Protein AF-0000000072432381 (afdb_homodimer)

Secondary structure (DSSP, 8-state):
-------GGGSHHHHHHHHHHHHHS-SS-S-----SS-HHHHHHHHIIIIITTSTTHHHHHHHTT-HHHHHHHHHHHHHHS-------S---------------------------------HHHHHHHHHHHHHHHHHHHTTSHHHHHHHHHTT-HHHHHHHHHH---HHHHHHHHHHHHHHTTSHHHHHHHHHTTHHHHHHHHHHH---HHHHHHHHHHHHHT--SHHHHHHHHHTT-HHHHHHHHHT---HHHHHHHHHHHHHHHTT--HHHHHHHHHTT-HHHHHHHTT-SSHHHHHHHHHHHHHHTT-TTTHHHHHHTTHHHHHHHHHHHHHSTTPPPHHHHHHHHHHHHHGGGSHHHHHHHHHTTHHHHHHHHHH-GGGGGGHHHHHHHHHTTTT-HHHHHHHHHTTHHHHHHHHTSS------GGGTT---TT------SS-----THHHHHHHHHHTTSS--TT-S------------------------------------------------------TTHHHHHHHHHHHTSS--HHHHSSHHHHHHHHHHHHH-SSPPPHHHHHHHHHHHH-GGGHHHHHHTTHHHHHIIIIIS---GGGSSS-------HHHHHHHHHHHHHHHHHHTSHHHHHHHHHHHHHS-HHHHHHHHHHHHHH---HHHHIIIIIIT-HHHHHHHHTTSPPSSTTHHHHHHHHHHHHHHHH-TT--------------S----SSHHHHSSS-SSPPSEEEEPTTS-EEEE-HHHHHHH-HHHHHHHHSSSGGGG-SEEE-TT--HHHHHHHHHHHTT--SSSGGGTTSPPTTS-STTSHHHHHHHHHHHTT-HHHHHHHHHHHHHHHSSTT--HHHHHHHHHT--HHHHHHHHHHHHSTT--HHHHHHHHHHHHHHHTT--HHHHHHHHHHHHT------------/-------GGGSHHHHHHHHHHHHHS-SS-S-----SS-HHHHHHHHIIIIITTSTTHHHHHHHTT-HHHHHHHHHHHHHHS-------S---------------------------------HHHHHHHHHHHHHHHHHHHTTSHHHHHHHHHTT-HHHHHHHHHH---HHHHHHHHHHHHHHTTSHHHHHHHHHTTHHHHHHHHHHH---HHHHHHHHHHHHHT--SHHHHHHHHHTT-HHHHHHHHHT---HHHHHHHHHHHHHHHTT--HHHHHHHHHTT-HHHHHHHTT-SSHHHHHHHHHHHHHHTT-TTTHHHHHHTTHHHHHHHHHHHHHSTTPPPHHHHHHHHHHHHHGGGSHHHHHHHHHTTHHHHHHHHHH-GGGGGGHHHHHHHHHTTTT-HHHHHHHHHTTHHHHHHHHSSS------GGGTT---SS------SS-----HHHHHHHHHHHTTSS--TT-S------------------------------------------------------TTHHHHHHHHHHHTSS--HHHHSSHHHHHHHHHHHHH-SSPPPHHHHHHHHHHHH-GGGHHHHHHTTHHHHHIIIIIS---GGGSSS-------HHHHHHHHHHHHHHHHHHTSHHHHHHHHHHHHHS-HHHHHHHHHHHHHH---HHHHIIIIIIT-HHHHHHHHTTSPPSSTTHHHHHHHHHHHHHHHH-TT--------------S----SSHHHHSSS-SSPPSEEEEPTTS-EEEE-HHHHHHH-HHHHHHHHSSSGGGG-SEEE-TT--HHHHHHHHHHHTT--SSSGGGTTSPPTTS--TTSHHHHHHHHHHHTT-HHHHHHHHHHHHHHHSSTT--HHHHHHHHHT--HHHHHHHHHHHHSTT--HHHHHHHHHHHHHHHTT--HHHHHHHHHHHHT------------

Foldseek 3Di:
DPPPDCDLLNPLVSLLVLLQVLLPDQPDDDDPPPDDCPSNNSNLVSLQPPQLPDVCSLPVCVVVPSVLSLLSLLLNLLVPQPDPPPPDDDDDPDDPDPDDDDDDDDPDDDDDDDDPPPPRPPPVVSSVSSLLSSLSSLLSSLLDDVSLVVCVVSPSLLSLLSCLVRDLDLSNLQSSLSNLLSSLLDVVSLVVNVVSVSLLSLLVNLVVPPDLSSNLSSLSSLLSSLPDPVSLVVNLVSLNQQSLLLVLVVPDDPVSNLSSLSSLLSSLVLHFLSNLVSNVNSVNLLSLLVQCPPPDPSSNLSSLSSLLSSLQALVCLVVNVVSVVLLSLLVLLVQQPDPPHDDPVSNVSSLLSNLSSLQDPVSVVVCVVSCVLVVLLVLLVDPVNVVCNLSSLLSVLSCLPPPVSLVVNLVSPVLLSLLQPLPDDPPPDDLQSLQSQRPPFADSDDDDDPDDDPVVSVVRRCCSNSNHVDPPPPDPDPPPPCPPDPDDPDDPDDPDDDPDDDPPPDPPDDPPPPPDPPPPPPPDQPCPSSNSSLSSLLSLLPDLASQVRQLAQSNLLSLLCNCQPPPDHGGVSSLVSLQSLLLRLNNLLSCLLRVVLLQLCCCQQQNHRLVCPPPHPRPPRDPVSNVSSVSSLQSSLVSCPPPSNLVSLVCQCPPNDLSSNLSSLLCCLSRYLDCVRNCCRCPVVPSVVSNLVCLLPPAPDSCSLLSNLVSLLSLLCSQPVPPPLPVVPPPPCCLPPQPDQLQVLQVDPNRVVDAQAWEAEPVRDTGGAHLVLLLVLFVLSVCQQVHPHPNVPDRYHYDYPADPLLVQLVRSSSSPRDSNCSLLRFADAEPDAPVPTSLLVNLVVCVVRVRVRSNVVNLVNNCCRQLHPPHALLSLLRQVLSVDLVSLLSSLCSLSPPPDRSSRSSSNSVSNSVSCNPPSVSNSVSNVCSSNVHDPPPPPPPPPD/DPPPDCDLLNPLVSLLVLLQVLLPDDPDDDDPPPDDCPSNNSSLVSLQPPQLPPPCSLVVCVVSVSVLSLLSLLLVLLVPQDDPPPPDPDDDDDDPPPDDDDDDDDDDDDDDDDDPPPPRPPPVVSSVSSLLSSLSSLLSSLLDDVSLVVCVVSPSLLSLLSCLVRDLDLSNLQSSLSNLLSSLLDVVSLVVNVVNPSLLSLLVNLVVPPDLSSNLSSLSSLLSSLPDPVSLVVNLVSLNQQSLLLVLVVPDDPVSNLSSLSSLLSSLVLHFLSNLVSNVNSVNLLSLLVQCPPPDPSSNLSSLSSLLSSLQALVCLVVNVVSVVLLSLLVLLVQQPDPPHDDPVSNVSSLLSNLSSLQDPVSVVVCVVSCVLVVLLVLLVDPSNVVCNLSSLLSVLSCLPPPVSLVVNLVSPVLLSLLQPL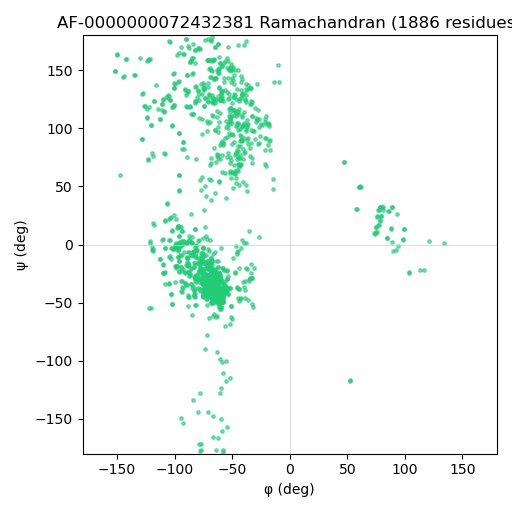PDDPPPDDPPSVQSQPDPGADDDDDDDQDDDPVSSVVNNCCSNSNHVDPPPPDPDPPPPCPPDPDDPPDPDPPDDDPDPDDDPDPPDDPPPPPDPPPPPPPDQPCPSSNSSLSSLLSLLPDLASQVRQLAQSNLLSLLCNCQPPPDHGGVSSLVSLQSLLLRLNNLLSCLLRVVLLQLCCCQQQNHHLVCPPPHPRPPRDPVSNVSSVSSLQSSLVSCPPPSNLVSLQCQCPPNDLSSNLSSLLCCLSRYLDCVRNCCRCPVVPSVVSNLVCLLPDAPDSCSLLSNLVSLLSLLCSQPVPPPLPVVPLPPCCLPPQPDQLQVLQVDPNRVVDAQAWEAEPVRDTGGAHLVLLLVLFVLSVCQQVHDHPNVPDRYHYDYPADPLLVQLVRSSSSPRDSNCSLLRFADAEPDAPVPTSLLVNLVVCVVRVPVRSNVVNLVNNCCRQLHPPHALLSLLRQVLSVDLVSLLSSLCSLSPPPDRSSRSSSNSVSNSVSCNPPSVSNSVSNVCSSNVHDPPPPPPPPPD

Structure (mmCIF, N/CA/C/O backbone):
data_AF-0000000072432381-model_v1
#
loop_
_entity.id
_entity.type
_entity.pdbx_description
1 polymer '(raccoon dog) hypothetical protein'
#
loop_
_atom_site.group_PDB
_atom_site.id
_atom_site.type_symbol
_atom_site.label_atom_id
_atom_site.label_alt_id
_atom_site.label_comp_id
_atom_site.label_asym_id
_atom_site.label_entity_id
_atom_site.label_seq_id
_atom_site.pdbx_PDB_ins_code
_atom_site.Cartn_x
_atom_site.Cartn_y
_atom_site.Cartn_z
_atom_site.occupancy
_atom_site.B_iso_or_equiv
_atom_site.auth_seq_id
_atom_site.auth_comp_id
_atom_site.auth_asym_id
_atom_site.auth_atom_id
_atom_site.pdbx_PDB_model_num
ATOM 1 N N . MET A 1 1 ? 65.313 57.792 13.064 1 22.12 1 MET A N 1
ATOM 2 C CA . MET A 1 1 ? 64.529 56.856 13.865 1 22.12 1 MET A CA 1
ATOM 3 C C . MET A 1 1 ? 64.436 57.325 15.313 1 22.12 1 MET A C 1
ATOM 5 O O . MET A 1 1 ? 65.389 57.177 16.08 1 22.12 1 MET A O 1
ATOM 9 N N . ALA A 1 2 ? 63.941 58.537 15.501 1 34.67 2 ALA A N 1
ATOM 10 C CA . ALA A 1 2 ? 63.893 59.336 16.723 1 34.67 2 ALA A CA 1
ATOM 11 C C . ALA A 1 2 ? 63.323 58.529 17.885 1 34.67 2 ALA A C 1
ATOM 13 O O . ALA A 1 2 ? 62.253 57.928 17.766 1 34.67 2 ALA A O 1
ATOM 14 N N . ALA A 1 3 ? 64.252 58.125 18.748 1 34.78 3 ALA A N 1
ATOM 15 C CA . ALA A 1 3 ? 63.971 57.399 19.983 1 34.78 3 ALA A CA 1
ATOM 16 C C . ALA A 1 3 ? 62.86 58.08 20.779 1 34.78 3 ALA A C 1
ATOM 18 O O . ALA A 1 3 ? 63.044 59.185 21.293 1 34.78 3 ALA A O 1
ATOM 19 N N . ALA A 1 4 ? 61.658 58.044 20.273 1 39.03 4 ALA A N 1
ATOM 20 C CA . ALA A 1 4 ? 60.481 58.547 20.975 1 39.03 4 ALA A CA 1
ATOM 21 C C . ALA A 1 4 ? 60.528 58.183 22.456 1 39.03 4 ALA A C 1
ATOM 23 O O . ALA A 1 4 ? 60.986 57.098 22.821 1 39.03 4 ALA A O 1
ATOM 24 N N . LYS A 1 5 ? 60.856 59.095 23.367 1 42.27 5 LYS A N 1
ATOM 25 C CA . LYS A 1 5 ? 60.81 59.067 24.826 1 42.27 5 LYS A CA 1
ATOM 26 C C . LYS A 1 5 ? 59.78 58.057 25.324 1 42.27 5 LYS A C 1
ATOM 28 O O . LYS A 1 5 ? 58.629 58.065 24.881 1 42.27 5 LYS A O 1
ATOM 33 N N . PRO A 1 6 ? 60.224 56.834 25.809 1 44.76 6 PRO A N 1
ATOM 34 C CA . PRO A 1 6 ? 59.311 55.785 26.271 1 44.76 6 PRO A CA 1
ATOM 35 C C . PRO A 1 6 ? 58.22 56.319 27.197 1 44.76 6 PRO A C 1
ATOM 37 O O . PRO A 1 6 ? 58.517 57.017 28.169 1 44.76 6 PRO A O 1
ATOM 40 N N . THR A 1 7 ? 57.181 56.944 26.703 1 57.57 7 THR A N 1
ATOM 41 C CA . THR A 1 7 ? 56.053 57.367 27.525 1 57.57 7 THR A CA 1
ATOM 42 C C . THR A 1 7 ? 55.672 56.278 28.523 1 57.57 7 THR A C 1
ATOM 44 O O . THR A 1 7 ? 55.991 55.104 28.321 1 57.57 7 THR A O 1
ATOM 47 N N . LEU A 1 8 ? 55.457 56.572 29.868 1 65.09 8 LEU A N 1
ATOM 48 C CA . LEU A 1 8 ? 55.138 55.706 30.997 1 65.09 8 LEU A CA 1
ATOM 49 C C . LEU A 1 8 ? 54.191 54.588 30.575 1 65.09 8 LEU A C 1
ATOM 51 O O . LEU A 1 8 ? 54.243 53.484 31.123 1 65.09 8 LEU A O 1
ATOM 55 N N . THR A 1 9 ? 53.479 54.658 29.552 1 69.35 9 THR A N 1
ATOM 56 C CA . THR A 1 9 ? 52.503 53.673 29.098 1 69.35 9 THR A CA 1
ATOM 57 C C . THR A 1 9 ? 53.176 52.592 28.258 1 69.35 9 THR A C 1
ATOM 59 O O . THR A 1 9 ? 52.537 51.61 27.874 1 69.35 9 THR A O 1
ATOM 62 N N . ASP A 1 10 ? 54.559 52.705 28.112 1 71.1 10 ASP A N 1
ATOM 63 C CA . ASP A 1 10 ? 55.289 51.691 27.357 1 71.1 10 ASP A CA 1
ATOM 64 C C . ASP A 1 10 ? 55.584 50.468 28.223 1 71.1 10 ASP A C 1
ATOM 66 O O . ASP A 1 10 ? 55.903 49.396 27.704 1 71.1 10 ASP A O 1
ATOM 70 N N . SER A 1 11 ? 55.96 50.482 29.645 1 73.21 11 SER A N 1
ATOM 71 C CA . SER A 1 11 ? 56.162 49.387 30.589 1 73.21 11 SER A CA 1
ATOM 72 C C . SER A 1 11 ? 54.844 48.697 30.925 1 73.21 11 SER A C 1
ATOM 74 O O . SER A 1 11 ? 53.911 49.336 31.415 1 73.21 11 SER A O 1
ATOM 76 N N . LEU A 1 12 ? 54.363 47.461 30.509 1 83.06 12 LEU A N 1
ATOM 77 C CA . LEU A 1 12 ? 53.188 46.652 30.817 1 83.06 12 LEU A CA 1
ATOM 78 C C . LEU A 1 12 ? 52.865 46.707 32.306 1 83.06 12 LEU A C 1
ATOM 80 O O . LEU A 1 12 ? 51.694 46.726 32.691 1 83.06 12 LEU A O 1
ATOM 84 N N . SER A 1 13 ? 53.961 46.842 33.097 1 83.59 13 SER A N 1
ATOM 85 C CA . SER A 1 13 ? 53.768 46.863 34.544 1 83.59 13 SER A CA 1
ATOM 86 C C . SER A 1 13 ? 53.052 48.134 34.988 1 83.59 13 SER A C 1
ATOM 88 O O . SER A 1 13 ? 52.221 48.099 35.898 1 83.59 13 SER A O 1
ATOM 90 N N . PHE A 1 14 ? 53.434 49.161 34.315 1 84.84 14 PHE A N 1
ATOM 91 C CA . PHE A 1 14 ? 52.763 50.417 34.631 1 84.84 14 PHE A CA 1
ATOM 92 C C . PHE A 1 14 ? 51.282 50.344 34.276 1 84.84 14 PHE A C 1
ATOM 94 O O . PHE A 1 14 ? 50.429 50.762 35.06 1 84.84 14 PHE A O 1
ATOM 101 N N . CYS A 1 15 ? 51.016 49.84 33.126 1 87.02 15 CYS A N 1
ATOM 102 C CA . CYS A 1 15 ? 49.631 49.743 32.678 1 87.02 15 CYS A CA 1
ATOM 103 C C . CYS A 1 15 ? 48.824 48.83 33.594 1 87.02 15 CYS A C 1
ATOM 105 O O . CYS A 1 15 ? 47.67 49.124 33.911 1 87.02 15 CYS A O 1
ATOM 107 N N . LEU A 1 16 ? 49.451 47.787 34.094 1 88.22 16 LEU A N 1
ATOM 108 C CA . LEU A 1 16 ? 48.771 46.845 34.976 1 88.22 16 LEU A CA 1
ATOM 109 C C . LEU A 1 16 ? 48.521 47.466 36.346 1 88.22 16 LEU A C 1
ATOM 111 O O . LEU A 1 16 ? 47.508 47.178 36.988 1 88.22 16 LEU A O 1
ATOM 115 N N . ALA A 1 17 ? 49.408 48.258 36.73 1 84.9 17 ALA A N 1
ATOM 116 C CA . ALA A 1 17 ? 49.247 48.928 38.018 1 84.9 17 ALA A CA 1
ATOM 117 C C . ALA A 1 17 ? 48.072 49.9 37.988 1 84.9 17 ALA A C 1
ATOM 119 O O . ALA A 1 17 ? 47.314 49.999 38.956 1 84.9 17 ALA A O 1
ATOM 120 N N . GLN A 1 18 ? 48.013 50.512 36.843 1 83.32 18 GLN A N 1
ATOM 121 C CA . GLN A 1 18 ? 46.885 51.426 36.698 1 83.32 18 GLN A CA 1
ATOM 122 C C . GLN A 1 18 ? 45.561 50.667 36.681 1 83.32 18 GLN A C 1
ATOM 124 O O . GLN A 1 18 ? 44.569 51.126 37.25 1 83.32 18 GLN A O 1
ATOM 129 N N . LEU A 1 19 ? 45.612 49.525 36.113 1 84.95 19 LEU A N 1
ATOM 130 C CA . LEU A 1 19 ? 44.421 48.688 36.02 1 84.95 19 LEU A CA 1
ATOM 131 C C . LEU A 1 19 ? 44.038 48.134 37.389 1 84.95 19 LEU A C 1
ATOM 133 O O . LEU A 1 19 ? 42.859 48.117 37.748 1 84.95 19 LEU A O 1
ATOM 137 N N . THR A 1 20 ? 45.061 47.625 38.185 1 83.36 20 THR A N 1
ATOM 138 C CA . THR A 1 20 ? 44.829 47.068 39.513 1 83.36 20 THR A CA 1
ATOM 139 C C . THR A 1 20 ? 44.346 48.148 40.477 1 83.36 20 THR A C 1
ATOM 141 O O . THR A 1 20 ? 43.507 47.887 41.341 1 83.36 20 THR A O 1
ATOM 144 N N . ALA A 1 21 ? 44.791 49.315 40.292 1 79.35 21 ALA A N 1
ATOM 145 C CA . ALA A 1 21 ? 44.392 50.423 41.157 1 79.35 21 ALA A CA 1
ATOM 146 C C . ALA A 1 21 ? 42.945 50.829 40.894 1 79.35 21 ALA A C 1
ATOM 148 O O . ALA A 1 21 ? 42.203 51.146 41.827 1 79.35 21 ALA A O 1
ATOM 149 N N . ALA A 1 22 ? 42.583 50.762 39.67 1 74.26 22 ALA A N 1
ATOM 150 C CA . ALA A 1 22 ? 41.218 51.115 39.291 1 74.26 22 ALA A CA 1
ATOM 151 C C . ALA A 1 22 ? 40.228 50.047 39.747 1 74.26 22 ALA A C 1
ATOM 153 O O . ALA A 1 22 ? 39.069 50.349 40.039 1 74.26 22 ALA A O 1
ATOM 154 N N . ALA A 1 23 ? 40.649 48.672 39.767 1 70.86 23 ALA A N 1
ATOM 155 C CA . ALA A 1 23 ? 39.81 47.57 40.23 1 70.86 23 ALA A CA 1
ATOM 156 C C . ALA A 1 23 ? 39.514 47.696 41.722 1 70.86 23 ALA A C 1
ATOM 158 O O . ALA A 1 23 ? 38.45 47.281 42.187 1 70.86 23 ALA A O 1
ATOM 159 N N . GLY A 1 24 ? 40.301 48.106 42.698 1 62.71 24 GLY A N 1
ATOM 160 C CA . GLY A 1 24 ? 40.123 48.275 44.131 1 62.71 24 GLY A CA 1
ATOM 161 C C . GLY A 1 24 ? 39.401 49.559 44.496 1 62.71 24 GLY A C 1
ATOM 162 O O . GLY A 1 24 ? 38.744 49.634 45.536 1 62.71 24 GLY A O 1
ATOM 163 N N . GLU A 1 25 ? 39.548 50.815 43.841 1 55.46 25 GLU A N 1
ATOM 164 C CA . GLU A 1 25 ? 38.989 52.108 44.22 1 55.46 25 GLU A CA 1
ATOM 165 C C . GLU A 1 25 ? 37.574 52.28 43.675 1 55.46 25 GLU A C 1
ATOM 167 O O . GLU A 1 25 ? 37.249 51.765 42.603 1 55.46 25 GLU A O 1
ATOM 172 N N . GLY A 1 26 ? 36.404 52.329 44.474 1 44.83 26 GLY A N 1
ATOM 173 C CA . GLY A 1 26 ? 35.023 52.653 44.152 1 44.83 26 GLY A CA 1
ATOM 174 C C . GLY A 1 26 ? 34.892 53.629 42.998 1 44.83 26 GLY A C 1
ATOM 175 O O . GLY A 1 26 ? 35.636 54.609 42.919 1 44.83 26 GLY A O 1
ATOM 176 N N . LEU A 1 27 ? 34.436 53.262 41.794 1 42.88 27 LEU A N 1
ATOM 177 C CA . LEU A 1 27 ? 34.218 54.162 40.667 1 42.88 27 LEU A CA 1
ATOM 178 C C . LEU A 1 27 ? 33.731 55.525 41.146 1 42.88 27 LEU A C 1
ATOM 180 O O . LEU A 1 27 ? 33.371 56.381 40.335 1 42.88 27 LEU A O 1
ATOM 184 N N . GLY A 1 28 ? 32.904 55.622 42.459 1 37.08 28 GLY A N 1
ATOM 185 C CA . GLY A 1 28 ? 32.177 56.817 42.854 1 37.08 28 GLY A CA 1
ATOM 186 C C . GLY A 1 28 ? 33.052 58.055 42.913 1 37.08 28 GLY A C 1
ATOM 187 O O . GLY A 1 28 ? 32.684 59.108 42.387 1 37.08 28 GLY A O 1
ATOM 188 N N . GLY A 1 29 ? 33.477 58.426 44.28 1 34.14 29 GLY A N 1
ATOM 189 C CA . GLY A 1 29 ? 33.542 59.738 44.903 1 34.14 29 GLY A CA 1
ATOM 190 C C . GLY A 1 29 ? 34.647 60.611 44.34 1 34.14 29 GLY A C 1
ATOM 191 O O . GLY A 1 29 ? 34.765 61.783 44.704 1 34.14 29 GLY A O 1
ATOM 192 N N . GLY A 1 30 ? 35.892 60.244 44.47 1 32.14 30 GLY A N 1
ATOM 193 C CA . GLY A 1 30 ? 36.689 61.429 44.74 1 32.14 30 GLY A CA 1
ATOM 194 C C . GLY A 1 30 ? 36.736 62.395 43.571 1 32.14 30 GLY A C 1
ATOM 195 O O . GLY A 1 30 ? 36.185 62.114 42.504 1 32.14 30 GLY A O 1
ATOM 196 N N . LYS A 1 31 ? 37.806 63.411 43.723 1 37.11 31 LYS A N 1
ATOM 197 C CA . LYS A 1 31 ? 38.017 64.723 43.117 1 37.11 31 LYS A CA 1
ATOM 198 C C . LYS A 1 31 ? 37.979 64.638 41.594 1 37.11 31 LYS A C 1
ATOM 200 O O . LYS A 1 31 ? 38.385 63.629 41.013 1 37.11 31 LYS A O 1
ATOM 205 N N . ASP A 1 32 ? 37.178 65.582 41.078 1 33.37 32 ASP A N 1
ATOM 206 C CA . ASP A 1 32 ? 36.859 66.193 39.792 1 33.37 32 ASP A CA 1
ATOM 207 C C . ASP A 1 32 ? 38.114 66.366 38.94 1 33.37 32 ASP A C 1
ATOM 209 O O . ASP A 1 32 ? 38.152 67.214 38.045 1 33.37 32 ASP A O 1
ATOM 213 N N . THR A 1 33 ? 39.418 65.958 39.339 1 31.58 33 THR A N 1
ATOM 214 C CA . THR A 1 33 ? 40.331 66.726 38.5 1 31.58 33 THR A CA 1
ATOM 215 C C . THR A 1 33 ? 39.97 66.572 37.026 1 31.58 33 THR A C 1
ATOM 217 O O . THR A 1 33 ? 39.771 65.455 36.543 1 31.58 33 THR A O 1
ATOM 220 N N . ALA A 1 34 ? 39.469 67.584 36.42 1 34.44 34 ALA A N 1
ATOM 221 C CA . ALA A 1 34 ? 39.036 68.049 35.105 1 34.44 34 ALA A CA 1
ATOM 222 C C . ALA A 1 34 ? 39.879 67.424 33.997 1 34.44 34 ALA A C 1
ATOM 224 O O . ALA A 1 34 ? 39.502 67.464 32.823 1 34.44 34 ALA A O 1
ATOM 225 N N . THR A 1 35 ? 41.248 67.624 34.212 1 31.43 35 THR A N 1
ATOM 226 C CA . THR A 1 35 ? 41.929 67.632 32.922 1 31.43 35 THR A CA 1
ATOM 227 C C . THR A 1 35 ? 41.72 66.308 32.192 1 31.43 35 THR A C 1
ATOM 229 O O . THR A 1 35 ? 41.313 66.293 31.028 1 31.43 35 THR A O 1
ATOM 232 N N . ASN A 1 36 ? 42.922 65.671 31.844 1 36.04 36 ASN A N 1
ATOM 233 C CA . ASN A 1 36 ? 43.37 64.797 30.765 1 36.04 36 ASN A CA 1
ATOM 234 C C . ASN A 1 36 ? 42.708 63.424 30.845 1 36.04 36 ASN A C 1
ATOM 236 O O . ASN A 1 36 ? 42.171 63.049 31.889 1 36.04 36 ASN A O 1
ATOM 240 N N . GLU A 1 37 ? 43.072 62.617 29.696 1 49.41 37 GLU A N 1
ATOM 241 C CA . GLU A 1 37 ? 42.85 61.194 29.454 1 49.41 37 GLU A CA 1
ATOM 242 C C . GLU A 1 37 ? 43.132 60.37 30.707 1 49.41 37 GLU A C 1
ATOM 244 O O . GLU A 1 37 ? 44.23 60.436 31.265 1 49.41 37 GLU A O 1
ATOM 249 N N . THR A 1 38 ? 42.294 60.105 31.564 1 62.48 38 THR A N 1
ATOM 250 C CA . THR A 1 38 ? 42.498 59.381 32.813 1 62.48 38 THR A CA 1
ATOM 251 C C . THR A 1 38 ? 43.561 58.299 32.644 1 62.48 38 THR A C 1
ATOM 253 O O . THR A 1 38 ? 43.749 57.773 31.545 1 62.48 38 THR A O 1
ATOM 256 N N . PRO A 1 39 ? 44.608 58.422 33.448 1 72.91 39 PRO A N 1
ATOM 257 C CA . PRO A 1 39 ? 45.677 57.422 33.396 1 72.91 39 PRO A CA 1
ATOM 258 C C . PRO A 1 39 ? 45.163 56.026 33.052 1 72.91 39 PRO A C 1
ATOM 260 O O . PRO A 1 39 ? 45.829 55.28 32.33 1 72.91 39 PRO A O 1
ATOM 263 N N . LEU A 1 40 ? 43.982 55.844 33.431 1 80.64 40 LEU A N 1
ATOM 264 C CA . LEU A 1 40 ? 43.435 54.533 33.098 1 80.64 40 LEU A CA 1
ATOM 265 C C . LEU A 1 40 ? 43.128 54.435 31.608 1 80.64 40 LEU A C 1
ATOM 267 O O . LEU A 1 40 ? 43.402 53.409 30.98 1 80.64 40 LEU A O 1
ATOM 271 N N . GLY A 1 41 ? 42.59 55.528 31.02 1 82.99 41 GLY A N 1
ATOM 272 C CA . GLY A 1 41 ? 42.284 55.526 29.598 1 82.99 41 GLY A CA 1
ATOM 273 C C . GLY A 1 41 ? 43.51 55.337 28.725 1 82.99 41 GLY A C 1
ATOM 274 O O . GLY A 1 41 ? 43.473 54.583 27.75 1 82.99 41 GLY A O 1
ATOM 275 N N . ARG A 1 42 ? 44.534 55.958 29.122 1 83.47 42 ARG A N 1
ATOM 276 C CA . ARG A 1 42 ? 45.779 55.832 28.371 1 83.47 42 ARG A CA 1
ATOM 277 C C . ARG A 1 42 ? 46.378 54.439 28.536 1 83.47 42 ARG A C 1
ATOM 279 O O . ARG A 1 42 ? 46.93 53.879 27.586 1 83.47 42 ARG A O 1
ATOM 286 N N . ALA A 1 43 ? 46.273 53.962 29.731 1 85.97 43 ALA A N 1
ATOM 287 C CA . ALA A 1 43 ? 46.783 52.618 29.991 1 85.97 43 ALA A CA 1
ATOM 288 C C . ALA A 1 43 ? 46.012 51.574 29.187 1 85.97 43 ALA A C 1
ATOM 290 O O . ALA A 1 43 ? 46.61 50.673 28.593 1 85.97 43 ALA A O 1
ATOM 291 N N . LEU A 1 44 ? 44.768 51.753 29.173 1 88.13 44 LEU A N 1
ATOM 292 C CA . LEU A 1 44 ? 43.943 50.802 28.436 1 88.13 44 LEU A CA 1
ATOM 293 C C . LEU A 1 44 ? 44.206 50.901 26.938 1 88.13 44 LEU A C 1
ATOM 295 O O . LEU A 1 44 ? 44.239 49.885 26.24 1 88.13 44 LEU A O 1
ATOM 299 N N . LEU A 1 45 ? 44.407 52.067 26.462 1 88.28 45 LEU A N 1
ATOM 300 C CA . LEU A 1 45 ? 44.709 52.259 25.048 1 88.28 45 LEU A CA 1
ATOM 301 C C . LEU A 1 45 ? 46.044 51.617 24.686 1 88.28 45 LEU A C 1
ATOM 303 O O . LEU A 1 45 ? 46.176 51.006 23.623 1 88.28 45 LEU A O 1
ATOM 307 N N . ALA A 1 46 ? 46.922 51.778 25.539 1 87.58 46 ALA A N 1
ATOM 308 C CA . ALA A 1 46 ? 48.233 51.176 25.31 1 87.58 46 ALA A CA 1
ATOM 309 C C . ALA A 1 46 ? 48.155 49.653 25.365 1 87.58 46 ALA A C 1
ATOM 311 O O . ALA A 1 46 ? 48.836 48.962 24.604 1 87.58 46 ALA A O 1
ATOM 312 N N . LEU A 1 47 ? 47.445 49.185 26.269 1 88.11 47 LEU A N 1
ATOM 313 C CA . LEU A 1 47 ? 47.267 47.741 26.367 1 88.11 47 LEU A CA 1
ATOM 314 C C . LEU A 1 47 ? 46.66 47.18 25.085 1 88.11 47 LEU A C 1
ATOM 316 O O . LEU A 1 47 ? 47.084 46.129 24.6 1 88.11 47 LEU A O 1
ATOM 320 N N . ARG A 1 48 ? 45.737 47.828 24.432 1 87.83 48 ARG A N 1
ATOM 321 C CA . ARG A 1 48 ? 45.006 47.372 23.255 1 87.83 48 ARG A CA 1
ATOM 322 C C . ARG A 1 48 ? 45.876 47.454 22.005 1 87.83 48 ARG A C 1
ATOM 324 O O . ARG A 1 48 ? 45.87 46.541 21.176 1 87.83 48 ARG A O 1
ATOM 331 N N . THR A 1 49 ? 46.57 48.545 21.845 1 86.86 49 THR A N 1
ATOM 332 C CA . THR A 1 49 ? 47.212 48.822 20.565 1 86.86 49 THR A CA 1
ATOM 333 C C . THR A 1 49 ? 48.647 48.304 20.556 1 86.86 49 THR A C 1
ATOM 335 O O . THR A 1 49 ? 49.2 48.01 19.494 1 86.86 49 THR A O 1
ATOM 338 N N . ARG A 1 50 ? 49.224 48.107 21.713 1 85.32 50 ARG A N 1
ATOM 339 C CA . ARG A 1 50 ? 50.646 47.783 21.702 1 85.32 50 ARG A CA 1
ATOM 340 C C . ARG A 1 50 ? 50.91 46.451 22.397 1 85.32 50 ARG A C 1
ATOM 342 O O . ARG A 1 50 ? 51.405 45.509 21.776 1 85.32 50 ARG A O 1
ATOM 349 N N . HIS A 1 51 ? 50.455 46.355 23.616 1 85.49 51 HIS A N 1
ATOM 350 C CA . HIS A 1 51 ? 50.89 45.23 24.436 1 85.49 51 HIS A CA 1
ATOM 351 C C . HIS A 1 51 ? 50.198 43.939 24.011 1 85.49 51 HIS A C 1
ATOM 353 O O . HIS A 1 51 ? 50.851 42.905 23.845 1 85.49 51 HIS A O 1
ATOM 359 N N . VAL A 1 52 ? 48.934 43.973 23.776 1 85.8 52 VAL A N 1
ATOM 360 C CA . VAL A 1 52 ? 48.184 42.765 23.447 1 85.8 52 VAL A CA 1
ATOM 361 C C . VAL A 1 52 ? 48.415 42.396 21.983 1 85.8 52 VAL A C 1
ATOM 363 O O . VAL A 1 52 ? 48.369 41.219 21.619 1 85.8 52 VAL A O 1
ATOM 366 N N . LYS A 1 53 ? 48.805 43.306 21.07 1 84.01 53 LYS A N 1
ATOM 367 C CA . LYS A 1 53 ? 48.985 43.036 19.646 1 84.01 53 LYS A CA 1
ATOM 368 C C . LYS A 1 53 ? 50.401 42.549 19.353 1 84.01 53 LYS A C 1
ATOM 370 O O . LYS A 1 53 ? 50.652 41.947 18.307 1 84.01 53 LYS A O 1
ATOM 375 N N . ALA A 1 54 ? 51.581 42.998 19.819 1 76.14 54 ALA A N 1
ATOM 376 C CA . ALA A 1 54 ? 52.946 42.512 19.635 1 76.14 54 ALA A CA 1
ATOM 377 C C . ALA A 1 54 ? 52.991 40.986 19.649 1 76.14 54 ALA A C 1
ATOM 379 O O . ALA A 1 54 ? 52.147 40.34 20.274 1 76.14 54 ALA A O 1
ATOM 380 N N . ALA A 1 55 ? 53.734 39.725 18.312 1 81.82 55 ALA A N 1
ATOM 381 C CA . ALA A 1 55 ? 53.83 38.269 18.237 1 81.82 55 ALA A CA 1
ATOM 382 C C . ALA A 1 55 ? 54 37.659 19.625 1 81.82 55 ALA A C 1
ATOM 384 O O . ALA A 1 55 ? 54.93 38.009 20.354 1 81.82 55 ALA A O 1
ATOM 385 N N . GLY A 1 56 ? 52.901 37.433 21.19 1 85.73 56 GLY A N 1
ATOM 386 C CA . GLY A 1 56 ? 52.873 36.807 22.502 1 85.73 56 GLY A CA 1
ATOM 387 C C . GLY A 1 56 ? 52.371 37.733 23.594 1 85.73 56 GLY A C 1
ATOM 388 O O . GLY A 1 56 ? 52.501 37.428 24.781 1 85.73 56 GLY A O 1
ATOM 389 N N . GLY A 1 57 ? 52.039 38.861 23.254 1 87.63 57 GLY A N 1
ATOM 390 C CA . GLY A 1 57 ? 51.615 39.88 24.201 1 87.63 57 GLY A CA 1
ATOM 391 C C . GLY A 1 57 ? 50.454 39.439 25.072 1 87.63 57 GLY A C 1
ATOM 392 O O . GLY A 1 57 ? 50.429 39.72 26.272 1 87.63 57 GLY A O 1
ATOM 393 N N . ILE A 1 58 ? 49.569 38.718 24.602 1 89.95 58 ILE A N 1
ATOM 394 C CA . ILE A 1 58 ? 48.384 38.26 25.32 1 89.95 58 ILE A CA 1
ATOM 395 C C . ILE A 1 58 ? 48.794 37.287 26.423 1 89.95 58 ILE A C 1
ATOM 397 O O . ILE A 1 58 ? 48.307 37.379 27.553 1 89.95 58 ILE A O 1
ATOM 401 N N . GLU A 1 59 ? 49.773 36.38 26.103 1 89.99 59 GLU A N 1
ATOM 402 C CA . GLU A 1 59 ? 50.245 35.405 27.081 1 89.99 59 GLU A CA 1
ATOM 403 C C . GLU A 1 59 ? 50.982 36.088 28.23 1 89.99 59 GLU A C 1
ATOM 405 O O . GLU A 1 59 ? 50.836 35.694 29.389 1 89.99 59 GLU A O 1
ATOM 410 N N . ARG A 1 60 ? 52.265 36.872 27.723 1 90.15 60 ARG A N 1
ATOM 411 C CA . ARG A 1 60 ? 53 37.598 28.754 1 90.15 60 ARG A CA 1
ATOM 412 C C . ARG A 1 60 ? 52.048 38.35 29.678 1 90.15 60 ARG A C 1
ATOM 414 O O . ARG A 1 60 ? 52.242 38.37 30.895 1 90.15 60 ARG A O 1
ATOM 421 N N . PHE A 1 61 ? 50.687 39.101 29.191 1 91.2 61 PHE A N 1
ATOM 422 C CA . PHE A 1 61 ? 49.68 39.847 29.937 1 91.2 61 PHE A CA 1
ATOM 423 C C . PHE A 1 61 ? 48.952 38.939 30.921 1 91.2 61 PHE A C 1
ATOM 425 O O . PHE A 1 61 ? 48.762 39.3 32.084 1 91.2 61 PHE A O 1
ATOM 432 N N . ARG A 1 62 ? 48.493 37.784 30.535 1 89.81 62 ARG A N 1
ATOM 433 C CA . ARG A 1 62 ? 47.802 36.809 31.373 1 89.81 62 ARG A CA 1
ATOM 434 C C . ARG A 1 62 ? 48.706 36.313 32.496 1 89.81 62 ARG A C 1
ATOM 436 O O . ARG A 1 62 ? 48.294 36.268 33.657 1 89.81 62 ARG A O 1
ATOM 443 N N . ALA A 1 63 ? 50.049 35.968 32.073 1 87.74 63 ALA A N 1
ATOM 444 C CA . ALA A 1 63 ? 50.99 35.425 33.049 1 87.74 63 ALA A CA 1
ATOM 445 C C . ALA A 1 63 ? 51.259 36.428 34.168 1 87.74 63 ALA A C 1
ATOM 447 O O . ALA A 1 63 ? 51.473 36.04 35.319 1 87.74 63 ALA A O 1
ATOM 448 N N . ARG A 1 64 ? 51.453 37.492 33.655 1 89.53 64 ARG A N 1
ATOM 449 C CA . ARG A 1 64 ? 51.701 38.548 34.631 1 89.53 64 ARG A CA 1
ATOM 450 C C . ARG A 1 64 ? 50.434 38.881 35.412 1 89.53 64 ARG A C 1
ATOM 452 O O . ARG A 1 64 ? 50.414 39.829 36.199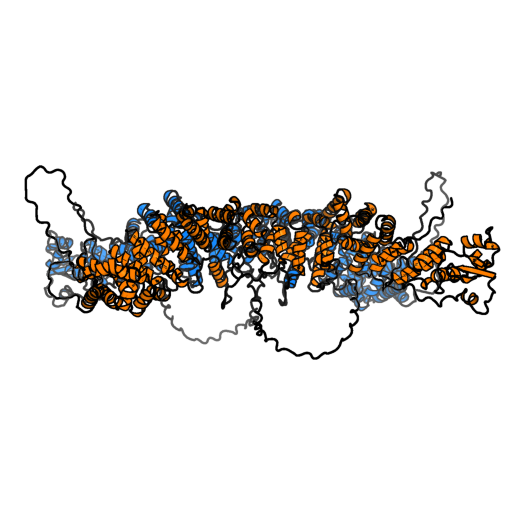 1 89.53 64 ARG A O 1
ATOM 459 N N . GLY A 1 65 ? 48.956 38.364 35.246 1 87.56 65 GLY A N 1
ATOM 460 C CA . GLY A 1 65 ? 47.711 38.483 35.987 1 87.56 65 GLY A CA 1
ATOM 461 C C . GLY A 1 65 ? 46.844 39.636 35.516 1 87.56 65 GLY A C 1
ATOM 462 O O . GLY A 1 65 ? 46.101 40.223 36.305 1 87.56 65 GLY A O 1
ATOM 463 N N . GLY A 1 66 ? 46.942 39.996 34.43 1 87.69 66 GLY A N 1
ATOM 464 C CA . GLY A 1 66 ? 46.232 41.149 33.899 1 87.69 66 GLY A CA 1
ATOM 465 C C . GLY A 1 66 ? 44.743 40.91 33.738 1 87.69 66 GLY A C 1
ATOM 466 O O . GLY A 1 66 ? 43.954 41.857 33.73 1 87.69 66 GLY A O 1
ATOM 467 N N . LEU A 1 67 ? 44.241 39.713 33.69 1 91.52 67 LEU A N 1
ATOM 468 C CA . LEU A 1 67 ? 42.847 39.39 33.406 1 91.52 67 LEU A CA 1
ATOM 469 C C . LEU A 1 67 ? 41.969 39.65 34.626 1 91.52 67 LEU A C 1
ATOM 471 O O . LEU A 1 67 ? 40.816 40.065 34.489 1 91.52 67 LEU A O 1
ATOM 475 N N . ARG A 1 68 ? 42.497 39.501 35.785 1 90.96 68 ARG A N 1
ATOM 476 C CA . ARG A 1 68 ? 41.711 39.652 37.005 1 90.96 68 ARG A CA 1
ATOM 477 C C . ARG A 1 68 ? 41.281 41.102 37.203 1 90.96 68 ARG A C 1
ATOM 479 O O . ARG A 1 68 ? 40.093 41.385 37.375 1 90.96 68 ARG A O 1
ATOM 486 N N . PRO A 1 69 ? 42.248 42.015 37.098 1 89.4 69 PRO A N 1
ATOM 487 C CA . PRO A 1 69 ? 41.81 43.405 37.241 1 89.4 69 PRO A CA 1
ATOM 488 C C . PRO A 1 69 ? 40.922 43.866 36.087 1 89.4 69 PRO A C 1
ATOM 490 O O . PRO A 1 69 ? 40.026 44.691 36.284 1 89.4 69 PRO A O 1
ATOM 493 N N . LEU A 1 70 ? 41.2 43.355 34.977 1 90.12 70 LEU A N 1
ATOM 494 C CA . LEU A 1 70 ? 40.371 43.704 33.828 1 90.12 70 LEU A CA 1
ATOM 495 C C . LEU A 1 70 ? 38.928 43.26 34.045 1 90.12 70 LEU A C 1
ATOM 497 O O . LEU A 1 70 ? 37.994 44.024 33.79 1 90.12 70 LEU A O 1
ATOM 501 N N . LEU A 1 71 ? 38.726 42.084 34.526 1 91.74 71 LEU A N 1
ATOM 502 C CA . LEU A 1 71 ? 37.394 41.545 34.776 1 91.74 71 LEU A CA 1
ATOM 503 C C . LEU A 1 71 ? 36.732 42.256 35.952 1 91.74 71 LEU A C 1
ATOM 505 O O . LEU A 1 71 ? 35.511 42.425 35.972 1 91.74 71 LEU A O 1
ATOM 509 N N . ALA A 1 72 ? 37.54 42.667 36.885 1 88.59 72 ALA A N 1
ATOM 510 C CA . ALA A 1 72 ? 37.007 43.431 38.01 1 88.59 72 ALA A CA 1
ATOM 511 C C . ALA A 1 72 ? 36.471 44.783 37.55 1 88.59 72 ALA A C 1
ATOM 513 O O . ALA A 1 72 ? 35.45 45.257 38.054 1 88.59 72 ALA A O 1
ATOM 514 N N . LEU A 1 73 ? 37.239 45.333 36.664 1 86.87 73 LEU A N 1
ATOM 515 C CA . LEU A 1 73 ? 36.791 46.597 36.091 1 86.87 73 LEU A CA 1
ATOM 516 C C . LEU A 1 73 ? 35.459 46.425 35.37 1 86.87 73 LEU A C 1
ATOM 518 O O . LEU A 1 73 ? 34.568 47.269 35.493 1 86.87 73 LEU A O 1
ATOM 522 N N . LEU A 1 74 ? 35.298 45.331 34.653 1 89.13 74 LEU A N 1
ATOM 523 C CA . LEU A 1 74 ? 34.077 45.06 33.902 1 89.13 74 LEU A CA 1
ATOM 524 C C . LEU A 1 74 ? 32.927 44.714 34.842 1 89.13 74 LEU A C 1
ATOM 526 O O . LEU A 1 74 ? 31.781 45.094 34.593 1 89.13 74 LEU A O 1
ATOM 530 N N . ARG A 1 75 ? 33.186 44.072 35.931 1 87.84 75 ARG A N 1
ATOM 531 C CA . ARG A 1 75 ? 32.167 43.752 36.926 1 87.84 75 ARG A CA 1
ATOM 532 C C . ARG A 1 75 ? 31.609 45.02 37.565 1 87.84 75 ARG A C 1
ATOM 534 O O . ARG A 1 75 ? 30.404 45.12 37.807 1 87.84 75 ARG A O 1
ATOM 541 N N . ARG A 1 76 ? 32.408 45.896 37.698 1 82.63 76 ARG A N 1
ATOM 542 C CA . ARG A 1 76 ? 31.996 47.157 38.305 1 82.63 76 ARG A CA 1
ATOM 543 C C . ARG A 1 76 ? 31.141 47.975 37.342 1 82.63 76 ARG A C 1
ATOM 545 O O . ARG A 1 76 ? 30.167 48.609 37.753 1 82.63 76 ARG A O 1
ATOM 552 N N . ALA A 1 77 ? 31.631 47.953 36.19 1 78.23 77 ALA A N 1
ATOM 553 C CA . ALA A 1 77 ? 30.856 48.664 35.176 1 78.23 77 ALA A CA 1
ATOM 554 C C . ALA A 1 77 ? 29.476 48.036 35 1 78.23 77 ALA A C 1
ATOM 556 O O . ALA A 1 77 ? 28.49 48.742 34.776 1 78.23 77 ALA A O 1
ATOM 557 N N . ALA A 1 78 ? 29.476 46.755 35.198 1 77.79 78 ALA A N 1
ATOM 558 C CA . ALA A 1 78 ? 28.205 46.042 35.1 1 77.79 78 ALA A CA 1
ATOM 559 C C . ALA A 1 78 ? 27.308 46.352 36.294 1 77.79 78 ALA A C 1
ATOM 561 O O . ALA A 1 78 ? 26.084 46.417 36.159 1 77.79 78 ALA A O 1
ATOM 562 N N . ALA A 1 79 ? 27.943 46.55 37.47 1 71.48 79 ALA A N 1
ATOM 563 C CA . ALA A 1 79 ? 27.217 46.858 38.699 1 71.48 79 ALA A CA 1
ATOM 564 C C . ALA A 1 79 ? 26.728 48.304 38.699 1 71.48 79 ALA A C 1
ATOM 566 O O . ALA A 1 79 ? 25.726 48.628 39.341 1 71.48 79 ALA A O 1
ATOM 567 N N . ALA A 1 80 ? 27.467 49.272 38.053 1 60.81 80 ALA A N 1
ATOM 568 C CA . ALA A 1 80 ? 27.116 50.69 38.036 1 60.81 80 ALA A CA 1
ATOM 569 C C . ALA A 1 80 ? 26.026 50.973 37.006 1 60.81 80 ALA A C 1
ATOM 571 O O . ALA A 1 80 ? 25.497 52.085 36.943 1 60.81 80 ALA A O 1
ATOM 572 N N . GLY A 1 81 ? 25.803 50.115 36.145 1 52.63 81 GLY A N 1
ATOM 573 C CA . GLY A 1 81 ? 24.809 50.348 35.11 1 52.63 81 GLY A CA 1
ATOM 574 C C . GLY A 1 81 ? 23.423 50.618 35.664 1 52.63 81 GLY A C 1
ATOM 575 O O . GLY A 1 81 ? 23.105 50.209 36.783 1 52.63 81 GLY A O 1
ATOM 576 N N . PRO A 1 82 ? 22.789 51.813 35.272 1 45.1 82 PRO A N 1
ATOM 577 C CA . PRO A 1 82 ? 21.504 52.225 35.842 1 45.1 82 PRO A CA 1
ATOM 578 C C . PRO A 1 82 ? 20.554 51.052 36.065 1 45.1 82 PRO A C 1
ATOM 580 O O . PRO A 1 82 ? 20.647 50.036 35.37 1 45.1 82 PRO A O 1
ATOM 583 N N . ALA A 1 83 ? 20.078 50.828 37.329 1 39.62 83 ALA A N 1
ATOM 584 C CA . ALA A 1 83 ? 18.979 49.935 37.686 1 39.62 83 ALA A CA 1
ATOM 585 C C . ALA A 1 83 ? 17.931 49.884 36.577 1 39.62 83 ALA A C 1
ATOM 587 O O . ALA A 1 83 ? 17.645 50.9 35.938 1 39.62 83 ALA A O 1
ATOM 588 N N . PRO A 1 84 ? 17.643 48.792 36.062 1 36.36 84 PRO A N 1
ATOM 589 C CA . PRO A 1 84 ? 16.564 48.76 35.072 1 36.36 84 PRO A CA 1
ATOM 590 C C . PRO A 1 84 ? 15.394 49.668 35.445 1 36.36 84 PRO A C 1
ATOM 592 O O . PRO A 1 84 ? 14.947 49.665 36.595 1 36.36 84 PRO A O 1
ATOM 595 N N . SER A 1 85 ? 15.364 50.979 34.994 1 29.12 85 SER A N 1
ATOM 596 C CA . SER A 1 85 ? 14.117 51.716 35.179 1 29.12 85 SER A CA 1
ATOM 597 C C . SER A 1 85 ? 12.906 50.815 34.966 1 29.12 85 SER A C 1
ATOM 599 O O . SER A 1 85 ? 12.84 50.076 33.982 1 29.12 85 SER A O 1
ATOM 601 N N . GLN A 1 86 ? 12.328 50.388 36.068 1 26.42 86 GLN A N 1
ATOM 602 C CA . GLN A 1 86 ? 10.986 49.818 36.023 1 26.42 86 GLN A CA 1
ATOM 603 C C . GLN A 1 86 ? 10.066 50.648 35.133 1 26.42 86 GLN A C 1
ATOM 605 O O . GLN A 1 86 ? 9.746 51.793 35.458 1 26.42 86 GLN A O 1
ATOM 610 N N . ALA A 1 87 ? 10.261 50.671 33.776 1 28.41 87 ALA A N 1
ATOM 611 C CA . ALA A 1 87 ? 9.315 51.237 32.818 1 28.41 87 ALA A CA 1
ATOM 612 C C . ALA A 1 87 ? 7.875 50.981 33.251 1 28.41 87 ALA A C 1
ATOM 614 O O . ALA A 1 87 ? 7.464 49.829 33.413 1 28.41 87 ALA A O 1
ATOM 615 N N . GLY A 1 88 ? 7.368 51.923 34.115 1 22.29 88 GLY A N 1
ATOM 616 C CA . GLY A 1 88 ? 5.928 52.082 34.241 1 22.29 88 GLY A CA 1
ATOM 617 C C . GLY A 1 88 ? 5.223 52.208 32.904 1 22.29 88 GLY A C 1
ATOM 618 O O . GLY A 1 88 ? 5.861 52.468 31.881 1 22.29 88 GLY A O 1
ATOM 619 N N . PRO A 1 89 ? 3.947 51.841 32.712 1 22.18 89 PRO A N 1
ATOM 620 C CA . PRO A 1 89 ? 3.193 51.595 31.481 1 22.18 89 PRO A CA 1
ATOM 621 C C . PRO A 1 89 ? 3.203 52.792 30.533 1 22.18 89 PRO A C 1
ATOM 623 O O . PRO A 1 89 ? 3.478 52.638 29.34 1 22.18 89 PRO A O 1
ATOM 626 N N . GLY A 1 90 ? 2.556 53.964 30.748 1 20.03 90 GLY A N 1
ATOM 627 C CA . GLY A 1 90 ? 1.551 54.516 29.853 1 20.03 90 GLY A CA 1
ATOM 628 C C . GLY A 1 90 ? 2.097 55.593 28.934 1 20.03 90 GLY A C 1
ATOM 629 O O . GLY A 1 90 ? 1.345 56.21 28.177 1 20.03 90 GLY A O 1
ATOM 630 N N . SER A 1 91 ? 3.239 56.28 29.12 1 19.92 91 SER A N 1
ATOM 631 C CA . SER A 1 91 ? 3.123 57.649 28.626 1 19.92 91 SER A CA 1
ATOM 632 C C . SER A 1 91 ? 3.063 57.683 27.102 1 19.92 91 SER A C 1
ATOM 634 O O . SER A 1 91 ? 3.683 56.854 26.432 1 19.92 91 SER A O 1
ATOM 636 N N . ALA A 1 92 ? 1.989 58.37 26.519 1 22.52 92 ALA A N 1
ATOM 637 C CA . ALA A 1 92 ? 1.43 58.764 25.229 1 22.52 92 ALA A CA 1
ATOM 638 C C . ALA A 1 92 ? 2.453 59.537 24.401 1 22.52 92 ALA A C 1
ATOM 640 O O . ALA A 1 92 ? 3.08 60.476 24.896 1 22.52 92 ALA A O 1
ATOM 641 N N . PRO A 1 93 ? 3.054 59.009 23.371 1 20.48 93 PRO A N 1
ATOM 642 C CA . PRO A 1 93 ? 4.062 59.554 22.458 1 20.48 93 PRO A CA 1
ATOM 643 C C . PRO A 1 93 ? 3.65 60.897 21.859 1 20.48 93 PRO A C 1
ATOM 645 O O . PRO A 1 93 ? 2.505 61.061 21.431 1 20.48 93 PRO A O 1
ATOM 648 N N . SER A 1 94 ? 4.087 62.093 22.488 1 18.39 94 SER A N 1
ATOM 649 C CA . SER A 1 94 ? 3.895 63.48 22.079 1 18.39 94 SER A CA 1
ATOM 650 C C . SER A 1 94 ? 4.303 63.689 20.624 1 18.39 94 SER A C 1
ATOM 652 O O . SER A 1 94 ? 5.19 62.999 20.118 1 18.39 94 SER A O 1
ATOM 654 N N . SER A 1 95 ? 3.494 64.511 19.863 1 19.82 95 SER A N 1
ATOM 655 C CA . SER A 1 95 ? 3.281 65.03 18.516 1 19.82 95 SER A CA 1
ATOM 656 C C . SER A 1 95 ? 4.432 65.931 18.083 1 19.82 95 SER A C 1
ATOM 658 O O . SER A 1 95 ? 4.703 66.951 18.721 1 19.82 95 SER A O 1
ATOM 660 N N . VAL A 1 96 ? 5.56 65.38 17.571 1 18.8 96 VAL A N 1
ATOM 661 C CA . VAL A 1 96 ? 6.768 66.045 17.093 1 18.8 96 VAL A CA 1
ATOM 662 C C . VAL A 1 96 ? 6.402 67.074 16.025 1 18.8 96 VAL A C 1
ATOM 664 O O . VAL A 1 96 ? 5.698 66.757 15.064 1 18.8 96 VAL A O 1
ATOM 667 N N . GLU A 1 97 ? 6.349 68.444 16.427 1 18.58 97 GLU A N 1
ATOM 668 C CA . GLU A 1 97 ? 6.214 69.72 15.732 1 18.58 97 GLU A CA 1
ATOM 669 C C . GLU A 1 97 ? 7.267 69.865 14.636 1 18.58 97 GLU A C 1
ATOM 671 O O . GLU A 1 97 ? 8.466 69.772 14.904 1 18.58 97 GLU A O 1
ATOM 676 N N . SER A 1 98 ? 6.939 69.623 13.353 1 18.76 98 SER A N 1
ATOM 677 C CA . SER A 1 98 ? 7.669 69.706 12.092 1 18.76 98 SER A CA 1
ATOM 678 C C . SER A 1 98 ? 8.126 71.133 11.811 1 18.76 98 SER A C 1
ATOM 680 O O . SER A 1 98 ? 7.303 72.016 11.561 1 18.76 98 SER A O 1
ATOM 682 N N . ALA A 1 99 ? 9.183 71.651 12.535 1 19.24 99 ALA A N 1
ATOM 683 C CA . ALA A 1 99 ? 9.734 72.988 12.332 1 19.24 99 ALA A CA 1
ATOM 684 C C . ALA A 1 99 ? 10.091 73.217 10.866 1 19.24 99 ALA A C 1
ATOM 686 O O . ALA A 1 99 ? 10.416 72.271 10.145 1 19.24 99 ALA A O 1
ATOM 687 N N . ALA A 1 100 ? 10.033 74.535 10.451 1 21.44 100 ALA A N 1
ATOM 688 C CA . ALA A 1 100 ? 9.967 75.485 9.343 1 21.44 100 ALA A CA 1
ATOM 689 C C . ALA A 1 100 ? 11.348 75.723 8.742 1 21.44 100 ALA A C 1
ATOM 691 O O . ALA A 1 100 ? 12.214 76.328 9.379 1 21.44 100 ALA A O 1
ATOM 692 N N . SER A 1 101 ? 11.914 74.807 8.009 1 16.13 101 SER A N 1
ATOM 693 C CA . SER A 1 101 ? 13.27 74.826 7.47 1 16.13 101 SER A CA 1
ATOM 694 C C . SER A 1 101 ? 13.543 76.118 6.708 1 16.13 101 SER A C 1
ATOM 696 O O . SER A 1 101 ? 14.602 76.728 6.871 1 16.13 101 SER A O 1
ATOM 698 N N . ALA A 1 102 ? 13.013 76.613 5.465 1 18.13 102 ALA A N 1
ATOM 699 C CA . ALA A 1 102 ? 14.031 76.439 4.431 1 18.13 102 ALA A CA 1
ATOM 700 C C . ALA A 1 102 ? 14.721 77.763 4.113 1 18.13 102 ALA A C 1
ATOM 702 O O . ALA A 1 102 ? 15.753 77.785 3.438 1 18.13 102 ALA A O 1
ATOM 703 N N . GLY A 1 103 ? 14.149 79.018 4.623 1 18.6 103 GLY A N 1
ATOM 704 C CA . GLY A 1 103 ? 14.488 79.912 3.526 1 18.6 103 GLY A CA 1
ATOM 705 C C . GLY A 1 103 ? 15.978 80.17 3.406 1 18.6 103 GLY A C 1
ATOM 706 O O . GLY A 1 103 ? 16.751 79.799 4.291 1 18.6 103 GLY A O 1
ATOM 707 N N . PRO A 1 104 ? 16.441 80.975 2.28 1 20.46 104 PRO A N 1
ATOM 708 C CA . PRO A 1 104 ? 17.662 81.022 1.472 1 20.46 104 PRO A CA 1
ATOM 709 C C . PRO A 1 104 ? 18.75 81.892 2.098 1 20.46 104 PRO A C 1
ATOM 711 O O . PRO A 1 104 ? 19.8 82.108 1.487 1 20.46 104 PRO A O 1
ATOM 714 N N . ALA A 1 105 ? 18.719 82.037 3.389 1 18.84 105 ALA A N 1
ATOM 715 C CA . ALA A 1 105 ? 19.387 83.29 3.732 1 18.84 105 ALA A CA 1
ATOM 716 C C . ALA A 1 105 ? 20.816 83.314 3.199 1 18.84 105 ALA A C 1
ATOM 718 O O . ALA A 1 105 ? 21.406 82.263 2.937 1 18.84 105 ALA A O 1
ATOM 719 N N . PRO A 1 106 ? 21.255 84.621 3.044 1 22.91 106 PRO A N 1
ATOM 720 C CA . PRO A 1 106 ? 22.367 85.313 2.388 1 22.91 106 PRO A CA 1
ATOM 721 C C . PRO A 1 106 ? 23.724 84.954 2.99 1 22.91 106 PRO A C 1
ATOM 723 O O . PRO A 1 106 ? 23.792 84.476 4.125 1 22.91 106 PRO A O 1
ATOM 726 N N . SER A 1 107 ? 24.742 84.852 2.19 1 19.52 107 SER A N 1
ATOM 727 C CA . SER A 1 107 ? 26.095 84.306 2.149 1 19.52 107 SER A CA 1
ATOM 728 C C . SER A 1 107 ? 27.027 85.064 3.087 1 19.52 107 SER A C 1
ATOM 730 O O . SER A 1 107 ? 28.244 85.068 2.892 1 19.52 107 SER A O 1
ATOM 732 N N . PRO A 1 108 ? 26.389 85.433 4.319 1 19.66 108 PRO A N 1
ATOM 733 C CA . PRO A 1 108 ? 27.286 86.378 4.988 1 19.66 108 PRO A CA 1
ATOM 734 C C . PRO A 1 108 ? 28.699 85.827 5.165 1 19.66 108 PRO A C 1
ATOM 736 O O . PRO A 1 108 ? 28.908 84.615 5.075 1 19.66 108 PRO A O 1
ATOM 739 N N . GLY A 1 109 ? 29.625 86.736 5.375 1 23.47 109 GLY A N 1
ATOM 740 C CA . GLY A 1 109 ? 31.066 86.919 5.441 1 23.47 109 GLY A CA 1
ATOM 741 C C . GLY A 1 109 ? 31.722 86.103 6.539 1 23.47 109 GLY A C 1
ATOM 742 O O . GLY A 1 109 ? 31.038 85.561 7.41 1 23.47 109 GLY A O 1
ATOM 743 N N . PRO A 1 110 ? 33.02 85.7 6.273 1 21.85 110 PRO A N 1
ATOM 744 C CA . PRO A 1 110 ? 33.886 84.689 6.883 1 21.85 110 PRO A CA 1
ATOM 745 C C . PRO A 1 110 ? 34.153 84.955 8.363 1 21.85 110 PRO A C 1
ATOM 747 O O . PRO A 1 110 ? 34.698 86.004 8.717 1 21.85 110 PRO A O 1
ATOM 750 N N . ALA A 1 111 ? 33.095 84.717 9.309 1 20.03 111 ALA A N 1
ATOM 751 C CA . ALA A 1 111 ? 33.159 85.057 10.728 1 20.03 111 ALA A CA 1
ATOM 752 C C . ALA A 1 111 ? 34.368 84.405 11.393 1 20.03 111 ALA A C 1
ATOM 754 O O . ALA A 1 111 ? 34.895 83.407 10.897 1 20.03 111 ALA A O 1
ATOM 755 N N . PRO A 1 112 ? 34.776 85.025 12.541 1 24.24 112 PRO A N 1
ATOM 756 C CA . PRO A 1 112 ? 35.988 84.832 13.34 1 24.24 112 PRO A CA 1
ATOM 757 C C . PRO A 1 112 ? 36.084 83.43 13.937 1 24.24 112 PRO A C 1
ATOM 759 O O . PRO A 1 112 ? 35.075 82.726 14.036 1 24.24 112 PRO A O 1
ATOM 762 N N . SER A 1 113 ? 37.327 82.855 14.162 1 21.77 113 SER A N 1
ATOM 763 C CA . SER A 1 113 ? 37.919 81.563 14.493 1 21.77 113 SER A CA 1
ATOM 764 C C . SER A 1 113 ? 37.479 81.09 15.873 1 21.77 113 SER A C 1
ATOM 766 O O . SER A 1 113 ? 37.811 81.712 16.884 1 21.77 113 SER A O 1
ATOM 768 N N . ALA A 1 114 ? 36.2 80.679 16.09 1 22.89 114 ALA A N 1
ATOM 769 C CA . ALA A 1 114 ? 35.671 80.324 17.404 1 22.89 114 ALA A CA 1
ATOM 770 C C . ALA A 1 114 ? 36.48 79.194 18.035 1 22.89 114 ALA A C 1
ATOM 772 O O . ALA A 1 114 ? 36.871 78.246 17.35 1 22.89 114 ALA A O 1
ATOM 773 N N . ALA A 1 115 ? 37.004 79.451 19.236 1 27.14 115 ALA A N 1
ATOM 774 C CA . ALA A 1 115 ? 37.781 78.676 20.2 1 27.14 115 ALA A CA 1
ATOM 775 C C . ALA A 1 115 ? 37.03 77.418 20.625 1 27.14 115 ALA A C 1
ATOM 777 O O . ALA A 1 115 ? 35.876 77.492 21.054 1 27.14 115 ALA A O 1
ATOM 778 N N . SER A 1 116 ? 37.215 76.363 19.857 1 22.32 116 SER A N 1
ATOM 779 C CA . SER A 1 116 ? 36.633 75.036 20.034 1 22.32 116 SER A CA 1
ATOM 780 C C . SER A 1 116 ? 36.772 74.559 21.476 1 22.32 116 SER A C 1
ATOM 782 O O . SER A 1 116 ? 37.886 74.375 21.97 1 22.32 116 SER A O 1
ATOM 784 N N . SER A 1 117 ? 35.91 75.077 22.434 1 24.29 117 SER A N 1
ATOM 785 C CA . SER A 1 117 ? 35.925 74.609 23.816 1 24.29 117 SER A CA 1
ATOM 786 C C . SER A 1 117 ? 35.819 73.089 23.886 1 24.29 117 SER A C 1
ATOM 788 O O . SER A 1 117 ? 34.985 72.488 23.207 1 24.29 117 SER A O 1
ATOM 790 N N . SER A 1 118 ? 36.932 72.418 24.219 1 28.52 118 SER A N 1
ATOM 791 C CA . SER A 1 118 ? 37.132 70.998 24.488 1 28.52 118 SER A CA 1
ATOM 792 C C . SER A 1 118 ? 36.131 70.484 25.518 1 28.52 118 SER A C 1
ATOM 794 O O . SER A 1 118 ? 36.177 70.877 26.686 1 28.52 118 SER A O 1
ATOM 796 N N . SER A 1 119 ? 34.838 70.52 25.294 1 30.29 119 SER A N 1
ATOM 797 C CA . SER A 1 119 ? 33.836 69.981 26.209 1 30.29 119 SER A CA 1
ATOM 798 C C . SER A 1 119 ? 34.221 68.588 26.694 1 30.29 119 SER A C 1
ATOM 800 O O . SER A 1 119 ? 34.593 67.727 25.893 1 30.29 119 SER A O 1
ATOM 802 N N . SER A 1 120 ? 34.742 68.499 27.914 1 35.18 120 SER A N 1
ATOM 803 C CA . SER A 1 120 ? 35.015 67.299 28.698 1 35.18 120 SER A CA 1
ATOM 804 C C . SER A 1 120 ? 33.883 66.285 28.568 1 35.18 120 SER A C 1
ATOM 806 O O . SER A 1 120 ? 32.71 66.633 28.718 1 35.18 120 SER A O 1
ATOM 808 N N . PRO A 1 121 ? 34.135 65.273 27.747 1 39.82 121 PRO A N 1
ATOM 809 C CA . PRO A 1 121 ? 33.044 64.312 27.568 1 39.82 121 PRO A CA 1
ATOM 810 C C . PRO A 1 121 ? 32.37 63.933 28.885 1 39.82 121 PRO A C 1
ATOM 812 O O . PRO A 1 121 ? 33.005 63.974 29.941 1 39.82 121 PRO A O 1
ATOM 815 N N . SER A 1 122 ? 31.124 64.184 29.159 1 45.59 122 SER A N 1
ATOM 816 C CA . SER A 1 122 ? 30.271 63.881 30.303 1 45.59 122 SER A CA 1
ATOM 817 C C . SER A 1 122 ? 30.574 62.497 30.868 1 45.59 122 SER A C 1
ATOM 819 O O . SER A 1 122 ? 31.095 61.633 30.16 1 45.59 122 SER A O 1
ATOM 821 N N . PRO A 1 123 ? 30.617 62.326 32.214 1 48.03 123 PRO A N 1
ATOM 822 C CA . PRO A 1 123 ? 30.951 61.117 32.97 1 48.03 123 PRO A CA 1
ATOM 823 C C . PRO A 1 123 ? 30.389 59.848 32.333 1 48.03 123 PRO A C 1
ATOM 825 O O . PRO A 1 123 ? 31.078 58.826 32.272 1 48.03 123 PRO A O 1
ATOM 828 N N . PRO A 1 124 ? 29.196 59.952 31.833 1 58.48 124 PRO A N 1
ATOM 829 C CA . PRO A 1 124 ? 28.689 58.733 31.198 1 58.48 124 PRO A CA 1
ATOM 830 C C . PRO A 1 124 ? 29.443 58.377 29.918 1 58.48 124 PRO A C 1
ATOM 832 O O . PRO A 1 124 ? 29.593 57.196 29.594 1 58.48 124 PRO A O 1
ATOM 835 N N . ALA A 1 125 ? 30.078 59.33 29.246 1 62.01 125 ALA A N 1
ATOM 836 C CA . ALA A 1 125 ? 30.815 59.077 28.01 1 62.01 125 ALA A CA 1
ATOM 837 C C . ALA A 1 125 ? 32.183 58.468 28.302 1 62.01 125 ALA A C 1
ATOM 839 O O . ALA A 1 125 ? 32.66 57.609 27.555 1 62.01 125 ALA A O 1
ATOM 840 N N . ARG A 1 126 ? 32.713 58.877 29.419 1 64.07 126 ARG A N 1
ATOM 841 C CA . ARG A 1 126 ? 34.019 58.357 29.811 1 64.07 126 ARG A CA 1
ATOM 842 C C . ARG A 1 126 ? 33.928 56.885 30.197 1 64.07 126 ARG A C 1
ATOM 844 O O . ARG A 1 126 ? 34.798 56.089 29.837 1 64.07 126 ARG A O 1
ATOM 851 N N . LEU A 1 127 ? 32.955 56.575 30.877 1 73.48 127 LEU A N 1
ATOM 852 C CA . LEU A 1 127 ? 32.732 55.189 31.275 1 73.48 127 LEU A CA 1
ATOM 853 C C . LEU A 1 127 ? 32.506 54.303 30.055 1 73.48 127 LEU A C 1
ATOM 855 O O . LEU A 1 127 ? 32.982 53.166 30.011 1 73.48 127 LEU A O 1
ATOM 859 N N . ARG A 1 128 ? 31.979 54.982 29.078 1 81.39 128 ARG A N 1
ATOM 860 C CA . ARG A 1 128 ? 31.717 54.229 27.855 1 81.39 128 ARG A CA 1
ATOM 861 C C . ARG A 1 128 ? 33.011 53.942 27.101 1 81.39 128 ARG A C 1
ATOM 863 O O . ARG A 1 128 ? 33.196 52.844 26.57 1 81.39 128 ARG A O 1
ATOM 870 N N . LYS A 1 129 ? 33.941 55.081 27.03 1 84.23 129 LYS A N 1
ATOM 871 C CA . LYS A 1 129 ? 35.213 54.883 26.34 1 84.23 129 LYS A CA 1
ATOM 872 C C . LYS A 1 129 ? 36.08 53.86 27.067 1 84.23 129 LYS A C 1
ATOM 874 O O . LYS A 1 129 ? 36.737 53.032 26.433 1 84.23 129 LYS A O 1
ATOM 879 N N . THR A 1 130 ? 35.926 53.78 28.412 1 84.99 130 THR A N 1
ATOM 880 C CA . THR A 1 130 ? 36.677 52.828 29.222 1 84.99 130 THR A CA 1
ATOM 881 C C . THR A 1 130 ? 36.145 51.411 29.023 1 84.99 130 THR A C 1
ATOM 883 O O . THR A 1 130 ? 36.923 50.465 28.879 1 84.99 130 THR A O 1
ATOM 886 N N . LEU A 1 131 ? 34.887 51.396 29.031 1 87.75 131 LEU A N 1
ATOM 887 C CA . LEU A 1 131 ? 34.271 50.086 28.849 1 87.75 131 LEU A CA 1
ATOM 888 C C . LEU A 1 131 ? 34.56 49.538 27.456 1 87.75 131 LEU A C 1
ATOM 890 O O . LEU A 1 131 ? 34.826 48.345 27.296 1 87.75 131 LEU A O 1
ATOM 894 N N . ASP A 1 132 ? 34.53 50.363 26.517 1 89.91 132 ASP A N 1
ATOM 895 C CA . ASP A 1 132 ? 34.81 49.971 25.14 1 89.91 132 ASP A CA 1
ATOM 896 C C . ASP A 1 132 ? 36.227 49.419 25.003 1 89.91 132 ASP A C 1
ATOM 898 O O . ASP A 1 132 ? 36.439 48.389 24.361 1 89.91 132 ASP A O 1
ATOM 902 N N . LEU A 1 133 ? 37.15 50.125 25.584 1 90.15 133 LEU A N 1
ATOM 903 C CA . LEU A 1 133 ? 38.548 49.717 25.503 1 90.15 133 LEU A CA 1
ATOM 904 C C . LEU A 1 133 ? 38.785 48.43 26.286 1 90.15 133 LEU A C 1
ATOM 906 O O . LEU A 1 133 ? 39.493 47.535 25.817 1 90.15 133 LEU A O 1
ATOM 910 N N . ALA A 1 134 ? 38.201 48.347 27.447 1 90.4 134 ALA A N 1
ATOM 911 C CA . ALA A 1 134 ? 38.366 47.158 28.279 1 90.4 134 ALA A CA 1
ATOM 912 C C . ALA A 1 134 ? 37.801 45.921 27.587 1 90.4 134 ALA A C 1
ATOM 914 O O . ALA A 1 134 ? 38.419 44.854 27.606 1 90.4 134 ALA A O 1
ATOM 915 N N . LEU A 1 135 ? 36.704 46.11 26.991 1 93.2 135 LEU A N 1
ATOM 916 C CA . LEU A 1 135 ? 36.07 44.995 26.295 1 93.2 135 LEU A CA 1
ATOM 917 C C . LEU A 1 135 ? 36.868 44.603 25.056 1 93.2 135 LEU A C 1
ATOM 919 O O . LEU A 1 135 ? 36.956 43.421 24.717 1 93.2 135 LEU A O 1
ATOM 923 N N . SER A 1 136 ? 37.385 45.572 24.371 1 92.37 136 SER A N 1
ATOM 924 C CA . SER A 1 136 ? 38.214 45.286 23.205 1 92.37 136 SER A CA 1
ATOM 925 C C . SER A 1 136 ? 39.449 44.479 23.588 1 92.37 136 SER A C 1
ATOM 927 O O . SER A 1 136 ? 39.869 43.587 22.848 1 92.37 136 SER A O 1
ATOM 929 N N . ILE A 1 137 ? 40.017 44.802 24.669 1 91.87 137 ILE A N 1
ATOM 930 C CA . ILE A 1 137 ? 41.189 44.083 25.156 1 91.87 137 ILE A CA 1
ATOM 931 C C . ILE A 1 137 ? 40.801 42.652 25.522 1 91.87 137 ILE A C 1
ATOM 933 O O . ILE A 1 137 ? 41.502 41.702 25.166 1 91.87 137 ILE A O 1
ATOM 937 N N . LEU A 1 138 ? 39.705 42.542 26.2 1 92.14 138 LEU A N 1
ATOM 938 C CA . LEU A 1 138 ? 39.262 41.213 26.605 1 92.14 138 LEU A CA 1
ATOM 939 C C . LEU A 1 138 ? 38.969 40.343 25.387 1 92.14 138 LEU A C 1
ATOM 941 O O . LEU A 1 138 ? 39.344 39.168 25.353 1 92.14 138 LEU A O 1
ATOM 945 N N . ALA A 1 139 ? 38.24 40.888 24.417 1 93.29 139 ALA A N 1
ATOM 946 C CA . ALA A 1 139 ? 37.9 40.148 23.204 1 93.29 139 ALA A CA 1
ATOM 947 C C . ALA A 1 139 ? 39.156 39.677 22.478 1 93.29 139 ALA A C 1
ATOM 949 O O . ALA A 1 139 ? 39.189 38.571 21.933 1 93.29 139 ALA A O 1
ATOM 950 N N . ASN A 1 140 ? 40.13 40.492 22.47 1 91.29 140 ASN A N 1
ATOM 951 C CA . ASN A 1 140 ? 41.397 40.112 21.854 1 91.29 140 ASN A CA 1
ATOM 952 C C . ASN A 1 140 ? 42.097 39.012 22.646 1 91.29 140 ASN A C 1
ATOM 954 O O . ASN A 1 140 ? 42.69 38.103 22.063 1 91.29 140 ASN A O 1
ATOM 958 N N . CYS A 1 141 ? 42.053 39.123 23.89 1 91.59 141 CYS A N 1
ATOM 959 C CA . CYS A 1 141 ? 42.67 38.114 24.744 1 91.59 141 CYS A CA 1
ATOM 960 C C . CYS A 1 141 ? 41.99 36.762 24.57 1 91.59 141 CYS A C 1
ATOM 962 O O . CYS A 1 141 ? 42.652 35.722 24.586 1 91.59 141 CYS A O 1
ATOM 964 N N . CYS A 1 142 ? 40.727 36.8 24.326 1 92.6 142 CYS A N 1
ATOM 965 C CA . CYS A 1 142 ? 39.954 35.565 24.257 1 92.6 142 CYS A CA 1
ATOM 966 C C . CYS A 1 142 ? 40.138 34.88 22.909 1 92.6 142 CYS A C 1
ATOM 968 O O . CYS A 1 142 ? 39.503 33.86 22.633 1 92.6 142 CYS A O 1
ATOM 970 N N . THR A 1 143 ? 40.894 35.341 22.096 1 91.63 143 THR A N 1
ATOM 971 C CA . THR A 1 143 ? 41.252 34.629 20.874 1 91.63 143 THR A CA 1
ATOM 972 C C . THR A 1 143 ? 42.162 33.444 21.186 1 91.63 143 THR A C 1
ATOM 974 O O . THR A 1 143 ? 42.269 32.511 20.388 1 91.63 143 THR A O 1
ATOM 977 N N . GLU A 1 144 ? 42.74 33.497 22.382 1 91.2 144 GLU A N 1
ATOM 978 C CA . GLU A 1 144 ? 43.62 32.418 22.82 1 91.2 144 GLU A CA 1
ATOM 979 C C . GLU A 1 144 ? 42.898 31.469 23.773 1 91.2 144 GLU A C 1
ATOM 981 O O . GLU A 1 144 ? 42.173 31.911 24.666 1 91.2 144 GLU A O 1
ATOM 986 N N . GLY A 1 145 ? 43.241 30.254 23.745 1 91.2 145 GLY A N 1
ATOM 987 C CA . GLY A 1 145 ? 42.54 29.217 24.486 1 91.2 145 GLY A CA 1
ATOM 988 C C . GLY A 1 145 ? 42.755 29.307 25.986 1 91.2 145 GLY A C 1
ATOM 989 O O . GLY A 1 145 ? 41.812 29.147 26.764 1 91.2 145 GLY A O 1
ATOM 990 N N . ALA A 1 146 ? 43.964 29.604 26.342 1 91.32 146 ALA A N 1
ATOM 991 C CA . ALA A 1 146 ? 44.283 29.658 27.766 1 91.32 146 ALA A CA 1
ATOM 992 C C . ALA A 1 146 ? 43.579 30.831 28.442 1 91.32 146 ALA A C 1
ATOM 994 O O . ALA A 1 146 ? 43.161 30.73 29.598 1 91.32 146 ALA A O 1
ATOM 995 N N . CYS A 1 147 ? 43.505 31.93 27.738 1 92.83 147 CYS A N 1
ATOM 996 C CA . CYS A 1 147 ? 42.819 33.1 28.275 1 92.83 147 CYS A CA 1
ATOM 997 C C . CYS A 1 147 ? 41.327 32.832 28.435 1 92.83 147 CYS A C 1
ATOM 999 O O . CYS A 1 147 ? 40.721 33.24 29.427 1 92.83 147 CYS A O 1
ATOM 1001 N N . ARG A 1 148 ? 40.732 32.103 27.547 1 94.03 148 ARG A N 1
ATOM 1002 C CA . ARG A 1 148 ? 39.315 31.764 27.613 1 94.03 148 ARG A CA 1
ATOM 1003 C C . ARG A 1 148 ? 39.009 30.927 28.851 1 94.03 148 ARG A C 1
ATOM 1005 O O . ARG A 1 148 ? 38.043 31.198 29.567 1 94.03 148 ARG A O 1
ATOM 1012 N N . ALA A 1 149 ? 39.889 30.001 29.059 1 92.8 149 ALA A N 1
ATOM 1013 C CA . ALA A 1 149 ? 39.697 29.132 30.217 1 92.8 149 ALA A CA 1
ATOM 1014 C C . ALA A 1 149 ? 39.796 29.921 31.519 1 92.8 149 ALA A C 1
ATOM 1016 O O . ALA A 1 149 ? 39.04 29.674 32.461 1 92.8 149 ALA A O 1
ATOM 1017 N N . GLU A 1 150 ? 40.692 30.823 31.497 1 92.96 150 GLU A N 1
ATOM 1018 C CA . GLU A 1 150 ? 40.892 31.61 32.711 1 92.96 150 GLU A CA 1
ATOM 1019 C C . GLU A 1 150 ? 39.726 32.565 32.948 1 92.96 150 GLU A C 1
ATOM 1021 O O . GLU A 1 150 ? 39.309 32.773 34.089 1 92.96 150 GLU A O 1
ATOM 1026 N N . VAL A 1 151 ? 39.306 33.168 31.94 1 93.17 151 VAL A N 1
ATOM 1027 C CA . VAL A 1 151 ? 38.17 34.076 32.059 1 93.17 151 VAL A CA 1
ATOM 1028 C C . VAL A 1 151 ? 36.965 33.326 32.624 1 93.17 151 VAL A C 1
ATOM 1030 O O . VAL A 1 151 ? 36.235 33.856 33.464 1 93.17 151 VAL A O 1
ATOM 1033 N N . ARG A 1 152 ? 36.654 32.058 32.235 1 92.2 152 ARG A N 1
ATOM 1034 C CA . ARG A 1 152 ? 35.561 31.238 32.747 1 92.2 152 ARG A CA 1
ATOM 1035 C C . ARG A 1 152 ? 35.755 30.929 34.228 1 92.2 152 ARG A C 1
ATOM 1037 O O . ARG A 1 152 ? 34.822 31.063 35.023 1 92.2 152 ARG A O 1
ATOM 1044 N N . ARG A 1 153 ? 36.682 30.291 34.841 1 86.99 153 ARG A N 1
ATOM 1045 C CA . ARG A 1 153 ? 37.018 29.935 36.216 1 86.99 153 ARG A CA 1
ATOM 1046 C C . ARG A 1 153 ? 36.826 31.124 37.152 1 86.99 153 ARG A C 1
ATOM 1048 O O . ARG A 1 153 ? 36.402 30.958 38.297 1 86.99 153 ARG A O 1
ATOM 1055 N N . LEU A 1 154 ? 37.335 32.549 36.305 1 91.78 154 LEU A N 1
ATOM 1056 C CA . LEU A 1 154 ? 37.213 33.777 37.082 1 91.78 154 LEU A CA 1
ATOM 1057 C C . LEU A 1 154 ? 35.777 34.29 37.066 1 91.78 154 LEU A C 1
ATOM 1059 O O . LEU A 1 154 ? 35.481 35.338 37.645 1 91.78 154 LEU A O 1
ATOM 1063 N N . GLY A 1 155 ? 34.885 33.613 36.287 1 89.89 155 GLY A N 1
ATOM 1064 C CA . GLY A 1 155 ? 33.482 33.994 36.234 1 89.89 155 GLY A CA 1
ATOM 1065 C C . GLY A 1 155 ? 33.225 35.203 35.355 1 89.89 155 GLY A C 1
ATOM 1066 O O . GLY A 1 155 ? 32.4 36.056 35.689 1 89.89 155 GLY A O 1
ATOM 1067 N N . GLY A 1 156 ? 33.916 35.403 34.379 1 91 156 GLY A N 1
ATOM 1068 C CA . GLY A 1 156 ? 33.844 36.574 33.52 1 91 156 GLY A CA 1
ATOM 1069 C C . GLY A 1 156 ? 32.63 36.574 32.611 1 91 156 GLY A C 1
ATOM 1070 O O . GLY A 1 156 ? 32.283 37.604 32.03 1 91 156 GLY A O 1
ATOM 1071 N N . ILE A 1 157 ? 31.824 35.512 32.474 1 93.74 157 ILE A N 1
ATOM 1072 C CA . ILE A 1 157 ? 30.726 35.385 31.522 1 93.74 157 ILE A CA 1
ATOM 1073 C C . ILE A 1 157 ? 29.514 36.167 32.024 1 93.74 157 ILE A C 1
ATOM 1075 O O . ILE A 1 157 ? 28.878 36.896 31.259 1 93.74 157 ILE A O 1
ATOM 1079 N N . LEU A 1 158 ? 29.278 36.138 33.29 1 92 158 LEU A N 1
ATOM 1080 C CA . LEU A 1 158 ? 28.088 36.774 33.846 1 92 158 LEU A CA 1
ATOM 1081 C C . LEU A 1 158 ? 28.168 38.291 33.71 1 92 158 LEU A C 1
ATOM 1083 O O . LEU A 1 158 ? 27.195 38.934 33.309 1 92 158 LEU A O 1
ATOM 1087 N N . PRO A 1 159 ? 29.337 38.935 34.009 1 91.23 159 PRO A N 1
ATOM 1088 C CA . PRO A 1 159 ? 29.44 40.383 33.81 1 91.23 159 PRO A CA 1
ATOM 1089 C C . PRO A 1 159 ? 29.242 40.794 32.353 1 91.23 159 PRO A C 1
ATOM 1091 O O . PRO A 1 159 ? 28.64 41.836 32.079 1 91.23 159 PRO A O 1
ATOM 1094 N N . LEU A 1 160 ? 29.73 40.004 31.486 1 93.31 160 LEU A N 1
ATOM 1095 C CA . LEU A 1 160 ? 29.571 40.309 30.069 1 93.31 160 LEU A CA 1
ATOM 1096 C C . LEU A 1 160 ? 28.1 40.28 29.667 1 93.31 160 LEU A C 1
ATOM 1098 O O . LEU A 1 160 ? 27.64 41.142 28.915 1 93.31 160 LEU A O 1
ATOM 1102 N N . VAL A 1 161 ? 27.355 39.305 30.17 1 93.84 161 VAL A N 1
ATOM 1103 C CA . VAL A 1 161 ? 25.934 39.185 29.862 1 93.84 161 VAL A CA 1
ATOM 1104 C C . VAL A 1 161 ? 25.173 40.363 30.466 1 93.84 161 VAL A C 1
ATOM 1106 O O . VAL A 1 161 ? 24.24 40.887 29.853 1 93.84 161 VAL A O 1
ATOM 1109 N N . THR A 1 162 ? 25.633 40.806 31.56 1 91.25 162 THR A N 1
ATOM 1110 C CA . THR A 1 162 ? 25.001 41.947 32.213 1 91.25 162 THR A CA 1
ATOM 1111 C C . THR A 1 162 ? 25.248 43.228 31.422 1 91.25 162 THR A C 1
ATOM 1113 O O . THR A 1 162 ? 24.356 44.07 31.3 1 91.25 162 THR A O 1
ATOM 1116 N N . ILE A 1 163 ? 26.501 43.448 30.94 1 90.24 163 ILE A N 1
ATOM 1117 C CA . ILE A 1 163 ? 26.823 44.614 30.125 1 90.24 163 ILE A CA 1
ATOM 1118 C C . ILE A 1 163 ? 25.962 44.616 28.864 1 90.24 163 ILE A C 1
ATOM 1120 O O . ILE A 1 163 ? 25.455 45.663 28.452 1 90.24 163 ILE A O 1
ATOM 1124 N N . LEU A 1 164 ? 25.705 43.468 28.303 1 91.16 164 LEU A N 1
ATOM 1125 C CA . LEU A 1 164 ? 24.894 43.323 27.099 1 91.16 164 LEU A CA 1
ATOM 1126 C C . LEU A 1 164 ? 23.446 43.721 27.367 1 91.16 164 LEU A C 1
ATOM 1128 O O . LEU A 1 164 ? 22.774 44.264 26.488 1 91.16 164 LEU A O 1
ATOM 1132 N N . GLN A 1 165 ? 23.002 43.431 28.493 1 88.84 165 GLN A N 1
ATOM 1133 C CA . GLN A 1 165 ? 21.623 43.706 28.884 1 88.84 165 GLN A CA 1
ATOM 1134 C C . GLN A 1 165 ? 21.419 45.191 29.172 1 88.84 165 GLN A C 1
ATOM 1136 O O . GLN A 1 165 ? 20.38 45.758 28.829 1 88.84 165 GLN A O 1
ATOM 1141 N N . CYS A 1 166 ? 22.456 45.875 29.606 1 85.73 166 CYS A N 1
ATOM 1142 C CA . CYS A 1 166 ? 22.272 47.202 30.183 1 85.73 166 CYS A CA 1
ATOM 1143 C C . CYS A 1 166 ? 22.721 48.286 29.211 1 85.73 166 CYS A C 1
ATOM 1145 O O . CYS A 1 166 ? 22.163 49.385 29.199 1 85.73 166 CYS A O 1
ATOM 1147 N N . VAL A 1 167 ? 23.705 48.06 28.433 1 83.8 167 VAL A N 1
ATOM 1148 C CA . VAL A 1 167 ? 24.276 49.104 27.588 1 83.8 167 VAL A CA 1
ATOM 1149 C C . VAL A 1 167 ? 23.939 48.826 26.125 1 83.8 167 VAL A C 1
ATOM 1151 O O . VAL A 1 167 ? 24.427 47.855 25.542 1 83.8 167 VAL A O 1
ATOM 1154 N N . LYS A 1 168 ? 23.155 49.714 25.523 1 84.16 168 LYS A N 1
ATOM 1155 C CA . LYS A 1 168 ? 22.665 49.451 24.174 1 84.16 168 LYS A CA 1
ATOM 1156 C C . LYS A 1 168 ? 23.38 50.326 23.148 1 84.16 168 LYS A C 1
ATOM 1158 O O . LYS A 1 168 ? 22.775 50.763 22.167 1 84.16 168 LYS A O 1
ATOM 1163 N N . THR A 1 169 ? 24.745 50.629 23.355 1 86.66 169 THR A N 1
ATOM 1164 C CA . THR A 1 169 ? 25.562 51.304 22.352 1 86.66 169 THR A CA 1
ATOM 1165 C C . THR A 1 169 ? 26.196 50.292 21.402 1 86.66 169 THR A C 1
ATOM 1167 O O . THR A 1 169 ? 26.684 49.246 21.835 1 86.66 169 THR A O 1
ATOM 1170 N N . ASP A 1 170 ? 26.141 50.477 20.151 1 89.42 170 ASP A N 1
ATOM 1171 C CA . ASP A 1 170 ? 26.574 49.538 19.12 1 89.42 170 ASP A CA 1
ATOM 1172 C C . ASP A 1 170 ? 28.016 49.093 19.353 1 89.42 170 ASP A C 1
ATOM 1174 O O . ASP A 1 170 ? 28.343 47.917 19.185 1 89.42 170 ASP A O 1
ATOM 1178 N N . SER A 1 171 ? 28.829 50.045 19.708 1 89.49 171 SER A N 1
ATOM 1179 C CA . SER A 1 171 ? 30.238 49.707 19.881 1 89.49 171 SER A CA 1
ATOM 1180 C C . SER A 1 171 ? 30.437 48.746 21.047 1 89.49 171 SER A C 1
ATOM 1182 O O . SER A 1 171 ? 31.206 47.787 20.945 1 89.49 171 SER A O 1
ATOM 1184 N N . ILE A 1 172 ? 29.729 49.016 22.104 1 90.76 172 ILE A N 1
ATOM 1185 C CA . ILE A 1 172 ? 29.848 48.171 23.287 1 90.76 172 ILE A CA 1
ATOM 1186 C C . ILE A 1 172 ? 29.221 46.807 23.012 1 90.76 172 ILE A C 1
ATOM 1188 O O . ILE A 1 172 ? 29.776 45.773 23.392 1 90.76 172 ILE A O 1
ATOM 1192 N N . GLN A 1 173 ? 28.131 46.847 22.339 1 92.22 173 GLN A N 1
ATOM 1193 C CA . GLN A 1 173 ? 27.485 45.594 21.963 1 92.22 173 GLN A CA 1
ATOM 1194 C C . GLN A 1 173 ? 28.389 44.757 21.062 1 92.22 173 GLN A C 1
ATOM 1196 O O . GLN A 1 173 ? 28.46 43.535 21.207 1 92.22 173 GLN A O 1
ATOM 1201 N N . ASN A 1 174 ? 29.039 45.396 20.145 1 93.12 174 ASN A N 1
ATOM 1202 C CA . ASN A 1 174 ? 29.957 44.725 19.23 1 93.12 174 ASN A CA 1
ATOM 1203 C C . ASN A 1 174 ? 31.093 44.036 19.981 1 93.12 174 ASN A C 1
ATOM 1205 O O . ASN A 1 174 ? 31.364 42.855 19.757 1 93.12 174 ASN A O 1
ATOM 1209 N N . ARG A 1 175 ? 31.725 44.792 20.9 1 94.07 175 ARG A N 1
ATOM 1210 C CA . ARG A 1 175 ? 32.87 44.258 21.631 1 94.07 175 ARG A CA 1
ATOM 1211 C C . ARG A 1 175 ? 32.438 43.159 22.597 1 94.07 175 ARG A C 1
ATOM 1213 O O . ARG A 1 175 ? 33.16 42.179 22.794 1 94.07 175 ARG A O 1
ATOM 1220 N N . THR A 1 176 ? 31.316 43.345 23.196 1 94.32 176 THR A N 1
ATOM 1221 C CA . THR A 1 176 ? 30.811 42.328 24.112 1 94.32 176 THR A CA 1
ATOM 1222 C C . THR A 1 176 ? 30.465 41.046 23.36 1 94.32 176 THR A C 1
ATOM 1224 O O . THR A 1 176 ? 30.792 39.947 23.812 1 94.32 176 THR A O 1
ATOM 1227 N N . ALA A 1 177 ? 29.778 41.18 22.227 1 95.58 177 ALA A N 1
ATOM 1228 C CA . ALA A 1 177 ? 29.423 40.025 21.408 1 95.58 177 ALA A CA 1
ATOM 1229 C C . ALA A 1 177 ? 30.67 39.306 20.903 1 95.58 177 ALA A C 1
ATOM 1231 O O . ALA A 1 177 ? 30.696 38.075 20.824 1 95.58 177 ALA A O 1
ATOM 1232 N N . ARG A 1 178 ? 31.632 40.081 20.547 1 95.35 178 ARG A N 1
ATOM 1233 C CA . ARG A 1 178 ? 32.884 39.489 20.086 1 95.35 178 ARG A CA 1
ATOM 1234 C C . ARG A 1 178 ? 33.549 38.682 21.195 1 95.35 178 ARG A C 1
ATOM 1236 O O . ARG A 1 178 ? 34.061 37.587 20.952 1 95.35 178 ARG A O 1
ATOM 1243 N N . ALA A 1 179 ? 33.542 39.212 22.351 1 95.11 179 ALA A N 1
ATOM 1244 C CA . ALA A 1 179 ? 34.127 38.506 23.488 1 95.11 179 ALA A CA 1
ATOM 1245 C C . ALA A 1 179 ? 33.375 37.209 23.774 1 95.11 179 ALA A C 1
ATOM 1247 O O . ALA A 1 179 ? 33.99 36.161 23.983 1 95.11 179 ALA A O 1
ATOM 1248 N N . LEU A 1 180 ? 32.059 37.32 23.786 1 95.37 180 LEU A N 1
ATOM 1249 C CA . LEU A 1 180 ? 31.244 36.134 24.026 1 95.37 180 LEU A CA 1
ATOM 1250 C C . LEU A 1 180 ? 31.447 35.103 22.92 1 95.37 180 LEU A C 1
ATOM 1252 O O . LEU A 1 180 ? 31.504 33.901 23.19 1 95.37 180 LEU A O 1
ATOM 1256 N N . GLY A 1 181 ? 31.525 35.545 21.674 1 95.74 181 GLY A N 1
ATOM 1257 C CA . GLY A 1 181 ? 31.772 34.651 20.554 1 95.74 181 GLY A CA 1
ATOM 1258 C C . GLY A 1 181 ? 33.09 33.908 20.664 1 95.74 181 GLY A C 1
ATOM 1259 O O . GLY A 1 181 ? 33.171 32.724 20.33 1 95.74 181 GLY A O 1
ATOM 1260 N N . ASN A 1 182 ? 34.054 34.596 21.088 1 94.92 182 ASN A N 1
ATOM 1261 C CA . ASN A 1 182 ? 35.357 33.965 21.269 1 94.92 182 ASN A CA 1
ATOM 1262 C C . ASN A 1 182 ? 35.338 32.958 22.415 1 94.92 182 ASN A C 1
ATOM 1264 O O . ASN A 1 182 ? 35.961 31.898 22.326 1 94.92 182 ASN A O 1
ATOM 1268 N N . LEU A 1 183 ? 34.687 33.325 23.45 1 94.59 183 LEU A N 1
ATOM 1269 C CA . LEU A 1 183 ? 34.575 32.413 24.582 1 94.59 183 LEU A CA 1
ATOM 1270 C C . LEU A 1 183 ? 33.812 31.151 24.19 1 94.59 183 LEU A C 1
ATOM 1272 O O . LEU A 1 183 ? 34.099 30.065 24.698 1 94.59 183 LEU A O 1
ATOM 1276 N N . ALA A 1 184 ? 32.877 31.28 23.254 1 95.22 184 ALA A N 1
ATOM 1277 C CA . ALA A 1 184 ? 31.99 30.19 22.854 1 95.22 184 ALA A CA 1
ATOM 1278 C C . ALA A 1 184 ? 32.723 29.18 21.978 1 95.22 184 ALA A C 1
ATOM 1280 O O . ALA A 1 184 ? 32.2 28.1 21.693 1 95.22 184 ALA A O 1
ATOM 1281 N N . MET A 1 185 ? 33.921 29.425 21.668 1 94.01 185 MET A N 1
ATOM 1282 C CA . MET A 1 185 ? 34.705 28.476 20.883 1 94.01 185 MET A CA 1
ATOM 1283 C C . MET A 1 185 ? 35.038 27.234 21.704 1 94.01 185 MET A C 1
ATOM 1285 O O . MET A 1 185 ? 35.339 26.178 21.145 1 94.01 185 MET A O 1
ATOM 1289 N N . GLU A 1 186 ? 34.891 27.449 22.988 1 92.26 186 GLU A N 1
ATOM 1290 C CA . GLU A 1 186 ? 35.07 26.311 23.885 1 92.26 186 GLU A CA 1
ATOM 1291 C C . GLU A 1 186 ? 33.726 25.738 24.324 1 92.26 186 GLU A C 1
ATOM 1293 O O . GLU A 1 186 ? 32.849 26.476 24.778 1 92.26 186 GLU A O 1
ATOM 1298 N N . PRO A 1 187 ? 33.577 24.455 24.295 1 92.01 187 PRO A N 1
ATOM 1299 C CA . PRO A 1 187 ? 32.285 23.837 24.606 1 92.01 187 PRO A CA 1
ATOM 1300 C C . PRO A 1 187 ? 31.827 24.115 26.036 1 92.01 187 PRO A C 1
ATOM 1302 O O . PRO A 1 187 ? 30.634 24.314 26.278 1 92.01 187 PRO A O 1
ATOM 1305 N N . GLU A 1 188 ? 32.777 24.187 26.982 1 91.49 188 GLU A N 1
ATOM 1306 C CA . GLU A 1 188 ? 32.399 24.437 28.37 1 91.49 188 GLU A CA 1
ATOM 1307 C C . GLU A 1 188 ? 31.859 25.853 28.548 1 91.49 188 GLU A C 1
ATOM 1309 O O . GLU A 1 188 ? 30.883 26.064 29.272 1 91.49 188 GLU A O 1
ATOM 1314 N N . SER A 1 189 ? 32.557 26.799 27.891 1 92.88 189 SER A N 1
ATOM 1315 C CA . SER A 1 189 ? 32.094 28.181 27.963 1 92.88 189 SER A CA 1
ATOM 1316 C C . SER A 1 189 ? 30.742 28.347 27.276 1 92.88 189 SER A C 1
ATOM 1318 O O . SER A 1 189 ? 29.923 29.167 27.698 1 92.88 189 SER A O 1
ATOM 1320 N N . CYS A 1 190 ? 30.518 27.572 26.243 1 94.02 190 CYS A N 1
ATOM 1321 C CA . CYS A 1 190 ? 29.254 27.628 25.518 1 94.02 190 CYS A CA 1
ATOM 1322 C C . CYS A 1 190 ? 28.086 27.27 26.428 1 94.02 190 CYS A C 1
ATOM 1324 O O . CYS A 1 190 ? 27.057 27.948 26.419 1 94.02 190 CYS A O 1
ATOM 1326 N N . GLY A 1 191 ? 28.259 26.242 27.198 1 92.9 191 GLY A N 1
ATOM 1327 C CA . GLY A 1 191 ? 27.22 25.839 28.132 1 92.9 191 GLY A CA 1
ATOM 1328 C C . GLY A 1 191 ? 26.895 26.907 29.16 1 92.9 191 GLY A C 1
ATOM 1329 O O . GLY A 1 191 ? 25.726 27.135 29.477 1 92.9 191 GLY A O 1
ATOM 1330 N N . ASP A 1 192 ? 27.925 27.589 29.621 1 93.46 192 ASP A N 1
ATOM 1331 C CA . ASP A 1 192 ? 27.75 28.633 30.627 1 93.46 192 ASP A CA 1
ATOM 1332 C C . ASP A 1 192 ? 27.029 29.845 30.04 1 93.46 192 ASP A C 1
ATOM 1334 O O . ASP A 1 192 ? 26.218 30.479 30.718 1 93.46 192 ASP A O 1
ATOM 1338 N N . ILE A 1 193 ? 27.369 30.16 28.861 1 95.17 193 ILE A N 1
ATOM 1339 C CA . ILE A 1 193 ? 26.766 31.316 28.206 1 95.17 193 ILE A CA 1
ATOM 1340 C C . ILE A 1 193 ? 25.275 31.068 27.991 1 95.17 193 ILE A C 1
ATOM 1342 O O . ILE A 1 193 ? 24.453 31.961 28.209 1 95.17 193 ILE A O 1
ATOM 1346 N N . HIS A 1 194 ? 24.871 29.839 27.588 1 94.37 194 HIS A N 1
ATOM 1347 C CA . HIS A 1 194 ? 23.47 29.472 27.423 1 94.37 194 HIS A CA 1
ATOM 1348 C C . HIS A 1 194 ? 22.719 29.552 28.747 1 94.37 194 HIS A C 1
ATOM 1350 O O . HIS A 1 194 ? 21.603 30.074 28.803 1 94.37 194 HIS A O 1
ATOM 1356 N N . SER A 1 195 ? 23.386 29.049 29.802 1 92.09 195 SER A N 1
ATOM 1357 C CA . SER A 1 195 ? 22.752 29.02 31.116 1 92.09 195 SER A CA 1
ATOM 1358 C C . SER A 1 195 ? 22.571 30.427 31.674 1 92.09 195 SER A C 1
ATOM 1360 O O . SER A 1 195 ? 21.647 30.679 32.451 1 92.09 195 SER A O 1
ATOM 1362 N N . ALA A 1 196 ? 23.431 31.44 31.262 1 92.37 196 ALA A N 1
ATOM 1363 C CA . ALA A 1 196 ? 23.364 32.819 31.74 1 92.37 196 ALA A CA 1
ATOM 1364 C C . ALA A 1 196 ? 22.299 33.609 30.985 1 92.37 196 ALA A C 1
ATOM 1366 O O . ALA A 1 196 ? 22.033 34.769 31.308 1 92.37 196 ALA A O 1
ATOM 1367 N N . GLY A 1 197 ? 21.683 33 29.912 1 90.93 197 GLY A N 1
ATOM 1368 C CA . GLY A 1 197 ? 20.595 33.644 29.194 1 90.93 197 GLY A CA 1
ATOM 1369 C C . GLY A 1 197 ? 21.072 34.683 28.197 1 90.93 197 GLY A C 1
ATOM 1370 O O . GLY A 1 197 ? 20.419 35.71 28.003 1 90.93 197 GLY A O 1
ATOM 1371 N N . A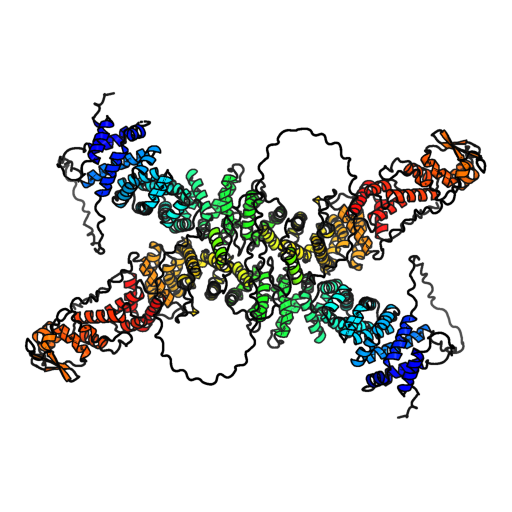LA A 1 198 ? 22.214 34.537 27.585 1 92.72 198 ALA A N 1
ATOM 1372 C CA . ALA A 1 198 ? 22.805 35.499 26.658 1 92.72 198 ALA A CA 1
ATOM 1373 C C . ALA A 1 198 ? 22.107 35.453 25.302 1 92.72 198 ALA A C 1
ATOM 1375 O O . ALA A 1 198 ? 22.116 36.437 24.558 1 92.72 198 ALA A O 1
ATOM 1376 N N . VAL A 1 199 ? 21.471 34.381 24.915 1 93.82 199 VAL A N 1
ATOM 1377 C CA . VAL A 1 199 ? 20.97 34.138 23.566 1 93.82 199 VAL A CA 1
ATOM 1378 C C . VAL A 1 199 ? 19.84 35.115 23.25 1 93.82 199 VAL A C 1
ATOM 1380 O O . VAL A 1 199 ? 19.865 35.789 22.217 1 93.82 199 VAL A O 1
ATOM 1383 N N . PRO A 1 200 ? 18.822 35.23 24.179 1 92.59 200 PRO A N 1
ATOM 1384 C CA . PRO A 1 200 ? 17.752 36.177 23.856 1 92.59 200 PRO A CA 1
ATOM 1385 C C . PRO A 1 200 ? 18.262 37.605 23.679 1 92.59 200 PRO A C 1
ATOM 1387 O O . PRO A 1 200 ? 17.732 38.357 22.857 1 92.59 200 PRO A O 1
ATOM 1390 N N . LEU A 1 201 ? 19.339 37.996 24.386 1 93.45 201 LEU A N 1
ATOM 1391 C CA . LEU A 1 201 ? 19.916 39.332 24.295 1 93.45 201 LEU A CA 1
ATOM 1392 C C . LEU A 1 201 ? 20.637 39.523 22.964 1 93.45 201 LEU A C 1
ATOM 1394 O O . LEU A 1 201 ? 20.558 40.595 22.359 1 93.45 201 LEU A O 1
ATOM 1398 N N . LEU A 1 202 ? 21.284 38.485 22.586 1 94.37 202 LEU A N 1
ATOM 1399 C CA . LEU A 1 202 ? 21.962 38.537 21.295 1 94.37 202 LEU A CA 1
ATOM 1400 C C . LEU A 1 202 ? 20.954 38.644 20.156 1 94.37 202 LEU A C 1
ATOM 1402 O O . LEU A 1 202 ? 21.19 39.357 19.178 1 94.37 202 LEU A O 1
ATOM 1406 N N . VAL A 1 203 ? 19.868 37.952 20.232 1 93.88 203 VAL A N 1
ATOM 1407 C CA . VAL A 1 203 ? 18.82 37.989 19.217 1 93.88 203 VAL A CA 1
ATOM 1408 C C . VAL A 1 203 ? 18.21 39.387 19.155 1 93.88 203 VAL A C 1
ATOM 1410 O O . VAL A 1 203 ? 17.919 39.897 18.071 1 93.88 203 VAL A O 1
ATOM 1413 N N . GLU A 1 204 ? 18.061 39.95 20.289 1 91 204 GLU A N 1
ATOM 1414 C CA . GLU A 1 204 ? 17.548 41.316 20.341 1 91 204 GLU A CA 1
ATOM 1415 C C . GLU A 1 204 ? 18.512 42.293 19.672 1 91 204 GLU A C 1
ATOM 1417 O O . GLU A 1 204 ? 18.083 43.229 18.993 1 91 204 GLU A O 1
ATOM 1422 N N . SER A 1 205 ? 19.791 42.066 19.846 1 91.53 205 SER A N 1
ATOM 1423 C CA . SER A 1 205 ? 20.817 42.916 19.252 1 91.53 205 SER A CA 1
ATOM 1424 C C . SER A 1 205 ? 20.815 42.805 17.731 1 91.53 205 SER A C 1
ATOM 1426 O O . SER A 1 205 ? 21.185 43.752 17.034 1 91.53 205 SER A O 1
ATOM 1428 N N . LEU A 1 206 ? 20.405 41.674 17.195 1 90.67 206 LEU A N 1
ATOM 1429 C CA . LEU A 1 206 ? 20.347 41.463 15.753 1 90.67 206 LEU A CA 1
ATOM 1430 C C . LEU A 1 206 ? 19.296 42.363 15.113 1 90.67 206 LEU A C 1
ATOM 1432 O O . LEU A 1 206 ? 19.478 42.837 13.989 1 90.67 206 LEU A O 1
ATOM 1436 N N . THR A 1 207 ? 18.28 42.57 15.867 1 85.24 207 THR A N 1
ATOM 1437 C CA . THR A 1 207 ? 17.183 43.368 15.329 1 85.24 207 THR A CA 1
ATOM 1438 C C . THR A 1 207 ? 17.428 44.855 15.566 1 85.24 207 THR A C 1
ATOM 1440 O O . THR A 1 207 ? 17.002 45.694 14.77 1 85.24 207 THR A O 1
ATOM 1443 N N . ALA A 1 208 ? 18.197 45.169 16.607 1 85.96 208 ALA A N 1
ATOM 1444 C CA . ALA A 1 208 ? 18.364 46.555 17.036 1 85.96 208 ALA A CA 1
ATOM 1445 C C . ALA A 1 208 ? 19.602 47.181 16.399 1 85.96 208 ALA A C 1
ATOM 1447 O O . ALA A 1 208 ? 19.627 48.384 16.128 1 85.96 208 ALA A O 1
ATOM 1448 N N . CYS A 1 209 ? 20.588 46.377 16.154 1 86.68 209 CYS A N 1
ATOM 1449 C CA . CYS A 1 209 ? 21.866 46.906 15.692 1 86.68 209 CYS A CA 1
ATOM 1450 C C . CYS A 1 209 ? 21.798 47.286 14.218 1 86.68 209 CYS A C 1
ATOM 1452 O O . CYS A 1 209 ? 21.175 46.584 13.419 1 86.68 209 CYS A O 1
ATOM 1454 N N . GLN A 1 210 ? 22.371 48.384 13.872 1 82.11 210 GLN A N 1
ATOM 1455 C CA . GLN A 1 210 ? 22.381 48.853 12.491 1 82.11 210 GLN A CA 1
ATOM 1456 C C . GLN A 1 210 ? 23.78 48.761 11.888 1 82.11 210 GLN A C 1
ATOM 1458 O O . GLN A 1 210 ? 23.934 48.729 10.665 1 82.11 210 GLN A O 1
ATOM 1463 N N . ASP A 1 211 ? 24.78 48.621 12.823 1 88.52 211 ASP A N 1
ATOM 1464 C CA . ASP A 1 211 ? 26.161 48.56 12.356 1 88.52 211 ASP A CA 1
ATOM 1465 C C . ASP A 1 211 ? 26.502 47.169 11.827 1 88.52 211 ASP A C 1
ATOM 1467 O O . ASP A 1 211 ? 26.214 46.164 12.48 1 88.52 211 ASP A O 1
ATOM 1471 N N . SER A 1 212 ? 27.106 47.098 10.651 1 89.81 212 SER A N 1
ATOM 1472 C CA . SER A 1 212 ? 27.417 45.836 9.987 1 89.81 212 SER A CA 1
ATOM 1473 C C . SER A 1 212 ? 28.45 45.037 10.775 1 89.81 212 SER A C 1
ATOM 1475 O O . SER A 1 212 ? 28.376 43.808 10.837 1 89.81 212 SER A O 1
ATOM 1477 N N . GLN A 1 213 ? 29.395 45.748 11.383 1 90.29 213 GLN A N 1
ATOM 1478 C CA . GLN A 1 213 ? 30.424 45.052 12.149 1 90.29 213 GLN A CA 1
ATOM 1479 C C . GLN A 1 213 ? 29.838 44.419 13.408 1 90.29 213 GLN A C 1
ATOM 1481 O O . GLN A 1 213 ? 30.236 43.32 13.8 1 90.29 213 GLN A O 1
ATOM 1486 N N . CYS A 1 214 ? 28.968 45.225 13.99 1 92.46 214 CYS A N 1
ATOM 1487 C CA . CYS A 1 214 ? 28.3 44.691 15.172 1 92.46 214 CYS A CA 1
ATOM 1488 C C . CYS A 1 214 ? 27.478 43.456 14.822 1 92.46 214 CYS A C 1
ATOM 1490 O O . CYS A 1 214 ? 27.517 42.456 15.54 1 92.46 214 CYS A O 1
ATOM 1492 N N . LEU A 1 215 ? 26.831 43.553 13.653 1 94.26 215 LEU A N 1
ATOM 1493 C CA . LEU A 1 215 ? 26.013 42.428 13.214 1 94.26 215 LEU A CA 1
ATOM 1494 C C . LEU A 1 215 ? 26.877 41.202 12.939 1 94.26 215 LEU A C 1
ATOM 1496 O O . LEU A 1 215 ? 26.498 40.08 13.284 1 94.26 215 LEU A O 1
ATOM 1500 N N . GLN A 1 216 ? 27.995 41.348 12.389 1 94.58 216 GLN A N 1
ATOM 1501 C CA . GLN A 1 216 ? 28.89 40.234 12.094 1 94.58 216 GLN A CA 1
ATOM 1502 C C . GLN A 1 216 ? 29.358 39.549 13.375 1 94.58 216 GLN A C 1
ATOM 1504 O O . GLN A 1 216 ? 29.436 38.321 13.436 1 94.58 216 GLN A O 1
ATOM 1509 N N . SER A 1 217 ? 29.662 40.395 14.379 1 94.66 217 SER A N 1
ATOM 1510 C CA . SER A 1 217 ? 30.116 39.83 15.646 1 94.66 217 SER A CA 1
ATOM 1511 C C . SER A 1 217 ? 29.006 39.038 16.328 1 94.66 217 SER A C 1
ATOM 1513 O O . SER A 1 217 ? 29.256 37.977 16.903 1 94.66 217 SER A O 1
ATOM 1515 N N . VAL A 1 218 ? 27.781 39.61 16.266 1 95.61 218 VAL A N 1
ATOM 1516 C CA . VAL A 1 218 ? 26.647 38.924 16.876 1 95.61 218 VAL A CA 1
ATOM 1517 C C . VAL A 1 218 ? 26.383 37.61 16.145 1 95.61 218 VAL A C 1
ATOM 1519 O O . VAL A 1 218 ? 26.142 36.578 16.776 1 95.61 218 VAL A O 1
ATOM 1522 N N . VAL A 1 219 ? 26.455 37.596 14.804 1 96.34 219 VAL A N 1
ATOM 1523 C CA . VAL A 1 219 ? 26.216 36.408 13.991 1 96.34 219 VAL A CA 1
ATOM 1524 C C . VAL A 1 219 ? 27.281 35.355 14.288 1 96.34 219 VAL A C 1
ATOM 1526 O O . VAL A 1 219 ? 26.973 34.165 14.397 1 96.34 219 VAL A O 1
ATOM 1529 N N . ARG A 1 220 ? 28.481 35.78 14.421 1 95.48 220 ARG A N 1
ATOM 1530 C CA . ARG A 1 220 ? 29.56 34.853 14.745 1 95.48 220 ARG A CA 1
ATOM 1531 C C . ARG A 1 220 ? 29.354 34.232 16.122 1 95.48 220 ARG A C 1
ATOM 1533 O O . ARG A 1 220 ? 29.631 33.047 16.323 1 95.48 220 ARG A O 1
ATOM 1540 N N . ALA A 1 221 ? 28.936 35.073 17.035 1 95.97 221 ALA A N 1
ATOM 1541 C CA . ALA A 1 221 ? 28.66 34.551 18.372 1 95.97 221 ALA A CA 1
ATOM 1542 C C . ALA A 1 221 ? 27.582 33.471 18.327 1 95.97 221 ALA A C 1
ATOM 1544 O O . ALA A 1 221 ? 27.719 32.422 18.961 1 95.97 221 ALA A O 1
ATOM 1545 N N . LEU A 1 222 ? 26.547 33.74 17.575 1 96.27 222 LEU A N 1
ATOM 1546 C CA . LEU A 1 222 ? 25.461 32.773 17.458 1 96.27 222 LEU A CA 1
ATOM 1547 C C . LEU A 1 222 ? 25.941 31.495 16.78 1 96.27 222 LEU A C 1
ATOM 1549 O O . LEU A 1 222 ? 25.517 30.396 17.145 1 96.27 222 LEU A O 1
ATOM 1553 N N . ARG A 1 223 ? 26.776 31.61 15.814 1 96.45 223 ARG A N 1
ATOM 1554 C CA . ARG A 1 223 ? 27.335 30.447 15.13 1 96.45 223 ARG A CA 1
ATOM 1555 C C . ARG A 1 223 ? 28.133 29.577 16.094 1 96.45 223 ARG A C 1
ATOM 1557 O O . ARG A 1 223 ? 27.975 28.354 16.112 1 96.45 223 ARG A O 1
ATOM 1564 N N . ASN A 1 224 ? 28.927 30.231 16.899 1 95.43 224 ASN A N 1
ATOM 1565 C CA . ASN A 1 224 ? 29.774 29.498 17.834 1 95.43 224 ASN A CA 1
ATOM 1566 C C . ASN A 1 224 ? 28.955 28.87 18.958 1 95.43 224 ASN A C 1
ATOM 1568 O O . ASN A 1 224 ? 29.356 27.856 19.533 1 95.43 224 ASN A O 1
ATOM 1572 N N . LEU A 1 225 ? 27.837 29.493 19.233 1 95.74 225 LEU A N 1
ATOM 1573 C CA . LEU A 1 225 ? 26.982 28.969 20.293 1 95.74 225 LEU A CA 1
ATOM 1574 C C . LEU A 1 225 ? 26.208 27.746 19.812 1 95.74 225 LEU A C 1
ATOM 1576 O O . LEU A 1 225 ? 25.552 27.069 20.607 1 95.74 225 LEU A O 1
ATOM 1580 N N . ALA A 1 226 ? 26.313 27.435 18.477 1 95.37 226 ALA A N 1
ATOM 1581 C CA . ALA A 1 226 ? 25.635 26.286 17.882 1 95.37 226 ALA A CA 1
ATOM 1582 C C . ALA A 1 226 ? 26.568 25.081 17.801 1 95.37 226 ALA A C 1
ATOM 1584 O O . ALA A 1 226 ? 26.563 24.35 16.808 1 95.37 226 ALA A O 1
ATOM 1585 N N . ASP A 1 227 ? 27.24 24.828 18.861 1 90.62 227 ASP A N 1
ATOM 1586 C CA . ASP A 1 227 ? 28.295 23.819 18.847 1 90.62 227 ASP A CA 1
ATOM 1587 C C . ASP A 1 227 ? 27.715 22.415 19.001 1 90.62 227 ASP A C 1
ATOM 1589 O O . ASP A 1 227 ? 28.298 21.441 18.52 1 90.62 227 ASP A O 1
ATOM 1593 N N . SER A 1 228 ? 26.596 22.268 19.668 1 92.15 228 SER A N 1
ATOM 1594 C CA . SER A 1 228 ? 25.974 20.967 19.888 1 92.15 228 SER A CA 1
ATOM 1595 C C . SER A 1 228 ? 24.542 20.943 19.363 1 92.15 228 SER A C 1
ATOM 1597 O O . SER A 1 228 ? 23.937 21.995 19.147 1 92.15 228 SER A O 1
ATOM 1599 N N . PRO A 1 229 ? 24.047 19.712 19.099 1 90.57 229 PRO A N 1
ATOM 1600 C CA . PRO A 1 229 ? 22.66 19.623 18.636 1 90.57 229 PRO A CA 1
ATOM 1601 C C . PRO A 1 229 ? 21.668 20.235 19.622 1 90.57 229 PRO A C 1
ATOM 1603 O O . PRO A 1 229 ? 20.682 20.851 19.21 1 90.57 229 PRO A O 1
ATOM 1606 N N . GLN A 1 230 ? 21.975 20.124 20.905 1 90.49 230 GLN A N 1
ATOM 1607 C CA . GLN A 1 230 ? 21.095 20.679 21.928 1 90.49 230 GLN A CA 1
ATOM 1608 C C . GLN A 1 230 ? 21.102 22.205 21.891 1 90.49 230 GLN A C 1
ATOM 1610 O O . GLN A 1 230 ? 20.055 22.84 22.035 1 90.49 230 GLN A O 1
ATOM 1615 N N . HIS A 1 231 ? 22.252 22.725 21.696 1 93.53 231 HIS A N 1
ATOM 1616 C CA . HIS A 1 231 ? 22.37 24.178 21.646 1 93.53 231 HIS A CA 1
ATOM 1617 C C . HIS A 1 231 ? 21.741 24.738 20.374 1 93.53 231 HIS A C 1
ATOM 1619 O O . HIS A 1 231 ? 21.152 25.822 20.393 1 93.53 231 HIS A O 1
ATOM 1625 N N . ARG A 1 232 ? 21.865 24.02 19.309 1 94.17 232 ARG A N 1
ATOM 1626 C CA . ARG A 1 232 ? 21.231 24.432 18.061 1 94.17 232 ARG A CA 1
ATOM 1627 C C . ARG A 1 232 ? 19.714 24.473 18.204 1 94.17 232 ARG A C 1
ATOM 1629 O O . ARG A 1 232 ? 19.066 25.415 17.741 1 94.17 232 ARG A O 1
ATOM 1636 N N . LEU A 1 233 ? 19.266 23.462 18.848 1 91.15 233 LEU A N 1
ATOM 1637 C CA . LEU A 1 233 ? 17.827 23.413 19.087 1 91.15 233 LEU A CA 1
ATOM 1638 C C . LEU A 1 233 ? 17.384 24.572 19.973 1 91.15 233 LEU A C 1
ATOM 1640 O O . LEU A 1 233 ? 16.349 25.193 19.718 1 91.15 233 LEU A O 1
ATOM 1644 N N . ALA A 1 234 ? 18.166 24.834 20.974 1 92.12 234 ALA A N 1
ATOM 1645 C CA . ALA A 1 234 ? 17.84 25.925 21.888 1 92.12 234 ALA A CA 1
ATOM 1646 C C . ALA A 1 234 ? 17.834 27.267 21.16 1 92.12 234 ALA A C 1
ATOM 1648 O O . ALA A 1 234 ? 16.967 28.109 21.406 1 92.12 234 ALA A O 1
ATOM 1649 N N . LEU A 1 235 ? 18.779 27.474 20.306 1 94.45 235 LEU A N 1
ATOM 1650 C CA . LEU A 1 235 ? 18.871 28.712 19.541 1 94.45 235 LEU A CA 1
ATOM 1651 C C . LEU A 1 235 ? 17.658 28.881 18.632 1 94.45 235 LEU A C 1
ATOM 1653 O O . LEU A 1 235 ? 17.099 29.976 18.532 1 94.45 235 LEU A O 1
ATOM 1657 N N . ALA A 1 236 ? 17.268 27.782 18.025 1 91.84 236 ALA A N 1
ATOM 1658 C CA . ALA A 1 236 ? 16.117 27.817 17.126 1 91.84 236 ALA A CA 1
ATOM 1659 C C . ALA A 1 236 ? 14.827 28.077 17.897 1 91.84 236 ALA A C 1
ATOM 1661 O O . ALA A 1 236 ? 13.972 28.845 17.449 1 91.84 236 ALA A O 1
ATOM 1662 N N . GLN A 1 237 ? 14.747 27.445 19.043 1 87.76 237 GLN A N 1
ATOM 1663 C CA . GLN A 1 237 ? 13.542 27.587 19.852 1 87.76 237 GLN A CA 1
ATOM 1664 C C . GLN A 1 237 ? 13.418 29.001 20.412 1 87.76 237 GLN A C 1
ATOM 1666 O O . GLN A 1 237 ? 12.309 29.492 20.633 1 87.76 237 GLN A O 1
ATOM 1671 N N . GLN A 1 238 ? 14.564 29.632 20.563 1 90.79 238 GLN A N 1
ATOM 1672 C CA . GLN A 1 238 ? 14.566 30.989 21.098 1 90.79 238 GLN A CA 1
ATOM 1673 C C . GLN A 1 238 ? 14.434 32.021 19.981 1 90.79 238 GLN A C 1
ATOM 1675 O O . GLN A 1 238 ? 14.514 33.226 20.229 1 90.79 238 GLN A O 1
ATOM 1680 N N . GLY A 1 239 ? 14.317 31.565 18.782 1 90.46 239 GLY A N 1
ATOM 1681 C CA . GLY A 1 239 ? 13.991 32.438 17.665 1 90.46 239 GLY A CA 1
ATOM 1682 C C . GLY A 1 239 ? 15.209 33.101 17.051 1 90.46 239 GLY A C 1
ATOM 1683 O O . GLY A 1 239 ? 15.116 34.207 16.514 1 90.46 239 GLY A O 1
ATOM 1684 N N . ALA A 1 240 ? 16.33 32.499 17.11 1 93.66 240 ALA A N 1
ATOM 1685 C CA . ALA A 1 240 ? 17.569 33.095 16.618 1 93.66 240 ALA A CA 1
ATOM 1686 C C . ALA A 1 240 ? 17.65 33.015 15.096 1 93.66 240 ALA A C 1
ATOM 1688 O O . ALA A 1 240 ? 18.323 33.829 14.46 1 93.66 240 ALA A O 1
ATOM 1689 N N . VAL A 1 241 ? 16.915 32.136 14.459 1 95.44 241 VAL A N 1
ATOM 1690 C CA . VAL A 1 241 ? 17.084 31.849 13.038 1 95.44 241 VAL A CA 1
ATOM 1691 C C . VAL A 1 241 ? 16.28 32.849 12.21 1 95.44 241 VAL A C 1
ATOM 1693 O O . VAL A 1 241 ? 16.713 33.261 11.131 1 95.44 241 VAL A O 1
ATOM 1696 N N . ARG A 1 242 ? 15.172 33.258 12.726 1 92.68 242 ARG A N 1
ATOM 1697 C CA . ARG A 1 242 ? 14.28 34.122 11.96 1 92.68 242 ARG A CA 1
ATOM 1698 C C . ARG A 1 242 ? 14.95 35.454 11.638 1 92.68 242 ARG A C 1
ATOM 1700 O O . ARG A 1 242 ? 15.002 35.864 10.476 1 92.68 242 ARG A O 1
ATOM 1707 N N . PRO A 1 243 ? 15.531 36.129 12.631 1 92.86 243 PRO A N 1
ATOM 1708 C CA . PRO A 1 243 ? 16.197 37.394 12.312 1 92.86 243 PRO A CA 1
ATOM 1709 C C . PRO A 1 243 ? 17.368 37.217 11.348 1 92.86 243 PRO A C 1
ATOM 1711 O O . PRO A 1 243 ? 17.642 38.103 10.535 1 92.86 243 PRO A O 1
ATOM 1714 N N . LEU A 1 244 ? 18.055 36.102 11.45 1 95.1 244 LEU A N 1
ATOM 1715 C CA . LEU A 1 244 ? 19.143 35.826 10.518 1 95.1 244 LEU A CA 1
ATOM 1716 C C . LEU A 1 244 ? 18.621 35.72 9.089 1 95.1 244 LEU A C 1
ATOM 1718 O O . LEU A 1 244 ? 19.24 36.239 8.157 1 95.1 244 LEU A O 1
ATOM 1722 N N . ALA A 1 245 ? 17.527 35.064 8.952 1 94.11 245 ALA A N 1
ATOM 1723 C CA . ALA A 1 245 ? 16.903 34.898 7.642 1 94.11 245 ALA A CA 1
ATOM 1724 C C . ALA A 1 245 ? 16.416 36.236 7.093 1 94.11 245 ALA A C 1
ATOM 1726 O O . ALA A 1 245 ? 16.526 36.5 5.893 1 94.11 245 ALA A O 1
ATOM 1727 N N . GLU A 1 246 ? 15.859 37.024 8.002 1 91.73 246 GLU A N 1
ATOM 1728 C CA . GLU A 1 246 ? 15.383 38.337 7.578 1 91.73 246 GLU A CA 1
ATOM 1729 C C . GLU A 1 246 ? 16.537 39.216 7.104 1 91.73 246 GLU A C 1
ATOM 1731 O O . GLU A 1 246 ? 16.403 39.95 6.123 1 91.73 246 GLU A O 1
ATOM 1736 N N . LEU A 1 247 ? 17.65 39.132 7.803 1 93.15 247 LEU A N 1
ATOM 1737 C CA . LEU A 1 247 ? 18.839 39.88 7.409 1 93.15 247 LEU A CA 1
ATOM 1738 C C . LEU A 1 247 ? 19.366 39.395 6.063 1 93.15 247 LEU A C 1
ATOM 1740 O O . LEU A 1 247 ? 19.818 40.197 5.243 1 93.15 247 LEU A O 1
ATOM 1744 N N . LEU A 1 248 ? 19.282 38.114 5.849 1 93.83 248 LEU A N 1
ATOM 1745 C CA . LEU A 1 248 ? 19.736 37.545 4.584 1 93.83 248 LEU A CA 1
ATOM 1746 C C . LEU A 1 248 ? 18.864 38.025 3.429 1 93.83 248 LEU A C 1
ATOM 1748 O O . LEU A 1 248 ? 19.367 38.293 2.335 1 93.83 248 LEU A O 1
ATOM 1752 N N . ALA A 1 249 ? 17.61 38.089 3.684 1 89.79 249 ALA A N 1
ATOM 1753 C CA . ALA A 1 249 ? 16.655 38.511 2.662 1 89.79 249 ALA A CA 1
ATOM 1754 C C . ALA A 1 249 ? 16.849 39.982 2.305 1 89.79 249 ALA A C 1
ATOM 1756 O O . ALA A 1 249 ? 16.555 40.398 1.182 1 89.79 249 ALA A O 1
ATOM 1757 N N . ALA A 1 250 ? 17.395 40.7 3.258 1 87.08 250 ALA A N 1
ATOM 1758 C CA . ALA A 1 250 ? 17.597 42.131 3.041 1 87.08 250 ALA A CA 1
ATOM 1759 C C . ALA A 1 250 ? 18.876 42.39 2.249 1 87.08 250 ALA A C 1
ATOM 1761 O O . ALA A 1 250 ? 19.197 43.539 1.936 1 87.08 250 ALA A O 1
ATOM 1762 N N . ALA A 1 251 ? 19.512 41.449 1.632 1 77.45 251 ALA A N 1
ATOM 1763 C CA . ALA A 1 251 ? 20.677 41.522 0.754 1 77.45 251 ALA A CA 1
ATOM 1764 C C . ALA A 1 251 ? 21.769 42.396 1.363 1 77.45 251 ALA A C 1
ATOM 1766 O O . ALA A 1 251 ? 22.078 43.47 0.84 1 77.45 251 ALA A O 1
ATOM 1767 N N . PRO A 1 252 ? 22.365 41.926 2.342 1 78.11 252 PRO A N 1
ATOM 1768 C CA . PRO A 1 252 ? 23.405 42.713 3.009 1 78.11 252 PRO A CA 1
ATOM 1769 C C . PRO A 1 252 ? 24.725 42.718 2.241 1 78.11 252 PRO A C 1
ATOM 1771 O O . PRO A 1 252 ? 24.819 42.125 1.163 1 78.11 252 PRO A O 1
ATOM 1774 N N . ASP A 1 253 ? 25.586 43.307 2.8 1 89.02 253 ASP A N 1
ATOM 1775 C CA . ASP A 1 253 ? 26.939 43.345 2.255 1 89.02 253 ASP A CA 1
ATOM 1776 C C . ASP A 1 253 ? 27.538 41.942 2.175 1 89.02 253 ASP A C 1
ATOM 1778 O O . ASP A 1 253 ? 27.077 41.025 2.857 1 89.02 253 ASP A O 1
ATOM 1782 N N . PRO A 1 254 ? 28.417 41.736 1.249 1 90.85 254 PRO A N 1
ATOM 1783 C CA . PRO A 1 254 ? 28.971 40.404 0.994 1 90.85 254 PRO A CA 1
ATOM 1784 C C . PRO A 1 254 ? 29.608 39.783 2.235 1 90.85 254 PRO A C 1
ATOM 1786 O O . PRO A 1 254 ? 29.506 38.571 2.445 1 90.85 254 PRO A O 1
ATOM 1789 N N . ALA A 1 255 ? 30.271 40.617 3.014 1 91.66 255 ALA A N 1
ATOM 1790 C CA . ALA A 1 255 ? 30.903 40.076 4.215 1 91.66 255 ALA A CA 1
ATOM 1791 C C . ALA A 1 255 ? 29.858 39.555 5.198 1 91.66 255 ALA A C 1
ATOM 1793 O O . ALA A 1 255 ? 30.045 38.503 5.813 1 91.66 255 ALA A O 1
ATOM 1794 N N . LEU A 1 256 ? 28.866 40.369 5.36 1 93.6 256 LEU A N 1
ATOM 1795 C CA . LEU A 1 256 ? 27.791 39.94 6.248 1 93.6 256 LEU A CA 1
ATOM 1796 C C . LEU A 1 256 ? 27.076 38.717 5.685 1 93.6 256 LEU A C 1
ATOM 1798 O O . LEU A 1 256 ? 26.652 37.838 6.439 1 93.6 256 LEU A O 1
ATOM 1802 N N . THR A 1 257 ? 26.93 38.661 4.334 1 95.23 257 THR A N 1
ATOM 1803 C CA . THR A 1 257 ? 26.293 37.514 3.696 1 95.23 257 THR A CA 1
ATOM 1804 C C . THR A 1 257 ? 27.065 36.232 3.994 1 95.23 257 THR A C 1
ATOM 1806 O O . THR A 1 257 ? 26.467 35.196 4.291 1 95.23 257 THR A O 1
ATOM 1809 N N . LEU A 1 258 ? 28.334 36.304 3.953 1 94.97 258 LEU A N 1
ATOM 1810 C CA . LEU A 1 258 ? 29.162 35.139 4.248 1 94.97 258 LEU A CA 1
ATOM 1811 C C . LEU A 1 258 ? 28.981 34.696 5.696 1 94.97 258 LEU A C 1
ATOM 1813 O O . LEU A 1 258 ? 28.863 33.501 5.974 1 94.97 258 LEU A O 1
ATOM 1817 N N . ALA A 1 259 ? 28.979 35.697 6.608 1 94.52 259 ALA A N 1
ATOM 1818 C CA . ALA A 1 259 ? 28.795 35.379 8.022 1 94.52 259 ALA A CA 1
ATOM 1819 C C . ALA A 1 259 ? 27.433 34.735 8.267 1 94.52 259 ALA A C 1
ATOM 1821 O O . ALA A 1 259 ? 27.319 33.785 9.044 1 94.52 259 ALA A O 1
ATOM 1822 N N . LEU A 1 260 ? 26.423 35.308 7.57 1 96.27 260 LEU A N 1
ATOM 1823 C CA . LEU A 1 260 ? 25.065 34.797 7.726 1 96.27 260 LEU A CA 1
ATOM 1824 C C . LEU A 1 260 ? 24.96 33.366 7.208 1 96.27 260 LEU A C 1
ATOM 1826 O O . LEU A 1 260 ? 24.391 32.5 7.876 1 96.27 260 LEU A O 1
ATOM 1830 N N . VAL A 1 261 ? 25.489 33.068 6.066 1 96.62 261 VAL A N 1
ATOM 1831 C CA . VAL A 1 261 ? 25.406 31.754 5.436 1 96.62 261 VAL A CA 1
ATOM 1832 C C . VAL A 1 261 ? 26.151 30.726 6.285 1 96.62 261 VAL A C 1
ATOM 1834 O O . VAL A 1 261 ? 25.68 29.6 6.462 1 96.62 261 VAL A O 1
ATOM 1837 N N . ARG A 1 262 ? 27.248 31.107 6.853 1 95.96 262 ARG A N 1
ATOM 1838 C CA . ARG A 1 262 ? 28.006 30.194 7.703 1 95.96 262 ARG A CA 1
ATOM 1839 C C . ARG A 1 262 ? 27.24 29.876 8.983 1 95.96 262 ARG A C 1
ATOM 1841 O O . ARG A 1 262 ? 27.251 28.736 9.453 1 95.96 262 ARG A O 1
ATOM 1848 N N . ALA A 1 263 ? 26.658 30.889 9.531 1 96.52 263 ALA A N 1
ATOM 1849 C CA . ALA A 1 263 ? 25.872 30.679 10.744 1 96.52 263 ALA A CA 1
ATOM 1850 C C . ALA A 1 263 ? 24.679 29.767 10.473 1 96.52 263 ALA A C 1
ATOM 1852 O O . ALA A 1 263 ? 24.4 28.852 11.251 1 96.52 263 ALA A O 1
ATOM 1853 N N . LEU A 1 264 ? 24.008 30.041 9.347 1 96.94 264 LEU A N 1
ATOM 1854 C CA . LEU A 1 264 ? 22.838 29.24 9.004 1 96.94 264 LEU A CA 1
ATOM 1855 C C . LEU A 1 264 ? 23.238 27.803 8.684 1 96.94 264 LEU A C 1
ATOM 1857 O O . LEU A 1 264 ? 22.476 26.87 8.946 1 96.94 264 LEU A O 1
ATOM 1861 N N . LEU A 1 265 ? 24.393 27.612 8.093 1 96.81 265 LEU A N 1
ATOM 1862 C CA . LEU A 1 265 ? 24.881 26.266 7.813 1 96.81 265 LEU A CA 1
ATOM 1863 C C . LEU A 1 265 ? 25.068 25.476 9.104 1 96.81 265 LEU A C 1
ATOM 1865 O O . LEU A 1 265 ? 24.663 24.314 9.19 1 96.81 265 LEU A O 1
ATOM 1869 N N . GLU A 1 266 ? 25.6 26.102 10.093 1 95.09 266 GLU A N 1
ATOM 1870 C CA . GLU A 1 266 ? 25.804 25.43 11.373 1 95.09 266 GLU A CA 1
ATOM 1871 C C . GLU A 1 266 ? 24.473 25.148 12.066 1 95.09 266 GLU A C 1
ATOM 1873 O O . GLU A 1 266 ? 24.288 24.082 12.656 1 95.09 266 GLU A O 1
ATOM 1878 N N . LEU A 1 267 ? 23.628 26.115 11.988 1 95.26 267 LEU A N 1
ATOM 1879 C CA . LEU A 1 267 ? 22.346 25.978 12.671 1 95.26 267 LEU A CA 1
ATOM 1880 C C . LEU A 1 267 ? 21.472 24.935 11.982 1 95.26 267 LEU A C 1
ATOM 1882 O O . LEU A 1 267 ? 20.626 24.307 12.623 1 95.26 267 LEU A O 1
ATOM 1886 N N . SER A 1 268 ? 21.686 24.728 10.671 1 95.03 268 SER A N 1
ATOM 1887 C CA . SER A 1 268 ? 20.837 23.821 9.906 1 95.03 268 SER A CA 1
ATOM 1888 C C . SER A 1 268 ? 21.36 22.39 9.967 1 95.03 268 SER A C 1
ATOM 1890 O O . SER A 1 268 ? 20.716 21.466 9.465 1 95.03 268 SER A O 1
ATOM 1892 N N . ARG A 1 269 ? 22.53 22.217 10.574 1 92.11 269 ARG A N 1
ATOM 1893 C CA . ARG A 1 269 ? 23.015 20.852 10.75 1 92.11 269 ARG A CA 1
ATOM 1894 C C . ARG A 1 269 ? 22.047 20.032 11.597 1 92.11 269 ARG A C 1
ATOM 1896 O O . ARG A 1 269 ? 21.739 20.404 12.731 1 92.11 269 ARG A O 1
ATOM 1903 N N . GLY A 1 270 ? 21.612 18.932 11.053 1 86.56 270 GLY A N 1
ATOM 1904 C CA . GLY A 1 270 ? 20.54 18.249 11.76 1 86.56 270 GLY A CA 1
ATOM 1905 C C . GLY A 1 270 ? 19.293 19.099 11.918 1 86.56 270 GLY A C 1
ATOM 1906 O O . GLY A 1 270 ? 18.757 19.224 13.021 1 86.56 270 GLY A O 1
ATOM 1907 N N . CYS A 1 271 ? 18.882 19.637 10.907 1 89.07 271 CYS A N 1
ATOM 1908 C CA . CYS A 1 271 ? 17.851 20.667 10.849 1 89.07 271 CYS A CA 1
ATOM 1909 C C . CYS A 1 271 ? 16.629 20.262 11.666 1 89.07 271 CYS A C 1
ATOM 1911 O O . CYS A 1 271 ? 15.998 19.242 11.383 1 89.07 271 CYS A O 1
ATOM 1913 N N . SER A 1 272 ? 16.407 21.024 12.65 1 86.04 272 SER A N 1
ATOM 1914 C CA . SER A 1 272 ? 15.216 20.836 13.473 1 86.04 272 SER A CA 1
ATOM 1915 C C . SER A 1 272 ? 13.997 21.5 12.84 1 86.04 272 SER A C 1
ATOM 1917 O O . SER A 1 272 ? 14.133 22.317 11.927 1 86.04 272 SER A O 1
ATOM 1919 N N . ARG A 1 273 ? 12.893 21.221 13.3 1 83.83 273 ARG A N 1
ATOM 1920 C CA . ARG A 1 273 ? 11.648 21.8 12.806 1 83.83 273 ARG A CA 1
ATOM 1921 C C . ARG A 1 273 ? 11.603 23.302 13.064 1 83.83 273 ARG A C 1
ATOM 1923 O O . ARG A 1 273 ? 11.184 24.074 12.198 1 83.83 273 ARG A O 1
ATOM 1930 N N . ALA A 1 274 ? 12.005 23.623 14.269 1 87.55 274 ALA A N 1
ATOM 1931 C CA . ALA A 1 274 ? 12.004 25.033 14.652 1 87.55 274 ALA A CA 1
ATOM 1932 C C . ALA A 1 274 ? 12.899 25.853 13.727 1 87.55 274 ALA A C 1
ATOM 1934 O O . ALA A 1 274 ? 12.545 26.969 13.34 1 87.55 274 ALA A O 1
ATOM 1935 N N . CYS A 1 275 ? 13.983 25.281 13.401 1 92.48 275 CYS A N 1
ATOM 1936 C CA . CYS A 1 275 ? 14.915 25.967 12.512 1 92.48 275 CYS A CA 1
ATOM 1937 C C . CYS A 1 275 ? 14.3 26.174 11.133 1 92.48 275 CYS A C 1
ATOM 1939 O O . CYS A 1 275 ? 14.347 27.278 10.587 1 92.48 275 CYS A O 1
ATOM 1941 N N . ALA A 1 276 ? 13.72 25.147 10.581 1 91.72 276 ALA A N 1
ATOM 1942 C CA . ALA A 1 276 ? 13.12 25.211 9.25 1 91.72 276 ALA A CA 1
ATOM 1943 C C . ALA A 1 276 ? 11.952 26.193 9.222 1 91.72 276 ALA A C 1
ATOM 1945 O O . ALA A 1 276 ? 11.8 26.959 8.268 1 91.72 276 ALA A O 1
ATOM 1946 N N . GLU A 1 277 ? 11.21 26.116 10.235 1 88.5 277 GLU A N 1
ATOM 1947 C CA . GLU A 1 277 ? 10.055 27.003 10.332 1 88.5 277 GLU A CA 1
ATOM 1948 C C . GLU A 1 277 ? 10.486 28.466 10.387 1 88.5 277 GLU A C 1
ATOM 1950 O O . GLU A 1 277 ? 9.946 29.305 9.664 1 88.5 277 GLU A O 1
ATOM 1955 N N . GLN A 1 278 ? 11.446 28.768 11.221 1 91.62 278 GLN A N 1
ATOM 1956 C CA . GLN A 1 278 ? 11.918 30.138 11.397 1 91.62 278 GLN A CA 1
ATOM 1957 C C . GLN A 1 278 ? 12.573 30.662 10.122 1 91.62 278 GLN A C 1
ATOM 1959 O O . GLN A 1 278 ? 12.429 31.838 9.782 1 91.62 278 GLN A O 1
ATOM 1964 N N . LEU A 1 279 ? 13.249 29.804 9.496 1 93.88 279 LEU A N 1
ATOM 1965 C CA . LEU A 1 279 ? 13.909 30.203 8.258 1 93.88 279 LEU A CA 1
ATOM 1966 C C . LEU A 1 279 ? 12.885 30.549 7.182 1 93.88 279 LEU A C 1
ATOM 1968 O O . LEU A 1 279 ? 13.079 31.496 6.416 1 93.88 279 LEU A O 1
ATOM 1972 N N . SER A 1 280 ? 11.869 29.773 7.136 1 90.86 280 SER A N 1
ATOM 1973 C CA . SER A 1 280 ? 10.81 30.024 6.165 1 90.86 280 SER A CA 1
ATOM 1974 C C . SER A 1 280 ? 10.04 31.297 6.503 1 90.86 280 SER A C 1
ATOM 1976 O O . SER A 1 280 ? 9.75 32.106 5.62 1 90.86 280 SER A O 1
ATOM 1978 N N . LEU A 1 281 ? 9.72 31.471 7.814 1 87.45 281 LEU A N 1
ATOM 1979 C CA . LEU A 1 281 ? 8.951 32.627 8.263 1 87.45 281 LEU A CA 1
ATOM 1980 C C . LEU A 1 281 ? 9.741 33.916 8.064 1 87.45 281 LEU A C 1
ATOM 1982 O O . LEU A 1 281 ? 9.157 34.977 7.829 1 87.45 281 LEU A O 1
ATOM 1986 N N . GLY A 1 282 ? 11.139 33.796 8.105 1 89.18 282 GLY A N 1
ATOM 1987 C CA . GLY A 1 282 ? 11.993 34.95 7.873 1 89.18 282 GLY A CA 1
ATOM 1988 C C . GLY A 1 282 ? 12.199 35.254 6.402 1 89.18 282 GLY A C 1
ATOM 1989 O O . GLY A 1 282 ? 12.852 36.24 6.051 1 89.18 282 GLY A O 1
ATOM 1990 N N . GLY A 1 283 ? 11.68 34.402 5.536 1 88.75 283 GLY A N 1
ATOM 1991 C CA . GLY A 1 283 ? 11.818 34.601 4.102 1 88.75 283 GLY A CA 1
ATOM 1992 C C . GLY A 1 283 ? 13.19 34.223 3.577 1 88.75 283 GLY A C 1
ATOM 1993 O O . GLY A 1 283 ? 13.679 34.821 2.616 1 88.75 283 GLY A O 1
ATOM 1994 N N . GLY A 1 284 ? 13.762 33.355 4.179 1 92.48 284 GLY A N 1
ATOM 1995 C CA . GLY A 1 284 ? 15.138 33.038 3.831 1 92.48 284 GLY A CA 1
ATOM 1996 C C . GLY A 1 284 ? 15.251 32.039 2.695 1 92.48 284 GLY A C 1
ATOM 1997 O O . GLY A 1 284 ? 16.332 31.851 2.133 1 92.48 284 GLY A O 1
ATOM 1998 N N . LEU A 1 285 ? 14.196 31.363 2.184 1 93.75 285 LEU A N 1
ATOM 1999 C CA . LEU A 1 285 ? 14.274 30.295 1.193 1 93.75 285 LEU A CA 1
ATOM 2000 C C . LEU A 1 285 ? 14.603 30.856 -0.186 1 93.75 285 LEU A C 1
ATOM 2002 O O . LEU A 1 285 ? 15.47 30.327 -0.886 1 93.75 285 LEU A O 1
ATOM 2006 N N . GLY A 1 286 ? 13.975 31.929 -0.558 1 92.99 286 GLY A N 1
ATOM 2007 C CA . GLY A 1 286 ? 14.238 32.552 -1.846 1 92.99 286 GLY A CA 1
ATOM 2008 C C . GLY A 1 286 ? 15.671 33.024 -1.998 1 92.99 286 GLY A C 1
ATOM 2009 O O . GLY A 1 286 ? 16.371 32.61 -2.925 1 92.99 286 GLY A O 1
ATOM 2010 N N . PRO A 1 287 ? 16.078 33.796 -1.047 1 94.87 287 PRO A N 1
ATOM 2011 C CA . PRO A 1 287 ? 17.461 34.276 -1.088 1 94.87 287 PRO A CA 1
ATOM 2012 C C . PRO A 1 287 ? 18.48 33.138 -1.095 1 94.87 287 PRO A C 1
ATOM 2014 O O . PRO A 1 287 ? 19.515 33.236 -1.759 1 94.87 287 PRO A O 1
ATOM 2017 N N . LEU A 1 288 ? 18.203 32.091 -0.323 1 95.96 288 LEU A N 1
ATOM 2018 C CA . LEU A 1 288 ? 19.121 30.957 -0.295 1 95.96 288 LEU A CA 1
ATOM 2019 C C . LEU A 1 288 ? 19.236 30.317 -1.675 1 95.96 288 LEU A C 1
ATOM 2021 O O . LEU A 1 288 ? 20.328 29.93 -2.095 1 95.96 288 LEU A O 1
ATOM 2025 N N . VAL A 1 289 ? 18.169 30.182 -2.425 1 95.9 289 VAL A N 1
ATOM 2026 C CA . VAL A 1 289 ? 18.177 29.596 -3.762 1 95.9 289 VAL A CA 1
ATOM 2027 C C . VAL A 1 289 ? 18.95 30.502 -4.718 1 95.9 289 VAL A C 1
ATOM 2029 O O . VAL A 1 289 ? 19.703 30.019 -5.567 1 95.9 289 VAL A O 1
ATOM 2032 N N . SER A 1 290 ? 18.779 31.753 -4.526 1 94.55 290 SER A N 1
ATOM 2033 C CA . SER A 1 290 ? 19.497 32.703 -5.369 1 94.55 290 SER A CA 1
ATOM 2034 C C . SER A 1 290 ? 20.995 32.669 -5.088 1 94.55 290 SER A C 1
ATOM 2036 O O . SER A 1 290 ? 21.807 32.834 -6.001 1 94.55 290 SER A O 1
ATOM 2038 N N . LEU A 1 291 ? 21.369 32.453 -3.845 1 95.55 291 LEU A N 1
ATOM 2039 C CA . LEU A 1 291 ? 22.769 32.443 -3.435 1 95.55 291 LEU A CA 1
ATOM 2040 C C . LEU A 1 291 ? 23.451 31.147 -3.859 1 95.55 291 LEU A C 1
ATOM 2042 O O . LEU A 1 291 ? 24.679 31.04 -3.807 1 95.55 291 LEU A O 1
ATOM 2046 N N . ALA A 1 292 ? 22.687 30.154 -4.281 1 95.05 292 ALA A N 1
ATOM 2047 C CA . ALA A 1 292 ? 23.247 28.876 -4.712 1 95.05 292 ALA A CA 1
ATOM 2048 C C . ALA A 1 292 ? 24.011 29.026 -6.024 1 95.05 292 ALA A C 1
ATOM 2050 O O . ALA A 1 292 ? 24.808 28.158 -6.389 1 95.05 292 ALA A O 1
ATOM 2051 N N . SER A 1 293 ? 23.788 30.095 -6.69 1 92.35 293 SER A N 1
ATOM 2052 C CA . SER A 1 293 ? 24.528 30.387 -7.913 1 92.35 293 SER A CA 1
ATOM 2053 C C . SER A 1 293 ? 25.525 31.522 -7.698 1 92.35 293 SER A C 1
ATOM 2055 O O . SER A 1 293 ? 25.978 32.147 -8.659 1 92.35 293 SER A O 1
ATOM 2057 N N . HIS A 1 294 ? 25.883 31.773 -6.477 1 92.96 294 HIS A N 1
ATOM 2058 C CA . HIS A 1 294 ? 26.815 32.845 -6.148 1 92.96 294 HIS A CA 1
ATOM 2059 C C . HIS A 1 294 ? 28.203 32.56 -6.711 1 92.96 294 HIS A C 1
ATOM 2061 O O . HIS A 1 294 ? 28.626 31.404 -6.776 1 92.96 294 HIS A O 1
ATOM 2067 N N . PRO A 1 295 ? 28.879 33.487 -7.161 1 91.16 295 PRO A N 1
ATOM 2068 C CA . PRO A 1 295 ? 30.197 33.301 -7.772 1 91.16 295 PRO A CA 1
ATOM 2069 C C . PRO A 1 295 ? 31.242 32.8 -6.777 1 91.16 295 PRO A C 1
ATOM 2071 O O . PRO A 1 295 ? 32.133 32.031 -7.148 1 91.16 295 PRO A O 1
ATOM 2074 N N . LYS A 1 296 ? 31.1 33.249 -5.516 1 93.21 296 LYS A N 1
ATOM 2075 C CA . LYS A 1 296 ? 32.036 32.763 -4.506 1 93.21 296 LYS A CA 1
ATOM 2076 C C . LYS A 1 296 ? 31.728 31.319 -4.121 1 93.21 296 LYS A C 1
ATOM 2078 O O . LYS A 1 296 ? 30.618 31.011 -3.682 1 93.21 296 LYS A O 1
ATOM 2083 N N . LYS A 1 297 ? 32.673 30.451 -4.19 1 92.16 297 LYS A N 1
ATOM 2084 C CA . LYS A 1 297 ? 32.51 29.016 -3.974 1 92.16 297 LYS A CA 1
ATOM 2085 C C . LYS A 1 297 ? 32.083 28.721 -2.539 1 92.16 297 LYS A C 1
ATOM 2087 O O . LYS A 1 297 ? 31.243 27.851 -2.302 1 92.16 297 LYS A O 1
ATOM 2092 N N . ALA A 1 298 ? 32.687 29.412 -1.598 1 92.52 298 ALA A N 1
ATOM 2093 C CA . ALA A 1 298 ? 32.396 29.159 -0.19 1 92.52 298 ALA A CA 1
ATOM 2094 C C . ALA A 1 298 ? 30.924 29.415 0.121 1 92.52 298 ALA A C 1
ATOM 2096 O O . ALA A 1 298 ? 30.306 28.672 0.888 1 92.52 298 ALA A O 1
ATOM 2097 N N . VAL A 1 299 ? 30.395 30.524 -0.492 1 95.11 299 VAL A N 1
ATOM 2098 C CA . VAL A 1 299 ? 28.994 30.872 -0.28 1 95.11 299 VAL A CA 1
ATOM 2099 C C . VAL A 1 299 ? 28.097 29.866 -0.997 1 95.11 299 VAL A C 1
ATOM 2101 O O . VAL A 1 299 ? 27.103 29.399 -0.436 1 95.11 299 VAL A O 1
ATOM 2104 N N . ARG A 1 300 ? 28.481 29.511 -2.143 1 95.23 300 ARG A N 1
ATOM 2105 C CA . ARG A 1 300 ? 27.697 28.59 -2.959 1 95.23 300 ARG A CA 1
ATOM 2106 C C . ARG A 1 300 ? 27.608 27.217 -2.302 1 95.23 300 ARG A C 1
ATOM 2108 O O . ARG A 1 300 ? 26.516 26.664 -2.153 1 95.23 300 ARG A O 1
ATOM 2115 N N . GLU A 1 301 ? 28.709 26.685 -1.83 1 93.62 301 GLU A N 1
ATOM 2116 C CA . GLU A 1 301 ? 28.743 25.356 -1.227 1 93.62 301 GLU A CA 1
ATOM 2117 C C . GLU A 1 301 ? 27.965 25.324 0.085 1 93.62 301 GLU A C 1
ATOM 2119 O O . GLU A 1 301 ? 27.239 24.366 0.359 1 93.62 301 GLU A O 1
ATOM 2124 N N . ALA A 1 302 ? 28.177 26.373 0.804 1 95.39 302 ALA A N 1
ATOM 2125 C CA . ALA A 1 302 ? 27.468 26.435 2.08 1 95.39 302 ALA A CA 1
ATOM 2126 C C . ALA A 1 302 ? 25.96 26.529 1.865 1 95.39 302 ALA A C 1
ATOM 2128 O O . ALA A 1 302 ? 25.184 25.894 2.582 1 95.39 302 ALA A O 1
ATOM 2129 N N . THR A 1 303 ? 25.588 27.343 0.898 1 96.85 303 THR A N 1
ATOM 2130 C CA . THR A 1 303 ? 24.169 27.523 0.612 1 96.85 303 THR A CA 1
ATOM 2131 C C . THR A 1 303 ? 23.545 26.219 0.125 1 96.85 303 THR A C 1
ATOM 2133 O O . THR A 1 303 ? 22.431 25.872 0.522 1 96.85 303 THR A O 1
ATOM 2136 N N . ILE A 1 304 ? 24.236 25.527 -0.702 1 96.51 304 ILE A N 1
ATOM 2137 C CA . ILE A 1 304 ? 23.734 24.262 -1.228 1 96.51 304 ILE A CA 1
ATOM 2138 C C . ILE A 1 304 ? 23.55 23.265 -0.087 1 96.51 304 ILE A C 1
ATOM 2140 O O . ILE A 1 304 ? 22.551 22.543 -0.041 1 96.51 304 ILE A O 1
ATOM 2144 N N . LEU A 1 305 ? 24.465 23.277 0.832 1 96.27 305 LEU A N 1
ATOM 2145 C CA . LEU A 1 305 ? 24.36 22.363 1.964 1 96.27 305 LEU A CA 1
ATOM 2146 C C . LEU A 1 305 ? 23.207 22.762 2.879 1 96.27 305 LEU A C 1
ATOM 2148 O O . LEU A 1 305 ? 22.541 21.9 3.458 1 96.27 305 LEU A O 1
ATOM 2152 N N . ILE A 1 306 ? 22.967 24.062 3 1 97.19 306 ILE A N 1
ATOM 2153 C CA . ILE A 1 306 ? 21.834 24.525 3.795 1 97.19 306 ILE A CA 1
ATOM 2154 C C . ILE A 1 306 ? 20.53 24.039 3.166 1 97.19 306 ILE A C 1
ATOM 2156 O O . ILE A 1 306 ? 19.649 23.531 3.863 1 97.19 306 ILE A O 1
ATOM 2160 N N . LEU A 1 307 ? 20.447 24.209 1.852 1 97.09 307 LEU A N 1
ATOM 2161 C CA . LEU A 1 307 ? 19.251 23.768 1.142 1 97.09 307 LEU A CA 1
ATOM 2162 C C . LEU A 1 307 ? 19.042 22.267 1.31 1 97.09 307 LEU A C 1
ATOM 2164 O O . LEU A 1 307 ? 17.913 21.811 1.507 1 97.09 307 LEU A O 1
ATOM 2168 N N . ALA A 1 308 ? 20.113 21.543 1.229 1 96.22 308 ALA A N 1
ATOM 2169 C CA . ALA A 1 308 ? 20.027 20.096 1.41 1 96.22 308 ALA A CA 1
ATOM 2170 C C . ALA A 1 308 ? 19.571 19.745 2.823 1 96.22 308 ALA A C 1
ATOM 2172 O O . ALA A 1 308 ? 18.775 18.823 3.014 1 96.22 308 ALA A O 1
ATOM 2173 N N . ASN A 1 309 ? 20.035 20.446 3.823 1 94.57 309 ASN A N 1
ATOM 2174 C CA . ASN A 1 309 ? 19.646 20.205 5.208 1 94.57 309 ASN A CA 1
ATOM 2175 C C . ASN A 1 309 ? 18.17 20.518 5.439 1 94.57 309 ASN A C 1
ATOM 2177 O O . ASN A 1 309 ? 17.498 19.832 6.21 1 94.57 309 ASN A O 1
ATOM 2181 N N . LEU A 1 310 ? 17.72 21.539 4.777 1 94.4 310 LEU A N 1
ATOM 2182 C CA . LEU A 1 310 ? 16.335 21.965 4.947 1 94.4 310 LEU A CA 1
ATOM 2183 C C . LEU A 1 310 ? 15.372 20.905 4.424 1 94.4 310 LEU A C 1
ATOM 2185 O O . LEU A 1 310 ? 14.221 20.834 4.862 1 94.4 310 LEU A O 1
ATOM 2189 N N . CYS A 1 311 ? 15.791 20.114 3.507 1 93.14 311 CYS A N 1
ATOM 2190 C CA . CYS A 1 311 ? 14.938 19.092 2.909 1 93.14 311 CYS A CA 1
ATOM 2191 C C . CYS A 1 311 ? 14.61 17.997 3.916 1 93.14 311 CYS A C 1
ATOM 2193 O O . CYS A 1 311 ? 13.692 17.204 3.701 1 93.14 311 CYS A O 1
ATOM 2195 N N . ALA A 1 312 ? 15.312 18.028 5.009 1 88.29 312 ALA A N 1
ATOM 2196 C CA . ALA A 1 312 ? 15.037 17.037 6.046 1 88.29 312 ALA A CA 1
ATOM 2197 C C . ALA A 1 312 ? 13.674 17.28 6.688 1 88.29 312 ALA A C 1
ATOM 2199 O O . ALA A 1 312 ? 13.098 16.375 7.298 1 88.29 312 ALA A O 1
ATOM 2200 N N . GLN A 1 313 ? 13.17 18.46 6.449 1 86.84 313 GLN A N 1
ATOM 2201 C CA . GLN A 1 313 ? 11.891 18.811 7.057 1 86.84 313 GLN A CA 1
ATOM 2202 C C . GLN A 1 313 ? 10.79 18.908 6.005 1 86.84 313 GLN A C 1
ATOM 2204 O O . GLN A 1 313 ? 10.832 19.779 5.133 1 86.84 313 GLN A O 1
ATOM 2209 N N . GLY A 1 314 ? 9.798 18.121 6.179 1 84.32 314 GLY A N 1
ATOM 2210 C CA . GLY A 1 314 ? 8.718 18.033 5.209 1 84.32 314 GLY A CA 1
ATOM 2211 C C . GLY A 1 314 ? 7.867 19.288 5.148 1 84.32 314 GLY A C 1
ATOM 2212 O O . GLY A 1 314 ? 7.28 19.595 4.109 1 84.32 314 GLY A O 1
ATOM 2213 N N . LEU A 1 315 ? 7.844 20.08 6.193 1 84.08 315 LEU A N 1
ATOM 2214 C CA . LEU A 1 315 ? 6.99 21.259 6.289 1 84.08 315 LEU A CA 1
ATOM 2215 C C . LEU A 1 315 ? 7.43 22.331 5.297 1 84.08 315 LEU A C 1
ATOM 2217 O O . LEU A 1 315 ? 6.596 23.054 4.747 1 84.08 315 LEU A O 1
ATOM 2221 N N . VAL A 1 316 ? 8.737 22.366 4.956 1 91.35 316 VAL A N 1
ATOM 2222 C CA . VAL A 1 316 ? 9.247 23.477 4.159 1 91.35 316 VAL A CA 1
ATOM 2223 C C . VAL A 1 316 ? 9.559 22.997 2.744 1 91.35 316 VAL A C 1
ATOM 2225 O O . VAL A 1 316 ? 9.788 23.808 1.843 1 91.35 316 VAL A O 1
ATOM 2228 N N . ARG A 1 317 ? 9.429 21.741 2.402 1 91.98 317 ARG A N 1
ATOM 2229 C CA . ARG A 1 317 ? 9.849 21.181 1.122 1 91.98 317 ARG A CA 1
ATOM 2230 C C . ARG A 1 317 ? 9.016 21.746 -0.023 1 91.98 317 ARG A C 1
ATOM 2232 O O . ARG A 1 317 ? 9.558 22.135 -1.06 1 91.98 317 ARG A O 1
ATOM 2239 N N . PRO A 1 318 ? 7.718 21.789 0.18 1 89.01 318 PRO A N 1
ATOM 2240 C CA . PRO A 1 318 ? 6.938 22.355 -0.923 1 89.01 318 PRO A CA 1
ATOM 2241 C C . PRO A 1 318 ? 7.321 23.799 -1.237 1 89.01 318 PRO A C 1
ATOM 2243 O O . PRO A 1 318 ? 7.416 24.177 -2.407 1 89.01 318 PRO A O 1
ATOM 2246 N N . ALA A 1 319 ? 7.611 24.572 -0.136 1 91.02 319 ALA A N 1
ATOM 2247 C CA . ALA A 1 319 ? 8.016 25.961 -0.332 1 91.02 319 ALA A CA 1
ATOM 2248 C C . ALA A 1 319 ? 9.389 26.044 -0.992 1 91.02 319 ALA A C 1
ATOM 2250 O O . ALA A 1 319 ? 9.639 26.933 -1.81 1 91.02 319 ALA A O 1
ATOM 2251 N N . LEU A 1 320 ? 10.221 25.195 -0.601 1 93.27 320 LEU A N 1
ATOM 2252 C CA . LEU A 1 320 ? 11.554 25.146 -1.193 1 93.27 320 LEU A CA 1
ATOM 2253 C C . LEU A 1 320 ? 11.476 24.825 -2.682 1 93.27 320 LEU A C 1
ATOM 2255 O O . LEU A 1 320 ? 12.197 25.418 -3.487 1 93.27 320 LEU A O 1
ATOM 2259 N N . GLY A 1 321 ? 10.624 23.862 -3.056 1 93 321 GLY A N 1
ATOM 2260 C CA . GLY A 1 321 ? 10.425 23.528 -4.457 1 93 321 GLY A CA 1
ATOM 2261 C C . GLY A 1 321 ? 9.865 24.679 -5.271 1 93 321 GLY A C 1
ATOM 2262 O O . GLY A 1 321 ? 10.272 24.893 -6.415 1 93 321 GLY A O 1
ATOM 2263 N N . ASN A 1 322 ? 8.959 25.387 -4.663 1 90.32 322 ASN A N 1
ATOM 2264 C CA . ASN A 1 322 ? 8.358 26.532 -5.338 1 90.32 322 ASN A CA 1
ATOM 2265 C C . ASN A 1 322 ? 9.385 27.63 -5.601 1 90.32 322 ASN A C 1
ATOM 2267 O O . ASN A 1 322 ? 9.268 28.375 -6.576 1 90.32 322 ASN A O 1
ATOM 2271 N N . ALA A 1 323 ? 10.423 27.713 -4.72 1 92.97 323 ALA A N 1
ATOM 2272 C CA . ALA A 1 323 ? 11.461 28.731 -4.861 1 92.97 323 ALA A CA 1
ATOM 2273 C C . ALA A 1 323 ? 12.524 28.296 -5.866 1 92.97 323 ALA A C 1
ATOM 2275 O O . ALA A 1 323 ? 13.442 29.058 -6.177 1 92.97 323 ALA A O 1
ATOM 2276 N N . GLY A 1 324 ? 12.435 27.029 -6.386 1 94.13 324 GLY A N 1
ATOM 2277 C CA . GLY A 1 324 ? 13.385 26.528 -7.366 1 94.13 324 GLY A CA 1
ATOM 2278 C C . GLY A 1 324 ? 14.471 25.662 -6.757 1 94.13 324 GLY A C 1
ATOM 2279 O O . GLY A 1 324 ? 15.5 25.412 -7.388 1 94.13 324 GLY A O 1
ATOM 2280 N N . GLY A 1 325 ? 14.262 25.29 -5.579 1 95.89 325 GLY A N 1
ATOM 2281 C CA . GLY A 1 325 ? 15.257 24.494 -4.877 1 95.89 325 GLY A CA 1
ATOM 2282 C C . GLY A 1 325 ? 15.508 23.146 -5.525 1 95.89 325 GLY A C 1
ATOM 2283 O O . GLY A 1 325 ? 16.625 22.626 -5.478 1 95.89 325 GLY A O 1
ATOM 2284 N N . VAL A 1 326 ? 14.515 22.515 -6.204 1 96.77 326 VAL A N 1
ATOM 2285 C CA . VAL A 1 326 ? 14.633 21.186 -6.796 1 96.77 326 VAL A CA 1
ATOM 2286 C C . VAL A 1 326 ? 15.615 21.225 -7.964 1 96.77 326 VAL A C 1
ATOM 2288 O O . VAL A 1 326 ? 16.507 20.379 -8.062 1 96.77 326 VAL A O 1
ATOM 2291 N N . GLU A 1 327 ? 15.52 22.232 -8.812 1 96.75 327 GLU A N 1
ATOM 2292 C CA . GLU A 1 327 ? 16.387 22.351 -9.981 1 96.75 327 GLU A CA 1
ATOM 2293 C C . GLU A 1 327 ? 17.836 22.594 -9.571 1 96.75 327 GLU A C 1
ATOM 2295 O O . GLU A 1 327 ? 18.759 22.043 -10.174 1 96.75 327 GLU A O 1
ATOM 2300 N N . VAL A 1 328 ? 17.976 23.35 -8.523 1 96.77 328 VAL A N 1
ATOM 2301 C CA . VAL A 1 328 ? 19.313 23.685 -8.043 1 96.77 328 VAL A CA 1
ATOM 2302 C C . VAL A 1 328 ? 19.999 22.431 -7.507 1 96.77 328 VAL A C 1
ATOM 2304 O O . VAL A 1 328 ? 21.158 22.162 -7.833 1 96.77 328 VAL A O 1
ATOM 2307 N N . LEU A 1 329 ? 19.31 21.71 -6.675 1 96.96 329 LEU A N 1
ATOM 2308 C CA . LEU A 1 329 ? 19.896 20.528 -6.053 1 96.96 329 LEU A CA 1
ATOM 2309 C C . LEU A 1 329 ? 20.172 19.447 -7.092 1 96.96 329 LEU A C 1
ATOM 2311 O O . LEU A 1 329 ? 21.2 18.769 -7.032 1 96.96 329 LEU A O 1
ATOM 2315 N N . LEU A 1 330 ? 19.264 19.249 -8.06 1 96.58 330 LEU A N 1
ATOM 2316 C CA . LEU A 1 330 ? 19.467 18.281 -9.132 1 96.58 330 LEU A CA 1
ATOM 2317 C C . LEU A 1 330 ? 20.659 18.671 -9.999 1 96.58 330 LEU A C 1
ATOM 2319 O O . LEU A 1 330 ? 21.465 17.817 -10.374 1 96.58 330 LEU A O 1
ATOM 2323 N N . GLY A 1 331 ? 20.694 19.994 -10.315 1 94.9 331 GLY A N 1
ATOM 2324 C CA . GLY A 1 331 ? 21.82 20.478 -11.099 1 94.9 331 GLY A CA 1
ATOM 2325 C C . GLY A 1 331 ? 23.158 20.261 -10.417 1 94.9 331 GLY A C 1
ATOM 2326 O O . GLY A 1 331 ? 24.131 19.862 -11.061 1 94.9 331 GLY A O 1
ATOM 2327 N N . GLU A 1 332 ? 23.16 20.493 -9.125 1 94.39 332 GLU A N 1
ATOM 2328 C CA . GLU A 1 332 ? 24.396 20.308 -8.37 1 94.39 332 GLU A CA 1
ATOM 2329 C C . GLU A 1 332 ? 24.786 18.834 -8.302 1 94.39 332 GLU A C 1
ATOM 2331 O O . GLU A 1 332 ? 25.968 18.495 -8.386 1 94.39 332 GLU A O 1
ATOM 2336 N N . LEU A 1 333 ? 23.85 17.968 -8.067 1 94.52 333 LEU A N 1
ATOM 2337 C CA . LEU A 1 333 ? 24.136 16.539 -8.015 1 94.52 333 LEU A CA 1
ATOM 2338 C C . LEU A 1 333 ? 24.677 16.044 -9.353 1 94.52 333 LEU A C 1
ATOM 2340 O O . LEU A 1 333 ? 25.599 15.226 -9.39 1 94.52 333 LEU A O 1
ATOM 2344 N N . ARG A 1 334 ? 24.147 16.521 -10.472 1 93.45 334 ARG A N 1
ATOM 2345 C CA . ARG A 1 334 ? 24.626 16.173 -11.805 1 93.45 334 ARG A CA 1
ATOM 2346 C C . ARG A 1 334 ? 26.069 16.626 -12.004 1 93.45 334 ARG A C 1
ATOM 2348 O O . ARG A 1 334 ? 26.881 15.896 -12.576 1 93.45 334 ARG A O 1
ATOM 2355 N N . ARG A 1 335 ? 26.273 17.788 -11.531 1 91.08 335 ARG A N 1
ATOM 2356 C CA . ARG A 1 335 ? 27.61 18.356 -11.662 1 91.08 335 ARG A CA 1
ATOM 2357 C C . ARG A 1 335 ? 28.63 17.543 -10.871 1 91.08 335 ARG A C 1
ATOM 2359 O O . ARG A 1 335 ? 29.734 17.284 -11.355 1 91.08 335 ARG A O 1
ATOM 2366 N N . ARG A 1 336 ? 28.246 17.128 -9.688 1 91.34 336 ARG A N 1
ATOM 2367 C CA . ARG A 1 336 ? 29.177 16.401 -8.831 1 91.34 336 ARG A CA 1
ATOM 2368 C C . ARG A 1 336 ? 29.381 14.975 -9.332 1 91.34 336 ARG A C 1
ATOM 2370 O O . ARG A 1 336 ? 30.397 14.345 -9.029 1 91.34 336 ARG A O 1
ATOM 2377 N N . ARG A 1 337 ? 28.421 14.366 -10.034 1 89.16 337 ARG A N 1
ATOM 2378 C CA . ARG A 1 337 ? 28.519 13.008 -10.559 1 89.16 337 ARG A CA 1
ATOM 2379 C C . ARG A 1 337 ? 29.272 12.986 -11.885 1 89.16 337 ARG A C 1
ATOM 2381 O O . ARG A 1 337 ? 29.725 11.93 -12.33 1 89.16 337 ARG A O 1
ATOM 2388 N N . GLY A 1 338 ? 29.399 14.088 -12.433 1 82.27 338 GLY A N 1
ATOM 2389 C CA . GLY A 1 338 ? 30.127 14.17 -13.69 1 82.27 338 GLY A CA 1
ATOM 2390 C C . GLY A 1 338 ? 31.593 13.803 -13.556 1 82.27 338 GLY A C 1
ATOM 2391 O O . GLY A 1 338 ? 32.062 13.488 -12.46 1 82.27 338 GLY A O 1
ATOM 2392 N N . PRO A 1 339 ? 32.246 13.654 -14.661 1 75.37 339 PRO A N 1
ATOM 2393 C CA . PRO A 1 339 ? 33.646 13.226 -14.685 1 75.37 339 PRO A CA 1
ATOM 2394 C C . PRO A 1 339 ? 34.549 14.108 -13.825 1 75.37 339 PRO A C 1
ATOM 2396 O O . PRO A 1 339 ? 35.543 13.629 -13.275 1 75.37 339 PRO A O 1
ATOM 2399 N N . ASN A 1 340 ? 34.277 15.377 -13.621 1 68.81 340 ASN A N 1
ATOM 2400 C CA . ASN A 1 340 ? 35.082 16.274 -12.8 1 68.81 340 ASN A CA 1
ATOM 2401 C C . ASN A 1 340 ? 34.51 16.41 -11.392 1 68.81 340 ASN A C 1
ATOM 2403 O O . ASN A 1 340 ? 34.811 17.374 -10.685 1 68.81 340 ASN A O 1
ATOM 2407 N N . GLY A 1 341 ? 33.611 15.445 -11.112 1 68.04 341 GLY A N 1
ATOM 2408 C CA . GLY A 1 341 ? 32.824 15.677 -9.911 1 68.04 341 GLY A CA 1
ATOM 2409 C C . GLY A 1 341 ? 33.52 15.215 -8.644 1 68.04 341 GLY A C 1
ATOM 2410 O O . GLY A 1 341 ? 34.58 14.589 -8.705 1 68.04 341 GLY A O 1
ATOM 2411 N N . ALA A 1 342 ? 33.063 15.753 -7.472 1 71.41 342 ALA A N 1
ATOM 2412 C CA . ALA A 1 342 ? 33.588 15.528 -6.128 1 71.41 342 ALA A CA 1
ATOM 2413 C C . ALA A 1 342 ? 33.339 14.092 -5.675 1 71.41 342 ALA A C 1
ATOM 2415 O O . ALA A 1 342 ? 32.615 13.344 -6.334 1 71.41 342 ALA A O 1
ATOM 2416 N N . GLY A 1 343 ? 34.086 13.568 -4.727 1 70.65 343 GLY A N 1
ATOM 2417 C CA . GLY A 1 343 ? 34.028 12.242 -4.132 1 70.65 343 GLY A CA 1
ATOM 2418 C C . GLY A 1 343 ? 32.635 11.856 -3.673 1 70.65 343 GLY A C 1
ATOM 2419 O O . GLY A 1 343 ? 31.754 12.71 -3.557 1 70.65 343 GLY A O 1
ATOM 2420 N N . PRO A 1 344 ? 32.274 10.623 -3.678 1 77.72 344 PRO A N 1
ATOM 2421 C CA . PRO A 1 344 ? 30.967 10.099 -3.276 1 77.72 344 PRO A CA 1
ATOM 2422 C C . PRO A 1 344 ? 30.491 10.662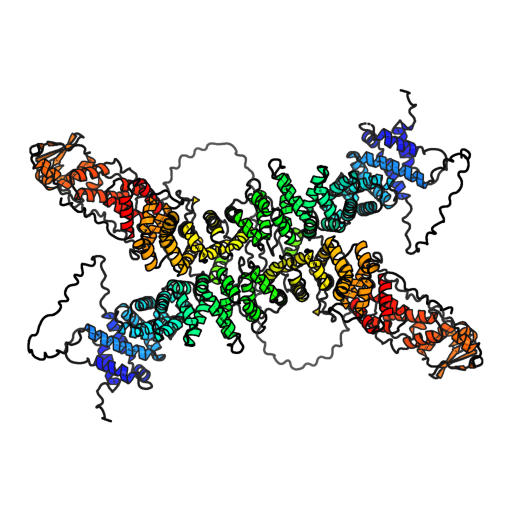 -1.939 1 77.72 344 PRO A C 1
ATOM 2424 O O . PRO A 1 344 ? 29.285 10.796 -1.714 1 77.72 344 PRO A O 1
ATOM 2427 N N . ALA A 1 345 ? 31.363 11.094 -1.114 1 82.14 345 ALA A N 1
ATOM 2428 C CA . ALA A 1 345 ? 30.983 11.615 0.196 1 82.14 345 ALA A CA 1
ATOM 2429 C C . ALA A 1 345 ? 30.302 12.975 0.069 1 82.14 345 ALA A C 1
ATOM 2431 O O . ALA A 1 345 ? 29.414 13.308 0.858 1 82.14 345 ALA A O 1
ATOM 2432 N N . SER A 1 346 ? 30.706 13.688 -0.939 1 87.09 346 SER A N 1
ATOM 2433 C CA . SER A 1 346 ? 30.138 15.017 -1.143 1 87.09 346 SER A CA 1
ATOM 2434 C C . SER A 1 346 ? 28.746 14.935 -1.761 1 87.09 346 SER A C 1
ATOM 2436 O O . SER A 1 346 ? 27.986 15.904 -1.722 1 87.09 346 SER A O 1
ATOM 2438 N N . GLN A 1 347 ? 28.423 13.775 -2.278 1 91.6 347 GLN A N 1
ATOM 2439 C CA . GLN A 1 347 ? 27.141 13.607 -2.955 1 91.6 347 GLN A CA 1
ATOM 2440 C C . GLN A 1 347 ? 26.055 13.172 -1.976 1 91.6 347 GLN A C 1
ATOM 2442 O O . GLN A 1 347 ? 24.863 13.302 -2.264 1 91.6 347 GLN A O 1
ATOM 2447 N N . GLN A 1 348 ? 26.487 12.676 -0.839 1 90.72 348 GLN A N 1
ATOM 2448 C CA . GLN A 1 348 ? 25.571 12.013 0.084 1 90.72 348 GLN A CA 1
ATOM 2449 C C . GLN A 1 348 ? 24.447 12.952 0.512 1 90.72 348 GLN A C 1
ATOM 2451 O O . GLN A 1 348 ? 23.269 12.599 0.423 1 90.72 348 GLN A O 1
ATOM 2456 N N . PRO A 1 349 ? 24.823 14.172 0.911 1 91.89 349 PRO A N 1
ATOM 2457 C CA . PRO A 1 349 ? 23.732 15.051 1.34 1 91.89 349 PRO A CA 1
ATOM 2458 C C . PRO A 1 349 ? 22.799 15.435 0.194 1 91.89 349 PRO A C 1
ATOM 2460 O O . PRO A 1 349 ? 21.6 15.631 0.409 1 91.89 349 PRO A O 1
ATOM 2463 N N . LEU A 1 350 ? 23.311 15.504 -0.966 1 94.93 350 LEU A N 1
ATOM 2464 C CA . LEU A 1 350 ? 22.504 15.878 -2.122 1 94.93 350 LEU A CA 1
ATOM 2465 C C . LEU A 1 350 ? 21.579 14.737 -2.531 1 94.93 350 LEU A C 1
ATOM 2467 O O . LEU A 1 350 ? 20.421 14.967 -2.885 1 94.93 350 LEU A O 1
ATOM 2471 N N . VAL A 1 351 ? 22.1 13.5 -2.459 1 94.77 351 VAL A N 1
ATOM 2472 C CA . VAL A 1 351 ? 21.274 12.343 -2.785 1 94.77 351 VAL A CA 1
ATOM 2473 C C . VAL A 1 351 ? 20.129 12.226 -1.782 1 94.77 351 VAL A C 1
ATOM 2475 O O . VAL A 1 351 ? 18.982 11.984 -2.164 1 94.77 351 VAL A O 1
ATOM 2478 N N . ARG A 1 352 ? 20.494 12.435 -0.584 1 92.5 352 ARG A N 1
ATOM 2479 C CA . ARG A 1 352 ? 19.468 12.385 0.453 1 92.5 352 ARG A CA 1
ATOM 2480 C C . ARG A 1 352 ? 18.404 13.453 0.222 1 92.5 352 ARG A C 1
ATOM 2482 O O . ARG A 1 352 ? 17.207 13.177 0.328 1 92.5 352 ARG A O 1
ATOM 2489 N N . ALA A 1 353 ? 18.772 14.622 -0.086 1 94.75 353 ALA A N 1
ATOM 2490 C CA . ALA A 1 353 ? 17.848 15.732 -0.305 1 94.75 353 ALA A CA 1
ATOM 2491 C C . ALA A 1 353 ? 16.929 15.454 -1.491 1 94.75 353 ALA A C 1
ATOM 2493 O O . ALA A 1 353 ? 15.714 15.649 -1.403 1 94.75 353 ALA A O 1
ATOM 2494 N N . VAL A 1 354 ? 17.489 14.987 -2.577 1 95.61 354 VAL A N 1
ATOM 2495 C CA . VAL A 1 354 ? 16.718 14.717 -3.786 1 95.61 354 VAL A CA 1
ATOM 2496 C C . VAL A 1 354 ? 15.701 13.611 -3.515 1 95.61 354 VAL A C 1
ATOM 2498 O O . VAL A 1 354 ? 14.562 13.677 -3.984 1 95.61 354 VAL A O 1
ATOM 2501 N N . CYS A 1 355 ? 16.105 12.629 -2.758 1 93.1 355 CYS A N 1
ATOM 2502 C CA . CYS A 1 355 ? 15.196 11.538 -2.425 1 93.1 355 CYS A CA 1
ATOM 2503 C C . CYS A 1 355 ? 14.061 12.027 -1.533 1 93.1 355 CYS A C 1
ATOM 2505 O O . CYS A 1 355 ? 12.91 11.623 -1.708 1 93.1 355 CYS A O 1
ATOM 2507 N N . LEU A 1 356 ? 14.377 12.934 -0.652 1 90.94 356 LEU A N 1
ATOM 2508 C CA . LEU A 1 356 ? 13.358 13.447 0.258 1 90.94 356 LEU A CA 1
ATOM 2509 C C . LEU A 1 356 ? 12.378 14.353 -0.48 1 90.94 356 LEU A C 1
ATOM 2511 O O . LEU A 1 356 ? 11.197 14.411 -0.131 1 90.94 356 LEU A O 1
ATOM 2515 N N . LEU A 1 357 ? 12.786 15.016 -1.479 1 93.34 357 LEU A N 1
ATOM 2516 C CA . LEU A 1 357 ? 11.937 15.911 -2.259 1 93.34 357 LEU A CA 1
ATOM 2517 C C . LEU A 1 357 ? 10.883 15.124 -3.03 1 93.34 357 LEU A C 1
ATOM 2519 O O . LEU A 1 357 ? 9.892 15.694 -3.494 1 93.34 357 LEU A O 1
ATOM 2523 N N . CYS A 1 358 ? 11.059 13.823 -3.124 1 90.99 358 CYS A N 1
ATOM 2524 C CA . CYS A 1 358 ? 10.117 12.987 -3.86 1 90.99 358 CYS A CA 1
ATOM 2525 C C . CYS A 1 358 ? 8.893 12.668 -3.01 1 90.99 358 CYS A C 1
ATOM 2527 O O . CYS A 1 358 ? 7.933 12.068 -3.497 1 90.99 358 CYS A O 1
ATOM 2529 N N . ARG A 1 359 ? 8.86 13.118 -1.848 1 85.31 359 ARG A N 1
ATOM 2530 C CA . ARG A 1 359 ? 7.772 12.772 -0.939 1 85.31 359 ARG A CA 1
ATOM 2531 C C . ARG A 1 359 ? 6.537 13.623 -1.215 1 85.31 359 ARG A C 1
ATOM 2533 O O . ARG A 1 359 ? 5.413 13.204 -0.934 1 85.31 359 ARG A O 1
ATOM 2540 N N . GLU A 1 360 ? 6.789 14.782 -1.766 1 86.97 360 GLU A N 1
ATOM 2541 C CA . GLU A 1 360 ? 5.67 15.664 -2.085 1 86.97 360 GLU A CA 1
ATOM 2542 C C . GLU A 1 360 ? 5.303 15.578 -3.564 1 86.97 360 GLU A C 1
ATOM 2544 O O . GLU A 1 360 ? 6.183 15.579 -4.428 1 86.97 360 GLU A O 1
ATOM 2549 N N . ALA A 1 361 ? 3.982 15.553 -3.816 1 87.11 361 ALA A N 1
ATOM 2550 C CA . ALA A 1 361 ? 3.505 15.399 -5.187 1 87.11 361 ALA A CA 1
ATOM 2551 C C . ALA A 1 361 ? 3.985 16.549 -6.068 1 87.11 361 ALA A C 1
ATOM 2553 O O . ALA A 1 361 ? 4.365 16.339 -7.222 1 87.11 361 ALA A O 1
ATOM 2554 N N . ILE A 1 362 ? 3.994 17.718 -5.52 1 89.14 362 ILE A N 1
ATOM 2555 C CA . ILE A 1 362 ? 4.369 18.893 -6.3 1 89.14 362 ILE A CA 1
ATOM 2556 C C . ILE A 1 362 ? 5.855 18.831 -6.645 1 89.14 362 ILE A C 1
ATOM 2558 O O . ILE A 1 362 ? 6.254 19.159 -7.765 1 89.14 362 ILE A O 1
ATOM 2562 N N . ASN A 1 363 ? 6.679 18.428 -5.69 1 92.77 363 ASN A N 1
ATOM 2563 C CA . ASN A 1 363 ? 8.113 18.33 -5.942 1 92.77 363 ASN A CA 1
ATOM 2564 C C . ASN A 1 363 ? 8.443 17.152 -6.854 1 92.77 363 ASN A C 1
ATOM 2566 O O . ASN A 1 363 ? 9.388 17.217 -7.642 1 92.77 363 ASN A O 1
ATOM 2570 N N . ARG A 1 364 ? 7.676 16.103 -6.835 1 93.19 364 ARG A N 1
ATOM 2571 C CA . ARG A 1 364 ? 7.867 14.979 -7.746 1 93.19 364 ARG A CA 1
ATOM 2572 C C . ARG A 1 364 ? 7.667 15.409 -9.196 1 93.19 364 ARG A C 1
ATOM 2574 O O . ARG A 1 364 ? 8.412 14.986 -10.083 1 93.19 364 ARG A O 1
ATOM 2581 N N . ALA A 1 365 ? 6.66 16.179 -9.379 1 92.46 365 ALA A N 1
ATOM 2582 C CA . ALA A 1 365 ? 6.397 16.669 -10.73 1 92.46 365 ALA A CA 1
ATOM 2583 C C . ALA A 1 365 ? 7.553 17.525 -11.238 1 92.46 365 ALA A C 1
ATOM 2585 O O . ALA A 1 365 ? 7.965 17.401 -12.394 1 92.46 365 ALA A O 1
ATOM 2586 N N . ARG A 1 366 ? 8.079 18.359 -10.375 1 94.89 366 ARG A N 1
ATOM 2587 C CA . ARG A 1 366 ? 9.204 19.21 -10.747 1 94.89 366 ARG A CA 1
ATOM 2588 C C . ARG A 1 366 ? 10.45 18.379 -11.032 1 94.89 366 ARG A C 1
ATOM 2590 O O . ARG A 1 366 ? 11.198 18.671 -11.968 1 94.89 366 ARG A O 1
ATOM 2597 N N . LEU A 1 367 ? 10.656 17.402 -10.161 1 95.87 367 LEU A N 1
ATOM 2598 C CA . LEU A 1 367 ? 11.811 16.526 -10.324 1 95.87 367 LEU A CA 1
ATOM 2599 C C . LEU A 1 367 ? 11.738 15.771 -11.647 1 95.87 367 LEU A C 1
ATOM 2601 O O . LEU A 1 367 ? 12.746 15.634 -12.345 1 95.87 367 LEU A O 1
ATOM 2605 N N . ARG A 1 368 ? 10.563 15.199 -12.009 1 94.42 368 ARG A N 1
ATOM 2606 C CA . ARG A 1 368 ? 10.355 14.492 -13.269 1 94.42 368 ARG A CA 1
ATOM 2607 C C . ARG A 1 368 ? 10.642 15.4 -14.46 1 94.42 368 ARG A C 1
ATOM 2609 O O . ARG A 1 368 ? 11.34 15.004 -15.396 1 94.42 368 ARG A O 1
ATOM 2616 N N . ASP A 1 369 ? 10.194 16.636 -14.397 1 94.67 369 ASP A N 1
ATOM 2617 C CA . ASP A 1 369 ? 10.34 17.575 -15.505 1 94.67 369 ASP A CA 1
ATOM 2618 C C . ASP A 1 369 ? 11.789 18.035 -15.648 1 94.67 369 ASP A C 1
ATOM 2620 O O . ASP A 1 369 ? 12.228 18.391 -16.743 1 94.67 369 ASP A O 1
ATOM 2624 N N . ALA A 1 370 ? 12.537 17.984 -14.51 1 96.26 370 ALA A N 1
ATOM 2625 C CA . ALA A 1 370 ? 13.921 18.45 -14.526 1 96.26 370 ALA A CA 1
ATOM 2626 C C . ALA A 1 370 ? 14.885 17.298 -14.797 1 96.26 370 ALA A C 1
ATOM 2628 O O . ALA A 1 370 ? 16.098 17.442 -14.628 1 96.26 370 ALA A O 1
ATOM 2629 N N . GLY A 1 371 ? 14.358 16.12 -15.217 1 95.26 371 GLY A N 1
ATOM 2630 C CA . GLY A 1 371 ? 15.205 14.986 -15.549 1 95.26 371 GLY A CA 1
ATOM 2631 C C . GLY A 1 371 ? 15.707 14.238 -14.328 1 95.26 371 GLY A C 1
ATOM 2632 O O . GLY A 1 371 ? 16.757 13.596 -14.376 1 95.26 371 GLY A O 1
ATOM 2633 N N . GLY A 1 372 ? 15.024 14.426 -13.271 1 96.89 372 GLY A N 1
ATOM 2634 C CA . GLY A 1 372 ? 15.426 13.782 -12.031 1 96.89 372 GLY A CA 1
ATOM 2635 C C . GLY A 1 372 ? 15.332 12.269 -12.086 1 96.89 372 GLY A C 1
ATOM 2636 O O . GLY A 1 372 ? 16.093 11.57 -11.413 1 96.89 372 GLY A O 1
ATOM 2637 N N . LEU A 1 373 ? 14.413 11.678 -12.908 1 97.17 373 LEU A N 1
ATOM 2638 C CA . LEU A 1 373 ? 14.249 10.231 -13.002 1 97.17 373 LEU A CA 1
ATOM 2639 C C . LEU A 1 373 ? 15.482 9.584 -13.623 1 97.17 373 LEU A C 1
ATOM 2641 O O . LEU A 1 373 ? 15.943 8.54 -13.154 1 97.17 373 LEU A O 1
ATOM 2645 N N . GLU A 1 374 ? 16.049 10.229 -14.643 1 97.08 374 GLU A N 1
ATOM 2646 C CA . GLU A 1 374 ? 17.256 9.713 -15.282 1 97.08 374 GLU A CA 1
ATOM 2647 C C . GLU A 1 374 ? 18.437 9.72 -14.316 1 97.08 374 GLU A C 1
ATOM 2649 O O . GLU A 1 374 ? 19.248 8.791 -14.312 1 97.08 374 GLU A O 1
ATOM 2654 N N . LEU A 1 375 ? 18.443 10.728 -13.541 1 96.14 375 LEU A N 1
ATOM 2655 C CA . LEU A 1 375 ? 19.526 10.854 -12.572 1 96.14 375 LEU A CA 1
ATOM 2656 C C . LEU A 1 375 ? 19.435 9.764 -11.509 1 96.14 375 LEU A C 1
ATOM 2658 O O . LEU A 1 375 ? 20.444 9.152 -11.153 1 96.14 375 LEU A O 1
ATOM 2662 N N . LEU A 1 376 ? 18.255 9.59 -10.978 1 96.55 376 LEU A N 1
ATOM 2663 C CA . LEU A 1 376 ? 18.053 8.556 -9.969 1 96.55 376 LEU A CA 1
ATOM 2664 C C . LEU A 1 376 ? 18.358 7.175 -10.539 1 96.55 376 LEU A C 1
ATOM 2666 O O . LEU A 1 376 ? 18.965 6.34 -9.864 1 96.55 376 LEU A O 1
ATOM 2670 N N . MET A 1 377 ? 17.946 6.898 -11.776 1 96.89 377 MET A N 1
ATOM 2671 C CA . MET A 1 377 ? 18.239 5.629 -12.435 1 96.89 377 MET A CA 1
ATOM 2672 C C . MET A 1 377 ? 19.741 5.453 -12.634 1 96.89 377 MET A C 1
ATOM 2674 O O . MET A 1 377 ? 20.262 4.343 -12.513 1 96.89 377 MET A O 1
ATOM 2678 N N . GLY A 1 378 ? 20.398 6.625 -12.961 1 94.9 378 GLY A N 1
ATOM 2679 C CA . GLY A 1 378 ? 21.848 6.582 -13.063 1 94.9 378 GLY A CA 1
ATOM 2680 C C . GLY A 1 378 ? 22.526 6.183 -11.766 1 94.9 378 GLY A C 1
ATOM 2681 O O . GLY A 1 378 ? 23.51 5.44 -11.777 1 94.9 378 GLY A O 1
ATOM 2682 N N . LEU A 1 379 ? 22.003 6.62 -10.641 1 94.32 379 LEU A N 1
ATOM 2683 C CA . LEU A 1 379 ? 22.532 6.264 -9.329 1 94.32 379 LEU A CA 1
ATOM 2684 C C . LEU A 1 379 ? 22.317 4.782 -9.04 1 94.32 379 LEU A C 1
ATOM 2686 O O . LEU A 1 379 ? 23.186 4.126 -8.462 1 94.32 379 LEU A O 1
ATOM 2690 N N . LEU A 1 380 ? 21.192 4.254 -9.458 1 94.1 380 LEU A N 1
ATOM 2691 C CA . LEU A 1 380 ? 20.842 2.863 -9.188 1 94.1 380 LEU A CA 1
ATOM 2692 C C . LEU A 1 380 ? 21.693 1.916 -10.027 1 94.1 380 LEU A C 1
ATOM 2694 O O . LEU A 1 380 ? 21.921 0.769 -9.637 1 94.1 380 LEU A O 1
ATOM 2698 N N . ARG A 1 381 ? 22.141 2.361 -11.164 1 93.94 381 ARG A N 1
ATOM 2699 C CA . ARG A 1 381 ? 22.961 1.542 -12.051 1 93.94 381 ARG A CA 1
ATOM 2700 C C . ARG A 1 381 ? 24.425 1.57 -11.626 1 93.94 381 ARG A C 1
ATOM 2702 O O . ARG A 1 381 ? 25.19 0.662 -11.956 1 93.94 381 ARG A O 1
ATOM 2709 N N . ASP A 1 382 ? 24.767 2.588 -10.845 1 90.67 382 ASP A N 1
ATOM 2710 C CA . ASP A 1 382 ? 26.153 2.792 -10.435 1 90.67 382 ASP A CA 1
ATOM 2711 C C . ASP A 1 382 ? 26.494 1.947 -9.21 1 90.67 382 ASP A C 1
ATOM 2713 O O . ASP A 1 382 ? 25.963 2.18 -8.122 1 90.67 382 ASP A O 1
ATOM 2717 N N . PRO A 1 383 ? 27.35 0.965 -9.338 1 88.6 383 PRO A N 1
ATOM 2718 C CA . PRO A 1 383 ? 27.721 0.125 -8.197 1 88.6 383 PRO A CA 1
ATOM 2719 C C . PRO A 1 383 ? 28.458 0.901 -7.107 1 88.6 383 PRO A C 1
ATOM 2721 O O . PRO A 1 383 ? 28.447 0.497 -5.942 1 88.6 383 PRO A O 1
ATOM 2724 N N . ARG A 1 384 ? 29.138 1.998 -7.475 1 84.89 384 ARG A N 1
ATOM 2725 C CA . ARG A 1 384 ? 29.844 2.811 -6.489 1 84.89 384 ARG A CA 1
ATOM 2726 C C . ARG A 1 384 ? 28.866 3.465 -5.519 1 84.89 384 ARG A C 1
ATOM 2728 O O . ARG A 1 384 ? 29.248 3.854 -4.413 1 84.89 384 ARG A O 1
ATOM 2735 N N . ALA A 1 385 ? 27.566 3.595 -6.005 1 89.12 385 ALA A N 1
ATOM 2736 C CA . ALA A 1 385 ? 26.531 4.23 -5.194 1 89.12 385 ALA A CA 1
ATOM 2737 C C . ALA A 1 385 ? 25.633 3.187 -4.535 1 89.12 385 ALA A C 1
ATOM 2739 O O . ALA A 1 385 ? 24.481 3.472 -4.2 1 89.12 385 ALA A O 1
ATOM 2740 N N . SER A 1 386 ? 26.106 2.019 -4.322 1 87.41 386 SER A N 1
ATOM 2741 C CA . SER A 1 386 ? 25.302 0.914 -3.81 1 87.41 386 SER A CA 1
ATOM 2742 C C . SER A 1 386 ? 24.754 1.227 -2.422 1 87.41 386 SER A C 1
ATOM 2744 O O . SER A 1 386 ? 23.68 0.748 -2.05 1 87.41 386 SER A O 1
ATOM 2746 N N . ALA A 1 387 ? 25.486 2.112 -1.725 1 85.61 387 ALA A N 1
ATOM 2747 C CA . ALA A 1 387 ? 25.061 2.457 -0.37 1 85.61 387 ALA A CA 1
ATOM 2748 C C . ALA A 1 387 ? 23.772 3.272 -0.391 1 85.61 387 ALA A C 1
ATOM 2750 O O . ALA A 1 387 ? 23.015 3.273 0.583 1 85.61 387 ALA A O 1
ATOM 2751 N N . TRP A 1 388 ? 23.479 3.889 -1.54 1 90.58 388 TRP A N 1
ATOM 2752 C CA . TRP A 1 388 ? 22.324 4.775 -1.638 1 90.58 388 TRP A CA 1
ATOM 2753 C C . TRP A 1 388 ? 21.165 4.082 -2.348 1 90.58 388 TRP A C 1
ATOM 2755 O O . TRP A 1 388 ? 20.065 4.633 -2.437 1 90.58 388 TRP A O 1
ATOM 2765 N N . HIS A 1 389 ? 21.307 2.914 -2.812 1 91.06 389 HIS A N 1
ATOM 2766 C CA . HIS A 1 389 ? 20.313 2.242 -3.642 1 91.06 389 HIS A CA 1
ATOM 2767 C C . HIS A 1 389 ? 18.987 2.095 -2.903 1 91.06 389 HIS A C 1
ATOM 2769 O O . HIS A 1 389 ? 17.927 2.399 -3.455 1 91.06 389 HIS A O 1
ATOM 2775 N N . PRO A 1 390 ? 19.104 1.678 -1.601 1 85.36 390 PRO A N 1
ATOM 2776 C CA . PRO A 1 390 ? 17.826 1.535 -0.9 1 85.36 390 PRO A CA 1
ATOM 2777 C C . PRO A 1 390 ? 17.065 2.854 -0.786 1 85.36 390 PRO A C 1
ATOM 2779 O O . PRO A 1 390 ? 15.836 2.873 -0.889 1 85.36 390 PRO A O 1
ATOM 2782 N N . ARG A 1 391 ? 17.786 3.971 -0.652 1 88.58 391 ARG A N 1
ATOM 2783 C CA . ARG A 1 391 ? 17.149 5.28 -0.551 1 88.58 391 ARG A CA 1
ATOM 2784 C C . ARG A 1 391 ? 16.554 5.704 -1.889 1 88.58 391 ARG A C 1
ATOM 2786 O O . ARG A 1 391 ? 15.471 6.292 -1.935 1 88.58 391 ARG A O 1
ATOM 2793 N N . VAL A 1 392 ? 17.243 5.4 -2.854 1 93.55 392 VAL A N 1
ATOM 2794 C CA . VAL A 1 392 ? 16.78 5.752 -4.192 1 93.55 392 VAL A CA 1
ATOM 2795 C C . VAL A 1 392 ? 15.521 4.956 -4.529 1 93.55 392 VAL A C 1
ATOM 2797 O O . VAL A 1 392 ? 14.555 5.507 -5.061 1 93.55 392 VAL A O 1
ATOM 2800 N N . VAL A 1 393 ? 15.497 3.678 -4.193 1 92.32 393 VAL A N 1
ATOM 2801 C CA . VAL A 1 393 ? 14.334 2.842 -4.472 1 92.32 393 VAL A CA 1
ATOM 2802 C C . VAL A 1 393 ? 13.138 3.332 -3.658 1 92.32 393 VAL A C 1
ATOM 2804 O O . VAL A 1 393 ? 12.013 3.375 -4.161 1 92.32 393 VAL A O 1
ATOM 2807 N N . ALA A 1 394 ? 13.43 3.708 -2.474 1 87.26 394 ALA A N 1
ATOM 2808 C CA . ALA A 1 394 ? 12.37 4.253 -1.63 1 87.26 394 ALA A CA 1
ATOM 2809 C C . ALA A 1 394 ? 11.804 5.54 -2.222 1 87.26 394 ALA A C 1
ATOM 2811 O O . ALA A 1 394 ? 10.6 5.794 -2.136 1 87.26 394 ALA A O 1
ATOM 2812 N N . ALA A 1 395 ? 12.642 6.372 -2.751 1 91.92 395 ALA A N 1
ATOM 2813 C CA . ALA A 1 395 ? 12.206 7.616 -3.381 1 91.92 395 ALA A CA 1
ATOM 2814 C C . ALA A 1 395 ? 11.334 7.336 -4.602 1 91.92 395 ALA A C 1
ATOM 2816 O O . ALA A 1 395 ? 10.365 8.054 -4.858 1 91.92 395 ALA A O 1
ATOM 2817 N N . LEU A 1 396 ? 11.664 6.283 -5.308 1 93.41 396 LEU A N 1
ATOM 2818 C CA . LEU A 1 396 ? 10.936 5.955 -6.53 1 93.41 396 LEU A CA 1
ATOM 2819 C C . LEU A 1 396 ? 9.533 5.454 -6.208 1 93.41 396 LEU A C 1
ATOM 2821 O O . LEU A 1 396 ? 8.643 5.496 -7.061 1 93.41 396 LEU A O 1
ATOM 2825 N N . VAL A 1 397 ? 9.328 4.984 -4.975 1 88.66 397 VAL A N 1
ATOM 2826 C CA . VAL A 1 397 ? 8.004 4.549 -4.545 1 88.66 397 VAL A CA 1
ATOM 2827 C C . VAL A 1 397 ? 7.038 5.732 -4.569 1 88.66 397 VAL A C 1
ATOM 2829 O O . VAL A 1 397 ? 5.836 5.556 -4.784 1 88.66 397 VAL A O 1
ATOM 2832 N N . GLY A 1 398 ? 7.603 6.92 -4.421 1 86.76 398 GLY A N 1
ATOM 2833 C CA . GLY A 1 398 ? 6.771 8.112 -4.471 1 86.76 398 GLY A CA 1
ATOM 2834 C C . GLY A 1 398 ? 6.085 8.305 -5.81 1 86.76 398 GLY A C 1
ATOM 2835 O O . GLY A 1 398 ? 5.06 8.985 -5.896 1 86.76 398 GLY A O 1
ATOM 2836 N N . PHE A 1 399 ? 6.56 7.691 -6.854 1 91.22 399 PHE A N 1
ATOM 2837 C CA . PHE A 1 399 ? 6.023 7.854 -8.2 1 91.22 399 PHE A CA 1
ATOM 2838 C C . PHE A 1 399 ? 5.046 6.733 -8.533 1 91.22 399 PHE A C 1
ATOM 2840 O O . PHE A 1 399 ? 4.69 6.538 -9.697 1 91.22 399 PHE A O 1
ATOM 2847 N N . LEU A 1 400 ? 4.571 5.992 -7.532 1 87.14 400 LEU A N 1
ATOM 2848 C CA . LEU A 1 400 ? 3.721 4.817 -7.689 1 87.14 400 LEU A CA 1
ATOM 2849 C C . LEU A 1 400 ? 2.447 5.165 -8.452 1 87.14 400 LEU A C 1
ATOM 2851 O O . LEU A 1 400 ? 1.922 4.339 -9.201 1 87.14 400 LEU A O 1
ATOM 2855 N N . TYR A 1 401 ? 1.931 6.323 -8.292 1 86.31 401 TYR A N 1
ATOM 2856 C CA . TYR A 1 401 ? 0.637 6.672 -8.866 1 86.31 401 TYR A CA 1
ATOM 2857 C C . TYR A 1 401 ? 0.805 7.568 -10.087 1 86.31 401 TYR A C 1
ATOM 2859 O O . TYR A 1 401 ? -0.18 8.042 -10.658 1 86.31 401 TYR A O 1
ATOM 2867 N N . ASP A 1 402 ? 2.032 7.832 -10.486 1 88.33 402 ASP A N 1
ATOM 2868 C CA . ASP A 1 402 ? 2.345 8.603 -11.685 1 88.33 402 ASP A CA 1
ATOM 2869 C C . ASP A 1 402 ? 2.615 7.684 -12.874 1 88.33 402 ASP A C 1
ATOM 2871 O O . ASP A 1 402 ? 3.749 7.248 -13.084 1 88.33 402 ASP A O 1
ATOM 2875 N N . THR A 1 403 ? 1.658 7.423 -13.693 1 88.26 403 THR A N 1
ATOM 2876 C CA . THR A 1 403 ? 1.755 6.477 -14.799 1 88.26 403 THR A CA 1
ATOM 2877 C C . THR A 1 403 ? 2.821 6.919 -15.797 1 88.26 403 THR A C 1
ATOM 2879 O O . THR A 1 403 ? 3.525 6.086 -16.371 1 88.26 403 THR A O 1
ATOM 2882 N N . GLY A 1 404 ? 2.908 8.282 -16.024 1 90.4 404 GLY A N 1
ATOM 2883 C CA . GLY A 1 404 ? 3.93 8.781 -16.93 1 90.4 404 GLY A CA 1
ATOM 2884 C C . GLY A 1 404 ? 5.341 8.516 -16.442 1 90.4 404 GLY A C 1
ATOM 2885 O O . GLY A 1 404 ? 6.203 8.095 -17.216 1 90.4 404 GLY A O 1
ATOM 2886 N N . ALA A 1 405 ? 5.563 8.731 -15.17 1 94.2 405 ALA A N 1
ATOM 2887 C CA . ALA A 1 405 ? 6.885 8.501 -14.593 1 94.2 405 ALA A CA 1
ATOM 2888 C C . ALA A 1 405 ? 7.231 7.015 -14.588 1 94.2 405 ALA A C 1
ATOM 2890 O O . ALA A 1 405 ? 8.376 6.636 -14.846 1 94.2 405 ALA A O 1
ATOM 2891 N N . LEU A 1 406 ? 6.263 6.135 -14.307 1 93.49 406 LEU A N 1
ATOM 2892 C CA . LEU A 1 406 ? 6.504 4.697 -14.252 1 93.49 406 LEU A CA 1
ATOM 2893 C C . LEU A 1 406 ? 6.84 4.149 -15.635 1 93.49 406 LEU A C 1
ATOM 2895 O O . LEU A 1 406 ? 7.669 3.245 -15.764 1 93.49 406 LEU A O 1
ATOM 2899 N N . GLY A 1 407 ? 6.108 4.681 -16.662 1 94.38 407 GLY A N 1
ATOM 2900 C CA . GLY A 1 407 ? 6.447 4.287 -18.021 1 94.38 407 GLY A CA 1
ATOM 2901 C C . GLY A 1 407 ? 7.877 4.625 -18.4 1 94.38 407 GLY A C 1
ATOM 2902 O O . GLY A 1 407 ? 8.562 3.82 -19.035 1 94.38 407 GLY A O 1
ATOM 2903 N N . ARG A 1 408 ? 8.285 5.782 -17.981 1 96.01 408 ARG A N 1
ATOM 2904 C CA . ARG A 1 408 ? 9.65 6.216 -18.263 1 96.01 408 ARG A CA 1
ATOM 2905 C C . ARG A 1 408 ? 10.662 5.374 -17.494 1 96.01 408 ARG A C 1
ATOM 2907 O O . ARG A 1 408 ? 11.712 5.012 -18.03 1 96.01 408 ARG A O 1
ATOM 2914 N N . LEU A 1 409 ? 10.374 5.084 -16.277 1 96.66 409 LEU A N 1
ATOM 2915 C CA . LEU A 1 409 ? 11.265 4.279 -15.447 1 96.66 409 LEU A CA 1
ATOM 2916 C C . LEU A 1 409 ? 11.396 2.865 -16.003 1 96.66 409 LEU A C 1
ATOM 2918 O O . LEU A 1 409 ? 12.483 2.283 -15.979 1 96.66 409 LEU A O 1
ATOM 2922 N N . GLN A 1 410 ? 10.264 2.33 -16.441 1 95.21 410 GLN A N 1
ATOM 2923 C CA . GLN A 1 410 ? 10.294 1.013 -17.067 1 95.21 410 GLN A CA 1
ATOM 2924 C C . GLN A 1 410 ? 11.183 1.013 -18.307 1 95.21 410 GLN A C 1
ATOM 2926 O O . GLN A 1 410 ? 11.96 0.08 -18.52 1 95.21 410 GLN A O 1
ATOM 2931 N N . ALA A 1 411 ? 11.054 2.049 -19.116 1 95.4 411 ALA A N 1
ATOM 2932 C CA . ALA A 1 411 ? 11.855 2.175 -20.33 1 95.4 411 ALA A CA 1
ATOM 2933 C C . ALA A 1 411 ? 13.339 2.298 -19.998 1 95.4 411 ALA A C 1
ATOM 2935 O O . ALA A 1 411 ? 14.194 1.856 -20.77 1 95.4 411 ALA A O 1
ATOM 2936 N N . LEU A 1 412 ? 13.605 2.862 -18.836 1 95.8 412 LEU A N 1
ATOM 2937 C CA . LEU A 1 412 ? 14.991 3.057 -18.424 1 95.8 412 LEU A CA 1
ATOM 2938 C C . LEU A 1 412 ? 15.542 1.8 -17.757 1 95.8 412 LEU A C 1
ATOM 2940 O O . LEU A 1 412 ? 16.698 1.776 -17.329 1 95.8 412 LEU A O 1
ATOM 2944 N N . GLY A 1 413 ? 14.728 0.74 -17.664 1 94.65 413 GLY A N 1
ATOM 2945 C CA . GLY A 1 413 ? 15.205 -0.549 -17.188 1 94.65 413 GLY A CA 1
ATOM 2946 C C . GLY A 1 413 ? 15.106 -0.703 -15.682 1 94.65 413 GLY A C 1
ATOM 2947 O O . GLY A 1 413 ? 15.963 -1.332 -15.059 1 94.65 413 GLY A O 1
ATOM 2948 N N . LEU A 1 414 ? 14.116 -0.103 -15.035 1 96.53 414 LEU A N 1
ATOM 2949 C CA . LEU A 1 414 ? 13.981 -0.167 -13.584 1 96.53 414 LEU A CA 1
ATOM 2950 C C . LEU A 1 414 ? 13.667 -1.588 -13.129 1 96.53 414 LEU A C 1
ATOM 2952 O O . LEU A 1 414 ? 14.203 -2.055 -12.122 1 96.53 414 LEU A O 1
ATOM 2956 N N . VAL A 1 415 ? 12.812 -2.339 -13.846 1 96.09 415 VAL A N 1
ATOM 2957 C CA . VAL A 1 415 ? 12.282 -3.628 -13.413 1 96.09 415 VAL A CA 1
ATOM 2958 C C . VAL A 1 415 ? 13.422 -4.635 -13.271 1 96.09 415 VAL A C 1
ATOM 2960 O O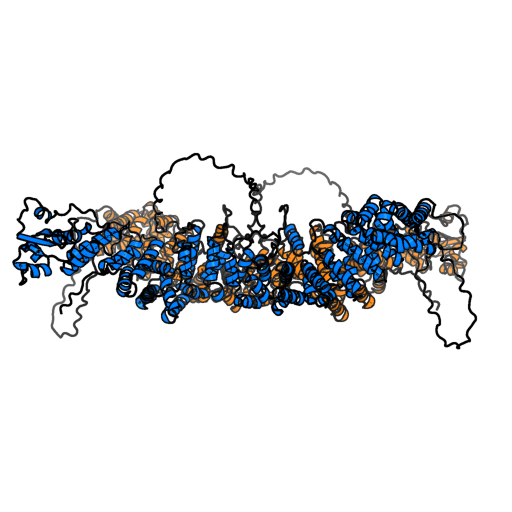 . VAL A 1 415 ? 13.588 -5.249 -12.215 1 96.09 415 VAL A O 1
ATOM 2963 N N . PRO A 1 416 ? 14.338 -4.768 -14.313 1 93.86 416 PRO A N 1
ATOM 2964 C CA . PRO A 1 416 ? 15.444 -5.711 -14.134 1 93.86 416 PRO A CA 1
ATOM 2965 C C . PRO A 1 416 ? 16.395 -5.299 -13.012 1 93.86 416 PRO A C 1
ATOM 2967 O O . PRO A 1 416 ? 16.955 -6.157 -12.325 1 93.86 416 PRO A O 1
ATOM 2970 N N . LEU A 1 417 ? 16.534 -4.034 -12.801 1 93.89 417 LEU A N 1
ATOM 2971 C CA . LEU A 1 417 ? 17.406 -3.557 -11.733 1 93.89 417 LEU A CA 1
ATOM 2972 C C . LEU A 1 417 ? 16.842 -3.926 -10.365 1 93.89 417 LEU A C 1
ATOM 2974 O O . LEU A 1 417 ? 17.583 -4.362 -9.48 1 93.89 417 LEU A O 1
ATOM 2978 N N . LEU A 1 418 ? 15.55 -3.708 -10.223 1 94.39 418 LEU A N 1
ATOM 2979 C CA . LEU A 1 418 ? 14.903 -4.028 -8.956 1 94.39 418 LEU A CA 1
ATOM 2980 C C . LEU A 1 418 ? 14.954 -5.528 -8.684 1 94.39 418 LEU A C 1
ATOM 2982 O O . LEU A 1 418 ? 15.189 -5.95 -7.549 1 94.39 418 LEU A O 1
ATOM 2986 N N . ALA A 1 419 ? 14.654 -6.307 -9.705 1 93.06 419 ALA A N 1
ATOM 2987 C CA . ALA A 1 419 ? 14.677 -7.76 -9.557 1 93.06 419 ALA A CA 1
ATOM 2988 C C . ALA A 1 419 ? 16.064 -8.247 -9.147 1 93.06 419 ALA A C 1
ATOM 2990 O O . ALA A 1 419 ? 16.19 -9.183 -8.354 1 93.06 419 ALA A O 1
ATOM 2991 N N . GLY A 1 420 ? 17.078 -7.633 -9.687 1 88.38 420 GLY A N 1
ATOM 2992 C CA . GLY A 1 420 ? 18.445 -7.993 -9.345 1 88.38 420 GLY A CA 1
ATOM 2993 C C . GLY A 1 420 ? 18.817 -7.638 -7.918 1 88.38 420 GLY A C 1
ATOM 2994 O O . GLY A 1 420 ? 19.667 -8.293 -7.312 1 88.38 420 GLY A O 1
ATOM 2995 N N . GLN A 1 421 ? 18.13 -6.687 -7.375 1 87.33 421 GLN A N 1
ATOM 2996 C CA . GLN A 1 421 ? 18.471 -6.191 -6.046 1 87.33 421 GLN A CA 1
ATOM 2997 C C . GLN A 1 421 ? 17.748 -6.983 -4.96 1 87.33 421 GLN A C 1
ATOM 2999 O O . GLN A 1 421 ? 18.065 -6.856 -3.776 1 87.33 421 GLN A O 1
ATOM 3004 N N . LEU A 1 422 ? 16.785 -7.807 -5.297 1 87.38 422 LEU A N 1
ATOM 3005 C CA . LEU A 1 422 ? 16.026 -8.544 -4.293 1 87.38 422 LEU A CA 1
ATOM 3006 C C . LEU A 1 422 ? 16.928 -9.512 -3.533 1 87.38 422 LEU A C 1
ATOM 3008 O O . LEU A 1 422 ? 16.689 -9.797 -2.358 1 87.38 422 LEU A O 1
ATOM 3012 N N . CYS A 1 423 ? 17.998 -10.195 -4.187 1 71.56 423 CYS A N 1
ATOM 3013 C CA . CYS A 1 423 ? 18.843 -11.196 -3.545 1 71.56 423 CYS A CA 1
ATOM 3014 C C . CYS A 1 423 ? 20.118 -10.565 -2.998 1 71.56 423 CYS A C 1
ATOM 3016 O O . CYS A 1 423 ? 20.903 -11.229 -2.32 1 71.56 423 CYS A O 1
ATOM 3018 N N . GLY A 1 424 ? 20.499 -9.489 -3.412 1 59.13 424 GLY A N 1
ATOM 3019 C CA . GLY A 1 424 ? 21.821 -8.975 -3.087 1 59.13 424 GLY A CA 1
ATOM 3020 C C . GLY A 1 424 ? 22.048 -8.812 -1.596 1 59.13 424 GLY A C 1
ATOM 3021 O O . GLY A 1 424 ? 21.092 -8.721 -0.824 1 59.13 424 GLY A O 1
ATOM 3022 N N . ASP A 1 425 ? 23.276 -9.356 -1.099 1 48.85 425 ASP A N 1
ATOM 3023 C CA . ASP A 1 425 ? 23.877 -9.28 0.23 1 48.85 425 ASP A CA 1
ATOM 3024 C C . ASP A 1 425 ? 23.718 -7.883 0.825 1 48.85 425 ASP A C 1
ATOM 3026 O O . ASP A 1 425 ? 23.981 -6.883 0.154 1 48.85 425 ASP A O 1
ATOM 3030 N N . ALA A 1 426 ? 22.935 -7.831 1.797 1 44.62 426 ALA A N 1
ATOM 3031 C CA . ALA A 1 426 ? 22.749 -6.652 2.639 1 44.62 426 ALA A CA 1
ATOM 3032 C C . ALA A 1 426 ? 24.091 -6.038 3.027 1 44.62 426 ALA A C 1
ATOM 3034 O O . ALA A 1 426 ? 24.858 -6.636 3.785 1 44.62 426 ALA A O 1
ATOM 3035 N N . GLY A 1 427 ? 24.988 -5.496 2.204 1 36.05 427 GLY A N 1
ATOM 3036 C CA . GLY A 1 427 ? 26.013 -4.748 2.915 1 36.05 427 GLY A CA 1
ATOM 3037 C C . GLY A 1 427 ? 25.49 -4.052 4.157 1 36.05 427 GLY A C 1
ATOM 3038 O O . GLY A 1 427 ? 24.288 -3.811 4.281 1 36.05 427 GLY A O 1
ATOM 3039 N N . ASP A 1 428 ? 26.335 -4.211 5.319 1 34.09 428 ASP A N 1
ATOM 3040 C CA . ASP A 1 428 ? 26.154 -3.701 6.675 1 34.09 428 ASP A CA 1
ATOM 3041 C C . ASP A 1 428 ? 25.71 -2.24 6.657 1 34.09 428 ASP A C 1
ATOM 3043 O O . ASP A 1 428 ? 26.11 -1.454 7.519 1 34.09 428 ASP A O 1
ATOM 3047 N N . GLU A 1 429 ? 25.67 -1.619 5.484 1 33.62 429 GLU A N 1
ATOM 3048 C CA . GLU A 1 429 ? 25.687 -0.193 5.794 1 33.62 429 GLU A CA 1
ATOM 3049 C C . GLU A 1 429 ? 24.59 0.169 6.791 1 33.62 429 GLU A C 1
ATOM 3051 O O . GLU A 1 429 ? 23.58 -0.531 6.891 1 33.62 429 GLU A O 1
ATOM 3056 N N . GLU A 1 430 ? 25.044 1.262 7.546 1 31.28 430 GLU A N 1
ATOM 3057 C CA . GLU A 1 430 ? 24.485 2.058 8.635 1 31.28 430 GLU A CA 1
ATOM 3058 C C . GLU A 1 430 ? 23.008 2.36 8.396 1 31.28 430 GLU A C 1
ATOM 3060 O O . GLU A 1 430 ? 22.555 2.399 7.25 1 31.28 430 GLU A O 1
ATOM 3065 N N . GLU A 1 431 ? 22.322 2.319 9.495 1 31.53 431 GLU A N 1
ATOM 3066 C CA . GLU A 1 431 ? 20.957 2.502 9.979 1 31.53 431 GLU A CA 1
ATOM 3067 C C . GLU A 1 431 ? 20.297 3.711 9.324 1 31.53 431 GLU A C 1
ATOM 3069 O O . GLU A 1 431 ? 19.19 4.101 9.702 1 31.53 431 GLU A O 1
ATOM 3074 N N . GLU A 1 432 ? 21.182 4.408 8.452 1 27.85 432 GLU A N 1
ATOM 3075 C CA . GLU A 1 432 ? 20.58 5.728 8.295 1 27.85 432 GLU A CA 1
ATOM 3076 C C . GLU A 1 432 ? 19.347 5.67 7.398 1 27.85 432 GLU A C 1
ATOM 3078 O O . GLU A 1 432 ? 18.532 6.595 7.393 1 27.85 432 GLU A O 1
ATOM 3083 N N . GLY A 1 433 ? 19.493 4.76 6.295 1 27.79 433 GLY A N 1
ATOM 3084 C CA . GLY A 1 433 ? 18.594 4.946 5.167 1 27.79 433 GLY A CA 1
ATOM 3085 C C . GLY A 1 433 ? 17.185 4.455 5.439 1 27.79 433 GLY A C 1
ATOM 3086 O O . GLY A 1 433 ? 16.436 4.155 4.507 1 27.79 433 GLY A O 1
ATOM 3087 N N . ARG A 1 434 ? 16.984 4.063 6.626 1 28.63 434 ARG A N 1
ATOM 3088 C CA . ARG A 1 434 ? 15.772 3.369 7.049 1 28.63 434 ARG A CA 1
ATOM 3089 C C . ARG A 1 434 ? 14.526 4.074 6.525 1 28.63 434 ARG A C 1
ATOM 3091 O O . ARG A 1 434 ? 13.402 3.676 6.839 1 28.63 434 ARG A O 1
ATOM 3098 N N . GLU A 1 435 ? 14.783 5.199 5.804 1 27.02 435 GLU A N 1
ATOM 3099 C CA . GLU A 1 435 ? 13.779 6.259 5.78 1 27.02 435 GLU A CA 1
ATOM 3100 C C . GLU A 1 435 ? 12.762 6.03 4.665 1 27.02 435 GLU A C 1
ATOM 3102 O O . GLU A 1 435 ? 11.793 6.782 4.537 1 27.02 435 GLU A O 1
ATOM 3107 N N . ALA A 1 436 ? 13.12 5.119 3.62 1 27.05 436 ALA A N 1
ATOM 3108 C CA . ALA A 1 436 ? 12.196 5.408 2.527 1 27.05 436 ALA A CA 1
ATOM 3109 C C . ALA A 1 436 ? 10.818 4.811 2.801 1 27.05 436 ALA A C 1
ATOM 3111 O O . ALA A 1 436 ? 10.58 3.632 2.526 1 27.05 436 ALA A O 1
ATOM 3112 N N . ALA A 1 437 ? 10.068 4.832 3.856 1 32.06 437 ALA A N 1
ATOM 3113 C CA . ALA A 1 437 ? 8.739 4.314 4.171 1 32.06 437 ALA A CA 1
ATOM 3114 C C . ALA A 1 437 ? 7.76 4.586 3.033 1 32.06 437 ALA A C 1
ATOM 3116 O O . ALA A 1 437 ? 7.49 5.743 2.702 1 32.06 437 ALA A O 1
ATOM 3117 N N . SER A 1 438 ? 7.891 4.021 1.89 1 29.34 438 SER A N 1
ATOM 3118 C CA . SER A 1 438 ? 6.797 4.325 0.973 1 29.34 438 SER A CA 1
ATOM 3119 C C . SER A 1 438 ? 5.459 4.369 1.703 1 29.34 438 SER A C 1
ATOM 3121 O O . SER A 1 438 ? 5.33 3.833 2.805 1 29.34 438 SER A O 1
ATOM 3123 N N . TRP A 1 439 ? 4.179 4.796 0.917 1 31.72 439 TRP A N 1
ATOM 3124 C CA . TRP A 1 439 ? 2.953 5.574 1.056 1 31.72 439 TRP A CA 1
ATOM 3125 C C . TRP A 1 439 ? 1.969 4.878 1.991 1 31.72 439 TRP A C 1
ATOM 3127 O O . TRP A 1 439 ? 1.909 3.646 2.034 1 31.72 439 TRP A O 1
ATOM 3137 N N . ASP A 1 440 ? 0.763 4.818 2.683 1 33.16 440 ASP A N 1
ATOM 3138 C CA . ASP A 1 440 ? 0.57 5.687 3.839 1 33.16 440 ASP A CA 1
ATOM 3139 C C . ASP A 1 440 ? 1.808 5.697 4.733 1 33.16 440 ASP A C 1
ATOM 3141 O O . ASP A 1 440 ? 1.825 6.36 5.772 1 33.16 440 ASP A O 1
ATOM 3145 N N . PHE A 1 441 ? 3.179 4.92 5.149 1 30.83 441 PHE A N 1
ATOM 3146 C CA . PHE A 1 441 ? 3.774 4.147 6.232 1 30.83 441 PHE A CA 1
ATOM 3147 C C . PHE A 1 441 ? 5.151 4.69 6.593 1 30.83 441 PHE A C 1
ATOM 3149 O O . PHE A 1 441 ? 5.796 5.352 5.778 1 30.83 441 PHE A O 1
ATOM 3156 N N . PRO A 1 442 ? 5.643 4.277 7.969 1 30.72 442 PRO A N 1
ATOM 3157 C CA . PRO A 1 442 ? 6.344 4.819 9.135 1 30.72 442 PRO A CA 1
ATOM 3158 C C . PRO A 1 442 ? 7.863 4.752 8.995 1 30.72 442 PRO A C 1
ATOM 3160 O O . PRO A 1 442 ? 8.553 5.746 9.235 1 30.72 442 PRO A O 1
ATOM 3163 N N . GLU A 1 443 ? 8.919 3.507 8.806 1 31.22 443 GLU A N 1
ATOM 3164 C CA . GLU A 1 443 ? 9.854 3.271 9.902 1 31.22 443 GLU A CA 1
ATOM 3165 C C . GLU A 1 443 ? 11.135 4.08 9.719 1 31.22 443 GLU A C 1
ATOM 3167 O O . GLU A 1 443 ? 11.806 3.965 8.691 1 31.22 443 GLU A O 1
ATOM 3172 N N . GLU A 1 444 ? 11.632 5.2 9.801 1 28.86 444 GLU A N 1
ATOM 3173 C CA . GLU A 1 444 ? 13.086 5.273 9.914 1 28.86 444 GLU A CA 1
ATOM 3174 C C . GLU A 1 444 ? 13.548 4.917 11.324 1 28.86 444 GLU A C 1
ATOM 3176 O O . GLU A 1 444 ? 13.309 5.669 12.27 1 28.86 444 GLU A O 1
ATOM 3181 N N . ARG A 1 445 ? 13.982 3.665 11.796 1 30.57 445 ARG A N 1
ATOM 3182 C CA . ARG A 1 445 ? 14.358 3.264 13.148 1 30.57 445 ARG A CA 1
ATOM 3183 C C . ARG A 1 445 ? 15.671 3.917 13.568 1 30.57 445 ARG A C 1
ATOM 3185 O O . ARG A 1 445 ? 16.729 3.605 13.016 1 30.57 445 ARG A O 1
ATOM 3192 N N . THR A 1 446 ? 16.02 5.118 13.831 1 26.61 446 THR A N 1
ATOM 3193 C CA . THR A 1 446 ? 17.258 4.986 14.592 1 26.61 446 THR A CA 1
ATOM 3194 C C . THR A 1 446 ? 17.028 4.168 15.86 1 26.61 446 THR A C 1
ATOM 3196 O O . THR A 1 446 ? 15.891 4.02 16.312 1 26.61 446 THR A O 1
ATOM 3199 N N . PRO A 1 447 ? 17.904 4.205 16.973 1 27.43 447 PRO A N 1
ATOM 3200 C CA . PRO A 1 447 ? 18.317 3.19 17.945 1 27.43 447 PRO A CA 1
ATOM 3201 C C . PRO A 1 447 ? 17.157 2.683 18.798 1 27.43 447 PRO A C 1
ATOM 3203 O O . PRO A 1 447 ? 16.996 1.472 18.971 1 27.43 447 PRO A O 1
ATOM 3206 N N . GLU A 1 448 ? 16.836 3.345 20.154 1 27.32 448 GLU A N 1
ATOM 3207 C CA . GLU A 1 448 ? 16.578 2.68 21.428 1 27.32 448 GLU A CA 1
ATOM 3208 C C . GLU A 1 448 ? 15.222 1.98 21.421 1 27.32 448 GLU A C 1
ATOM 3210 O O . GLU A 1 448 ? 14.401 2.216 20.532 1 27.32 448 GLU A O 1
ATOM 3215 N N . ARG A 1 449 ? 14.258 1.913 22.781 1 26.68 449 ARG A N 1
ATOM 3216 C CA . ARG A 1 449 ? 13.207 1.048 23.306 1 26.68 449 ARG A CA 1
ATOM 3217 C C . ARG A 1 449 ? 11.912 1.221 22.52 1 26.68 449 ARG A C 1
ATOM 3219 O O . ARG A 1 449 ? 11.312 2.298 22.531 1 26.68 449 ARG A O 1
ATOM 3226 N N . ALA A 1 450 ? 11.453 0.484 21.555 1 31.5 450 ALA A N 1
ATOM 3227 C CA . ALA A 1 450 ? 10.396 -0.122 20.749 1 31.5 450 ALA A CA 1
ATOM 3228 C C . ALA A 1 450 ? 9.113 -0.281 21.558 1 31.5 450 ALA A C 1
ATOM 3230 O O . ALA A 1 450 ? 8.675 -1.403 21.827 1 31.5 450 ALA A O 1
ATOM 3231 N N . GLN A 1 451 ? 8.837 0.14 22.762 1 26.39 451 GLN A N 1
ATOM 3232 C CA . GLN A 1 451 ? 7.644 -0.412 23.394 1 26.39 451 GLN A CA 1
ATOM 3233 C C . GLN A 1 451 ? 6.397 -0.126 22.561 1 26.39 451 GLN A C 1
ATOM 3235 O O . GLN A 1 451 ? 5.617 -1.035 22.271 1 26.39 451 GLN A O 1
ATOM 3240 N N . ALA A 1 452 ? 5.496 0.958 22.952 1 30.28 452 ALA A N 1
ATOM 3241 C CA . ALA A 1 452 ? 4.046 0.911 23.124 1 30.28 452 ALA A CA 1
ATOM 3242 C C . ALA A 1 452 ? 3.329 1.097 21.79 1 30.28 452 ALA A C 1
ATOM 3244 O O . ALA A 1 452 ? 3.959 1.412 20.778 1 30.28 452 ALA A O 1
ATOM 3245 N N . GLY A 1 453 ? 2.057 2.113 21.587 1 32.28 453 GLY A N 1
ATOM 3246 C CA . GLY A 1 453 ? 0.75 2.365 21 1 32.28 453 GLY A CA 1
ATOM 3247 C C . GLY A 1 453 ? 0.822 3.106 19.679 1 32.28 453 GLY A C 1
ATOM 3248 O O . GLY A 1 453 ? 1.89 3.576 19.282 1 32.28 453 GLY A O 1
ATOM 3249 N N . SER A 1 454 ? -0.316 3.362 18.662 1 40.38 454 SER A N 1
ATOM 3250 C CA . SER A 1 454 ? -0.7 4.012 17.414 1 40.38 454 SER A CA 1
ATOM 3251 C C . SER A 1 454 ? -0.072 5.396 17.294 1 40.38 454 SER A C 1
ATOM 3253 O O . SER A 1 454 ? 0.43 5.766 16.231 1 40.38 454 SER A O 1
ATOM 3255 N N . PHE A 1 455 ? -0.085 6.253 18.286 1 42.69 455 PHE A N 1
ATOM 3256 C CA . PHE A 1 455 ? 0.403 7.626 18.345 1 42.69 455 PHE A CA 1
ATOM 3257 C C . PHE A 1 455 ? 1.925 7.663 18.273 1 42.69 455 PHE A C 1
ATOM 3259 O O . PHE A 1 455 ? 2.505 8.643 17.801 1 42.69 455 PHE A O 1
ATOM 3266 N N . ARG A 1 456 ? 2.445 6.634 18.464 1 43.11 456 ARG A N 1
ATOM 3267 C CA . ARG A 1 456 ? 3.903 6.567 18.467 1 43.11 456 ARG A CA 1
ATOM 3268 C C . ARG A 1 456 ? 4.448 6.434 17.049 1 43.11 456 ARG A C 1
ATOM 3270 O O . ARG A 1 456 ? 5.456 7.055 16.706 1 43.11 456 ARG A O 1
ATOM 3277 N N . SER A 1 457 ? 3.682 5.679 16.208 1 48.34 457 SER A N 1
ATOM 3278 C CA . SER A 1 457 ? 4.045 5.579 14.798 1 48.34 457 SER A CA 1
ATOM 3279 C C . SER A 1 457 ? 3.954 6.936 14.107 1 48.34 457 SER A C 1
ATOM 3281 O O . SER A 1 457 ? 4.796 7.27 13.27 1 48.34 457 SER A O 1
ATOM 3283 N N . LEU A 1 458 ? 2.911 7.73 14.527 1 48.81 458 LEU A N 1
ATOM 3284 C CA . LEU A 1 458 ? 2.813 9.1 14.035 1 48.81 458 LEU A CA 1
ATOM 3285 C C . LEU A 1 458 ? 4.002 9.932 14.502 1 48.81 458 LEU A C 1
ATOM 3287 O O . LEU A 1 458 ? 4.585 10.684 13.719 1 48.81 458 LEU A O 1
ATOM 3291 N N . ARG A 1 459 ? 4.303 9.71 15.727 1 46.97 459 ARG A N 1
ATOM 3292 C CA . ARG A 1 459 ? 5.404 10.486 16.289 1 46.97 459 ARG A CA 1
ATOM 3293 C C . ARG A 1 459 ? 6.712 10.181 15.567 1 46.97 459 ARG A C 1
ATOM 3295 O O . ARG A 1 459 ? 7.477 11.094 15.247 1 46.97 459 ARG A O 1
ATOM 3302 N N . SER A 1 460 ? 6.785 8.926 15.198 1 51.1 460 SER A N 1
ATOM 3303 C CA . SER A 1 460 ? 8 8.521 14.497 1 51.1 460 SER A CA 1
ATOM 3304 C C . SER A 1 460 ? 8.037 9.088 13.082 1 51.1 460 SER A C 1
ATOM 3306 O O . SER A 1 460 ? 9.089 9.523 12.61 1 51.1 460 SER A O 1
ATOM 3308 N N . TRP A 1 461 ? 6.889 9.117 12.558 1 51.9 461 TRP A N 1
ATOM 3309 C CA . TRP A 1 461 ? 6.798 9.687 11.218 1 51.9 461 TRP A CA 1
ATOM 3310 C C . TRP A 1 461 ? 7.015 11.196 11.253 1 51.9 461 TRP A C 1
ATOM 3312 O O . TRP A 1 461 ? 7.745 11.744 10.424 1 51.9 461 TRP A O 1
ATOM 3322 N N . LEU A 1 462 ? 6.338 11.744 12.271 1 52.13 462 LEU A N 1
ATOM 3323 C CA . LEU A 1 462 ? 6.488 13.19 12.389 1 52.13 462 LEU A CA 1
ATOM 3324 C C . LEU A 1 462 ? 7.95 13.57 12.598 1 52.13 462 LEU A C 1
ATOM 3326 O O . LEU A 1 462 ? 8.423 14.564 12.042 1 52.13 462 LEU A O 1
ATOM 3330 N N . ILE A 1 463 ? 8.628 12.676 13.219 1 46.76 463 ILE A N 1
ATOM 3331 C CA . ILE A 1 463 ? 10.048 12.905 13.463 1 46.76 463 ILE A CA 1
ATOM 3332 C C . ILE A 1 463 ? 10.835 12.688 12.173 1 46.76 463 ILE A C 1
ATOM 3334 O O . ILE A 1 463 ? 11.688 13.503 11.814 1 46.76 463 ILE A O 1
ATOM 3338 N N . SER A 1 464 ? 10.348 11.597 11.511 1 47.61 464 SER A N 1
ATOM 3339 C CA . SER A 1 464 ? 11.118 11.246 10.322 1 47.61 464 SER A CA 1
ATOM 3340 C C . SER A 1 464 ? 10.943 12.289 9.223 1 47.61 464 SER A C 1
ATOM 3342 O O . SER A 1 464 ? 11.864 12.535 8.441 1 47.61 464 SER A O 1
ATOM 3344 N N . GLU A 1 465 ? 9.664 12.79 9.256 1 46.7 465 GLU A N 1
ATOM 3345 C CA . GLU A 1 465 ? 9.37 13.79 8.234 1 46.7 465 GLU A CA 1
ATOM 3346 C C . GLU A 1 465 ? 9.796 15.184 8.686 1 46.7 465 GLU A C 1
ATOM 3348 O O . GLU A 1 465 ? 9.594 16.164 7.967 1 46.7 465 GLU A O 1
ATOM 3353 N N . GLY A 1 466 ? 10.557 15.21 10.003 1 43.22 466 GLY A N 1
ATOM 3354 C CA . GLY A 1 466 ? 11.058 16.467 10.536 1 43.22 466 GLY A CA 1
ATOM 3355 C C . GLY A 1 466 ? 9.967 17.344 11.119 1 43.22 466 GLY A C 1
ATOM 3356 O O . GLY A 1 466 ? 10.152 18.553 11.276 1 43.22 466 GLY A O 1
ATOM 3357 N N . TYR A 1 467 ? 8.715 16.734 11.227 1 40.62 467 TYR A N 1
ATOM 3358 C CA . TYR A 1 467 ? 7.621 17.526 11.777 1 40.62 467 TYR A CA 1
ATOM 3359 C C . TYR A 1 467 ? 7.712 17.601 13.296 1 40.62 467 TYR A C 1
ATOM 3361 O O . TYR A 1 467 ? 7.163 18.518 13.913 1 40.62 467 TYR A O 1
ATOM 3369 N N . ALA A 1 468 ? 8.24 16.668 14.071 1 41.38 468 ALA A N 1
ATOM 3370 C CA . ALA A 1 468 ? 8.467 16.67 15.514 1 41.38 468 ALA A CA 1
ATOM 3371 C C . ALA A 1 468 ? 9.935 16.408 15.838 1 41.38 468 ALA A C 1
ATOM 3373 O O . ALA A 1 468 ? 10.576 15.565 15.206 1 41.38 468 ALA A O 1
ATOM 3374 N N . ALA A 1 469 ? 10.693 17.505 16.343 1 40.69 469 ALA A N 1
ATOM 3375 C CA . ALA A 1 469 ? 12.137 17.471 16.562 1 40.69 469 ALA A CA 1
ATOM 3376 C C . ALA A 1 469 ? 12.538 16.25 17.385 1 40.69 469 ALA A C 1
ATOM 3378 O O . ALA A 1 469 ? 13.641 15.722 17.227 1 40.69 469 ALA A O 1
ATOM 3379 N N . GLY A 1 470 ? 12.093 16.013 18.717 1 36.64 470 GLY A N 1
ATOM 3380 C CA . GLY A 1 470 ? 12.495 15.021 19.701 1 36.64 470 GLY A CA 1
ATOM 3381 C C . GLY A 1 470 ? 11.336 14.495 20.526 1 36.64 470 GLY A C 1
ATOM 3382 O O . GLY A 1 470 ? 10.219 15.01 20.436 1 36.64 470 GLY A O 1
ATOM 3383 N N . PRO A 1 471 ? 11.386 13.262 21.229 1 34.03 471 PRO A N 1
ATOM 3384 C CA . PRO A 1 471 ? 10.341 12.789 22.139 1 34.03 471 PRO A CA 1
ATOM 3385 C C . PRO A 1 471 ? 9.809 13.892 23.051 1 34.03 471 PRO A C 1
ATOM 3387 O O . PRO A 1 471 ? 8.651 13.843 23.475 1 34.03 471 PRO A O 1
ATOM 3390 N N . GLY A 1 472 ? 10.627 14.695 23.676 1 31.35 472 GLY A N 1
ATOM 3391 C CA . GLY A 1 472 ? 10.38 15.684 24.713 1 31.35 472 GLY A CA 1
ATOM 3392 C C . GLY A 1 472 ? 9.784 16.973 24.179 1 31.35 472 GLY A C 1
ATOM 3393 O O . GLY A 1 472 ? 9.511 17.9 24.944 1 31.35 472 GLY A O 1
ATOM 3394 N N . ASP A 1 473 ? 10.021 17.175 22.993 1 31.95 473 ASP A N 1
ATOM 3395 C CA . ASP A 1 473 ? 9.922 18.591 22.656 1 31.95 473 ASP A CA 1
ATOM 3396 C C . ASP A 1 473 ? 8.463 19.036 22.577 1 31.95 473 ASP A C 1
ATOM 3398 O O . ASP A 1 473 ? 8.147 20.032 21.924 1 31.95 473 ASP A O 1
ATOM 3402 N N . ILE A 1 474 ? 7.586 18.114 22.665 1 31.93 474 ILE A N 1
ATOM 3403 C CA . ILE A 1 474 ? 6.267 18.737 22.666 1 31.93 474 ILE A CA 1
ATOM 3404 C C . ILE A 1 474 ? 6.14 19.674 23.865 1 31.93 474 ILE A C 1
ATOM 3406 O O . ILE A 1 474 ? 6.212 19.233 25.015 1 31.93 474 ILE A O 1
ATOM 3410 N N . SER A 1 475 ? 6.57 20.875 23.738 1 28.01 475 SER A N 1
ATOM 3411 C CA . SER A 1 475 ? 6.572 21.884 24.792 1 28.01 475 SER A CA 1
ATOM 3412 C C . SER A 1 475 ? 5.247 21.896 25.549 1 28.01 475 SER A C 1
ATOM 3414 O O . SER A 1 475 ? 4.178 21.938 24.937 1 28.01 475 SER A O 1
ATOM 3416 N N . PRO A 1 476 ? 5.29 21.513 26.848 1 27.12 476 PRO A N 1
ATOM 3417 C CA . PRO A 1 476 ? 4.241 21.498 27.87 1 27.12 476 PRO A CA 1
ATOM 3418 C C . PRO A 1 476 ? 3.416 22.783 27.888 1 27.12 476 PRO A C 1
ATOM 3420 O O . PRO A 1 476 ? 2.295 22.794 28.404 1 27.12 476 PRO A O 1
ATOM 3423 N N . ASP A 1 477 ? 4.121 23.999 27.832 1 26.97 477 ASP A N 1
ATOM 3424 C CA . ASP A 1 477 ? 3.665 25.016 28.774 1 26.97 477 ASP A CA 1
ATOM 3425 C C . ASP A 1 477 ? 2.427 25.737 28.246 1 26.97 477 ASP A C 1
ATOM 3427 O O . ASP A 1 477 ? 2.101 26.836 28.7 1 26.97 477 ASP A O 1
ATOM 3431 N N . TRP A 1 478 ? 2.008 25.598 27.005 1 28.13 478 TRP A N 1
ATOM 3432 C CA . TRP A 1 478 ? 1.037 26.674 26.837 1 28.13 478 TRP A CA 1
ATOM 3433 C C . TRP A 1 478 ? -0.238 26.384 27.621 1 28.13 478 TRP A C 1
ATOM 3435 O O . TRP A 1 478 ? -0.817 25.302 27.499 1 28.13 478 TRP A O 1
ATOM 3445 N N . SER A 1 479 ? -0.444 27.095 28.759 1 26.77 479 SER A N 1
ATOM 3446 C CA . SER A 1 479 ? -1.521 27.092 29.742 1 26.77 479 SER A CA 1
ATOM 3447 C C . SER A 1 479 ? -2.883 27.241 29.071 1 26.77 479 SER A C 1
ATOM 3449 O O . SER A 1 479 ? -3.191 28.293 28.507 1 26.77 479 SER A O 1
ATOM 3451 N N . PRO A 1 480 ? -3.374 26.253 28.461 1 30.69 480 PRO A N 1
ATOM 3452 C CA . PRO A 1 480 ? -4.76 26.41 28.015 1 30.69 480 PRO A CA 1
ATOM 3453 C C . PRO A 1 480 ? -5.644 27.087 29.06 1 30.69 480 PRO A C 1
ATOM 3455 O O . PRO A 1 480 ? -5.335 27.048 30.254 1 30.69 480 PRO A O 1
ATOM 3458 N N . GLU A 1 481 ? -6.402 28.14 28.677 1 32.33 481 GLU A N 1
ATOM 3459 C CA . GLU A 1 481 ? -7.371 28.844 29.513 1 32.33 481 GLU A CA 1
ATOM 3460 C C . GLU A 1 481 ? -8.205 27.866 30.335 1 32.33 481 GLU A C 1
ATOM 3462 O O . GLU A 1 481 ? -8.744 26.896 29.797 1 32.33 481 GLU A O 1
ATOM 3467 N N . ARG A 1 482 ? -7.834 27.564 31.536 1 30.52 482 ARG A N 1
ATOM 3468 C CA . ARG A 1 482 ? -8.37 26.756 32.627 1 30.52 482 ARG A CA 1
ATOM 3469 C C . ARG A 1 482 ? -9.87 26.98 32.788 1 30.52 482 ARG A C 1
ATOM 3471 O O . ARG A 1 482 ? -10.303 28.067 33.176 1 30.52 482 ARG A O 1
ATOM 3478 N N . CYS A 1 483 ? -10.685 26.577 31.883 1 35.51 483 CYS A N 1
ATOM 3479 C CA . CYS A 1 483 ? -12.081 26.634 32.302 1 35.51 483 CYS A CA 1
ATOM 3480 C C . CYS A 1 483 ? -12.298 25.839 33.584 1 35.51 483 CYS A C 1
ATOM 3482 O O . CYS A 1 483 ? -11.95 24.659 33.654 1 35.51 483 CYS A O 1
ATOM 3484 N N . PRO A 1 484 ? -12.184 26.499 34.745 1 30.65 484 PRO A N 1
ATOM 3485 C CA . PRO A 1 484 ? -12.475 25.724 35.953 1 30.65 484 PRO A CA 1
ATOM 3486 C C . PRO A 1 484 ? -13.729 24.865 35.815 1 30.65 484 PRO A C 1
ATOM 3488 O O . PRO A 1 484 ? -14.64 25.212 35.058 1 30.65 484 PRO A O 1
ATOM 3491 N N . PRO A 1 485 ? -13.738 23.615 36.017 1 32.8 485 PRO A N 1
ATOM 3492 C CA . PRO A 1 485 ? -14.884 22.703 35.968 1 32.8 485 PRO A CA 1
ATOM 3493 C C . PRO A 1 485 ? -16.095 23.236 36.73 1 32.8 485 PRO A C 1
ATOM 3495 O O . PRO A 1 485 ? -15.938 23.961 37.717 1 32.8 485 PRO A O 1
ATOM 3498 N N . PRO A 1 486 ? -17.205 23.573 36.092 1 32.95 486 PRO A N 1
ATOM 3499 C CA . PRO A 1 486 ? -18.375 24.053 36.832 1 32.95 486 PRO A CA 1
ATOM 3500 C C . PRO A 1 486 ? -18.622 23.268 38.119 1 32.95 486 PRO A C 1
ATOM 3502 O O . PRO A 1 486 ? -18.224 22.105 38.223 1 32.95 486 PRO A O 1
ATOM 3505 N N . PRO A 1 487 ? -18.784 23.938 39.277 1 29.07 487 PRO A N 1
ATOM 3506 C CA . PRO A 1 487 ? -19.016 23.276 40.563 1 29.07 487 PRO A CA 1
ATOM 3507 C C . PRO A 1 487 ? -20.111 22.215 40.492 1 29.07 487 PRO A C 1
ATOM 3509 O O . PRO A 1 487 ? -21.003 22.299 39.644 1 29.07 487 PRO A O 1
ATOM 3512 N N . PRO A 1 488 ? -19.927 21.005 40.952 1 31.61 488 PRO A N 1
ATOM 3513 C CA . PRO A 1 488 ? -20.822 19.847 40.91 1 31.61 488 PRO A CA 1
ATOM 3514 C C . PRO A 1 488 ? -22.223 20.165 41.429 1 31.61 488 PRO A C 1
ATOM 3516 O O . PRO A 1 488 ? -22.379 21.01 42.315 1 31.61 488 PRO A O 1
ATOM 3519 N N . PRO A 1 489 ? -23.264 20.222 40.613 1 30.35 489 PRO A N 1
ATOM 3520 C CA . PRO A 1 489 ? -24.622 20.534 41.064 1 30.35 489 PRO A CA 1
ATOM 3521 C C . PRO A 1 489 ? -24.951 19.914 42.42 1 30.35 489 PRO A C 1
ATOM 3523 O O . PRO A 1 489 ? -24.346 18.911 42.807 1 30.35 489 PRO A O 1
ATOM 3526 N N . PRO A 1 490 ? -25.552 20.676 43.363 1 25.51 490 PRO A N 1
ATOM 3527 C CA . PRO A 1 490 ? -25.861 20.274 44.737 1 25.51 490 PRO A CA 1
ATOM 3528 C C . PRO A 1 490 ? -26.576 18.926 44.81 1 25.51 490 PRO A C 1
ATOM 3530 O O . PRO A 1 490 ? -27.231 18.517 43.848 1 25.51 490 PRO A O 1
ATOM 3533 N N . PRO A 1 491 ? -26.243 18.048 45.845 1 25.94 491 PRO A N 1
ATOM 3534 C CA . PRO A 1 491 ? -26.651 16.665 46.101 1 25.94 491 PRO A CA 1
ATOM 3535 C C . PRO A 1 491 ? -28.153 16.528 46.338 1 25.94 491 PRO A C 1
ATOM 3537 O O . PRO A 1 491 ? -28.71 17.209 47.203 1 25.94 491 PRO A O 1
ATOM 3540 N N . GLU A 1 492 ? -29.057 16.579 45.304 1 24.52 492 GLU A N 1
ATOM 3541 C CA . GLU A 1 492 ? -30.488 16.422 45.545 1 24.52 492 GLU A CA 1
ATOM 3542 C C . GLU A 1 492 ? -30.756 15.351 46.598 1 24.52 492 GLU A C 1
ATOM 3544 O O . GLU A 1 492 ? -30.076 14.324 46.634 1 24.52 492 GLU A O 1
ATOM 3549 N N . PRO A 1 493 ? -31.597 15.719 47.61 1 22.13 493 PRO A N 1
ATOM 3550 C CA . PRO A 1 493 ? -31.933 14.985 48.832 1 22.13 493 PRO A CA 1
ATOM 3551 C C . PRO A 1 493 ? -32.359 13.545 48.557 1 22.13 493 PRO A C 1
ATOM 3553 O O . PRO A 1 493 ? -32.809 13.23 47.452 1 22.13 493 PRO A O 1
ATOM 3556 N N . ALA A 1 494 ? -32.095 12.596 49.554 1 22.85 494 ALA A N 1
ATOM 3557 C CA . ALA A 1 494 ? -32.07 11.153 49.777 1 22.85 494 ALA A CA 1
ATOM 3558 C C . ALA A 1 494 ? -33.484 10.584 49.85 1 22.85 494 ALA A C 1
ATOM 3560 O O . ALA A 1 494 ? -34.169 10.734 50.864 1 22.85 494 ALA A O 1
ATOM 3561 N N . GLU A 1 495 ? -34.454 11.004 48.974 1 21.41 495 GLU A N 1
ATOM 3562 C CA . GLU A 1 495 ? -35.75 10.516 49.436 1 21.41 495 GLU A CA 1
ATOM 3563 C C . GLU A 1 495 ? -35.689 9.032 49.785 1 21.41 495 GLU A C 1
ATOM 3565 O O . GLU A 1 495 ? -34.91 8.282 49.195 1 21.41 495 GLU A O 1
ATOM 3570 N N . PRO A 1 496 ? -36.493 8.634 50.832 1 21.7 496 PRO A N 1
ATOM 3571 C CA . PRO A 1 496 ? -36.623 7.472 51.714 1 21.7 496 PRO A CA 1
ATOM 3572 C C . PRO A 1 496 ? -36.758 6.159 50.944 1 21.7 496 PRO A C 1
ATOM 3574 O O . PRO A 1 496 ? -37.071 6.168 49.751 1 21.7 496 PRO A O 1
ATOM 3577 N N . THR A 1 497 ? -36.661 4.893 51.724 1 20.12 497 THR A N 1
ATOM 3578 C CA . THR A 1 497 ? -36.156 3.527 51.818 1 20.12 497 THR A CA 1
ATOM 3579 C C . THR A 1 497 ? -37.174 2.535 51.264 1 20.12 497 THR A C 1
ATOM 3581 O O . THR A 1 497 ? -36.898 1.336 51.178 1 20.12 497 THR A O 1
ATOM 3584 N N . SER A 1 498 ? -38.399 2.892 50.891 1 21.16 498 SER A N 1
ATOM 3585 C CA . SER A 1 498 ? -39.332 1.815 51.21 1 21.16 498 SER A CA 1
ATOM 3586 C C . SER A 1 498 ? -38.919 0.509 50.539 1 21.16 498 SER A C 1
ATOM 3588 O O . SER A 1 498 ? -38.314 0.521 49.465 1 21.16 498 SER A O 1
ATOM 3590 N N . PRO A 1 499 ? -39.144 -0.74 51.335 1 21.49 499 PRO A N 1
ATOM 3591 C CA . PRO A 1 499 ? -38.61 -2.104 51.375 1 21.49 499 PRO A CA 1
ATOM 3592 C C . PRO A 1 499 ? -38.956 -2.911 50.126 1 21.49 499 PRO A C 1
ATOM 3594 O O . PRO A 1 499 ? -38.556 -4.071 50.006 1 21.49 499 PRO A O 1
ATOM 3597 N N . THR A 1 500 ? -39.788 -2.304 49.346 1 20.06 500 THR A N 1
ATOM 3598 C CA . THR A 1 500 ? -40.691 -3.272 48.733 1 20.06 500 THR A CA 1
ATOM 3599 C C . THR A 1 500 ? -39.906 -4.411 48.089 1 20.06 500 THR A C 1
ATOM 3601 O O . THR A 1 500 ? -38.728 -4.253 47.762 1 20.06 500 THR A O 1
ATOM 3604 N N . LEU A 1 501 ? -40.611 -5.615 48.015 1 21.46 501 LEU A N 1
ATOM 3605 C CA . LEU A 1 501 ? -40.575 -7.052 47.767 1 21.46 501 LEU A CA 1
ATOM 3606 C C . LEU A 1 501 ? -39.874 -7.358 46.447 1 21.46 501 LEU A C 1
ATOM 3608 O O . LEU A 1 501 ? -40.17 -6.737 45.424 1 21.46 501 LEU A O 1
ATOM 3612 N N . GLY A 1 502 ? -38.715 -7.947 46.549 1 20.79 502 GLY A N 1
ATOM 3613 C CA . GLY A 1 502 ? -37.462 -8.118 45.831 1 20.79 502 GLY A CA 1
ATOM 3614 C C . GLY A 1 502 ? -37.577 -9.059 44.646 1 20.79 502 GLY A C 1
ATOM 3615 O O . GLY A 1 502 ? -36.567 -9.546 44.133 1 20.79 502 GLY A O 1
ATOM 3616 N N . PRO A 1 503 ? -38.86 -9.052 44.061 1 23.08 503 PRO A N 1
ATOM 3617 C CA . PRO A 1 503 ? -39.049 -10.28 43.284 1 23.08 503 PRO A CA 1
ATOM 3618 C C . PRO A 1 503 ? -37.819 -10.652 42.459 1 23.08 503 PRO A C 1
ATOM 3620 O O . PRO A 1 503 ? -36.994 -9.788 42.151 1 23.08 503 PRO A O 1
ATOM 3623 N N . THR A 1 504 ? -37.531 -12.007 42.424 1 21.26 504 THR A N 1
ATOM 3624 C CA . THR A 1 504 ? -36.403 -12.883 42.125 1 21.26 504 THR A CA 1
ATOM 3625 C C . THR A 1 504 ? -35.955 -12.712 40.676 1 21.26 504 THR A C 1
ATOM 3627 O O . THR A 1 504 ? -36.682 -13.075 39.749 1 21.26 504 THR A O 1
ATOM 3630 N N . PRO A 1 505 ? -35.673 -11.524 40.296 1 21.89 505 PRO A N 1
ATOM 3631 C CA . PRO A 1 505 ? -35.533 -11.41 38.842 1 21.89 505 PRO A CA 1
ATOM 3632 C C . PRO A 1 505 ? -34.545 -12.42 38.264 1 21.89 505 PRO A C 1
ATOM 3634 O O . PRO A 1 505 ? -33.563 -12.775 38.92 1 21.89 505 PRO A O 1
ATOM 3637 N N . LEU A 1 506 ? -35.111 -13.437 37.47 1 21.34 506 LEU A N 1
ATOM 3638 C CA . LEU A 1 506 ? -34.539 -14.542 36.708 1 21.34 506 LEU A CA 1
ATOM 3639 C C . LEU A 1 506 ? -33.215 -14.134 36.07 1 21.34 506 LEU A C 1
ATOM 3641 O O . LEU A 1 506 ? -33.129 -13.087 35.423 1 21.34 506 LEU A O 1
ATOM 3645 N N . ARG A 1 507 ? -32.204 -14.583 36.642 1 20.91 507 ARG A N 1
ATOM 3646 C CA . ARG A 1 507 ? -30.75 -14.456 36.634 1 20.91 507 ARG A CA 1
ATOM 3647 C C . ARG A 1 507 ? -30.192 -14.635 35.226 1 20.91 507 ARG A C 1
ATOM 3649 O O . ARG A 1 507 ? -30.264 -15.727 34.658 1 20.91 507 ARG A O 1
ATOM 3656 N N . SER A 1 508 ? -30.597 -13.704 34.348 1 21.57 508 SER A N 1
ATOM 3657 C CA . SER A 1 508 ? -30.235 -13.905 32.948 1 21.57 508 SER A CA 1
ATOM 3658 C C . SER A 1 508 ? -28.763 -14.279 32.807 1 21.57 508 SER A C 1
ATOM 3660 O O . SER A 1 508 ? -27.903 -13.698 33.472 1 21.57 508 SER A O 1
ATOM 3662 N N . PRO A 1 509 ? -28.523 -15.549 32.424 1 22.08 509 PRO A N 1
ATOM 3663 C CA . PRO A 1 509 ? -27.238 -16.251 32.47 1 22.08 509 PRO A CA 1
ATOM 3664 C C . PRO A 1 509 ? -26.073 -15.379 32.005 1 22.08 509 PRO A C 1
ATOM 3666 O O . PRO A 1 509 ? -26.271 -14.438 31.233 1 22.08 509 PRO A O 1
ATOM 3669 N N . ARG A 1 510 ? -25.071 -15.277 32.845 1 21.36 510 ARG A N 1
ATOM 3670 C CA . ARG A 1 510 ? -23.756 -14.652 32.94 1 21.36 510 ARG A CA 1
ATOM 3671 C C . ARG A 1 510 ? -22.981 -14.805 31.636 1 21.36 510 ARG A C 1
ATOM 3673 O O . ARG A 1 510 ? -22.747 -15.924 31.175 1 21.36 510 ARG A O 1
ATOM 3680 N N . THR A 1 511 ? -23.272 -13.901 30.792 1 21.6 511 THR A N 1
ATOM 3681 C CA . THR A 1 511 ? -22.678 -13.771 29.466 1 21.6 511 THR A CA 1
ATOM 3682 C C . THR A 1 511 ? -21.164 -13.95 29.532 1 21.6 511 THR A C 1
ATOM 3684 O O . THR A 1 511 ? -20.482 -13.241 30.275 1 21.6 511 THR A O 1
ATOM 3687 N N . LEU A 1 512 ? -20.786 -15.245 29.693 1 20.77 512 LEU A N 1
ATOM 3688 C CA . LEU A 1 512 ? -19.402 -15.704 29.742 1 20.77 512 LEU A CA 1
ATOM 3689 C C . LEU A 1 512 ? -18.487 -14.754 28.976 1 20.77 512 LEU A C 1
ATOM 3691 O O . LEU A 1 512 ? -18.74 -14.447 27.809 1 20.77 512 LEU A O 1
ATOM 3695 N N . ARG A 1 513 ? -17.845 -13.959 29.769 1 23.4 513 ARG A N 1
ATOM 3696 C CA . ARG A 1 513 ? -16.755 -13.015 29.546 1 23.4 513 ARG A CA 1
ATOM 3697 C C . ARG A 1 513 ? -15.722 -13.589 28.583 1 23.4 513 ARG A C 1
ATOM 3699 O O . ARG A 1 513 ? -14.99 -14.517 28.931 1 23.4 513 ARG A O 1
ATOM 3706 N N . THR A 1 514 ? -16.275 -13.967 27.486 1 22.2 514 THR A N 1
ATOM 3707 C CA . THR A 1 514 ? -15.369 -14.633 26.557 1 22.2 514 THR A CA 1
ATOM 3708 C C . THR A 1 514 ? -13.989 -13.983 26.587 1 22.2 514 THR A C 1
ATOM 3710 O O . THR A 1 514 ? -13.876 -12.756 26.64 1 22.2 514 THR A O 1
ATOM 3713 N N . PRO A 1 515 ? -13.13 -14.719 27.272 1 24.84 515 PRO A N 1
ATOM 3714 C CA . PRO A 1 515 ? -11.753 -14.268 27.485 1 24.84 515 PRO A CA 1
ATOM 3715 C C . PRO A 1 515 ? -11.253 -13.352 26.37 1 24.84 515 PRO A C 1
ATOM 3717 O O . PRO A 1 515 ? -11.673 -13.49 25.218 1 24.84 515 PRO A O 1
ATOM 3720 N N . GLY A 1 516 ? -11.021 -12.213 26.819 1 23.87 516 GLY A N 1
ATOM 3721 C CA . GLY A 1 516 ? -10.619 -10.985 26.153 1 23.87 516 GLY A CA 1
ATOM 3722 C C . GLY A 1 516 ? -9.539 -11.198 25.11 1 23.87 516 GLY A C 1
ATOM 3723 O O . GLY A 1 516 ? -8.443 -11.665 25.429 1 23.87 516 GLY A O 1
ATOM 3724 N N . ARG A 1 517 ? -10.029 -11.717 23.992 1 26.26 517 ARG A N 1
ATOM 3725 C CA . ARG A 1 517 ? -9.328 -12.05 22.756 1 26.26 517 ARG A CA 1
ATOM 3726 C C . ARG A 1 517 ? -8.201 -11.059 22.481 1 26.26 517 ARG A C 1
ATOM 3728 O O . ARG A 1 517 ? -8.436 -9.852 22.398 1 26.26 517 ARG A O 1
ATOM 3735 N N . SER A 1 518 ? -7.142 -11.485 23.2 1 24.02 518 SER A N 1
ATOM 3736 C CA . SER A 1 518 ? -5.915 -10.727 22.978 1 24.02 518 SER A CA 1
ATOM 3737 C C . SER A 1 518 ? -5.837 -10.209 21.546 1 24.02 518 SER A C 1
ATOM 3739 O O . SER A 1 518 ? -6.092 -10.952 20.596 1 24.02 518 SER A O 1
ATOM 3741 N N . PRO A 1 519 ? -6.193 -9.021 21.352 1 27.42 519 PRO A N 1
ATOM 3742 C CA . PRO A 1 519 ? -6.219 -8.378 20.036 1 27.42 519 PRO A CA 1
ATOM 3743 C C . PRO A 1 519 ? -5.113 -8.883 19.111 1 27.42 519 PRO A C 1
ATOM 3745 O O . PRO A 1 519 ? -3.933 -8.823 19.465 1 27.42 519 PRO A O 1
ATOM 3748 N N . ALA A 1 520 ? -5.331 -10.076 18.64 1 27.48 520 ALA A N 1
ATOM 3749 C CA . ALA A 1 520 ? -4.452 -10.744 17.684 1 27.48 520 ALA A CA 1
ATOM 3750 C C . ALA A 1 520 ? -3.72 -9.728 16.81 1 27.48 520 ALA A C 1
ATOM 3752 O O . ALA A 1 520 ? -4.343 -8.834 16.233 1 27.48 520 ALA A O 1
ATOM 3753 N N . ALA A 1 521 ? -2.519 -9.567 17.042 1 26.79 521 ALA A N 1
ATOM 3754 C CA . ALA A 1 521 ? -1.465 -8.77 16.418 1 26.79 521 ALA A CA 1
ATOM 3755 C C . ALA A 1 521 ? -1.537 -8.862 14.897 1 26.79 521 ALA A C 1
ATOM 3757 O O . ALA A 1 521 ? -1.39 -9.945 14.326 1 26.79 521 ALA A O 1
ATOM 3758 N N . THR A 1 522 ? -2.511 -8.346 14.235 1 29.76 522 THR A N 1
ATOM 3759 C CA . THR A 1 522 ? -2.645 -8.226 12.787 1 29.76 522 THR A CA 1
ATOM 3760 C C . THR A 1 522 ? -1.274 -8.172 12.119 1 29.76 522 THR A C 1
ATOM 3762 O O . THR A 1 522 ? -0.459 -7.302 12.434 1 29.76 522 THR A O 1
ATOM 3765 N N . SER A 1 523 ? -0.674 -9.265 11.789 1 29.71 523 SER A N 1
ATOM 3766 C CA . SER A 1 523 ? 0.668 -9.488 11.261 1 29.71 523 SER A CA 1
ATOM 3767 C C . SER A 1 523 ? 0.952 -8.577 10.072 1 29.71 523 SER A C 1
ATOM 3769 O O . SER A 1 523 ? 0.209 -8.582 9.088 1 29.71 523 SER A O 1
ATOM 3771 N N . GLU A 1 524 ? 1.424 -7.345 10.141 1 33.6 524 GLU A N 1
ATOM 3772 C CA . GLU A 1 524 ? 2.003 -6.342 9.252 1 33.6 524 GLU A CA 1
ATOM 3773 C C . GLU A 1 524 ? 3.012 -6.969 8.294 1 33.6 524 GLU A C 1
ATOM 3775 O O . GLU A 1 524 ? 3.779 -7.852 8.683 1 33.6 524 GLU A O 1
ATOM 3780 N N . GLU A 1 525 ? 2.691 -7.295 7.005 1 41.19 525 GLU A N 1
ATOM 3781 C CA . GLU A 1 525 ? 3.728 -7.755 6.086 1 41.19 525 GLU A CA 1
ATOM 3782 C C . GLU A 1 525 ? 5.066 -7.085 6.382 1 41.19 525 GLU A C 1
ATOM 3784 O O . GLU A 1 525 ? 5.138 -5.861 6.514 1 41.19 525 GLU A O 1
ATOM 3789 N N . PRO A 1 526 ? 5.977 -7.802 6.856 1 43.16 526 PRO A N 1
ATOM 3790 C CA . PRO A 1 526 ? 7.276 -7.222 7.207 1 43.16 526 PRO A CA 1
ATOM 3791 C C . PRO A 1 526 ? 7.864 -6.37 6.085 1 43.16 526 PRO A C 1
ATOM 3793 O O . PRO A 1 526 ? 7.867 -6.788 4.924 1 43.16 526 PRO A O 1
ATOM 3796 N N . TRP A 1 527 ? 7.624 -4.999 6.103 1 53.71 527 TRP A N 1
ATOM 3797 C CA . TRP A 1 527 ? 8.282 -4.096 5.164 1 53.71 527 TRP A CA 1
ATOM 3798 C C . TRP A 1 527 ? 9.798 -4.229 5.252 1 53.71 527 TRP A C 1
ATOM 3800 O O . TRP A 1 527 ? 10.431 -3.625 6.121 1 53.71 527 TRP A O 1
ATOM 3810 N N . GLY A 1 528 ? 10.305 -5.533 4.919 1 58.21 528 GLY A N 1
ATOM 3811 C CA . GLY A 1 528 ? 11.746 -5.726 4.899 1 58.21 528 GLY A CA 1
ATOM 3812 C C . GLY A 1 528 ? 12.46 -4.791 3.942 1 58.21 528 GLY A C 1
ATOM 3813 O O . GLY A 1 528 ? 11.877 -3.812 3.471 1 58.21 528 GLY A O 1
ATOM 3814 N N . ARG A 1 529 ? 13.688 -4.877 3.806 1 69.14 529 ARG A N 1
ATOM 3815 C CA . ARG A 1 529 ? 14.566 -4.121 2.918 1 69.14 529 ARG A CA 1
ATOM 3816 C C . ARG A 1 529 ? 14.09 -4.212 1.472 1 69.14 529 ARG A C 1
ATOM 3818 O O . ARG A 1 529 ? 14.279 -3.276 0.691 1 69.14 529 ARG A O 1
ATOM 3825 N N . GLU A 1 530 ? 13.299 -5.305 1.224 1 82.31 530 GLU A N 1
ATOM 3826 C CA . GLU A 1 530 ? 12.856 -5.53 -0.149 1 82.31 530 GLU A CA 1
ATOM 3827 C C . GLU A 1 530 ? 11.463 -4.951 -0.381 1 82.31 530 GLU A C 1
ATOM 3829 O O . GLU A 1 530 ? 10.94 -5.009 -1.496 1 82.31 530 GLU A O 1
ATOM 3834 N N . GLY A 1 531 ? 10.967 -4.344 0.626 1 82.87 531 GLY A N 1
ATOM 3835 C CA . GLY A 1 531 ? 9.596 -3.859 0.581 1 82.87 531 GLY A CA 1
ATOM 3836 C C . GLY A 1 531 ? 9.349 -2.875 -0.547 1 82.87 531 GLY A C 1
ATOM 3837 O O . GLY A 1 531 ? 8.472 -3.092 -1.386 1 82.87 531 GLY A O 1
ATOM 3838 N N . PRO A 1 532 ? 10.228 -1.856 -0.65 1 84.7 532 PRO A N 1
ATOM 3839 C CA . PRO A 1 532 ? 10.011 -0.859 -1.701 1 84.7 532 PRO A CA 1
ATOM 3840 C C . PRO A 1 532 ? 10.164 -1.439 -3.105 1 84.7 532 PRO A C 1
ATOM 3842 O O . PRO A 1 532 ? 9.385 -1.106 -4.003 1 84.7 532 PRO A O 1
ATOM 3845 N N . ALA A 1 533 ? 11.117 -2.265 -3.251 1 90.79 533 ALA A N 1
ATOM 3846 C CA . ALA A 1 533 ? 11.322 -2.878 -4.561 1 90.79 533 ALA A CA 1
ATOM 3847 C C . ALA A 1 533 ? 10.134 -3.755 -4.947 1 90.79 533 ALA A C 1
ATOM 3849 O O . ALA A 1 533 ? 9.671 -3.715 -6.089 1 90.79 533 ALA A O 1
ATOM 3850 N N . LEU A 1 534 ? 9.647 -4.554 -4.005 1 89.14 534 LEU A N 1
ATOM 3851 C CA . LEU A 1 534 ? 8.528 -5.451 -4.273 1 89.14 534 LEU A CA 1
ATOM 3852 C C . LEU A 1 534 ? 7.248 -4.662 -4.526 1 89.14 534 LEU A C 1
ATOM 3854 O O . LEU A 1 534 ? 6.404 -5.078 -5.323 1 89.14 534 LEU A O 1
ATOM 3858 N N . LEU A 1 535 ? 7.152 -3.552 -3.876 1 88.12 535 LEU A N 1
ATOM 3859 C CA . LEU A 1 535 ? 5.979 -2.714 -4.104 1 88.12 535 LEU A CA 1
ATOM 3860 C C . LEU A 1 535 ? 5.977 -2.157 -5.524 1 88.12 535 LEU A C 1
ATOM 3862 O O . LEU A 1 535 ? 4.935 -2.126 -6.182 1 88.12 535 LEU A O 1
ATOM 3866 N N . LEU A 1 536 ? 7.091 -1.72 -5.935 1 91.3 536 LEU A N 1
ATOM 3867 C CA . LEU A 1 536 ? 7.209 -1.198 -7.292 1 91.3 536 LEU A CA 1
ATOM 3868 C C . LEU A 1 536 ? 6.948 -2.294 -8.32 1 91.3 536 LEU A C 1
ATOM 3870 O O . LEU A 1 536 ? 6.235 -2.074 -9.302 1 91.3 536 LEU A O 1
ATOM 3874 N N . LEU A 1 537 ? 7.5 -3.45 -8.027 1 92.89 537 LEU A N 1
ATOM 3875 C CA . LEU A 1 537 ? 7.283 -4.571 -8.934 1 92.89 537 LEU A CA 1
ATOM 3876 C C . LEU A 1 537 ? 5.812 -4.972 -8.959 1 92.89 537 LEU A C 1
ATOM 3878 O O . LEU A 1 537 ? 5.28 -5.331 -10.012 1 92.89 537 LEU A O 1
ATOM 3882 N N . SER A 1 538 ? 5.195 -4.936 -7.8 1 89.55 538 SER A N 1
ATOM 3883 C CA . SER A 1 538 ? 3.768 -5.233 -7.725 1 89.55 538 SER A CA 1
ATOM 3884 C C . SER A 1 538 ? 2.954 -4.25 -8.561 1 89.55 538 SER A C 1
ATOM 3886 O O . SER A 1 538 ? 1.988 -4.639 -9.22 1 89.55 538 SER A O 1
ATOM 3888 N N . ARG A 1 539 ? 3.356 -3.035 -8.537 1 90.75 539 ARG A N 1
ATOM 3889 C CA . ARG A 1 539 ? 2.664 -2.027 -9.335 1 90.75 539 ARG A CA 1
ATOM 3890 C C . ARG A 1 539 ? 2.773 -2.339 -10.824 1 90.75 539 ARG A C 1
ATOM 3892 O O . ARG A 1 539 ? 1.796 -2.206 -11.564 1 90.75 539 ARG A O 1
ATOM 3899 N N . PHE A 1 540 ? 3.896 -2.736 -11.293 1 93.01 540 PHE A N 1
ATOM 3900 C CA . PHE A 1 540 ? 4.09 -3.072 -12.698 1 93.01 540 PHE A CA 1
ATOM 3901 C C . PHE A 1 540 ? 3.26 -4.291 -13.083 1 93.01 540 PHE A C 1
ATOM 3903 O O . PHE A 1 540 ? 2.803 -4.402 -14.223 1 93.01 540 PHE A O 1
ATOM 3910 N N . SER A 1 541 ? 3.045 -5.211 -12.07 1 91.45 541 SER A N 1
ATOM 3911 C CA . SER A 1 541 ? 2.289 -6.43 -12.337 1 91.45 541 SER A CA 1
ATOM 3912 C C . SER A 1 541 ? 0.796 -6.14 -12.457 1 91.45 541 SER A C 1
ATOM 3914 O O . SER A 1 541 ? 0.037 -6.967 -12.966 1 91.45 541 SER A O 1
ATOM 3916 N N . GLN A 1 542 ? 0.347 -4.996 -12.008 1 86.93 542 GLN A N 1
ATOM 3917 C CA . GLN A 1 542 ? -1.068 -4.642 -12.029 1 86.93 542 GLN A CA 1
ATOM 3918 C C . GLN A 1 542 ? -1.441 -3.94 -13.331 1 86.93 542 GLN A C 1
ATOM 3920 O O . GLN A 1 542 ? -2.605 -3.596 -13.546 1 86.93 542 GLN A O 1
ATOM 3925 N N . ALA A 1 543 ? -0.478 -3.784 -14.227 1 87.17 543 ALA A N 1
ATOM 3926 C CA . ALA A 1 543 ? -0.765 -3.241 -15.552 1 87.17 543 ALA A CA 1
ATOM 3927 C C . ALA A 1 543 ? -1.582 -4.226 -16.383 1 87.17 543 ALA A C 1
ATOM 3929 O O . ALA A 1 543 ? -1.551 -5.434 -16.133 1 87.17 543 ALA A O 1
ATOM 3930 N N . PRO A 1 544 ? -2.389 -3.771 -17.31 1 83.44 544 PRO A N 1
ATOM 3931 C CA . PRO A 1 544 ? -3.144 -4.685 -18.17 1 83.44 544 PRO A CA 1
ATOM 3932 C C . PRO A 1 544 ? -2.249 -5.688 -18.894 1 83.44 544 PRO A C 1
ATOM 3934 O O . PRO A 1 544 ? -2.585 -6.872 -18.98 1 83.44 544 PRO A O 1
ATOM 3937 N N . ASP A 1 545 ? -1.085 -5.229 -19.347 1 90.16 545 ASP A N 1
ATOM 3938 C CA . ASP A 1 545 ? -0.111 -6.119 -19.972 1 90.16 545 ASP A CA 1
ATOM 3939 C C . ASP A 1 545 ? 1.265 -5.967 -19.327 1 90.16 545 ASP A C 1
ATOM 3941 O O . ASP A 1 545 ? 2.094 -5.186 -19.799 1 90.16 545 ASP A O 1
ATOM 3945 N N . PRO A 1 546 ? 1.568 -6.737 -18.32 1 93.28 546 PRO A N 1
ATOM 3946 C CA . PRO A 1 546 ? 2.858 -6.642 -17.632 1 93.28 546 PRO A CA 1
ATOM 3947 C C . PRO A 1 546 ? 3.936 -7.509 -18.278 1 93.28 546 PRO A C 1
ATOM 3949 O O . PRO A 1 546 ? 5.061 -7.58 -17.775 1 93.28 546 PRO A O 1
ATOM 3952 N N . SER A 1 547 ? 3.694 -8.192 -19.402 1 94.69 547 SER A N 1
ATOM 3953 C CA . SER A 1 547 ? 4.549 -9.225 -19.977 1 94.69 547 SER A CA 1
ATOM 3954 C C . SER A 1 547 ? 5.897 -8.653 -20.403 1 94.69 547 SER A C 1
ATOM 3956 O O . SER A 1 547 ? 6.939 -9.273 -20.179 1 94.69 547 SER A O 1
ATOM 3958 N N . GLY A 1 548 ? 5.917 -7.473 -20.946 1 91.88 548 GLY A N 1
ATOM 3959 C CA . GLY A 1 548 ? 7.153 -6.888 -21.443 1 91.88 548 GLY A CA 1
ATOM 3960 C C . GLY A 1 548 ? 8.098 -6.459 -20.337 1 91.88 548 GLY A C 1
ATOM 3961 O O . GLY A 1 548 ? 9.308 -6.362 -20.55 1 91.88 548 GLY A O 1
ATOM 3962 N N . ALA A 1 549 ? 7.534 -6.3 -19.183 1 92.93 549 ALA A N 1
ATOM 3963 C CA . ALA A 1 549 ? 8.349 -5.78 -18.088 1 92.93 549 ALA A CA 1
ATOM 3964 C C . ALA A 1 549 ? 8.752 -6.894 -17.127 1 92.93 549 ALA A C 1
ATOM 3966 O O . ALA A 1 549 ? 9.915 -6.989 -16.729 1 92.93 549 ALA A O 1
ATOM 3967 N N . LEU A 1 550 ? 7.829 -7.777 -16.804 1 95.52 550 LEU A N 1
ATOM 3968 C CA . LEU A 1 550 ? 8.047 -8.655 -15.66 1 95.52 550 LEU A CA 1
ATOM 3969 C C . LEU A 1 550 ? 8.264 -10.095 -16.113 1 95.52 550 LEU A C 1
ATOM 3971 O O . LEU A 1 550 ? 8.759 -10.924 -15.346 1 95.52 550 LEU A O 1
ATOM 3975 N N . VAL A 1 551 ? 7.753 -10.47 -17.306 1 96.89 551 VAL A N 1
ATOM 3976 C CA . VAL A 1 551 ? 7.946 -11.836 -17.783 1 96.89 551 VAL A CA 1
ATOM 3977 C C . VAL A 1 551 ? 9.144 -11.888 -18.729 1 96.89 551 VAL A C 1
ATOM 3979 O O . VAL A 1 551 ? 8.991 -12.179 -19.918 1 96.89 551 VAL A O 1
ATOM 3982 N N . THR A 1 552 ? 10.28 -11.521 -18.223 1 94.1 552 THR A N 1
ATOM 3983 C CA . THR A 1 552 ? 11.574 -11.56 -18.895 1 94.1 552 THR A CA 1
ATOM 3984 C C . THR A 1 552 ? 12.563 -12.421 -18.115 1 94.1 552 THR A C 1
ATOM 3986 O O . THR A 1 552 ? 12.338 -12.725 -16.942 1 94.1 552 THR A O 1
ATOM 3989 N N . GLY A 1 553 ? 13.573 -12.86 -18.806 1 91.49 553 GLY A N 1
ATOM 3990 C CA . GLY A 1 553 ? 14.561 -13.73 -18.189 1 91.49 553 GLY A CA 1
ATOM 3991 C C . GLY A 1 553 ? 15.099 -13.186 -16.879 1 91.49 553 GLY A C 1
ATOM 3992 O O . GLY A 1 553 ? 14.944 -13.815 -15.829 1 91.49 553 GLY A O 1
ATOM 3993 N N . PRO A 1 554 ? 15.555 -12.002 -16.911 1 91.14 554 PRO A N 1
ATOM 3994 C CA . PRO A 1 554 ? 16.163 -11.447 -15.7 1 91.14 554 PRO A CA 1
ATOM 3995 C C . PRO A 1 554 ? 15.142 -11.186 -14.594 1 91.14 554 PRO A C 1
ATOM 3997 O O . PRO A 1 554 ? 15.43 -11.413 -13.417 1 91.14 554 PRO A O 1
ATOM 4000 N N . ALA A 1 555 ? 13.999 -10.732 -14.958 1 94.58 555 ALA A N 1
ATOM 4001 C CA . ALA A 1 555 ? 12.988 -10.422 -13.95 1 94.58 555 ALA A CA 1
ATOM 4002 C C . ALA A 1 555 ? 12.496 -11.691 -13.259 1 94.58 555 ALA A C 1
ATOM 4004 O O . ALA A 1 555 ? 12.376 -11.73 -12.032 1 94.58 555 ALA A O 1
ATOM 4005 N N . LEU A 1 556 ? 12.228 -12.716 -14.028 1 94.88 556 LEU A N 1
ATOM 4006 C CA . LEU A 1 556 ? 11.743 -13.969 -13.46 1 94.88 556 LEU A CA 1
ATOM 4007 C C . LEU A 1 556 ? 12.814 -14.623 -12.592 1 94.88 556 LEU A C 1
ATOM 4009 O O . LEU A 1 556 ? 12.516 -15.129 -11.507 1 94.88 556 LEU A O 1
ATOM 4013 N N . CYS A 1 557 ? 14.068 -14.573 -13.072 1 93.32 557 CYS A N 1
ATOM 4014 C CA . CYS A 1 557 ? 15.158 -15.158 -12.299 1 93.32 557 CYS A CA 1
ATOM 4015 C C . CYS A 1 557 ? 15.333 -14.433 -10.97 1 93.32 557 CYS A C 1
ATOM 4017 O O . CYS A 1 557 ? 15.577 -15.066 -9.941 1 93.32 557 CYS A O 1
ATOM 4019 N N . GLY A 1 558 ? 15.202 -13.112 -11.098 1 92.86 558 GLY A N 1
ATOM 4020 C CA . GLY A 1 558 ? 15.313 -12.346 -9.867 1 92.86 558 GLY A CA 1
ATOM 4021 C C . GLY A 1 558 ? 14.221 -12.668 -8.864 1 92.86 558 GLY A C 1
ATOM 4022 O O . GLY A 1 558 ? 14.495 -12.847 -7.675 1 92.86 558 GLY A O 1
ATOM 4023 N N . LEU A 1 559 ? 12.998 -12.773 -9.311 1 93.24 559 LEU A N 1
ATOM 4024 C CA . LEU A 1 559 ? 11.87 -13.075 -8.437 1 93.24 559 LEU A CA 1
ATOM 4025 C C . LEU A 1 559 ? 11.993 -14.479 -7.854 1 93.24 559 LEU A C 1
ATOM 4027 O O . LEU A 1 559 ? 11.76 -14.683 -6.661 1 93.24 559 LEU A O 1
ATOM 4031 N N . LEU A 1 560 ? 12.379 -15.407 -8.682 1 93.78 560 LEU A N 1
ATOM 4032 C CA . LEU A 1 560 ? 12.488 -16.79 -8.229 1 93.78 560 LEU A CA 1
ATOM 4033 C C . LEU A 1 560 ? 13.66 -16.956 -7.268 1 93.78 560 LEU A C 1
ATOM 4035 O O . LEU A 1 560 ? 13.578 -17.728 -6.31 1 93.78 560 LEU A O 1
ATOM 4039 N N . ALA A 1 561 ? 14.727 -16.255 -7.583 1 91.82 561 ALA A N 1
ATOM 4040 C CA . ALA A 1 561 ? 15.862 -16.291 -6.664 1 91.82 561 ALA A CA 1
ATOM 4041 C C . ALA A 1 561 ? 15.465 -15.778 -5.283 1 91.82 561 ALA A C 1
ATOM 4043 O O . ALA A 1 561 ? 15.903 -16.318 -4.264 1 91.82 561 ALA A O 1
ATOM 4044 N N . TYR A 1 562 ? 14.72 -14.776 -5.296 1 91.47 562 TYR A N 1
ATOM 4045 C CA . TYR A 1 562 ? 14.26 -14.217 -4.03 1 91.47 562 TYR A CA 1
ATOM 4046 C C . TYR A 1 562 ? 13.348 -15.195 -3.3 1 91.47 562 TYR A C 1
ATOM 4048 O O . TYR A 1 562 ? 13.505 -15.422 -2.098 1 91.47 562 TYR A O 1
ATOM 4056 N N . VAL A 1 563 ? 12.386 -15.803 -3.92 1 88.42 563 VAL A N 1
ATOM 4057 C CA . VAL A 1 563 ? 11.394 -16.685 -3.313 1 88.42 563 VAL A CA 1
ATOM 4058 C C . VAL A 1 563 ? 12.083 -17.925 -2.746 1 88.42 563 VAL A C 1
ATOM 4060 O O . VAL A 1 563 ? 11.694 -18.431 -1.691 1 88.42 563 VAL A O 1
ATOM 4063 N N . THR A 1 564 ? 13.099 -18.378 -3.383 1 88.18 564 THR A N 1
ATOM 4064 C CA . THR A 1 564 ? 13.731 -19.624 -2.964 1 88.18 564 THR A CA 1
ATOM 4065 C C . THR A 1 564 ? 14.934 -19.345 -2.068 1 88.18 564 THR A C 1
ATOM 4067 O O . THR A 1 564 ? 15.354 -20.21 -1.296 1 88.18 564 THR A O 1
ATOM 4070 N N . GLY A 1 565 ? 15.521 -18.183 -2.151 1 81.49 565 GLY A N 1
ATOM 4071 C CA . GLY A 1 565 ? 16.775 -17.927 -1.46 1 81.49 565 GLY A CA 1
ATOM 4072 C C . GLY A 1 565 ? 16.61 -17.063 -0.224 1 81.49 565 GLY A C 1
ATOM 4073 O O . GLY A 1 565 ? 17.555 -16.887 0.547 1 81.49 565 GLY A O 1
ATOM 4074 N N . SER A 1 566 ? 15.508 -16.51 -0.036 1 74.82 566 SER A N 1
ATOM 4075 C CA . SER A 1 566 ? 15.335 -15.627 1.114 1 74.82 566 SER A CA 1
ATOM 4076 C C . SER A 1 566 ? 15.471 -16.394 2.425 1 74.82 566 SER A C 1
ATOM 4078 O O . SER A 1 566 ? 15.034 -17.542 2.526 1 74.82 566 SER A O 1
ATOM 4080 N N . PRO A 1 567 ? 16.383 -15.964 3.336 1 65.08 567 PRO A N 1
ATOM 4081 C CA . PRO A 1 567 ? 16.564 -16.653 4.615 1 65.08 567 PRO A CA 1
ATOM 4082 C C . PRO A 1 567 ? 15.252 -16.85 5.371 1 65.08 567 PRO A C 1
ATOM 4084 O O . PRO A 1 567 ? 15.083 -17.851 6.071 1 65.08 567 PRO A O 1
ATOM 4087 N N . GLY A 1 568 ? 14.4 -15.916 5.311 1 65.87 568 GLY A N 1
ATOM 4088 C CA . GLY A 1 568 ? 13.088 -16.036 5.927 1 65.87 568 GLY A CA 1
ATOM 4089 C C . GLY A 1 568 ? 11.979 -16.288 4.923 1 65.87 568 GLY A C 1
ATOM 4090 O O . GLY A 1 568 ? 12.245 -16.584 3.757 1 65.87 568 GLY A O 1
ATOM 4091 N N . PRO A 1 569 ? 10.884 -16.494 5.474 1 71.56 569 PRO A N 1
ATOM 4092 C CA . PRO A 1 569 ? 9.773 -16.633 4.53 1 71.56 569 PRO A CA 1
ATOM 4093 C C . PRO A 1 569 ? 9.677 -15.461 3.556 1 71.56 569 PRO A C 1
ATOM 4095 O O . PRO A 1 569 ? 9.798 -14.303 3.964 1 71.56 569 PRO A O 1
ATOM 4098 N N . PRO A 1 570 ? 9.672 -15.828 2.342 1 79.32 570 PRO A N 1
ATOM 4099 C CA . PRO A 1 570 ? 9.597 -14.748 1.355 1 79.32 570 PRO A CA 1
ATOM 4100 C C . PRO A 1 570 ? 8.345 -13.889 1.514 1 79.32 570 PRO A C 1
ATOM 4102 O O . PRO A 1 570 ? 7.348 -14.344 2.08 1 79.32 570 PRO A O 1
ATOM 4105 N N . SER A 1 571 ? 8.423 -12.626 1.076 1 76.61 571 SER A N 1
ATOM 4106 C CA . SER A 1 571 ? 7.288 -11.709 1.118 1 76.61 571 SER A CA 1
ATOM 4107 C C . SER A 1 571 ? 6.115 -12.244 0.304 1 76.61 571 SER A C 1
ATOM 4109 O O . SER A 1 571 ? 6.298 -12.728 -0.815 1 76.61 571 SER A O 1
ATOM 4111 N N . PRO A 1 572 ? 4.89 -12.307 0.834 1 76.7 572 PRO A N 1
ATOM 4112 C CA . PRO A 1 572 ? 3.717 -12.752 0.077 1 76.7 572 PRO A CA 1
ATOM 4113 C C . PRO A 1 572 ? 3.484 -11.931 -1.189 1 76.7 572 PRO A C 1
ATOM 4115 O O . PRO A 1 572 ? 2.841 -12.406 -2.128 1 76.7 572 PRO A O 1
ATOM 4118 N N . ARG A 1 573 ? 4.003 -10.737 -1.228 1 83.86 573 ARG A N 1
ATOM 4119 C CA . ARG A 1 573 ? 3.841 -9.895 -2.408 1 83.86 573 ARG A CA 1
ATOM 4120 C C . ARG A 1 573 ? 4.539 -10.508 -3.618 1 83.86 573 ARG A C 1
ATOM 4122 O O . ARG A 1 573 ? 4.05 -10.399 -4.744 1 83.86 573 ARG A O 1
ATOM 4129 N N . ALA A 1 574 ? 5.669 -11.071 -3.329 1 87.34 574 ALA A N 1
ATOM 4130 C CA . ALA A 1 574 ? 6.397 -11.717 -4.418 1 87.34 574 ALA A CA 1
ATOM 4131 C C . ALA A 1 574 ? 5.598 -12.882 -4.996 1 87.34 574 ALA A C 1
ATOM 4133 O O . ALA A 1 574 ? 5.581 -13.089 -6.212 1 87.34 574 ALA A O 1
ATOM 4134 N N . LEU A 1 575 ? 4.97 -13.585 -4.123 1 85.23 575 LEU A N 1
ATOM 4135 C CA . LEU A 1 575 ? 4.167 -14.726 -4.551 1 85.23 575 LEU A CA 1
ATOM 4136 C C . LEU A 1 575 ? 2.931 -14.264 -5.317 1 85.23 575 LEU A C 1
ATOM 4138 O O . LEU A 1 575 ? 2.546 -14.88 -6.313 1 85.23 575 LEU A O 1
ATOM 4142 N N . ARG A 1 576 ? 2.354 -13.204 -4.956 1 85.03 576 ARG A N 1
ATOM 4143 C CA . ARG A 1 576 ? 1.188 -12.657 -5.642 1 85.03 576 ARG A CA 1
ATOM 4144 C C . ARG A 1 576 ? 1.56 -12.139 -7.027 1 85.03 576 ARG A C 1
ATOM 4146 O O . ARG A 1 576 ? 0.762 -12.225 -7.962 1 85.03 576 ARG A O 1
ATOM 4153 N N . ILE A 1 577 ? 2.724 -11.552 -7.044 1 90.36 577 ILE A N 1
ATOM 4154 C CA . ILE A 1 577 ? 3.189 -11.069 -8.34 1 90.36 577 ILE A CA 1
ATOM 4155 C C . ILE A 1 577 ? 3.262 -12.23 -9.328 1 90.36 577 ILE A C 1
ATOM 4157 O O . ILE A 1 577 ? 2.741 -12.14 -10.442 1 90.36 577 ILE A O 1
ATOM 4161 N N . LEU A 1 578 ? 3.848 -13.314 -8.84 1 91.77 578 LEU A N 1
ATOM 4162 C CA . LEU A 1 578 ? 4 -14.478 -9.706 1 91.77 578 LEU A CA 1
ATOM 4163 C C . LEU A 1 578 ? 2.641 -15.068 -10.066 1 91.77 578 LEU A C 1
ATOM 4165 O O . LEU A 1 578 ? 2.414 -15.458 -11.214 1 91.77 578 LEU A O 1
ATOM 4169 N N . ALA A 1 579 ? 1.773 -15.104 -9.132 1 87.81 579 ALA A N 1
ATOM 4170 C CA . ALA A 1 579 ? 0.434 -15.634 -9.373 1 87.81 579 ALA A CA 1
ATOM 4171 C C . ALA A 1 579 ? -0.331 -14.762 -10.365 1 87.81 579 ALA A C 1
ATOM 4173 O O . ALA A 1 579 ? -1.016 -15.276 -11.253 1 87.81 579 ALA A O 1
ATOM 4174 N N . ARG A 1 580 ? -0.221 -13.487 -10.25 1 88.45 580 ARG A N 1
ATOM 4175 C CA . ARG A 1 580 ? -0.894 -12.558 -11.151 1 88.45 580 ARG A CA 1
ATOM 4176 C C . ARG A 1 580 ? -0.372 -12.703 -12.577 1 88.45 580 ARG A C 1
ATOM 4178 O O . ARG A 1 580 ? -1.147 -12.656 -13.535 1 88.45 580 ARG A O 1
ATOM 4185 N N . LEU A 1 581 ? 0.879 -12.837 -12.657 1 93.48 581 LEU A N 1
ATOM 4186 C CA . LEU A 1 581 ? 1.488 -12.944 -13.979 1 93.48 581 LEU A CA 1
ATOM 4187 C C . LEU A 1 581 ? 1.053 -14.229 -14.675 1 93.48 581 LEU A C 1
ATOM 4189 O O . LEU A 1 581 ? 0.76 -14.222 -15.873 1 93.48 581 LEU A O 1
ATOM 4193 N N . THR A 1 582 ? 0.979 -15.298 -13.908 1 93.75 582 THR A N 1
ATOM 4194 C CA . THR A 1 582 ? 0.662 -16.588 -14.512 1 93.75 582 THR A CA 1
ATOM 4195 C C . THR A 1 582 ? -0.831 -16.695 -14.807 1 93.75 582 THR A C 1
ATOM 4197 O O . THR A 1 582 ? -1.244 -17.462 -15.679 1 93.75 582 THR A O 1
ATOM 4200 N N . CYS A 1 583 ? -1.652 -15.903 -14.155 1 88.84 583 CYS A N 1
ATOM 4201 C CA . CYS A 1 583 ? -3.093 -15.93 -14.379 1 88.84 583 CYS A CA 1
ATOM 4202 C C . CYS A 1 583 ? -3.489 -14.974 -15.498 1 88.84 583 CYS A C 1
ATOM 4204 O O . CYS A 1 583 ? -4.604 -15.048 -16.018 1 88.84 583 CYS A O 1
ATOM 4206 N N . ASN A 1 584 ? -2.572 -14.156 -15.903 1 90.15 584 ASN A N 1
ATOM 4207 C CA . ASN A 1 584 ? -2.866 -13.148 -16.917 1 90.15 584 ASN A CA 1
ATOM 4208 C C . ASN A 1 584 ? -2.687 -13.703 -18.327 1 90.15 584 ASN A C 1
ATOM 4210 O O . ASN A 1 584 ? -1.574 -14.054 -18.724 1 90.15 584 ASN A O 1
ATOM 4214 N N . PRO A 1 585 ? -3.713 -13.728 -19.117 1 91.03 585 PRO A N 1
ATOM 4215 C CA . PRO A 1 585 ? -3.618 -14.285 -20.468 1 91.03 585 PRO A CA 1
ATOM 4216 C C . PRO A 1 585 ? -2.613 -13.54 -21.344 1 91.03 585 PRO A C 1
ATOM 4218 O O . PRO A 1 585 ? -2.011 -14.135 -22.241 1 91.03 585 PRO A O 1
ATOM 4221 N N . ALA A 1 586 ? -2.38 -12.292 -21.082 1 92.66 586 ALA A N 1
ATOM 4222 C CA . ALA A 1 586 ? -1.457 -11.494 -21.884 1 92.66 586 ALA A CA 1
ATOM 4223 C C . ALA A 1 586 ? -0.011 -11.918 -21.641 1 92.66 586 ALA A C 1
ATOM 4225 O O . ALA A 1 586 ? 0.879 -11.594 -22.432 1 92.66 586 ALA A O 1
ATOM 4226 N N . CYS A 1 587 ? 0.174 -12.683 -20.578 1 95.67 587 CYS A N 1
ATOM 4227 C CA . CYS A 1 587 ? 1.533 -13.061 -20.207 1 95.67 587 CYS A CA 1
ATOM 4228 C C . CYS A 1 587 ? 1.879 -14.446 -20.74 1 95.67 587 CYS A C 1
ATOM 4230 O O . CYS A 1 587 ? 3.042 -14.854 -20.714 1 95.67 587 CYS A O 1
ATOM 4232 N N . LEU A 1 588 ? 0.936 -15.224 -21.248 1 96.37 588 LEU A N 1
ATOM 4233 C CA . LEU A 1 588 ? 1.15 -16.608 -21.656 1 96.37 588 LEU A CA 1
ATOM 4234 C C . LEU A 1 588 ? 2.239 -16.699 -22.719 1 96.37 588 LEU A C 1
ATOM 4236 O O . LEU A 1 588 ? 3.18 -17.485 -22.584 1 96.37 588 LEU A O 1
ATOM 4240 N N . GLU A 1 589 ? 2.165 -15.874 -23.78 1 96.45 589 GLU A N 1
ATOM 4241 C CA . GLU A 1 589 ? 3.147 -15.902 -24.86 1 96.45 589 GLU A CA 1
ATOM 4242 C C . GLU A 1 589 ? 4.542 -15.559 -24.345 1 96.45 589 GLU A C 1
ATOM 4244 O O . GLU A 1 589 ? 5.532 -16.156 -24.774 1 96.45 589 GLU A O 1
ATOM 4249 N N . ALA A 1 590 ? 4.548 -14.567 -23.479 1 97.08 590 ALA A N 1
ATOM 4250 C CA . ALA A 1 590 ? 5.833 -14.152 -22.924 1 97.08 590 ALA A CA 1
ATOM 4251 C C . ALA A 1 590 ? 6.456 -15.268 -22.09 1 97.08 590 ALA A C 1
ATOM 4253 O O . ALA A 1 590 ? 7.675 -15.455 -22.103 1 97.08 590 ALA A O 1
ATOM 4254 N N . PHE A 1 591 ? 5.678 -16.01 -21.343 1 97.73 591 PHE A N 1
ATOM 4255 C CA . PHE A 1 591 ? 6.166 -17.129 -20.546 1 97.73 591 PHE A CA 1
ATOM 4256 C C . PHE A 1 591 ? 6.752 -18.216 -21.439 1 97.73 591 PHE A C 1
ATOM 4258 O O . PHE A 1 591 ? 7.711 -18.89 -21.059 1 97.73 591 PHE A O 1
ATOM 4265 N N . VAL A 1 592 ? 6.116 -18.395 -22.585 1 97.14 592 VAL A N 1
ATOM 4266 C CA . VAL A 1 592 ? 6.583 -19.404 -23.529 1 97.14 592 VAL A CA 1
ATOM 4267 C C . VAL A 1 592 ? 7.887 -18.943 -24.176 1 97.14 592 VAL A C 1
ATOM 4269 O O . VAL A 1 592 ? 8.872 -19.684 -24.2 1 97.14 592 VAL A O 1
ATOM 4272 N N . ARG A 1 593 ? 7.964 -17.744 -24.629 1 95.63 593 ARG A N 1
ATOM 4273 C CA . ARG A 1 593 ? 9.106 -17.205 -25.36 1 95.63 593 ARG A CA 1
ATOM 4274 C C . ARG A 1 593 ? 10.336 -17.114 -24.463 1 95.63 593 ARG A C 1
ATOM 4276 O O . ARG A 1 593 ? 11.463 -17.307 -24.923 1 95.63 593 ARG A O 1
ATOM 4283 N N . SER A 1 594 ? 10.093 -16.863 -23.188 1 95.05 594 SER A N 1
ATOM 4284 C CA . SER A 1 594 ? 11.208 -16.67 -22.267 1 95.05 594 SER A CA 1
ATOM 4285 C C . SER A 1 594 ? 11.549 -17.963 -21.533 1 95.05 594 SER A C 1
ATOM 4287 O O . SER A 1 594 ? 12.392 -17.968 -20.634 1 95.05 594 SER A O 1
ATOM 4289 N N . TYR A 1 595 ? 10.932 -19.08 -21.912 1 96.63 595 TYR A N 1
ATOM 4290 C CA . TYR A 1 595 ? 11.093 -20.358 -21.227 1 96.63 595 TYR A CA 1
ATOM 4291 C C . TYR A 1 595 ? 10.696 -20.244 -19.76 1 96.63 595 TYR A C 1
ATOM 4293 O O . TYR A 1 595 ? 11.312 -20.869 -18.893 1 96.63 595 TYR A O 1
ATOM 4301 N N . GLY A 1 596 ? 9.746 -19.346 -19.534 1 96.59 596 GLY A N 1
ATOM 4302 C CA . GLY A 1 596 ? 9.324 -19.085 -18.167 1 96.59 596 GLY A CA 1
ATOM 4303 C C . GLY A 1 596 ? 8.695 -20.291 -17.496 1 96.59 596 GLY A C 1
ATOM 4304 O O . GLY A 1 596 ? 8.96 -20.564 -16.323 1 96.59 596 GLY A O 1
ATOM 4305 N N . ALA A 1 597 ? 7.811 -21 -18.208 1 97.17 597 ALA A N 1
ATOM 4306 C CA . ALA A 1 597 ? 7.152 -22.176 -17.647 1 97.17 597 ALA A CA 1
ATOM 4307 C C . ALA A 1 597 ? 8.168 -23.261 -17.3 1 97.17 597 ALA A C 1
ATOM 4309 O O . ALA A 1 597 ? 8.058 -23.912 -16.258 1 97.17 597 ALA A O 1
ATOM 4310 N N . ALA A 1 598 ? 9.173 -23.432 -18.211 1 96.83 598 ALA A N 1
ATOM 4311 C CA . ALA A 1 598 ? 10.224 -24.419 -17.974 1 96.83 598 ALA A CA 1
ATOM 4312 C C . ALA A 1 598 ? 11.068 -24.041 -16.76 1 96.83 598 ALA A C 1
ATOM 4314 O O . ALA A 1 598 ? 11.478 -24.91 -15.987 1 96.83 598 ALA A O 1
ATOM 4315 N N . LEU A 1 599 ? 11.284 -22.8 -16.683 1 95.99 599 LEU A N 1
ATOM 4316 C CA . LEU A 1 599 ? 12.066 -22.3 -15.559 1 95.99 599 LEU A CA 1
ATOM 4317 C C . LEU A 1 599 ? 11.339 -22.54 -14.24 1 95.99 599 LEU A C 1
ATOM 4319 O O . LEU A 1 599 ? 11.953 -22.95 -13.253 1 95.99 599 LEU A O 1
ATOM 4323 N N . LEU A 1 600 ? 10.066 -22.267 -14.204 1 96.31 600 LEU A N 1
ATOM 4324 C CA . LEU A 1 600 ? 9.259 -22.501 -13.011 1 96.31 600 LEU A CA 1
ATOM 4325 C C . LEU A 1 600 ? 9.315 -23.967 -12.596 1 96.31 600 LEU A C 1
ATOM 4327 O O . LEU A 1 600 ? 9.495 -24.276 -11.416 1 96.31 600 LEU A O 1
ATOM 4331 N N . ARG A 1 601 ? 9.121 -24.771 -13.512 1 95.42 601 ARG A N 1
ATOM 4332 C CA . ARG A 1 601 ? 9.146 -26.2 -13.22 1 95.42 601 ARG A CA 1
ATOM 4333 C C . ARG A 1 601 ? 10.525 -26.636 -12.736 1 95.42 601 ARG A C 1
ATOM 4335 O O . ARG A 1 601 ? 10.644 -27.317 -11.715 1 95.42 601 ARG A O 1
ATOM 4342 N N . ALA A 1 602 ? 11.587 -26.254 -13.422 1 93.68 602 ALA A N 1
ATOM 4343 C CA . ALA A 1 602 ? 12.947 -26.653 -13.07 1 93.68 602 ALA A CA 1
ATOM 4344 C C . ALA A 1 602 ? 13.327 -26.141 -11.684 1 93.68 602 ALA A C 1
ATOM 4346 O O . ALA A 1 602 ? 13.861 -26.891 -10.863 1 93.68 602 ALA A O 1
ATOM 4347 N N . TRP A 1 603 ? 13.003 -24.924 -11.44 1 92.68 603 TRP A N 1
ATOM 4348 C CA . TRP A 1 603 ? 13.493 -24.243 -10.246 1 92.68 603 TRP A CA 1
ATOM 4349 C C . TRP A 1 603 ? 12.62 -24.568 -9.038 1 92.68 603 TRP A C 1
ATOM 4351 O O . TRP A 1 603 ? 13.133 -24.88 -7.961 1 92.68 603 TRP A O 1
ATOM 4361 N N . LEU A 1 604 ? 11.351 -24.548 -9.197 1 92.25 604 LEU A N 1
ATOM 4362 C CA . LEU A 1 604 ? 10.453 -24.687 -8.056 1 92.25 604 LEU A CA 1
ATOM 4363 C C . LEU A 1 604 ? 10.042 -26.143 -7.863 1 92.25 604 LEU A C 1
ATOM 4365 O O . LEU A 1 604 ? 9.973 -26.628 -6.732 1 92.25 604 LEU A O 1
ATOM 4369 N N . VAL A 1 605 ? 9.773 -26.847 -8.89 1 91.55 605 VAL A N 1
ATOM 4370 C CA . VAL A 1 605 ? 9.247 -28.203 -8.776 1 91.55 605 VAL A CA 1
ATOM 4371 C C . VAL A 1 605 ? 10.401 -29.198 -8.675 1 91.55 605 VAL A C 1
ATOM 4373 O O . VAL A 1 605 ? 10.413 -30.057 -7.79 1 91.55 605 VAL A O 1
ATOM 4376 N N . LEU A 1 606 ? 11.421 -29.006 -9.552 1 90.29 606 LEU A N 1
ATOM 4377 C CA . LEU A 1 606 ? 12.499 -29.988 -9.604 1 90.29 606 LEU A CA 1
ATOM 4378 C C . LEU A 1 606 ? 13.682 -29.54 -8.753 1 90.29 606 LEU A C 1
ATOM 4380 O O . LEU A 1 606 ? 14.61 -30.316 -8.515 1 90.29 606 LEU A O 1
ATOM 4384 N N . GLY A 1 607 ? 13.732 -28.228 -8.317 1 87.51 607 GLY A N 1
ATOM 4385 C CA . GLY A 1 607 ? 14.744 -27.737 -7.395 1 87.51 607 GLY A CA 1
ATOM 4386 C C . GLY A 1 607 ? 16.075 -27.455 -8.065 1 87.51 607 GLY A C 1
ATOM 4387 O O . GLY A 1 607 ? 17.127 -27.538 -7.428 1 87.51 607 GLY A O 1
ATOM 4388 N N . VAL A 1 608 ? 16.031 -27.194 -9.39 1 89.14 608 VAL A N 1
ATOM 4389 C CA . VAL A 1 608 ? 17.266 -26.919 -10.117 1 89.14 608 VAL A CA 1
ATOM 4390 C C . VAL A 1 608 ? 17.277 -25.467 -10.588 1 89.14 608 VAL A C 1
ATOM 4392 O O . VAL A 1 608 ? 16.575 -25.111 -11.538 1 89.14 608 VAL A O 1
ATOM 4395 N N . ALA A 1 609 ? 18.113 -24.689 -9.933 1 88.03 609 ALA A N 1
ATOM 4396 C CA . ALA A 1 609 ? 18.279 -23.294 -10.333 1 88.03 609 ALA A CA 1
ATOM 4397 C C . ALA A 1 609 ? 19.329 -23.158 -11.431 1 88.03 609 ALA A C 1
ATOM 4399 O O . ALA A 1 609 ? 20.165 -24.047 -11.612 1 88.03 609 ALA A O 1
ATOM 4400 N N . PRO A 1 610 ? 19.252 -22.098 -12.176 1 85.78 610 PRO A N 1
ATOM 4401 C CA . PRO A 1 610 ? 20.212 -21.904 -13.266 1 85.78 610 PRO A CA 1
ATOM 4402 C C . PRO A 1 610 ? 21.661 -21.91 -12.784 1 85.78 610 PRO A C 1
ATOM 4404 O O . PRO A 1 610 ? 22.539 -22.448 -13.464 1 85.78 610 PRO A O 1
ATOM 4407 N N . ASP A 1 611 ? 21.908 -21.405 -11.619 1 80.84 611 ASP A N 1
ATOM 4408 C CA . ASP A 1 611 ? 23.271 -21.332 -11.102 1 80.84 611 ASP A CA 1
ATOM 4409 C C . ASP A 1 611 ? 23.742 -22.694 -10.598 1 80.84 611 ASP A C 1
ATOM 4411 O O . ASP A 1 611 ? 24.942 -22.916 -10.423 1 80.84 611 ASP A O 1
ATOM 4415 N N . ASP A 1 612 ? 22.861 -23.61 -10.503 1 81.03 612 ASP A N 1
ATOM 4416 C CA . ASP A 1 612 ? 23.188 -24.934 -9.983 1 81.03 612 ASP A CA 1
ATOM 4417 C C . ASP A 1 612 ? 23.466 -25.916 -11.119 1 81.03 612 ASP A C 1
ATOM 4419 O O . ASP A 1 612 ? 23.898 -27.045 -10.879 1 81.03 612 ASP A O 1
ATOM 4423 N N . TRP A 1 613 ? 23.305 -25.601 -12.311 1 82.67 613 TRP A N 1
ATOM 4424 C CA . TRP A 1 613 ? 23.467 -26.484 -13.461 1 82.67 613 TRP A CA 1
ATOM 4425 C C . TRP A 1 613 ? 24.758 -26.171 -14.211 1 82.67 613 TRP A C 1
ATOM 4427 O O . TRP A 1 613 ? 25.075 -25.004 -14.453 1 82.67 613 TRP A O 1
ATOM 4437 N N . PRO A 1 614 ? 25.547 -27.102 -14.466 1 77.1 614 PRO A N 1
ATOM 4438 C CA . PRO A 1 614 ? 25.316 -28.547 -14.427 1 77.1 614 PRO A CA 1
ATOM 4439 C C . PRO A 1 614 ? 25.856 -29.197 -13.155 1 77.1 614 PRO A C 1
ATOM 4441 O O . PRO A 1 614 ? 25.64 -30.39 -12.927 1 77.1 614 PRO A O 1
ATOM 4444 N N . THR A 1 615 ? 26.523 -28.221 -12.369 1 70.05 615 THR A N 1
ATOM 4445 C CA . THR A 1 615 ? 27.165 -28.756 -11.173 1 70.05 615 THR A CA 1
ATOM 4446 C C . THR A 1 615 ? 26.151 -28.93 -10.046 1 70.05 615 THR A C 1
ATOM 4448 O O . THR A 1 615 ? 25.15 -28.213 -9.989 1 70.05 615 THR A O 1
ATOM 4451 N N . LEU A 1 616 ? 26.124 -30.035 -9.264 1 56.14 616 LEU A N 1
ATOM 4452 C CA . LEU A 1 616 ? 25.166 -30.499 -8.267 1 56.14 616 LEU A CA 1
ATOM 4453 C C . LEU A 1 616 ? 25.185 -29.599 -7.035 1 56.14 616 LEU A C 1
ATOM 4455 O O . LEU A 1 616 ? 26.162 -29.589 -6.283 1 56.14 616 LEU A O 1
ATOM 4459 N N . ARG A 1 617 ? 24.705 -28.271 -6.994 1 54.61 617 ARG A N 1
ATOM 4460 C CA . ARG A 1 617 ? 24.511 -27.763 -5.639 1 54.61 617 ARG A CA 1
ATOM 4461 C C . ARG A 1 617 ? 23.089 -28.025 -5.155 1 54.61 617 ARG A C 1
ATOM 4463 O O . ARG A 1 617 ? 22.126 -27.54 -5.752 1 54.61 617 ARG A O 1
ATOM 4470 N N . ALA A 1 618 ? 22.716 -29.267 -4.622 1 48.99 618 ALA A N 1
ATOM 4471 C CA . ALA A 1 618 ? 21.347 -29.668 -4.31 1 48.99 618 ALA A CA 1
ATOM 4472 C C . ALA A 1 618 ? 20.709 -28.709 -3.31 1 48.99 618 ALA A C 1
ATOM 4474 O O . ALA A 1 618 ? 21.215 -28.533 -2.199 1 48.99 618 ALA A O 1
ATOM 4475 N N . ARG A 1 619 ? 20.093 -27.571 -3.668 1 56.7 619 ARG A N 1
ATOM 4476 C CA . ARG A 1 619 ? 19.286 -26.843 -2.694 1 56.7 619 ARG A CA 1
ATOM 4477 C C . ARG A 1 619 ? 18.046 -27.641 -2.305 1 56.7 619 ARG A C 1
ATOM 4479 O O . ARG A 1 619 ? 17.401 -28.252 -3.159 1 56.7 619 ARG A O 1
ATOM 4486 N N . PRO A 1 620 ? 17.944 -28.154 -1.107 1 51.98 620 PRO A N 1
ATOM 4487 C CA . PRO A 1 620 ? 16.781 -28.965 -0.741 1 51.98 620 PRO A CA 1
ATOM 4488 C C . PRO A 1 620 ? 15.461 -28.337 -1.183 1 51.98 620 PRO A C 1
ATOM 4490 O O . PRO A 1 620 ? 15.246 -27.139 -0.985 1 51.98 620 PRO A O 1
ATOM 4493 N N . ALA A 1 621 ? 14.921 -28.862 -2.185 1 57.69 621 ALA A N 1
ATOM 4494 C CA . ALA A 1 621 ? 13.598 -28.412 -2.609 1 57.69 621 ALA A CA 1
ATOM 4495 C C . ALA A 1 621 ? 12.609 -28.446 -1.447 1 57.69 621 ALA A C 1
ATOM 4497 O O . ALA A 1 621 ? 12.358 -29.506 -0.868 1 57.69 621 ALA A O 1
ATOM 4498 N N . ARG A 1 622 ? 12.291 -27.335 -0.946 1 69.25 622 ARG A N 1
ATOM 4499 C CA . ARG A 1 622 ? 11.288 -27.217 0.107 1 69.25 622 ARG A CA 1
ATOM 4500 C C . ARG A 1 622 ? 9.889 -27.491 -0.437 1 69.25 622 ARG A C 1
ATOM 4502 O O . ARG A 1 622 ? 9.563 -27.091 -1.556 1 69.25 622 ARG A O 1
ATOM 4509 N N . ARG A 1 623 ? 9.251 -28.432 0.151 1 76.03 623 ARG A N 1
ATOM 4510 C CA . ARG A 1 623 ? 7.884 -28.82 -0.182 1 76.03 623 ARG A CA 1
ATOM 4511 C C . ARG A 1 623 ? 7.048 -27.604 -0.566 1 76.03 623 ARG A C 1
ATOM 4513 O O . ARG A 1 623 ? 6.23 -27.673 -1.486 1 76.03 623 ARG A O 1
ATOM 4520 N N . GLN A 1 624 ? 7.393 -26.595 0.019 1 78.93 624 GLN A N 1
ATOM 4521 C CA . GLN A 1 624 ? 6.628 -25.376 -0.218 1 78.93 624 GLN A CA 1
ATOM 4522 C C . GLN A 1 624 ? 6.9 -24.817 -1.611 1 78.93 624 GLN A C 1
ATOM 4524 O O . GLN A 1 624 ? 5.991 -24.306 -2.269 1 78.93 624 GLN A O 1
ATOM 4529 N N . HIS A 1 625 ? 8.114 -24.96 -2.032 1 85.72 625 HIS A N 1
ATOM 4530 C CA . HIS A 1 625 ? 8.462 -24.463 -3.359 1 85.72 625 HIS A CA 1
ATOM 4531 C C . HIS A 1 625 ? 7.811 -25.305 -4.451 1 85.72 625 HIS A C 1
ATOM 4533 O O . HIS A 1 625 ? 7.349 -24.769 -5.461 1 85.72 625 HIS A O 1
ATOM 4539 N N . ARG A 1 626 ? 7.757 -26.517 -4.203 1 87.98 626 ARG A N 1
ATOM 4540 C CA . ARG A 1 626 ? 7.138 -27.419 -5.169 1 87.98 626 ARG A CA 1
ATOM 4541 C C . ARG A 1 626 ? 5.649 -27.123 -5.319 1 87.98 626 ARG A C 1
ATOM 4543 O O . ARG A 1 626 ? 5.126 -27.094 -6.435 1 87.98 626 ARG A O 1
ATOM 4550 N N . GLU A 1 627 ? 5.027 -26.919 -4.227 1 82.35 627 GLU A N 1
ATOM 4551 C CA . GLU A 1 627 ? 3.603 -26.6 -4.251 1 82.35 627 GLU A CA 1
ATOM 4552 C C . GLU A 1 627 ? 3.342 -25.3 -5.007 1 82.35 627 GLU A C 1
ATOM 4554 O O . GLU A 1 627 ? 2.366 -25.195 -5.753 1 82.35 627 GLU A O 1
ATOM 4559 N N . LEU A 1 628 ? 4.197 -24.379 -4.796 1 86.24 628 LEU A N 1
ATOM 4560 C CA . LEU A 1 628 ? 4.074 -23.108 -5.502 1 86.24 628 LEU A CA 1
ATOM 4561 C C . LEU A 1 628 ? 4.267 -23.3 -7.003 1 86.24 628 LEU A C 1
ATOM 4563 O O . LEU A 1 628 ? 3.508 -22.752 -7.806 1 86.24 628 LEU A O 1
ATOM 4567 N N . GLY A 1 629 ? 5.26 -24.073 -7.274 1 91.38 629 GLY A N 1
ATOM 4568 C CA . GLY A 1 629 ? 5.53 -24.324 -8.681 1 91.38 629 GLY A CA 1
ATOM 4569 C C . GLY A 1 629 ? 4.38 -25.008 -9.396 1 91.38 629 GLY A C 1
ATOM 4570 O O . GLY A 1 629 ? 4.023 -24.628 -10.513 1 91.38 629 GLY A O 1
ATOM 4571 N N . GLU A 1 630 ? 3.817 -25.914 -8.782 1 87.68 630 GLU A N 1
ATOM 4572 C CA . GLU A 1 630 ? 2.69 -26.64 -9.362 1 87.68 630 GLU A CA 1
ATOM 4573 C C . GLU A 1 630 ? 1.481 -25.728 -9.545 1 87.68 630 GLU A C 1
ATOM 4575 O O . GLU A 1 630 ? 0.777 -25.818 -10.553 1 87.68 630 GLU A O 1
ATOM 4580 N N . MET A 1 631 ? 1.291 -24.92 -8.606 1 83.97 631 MET A N 1
ATOM 4581 C CA . MET A 1 631 ? 0.174 -23.984 -8.695 1 83.97 631 MET A CA 1
ATOM 4582 C C . MET A 1 631 ? 0.366 -23.016 -9.857 1 83.97 631 MET A C 1
ATOM 4584 O O . MET A 1 631 ? -0.573 -22.75 -10.61 1 83.97 631 MET A O 1
ATOM 4588 N N . LEU A 1 632 ? 1.544 -22.514 -9.947 1 92.18 632 LEU A N 1
ATOM 4589 C CA . LEU A 1 632 ? 1.822 -21.55 -11.006 1 92.18 632 LEU A CA 1
ATOM 4590 C C . LEU A 1 632 ? 1.702 -22.202 -12.379 1 92.18 632 LEU A C 1
ATOM 4592 O O . LEU A 1 632 ? 1.184 -21.592 -13.317 1 92.18 632 LEU A O 1
ATOM 4596 N N . LEU A 1 633 ? 2.148 -23.426 -12.439 1 93.65 633 LEU A N 1
ATOM 4597 C CA . LEU A 1 633 ? 2.047 -24.144 -13.704 1 93.65 633 LEU A CA 1
ATOM 4598 C C . LEU A 1 633 ? 0.593 -24.473 -14.028 1 93.65 633 LEU A C 1
ATOM 4600 O O . LEU A 1 633 ? 0.2 -24.482 -15.196 1 93.65 633 LEU A O 1
ATOM 4604 N N . GLN A 1 634 ? -0.134 -24.728 -12.997 1 88.15 634 GLN A N 1
ATOM 4605 C CA . GLN A 1 634 ? -1.558 -24.971 -13.202 1 88.15 634 GLN A CA 1
ATOM 4606 C C . GLN A 1 634 ? -2.254 -23.73 -13.753 1 88.15 634 GLN A C 1
ATOM 4608 O O . GLN A 1 634 ? -3.161 -23.837 -14.581 1 88.15 634 GLN A O 1
ATOM 4613 N N . ASN A 1 635 ? -1.877 -22.582 -13.264 1 89.83 635 ASN A N 1
ATOM 4614 C CA . ASN A 1 635 ? -2.406 -21.335 -13.805 1 89.83 635 ASN A CA 1
ATOM 4615 C C . ASN A 1 635 ? -2.127 -21.209 -15.3 1 89.83 635 ASN A C 1
ATOM 4617 O O . ASN A 1 635 ? -3.006 -20.817 -16.069 1 89.83 635 ASN A O 1
ATOM 4621 N N . LEU A 1 636 ? -0.944 -21.564 -15.612 1 94.76 636 LEU A N 1
ATOM 4622 C CA . LEU A 1 636 ? -0.551 -21.469 -17.014 1 94.76 636 LEU A CA 1
ATOM 4623 C C . LEU A 1 636 ? -1.302 -22.493 -17.859 1 94.76 636 LEU A C 1
ATOM 4625 O O . LEU A 1 636 ? -1.617 -22.233 -19.022 1 94.76 636 LEU A O 1
ATOM 4629 N N . THR A 1 637 ? -1.607 -23.637 -17.241 1 92.83 637 THR A N 1
ATOM 4630 C CA . THR A 1 637 ? -2.365 -24.663 -17.947 1 92.83 637 THR A CA 1
ATOM 4631 C C . THR A 1 637 ? -3.774 -24.171 -18.267 1 92.83 637 THR A C 1
ATOM 4633 O O . THR A 1 637 ? -4.266 -24.361 -19.381 1 92.83 637 THR A O 1
ATOM 4636 N N . VAL A 1 638 ? -4.375 -23.554 -17.32 1 89.41 638 VAL A N 1
ATOM 4637 C CA . VAL A 1 638 ? -5.72 -23.023 -17.511 1 89.41 638 VAL A CA 1
ATOM 4638 C C . VAL A 1 638 ? -5.708 -21.97 -18.616 1 89.41 638 VAL A C 1
ATOM 4640 O O . VAL A 1 638 ? -6.605 -21.939 -19.463 1 89.41 638 VAL A O 1
ATOM 4643 N N . GLN A 1 639 ? -4.661 -21.15 -18.67 1 91.85 639 GLN A N 1
ATOM 4644 C CA . GLN A 1 639 ? -4.551 -20.117 -19.695 1 91.85 639 GLN A CA 1
ATOM 4645 C C . GLN A 1 639 ? -4.264 -20.728 -21.064 1 91.85 639 GLN A C 1
ATOM 4647 O O . GLN A 1 639 ? -4.818 -20.29 -22.074 1 91.85 639 GLN A O 1
ATOM 4652 N N . ALA A 1 640 ? -3.39 -21.693 -21.085 1 93.88 640 ALA A N 1
ATOM 4653 C CA . ALA A 1 640 ? -2.971 -22.314 -22.339 1 93.88 640 ALA A CA 1
ATOM 4654 C C . ALA A 1 640 ? -4.134 -23.045 -23.004 1 93.88 640 ALA A C 1
ATOM 4656 O O . ALA A 1 640 ? -4.235 -23.074 -24.233 1 93.88 640 ALA A O 1
ATOM 4657 N N . GLU A 1 641 ? -4.98 -23.631 -22.189 1 90.53 641 GLU A N 1
ATOM 4658 C CA . GLU A 1 641 ? -6.05 -24.46 -22.734 1 90.53 641 GLU A CA 1
ATOM 4659 C C . GLU A 1 641 ? -7.332 -23.654 -22.923 1 90.53 641 GLU A C 1
ATOM 4661 O O . GLU A 1 641 ? -8.351 -24.191 -23.36 1 90.53 641 GLU A O 1
ATOM 4666 N N . SER A 1 642 ? -7.269 -22.355 -22.574 1 85.53 642 SER A N 1
ATOM 4667 C CA . SER A 1 642 ? -8.368 -21.456 -22.909 1 85.53 642 SER A CA 1
ATOM 4668 C C . SER A 1 642 ? -8.424 -21.186 -24.409 1 85.53 642 SER A C 1
ATOM 4670 O O . SER A 1 642 ? -7.451 -21.429 -25.126 1 85.53 642 SER A O 1
ATOM 4672 N N . PRO A 1 643 ? -9.577 -20.756 -24.986 1 84.14 643 PRO A N 1
ATOM 4673 C CA . PRO A 1 643 ? -9.651 -20.461 -26.418 1 84.14 643 PRO A CA 1
ATOM 4674 C C . PRO A 1 643 ? -8.596 -19.453 -26.869 1 84.14 643 PRO A C 1
ATOM 4676 O O . PRO A 1 643 ? -7.99 -19.621 -27.93 1 84.14 643 PRO A O 1
ATOM 4679 N N . PHE A 1 644 ? -8.385 -18.511 -26.053 1 87.23 644 PHE A N 1
ATOM 4680 C CA . PHE A 1 644 ? -7.368 -17.519 -26.38 1 87.23 644 PHE A CA 1
ATOM 4681 C C . PHE A 1 644 ? -5.977 -18.141 -26.353 1 87.23 644 PHE A C 1
ATOM 4683 O O . PHE A 1 644 ? -5.149 -17.862 -27.223 1 87.23 644 PHE A O 1
ATOM 4690 N N . GLY A 1 645 ? -5.732 -18.94 -25.322 1 92.32 645 GLY A N 1
ATOM 4691 C CA . GLY A 1 645 ? -4.432 -19.58 -25.2 1 92.32 645 GLY A CA 1
ATOM 4692 C C . GLY A 1 645 ? -4.123 -20.528 -26.343 1 92.32 645 GLY A C 1
ATOM 4693 O O . GLY A 1 645 ? -3.003 -20.546 -26.856 1 92.32 645 GLY A O 1
ATOM 4694 N N . VAL A 1 646 ? -5.123 -21.3 -26.759 1 92.94 646 VAL A N 1
ATOM 4695 C CA . VAL A 1 646 ? -4.954 -22.234 -27.868 1 92.94 646 VAL A CA 1
ATOM 4696 C C . VAL A 1 646 ? -4.6 -21.466 -29.14 1 92.94 646 VAL A C 1
ATOM 4698 O O . VAL A 1 646 ? -3.725 -21.885 -29.902 1 92.94 646 VAL A O 1
ATOM 4701 N N . GLY A 1 647 ? -5.271 -20.337 -29.3 1 93 647 GLY A N 1
ATOM 4702 C CA . GLY A 1 647 ? -4.96 -19.498 -30.446 1 93 647 GLY A CA 1
ATOM 4703 C C . GLY A 1 647 ? -3.552 -18.934 -30.408 1 93 647 GLY A C 1
ATOM 4704 O O . GLY A 1 647 ? -2.858 -18.914 -31.427 1 93 647 GLY A O 1
ATOM 4705 N N . ALA A 1 648 ? -3.138 -18.537 -29.27 1 94.47 648 ALA A N 1
ATOM 4706 C CA . ALA A 1 648 ? -1.817 -17.936 -29.104 1 94.47 648 ALA A CA 1
ATOM 4707 C C . ALA A 1 648 ? -0.714 -18.966 -29.331 1 94.47 648 ALA A C 1
ATOM 4709 O O . ALA A 1 648 ? 0.289 -18.676 -29.988 1 94.47 648 ALA A O 1
ATOM 4710 N N . LEU A 1 649 ? -0.884 -20.153 -28.802 1 96.23 649 LEU A N 1
ATOM 4711 C CA . LEU A 1 649 ? 0.118 -21.205 -28.929 1 96.23 649 LEU A CA 1
ATOM 4712 C C . LEU A 1 649 ? 0.199 -21.708 -30.366 1 96.23 649 LEU A C 1
ATOM 4714 O O . LEU A 1 649 ? 1.291 -21.968 -30.877 1 96.23 649 LEU A O 1
ATOM 4718 N N . THR A 1 650 ? -0.973 -21.822 -30.997 1 96.01 650 THR A N 1
ATOM 4719 C CA . THR A 1 650 ? -0.999 -22.239 -32.395 1 96.01 650 THR A CA 1
ATOM 4720 C C . THR A 1 650 ? -0.301 -21.211 -33.28 1 96.01 650 THR A C 1
ATOM 4722 O O . THR A 1 650 ? 0.479 -21.572 -34.163 1 96.01 650 THR A O 1
ATOM 4725 N N . HIS A 1 651 ? -0.585 -20.016 -32.971 1 95.72 651 HIS A N 1
ATOM 4726 C CA . HIS A 1 651 ? 0.052 -18.942 -33.725 1 95.72 651 HIS A CA 1
ATOM 4727 C C . HIS A 1 651 ? 1.561 -18.937 -33.508 1 95.72 651 HIS A C 1
ATOM 4729 O O . HIS A 1 651 ? 2.328 -18.741 -34.453 1 95.72 651 HIS A O 1
ATOM 4735 N N . LEU A 1 652 ? 2.035 -19.142 -32.308 1 95.46 652 LEU A N 1
ATOM 4736 C CA . LEU A 1 652 ? 3.457 -19.148 -31.981 1 95.46 652 LEU A CA 1
ATOM 4737 C C . LEU A 1 652 ? 4.172 -20.294 -32.689 1 95.46 652 LEU A C 1
ATOM 4739 O O . LEU A 1 652 ? 5.299 -20.13 -33.163 1 95.46 652 LEU A O 1
ATOM 4743 N N . LEU A 1 653 ? 3.535 -21.428 -32.738 1 95.13 653 LEU A N 1
ATOM 4744 C CA . LEU A 1 653 ? 4.168 -22.611 -33.31 1 95.13 653 LEU A CA 1
ATOM 4745 C C . LEU A 1 653 ? 4.203 -22.527 -34.832 1 95.13 653 LEU A C 1
ATOM 4747 O O . LEU A 1 653 ? 5.165 -22.975 -35.461 1 95.13 653 LEU A O 1
ATOM 4751 N N . LEU A 1 654 ? 3.202 -21.931 -35.429 1 93.64 654 LEU A N 1
ATOM 4752 C CA . LEU A 1 654 ? 3.091 -21.94 -36.883 1 93.64 654 LEU A CA 1
ATOM 4753 C C . LEU A 1 654 ? 3.742 -20.699 -37.486 1 93.64 654 LEU A C 1
ATOM 4755 O O . LEU A 1 654 ? 4.346 -20.769 -38.559 1 93.64 654 LEU A O 1
ATOM 4759 N N . SER A 1 655 ? 3.635 -19.536 -36.844 1 91.35 655 SER A N 1
ATOM 4760 C CA . SER A 1 655 ? 4.058 -18.283 -37.461 1 91.35 655 SER A CA 1
ATOM 4761 C C . SER A 1 655 ? 5.129 -17.589 -36.626 1 91.35 655 SER A C 1
ATOM 4763 O O . SER A 1 655 ? 5.589 -16.501 -36.977 1 91.35 655 SER A O 1
ATOM 4765 N N . GLY A 1 656 ? 5.549 -18.171 -35.574 1 90.88 656 GLY A N 1
ATOM 4766 C CA . GLY A 1 656 ? 6.549 -17.529 -34.736 1 90.88 656 GLY A CA 1
ATOM 4767 C C . GLY A 1 656 ? 7.958 -17.661 -35.28 1 90.88 656 GLY A C 1
ATOM 4768 O O . GLY A 1 656 ? 8.184 -18.36 -36.271 1 90.88 656 GLY A O 1
ATOM 4769 N N . SER A 1 657 ? 8.877 -16.93 -34.732 1 93.72 657 SER A N 1
ATOM 4770 C CA . SER A 1 657 ? 10.294 -17.089 -35.045 1 93.72 657 SER A CA 1
ATOM 4771 C C . SER A 1 657 ? 10.783 -18.491 -34.698 1 93.72 657 SER A C 1
ATOM 4773 O O . SER A 1 657 ? 10.145 -19.201 -33.918 1 93.72 657 SER A O 1
ATOM 4775 N N . PRO A 1 658 ? 11.79 -18.958 -35.282 1 92.38 658 PRO A N 1
ATOM 4776 C CA . PRO A 1 658 ? 12.292 -20.302 -34.991 1 92.38 658 PRO A CA 1
ATOM 4777 C C . PRO A 1 658 ? 12.569 -20.52 -33.505 1 92.38 658 PRO A C 1
ATOM 4779 O O . PRO A 1 658 ? 12.306 -21.603 -32.976 1 92.38 658 PRO A O 1
ATOM 4782 N N . GLU A 1 659 ? 13.056 -19.468 -32.916 1 93.73 659 GLU A N 1
ATOM 4783 C CA . GLU A 1 659 ? 13.321 -19.586 -31.485 1 93.73 659 GLU A CA 1
ATOM 4784 C C . GLU A 1 659 ? 12.023 -19.714 -30.693 1 93.73 659 GLU A C 1
ATOM 4786 O O . GLU A 1 659 ? 11.953 -20.478 -29.727 1 93.73 659 GLU A O 1
ATOM 4791 N N . ASP A 1 660 ? 11.035 -18.994 -31.195 1 95.48 660 ASP A N 1
ATOM 4792 C CA . ASP A 1 660 ? 9.744 -19.026 -30.514 1 95.48 660 ASP A CA 1
ATOM 4793 C C . ASP A 1 660 ? 9.055 -20.375 -30.706 1 95.48 660 ASP A C 1
ATOM 4795 O O . ASP A 1 660 ? 8.384 -20.87 -29.799 1 95.48 660 ASP A O 1
ATOM 4799 N N . ARG A 1 661 ? 9.231 -20.907 -31.858 1 96.3 661 ARG A N 1
ATOM 4800 C CA . ARG A 1 661 ? 8.613 -22.195 -32.153 1 96.3 661 ARG A CA 1
ATOM 4801 C C . ARG A 1 661 ? 9.21 -23.3 -31.289 1 96.3 661 ARG A C 1
ATOM 4803 O O . ARG A 1 661 ? 8.485 -24.158 -30.78 1 96.3 661 ARG A O 1
ATOM 4810 N N . VAL A 1 662 ? 10.53 -23.242 -31.159 1 96.35 662 VAL A N 1
ATOM 4811 C CA . VAL A 1 662 ? 11.212 -24.233 -30.333 1 96.35 662 VAL A CA 1
ATOM 4812 C C . VAL A 1 662 ? 10.771 -24.084 -28.878 1 96.35 662 VAL A C 1
ATOM 4814 O O . VAL A 1 662 ? 10.512 -25.078 -28.197 1 96.35 662 VAL A O 1
ATOM 4817 N N . ALA A 1 663 ? 10.696 -22.85 -28.448 1 96.86 663 ALA A N 1
ATOM 4818 C CA . ALA A 1 663 ? 10.269 -22.593 -27.075 1 96.86 663 ALA A CA 1
ATOM 4819 C C . ALA A 1 663 ? 8.85 -23.102 -26.837 1 96.86 663 ALA A C 1
ATOM 4821 O O . ALA A 1 663 ? 8.548 -23.644 -25.771 1 96.86 663 ALA A O 1
ATOM 4822 N N . CYS A 1 664 ? 7.998 -22.879 -27.781 1 97.29 664 CYS A N 1
ATOM 4823 C CA . CYS A 1 664 ? 6.611 -23.319 -27.677 1 97.29 664 CYS A CA 1
ATOM 4824 C C . CYS A 1 664 ? 6.525 -24.839 -27.611 1 97.29 664 CYS A C 1
ATOM 4826 O O . CYS A 1 664 ? 5.832 -25.389 -26.753 1 97.29 664 CYS A O 1
ATOM 4828 N N . ALA A 1 665 ? 7.286 -25.506 -28.485 1 96.8 665 ALA A N 1
ATOM 4829 C CA . ALA A 1 665 ? 7.283 -26.966 -28.514 1 96.8 665 ALA A CA 1
ATOM 4830 C C . ALA A 1 665 ? 7.807 -27.542 -27.202 1 96.8 665 ALA A C 1
ATOM 4832 O O . ALA A 1 665 ? 7.316 -28.569 -26.727 1 96.8 665 ALA A O 1
ATOM 4833 N N . LEU A 1 666 ? 8.812 -26.899 -26.698 1 97.14 666 LEU A N 1
ATOM 4834 C CA . LEU A 1 666 ? 9.438 -27.345 -25.458 1 97.14 666 LEU A CA 1
ATOM 4835 C C . LEU A 1 666 ? 8.491 -27.166 -24.276 1 97.14 666 LEU A C 1
ATOM 4837 O O . LEU A 1 666 ? 8.482 -27.983 -23.352 1 97.14 666 LEU A O 1
ATOM 4841 N N . THR A 1 667 ? 7.654 -26.143 -24.277 1 97.35 667 THR A N 1
ATOM 4842 C CA . THR A 1 667 ? 6.849 -25.743 -23.129 1 97.35 667 THR A CA 1
ATOM 4843 C C . THR A 1 667 ? 5.518 -26.49 -23.114 1 97.35 667 THR A C 1
ATOM 4845 O O . THR A 1 667 ? 4.913 -26.67 -22.055 1 97.35 667 THR A O 1
ATOM 4848 N N . LEU A 1 668 ? 5.042 -26.971 -24.228 1 96.66 668 LEU A N 1
ATOM 4849 C CA . LEU A 1 668 ? 3.695 -27.504 -24.401 1 96.66 668 LEU A CA 1
ATOM 4850 C C . LEU A 1 668 ? 3.444 -28.667 -23.447 1 96.66 668 LEU A C 1
ATOM 4852 O O . LEU A 1 668 ? 2.399 -28.726 -22.795 1 96.66 668 LEU A O 1
ATOM 4856 N N . PRO A 1 669 ? 4.435 -29.591 -23.228 1 95.52 669 PRO A N 1
ATOM 4857 C CA . PRO A 1 669 ? 4.158 -30.718 -22.334 1 95.52 669 PRO A CA 1
ATOM 4858 C C . PRO A 1 669 ? 3.987 -30.288 -20.879 1 95.52 669 PRO A C 1
ATOM 4860 O O . PRO A 1 669 ? 3.429 -31.035 -20.072 1 95.52 669 PRO A O 1
ATOM 4863 N N . PHE A 1 670 ? 4.524 -29.089 -20.556 1 96.17 670 PHE A N 1
ATOM 4864 C CA . PHE A 1 670 ? 4.442 -28.615 -19.18 1 96.17 670 PHE A CA 1
ATOM 4865 C C . PHE A 1 670 ? 3.084 -27.978 -18.906 1 96.17 670 PHE A C 1
ATOM 4867 O O . PHE A 1 670 ? 2.594 -28.012 -17.776 1 96.17 670 PHE A O 1
ATOM 4874 N N . ILE A 1 671 ? 2.46 -27.34 -19.947 1 95.25 671 ILE A N 1
ATOM 4875 C CA . ILE A 1 671 ? 1.322 -26.474 -19.66 1 95.25 671 ILE A CA 1
ATOM 4876 C C . ILE A 1 671 ? 0.08 -27.001 -20.376 1 95.25 671 ILE A C 1
ATOM 4878 O O . ILE A 1 671 ? -1.009 -26.439 -20.238 1 95.25 671 ILE A O 1
ATOM 4882 N N . CYS A 1 672 ? 0.198 -27.992 -21.154 1 92.39 672 CYS A N 1
ATOM 4883 C CA . CYS A 1 672 ? -0.96 -28.535 -21.855 1 92.39 672 CYS A CA 1
ATOM 4884 C C . CYS A 1 672 ? -1.219 -29.98 -21.444 1 92.39 672 CYS A C 1
ATOM 4886 O O . CYS A 1 672 ? -0.353 -30.841 -21.609 1 92.39 672 CYS A O 1
ATOM 4888 N N . ARG A 1 673 ? -2.438 -30.21 -20.969 1 84.2 673 ARG A N 1
ATOM 4889 C CA . ARG A 1 673 ? -2.81 -31.554 -20.541 1 84.2 673 ARG A CA 1
ATOM 4890 C C . ARG A 1 673 ? -3.874 -32.147 -21.458 1 84.2 673 ARG A C 1
ATOM 4892 O O . ARG A 1 673 ? -4.084 -33.361 -21.471 1 84.2 673 ARG A O 1
ATOM 4899 N N . LYS A 1 674 ? -4.451 -31.327 -22.275 1 82.49 674 LYS A N 1
ATOM 4900 C CA . LYS A 1 674 ? -5.461 -31.796 -23.219 1 82.49 674 LYS A CA 1
ATOM 4901 C C . LYS A 1 674 ? -4.821 -32.569 -24.369 1 82.49 674 LYS A C 1
ATOM 4903 O O . LYS A 1 674 ? -4.014 -32.018 -25.121 1 82.49 674 LYS A O 1
ATOM 4908 N N . PRO A 1 675 ? -5.156 -33.799 -24.542 1 85.46 675 PRO A N 1
ATOM 4909 C CA . PRO A 1 675 ? -4.522 -34.603 -25.59 1 85.46 675 PRO A CA 1
ATOM 4910 C C . PRO A 1 675 ? -4.785 -34.058 -26.992 1 85.46 675 PRO A C 1
ATOM 4912 O O . PRO A 1 675 ? -3.896 -34.089 -27.847 1 85.46 675 PRO A O 1
ATOM 4915 N N . SER A 1 676 ? -5.955 -33.544 -27.182 1 87.04 676 SER A N 1
ATOM 4916 C CA . SER A 1 676 ? -6.273 -33.022 -28.507 1 87.04 676 SER A CA 1
ATOM 4917 C C . SER A 1 676 ? -5.35 -31.868 -28.883 1 87.04 676 SER A C 1
ATOM 4919 O O . SER A 1 676 ? -4.929 -31.752 -30.036 1 87.04 676 SER A O 1
ATOM 4921 N N . LEU A 1 677 ? -4.974 -31.161 -27.924 1 90.41 677 LEU A N 1
ATOM 4922 C CA . LEU A 1 677 ? -4.187 -29.962 -28.196 1 90.41 677 LEU A CA 1
ATOM 4923 C C . LEU A 1 677 ? -2.717 -30.312 -28.402 1 90.41 677 LEU A C 1
ATOM 4925 O O . LEU A 1 677 ? -2.104 -29.884 -29.383 1 90.41 677 LEU A O 1
ATOM 4929 N N . TRP A 1 678 ? -2.133 -31.042 -27.462 1 91.19 678 TRP A N 1
ATOM 4930 C CA . TRP A 1 678 ? -0.703 -31.291 -27.607 1 91.19 678 TRP A CA 1
ATOM 4931 C C . TRP A 1 678 ? -0.431 -32.248 -28.763 1 91.19 678 TRP A C 1
ATOM 4933 O O . TRP A 1 678 ? 0.62 -32.174 -29.404 1 91.19 678 TRP A O 1
ATOM 4943 N N . ARG A 1 679 ? -1.372 -33.231 -29.077 1 92.62 679 ARG A N 1
ATOM 4944 C CA . ARG A 1 679 ? -1.2 -34.096 -30.24 1 92.62 679 ARG A CA 1
ATOM 4945 C C . ARG A 1 679 ? -1.209 -33.285 -31.532 1 92.62 679 ARG A C 1
ATOM 4947 O O . ARG A 1 679 ? -0.39 -33.518 -32.423 1 92.62 679 ARG A O 1
ATOM 4954 N N . ARG A 1 680 ? -2.067 -32.418 -31.573 1 94.17 680 ARG A N 1
ATOM 4955 C CA . ARG A 1 680 ? -2.171 -31.573 -32.758 1 94.17 680 ARG A CA 1
ATOM 4956 C C . ARG A 1 680 ? -0.92 -30.72 -32.934 1 94.17 680 ARG A C 1
ATOM 4958 O O . ARG A 1 680 ? -0.352 -30.66 -34.027 1 94.17 680 ARG A O 1
ATOM 4965 N N . LEU A 1 681 ? -0.443 -30.147 -31.915 1 95.34 681 LEU A N 1
ATOM 4966 C CA . LEU A 1 681 ? 0.639 -29.173 -32.012 1 95.34 681 LEU A CA 1
ATOM 4967 C C . LEU A 1 681 ? 1.994 -29.871 -32.069 1 95.34 681 LEU A C 1
ATOM 4969 O O . LEU A 1 681 ? 2.864 -29.483 -32.852 1 95.34 681 LEU A O 1
ATOM 4973 N N . LEU A 1 682 ? 2.205 -30.946 -31.303 1 94.72 682 LEU A N 1
ATOM 4974 C CA . LEU A 1 682 ? 3.517 -31.576 -31.199 1 94.72 682 LEU A CA 1
ATOM 4975 C C . LEU A 1 682 ? 3.675 -32.678 -32.241 1 94.72 682 LEU A C 1
ATOM 4977 O O . LEU A 1 682 ? 4.771 -32.889 -32.766 1 94.72 682 LEU A O 1
ATOM 4981 N N . LEU A 1 683 ? 2.565 -33.349 -32.562 1 91.76 683 LEU A N 1
ATOM 4982 C CA . LEU A 1 683 ? 2.687 -34.489 -33.464 1 91.76 683 LEU A CA 1
ATOM 4983 C C . LEU A 1 683 ? 2.233 -34.119 -34.872 1 91.76 683 LEU A C 1
ATOM 4985 O O . LEU A 1 683 ? 3.01 -34.215 -35.825 1 91.76 683 LEU A O 1
ATOM 4989 N N . ASP A 1 684 ? 1.082 -33.565 -35.005 1 92.27 684 ASP A N 1
ATOM 4990 C CA . ASP A 1 684 ? 0.523 -33.284 -36.324 1 92.27 684 ASP A CA 1
ATOM 4991 C C . ASP A 1 684 ? 1.219 -32.089 -36.971 1 92.27 684 ASP A C 1
ATOM 4993 O O . ASP A 1 684 ? 1.538 -32.12 -38.162 1 92.27 684 ASP A O 1
ATOM 4997 N N . GLN A 1 685 ? 1.488 -31.102 -36.238 1 93.6 685 GLN A N 1
ATOM 4998 C CA . GLN A 1 685 ? 2.047 -29.877 -36.801 1 93.6 685 GLN A CA 1
ATOM 4999 C C . GLN A 1 685 ? 3.568 -29.857 -36.673 1 93.6 685 GLN A C 1
ATOM 5001 O O . GLN A 1 685 ? 4.203 -28.831 -36.926 1 93.6 685 GLN A O 1
ATOM 5006 N N . GLY A 1 686 ? 4.165 -30.92 -36.125 1 91.95 686 GLY A N 1
ATOM 5007 C CA . GLY A 1 686 ? 5.605 -31.113 -36.188 1 91.95 686 GLY A CA 1
ATOM 5008 C C . GLY A 1 686 ? 6.347 -30.444 -35.047 1 91.95 686 GLY A C 1
ATOM 5009 O O . GLY A 1 686 ? 7.547 -30.178 -35.151 1 91.95 686 GLY A O 1
ATOM 5010 N N . GLY A 1 687 ? 5.686 -30.044 -34.058 1 95.04 687 GLY A N 1
ATOM 5011 C CA . GLY A 1 687 ? 6.36 -29.405 -32.939 1 95.04 687 GLY A CA 1
ATOM 5012 C C . GLY A 1 687 ? 7.465 -30.256 -32.343 1 95.04 687 GLY A C 1
ATOM 5013 O O . GLY A 1 687 ? 8.522 -29.741 -31.974 1 95.04 687 GLY A O 1
ATOM 5014 N N . LEU A 1 688 ? 7.26 -31.483 -32.222 1 95.12 688 LEU A N 1
ATOM 5015 C CA . LEU A 1 688 ? 8.237 -32.395 -31.635 1 95.12 688 LEU A CA 1
ATOM 5016 C C . LEU A 1 688 ? 9.487 -32.484 -32.504 1 95.12 688 LEU A C 1
ATOM 5018 O O . LEU A 1 688 ? 10.607 -32.494 -31.988 1 95.12 688 LEU A O 1
ATOM 5022 N N . ARG A 1 689 ? 9.346 -32.566 -33.801 1 94.03 689 ARG A N 1
ATOM 5023 C CA . ARG A 1 689 ? 10.486 -32.617 -34.711 1 94.03 689 ARG A CA 1
ATOM 5024 C C . ARG A 1 689 ? 11.327 -31.349 -34.607 1 94.03 689 ARG A C 1
ATOM 5026 O O . ARG A 1 689 ? 12.556 -31.405 -34.679 1 94.03 689 ARG A O 1
ATOM 5033 N N . LEU A 1 690 ? 10.619 -30.309 -34.485 1 94.34 690 LEU A N 1
ATOM 5034 C CA . LEU A 1 690 ? 11.308 -29.033 -34.324 1 94.34 690 LEU A CA 1
ATOM 5035 C C . LEU A 1 690 ? 12.154 -29.028 -33.055 1 94.34 690 LEU A C 1
ATOM 5037 O O . LEU A 1 690 ? 13.288 -28.543 -33.062 1 94.34 690 LEU A O 1
ATOM 5041 N N . LEU A 1 691 ? 11.596 -29.506 -31.975 1 95.68 691 LEU A N 1
ATOM 5042 C CA . LEU A 1 691 ? 12.305 -29.566 -30.701 1 95.68 691 LEU A CA 1
ATOM 5043 C C . LEU A 1 691 ? 13.527 -30.473 -30.801 1 95.68 691 LEU A C 1
ATOM 5045 O O . LEU A 1 691 ? 14.606 -30.122 -30.318 1 95.68 691 LEU A O 1
ATOM 5049 N N . LEU A 1 692 ? 13.387 -31.579 -31.419 1 94.43 692 LEU A N 1
ATOM 5050 C CA . LEU A 1 692 ? 14.48 -32.537 -31.55 1 94.43 692 LEU A CA 1
ATOM 5051 C C . LEU A 1 692 ? 15.582 -31.985 -32.448 1 94.43 692 LEU A C 1
ATOM 5053 O O . LEU A 1 692 ? 16.767 -32.204 -32.188 1 94.43 692 LEU A O 1
ATOM 5057 N N . SER A 1 693 ? 15.176 -31.274 -33.459 1 92.1 693 SER A N 1
ATOM 5058 C CA . SER A 1 693 ? 16.173 -30.658 -34.329 1 92.1 693 SER A CA 1
ATOM 5059 C C . SER A 1 693 ? 16.95 -29.57 -33.595 1 92.1 693 SER A C 1
ATOM 5061 O O . SER A 1 693 ? 18.11 -29.304 -33.916 1 92.1 693 SER A O 1
ATOM 5063 N N . ALA A 1 694 ? 16.337 -28.958 -32.623 1 93.95 694 ALA A N 1
ATOM 5064 C CA . ALA A 1 694 ? 16.947 -27.851 -31.891 1 93.95 694 ALA A CA 1
ATOM 5065 C C . ALA A 1 694 ? 17.967 -28.36 -30.876 1 93.95 694 ALA A C 1
ATOM 5067 O O . ALA A 1 694 ? 18.804 -27.595 -30.391 1 93.95 694 ALA A O 1
ATOM 5068 N N . LEU A 1 695 ? 17.939 -29.614 -30.531 1 92.55 695 LEU A N 1
ATOM 5069 C CA . LEU A 1 695 ? 18.853 -30.184 -29.548 1 92.55 695 LEU A CA 1
ATOM 5070 C C . LEU A 1 695 ? 20.298 -30.088 -30.029 1 92.55 695 LEU A C 1
ATOM 5072 O O . LEU A 1 695 ? 21.222 -29.999 -29.217 1 92.55 695 LEU A O 1
ATOM 5076 N N . THR A 1 696 ? 20.461 -30.099 -31.321 1 87.76 696 THR A N 1
ATOM 5077 C CA . THR A 1 696 ? 21.812 -30.143 -31.869 1 87.76 696 THR A CA 1
ATOM 5078 C C . THR A 1 696 ? 22.274 -28.749 -32.283 1 87.76 696 THR A C 1
ATOM 5080 O O . THR A 1 696 ? 23.383 -28.583 -32.796 1 87.76 696 THR A O 1
ATOM 5083 N N . ARG A 1 697 ? 21.504 -27.83 -32.101 1 87.05 697 ARG A N 1
ATOM 5084 C CA . ARG A 1 697 ? 21.857 -26.438 -32.36 1 87.05 697 ARG A CA 1
ATOM 5085 C C . ARG A 1 697 ? 22.32 -25.744 -31.083 1 87.05 697 ARG A C 1
ATOM 5087 O O . ARG A 1 697 ? 22.199 -26.3 -29.989 1 87.05 697 ARG A O 1
ATOM 5094 N N . PRO A 1 698 ? 22.929 -24.624 -31.309 1 86.33 698 PRO A N 1
ATOM 5095 C CA . PRO A 1 698 ? 23.341 -23.895 -30.108 1 86.33 698 PRO A CA 1
ATOM 5096 C C . PRO A 1 698 ? 22.168 -23.557 -29.191 1 86.33 698 PRO A C 1
ATOM 5098 O O . PRO A 1 698 ? 21.123 -23.1 -29.661 1 86.33 698 PRO A O 1
ATOM 5101 N N . ALA A 1 699 ? 22.372 -23.837 -27.955 1 86.76 699 ALA A N 1
ATOM 5102 C CA . ALA A 1 699 ? 21.302 -23.709 -26.971 1 86.76 699 ALA A CA 1
ATOM 5103 C C . ALA A 1 699 ? 20.907 -22.247 -26.776 1 86.76 699 ALA A C 1
ATOM 5105 O O . ALA A 1 699 ? 21.76 -21.399 -26.504 1 86.76 699 ALA A O 1
ATOM 5106 N N . PRO A 1 700 ? 19.672 -21.919 -26.999 1 87.42 700 PRO A N 1
ATOM 5107 C CA . PRO A 1 700 ? 19.187 -20.55 -26.809 1 87.42 700 PRO A CA 1
ATOM 5108 C C . PRO A 1 700 ? 19.156 -20.134 -25.341 1 87.42 700 PRO A C 1
ATOM 5110 O O . PRO A 1 700 ? 19.12 -18.939 -25.035 1 87.42 700 PRO A O 1
ATOM 5113 N N . HIS A 1 701 ? 19.141 -21.075 -24.41 1 89.28 701 HIS A N 1
ATOM 5114 C CA . HIS A 1 701 ? 19.103 -20.866 -22.967 1 89.28 701 HIS A CA 1
ATOM 5115 C C . HIS A 1 701 ? 20.097 -21.774 -22.252 1 89.28 701 HIS A C 1
ATOM 5117 O O . HIS A 1 701 ? 20.346 -22.898 -22.693 1 89.28 701 HIS A O 1
ATOM 5123 N N . PRO A 1 702 ? 20.677 -21.299 -21.167 1 86.48 702 PRO A N 1
ATOM 5124 C CA . PRO A 1 702 ? 21.675 -22.113 -20.47 1 86.48 702 PRO A CA 1
ATOM 5125 C C . PRO A 1 702 ? 21.108 -23.438 -19.965 1 86.48 702 PRO A C 1
ATOM 5127 O O . PRO A 1 702 ? 21.842 -24.422 -19.842 1 86.48 702 PRO A O 1
ATOM 5130 N N . LEU A 1 703 ? 19.852 -23.484 -19.693 1 92.25 703 LEU A N 1
ATOM 5131 C CA . LEU A 1 703 ? 19.234 -24.7 -19.175 1 92.25 703 LEU A CA 1
ATOM 5132 C C . LEU A 1 703 ? 18.419 -25.399 -20.258 1 92.25 703 LEU A C 1
ATOM 5134 O O . LEU A 1 703 ? 17.551 -26.221 -19.954 1 92.25 703 LEU A O 1
ATOM 5138 N N . PHE A 1 704 ? 18.71 -25.141 -21.481 1 94.73 704 PHE A N 1
ATOM 5139 C CA . PHE A 1 704 ? 17.882 -25.638 -22.573 1 94.73 704 PHE A CA 1
ATOM 5140 C C . PHE A 1 704 ? 17.851 -27.162 -22.579 1 94.73 704 PHE A C 1
ATOM 5142 O O . PHE A 1 704 ? 16.781 -27.766 -22.681 1 94.73 704 PHE A O 1
ATOM 5149 N N . LEU A 1 705 ? 18.957 -27.775 -22.507 1 93.85 705 LEU A N 1
ATOM 5150 C CA . LEU A 1 705 ? 19.016 -29.23 -22.582 1 93.85 705 LEU A CA 1
ATOM 5151 C C . LEU A 1 705 ? 18.327 -29.865 -21.378 1 93.85 705 LEU A C 1
ATOM 5153 O O . LEU A 1 705 ? 17.727 -30.936 -21.495 1 93.85 705 LEU A O 1
ATOM 5157 N N . PHE A 1 706 ? 18.486 -29.231 -20.259 1 94.38 706 PHE A N 1
ATOM 5158 C CA . PHE A 1 706 ? 17.753 -29.701 -19.089 1 94.38 706 PHE A CA 1
ATOM 5159 C C . PHE A 1 706 ? 16.25 -29.636 -19.33 1 94.38 706 PHE A C 1
ATOM 5161 O O . PHE A 1 706 ? 15.526 -30.586 -19.026 1 94.38 706 PHE A O 1
ATOM 5168 N N . PHE A 1 707 ? 15.813 -28.502 -19.918 1 96.4 707 PHE A N 1
ATOM 5169 C CA . PHE A 1 707 ? 14.397 -28.312 -20.208 1 96.4 707 PHE A CA 1
ATOM 5170 C C . PHE A 1 707 ? 13.901 -29.363 -21.195 1 96.4 707 PHE A C 1
ATOM 5172 O O . PHE A 1 707 ? 12.813 -29.917 -21.025 1 96.4 707 PHE A O 1
ATOM 5179 N N . ALA A 1 708 ? 14.683 -29.527 -22.167 1 96.24 708 ALA A N 1
ATOM 5180 C CA . ALA A 1 708 ? 14.296 -30.439 -23.241 1 96.24 708 ALA A CA 1
ATOM 5181 C C . ALA A 1 708 ? 14.158 -31.868 -22.724 1 96.24 708 ALA A C 1
ATOM 5183 O O . ALA A 1 708 ? 13.217 -32.578 -23.085 1 96.24 708 ALA A O 1
ATOM 5184 N N . ALA A 1 709 ? 15.138 -32.311 -21.902 1 94.87 709 ALA A N 1
ATOM 5185 C CA . ALA A 1 709 ? 15.073 -33.655 -21.334 1 94.87 709 ALA A CA 1
ATOM 5186 C C . ALA A 1 709 ? 13.807 -33.838 -20.502 1 94.87 709 ALA A C 1
ATOM 5188 O O . ALA A 1 709 ? 13.158 -34.885 -20.569 1 94.87 709 ALA A O 1
ATOM 5189 N N . ASP A 1 710 ? 13.555 -32.86 -19.763 1 94.32 710 ASP A N 1
ATOM 5190 C CA . ASP A 1 710 ? 12.364 -32.909 -18.92 1 94.32 710 ASP A CA 1
ATOM 5191 C C . ASP A 1 710 ? 11.092 -32.893 -19.765 1 94.32 710 ASP A C 1
ATOM 5193 O O . ASP A 1 710 ? 10.13 -33.601 -19.462 1 94.32 710 ASP A O 1
ATOM 5197 N N . SER A 1 711 ? 11.034 -32.023 -20.77 1 96 711 SER A N 1
ATOM 5198 C CA . SER A 1 711 ? 9.876 -31.902 -21.648 1 96 711 SER A CA 1
ATOM 5199 C C . SER A 1 711 ? 9.581 -33.218 -22.36 1 96 711 SER A C 1
ATOM 5201 O O . SER A 1 711 ? 8.427 -33.645 -22.435 1 96 711 SER A O 1
ATOM 5203 N N . LEU A 1 712 ? 10.623 -33.862 -22.865 1 94.43 712 LEU A N 1
ATOM 5204 C CA . LEU A 1 712 ? 10.464 -35.127 -23.575 1 94.43 712 LEU A CA 1
ATOM 5205 C C . LEU A 1 712 ? 9.993 -36.226 -22.629 1 94.43 712 LEU A C 1
ATOM 5207 O O . LEU A 1 712 ? 9.175 -37.068 -23.007 1 94.43 712 LEU A O 1
ATOM 5211 N N . SER A 1 713 ? 10.539 -36.206 -21.45 1 92.72 713 SER A N 1
ATOM 5212 C CA . SER A 1 713 ? 10.106 -37.186 -20.46 1 92.72 713 SER A CA 1
ATOM 5213 C C . SER A 1 713 ? 8.637 -36.992 -20.096 1 92.72 713 SER A C 1
ATOM 5215 O O . SER A 1 713 ? 7.902 -37.966 -19.92 1 92.72 713 SER A O 1
ATOM 5217 N N . CYS A 1 714 ? 8.249 -35.764 -19.981 1 92.17 714 CYS A N 1
ATOM 5218 C CA . CYS A 1 714 ? 6.858 -35.455 -19.669 1 92.17 714 CYS A CA 1
ATOM 5219 C C . CYS A 1 714 ? 5.936 -35.886 -20.804 1 92.17 714 CYS A C 1
ATOM 5221 O O . CYS A 1 714 ? 4.84 -36.395 -20.56 1 92.17 714 CYS A O 1
ATOM 5223 N N . LEU A 1 715 ? 6.386 -35.573 -21.997 1 92.17 715 LEU A N 1
ATOM 5224 C CA . LEU A 1 715 ? 5.59 -35.944 -23.162 1 92.17 715 LEU A CA 1
ATOM 5225 C C . LEU A 1 715 ? 5.417 -37.457 -23.242 1 92.17 715 LEU A C 1
ATOM 5227 O O . LEU A 1 715 ? 4.352 -37.945 -23.627 1 92.17 715 LEU A O 1
ATOM 5231 N N . GLN A 1 716 ? 6.482 -38.216 -22.89 1 89.31 716 GLN A N 1
ATOM 5232 C CA . GLN A 1 716 ? 6.408 -39.673 -22.865 1 89.31 716 GLN A CA 1
ATOM 5233 C C . GLN A 1 716 ? 5.35 -40.153 -21.876 1 89.31 716 GLN A C 1
ATOM 5235 O O . GLN A 1 716 ? 4.628 -41.114 -22.149 1 89.31 716 GLN A O 1
ATOM 5240 N N . GLY A 1 717 ? 5.266 -39.49 -20.793 1 84.65 717 GLY A N 1
ATOM 5241 C CA . GLY A 1 717 ? 4.26 -39.821 -19.797 1 84.65 717 GLY A CA 1
ATOM 5242 C C . GLY A 1 717 ? 2.845 -39.517 -20.253 1 84.65 717 GLY A C 1
ATOM 5243 O O . GLY A 1 717 ? 1.896 -40.183 -19.834 1 84.65 717 GLY A O 1
ATOM 5244 N N . LEU A 1 718 ? 2.707 -38.503 -21.072 1 84.04 718 LEU A N 1
ATOM 5245 C CA . LEU A 1 718 ? 1.394 -38.135 -21.591 1 84.04 718 LEU A CA 1
ATOM 5246 C C . LEU A 1 718 ? 0.934 -39.125 -22.656 1 84.04 718 LEU A C 1
ATOM 5248 O O . LEU A 1 718 ? -0.256 -39.435 -22.75 1 84.04 718 LEU A O 1
ATOM 5252 N N . VAL A 1 719 ? 1.791 -39.571 -23.419 1 82.14 719 VAL A N 1
ATOM 5253 C CA . VAL A 1 719 ? 1.482 -40.48 -24.518 1 82.14 719 VAL A CA 1
ATOM 5254 C C . VAL A 1 719 ? 1.211 -41.88 -23.97 1 82.14 719 VAL A C 1
ATOM 5256 O O . VAL A 1 719 ? 0.29 -42.563 -24.423 1 82.14 719 VAL A O 1
ATOM 5259 N N . SER A 1 720 ? 1.964 -42.392 -23.046 1 73.89 720 SER A N 1
ATOM 5260 C CA . SER A 1 720 ? 1.811 -43.724 -22.471 1 73.89 720 SER A CA 1
ATOM 5261 C C . SER A 1 720 ? 1.633 -43.656 -20.958 1 73.89 720 SER A C 1
ATOM 5263 O O . SER A 1 720 ? 2.594 -43.832 -20.206 1 73.89 720 SER A O 1
ATOM 5265 N N . PRO A 1 721 ? 0.354 -43.17 -20.491 1 61.43 721 PRO A N 1
ATOM 5266 C CA . PRO A 1 721 ? 0.183 -42.979 -19.049 1 61.43 721 PRO A CA 1
ATOM 5267 C C . PRO A 1 721 ? 0.434 -44.256 -18.251 1 61.43 721 PRO A C 1
ATOM 5269 O O . PRO A 1 721 ? 0.742 -44.193 -17.058 1 61.43 721 PRO A O 1
ATOM 5272 N N . THR A 1 722 ? -0.026 -45.47 -18.607 1 51.59 722 THR A N 1
ATOM 5273 C CA . THR A 1 722 ? -0.02 -46.72 -17.854 1 51.59 722 THR A CA 1
ATOM 5274 C C . THR A 1 722 ? 1.409 -47.183 -17.588 1 51.59 722 THR A C 1
ATOM 5276 O O . THR A 1 722 ? 1.624 -48.251 -17.01 1 51.59 722 THR A O 1
ATOM 5279 N N . VAL A 1 723 ? 2.3 -46.674 -18.204 1 45.23 723 VAL A N 1
ATOM 5280 C CA . VAL A 1 723 ? 3.495 -47.51 -18.177 1 45.23 723 VAL A CA 1
ATOM 5281 C C . VAL A 1 723 ? 4.094 -47.512 -16.772 1 45.23 723 VAL A C 1
ATOM 5283 O O . VAL A 1 723 ? 4.565 -46.479 -16.291 1 45.23 723 VAL A O 1
ATOM 5286 N N . ILE A 1 724 ? 3.291 -47.912 -15.747 1 41.47 724 ILE A N 1
ATOM 5287 C CA . ILE A 1 724 ? 4.029 -48.327 -14.559 1 41.47 724 ILE A CA 1
ATOM 5288 C C . ILE A 1 724 ? 5.456 -48.708 -14.945 1 41.47 724 ILE A C 1
ATOM 5290 O O . ILE A 1 724 ? 5.666 -49.544 -15.828 1 41.47 724 ILE A O 1
ATOM 5294 N N . PRO A 1 725 ? 6.32 -47.855 -14.55 1 38.5 725 PRO A N 1
ATOM 5295 C CA . PRO A 1 725 ? 7.692 -48.23 -14.9 1 38.5 725 PRO A CA 1
ATOM 5296 C C . PRO A 1 725 ? 7.944 -49.731 -14.778 1 38.5 725 PRO A C 1
ATOM 5298 O O . PRO A 1 725 ? 7.942 -50.273 -13.67 1 38.5 725 PRO A O 1
ATOM 5301 N N . ALA A 1 726 ? 7.133 -50.552 -15.351 1 36.08 726 ALA A N 1
ATOM 5302 C CA . ALA A 1 726 ? 7.666 -51.91 -15.271 1 36.08 726 ALA A CA 1
ATOM 5303 C C . ALA A 1 726 ? 9.177 -51.919 -15.486 1 36.08 726 ALA A C 1
ATOM 5305 O O . ALA A 1 726 ? 9.671 -51.398 -16.49 1 36.08 726 ALA A O 1
ATOM 5306 N N . LEU A 1 727 ? 9.887 -51.545 -14.405 1 35.64 727 LEU A N 1
ATOM 5307 C CA . LEU A 1 727 ? 11.3 -51.869 -14.565 1 35.64 727 LEU A CA 1
ATOM 5308 C C . LEU A 1 727 ? 11.491 -52.969 -15.604 1 35.64 727 LEU A C 1
ATOM 5310 O O . LEU A 1 727 ? 10.747 -53.952 -15.617 1 35.64 727 LEU A O 1
ATOM 5314 N N . PRO A 1 728 ? 11.685 -52.606 -16.793 1 35.35 728 PRO A N 1
ATOM 5315 C CA . PRO A 1 728 ? 11.958 -53.808 -17.585 1 35.35 728 PRO A CA 1
ATOM 5316 C C . PRO A 1 728 ? 12.382 -54.997 -16.727 1 35.35 728 PRO A C 1
ATOM 5318 O O . PRO A 1 728 ? 13.011 -54.815 -15.681 1 35.35 728 PRO A O 1
ATOM 5321 N N . PRO A 1 729 ? 11.529 -55.915 -16.538 1 32.63 729 PRO A N 1
ATOM 5322 C CA . PRO A 1 729 ? 12.052 -57.048 -15.771 1 32.63 729 PRO A CA 1
ATOM 5323 C C . PRO A 1 729 ? 13.575 -57.143 -15.824 1 32.63 729 PRO A C 1
ATOM 5325 O O . PRO A 1 729 ? 14.189 -56.734 -16.813 1 32.63 729 PRO A O 1
ATOM 5328 N N . PRO A 1 730 ? 14.25 -56.784 -14.738 1 33.68 730 PRO A N 1
ATOM 5329 C CA . PRO A 1 730 ? 15.658 -57.168 -14.866 1 33.68 730 PRO A CA 1
ATOM 5330 C C . PRO A 1 730 ? 15.875 -58.281 -15.888 1 33.68 730 PRO A C 1
ATOM 5332 O O . PRO A 1 730 ? 15.102 -59.242 -15.933 1 33.68 730 PRO A O 1
ATOM 5335 N N . MET A 1 731 ? 15.924 -57.921 -17.102 1 33.68 731 MET A N 1
ATOM 5336 C CA . MET A 1 731 ? 16.381 -59.119 -17.801 1 33.68 731 MET A CA 1
ATOM 5337 C C . MET A 1 731 ? 17.023 -60.103 -16.83 1 33.68 731 MET A C 1
ATOM 5339 O O . MET A 1 731 ? 17.869 -59.72 -16.02 1 33.68 731 MET A O 1
ATOM 5343 N N . PRO A 1 732 ? 16.208 -60.981 -16.253 1 32.5 732 PRO A N 1
ATOM 5344 C CA . PRO A 1 732 ? 16.918 -61.973 -15.442 1 32.5 732 PRO A CA 1
ATOM 5345 C C . PRO A 1 732 ? 18.386 -62.116 -15.837 1 32.5 732 PRO A C 1
ATOM 5347 O O . PRO A 1 732 ? 18.692 -62.39 -17.001 1 32.5 732 PRO A O 1
ATOM 5350 N N . LEU A 1 733 ? 19.202 -61.233 -15.623 1 35.7 733 LEU A N 1
ATOM 5351 C CA . LEU A 1 733 ? 20.51 -61.874 -15.544 1 35.7 733 LEU A CA 1
ATOM 5352 C C . LEU A 1 733 ? 20.396 -63.27 -14.941 1 35.7 733 LEU A C 1
ATOM 5354 O O . LEU A 1 733 ? 21.388 -63.832 -14.473 1 35.7 733 LEU A O 1
ATOM 5358 N N . ASP A 1 734 ? 19.165 -63.494 -14.251 1 35.58 734 ASP A N 1
ATOM 5359 C CA . ASP A 1 734 ? 19.341 -64.907 -13.931 1 35.58 734 ASP A CA 1
ATOM 5360 C C . ASP A 1 734 ? 19.83 -65.689 -15.148 1 35.58 734 ASP A C 1
ATOM 5362 O O . ASP A 1 734 ? 19.055 -65.969 -16.065 1 35.58 734 ASP A O 1
ATOM 5366 N N . LEU A 1 735 ? 21.004 -65.261 -15.712 1 36.14 735 LEU A N 1
ATOM 5367 C CA . LEU A 1 735 ? 21.758 -66.333 -16.353 1 36.14 735 LEU A CA 1
ATOM 5368 C C . LEU A 1 735 ? 21.235 -67.699 -15.922 1 36.14 735 LEU A C 1
ATOM 5370 O O . LEU A 1 735 ? 21.419 -68.104 -14.772 1 36.14 735 LEU A O 1
ATOM 5374 N N . ASP A 1 736 ? 19.978 -67.906 -15.952 1 38.27 736 ASP A N 1
ATOM 5375 C CA . ASP A 1 736 ? 19.64 -69.325 -15.9 1 38.27 736 ASP A CA 1
ATOM 5376 C C . ASP A 1 736 ? 20.883 -70.192 -16.084 1 38.27 736 ASP A C 1
ATOM 5378 O O . ASP A 1 736 ? 21.904 -69.724 -16.593 1 38.27 736 ASP A O 1
ATOM 5382 N N . ALA A 1 737 ? 20.848 -71.398 -15.572 1 45.85 737 ALA A N 1
ATOM 5383 C CA . ALA A 1 737 ? 21.948 -72.345 -15.734 1 45.85 737 ALA A CA 1
ATOM 5384 C C . ALA A 1 737 ? 22.595 -72.204 -17.109 1 45.85 737 ALA A C 1
ATOM 5386 O O . ALA A 1 737 ? 21.904 -72.217 -18.131 1 45.85 737 ALA A O 1
ATOM 5387 N N . PRO A 1 738 ? 23.645 -71.359 -17.202 1 49.13 738 PRO A N 1
ATOM 5388 C CA . PRO A 1 738 ? 24.381 -71.316 -18.468 1 49.13 738 PRO A CA 1
ATOM 5389 C C . PRO A 1 738 ? 24.106 -72.53 -19.353 1 49.13 738 PRO A C 1
ATOM 5391 O O . PRO A 1 738 ? 24.023 -73.655 -18.854 1 49.13 738 PRO A O 1
ATOM 5394 N N . SER A 1 739 ? 22.711 -72.339 -20.182 1 58.9 739 SER A N 1
ATOM 5395 C CA . SER A 1 739 ? 22.797 -73.414 -21.165 1 58.9 739 SER A CA 1
ATOM 5396 C C . SER A 1 739 ? 24.204 -73.998 -21.223 1 58.9 739 SER A C 1
ATOM 5398 O O . SER A 1 739 ? 25.186 -73.291 -20.989 1 58.9 739 SER A O 1
ATOM 5400 N N . PRO A 1 740 ? 24.871 -75.061 -21.329 1 72.79 740 PRO A N 1
ATOM 5401 C CA . PRO A 1 740 ? 26.193 -75.69 -21.372 1 72.79 740 PRO A CA 1
ATOM 5402 C C . PRO A 1 740 ? 27.061 -75.161 -22.511 1 72.79 740 PRO A C 1
ATOM 5404 O O . PRO A 1 740 ? 26.544 -74.806 -23.573 1 72.79 740 PRO A O 1
ATOM 5407 N N . CYS A 1 741 ? 28.285 -74.714 -22.201 1 82.05 741 CYS A N 1
ATOM 5408 C CA . CYS A 1 741 ? 29.267 -74.279 -23.188 1 82.05 741 CYS A CA 1
ATOM 5409 C C . CYS A 1 741 ? 29.621 -75.413 -24.142 1 82.05 741 CYS A C 1
ATOM 5411 O O . CYS A 1 741 ? 30.149 -76.444 -23.72 1 82.05 741 CYS A O 1
ATOM 5413 N N . LEU A 1 742 ? 29.259 -75.248 -25.306 1 84.41 742 LEU A N 1
ATOM 5414 C CA . LEU A 1 742 ? 29.492 -76.286 -26.305 1 84.41 742 LEU A CA 1
ATOM 5415 C C . LEU A 1 742 ? 30.915 -76.209 -26.847 1 84.41 742 LEU A C 1
ATOM 5417 O O . LEU A 1 742 ? 31.396 -77.155 -27.475 1 84.41 742 LEU A O 1
ATOM 5421 N N . TYR A 1 743 ? 31.561 -75.116 -26.466 1 88.55 743 TYR A N 1
ATOM 5422 C CA . TYR A 1 743 ? 32.915 -74.937 -26.98 1 88.55 743 TYR A CA 1
ATOM 5423 C C . TYR A 1 743 ? 33.951 -75.378 -25.954 1 88.55 743 TYR A C 1
ATOM 5425 O O . TYR A 1 743 ? 35.086 -75.704 -26.308 1 88.55 743 TYR A O 1
ATOM 5433 N N . GLU A 1 744 ? 33.566 -75.446 -24.74 1 84.86 744 GLU A N 1
ATOM 5434 C CA . GLU A 1 744 ? 34.5 -75.739 -23.657 1 84.86 744 GLU A CA 1
ATOM 5435 C C . GLU A 1 744 ? 35.146 -77.109 -23.841 1 84.86 744 GLU A C 1
ATOM 5437 O O . GLU A 1 744 ? 36.341 -77.277 -23.586 1 84.86 744 GLU A O 1
ATOM 5442 N N . PRO A 1 745 ? 34.354 -78.066 -24.352 1 84.76 745 PRO A N 1
ATOM 5443 C CA . PRO A 1 745 ? 34.954 -79.388 -24.551 1 84.76 745 PRO A CA 1
ATOM 5444 C C . PRO A 1 745 ? 36.066 -79.38 -25.597 1 84.76 745 PRO A C 1
ATOM 5446 O O . PRO A 1 745 ? 36.93 -80.26 -25.591 1 84.76 745 PRO A O 1
ATOM 5449 N N . LEU A 1 746 ? 36.06 -78.436 -26.45 1 88.1 746 LEU A N 1
ATOM 5450 C CA . LEU A 1 746 ? 37.065 -78.357 -27.504 1 88.1 746 LEU A CA 1
ATOM 5451 C C . LEU A 1 746 ? 38.369 -77.775 -26.969 1 88.1 746 LEU A C 1
ATOM 5453 O O . LEU A 1 746 ? 39.425 -77.935 -27.586 1 88.1 746 LEU A O 1
ATOM 5457 N N . LEU A 1 747 ? 38.371 -77.121 -25.77 1 83.19 747 LEU A N 1
ATOM 5458 C CA . LEU A 1 747 ? 39.533 -76.438 -25.211 1 83.19 747 LEU A CA 1
ATOM 5459 C C . LEU A 1 747 ? 40.283 -77.346 -24.242 1 83.19 747 LEU A C 1
ATOM 5461 O O . LEU A 1 747 ? 41.415 -77.046 -23.854 1 83.19 747 LEU A O 1
ATOM 5465 N N . GLY A 1 748 ? 39.829 -78.438 -23.872 1 77.71 748 GLY A N 1
ATOM 5466 C CA . GLY A 1 748 ? 40.435 -79.325 -22.891 1 77.71 748 GLY A CA 1
ATOM 5467 C C . GLY A 1 748 ? 41.574 -80.151 -23.457 1 77.71 748 GLY A C 1
ATOM 5468 O O . GLY A 1 748 ? 41.904 -80.035 -24.639 1 77.71 748 GLY A O 1
ATOM 5469 N N . PRO A 1 749 ? 42.346 -80.837 -22.581 1 78.72 749 PRO A N 1
ATOM 5470 C CA . PRO A 1 749 ? 43.48 -81.663 -23.001 1 78.72 749 PRO A CA 1
ATOM 5471 C C . PRO A 1 749 ? 43.065 -82.817 -23.91 1 78.72 749 PRO A C 1
ATOM 5473 O O . PRO A 1 749 ? 43.846 -83.249 -24.761 1 78.72 749 PRO A O 1
ATOM 5476 N N . ALA A 1 750 ? 41.817 -83.385 -23.734 1 78.08 750 ALA A N 1
ATOM 5477 C CA . ALA A 1 750 ? 41.267 -84.418 -24.608 1 78.08 750 ALA A CA 1
ATOM 5478 C C . ALA A 1 750 ? 39.979 -83.944 -25.275 1 78.08 750 ALA A C 1
ATOM 5480 O O . ALA A 1 750 ? 38.881 -84.296 -24.839 1 78.08 750 ALA A O 1
ATOM 5481 N N . PRO A 1 751 ? 40.069 -83.11 -26.338 1 80.22 751 PRO A N 1
ATOM 5482 C CA . PRO A 1 751 ? 38.893 -82.478 -26.94 1 80.22 751 PRO A CA 1
ATOM 5483 C C . PRO A 1 751 ? 37.963 -83.483 -27.615 1 80.22 751 PRO A C 1
ATOM 5485 O O . PRO A 1 751 ? 38.431 -84.423 -28.263 1 80.22 751 PRO A O 1
ATOM 5488 N N . ILE A 1 752 ? 36.688 -83.595 -27.328 1 79.73 752 ILE A N 1
ATOM 5489 C CA . ILE A 1 752 ? 35.675 -84.431 -27.964 1 79.73 752 ILE A CA 1
ATOM 5490 C C . ILE A 1 752 ? 34.631 -83.549 -28.645 1 79.73 752 ILE A C 1
ATOM 5492 O O . ILE A 1 752 ? 33.904 -82.809 -27.978 1 79.73 752 ILE A O 1
ATOM 5496 N N . PRO A 1 753 ? 34.542 -83.646 -29.846 1 79.51 753 PRO A N 1
ATOM 5497 C CA . PRO A 1 753 ? 35.318 -84.247 -30.934 1 79.51 753 PRO A CA 1
ATOM 5498 C C . PRO A 1 753 ? 36.673 -83.573 -31.134 1 79.51 753 PRO A C 1
ATOM 5500 O O . PRO A 1 753 ? 36.867 -82.43 -30.711 1 79.51 753 PRO A O 1
ATOM 5503 N N . ALA A 1 754 ? 37.576 -84.2 -31.733 1 84.03 754 ALA A N 1
ATOM 5504 C CA . ALA A 1 754 ? 38.909 -83.665 -31.997 1 84.03 754 ALA A CA 1
ATOM 5505 C C . ALA A 1 754 ? 38.848 -82.507 -32.989 1 84.03 754 ALA A C 1
ATOM 5507 O O . ALA A 1 754 ? 38.175 -82.599 -34.019 1 84.03 754 ALA A O 1
ATOM 5508 N N . PRO A 1 755 ? 39.412 -81.389 -32.714 1 91.1 755 PRO A N 1
ATOM 5509 C CA . PRO A 1 755 ? 39.398 -80.237 -33.619 1 91.1 755 PRO A CA 1
ATOM 5510 C C . PRO A 1 755 ? 40.1 -80.521 -34.946 1 91.1 755 PRO A C 1
ATOM 5512 O O . PRO A 1 755 ? 41.156 -81.158 -34.966 1 91.1 755 PRO A O 1
ATOM 5515 N N . ASP A 1 756 ? 39.384 -80.234 -36.093 1 89.43 756 ASP A N 1
ATOM 5516 C CA . ASP A 1 756 ? 39.981 -80.456 -37.407 1 89.43 756 ASP A CA 1
ATOM 5517 C C . ASP A 1 756 ? 40.519 -79.153 -37.993 1 89.43 756 ASP A C 1
ATOM 5519 O O . ASP A 1 756 ? 41.047 -79.139 -39.106 1 89.43 756 ASP A O 1
ATOM 5523 N N . LEU A 1 757 ? 40.335 -78.18 -37.246 1 91.89 757 LEU A N 1
ATOM 5524 C CA . LEU A 1 757 ? 40.76 -76.853 -37.679 1 91.89 757 LEU A CA 1
ATOM 5525 C C . LEU A 1 757 ? 41.261 -76.03 -36.497 1 91.89 757 LEU A C 1
ATOM 5527 O O . LEU A 1 757 ? 40.803 -76.216 -35.367 1 91.89 757 LEU A O 1
ATOM 5531 N N . HIS A 1 758 ? 42.295 -75.177 -36.665 1 93.14 758 HIS A N 1
ATOM 5532 C CA . HIS A 1 758 ? 42.746 -74.215 -35.666 1 93.14 758 HIS A CA 1
ATOM 5533 C C . HIS A 1 758 ? 42.823 -72.809 -36.251 1 93.14 758 HIS A C 1
ATOM 5535 O O . HIS A 1 758 ? 43.321 -72.621 -37.363 1 93.14 758 HIS A O 1
ATOM 5541 N N . PHE A 1 759 ? 42.234 -71.916 -35.537 1 93.29 759 PHE A N 1
ATOM 5542 C CA . PHE A 1 759 ? 42.361 -70.521 -35.942 1 93.29 759 PHE A CA 1
ATOM 5543 C C . PHE A 1 759 ? 43.58 -69.877 -35.293 1 93.29 759 PHE A C 1
ATOM 5545 O O . PHE A 1 759 ? 43.814 -70.047 -34.095 1 93.29 759 PHE A O 1
ATOM 5552 N N . LEU A 1 760 ? 44.348 -69.277 -36.108 1 92.07 760 LEU A N 1
ATOM 5553 C CA . LEU A 1 760 ? 45.549 -68.604 -35.626 1 92.07 760 LEU A CA 1
ATOM 5554 C C . LEU A 1 760 ? 45.328 -67.098 -35.532 1 92.07 760 LEU A C 1
ATOM 5556 O O . LEU A 1 760 ? 45.028 -66.446 -36.535 1 92.07 760 LEU A O 1
ATOM 5560 N N . LEU A 1 761 ? 45.442 -66.546 -34.303 1 92.85 761 LEU A N 1
ATOM 5561 C CA . LEU A 1 761 ? 45.291 -65.112 -34.082 1 92.85 761 LEU A CA 1
ATOM 5562 C C . LEU A 1 761 ? 46.624 -64.392 -34.252 1 92.85 761 LEU A C 1
ATOM 5564 O O . LEU A 1 761 ? 47.672 -65.034 -34.354 1 92.85 761 LEU A O 1
ATOM 5568 N N . ASP A 1 762 ? 46.598 -63.007 -34.257 1 87 762 ASP A N 1
ATOM 5569 C CA . ASP A 1 762 ? 47.815 -62.222 -34.443 1 87 762 ASP A CA 1
ATOM 5570 C C . ASP A 1 762 ? 48.758 -62.38 -33.252 1 87 762 ASP A C 1
ATOM 5572 O O . ASP A 1 762 ? 49.978 -62.293 -33.404 1 87 762 ASP A O 1
ATOM 5576 N N . SER A 1 763 ? 48.149 -62.601 -31.985 1 84.89 763 SER A N 1
ATOM 5577 C CA . SER A 1 763 ? 48.957 -62.794 -30.785 1 84.89 763 SER A CA 1
ATOM 5578 C C . SER A 1 763 ? 49.669 -64.143 -30.808 1 84.89 763 SER A C 1
ATOM 5580 O O . SER A 1 763 ? 50.571 -64.389 -30.005 1 84.89 763 SER A O 1
ATOM 5582 N N . GLY A 1 764 ? 49.43 -65.021 -31.856 1 86.85 764 GLY A N 1
ATOM 5583 C CA . GLY A 1 764 ? 50.04 -66.337 -31.949 1 86.85 764 GLY A CA 1
ATOM 5584 C C . GLY A 1 764 ? 49.228 -67.421 -31.264 1 86.85 764 GLY A C 1
ATOM 5585 O O . GLY A 1 764 ? 49.596 -68.597 -31.302 1 86.85 764 GLY A O 1
ATOM 5586 N N . LEU A 1 765 ? 48.19 -67.062 -30.784 1 91.6 765 LEU A N 1
ATOM 5587 C CA . LEU A 1 765 ? 47.338 -68.015 -30.08 1 91.6 765 LEU A CA 1
ATOM 5588 C C . LEU A 1 765 ? 46.55 -68.871 -31.065 1 91.6 765 LEU A C 1
ATOM 5590 O O . LEU A 1 765 ? 45.974 -68.352 -32.024 1 91.6 765 LEU A O 1
ATOM 5594 N N . ARG A 1 766 ? 46.59 -70.227 -30.884 1 90.7 766 ARG A N 1
ATOM 5595 C CA . ARG A 1 766 ? 45.846 -71.172 -31.71 1 90.7 766 ARG A CA 1
ATOM 5596 C C . ARG A 1 766 ? 44.58 -71.641 -31.002 1 90.7 766 ARG A C 1
ATOM 5598 O O . ARG A 1 766 ? 44.643 -72.16 -29.886 1 90.7 766 ARG A O 1
ATOM 5605 N N . LEU A 1 767 ? 43.477 -71.376 -31.622 1 92.28 767 LEU A N 1
ATOM 5606 C CA . LEU A 1 767 ? 42.201 -71.761 -31.029 1 92.28 767 LEU A CA 1
ATOM 5607 C C . LEU A 1 767 ? 41.561 -72.903 -31.812 1 92.28 767 LEU A C 1
ATOM 5609 O O . LEU A 1 767 ? 41.389 -72.807 -33.03 1 92.28 767 LEU A O 1
ATOM 5613 N N . PRO A 1 768 ? 41.28 -73.957 -31.117 1 92.79 768 PRO A N 1
ATOM 5614 C CA . PRO A 1 768 ? 40.692 -75.111 -31.801 1 92.79 768 PRO A CA 1
ATOM 5615 C C . PRO A 1 768 ? 39.273 -74.843 -32.297 1 92.79 768 PRO A C 1
ATOM 5617 O O . PRO A 1 768 ? 38.528 -74.087 -31.668 1 92.79 768 PRO A O 1
ATOM 5620 N N . ALA A 1 769 ? 38.887 -75.355 -33.405 1 93.49 769 ALA A N 1
ATOM 5621 C CA . ALA A 1 769 ? 37.551 -75.196 -33.974 1 93.49 769 ALA A CA 1
ATOM 5622 C C . ALA A 1 769 ? 37.164 -76.409 -34.815 1 93.49 769 ALA A C 1
ATOM 5624 O O . ALA A 1 769 ? 37.994 -77.284 -35.071 1 93.49 769 ALA A O 1
ATOM 5625 N N . GLN A 1 770 ? 35.926 -76.521 -35.073 1 91.89 770 GLN A N 1
ATOM 5626 C CA . GLN A 1 770 ? 35.385 -77.516 -35.993 1 91.89 770 GLN A CA 1
ATOM 5627 C C . GLN A 1 770 ? 34.99 -76.879 -37.322 1 91.89 770 GLN A C 1
ATOM 5629 O O . GLN A 1 770 ? 34.19 -75.941 -37.354 1 91.89 770 GLN A O 1
ATOM 5634 N N . ARG A 1 771 ? 35.527 -77.389 -38.385 1 90.77 771 ARG A N 1
ATOM 5635 C CA . ARG A 1 771 ? 35.306 -76.811 -39.707 1 90.77 771 ARG A CA 1
ATOM 5636 C C . ARG A 1 771 ? 33.824 -76.816 -40.066 1 90.77 771 ARG A C 1
ATOM 5638 O O . ARG A 1 771 ? 33.29 -75.809 -40.535 1 90.77 771 ARG A O 1
ATOM 5645 N N . ALA A 1 772 ? 33.126 -77.894 -39.688 1 89.71 772 ALA A N 1
ATOM 5646 C CA . ALA A 1 772 ? 31.713 -78.019 -40.036 1 89.71 772 ALA A CA 1
ATOM 5647 C C . ALA A 1 772 ? 30.86 -77.049 -39.223 1 89.71 772 ALA A C 1
ATOM 5649 O O . ALA A 1 772 ? 29.973 -76.387 -39.768 1 89.71 772 ALA A O 1
ATOM 5650 N N . ALA A 1 773 ? 31.24 -76.919 -37.981 1 89.65 773 ALA A N 1
ATOM 5651 C CA . ALA A 1 773 ? 30.475 -76.042 -37.098 1 89.65 773 ALA A CA 1
ATOM 5652 C C . ALA A 1 773 ? 30.716 -74.574 -37.438 1 89.65 773 ALA A C 1
ATOM 5654 O O . ALA A 1 773 ? 29.788 -73.763 -37.41 1 89.65 773 ALA A O 1
ATOM 5655 N N . SER A 1 774 ? 31.94 -74.235 -37.731 1 91.92 774 SER A N 1
ATOM 5656 C CA . SER A 1 774 ? 32.302 -72.859 -38.057 1 91.92 774 SER A CA 1
ATOM 5657 C C . SER A 1 774 ? 31.727 -72.441 -39.406 1 91.92 774 SER A C 1
ATOM 5659 O O . SER A 1 774 ? 31.272 -71.307 -39.568 1 91.92 774 SER A O 1
ATOM 5661 N N . ALA A 1 775 ? 31.634 -73.36 -40.355 1 90.77 775 ALA A N 1
ATOM 5662 C CA . ALA A 1 775 ? 31.143 -73.061 -41.698 1 90.77 775 ALA A CA 1
ATOM 5663 C C . ALA A 1 775 ? 29.627 -72.89 -41.702 1 90.77 775 ALA A C 1
ATOM 5665 O O . ALA A 1 775 ? 29.088 -72.096 -42.476 1 90.77 775 ALA A O 1
ATOM 5666 N N . THR A 1 776 ? 28.984 -73.521 -40.758 1 90.37 776 THR A N 1
ATOM 5667 C CA . THR A 1 776 ? 27.526 -73.48 -40.739 1 90.37 776 THR A CA 1
ATOM 5668 C C . THR A 1 776 ? 27.029 -72.269 -39.955 1 90.37 776 THR A C 1
ATOM 5670 O O . THR A 1 776 ? 25.902 -71.812 -40.157 1 90.37 776 THR A O 1
ATOM 5673 N N . ALA A 1 777 ? 27.89 -71.726 -39.22 1 88.73 777 ALA A N 1
ATOM 5674 C CA . ALA A 1 777 ? 27.46 -70.697 -38.276 1 88.73 777 ALA A CA 1
ATOM 5675 C C . ALA A 1 777 ? 27.337 -69.34 -38.963 1 88.73 777 ALA A C 1
ATOM 5677 O O . ALA A 1 777 ? 26.597 -68.468 -38.501 1 88.73 777 ALA A O 1
ATOM 5678 N N . SER A 1 778 ? 28.142 -69.033 -40.089 1 90.25 778 SER A N 1
ATOM 5679 C CA . SER A 1 778 ? 28.093 -67.746 -40.775 1 90.25 778 SER A CA 1
ATOM 5680 C C . SER A 1 778 ? 28.468 -67.889 -42.246 1 90.25 778 SER A C 1
ATOM 5682 O O . SER A 1 778 ? 29.234 -68.782 -42.613 1 90.25 778 SER A O 1
ATOM 5684 N N . PRO A 1 779 ? 27.902 -67.039 -43.049 1 90.14 779 PRO A N 1
ATOM 5685 C CA . PRO A 1 779 ? 28.259 -67.069 -44.47 1 90.14 779 PRO A CA 1
ATOM 5686 C C . PRO A 1 779 ? 29.734 -66.76 -44.714 1 90.14 779 PRO A C 1
ATOM 5688 O O . PRO A 1 779 ? 30.332 -67.29 -45.654 1 90.14 779 PRO A O 1
ATOM 5691 N N . PHE A 1 780 ? 30.302 -65.921 -43.895 1 92.07 780 PHE A N 1
ATOM 5692 C CA . PHE A 1 780 ? 31.715 -65.586 -44.026 1 92.07 780 PHE A CA 1
ATOM 5693 C C . PHE A 1 780 ? 32.584 -66.824 -43.845 1 92.07 780 PHE A C 1
ATOM 5695 O O . PHE A 1 780 ? 33.451 -67.107 -44.675 1 92.07 780 PHE A O 1
ATOM 5702 N N . PHE A 1 781 ? 32.301 -67.602 -42.85 1 91.56 781 PHE A N 1
ATOM 5703 C CA . PHE A 1 781 ? 33.109 -68.779 -42.553 1 91.56 781 PHE A CA 1
ATOM 5704 C C . PHE A 1 781 ? 32.763 -69.925 -43.497 1 91.56 781 PHE A C 1
ATOM 5706 O O . PHE A 1 781 ? 33.608 -70.774 -43.787 1 91.56 781 PHE A O 1
ATOM 5713 N N . ARG A 1 782 ? 31.565 -69.893 -43.909 1 91.89 782 ARG A N 1
ATOM 5714 C CA . ARG A 1 782 ? 31.203 -70.867 -44.934 1 91.89 782 ARG A CA 1
ATOM 5715 C C . ARG A 1 782 ? 32.019 -70.654 -46.204 1 91.89 782 ARG A C 1
ATOM 5717 O O . ARG A 1 782 ? 32.525 -71.613 -46.791 1 91.89 782 ARG A O 1
ATOM 5724 N N . ALA A 1 783 ? 32.145 -69.386 -46.483 1 91.29 783 ALA A N 1
ATOM 5725 C CA . ALA A 1 783 ? 32.935 -69.059 -47.667 1 91.29 783 ALA A CA 1
ATOM 5726 C C . ALA A 1 783 ? 34.419 -69.322 -47.426 1 91.29 783 ALA A C 1
ATOM 5728 O O . ALA A 1 783 ? 35.124 -69.797 -48.319 1 91.29 783 ALA A O 1
ATOM 5729 N N . LEU A 1 784 ? 34.859 -69.046 -46.312 1 91.16 784 LEU A N 1
ATOM 5730 C CA . LEU A 1 784 ? 36.275 -69.148 -45.975 1 91.16 784 LEU A CA 1
ATOM 5731 C C . LEU A 1 784 ? 36.697 -70.608 -45.841 1 91.16 784 LEU A C 1
ATOM 5733 O O . LEU A 1 784 ? 37.762 -70.997 -46.324 1 91.16 784 LEU A O 1
ATOM 5737 N N . LEU A 1 785 ? 35.821 -71.566 -45.264 1 91.63 785 LEU A N 1
ATOM 5738 C CA . LEU A 1 785 ? 36.241 -72.902 -44.856 1 91.63 785 LEU A CA 1
ATOM 5739 C C . LEU A 1 785 ? 35.677 -73.96 -45.798 1 91.63 785 LEU A C 1
ATOM 5741 O O . LEU A 1 785 ? 36.152 -75.098 -45.815 1 91.63 785 LEU A O 1
ATOM 5745 N N . ALA A 1 786 ? 34.59 -73.653 -46.471 1 84.48 786 ALA A N 1
ATOM 5746 C CA . ALA A 1 786 ? 33.99 -74.632 -47.373 1 84.48 786 ALA A CA 1
ATOM 5747 C C . ALA A 1 786 ? 33.966 -74.113 -48.808 1 84.48 786 ALA A C 1
ATOM 5749 O O . ALA A 1 786 ? 33.562 -74.83 -49.727 1 84.48 786 ALA A O 1
ATOM 5750 N N . GLY A 1 787 ? 34.39 -72.895 -48.969 1 79.03 787 GLY A N 1
ATOM 5751 C CA . GLY A 1 787 ? 34.346 -72.319 -50.304 1 79.03 787 GLY A CA 1
ATOM 5752 C C . GLY A 1 787 ? 35.636 -72.51 -51.079 1 79.03 787 GLY A C 1
ATOM 5753 O O . GLY A 1 787 ? 36.333 -73.51 -50.897 1 79.03 787 GLY A O 1
ATOM 5754 N N . SER A 1 788 ? 35.97 -71.664 -52.035 1 78.79 788 SER A N 1
ATOM 5755 C CA . SER A 1 788 ? 37.081 -71.798 -52.971 1 78.79 788 SER A CA 1
ATOM 5756 C C . SER A 1 788 ? 38.321 -71.067 -52.466 1 78.79 788 SER A C 1
ATOM 5758 O O . SER A 1 788 ? 39.265 -70.839 -53.224 1 78.79 788 SER A O 1
ATOM 5760 N N . PHE A 1 789 ? 38.251 -70.736 -51.164 1 83.25 789 PHE A N 1
ATOM 5761 C CA . PHE A 1 789 ? 39.423 -70.05 -50.631 1 83.25 789 PHE A CA 1
ATOM 5762 C C . PHE A 1 789 ? 40.481 -71.052 -50.186 1 83.25 789 PHE A C 1
ATOM 5764 O O . PHE A 1 789 ? 40.172 -72.219 -49.935 1 83.25 789 PHE A O 1
ATOM 5771 N N . ALA A 1 790 ? 41.704 -70.612 -50.105 1 84.7 790 ALA A N 1
ATOM 5772 C CA . ALA A 1 790 ? 42.821 -71.476 -49.732 1 84.7 790 ALA A CA 1
ATOM 5773 C C . ALA A 1 790 ? 42.647 -72.016 -48.315 1 84.7 790 ALA A C 1
ATOM 5775 O O . ALA A 1 790 ? 43.099 -73.121 -48.005 1 84.7 790 ALA A O 1
ATOM 5776 N N . GLU A 1 791 ? 41.877 -71.249 -47.631 1 85.04 791 GLU A N 1
ATOM 5777 C CA . GLU A 1 791 ? 41.703 -71.571 -46.218 1 85.04 791 GLU A CA 1
ATOM 5778 C C . GLU A 1 791 ? 40.815 -72.799 -46.037 1 85.04 791 GLU A C 1
ATOM 5780 O O . GLU A 1 791 ? 40.846 -73.445 -44.988 1 85.04 791 GLU A O 1
ATOM 5785 N N . ALA A 1 792 ? 40.061 -73.244 -47.045 1 87.59 792 ALA A N 1
ATOM 5786 C CA . ALA A 1 792 ? 39.16 -74.392 -46.973 1 87.59 792 ALA A CA 1
ATOM 5787 C C . ALA A 1 792 ? 39.939 -75.689 -46.777 1 87.59 792 ALA A C 1
ATOM 5789 O O . ALA A 1 792 ? 39.42 -76.652 -46.207 1 87.59 792 ALA A O 1
ATOM 5790 N N . GLN A 1 793 ? 41.27 -75.61 -47.187 1 86.92 793 GLN A N 1
ATOM 5791 C CA . GLN A 1 793 ? 42.059 -76.835 -47.118 1 86.92 793 GLN A CA 1
ATOM 5792 C C . GLN A 1 793 ? 43.126 -76.742 -46.03 1 86.92 793 GLN A C 1
ATOM 5794 O O . GLN A 1 793 ? 43.874 -77.695 -45.804 1 86.92 793 GLN A O 1
ATOM 5799 N N . MET A 1 794 ? 43.07 -75.693 -45.367 1 89.55 794 MET A N 1
ATOM 5800 C CA . MET A 1 794 ? 44.087 -75.474 -44.342 1 89.55 794 MET A CA 1
ATOM 5801 C C . MET A 1 794 ? 43.58 -75.91 -42.971 1 89.55 794 MET A C 1
ATOM 5803 O O . MET A 1 794 ? 42.385 -75.808 -42.685 1 89.55 794 MET A O 1
ATOM 5807 N N . ASN A 1 795 ? 44.447 -76.523 -42.201 1 89.65 795 ASN A N 1
ATOM 5808 C CA . ASN A 1 795 ? 44.102 -76.889 -40.831 1 89.65 795 ASN A CA 1
ATOM 5809 C C . ASN A 1 795 ? 44.412 -75.758 -39.854 1 89.65 795 ASN A C 1
ATOM 5811 O O . ASN A 1 795 ? 43.975 -75.79 -38.703 1 89.65 795 ASN A O 1
ATOM 5815 N N . LEU A 1 796 ? 45.222 -74.874 -40.282 1 91.24 796 LEU A N 1
ATOM 5816 C CA . LEU A 1 796 ? 45.536 -73.664 -39.53 1 91.24 796 LEU A CA 1
ATOM 5817 C C . LEU A 1 796 ? 45.166 -72.417 -40.327 1 91.24 796 LEU A C 1
ATOM 5819 O O . LEU A 1 796 ? 45.86 -72.057 -41.28 1 91.24 796 LEU A O 1
ATOM 5823 N N . VAL A 1 797 ? 44.055 -71.822 -39.951 1 92.55 797 VAL A N 1
ATOM 5824 C CA . VAL A 1 797 ? 43.52 -70.687 -40.697 1 92.55 797 VAL A CA 1
ATOM 5825 C C . VAL A 1 797 ? 43.767 -69.396 -39.921 1 92.55 797 VAL A C 1
ATOM 5827 O O . VAL A 1 797 ? 43.372 -69.277 -38.758 1 92.55 797 VAL A O 1
ATOM 5830 N N . PRO A 1 798 ? 44.377 -68.385 -40.461 1 89.45 798 PRO A N 1
ATOM 5831 C CA . PRO A 1 798 ? 44.645 -67.121 -39.771 1 89.45 798 PRO A CA 1
ATOM 5832 C C . PRO A 1 798 ? 43.419 -66.213 -39.705 1 89.45 798 PRO A C 1
ATOM 5834 O O . PRO A 1 798 ? 42.706 -66.061 -40.699 1 89.45 798 PRO A O 1
ATOM 5837 N N . LEU A 1 799 ? 43.032 -65.817 -38.542 1 88.01 799 LEU A N 1
ATOM 5838 C CA . LEU A 1 799 ? 42.043 -64.764 -38.336 1 88.01 799 LEU A CA 1
ATOM 5839 C C . LEU A 1 799 ? 42.717 -63.456 -37.937 1 88.01 799 LEU A C 1
ATOM 5841 O O . LEU A 1 799 ? 43.044 -63.253 -36.766 1 88.01 799 LEU A O 1
ATOM 5845 N N . ARG A 1 800 ? 42.835 -62.606 -38.806 1 83.96 800 ARG A N 1
ATOM 5846 C CA . ARG A 1 800 ? 43.619 -61.391 -38.608 1 83.96 800 ARG A CA 1
ATOM 5847 C C . ARG A 1 800 ? 42.794 -60.315 -37.91 1 83.96 800 ARG A C 1
ATOM 5849 O O . ARG A 1 800 ? 41.573 -60.256 -38.076 1 83.96 800 ARG A O 1
ATOM 5856 N N . GLY A 1 801 ? 43.489 -59.504 -37.101 1 82 801 GLY A N 1
ATOM 5857 C CA . GLY A 1 801 ? 42.908 -58.312 -36.504 1 82 801 GLY A CA 1
ATOM 5858 C C . GLY A 1 801 ? 41.973 -58.618 -35.349 1 82 801 GLY A C 1
ATOM 5859 O O . GLY A 1 801 ? 40.98 -57.917 -35.145 1 82 801 GLY A O 1
ATOM 5860 N N . LEU A 1 802 ? 42.155 -59.676 -34.757 1 88.84 802 LEU A N 1
ATOM 5861 C CA . LEU A 1 802 ? 41.265 -60.077 -33.673 1 88.84 802 LEU A CA 1
ATOM 5862 C C . LEU A 1 802 ? 42.058 -60.406 -32.412 1 88.84 802 LEU A C 1
ATOM 5864 O O . LEU A 1 802 ? 42.956 -61.251 -32.442 1 88.84 802 LEU A O 1
ATOM 5868 N N . SER A 1 803 ? 41.842 -59.707 -31.33 1 90 803 SER A N 1
ATOM 5869 C CA . SER A 1 803 ? 42.45 -60.01 -30.039 1 90 803 SER A CA 1
ATOM 5870 C C . SER A 1 803 ? 41.853 -61.273 -29.429 1 90 803 SER A C 1
ATOM 5872 O O . SER A 1 803 ? 40.755 -61.691 -29.804 1 90 803 SER A O 1
ATOM 5874 N N . PRO A 1 804 ? 42.616 -61.88 -28.493 1 89.06 804 PRO A N 1
ATOM 5875 C CA . PRO A 1 804 ? 42.113 -63.11 -27.877 1 89.06 804 PRO A CA 1
ATOM 5876 C C . PRO A 1 804 ? 40.78 -62.909 -27.16 1 89.06 804 PRO A C 1
ATOM 5878 O O . PRO A 1 804 ? 39.894 -63.763 -27.245 1 89.06 804 PRO A O 1
ATOM 5881 N N . SER A 1 805 ? 40.622 -61.741 -26.517 1 88.78 805 SER A N 1
ATOM 5882 C CA . SER A 1 805 ? 39.399 -61.471 -25.768 1 88.78 805 SER A CA 1
ATOM 5883 C C . SER A 1 805 ? 38.21 -61.279 -26.703 1 88.78 805 SER A C 1
ATOM 5885 O O . SER A 1 805 ? 37.079 -61.626 -26.356 1 88.78 805 SER A O 1
ATOM 5887 N N . ALA A 1 806 ? 38.422 -60.79 -27.874 1 91.39 806 ALA A N 1
ATOM 5888 C CA . ALA A 1 806 ? 37.363 -60.568 -28.855 1 91.39 806 ALA A CA 1
ATOM 5889 C C . ALA A 1 806 ? 37.036 -61.854 -29.61 1 91.39 806 ALA A C 1
ATOM 5891 O O . ALA A 1 806 ? 35.919 -62.024 -30.104 1 91.39 806 ALA A O 1
ATOM 5892 N N . ALA A 1 807 ? 38.015 -62.753 -29.722 1 91.45 807 ALA A N 1
ATOM 5893 C CA . ALA A 1 807 ? 37.837 -64.006 -30.451 1 91.45 807 ALA A CA 1
ATOM 5894 C C . ALA A 1 807 ? 37.006 -64.998 -29.643 1 91.45 807 ALA A C 1
ATOM 5896 O O . ALA A 1 807 ? 36.321 -65.852 -30.211 1 91.45 807 ALA A O 1
ATOM 5897 N N . TRP A 1 808 ? 37.098 -64.743 -28.371 1 89.84 808 TRP A N 1
ATOM 5898 C CA . TRP A 1 808 ? 36.464 -65.684 -27.455 1 89.84 808 TRP A CA 1
ATOM 5899 C C . TRP A 1 808 ? 34.967 -65.789 -27.731 1 89.84 808 TRP A C 1
ATOM 5901 O O . TRP A 1 808 ? 34.45 -66.881 -27.976 1 89.84 808 TRP A O 1
ATOM 5911 N N . PRO A 1 809 ? 34.261 -64.65 -27.752 1 92.3 809 PRO A N 1
ATOM 5912 C CA . PRO A 1 809 ? 32.824 -64.746 -28.019 1 92.3 809 PRO A CA 1
ATOM 5913 C C . PRO A 1 809 ? 32.518 -65.216 -29.44 1 92.3 809 PRO A C 1
ATOM 5915 O O . PRO A 1 809 ? 31.503 -65.879 -29.669 1 92.3 809 PRO A O 1
ATOM 5918 N N . ILE A 1 810 ? 33.351 -65.022 -30.403 1 91.61 810 ILE A N 1
ATOM 5919 C CA . ILE A 1 810 ? 33.142 -65.405 -31.795 1 91.61 810 ILE A CA 1
ATOM 5920 C C . ILE A 1 810 ? 33.197 -66.925 -31.926 1 91.61 810 ILE A C 1
ATOM 5922 O O . ILE A 1 810 ? 32.325 -67.533 -32.551 1 91.61 810 ILE A O 1
ATOM 5926 N N . LEU A 1 811 ? 34.211 -67.572 -31.253 1 92.02 811 LEU A N 1
ATOM 5927 C CA . LEU A 1 811 ? 34.394 -69.017 -31.338 1 92.02 811 LEU A CA 1
ATOM 5928 C C . LEU A 1 811 ? 33.275 -69.75 -30.605 1 92.02 811 LEU A C 1
ATOM 5930 O O . LEU A 1 811 ? 32.806 -70.793 -31.065 1 92.02 811 LEU A O 1
ATOM 5934 N N . HIS A 1 812 ? 32.914 -69.202 -29.504 1 91.86 812 HIS A N 1
ATOM 5935 C CA . HIS A 1 812 ? 31.794 -69.786 -28.775 1 91.86 812 HIS A CA 1
ATOM 5936 C C . HIS A 1 812 ? 30.513 -69.738 -29.601 1 91.86 812 HIS A C 1
ATOM 5938 O O . HIS A 1 812 ? 29.763 -70.715 -29.651 1 91.86 812 HIS A O 1
ATOM 5944 N N . HIS A 1 813 ? 30.329 -68.62 -30.319 1 91.45 813 HIS A N 1
ATOM 5945 C CA . HIS A 1 813 ? 29.135 -68.464 -31.143 1 91.45 813 HIS A CA 1
ATOM 5946 C C . HIS A 1 813 ? 29.178 -69.387 -32.356 1 91.45 813 HIS A C 1
ATOM 5948 O O . HIS A 1 813 ? 28.159 -69.969 -32.734 1 91.45 813 HIS A O 1
ATOM 5954 N N . LEU A 1 814 ? 30.357 -69.597 -32.961 1 90.6 814 LEU A N 1
ATOM 5955 C CA . LEU A 1 814 ? 30.519 -70.459 -34.128 1 90.6 814 LEU A CA 1
ATOM 5956 C C . LEU A 1 814 ? 30.193 -71.908 -33.782 1 90.6 814 LEU A C 1
ATOM 5958 O O . LEU A 1 814 ? 29.733 -72.666 -34.639 1 90.6 814 LEU A O 1
ATOM 5962 N N . HIS A 1 815 ? 30.409 -72.212 -32.485 1 90.88 815 HIS A N 1
ATOM 5963 C CA . HIS A 1 815 ? 30.217 -73.597 -32.071 1 90.88 815 HIS A CA 1
ATOM 5964 C C . HIS A 1 815 ? 28.892 -73.774 -31.337 1 90.88 815 HIS A C 1
ATOM 5966 O O . HIS A 1 815 ? 28.736 -74.707 -30.546 1 90.88 815 HIS A O 1
ATOM 5972 N N . GLY A 1 816 ? 28.036 -72.719 -31.429 1 86.33 816 GLY A N 1
ATOM 5973 C CA . GLY A 1 816 ? 26.648 -72.895 -31.035 1 86.33 816 GLY A CA 1
ATOM 5974 C C . GLY A 1 816 ? 26.361 -72.41 -29.626 1 86.33 816 GLY A C 1
ATOM 5975 O O . GLY A 1 816 ? 25.251 -72.58 -29.119 1 86.33 816 GLY A O 1
ATOM 5976 N N . CYS A 1 817 ? 27.364 -71.808 -28.971 1 86.33 817 CYS A N 1
ATOM 5977 C CA . CYS A 1 817 ? 27.11 -71.269 -27.64 1 86.33 817 CYS A CA 1
ATOM 5978 C C . CYS A 1 817 ? 26.144 -70.092 -27.703 1 86.33 817 CYS A C 1
ATOM 5980 O O . CYS A 1 817 ? 26.276 -69.22 -28.563 1 86.33 817 CYS A O 1
ATOM 5982 N N . ARG A 1 818 ? 25.148 -70.314 -26.997 1 79.79 818 ARG A N 1
ATOM 5983 C CA . ARG A 1 818 ? 24.239 -69.18 -26.859 1 79.79 818 ARG A CA 1
ATOM 5984 C C . ARG A 1 818 ? 24.044 -68.809 -25.393 1 79.79 818 ARG A C 1
ATOM 5986 O O . ARG A 1 818 ? 23.663 -69.654 -24.579 1 79.79 818 ARG A O 1
ATOM 5993 N N . GLY A 1 819 ? 24.437 -67.574 -25.009 1 75.25 819 GLY A N 1
ATOM 5994 C CA . GLY A 1 819 ? 24.21 -67.1 -23.653 1 75.25 819 GLY A CA 1
ATOM 5995 C C . GLY A 1 819 ? 25.156 -67.715 -22.64 1 75.25 819 GLY A C 1
ATOM 5996 O O . GLY A 1 819 ? 24.834 -67.798 -21.453 1 75.25 819 GLY A O 1
ATOM 5997 N N . CYS A 1 820 ? 26.21 -68.427 -23.08 1 78.84 820 CYS A N 1
ATOM 5998 C CA . CYS A 1 820 ? 27.1 -69.111 -22.149 1 78.84 820 CYS A CA 1
ATOM 5999 C C . CYS A 1 820 ? 27.979 -68.114 -21.403 1 78.84 820 CYS A C 1
ATOM 6001 O O . CYS A 1 820 ? 28.848 -68.508 -20.623 1 78.84 820 CYS A O 1
ATOM 6003 N N . GLY A 1 821 ? 27.809 -66.841 -21.509 1 80.52 821 GLY A N 1
ATOM 6004 C CA . GLY A 1 821 ? 28.558 -65.815 -20.8 1 80.52 821 GLY A CA 1
ATOM 6005 C C . GLY A 1 821 ? 29.8 -65.362 -21.545 1 80.52 821 GLY A C 1
ATOM 6006 O O . GLY A 1 821 ? 30.489 -64.438 -21.108 1 80.52 821 GLY A O 1
ATOM 6007 N N . ALA A 1 822 ? 30.164 -65.971 -22.669 1 85.6 822 ALA A N 1
ATOM 6008 C CA . ALA A 1 822 ? 31.359 -65.648 -23.445 1 85.6 822 ALA A CA 1
ATOM 6009 C C . ALA A 1 822 ? 31.318 -64.205 -23.94 1 85.6 822 ALA A C 1
ATOM 6011 O O . ALA A 1 822 ? 32.362 -63.569 -24.103 1 85.6 822 ALA A O 1
ATOM 6012 N N . ALA A 1 823 ? 30.1 -63.719 -24.103 1 84.72 823 ALA A N 1
ATOM 6013 C CA . ALA A 1 823 ? 29.928 -62.369 -24.634 1 84.72 823 ALA A CA 1
ATOM 6014 C C . ALA A 1 823 ? 30.269 -61.318 -23.581 1 84.72 823 ALA A C 1
ATOM 6016 O O . ALA A 1 823 ? 30.501 -60.153 -23.911 1 84.72 823 ALA A O 1
ATOM 6017 N N . LEU A 1 824 ? 30.394 -61.598 -22.271 1 86.03 824 LEU A N 1
ATOM 6018 C CA . LEU A 1 824 ? 30.64 -60.653 -21.187 1 86.03 824 LEU A CA 1
ATOM 6019 C C . LEU A 1 824 ? 32.134 -60.391 -21.023 1 86.03 824 LEU A C 1
ATOM 6021 O O . LEU A 1 824 ? 32.53 -59.365 -20.465 1 86.03 824 LEU A O 1
ATOM 6025 N N . GLY A 1 825 ? 32.919 -61.265 -21.501 1 83.78 825 GLY A N 1
ATOM 6026 C CA . GLY A 1 825 ? 34.355 -61.245 -21.269 1 83.78 825 GLY A CA 1
ATOM 6027 C C . GLY A 1 825 ? 35.03 -60.001 -21.814 1 83.78 825 GLY A C 1
ATOM 6028 O O . GLY A 1 825 ? 35.74 -59.304 -21.087 1 83.78 825 GLY A O 1
ATOM 6029 N N . PRO A 1 826 ? 34.66 -59.653 -23.027 1 88.93 826 PRO A N 1
ATOM 6030 C CA . PRO A 1 826 ? 35.351 -58.506 -23.622 1 88.93 826 PRO A CA 1
ATOM 6031 C C . PRO A 1 826 ? 34.847 -57.169 -23.084 1 88.93 826 PRO A C 1
ATOM 6033 O O . PRO A 1 826 ? 35.487 -56.135 -23.292 1 88.93 826 PRO A O 1
ATOM 6036 N N . ILE A 1 827 ? 33.77 -57.074 -22.43 1 90.11 827 ILE A N 1
ATOM 6037 C CA . ILE A 1 827 ? 33.147 -55.819 -22.022 1 90.11 827 ILE A CA 1
ATOM 6038 C C . ILE A 1 827 ? 33.811 -55.303 -20.748 1 90.11 827 ILE A C 1
ATOM 6040 O O . ILE A 1 827 ? 33.797 -55.978 -19.716 1 90.11 827 ILE A O 1
ATOM 6044 N N . PRO A 1 828 ? 34.342 -54.126 -20.812 1 89.05 828 PRO A N 1
ATOM 6045 C CA . PRO A 1 828 ? 34.982 -53.557 -19.623 1 89.05 828 PRO A CA 1
ATOM 6046 C C . PRO A 1 828 ? 33.985 -53.241 -18.511 1 89.05 828 PRO A C 1
ATOM 6048 O O . PRO A 1 828 ? 32.803 -53.016 -18.782 1 89.05 828 PRO A O 1
ATOM 6051 N N . PRO A 1 829 ? 34.47 -53.344 -17.317 1 84.75 829 PRO A N 1
ATOM 6052 C CA . PRO A 1 829 ? 33.59 -52.944 -16.216 1 84.75 829 PRO A CA 1
ATOM 6053 C C . PRO A 1 829 ? 33.192 -51.471 -16.283 1 84.75 829 PRO A C 1
ATOM 6055 O O . PRO A 1 829 ? 33.746 -50.715 -17.085 1 84.75 829 PRO A O 1
ATOM 6058 N N . LEU A 1 830 ? 32.327 -51.156 -15.447 1 82.58 830 LEU A N 1
ATOM 6059 C CA . LEU A 1 830 ? 31.8 -49.796 -15.403 1 82.58 830 LEU A CA 1
ATOM 6060 C C . LEU A 1 830 ? 32.908 -48.793 -15.105 1 82.58 830 LEU A C 1
ATOM 6062 O O . LEU A 1 830 ? 33.756 -49.036 -14.243 1 82.58 830 LEU A O 1
ATOM 6066 N N . GLY A 1 831 ? 32.982 -47.755 -15.751 1 79.35 831 GLY A N 1
ATOM 6067 C CA . GLY A 1 831 ? 33.981 -46.726 -15.512 1 79.35 831 GLY A CA 1
ATOM 6068 C C . GLY A 1 831 ? 35.097 -46.726 -16.54 1 79.35 831 GLY A C 1
ATOM 6069 O O . GLY A 1 831 ? 35.805 -45.729 -16.696 1 79.35 831 GLY A O 1
ATOM 6070 N N . GLN A 1 832 ? 35.311 -47.9 -17.166 1 84.1 832 GLN A N 1
ATOM 6071 C CA . GLN A 1 832 ? 36.333 -47.978 -18.204 1 84.1 832 GLN A CA 1
ATOM 6072 C C . GLN A 1 832 ? 35.753 -47.639 -19.574 1 84.1 832 GLN A C 1
ATOM 6074 O O . GLN A 1 832 ? 34.577 -47.898 -19.837 1 84.1 832 GLN A O 1
ATOM 6079 N N . PRO A 1 833 ? 36.566 -47.042 -20.31 1 86.62 833 PRO A N 1
ATOM 6080 C CA . PRO A 1 833 ? 36.073 -46.598 -21.616 1 86.62 833 PRO A CA 1
ATOM 6081 C C . PRO A 1 833 ? 35.681 -47.761 -22.525 1 86.62 833 PRO A C 1
ATOM 6083 O O . PRO A 1 833 ? 36.347 -48.799 -22.527 1 86.62 833 PRO A O 1
ATOM 6086 N N . LEU A 1 834 ? 34.694 -47.593 -23.243 1 88.37 834 LEU A N 1
ATOM 6087 C CA . LEU A 1 834 ? 34.181 -48.592 -24.174 1 88.37 834 LEU A CA 1
ATOM 6088 C C . LEU A 1 834 ? 34.844 -48.452 -25.54 1 88.37 834 LEU A C 1
ATOM 6090 O O . LEU A 1 834 ? 35.052 -49.447 -26.239 1 88.37 834 LEU A O 1
ATOM 6094 N N . LEU A 1 835 ? 35.111 -47.191 -25.872 1 85.1 835 LEU A N 1
ATOM 6095 C CA . LEU A 1 835 ? 35.771 -46.969 -27.154 1 85.1 835 LEU A CA 1
ATOM 6096 C C . LEU A 1 835 ? 37.215 -47.46 -27.115 1 85.1 835 LEU A C 1
ATOM 6098 O O . LEU A 1 835 ? 37.966 -47.12 -26.198 1 85.1 835 LEU A O 1
ATOM 6102 N N . GLY A 1 836 ? 37.499 -48.159 -28.005 1 82.47 836 GLY A N 1
ATOM 6103 C CA . GLY A 1 836 ? 38.847 -48.7 -28.055 1 82.47 836 GLY A CA 1
ATOM 6104 C C . GLY A 1 836 ? 39.018 -49.956 -27.222 1 82.47 836 GLY A C 1
ATOM 6105 O O . GLY A 1 836 ? 40.114 -50.515 -27.149 1 82.47 836 GLY A O 1
ATOM 6106 N N . SER A 1 837 ? 37.944 -50.4 -26.711 1 88.23 837 SER A N 1
ATOM 6107 C CA . SER A 1 837 ? 37.999 -51.602 -25.885 1 88.23 837 SER A CA 1
ATOM 6108 C C . SER A 1 837 ? 37.808 -52.86 -26.725 1 88.23 837 SER A C 1
ATOM 6110 O O . SER A 1 837 ? 37.571 -52.777 -27.932 1 88.23 837 SER A O 1
ATOM 6112 N N . GLU A 1 838 ? 37.917 -54.02 -26.036 1 89.58 838 GLU A N 1
ATOM 6113 C CA . GLU A 1 838 ? 37.742 -55.312 -26.693 1 89.58 838 GLU A CA 1
ATOM 6114 C C . GLU A 1 838 ? 36.282 -55.548 -27.066 1 89.58 838 GLU A C 1
ATOM 6116 O O . GLU A 1 838 ? 35.985 -56.339 -27.964 1 89.58 838 GLU A O 1
ATOM 6121 N N . ALA A 1 839 ? 35.48 -54.75 -26.345 1 89.56 839 ALA A N 1
ATOM 6122 C CA . ALA A 1 839 ? 34.063 -54.857 -26.683 1 89.56 839 ALA A CA 1
ATOM 6123 C C . ALA A 1 839 ? 33.785 -54.281 -28.068 1 89.56 839 ALA A C 1
ATOM 6125 O O . ALA A 1 839 ? 33.019 -54.857 -28.844 1 89.56 839 ALA A O 1
ATOM 6126 N N . GLU A 1 840 ? 34.319 -53.185 -28.316 1 91.5 840 GLU A N 1
ATOM 6127 C CA . GLU A 1 840 ? 34.162 -52.568 -29.629 1 91.5 840 GLU A CA 1
ATOM 6128 C C . GLU A 1 840 ? 34.735 -53.456 -30.729 1 91.5 840 GLU A C 1
ATOM 6130 O O . GLU A 1 840 ? 34.144 -53.583 -31.803 1 91.5 840 GLU A O 1
ATOM 6135 N N . GLU A 1 841 ? 35.87 -54.06 -30.423 1 91.29 841 GLU A N 1
ATOM 6136 C CA . GLU A 1 841 ? 36.513 -54.964 -31.372 1 91.29 841 GLU A CA 1
ATOM 6137 C C . GLU A 1 841 ? 35.634 -56.178 -31.66 1 91.29 841 GLU A C 1
ATOM 6139 O O . GLU A 1 841 ? 35.524 -56.613 -32.808 1 91.29 841 GLU A O 1
ATOM 6144 N N . ALA A 1 842 ? 35.126 -56.647 -30.614 1 92.18 842 ALA A N 1
ATOM 6145 C CA . ALA A 1 842 ? 34.254 -57.809 -30.765 1 92.18 842 ALA A CA 1
ATOM 6146 C C . ALA A 1 842 ? 33.022 -57.467 -31.598 1 92.18 842 ALA A C 1
ATOM 6148 O O . ALA A 1 842 ? 32.576 -58.272 -32.419 1 92.18 842 ALA A O 1
ATOM 6149 N N . LEU A 1 843 ? 32.479 -56.302 -31.35 1 91.91 843 LEU A N 1
ATOM 6150 C CA . LEU A 1 843 ? 31.305 -55.856 -32.092 1 91.91 843 LEU A CA 1
ATOM 6151 C C . LEU A 1 843 ? 31.638 -55.65 -33.566 1 91.91 843 LEU A C 1
ATOM 6153 O O . LEU A 1 843 ? 30.853 -56.019 -34.442 1 91.91 843 LEU A O 1
ATOM 6157 N N . GLU A 1 844 ? 32.746 -55.136 -33.837 1 90.23 844 GLU A N 1
ATOM 6158 C CA . GLU A 1 844 ? 33.184 -54.942 -35.216 1 90.23 844 GLU A CA 1
ATOM 6159 C C . GLU A 1 844 ? 33.423 -56.278 -35.913 1 90.23 844 GLU A C 1
ATOM 6161 O O . GLU A 1 844 ? 33.1 -56.437 -37.092 1 90.23 844 GLU A O 1
ATOM 6166 N N . ALA A 1 845 ? 34.018 -57.183 -35.17 1 91.83 845 ALA A N 1
ATOM 6167 C CA . ALA A 1 845 ? 34.292 -58.513 -35.708 1 91.83 845 ALA A CA 1
ATOM 6168 C C . ALA A 1 845 ? 32.996 -59.263 -36 1 91.83 845 ALA A C 1
ATOM 6170 O O . ALA A 1 845 ? 32.901 -59.988 -36.994 1 91.83 845 ALA A O 1
ATOM 6171 N N . ALA A 1 846 ? 32.087 -59.137 -35.063 1 91.57 846 ALA A N 1
ATOM 6172 C CA . ALA A 1 846 ? 30.793 -59.777 -35.284 1 91.57 846 ALA A CA 1
ATOM 6173 C C . ALA A 1 846 ? 30.14 -59.266 -36.564 1 91.57 846 ALA A C 1
ATOM 6175 O O . ALA A 1 846 ? 29.492 -60.029 -37.285 1 91.57 846 ALA A O 1
ATOM 6176 N N . GLY A 1 847 ? 30.291 -58.001 -36.805 1 89.24 847 GLY A N 1
ATOM 6177 C CA . GLY A 1 847 ? 29.797 -57.432 -38.049 1 89.24 847 GLY A CA 1
ATOM 6178 C C . GLY A 1 847 ? 30.584 -57.883 -39.265 1 89.24 847 GLY A C 1
ATOM 6179 O O . GLY A 1 847 ? 30.002 -58.233 -40.293 1 89.24 847 GLY A O 1
ATOM 6180 N N . ARG A 1 848 ? 31.84 -57.933 -39.14 1 89.9 848 ARG A N 1
ATOM 6181 C CA . ARG A 1 848 ? 32.734 -58.321 -40.226 1 89.9 848 ARG A CA 1
ATOM 6182 C C . ARG A 1 848 ? 32.498 -59.771 -40.637 1 89.9 848 ARG A C 1
ATOM 6184 O O . ARG A 1 848 ? 32.528 -60.097 -41.826 1 89.9 848 ARG A O 1
ATOM 6191 N N . PHE A 1 849 ? 32.261 -60.63 -39.633 1 92.21 849 PHE A N 1
ATOM 6192 C CA . PHE A 1 849 ? 32.103 -62.057 -39.885 1 92.21 849 PHE A CA 1
ATOM 6193 C C . PHE A 1 849 ? 30.635 -62.411 -40.096 1 92.21 849 PHE A C 1
ATOM 6195 O O . PHE A 1 849 ? 30.278 -63.589 -40.155 1 92.21 849 PHE A O 1
ATOM 6202 N N . LEU A 1 850 ? 29.715 -61.349 -40.084 1 91.25 850 LEU A N 1
ATOM 6203 C CA . LEU A 1 850 ? 28.293 -61.485 -40.38 1 91.25 850 LEU A CA 1
ATOM 6204 C C . LEU A 1 850 ? 27.618 -62.418 -39.38 1 91.25 850 LEU A C 1
ATOM 6206 O O . LEU A 1 850 ? 26.966 -63.388 -39.773 1 91.25 850 LEU A O 1
ATOM 6210 N N . LEU A 1 851 ? 27.863 -62.166 -38.199 1 91.65 851 LEU A N 1
ATOM 6211 C CA . LEU A 1 851 ? 27.228 -62.896 -37.106 1 91.65 851 LEU A CA 1
ATOM 6212 C C . LEU A 1 851 ? 26.208 -62.019 -36.387 1 91.65 851 LEU A C 1
ATOM 6214 O O . LEU A 1 851 ? 26.465 -61.542 -35.28 1 91.65 851 LEU A O 1
ATOM 6218 N N . PRO A 1 852 ? 25.06 -61.839 -36.923 1 89 852 PRO A N 1
ATOM 6219 C CA . PRO A 1 852 ? 24.065 -60.936 -36.341 1 89 852 PRO A CA 1
ATOM 6220 C C . PRO A 1 852 ? 23.614 -61.371 -34.949 1 89 852 PRO A C 1
ATOM 6222 O O . PRO A 1 852 ? 23.348 -60.527 -34.09 1 89 852 PRO A O 1
ATOM 6225 N N . GLY A 1 853 ? 23.511 -62.592 -34.727 1 86.73 853 GLY A N 1
ATOM 6226 C CA . GLY A 1 853 ? 23.138 -63.081 -33.409 1 86.73 853 GLY A CA 1
ATOM 6227 C C . GLY A 1 853 ? 24.132 -62.701 -32.328 1 86.73 853 GLY A C 1
ATOM 6228 O O . GLY A 1 853 ? 23.741 -62.374 -31.205 1 86.73 853 GLY A O 1
ATOM 6229 N N . LEU A 1 854 ? 25.419 -62.908 -32.778 1 90.07 854 LEU A N 1
ATOM 6230 C CA . LEU A 1 854 ? 26.447 -62.533 -31.814 1 90.07 854 LEU A CA 1
ATOM 6231 C C . LEU A 1 854 ? 26.437 -61.028 -31.567 1 90.07 854 LEU A C 1
ATOM 6233 O O . LEU A 1 854 ? 26.664 -60.578 -30.442 1 90.07 854 LEU A O 1
ATOM 6237 N N . GLU A 1 855 ? 26.183 -60.255 -32.627 1 89.78 855 GLU A N 1
ATOM 6238 C CA . GLU A 1 855 ? 26.091 -58.805 -32.484 1 89.78 855 GLU A CA 1
ATOM 6239 C C . GLU A 1 855 ? 25.007 -58.418 -31.482 1 89.78 855 GLU A C 1
ATOM 6241 O O . GLU A 1 855 ? 25.22 -57.548 -30.635 1 89.78 855 GLU A O 1
ATOM 6246 N N . GLU A 1 856 ? 23.907 -59.001 -31.557 1 88.87 856 GLU A N 1
ATOM 6247 C CA . GLU A 1 856 ? 22.791 -58.727 -30.657 1 88.87 856 GLU A CA 1
ATOM 6248 C C . GLU A 1 856 ? 23.14 -59.095 -29.218 1 88.87 856 GLU A C 1
ATOM 6250 O O . GLU A 1 856 ? 22.805 -58.362 -28.285 1 88.87 856 GLU A O 1
ATOM 6255 N N . GLU A 1 857 ? 23.779 -60.211 -29.137 1 87.77 857 GLU A N 1
ATOM 6256 C CA . GLU A 1 857 ? 24.165 -60.664 -27.804 1 87.77 857 GLU A CA 1
ATOM 6257 C C . GLU A 1 857 ? 25.167 -59.706 -27.165 1 87.77 857 GLU A C 1
ATOM 6259 O O . GLU A 1 857 ? 25.089 -59.428 -25.967 1 87.77 857 GLU A O 1
ATOM 6264 N N . LEU A 1 858 ? 26.096 -59.311 -27.961 1 90.13 858 LEU A N 1
ATOM 6265 C CA . LEU A 1 858 ? 27.109 -58.388 -27.459 1 90.13 858 LEU A CA 1
ATOM 6266 C C . LEU A 1 858 ? 26.489 -57.041 -27.105 1 90.13 858 LEU A C 1
ATOM 6268 O O . LEU A 1 858 ? 26.852 -56.431 -26.097 1 90.13 858 LEU A O 1
ATOM 6272 N N . GLU A 1 859 ? 25.597 -56.556 -27.938 1 89.87 859 GLU A N 1
ATOM 6273 C CA . GLU A 1 859 ? 24.921 -55.289 -27.677 1 89.87 859 GLU A CA 1
ATOM 6274 C C . GLU A 1 859 ? 24.097 -55.356 -26.394 1 89.87 859 GLU A C 1
ATOM 6276 O O . GLU A 1 859 ? 24.089 -54.408 -25.606 1 89.87 859 GLU A O 1
ATOM 6281 N N . GLU A 1 860 ? 23.47 -56.387 -26.195 1 85.26 860 GLU A N 1
ATOM 6282 C CA . GLU A 1 860 ? 22.676 -56.563 -24.982 1 85.26 860 GLU A CA 1
ATOM 6283 C C . GLU A 1 860 ? 23.564 -56.596 -23.742 1 85.26 860 GLU A C 1
ATOM 6285 O O . GLU A 1 860 ? 23.188 -56.077 -22.689 1 85.26 860 GLU A O 1
ATOM 6290 N N . ALA A 1 861 ? 24.645 -57.226 -23.927 1 86.32 861 ALA A N 1
ATOM 6291 C CA . ALA A 1 861 ? 25.585 -57.303 -22.812 1 86.32 861 ALA A CA 1
ATOM 6292 C C . ALA A 1 861 ? 26.132 -55.923 -22.46 1 86.32 861 ALA A C 1
ATOM 6294 O O . ALA A 1 861 ? 26.25 -55.577 -21.282 1 86.32 861 ALA A O 1
ATOM 6295 N N . VAL A 1 862 ? 26.462 -55.203 -23.469 1 89.14 862 VAL A N 1
ATOM 6296 C CA . VAL A 1 862 ? 26.952 -53.846 -23.249 1 89.14 862 VAL A CA 1
ATOM 6297 C C . VAL A 1 862 ? 25.873 -53.012 -22.562 1 89.14 862 VAL A C 1
ATOM 6299 O O . VAL A 1 862 ? 26.162 -52.259 -21.629 1 89.14 862 VAL A O 1
ATOM 6302 N N . GLY A 1 863 ? 24.657 -53.019 -23.052 1 88.4 863 GLY A N 1
ATOM 6303 C CA . GLY A 1 863 ? 23.54 -52.296 -22.465 1 88.4 863 GLY A CA 1
ATOM 6304 C C . GLY A 1 863 ? 23.289 -52.662 -21.014 1 88.4 863 GLY A C 1
ATOM 6305 O O . GLY A 1 863 ? 23.035 -51.789 -20.183 1 88.4 863 GLY A O 1
ATOM 6306 N N . HIS A 1 864 ? 23.451 -53.834 -20.746 1 82.66 864 HIS A N 1
ATOM 6307 C CA . HIS A 1 864 ? 23.195 -54.322 -19.396 1 82.66 864 HIS A CA 1
ATOM 6308 C C . HIS A 1 864 ? 24.248 -53.815 -18.417 1 82.66 864 HIS A C 1
ATOM 6310 O O . HIS A 1 864 ? 23.932 -53.493 -17.269 1 82.66 864 HIS A O 1
ATOM 6316 N N . ILE A 1 865 ? 25.424 -53.771 -18.827 1 85.39 865 ILE A N 1
ATOM 6317 C CA . ILE A 1 865 ? 26.518 -53.406 -17.932 1 85.39 865 ILE A CA 1
ATOM 6318 C C . ILE A 1 865 ? 26.612 -51.886 -17.827 1 85.39 865 ILE A C 1
ATOM 6320 O O . ILE A 1 865 ? 26.742 -51.34 -16.728 1 85.39 865 ILE A O 1
ATOM 6324 N N . HIS A 1 866 ? 26.478 -51.279 -18.947 1 88.84 866 HIS A N 1
ATOM 6325 C CA . HIS A 1 866 ? 26.772 -49.851 -18.956 1 88.84 866 HIS A CA 1
ATOM 6326 C C . HIS A 1 866 ? 25.496 -49.025 -18.835 1 88.84 866 HIS A C 1
ATOM 6328 O O . HIS A 1 866 ? 25.549 -47.839 -18.498 1 88.84 866 HIS A O 1
ATOM 6334 N N . LEU A 1 867 ? 24.318 -49.533 -19.088 1 88.01 867 LEU A N 1
ATOM 6335 C CA . LEU A 1 867 ? 23.055 -48.81 -18.991 1 88.01 867 LEU A CA 1
ATOM 6336 C C . LEU A 1 867 ? 22.139 -49.452 -17.954 1 88.01 867 LEU A C 1
ATOM 6338 O O . LEU A 1 867 ? 20.92 -49.276 -18.003 1 88.01 867 LEU A O 1
ATOM 6342 N N . GLY A 1 868 ? 22.685 -50.183 -17.172 1 77.41 868 GLY A N 1
ATOM 6343 C CA . GLY A 1 868 ? 21.938 -50.802 -16.089 1 77.41 868 GLY A CA 1
ATOM 6344 C C . GLY A 1 868 ? 21.68 -49.859 -14.928 1 77.41 868 GLY A C 1
ATOM 6345 O O . GLY A 1 868 ? 21.897 -48.651 -15.043 1 77.41 868 GLY A O 1
ATOM 6346 N N . PRO A 1 869 ? 21.163 -50.358 -13.829 1 74.24 869 PRO A N 1
ATOM 6347 C CA . PRO A 1 869 ? 20.806 -49.546 -12.664 1 74.24 869 PRO A CA 1
ATOM 6348 C C . PRO A 1 869 ? 22.007 -48.822 -12.058 1 74.24 869 PRO A C 1
ATOM 6350 O O . PRO A 1 869 ? 21.849 -47.766 -11.441 1 74.24 869 PRO A O 1
ATOM 6353 N N . HIS A 1 870 ? 23.176 -49.394 -12.308 1 73.82 870 HIS A N 1
ATOM 6354 C CA . HIS A 1 870 ? 24.374 -48.799 -11.729 1 73.82 870 HIS A CA 1
ATOM 6355 C C . HIS A 1 870 ? 25.078 -47.89 -12.731 1 73.82 870 HIS A C 1
ATOM 6357 O O . HIS A 1 870 ? 26.076 -47.246 -12.398 1 73.82 870 HIS A O 1
ATOM 6363 N N . GLY A 1 871 ? 24.511 -47.906 -13.861 1 78.09 871 GLY A N 1
ATOM 6364 C CA . GLY A 1 871 ? 25.109 -47.065 -14.885 1 78.09 871 GLY A CA 1
ATOM 6365 C C . GLY A 1 871 ? 24.815 -45.59 -14.693 1 78.09 871 GLY A C 1
ATOM 6366 O O . GLY A 1 871 ? 23.725 -45.221 -14.249 1 78.09 871 GLY A O 1
ATOM 6367 N N . GLY A 1 872 ? 25.886 -44.743 -14.842 1 82.21 872 GLY A N 1
ATOM 6368 C CA . GLY A 1 872 ? 25.727 -43.302 -14.728 1 82.21 872 GLY A CA 1
ATOM 6369 C C . GLY A 1 872 ? 25.465 -42.623 -16.059 1 82.21 872 GLY A C 1
ATOM 6370 O O . GLY A 1 872 ? 25.559 -43.255 -17.113 1 82.21 872 GLY A O 1
ATOM 6371 N N . PRO A 1 873 ? 25.003 -41.408 -16.043 1 87.15 873 PRO A N 1
ATOM 6372 C CA . PRO A 1 873 ? 24.705 -40.66 -17.266 1 87.15 873 PRO A CA 1
ATOM 6373 C C . PRO A 1 873 ? 25.921 -40.512 -18.178 1 87.15 873 PRO A C 1
ATOM 6375 O O . PRO A 1 873 ? 25.772 -40.373 -19.395 1 87.15 873 PRO A O 1
ATOM 6378 N N . GLU A 1 874 ? 27.048 -40.656 -17.699 1 85.12 874 GLU A N 1
ATOM 6379 C CA . GLU A 1 874 ? 28.271 -40.526 -18.485 1 85.12 874 GLU A CA 1
ATOM 6380 C C . GLU A 1 874 ? 28.442 -41.703 -19.441 1 85.12 874 GLU A C 1
ATOM 6382 O O . GLU A 1 874 ? 29.043 -41.562 -20.507 1 85.12 874 GLU A O 1
ATOM 6387 N N . SER A 1 875 ? 27.916 -42.793 -19.016 1 89 875 SER A N 1
ATOM 6388 C CA . SER A 1 875 ? 28.075 -44.005 -19.812 1 89 875 SER A CA 1
ATOM 6389 C C . SER A 1 875 ? 27.185 -43.973 -21.051 1 89 875 SER A C 1
ATOM 6391 O O . SER A 1 875 ? 27.465 -44.653 -22.041 1 89 875 SER A O 1
ATOM 6393 N N . VAL A 1 876 ? 26.224 -43.194 -20.995 1 91.16 876 VAL A N 1
ATOM 6394 C CA . VAL A 1 876 ? 25.249 -43.168 -22.08 1 91.16 876 VAL A CA 1
ATOM 6395 C C . VAL A 1 876 ? 25.905 -42.634 -23.351 1 91.16 876 VAL A C 1
ATOM 6397 O O . VAL A 1 876 ? 25.708 -43.184 -24.437 1 91.16 876 VAL A O 1
ATOM 6400 N N . GLY A 1 877 ? 26.681 -41.639 -23.145 1 90.07 877 GLY A N 1
ATOM 6401 C CA . GLY A 1 877 ? 27.383 -41.085 -24.292 1 90.07 877 GLY A CA 1
ATOM 6402 C C . GLY A 1 877 ? 28.385 -42.048 -24.9 1 90.07 877 GLY A C 1
ATOM 6403 O O . GLY A 1 877 ? 28.545 -42.097 -26.121 1 90.07 877 GLY A O 1
ATOM 6404 N N . GLU A 1 878 ? 28.99 -42.803 -24.096 1 89.53 878 GLU A N 1
ATOM 6405 C CA . GLU A 1 878 ? 29.984 -43.772 -24.549 1 89.53 878 GLU A CA 1
ATOM 6406 C C . GLU A 1 878 ? 29.331 -44.906 -25.333 1 89.53 878 GLU A C 1
ATOM 6408 O O . GLU A 1 878 ? 29.862 -45.349 -26.354 1 89.53 878 GLU A O 1
ATOM 6413 N N . VAL A 1 879 ? 28.265 -45.321 -24.797 1 92.05 879 VAL A N 1
ATOM 6414 C CA . VAL A 1 879 ? 27.545 -46.406 -25.455 1 92.05 879 VAL A CA 1
ATOM 6415 C C . VAL A 1 879 ? 27.026 -45.934 -26.812 1 92.05 879 VAL A C 1
ATOM 6417 O O . VAL A 1 879 ? 27.07 -46.68 -27.793 1 92.05 879 VAL A O 1
ATOM 6420 N N . PHE A 1 880 ? 26.603 -44.729 -26.892 1 92.17 880 PHE A N 1
ATOM 6421 C CA . PHE A 1 880 ? 26.066 -44.159 -28.121 1 92.17 880 PHE A CA 1
ATOM 6422 C C . PHE A 1 880 ? 27.146 -44.067 -29.193 1 92.17 880 PHE A C 1
ATOM 6424 O O . PHE A 1 880 ? 26.868 -44.254 -30.379 1 92.17 880 PHE A O 1
ATOM 6431 N N . ARG A 1 881 ? 28.341 -43.887 -28.797 1 89.73 881 ARG A N 1
ATOM 6432 C CA . ARG A 1 881 ? 29.444 -43.69 -29.732 1 89.73 881 ARG A CA 1
ATOM 6433 C C . ARG A 1 881 ? 29.791 -44.99 -30.451 1 89.73 881 ARG A C 1
ATOM 6435 O O . ARG A 1 881 ? 30.42 -44.971 -31.511 1 89.73 881 ARG A O 1
ATOM 6442 N N . LEU A 1 882 ? 29.319 -46.062 -29.894 1 88.95 882 LEU A N 1
ATOM 6443 C CA . LEU A 1 882 ? 29.562 -47.34 -30.556 1 88.95 882 LEU A CA 1
ATOM 6444 C C . LEU A 1 882 ? 28.803 -47.421 -31.876 1 88.95 882 LEU A C 1
ATOM 6446 O O . LEU A 1 882 ? 29.131 -48.242 -32.736 1 88.95 882 LEU A O 1
ATOM 6450 N N . GLY A 1 883 ? 27.751 -46.604 -32.058 1 81.85 883 GLY A N 1
ATOM 6451 C CA . GLY A 1 883 ? 27.103 -46.383 -33.341 1 81.85 883 GLY A CA 1
ATOM 6452 C C . GLY A 1 883 ? 26.197 -47.526 -33.757 1 81.85 883 GLY A C 1
ATOM 6453 O O . GLY A 1 883 ? 25.946 -47.725 -34.947 1 81.85 883 GLY A O 1
ATOM 6454 N N . ARG A 1 884 ? 25.771 -48.447 -32.868 1 86.79 884 ARG A N 1
ATOM 6455 C CA . ARG A 1 884 ? 24.871 -49.548 -33.197 1 86.79 884 ARG A CA 1
ATOM 6456 C C . ARG A 1 884 ? 23.416 -49.149 -32.978 1 86.79 884 ARG A C 1
ATOM 6458 O O . ARG A 1 884 ? 23.091 -48.479 -31.995 1 86.79 884 ARG A O 1
ATOM 6465 N N . PRO A 1 885 ? 22.559 -49.391 -33.824 1 83.62 885 PRO A N 1
ATOM 6466 C CA . PRO A 1 885 ? 21.17 -48.93 -33.759 1 83.62 885 PRO A CA 1
ATOM 6467 C C . PRO A 1 885 ? 20.458 -49.379 -32.485 1 83.62 885 PRO A C 1
ATOM 6469 O O . PRO A 1 885 ? 19.715 -48.601 -31.881 1 83.62 885 PRO A O 1
ATOM 6472 N N . ARG A 1 886 ? 20.68 -50.638 -32.088 1 86.75 886 ARG A N 1
ATOM 6473 C CA . ARG A 1 886 ? 20.01 -51.129 -30.888 1 86.75 886 ARG A CA 1
ATOM 6474 C C . ARG A 1 886 ? 20.514 -50.404 -29.645 1 86.75 886 ARG A C 1
ATOM 6476 O O . ARG A 1 886 ? 19.742 -50.131 -28.723 1 86.75 886 ARG A O 1
ATOM 6483 N N . LEU A 1 887 ? 21.793 -50.161 -29.674 1 90.01 887 LEU A N 1
ATOM 6484 C CA . LEU A 1 887 ? 22.368 -49.46 -28.531 1 90.01 887 LEU A CA 1
ATOM 6485 C C . LEU A 1 887 ? 21.874 -48.018 -28.473 1 90.01 887 LEU A C 1
ATOM 6487 O O . LEU A 1 887 ? 21.7 -47.46 -27.387 1 90.01 887 LEU A O 1
ATOM 6491 N N . VAL A 1 888 ? 21.636 -47.454 -29.689 1 91.18 888 VAL A N 1
ATOM 6492 C CA . VAL A 1 888 ? 21.109 -46.095 -29.745 1 91.18 888 VAL A CA 1
ATOM 6493 C C . VAL A 1 888 ? 19.716 -46.054 -29.12 1 91.18 888 VAL A C 1
ATOM 6495 O O . VAL A 1 888 ? 19.392 -45.13 -28.37 1 91.18 888 VAL A O 1
ATOM 6498 N N . ALA A 1 889 ? 18.912 -46.992 -29.408 1 89.2 889 ALA A N 1
ATOM 6499 C CA . ALA A 1 889 ? 17.565 -47.083 -28.85 1 89.2 889 ALA A CA 1
ATOM 6500 C C . ALA A 1 889 ? 17.609 -47.284 -27.338 1 89.2 889 ALA A C 1
ATOM 6502 O O . ALA A 1 889 ? 16.791 -46.722 -26.606 1 89.2 889 ALA A O 1
ATOM 6503 N N . HIS A 1 890 ? 18.596 -48.082 -26.927 1 88.73 890 HIS A N 1
ATOM 6504 C CA . HIS A 1 890 ? 18.747 -48.316 -25.496 1 88.73 890 HIS A CA 1
ATOM 6505 C C . HIS A 1 890 ? 19.141 -47.036 -24.766 1 88.73 890 HIS A C 1
ATOM 6507 O O . HIS A 1 890 ? 18.692 -46.792 -23.644 1 88.73 890 HIS A O 1
ATOM 6513 N N . CYS A 1 891 ? 20.011 -46.325 -25.429 1 91.96 891 CYS A N 1
ATOM 6514 C CA . CYS A 1 891 ? 20.439 -45.065 -24.833 1 91.96 891 CYS A CA 1
ATOM 6515 C C . CYS A 1 891 ? 19.267 -44.102 -24.69 1 91.96 891 CYS A C 1
ATOM 6517 O O . CYS A 1 891 ? 19.119 -43.445 -23.658 1 91.96 891 CYS A O 1
ATOM 6519 N N . ALA A 1 892 ? 18.424 -43.986 -25.723 1 91.73 892 ALA A N 1
ATOM 6520 C CA . ALA A 1 892 ? 17.27 -43.091 -25.697 1 91.73 892 ALA A CA 1
ATOM 6521 C C . ALA A 1 892 ? 16.263 -43.525 -24.636 1 91.73 892 ALA A C 1
ATOM 6523 O O . ALA A 1 892 ? 15.698 -42.688 -23.928 1 91.73 892 ALA A O 1
ATOM 6524 N N . ARG A 1 893 ? 16.066 -44.795 -24.513 1 88.28 893 ARG A N 1
ATOM 6525 C CA . ARG A 1 893 ? 15.133 -45.332 -23.527 1 88.28 893 ARG A CA 1
ATOM 6526 C C . ARG A 1 893 ? 15.631 -45.08 -22.108 1 88.28 893 ARG A C 1
ATOM 6528 O O . ARG A 1 893 ? 14.833 -44.859 -21.194 1 88.28 893 ARG A O 1
ATOM 6535 N N . TRP A 1 894 ? 16.913 -45.3 -21.992 1 88.76 894 TRP A N 1
ATOM 6536 C CA . TRP A 1 894 ? 17.504 -45.029 -20.685 1 88.76 894 TRP A CA 1
ATOM 6537 C C . TRP A 1 894 ? 17.324 -43.564 -20.3 1 88.76 894 TRP A C 1
ATOM 6539 O O . TRP A 1 894 ? 17.036 -43.252 -19.142 1 88.76 894 TRP A O 1
ATOM 6549 N N . THR A 1 895 ? 17.524 -42.699 -21.215 1 91.01 895 THR A N 1
ATOM 6550 C CA . THR A 1 895 ? 17.514 -41.262 -20.964 1 91.01 895 THR A CA 1
ATOM 6551 C C . THR A 1 895 ? 16.103 -40.779 -20.638 1 91.01 895 THR A C 1
ATOM 6553 O O . THR A 1 895 ? 15.915 -39.959 -19.737 1 91.01 895 THR A O 1
ATOM 6556 N N . LEU A 1 896 ? 15.069 -41.232 -21.368 1 88.88 896 LEU A N 1
ATOM 6557 C CA . LEU A 1 896 ? 13.716 -40.708 -21.214 1 88.88 896 LEU A CA 1
ATOM 6558 C C . LEU A 1 896 ? 12.866 -41.64 -20.356 1 88.88 896 LEU A C 1
ATOM 6560 O O . LEU A 1 896 ? 11.69 -41.363 -20.11 1 88.88 896 LEU A O 1
ATOM 6564 N N . GLY A 1 897 ? 13.462 -42.714 -19.942 1 77.49 897 GLY A N 1
ATOM 6565 C CA . GLY A 1 897 ? 12.719 -43.708 -19.183 1 77.49 897 GLY A CA 1
ATOM 6566 C C . GLY A 1 897 ? 12.272 -43.207 -17.822 1 77.49 897 GLY A C 1
ATOM 6567 O O . GLY A 1 897 ? 12.803 -42.218 -17.314 1 77.49 897 GLY A O 1
ATOM 6568 N N . PRO A 1 898 ? 11.248 -43.92 -17.368 1 72 898 PRO A N 1
ATOM 6569 C CA . PRO A 1 898 ? 10.73 -43.554 -16.048 1 72 898 PRO A CA 1
ATOM 6570 C C . PRO A 1 898 ? 11.687 -43.92 -14.916 1 72 898 PRO A C 1
ATOM 6572 O O . PRO A 1 898 ? 12.494 -44.842 -15.059 1 72 898 PRO A O 1
ATOM 6575 N N . GLY A 1 899 ? 11.969 -43.185 -13.971 1 69.85 899 GLY A N 1
ATOM 6576 C CA . GLY A 1 899 ? 12.78 -43.511 -12.809 1 69.85 899 GLY A CA 1
ATOM 6577 C C . GLY A 1 899 ? 14.047 -42.682 -12.715 1 69.85 899 GLY A C 1
ATOM 6578 O O . GLY A 1 899 ? 14.704 -42.658 -11.672 1 69.85 899 GLY A O 1
ATOM 6579 N N . GLN A 1 900 ? 14.401 -42.173 -13.927 1 79.1 900 GLN A N 1
ATOM 6580 C CA . GLN A 1 900 ? 15.609 -41.356 -13.878 1 79.1 900 GLN A CA 1
ATOM 6581 C C . GLN A 1 900 ? 15.328 -39.995 -13.249 1 79.1 900 GLN A C 1
ATOM 6583 O O . GLN A 1 900 ? 14.269 -39.406 -13.478 1 79.1 900 GLN A O 1
ATOM 6588 N N . CYS A 1 901 ? 16.277 -39.75 -12.344 1 84.09 901 CYS A N 1
ATOM 6589 C CA . CYS A 1 901 ? 16.176 -38.401 -11.797 1 84.09 901 CYS A CA 1
ATOM 6590 C C . CYS A 1 901 ? 16.36 -37.355 -12.89 1 84.09 901 CYS A C 1
ATOM 6592 O O . CYS A 1 901 ? 17.066 -37.594 -13.872 1 84.09 901 CYS A O 1
ATOM 6594 N N . PRO A 1 902 ? 15.755 -36.255 -12.823 1 87.82 902 PRO A N 1
ATOM 6595 C CA . PRO A 1 902 ? 15.804 -35.222 -13.861 1 87.82 902 PRO A CA 1
ATOM 6596 C C . PRO A 1 902 ? 17.228 -34.779 -14.187 1 87.82 902 PRO A C 1
ATOM 6598 O O . PRO A 1 902 ? 17.546 -34.517 -15.35 1 87.82 902 PRO A O 1
ATOM 6601 N N . ARG A 1 903 ? 18.022 -34.667 -13.271 1 87.81 903 ARG A N 1
ATOM 6602 C CA . ARG A 1 903 ? 19.4 -34.251 -13.511 1 87.81 903 ARG A CA 1
ATOM 6603 C C . ARG A 1 903 ? 20.152 -35.293 -14.333 1 87.81 903 ARG A C 1
ATOM 6605 O O . ARG A 1 903 ? 20.907 -34.945 -15.244 1 87.81 903 ARG A O 1
ATOM 6612 N N . LYS A 1 904 ? 19.971 -36.56 -13.958 1 87.86 904 LYS A N 1
ATOM 6613 C CA . LYS A 1 904 ? 20.612 -37.645 -14.696 1 87.86 904 LYS A CA 1
ATOM 6614 C C . LYS A 1 904 ? 20.129 -37.685 -16.143 1 87.86 904 LYS A C 1
ATOM 6616 O O . LYS A 1 904 ? 20.919 -37.919 -17.06 1 87.86 904 LYS A O 1
ATOM 6621 N N . ARG A 1 905 ? 18.898 -37.451 -16.274 1 91.59 905 ARG A N 1
ATOM 6622 C CA . ARG A 1 905 ? 18.314 -37.42 -17.611 1 91.59 905 ARG A CA 1
ATOM 6623 C C . ARG A 1 905 ? 18.932 -36.308 -18.453 1 91.59 905 ARG A C 1
ATOM 6625 O O . ARG A 1 905 ? 19.234 -36.509 -19.631 1 91.59 905 ARG A O 1
ATOM 6632 N N . ALA A 1 906 ? 19.072 -35.169 -17.817 1 93.16 906 ALA A N 1
ATOM 6633 C CA . ALA A 1 906 ? 19.606 -34.014 -18.533 1 93.16 906 ALA A CA 1
ATOM 6634 C C . ALA A 1 906 ? 21.074 -34.224 -18.894 1 93.16 906 ALA A C 1
ATOM 6636 O O . ALA A 1 906 ? 21.507 -33.863 -19.991 1 93.16 906 ALA A O 1
ATOM 6637 N N . LEU A 1 907 ? 21.797 -34.809 -17.983 1 91.42 907 LEU A N 1
ATOM 6638 C CA . LEU A 1 907 ? 23.207 -35.078 -18.245 1 91.42 907 LEU A CA 1
ATOM 6639 C C . LEU A 1 907 ? 23.366 -36.13 -19.337 1 91.42 907 LEU A C 1
ATOM 6641 O O . LEU A 1 907 ? 24.274 -36.038 -20.166 1 91.42 907 LEU A O 1
ATOM 6645 N N . ALA A 1 908 ? 22.505 -37.101 -19.272 1 92.83 908 ALA A N 1
ATOM 6646 C CA . ALA A 1 908 ? 22.535 -38.135 -20.302 1 92.83 908 ALA A CA 1
ATOM 6647 C C . ALA A 1 908 ? 22.239 -37.547 -21.679 1 92.83 908 ALA A C 1
ATOM 6649 O O . ALA A 1 908 ? 22.884 -37.908 -22.667 1 92.83 908 ALA A O 1
ATOM 6650 N N . LEU A 1 909 ? 21.254 -36.712 -21.729 1 94.04 909 LEU A N 1
ATOM 6651 C CA . LEU A 1 909 ? 20.914 -36.08 -22.999 1 94.04 909 LEU A CA 1
ATOM 6652 C C . LEU A 1 909 ? 22.065 -35.214 -23.5 1 94.04 909 LEU A C 1
ATOM 6654 O O . LEU A 1 909 ? 22.341 -35.175 -24.701 1 94.04 909 LEU A O 1
ATOM 6658 N N . MET A 1 910 ? 22.707 -34.495 -22.595 1 92.08 910 MET A N 1
ATOM 6659 C CA . MET A 1 910 ? 23.863 -33.682 -22.961 1 92.08 910 MET A CA 1
ATOM 6660 C C . MET A 1 910 ? 24.974 -34.547 -23.547 1 92.08 910 MET A C 1
ATOM 6662 O O . MET A 1 910 ? 25.612 -34.165 -24.529 1 92.08 910 MET A O 1
ATOM 6666 N N . GLY A 1 911 ? 25.145 -35.683 -22.934 1 91.35 911 GLY A N 1
ATOM 6667 C CA . GLY A 1 911 ? 26.139 -36.619 -23.435 1 91.35 911 GLY A CA 1
ATOM 6668 C C . GLY A 1 911 ? 25.798 -37.176 -24.804 1 91.35 911 GLY A C 1
ATOM 6669 O O . GLY A 1 911 ? 26.684 -37.368 -25.64 1 91.35 911 GLY A O 1
ATOM 6670 N N . LEU A 1 912 ? 24.576 -37.448 -24.989 1 93.25 912 LEU A N 1
ATOM 6671 C CA . LEU A 1 912 ? 24.125 -37.977 -26.271 1 93.25 912 LEU A CA 1
ATOM 6672 C C . LEU A 1 912 ? 24.306 -36.945 -27.379 1 93.25 912 LEU A C 1
ATOM 6674 O O . LEU A 1 912 ? 24.744 -37.281 -28.482 1 93.25 912 LEU A O 1
ATOM 6678 N N . VAL A 1 913 ? 23.963 -35.737 -27.081 1 92.99 913 VAL A N 1
ATOM 6679 C CA . VAL A 1 913 ? 24.065 -34.667 -28.067 1 92.99 913 VAL A CA 1
ATOM 6680 C C . VAL A 1 913 ? 25.532 -34.428 -28.42 1 92.99 913 VAL A C 1
ATOM 6682 O O . VAL A 1 913 ? 25.866 -34.198 -29.585 1 92.99 913 VAL A O 1
ATOM 6685 N N . GLU A 1 914 ? 26.32 -34.495 -27.418 1 90.57 914 GLU A N 1
ATOM 6686 C CA . GLU A 1 914 ? 27.75 -34.337 -27.661 1 90.57 914 GLU A CA 1
ATOM 6687 C C . GLU A 1 914 ? 28.298 -35.486 -28.503 1 90.57 914 GLU A C 1
ATOM 6689 O O . GLU A 1 914 ? 29.153 -35.277 -29.366 1 90.57 914 GLU A O 1
ATOM 6694 N N . ALA A 1 915 ? 27.813 -36.641 -28.243 1 90.53 915 ALA A N 1
ATOM 6695 C CA . ALA A 1 915 ? 28.273 -37.832 -28.952 1 90.53 915 ALA A CA 1
ATOM 6696 C C . ALA A 1 915 ? 27.763 -37.847 -30.39 1 90.53 915 ALA A C 1
ATOM 6698 O O . ALA A 1 915 ? 28.437 -38.353 -31.29 1 90.53 915 ALA A O 1
ATOM 6699 N N . ALA A 1 916 ? 26.579 -37.414 -30.602 1 90.09 916 ALA A N 1
ATOM 6700 C CA . ALA A 1 916 ? 25.992 -37.41 -31.939 1 90.09 916 ALA A CA 1
ATOM 6701 C C . ALA A 1 916 ? 26.72 -36.429 -32.855 1 90.09 916 ALA A C 1
ATOM 6703 O O . ALA A 1 916 ? 26.785 -36.636 -34.069 1 90.09 916 ALA A O 1
ATOM 6704 N N . GLY A 1 917 ? 27.312 -35.419 -32.271 1 83.02 917 GLY A N 1
ATOM 6705 C CA . GLY A 1 917 ? 28.045 -34.448 -33.068 1 83.02 917 GLY A CA 1
ATOM 6706 C C . GLY A 1 917 ? 27.23 -33.88 -34.214 1 83.02 917 GLY A C 1
ATOM 6707 O O . GLY A 1 917 ? 26.117 -33.392 -34.009 1 83.02 917 GLY A O 1
ATOM 6708 N N . GLU A 1 918 ? 27.748 -34.169 -35.543 1 80.43 918 GLU A N 1
ATOM 6709 C CA . GLU A 1 918 ? 27.109 -33.611 -36.73 1 80.43 918 GLU A CA 1
ATOM 6710 C C . GLU A 1 918 ? 26.032 -34.548 -37.27 1 80.43 918 GLU A C 1
ATOM 6712 O O . GLU A 1 918 ? 25.114 -34.111 -37.967 1 80.43 918 GLU A O 1
ATOM 6717 N N . GLU A 1 919 ? 26.112 -35.866 -36.982 1 82.75 919 GLU A N 1
ATOM 6718 C CA . GLU A 1 919 ? 25.117 -36.831 -37.441 1 82.75 919 GLU A CA 1
ATOM 6719 C C . GLU A 1 919 ? 24.024 -37.037 -36.396 1 82.75 919 GLU A C 1
ATOM 6721 O O . GLU A 1 919 ? 24.075 -37.99 -35.616 1 82.75 919 GLU A O 1
ATOM 6726 N N . THR A 1 920 ? 23.011 -36.206 -36.469 1 86.31 920 THR A N 1
ATOM 6727 C CA . THR A 1 920 ? 21.99 -36.198 -35.427 1 86.31 920 THR A CA 1
ATOM 6728 C C . THR A 1 920 ? 20.806 -37.076 -35.824 1 86.31 920 THR A C 1
ATOM 6730 O O . THR A 1 920 ? 19.897 -37.3 -35.022 1 86.31 920 THR A O 1
ATOM 6733 N N . GLY A 1 921 ? 20.809 -37.682 -36.989 1 87.23 921 GLY A N 1
ATOM 6734 C CA . GLY A 1 921 ? 19.683 -38.433 -37.52 1 87.23 921 GLY A CA 1
ATOM 6735 C C . GLY A 1 921 ? 19.279 -39.603 -36.642 1 87.23 921 GLY A C 1
ATOM 6736 O O . GLY A 1 921 ? 18.142 -39.667 -36.169 1 87.23 921 GLY A O 1
ATOM 6737 N N . PRO A 1 922 ? 20.282 -40.451 -36.394 1 88.49 922 PRO A N 1
ATOM 6738 C CA . PRO A 1 922 ? 19.943 -41.633 -35.598 1 88.49 922 PRO A CA 1
ATOM 6739 C C . PRO A 1 922 ? 19.432 -41.278 -34.203 1 88.49 922 PRO A C 1
ATOM 6741 O O . PRO A 1 922 ? 18.517 -41.929 -33.693 1 88.49 922 PRO A O 1
ATOM 6744 N N . LEU A 1 923 ? 20.076 -40.27 -33.614 1 91.41 923 LEU A N 1
ATOM 6745 C CA . LEU A 1 923 ? 19.649 -39.873 -32.276 1 91.41 923 LEU A CA 1
ATOM 6746 C C . LEU A 1 923 ? 18.218 -39.346 -32.297 1 91.41 923 LEU A C 1
ATOM 6748 O O . LEU A 1 923 ? 17.406 -39.709 -31.442 1 91.41 923 LEU A O 1
ATOM 6752 N N . MET A 1 924 ? 17.827 -38.524 -33.241 1 92.11 924 MET A N 1
ATOM 6753 C CA . MET A 1 924 ? 16.497 -37.93 -33.345 1 92.11 924 MET A CA 1
ATOM 6754 C C . MET A 1 924 ? 15.436 -39.005 -33.555 1 92.11 924 MET A C 1
ATOM 6756 O O . MET A 1 924 ? 14.374 -38.965 -32.931 1 92.11 924 MET A O 1
ATOM 6760 N N . GLU A 1 925 ? 15.816 -39.911 -34.357 1 90.74 925 GLU A N 1
ATOM 6761 C CA . GLU A 1 925 ? 14.867 -40.981 -34.648 1 90.74 925 GLU A CA 1
ATOM 6762 C C . GLU A 1 925 ? 14.651 -41.874 -33.429 1 90.74 925 GLU A C 1
ATOM 6764 O O . GLU A 1 925 ? 13.537 -42.342 -33.186 1 90.74 925 GLU A O 1
ATOM 6769 N N . ALA A 1 926 ? 15.731 -42.11 -32.749 1 91.9 926 ALA A N 1
ATOM 6770 C CA . ALA A 1 926 ? 15.623 -42.938 -31.551 1 91.9 926 ALA A CA 1
ATOM 6771 C C . ALA A 1 926 ? 14.765 -42.258 -30.488 1 91.9 926 ALA A C 1
ATOM 6773 O O . ALA A 1 926 ? 13.932 -42.903 -29.847 1 91.9 926 ALA A O 1
ATOM 6774 N N . LEU A 1 927 ? 15.004 -40.997 -30.319 1 93.06 927 LEU A N 1
ATOM 6775 C CA . LEU A 1 927 ? 14.235 -40.251 -29.329 1 93.06 927 LEU A CA 1
ATOM 6776 C C . LEU A 1 927 ? 12.766 -40.169 -29.732 1 93.06 927 LEU A C 1
ATOM 6778 O O . LEU A 1 927 ? 11.878 -40.285 -28.884 1 93.06 927 LEU A O 1
ATOM 6782 N N . LEU A 1 928 ? 12.493 -39.908 -30.978 1 91.76 928 LEU A N 1
ATOM 6783 C CA . LEU A 1 928 ? 11.125 -39.853 -31.482 1 91.76 928 LEU A CA 1
ATOM 6784 C C . LEU A 1 928 ? 10.405 -41.176 -31.246 1 91.76 928 LEU A C 1
ATOM 6786 O O . LEU A 1 928 ? 9.243 -41.19 -30.832 1 91.76 928 LEU A O 1
ATOM 6790 N N . ALA A 1 929 ? 11.107 -42.267 -31.406 1 89.64 929 ALA A N 1
ATOM 6791 C CA . ALA A 1 929 ? 10.521 -43.594 -31.233 1 89.64 929 ALA A CA 1
ATOM 6792 C C . ALA A 1 929 ? 10.167 -43.851 -29.772 1 89.64 929 ALA A C 1
ATOM 6794 O O . ALA A 1 929 ? 9.119 -44.429 -29.472 1 89.64 929 ALA A O 1
ATOM 6795 N N . VAL A 1 930 ? 11.034 -43.474 -28.976 1 88.42 930 VAL A N 1
ATOM 6796 C CA . VAL A 1 930 ? 10.812 -43.703 -27.552 1 88.42 930 VAL A CA 1
ATOM 6797 C C . VAL A 1 930 ? 9.631 -42.863 -27.071 1 88.42 930 VAL A C 1
ATOM 6799 O O . VAL A 1 930 ? 8.802 -43.336 -26.289 1 88.42 930 VAL A O 1
ATOM 6802 N N . VAL A 1 931 ? 9.557 -41.618 -27.535 1 89.6 931 VAL A N 1
ATOM 6803 C CA . VAL A 1 931 ? 8.488 -40.721 -27.109 1 89.6 931 VAL A CA 1
ATOM 6804 C C . VAL A 1 931 ? 7.149 -41.219 -27.647 1 89.6 931 VAL A C 1
ATOM 6806 O O . VAL A 1 931 ? 6.13 -41.147 -26.956 1 89.6 931 VAL A O 1
ATOM 6809 N N . MET A 1 932 ? 7.183 -41.76 -28.842 1 86.82 932 MET A N 1
ATOM 6810 C CA . MET A 1 932 ? 5.955 -42.23 -29.477 1 86.82 932 MET A CA 1
ATOM 6811 C C . MET A 1 932 ? 5.607 -43.64 -29.012 1 86.82 932 MET A C 1
ATOM 6813 O O . MET A 1 932 ? 4.504 -44.127 -29.265 1 86.82 932 MET A O 1
ATOM 6817 N N . GLY A 1 933 ? 6.394 -44.333 -28.26 1 77.46 933 GLY A N 1
ATOM 6818 C CA . GLY A 1 933 ? 6.154 -45.673 -27.748 1 77.46 933 GLY A CA 1
ATOM 6819 C C . GLY A 1 933 ? 6.319 -46.752 -28.802 1 77.46 933 GLY A C 1
ATOM 6820 O O . GLY A 1 933 ? 5.704 -47.817 -28.71 1 77.46 933 GLY A O 1
ATOM 6821 N N . VAL A 1 934 ? 6.977 -46.449 -30.015 1 72.03 934 VAL A N 1
ATOM 6822 C CA . VAL A 1 934 ? 7.147 -47.429 -31.083 1 72.03 934 VAL A CA 1
ATOM 6823 C C . VAL A 1 934 ? 8.461 -48.181 -30.889 1 72.03 934 VAL A C 1
ATOM 6825 O O . VAL A 1 934 ? 9.458 -47.601 -30.452 1 72.03 934 VAL A O 1
ATOM 6828 N N . GLU A 1 935 ? 8.444 -49.473 -30.707 1 59.83 935 GLU A N 1
ATOM 6829 C CA . GLU A 1 935 ? 9.639 -50.303 -30.59 1 59.83 935 GLU A CA 1
ATOM 6830 C C . GLU A 1 935 ? 10.438 -50.305 -31.891 1 59.83 935 GLU A C 1
ATOM 6832 O O . GLU A 1 935 ? 9.87 -50.461 -32.974 1 59.83 935 GLU A O 1
ATOM 6837 N N . LEU A 1 936 ? 11.502 -49.531 -32.081 1 51.53 936 LEU A N 1
ATOM 6838 C CA . LEU A 1 936 ? 12.378 -49.577 -33.246 1 51.53 936 LEU A CA 1
ATOM 6839 C C . LEU A 1 936 ? 12.814 -51.008 -33.542 1 51.53 936 LEU A C 1
ATOM 6841 O O . LEU A 1 936 ? 13.515 -51.627 -32.737 1 51.53 936 LEU A O 1
ATOM 6845 N N . GLY A 1 937 ? 11.967 -51.912 -33.838 1 42.6 937 GLY A N 1
ATOM 6846 C CA . GLY A 1 937 ? 12.446 -53.214 -34.275 1 42.6 937 GLY A CA 1
ATOM 6847 C C . GLY A 1 937 ? 13.465 -53.129 -35.396 1 42.6 937 GLY A C 1
ATOM 6848 O O . GLY A 1 937 ? 13.437 -52.192 -36.197 1 42.6 937 GLY A O 1
ATOM 6849 N N . GLY A 1 938 ? 14.68 -53.604 -35.114 1 39.61 938 GLY A N 1
ATOM 6850 C CA . GLY A 1 938 ? 15.814 -53.835 -35.995 1 39.61 938 GLY A CA 1
ATOM 6851 C C . GLY A 1 938 ? 15.417 -54.412 -37.34 1 39.61 938 GLY A C 1
ATOM 6852 O O . GLY A 1 938 ? 16.242 -55.012 -38.032 1 39.61 938 GLY A O 1
ATOM 6853 N N . LYS A 1 939 ? 14.195 -54.684 -37.77 1 39.69 939 LYS A N 1
ATOM 6854 C CA . LYS A 1 939 ? 14.234 -55.439 -39.019 1 39.69 939 LYS A CA 1
ATOM 6855 C C . LYS A 1 939 ? 14.893 -54.627 -40.131 1 39.69 939 LYS A C 1
ATOM 6857 O O . LYS A 1 939 ? 14.395 -53.565 -40.511 1 39.69 939 LYS A O 1
ATOM 6862 N N . GLY A 1 940 ? 16.242 -54.534 -40.106 1 32 940 GLY A N 1
ATOM 6863 C CA . GLY A 1 940 ? 16.982 -54.279 -41.332 1 32 940 GLY A CA 1
ATOM 6864 C C . GLY A 1 940 ? 16.304 -54.843 -42.567 1 32 940 GLY A C 1
ATOM 6865 O O . GLY A 1 940 ? 15.919 -56.014 -42.59 1 32 940 GLY A O 1
ATOM 6866 N N . SER A 1 941 ? 15.484 -54.104 -43.22 1 30.4 941 SER A N 1
ATOM 6867 C CA . SER A 1 941 ? 15.067 -54.438 -44.578 1 30.4 941 SER A CA 1
ATOM 6868 C C . SER A 1 941 ? 16.246 -54.928 -45.412 1 30.4 941 SER A C 1
ATOM 6870 O O . SER A 1 941 ? 17.274 -54.254 -45.5 1 30.4 941 SER A O 1
ATOM 6872 N N . SER A 1 942 ? 16.598 -56.252 -45.449 1 26.86 942 SER A N 1
ATOM 6873 C CA . SER A 1 942 ? 17.35 -56.893 -46.522 1 26.86 942 SER A CA 1
ATOM 6874 C C . SER A 1 942 ? 16.964 -56.324 -47.884 1 26.86 942 SER A C 1
ATOM 6876 O O . SER A 1 942 ? 15.782 -56.283 -48.233 1 26.86 942 SER A O 1
ATOM 6878 N N . LEU A 1 943 ? 17.633 -55.268 -48.369 1 23.99 943 LEU A N 1
ATOM 6879 C CA . LEU A 1 943 ? 17.673 -54.884 -49.776 1 23.99 943 LEU A CA 1
ATOM 6880 C C . LEU A 1 943 ? 17.87 -56.106 -50.667 1 23.99 943 LEU A C 1
ATOM 6882 O O . LEU A 1 943 ? 18.903 -56.775 -50.59 1 23.99 943 LEU A O 1
ATOM 6886 N N . ASP A 1 944 ? 16.895 -56.974 -50.898 1 20.95 944 ASP A N 1
ATOM 6887 C CA . ASP A 1 944 ? 16.884 -57.792 -52.107 1 20.95 944 ASP A CA 1
ATOM 6888 C C . ASP A 1 944 ? 17.112 -56.937 -53.351 1 20.95 944 ASP A C 1
ATOM 6890 O O . ASP A 1 944 ? 16.264 -56.118 -53.711 1 20.95 944 ASP A O 1
ATOM 6894 N N . CYS A 1 945 ? 18.17 -56.027 -53.362 1 19.47 945 CYS A N 1
ATOM 6895 C CA . CYS A 1 945 ? 18.759 -56.157 -54.69 1 19.47 945 CYS A CA 1
ATOM 6896 C C . CYS A 1 945 ? 19.612 -57.416 -54.788 1 19.47 945 CYS A C 1
ATOM 6898 O O . CYS A 1 945 ? 20.273 -57.8 -53.821 1 19.47 945 CYS A O 1
ATOM 6900 N N . MET B 1 1 ? -65.988 -53.973 -21.328 1 22.14 1 MET B N 1
ATOM 6901 C CA . MET B 1 1 ? -64.928 -53.898 -20.327 1 22.14 1 MET B CA 1
ATOM 6902 C C . MET B 1 1 ? -64.512 -55.292 -19.87 1 22.14 1 MET B C 1
ATOM 6904 O O . MET B 1 1 ? -65.225 -55.935 -19.097 1 22.14 1 MET B O 1
ATOM 6908 N N . ALA B 1 2 ? -64.011 -56.078 -20.806 1 33.69 2 ALA B N 1
ATOM 6909 C CA . ALA B 1 2 ? -63.751 -57.514 -20.741 1 33.69 2 ALA B CA 1
ATOM 6910 C C . ALA B 1 2 ? -62.909 -57.864 -19.518 1 33.69 2 ALA B C 1
ATOM 6912 O O . ALA B 1 2 ? -61.87 -57.246 -19.274 1 33.69 2 ALA B O 1
ATOM 6913 N N . ALA B 1 3 ? -63.56 -58.416 -18.5 1 33.68 3 ALA B N 1
ATOM 6914 C CA . ALA B 1 3 ? -62.965 -58.938 -17.273 1 33.68 3 ALA B CA 1
ATOM 6915 C C . ALA B 1 3 ? -61.774 -59.841 -17.582 1 33.68 3 ALA B C 1
ATOM 6917 O O . ALA B 1 3 ? -61.94 -60.93 -18.136 1 33.68 3 ALA B O 1
ATOM 6918 N N . ALA B 1 4 ? -60.747 -59.232 -18.177 1 38.63 4 ALA B N 1
ATOM 6919 C CA . ALA B 1 4 ? -59.499 -59.935 -18.462 1 38.63 4 ALA B CA 1
ATOM 6920 C C . ALA B 1 4 ? -59.133 -60.885 -17.325 1 38.63 4 ALA B C 1
ATOM 6922 O O . ALA B 1 4 ? -59.348 -60.571 -16.152 1 38.63 4 ALA B O 1
ATOM 6923 N N . LYS B 1 5 ? -59.338 -62.203 -17.455 1 42.34 5 LYS B N 1
ATOM 6924 C CA . LYS B 1 5 ? -58.911 -63.322 -16.619 1 42.34 5 LYS B CA 1
ATOM 6925 C C . LYS B 1 5 ? -57.659 -62.967 -15.823 1 42.34 5 LYS B C 1
ATOM 6927 O O . LYS B 1 5 ? -56.677 -62.478 -16.385 1 42.34 5 LYS B O 1
ATOM 6932 N N . PRO B 1 6 ? -57.809 -62.675 -14.465 1 44.85 6 PRO B N 1
ATOM 6933 C CA . PRO B 1 6 ? -56.668 -62.306 -13.624 1 44.85 6 PRO B CA 1
ATOM 6934 C C . PRO B 1 6 ? -55.463 -63.221 -13.83 1 44.85 6 PRO B C 1
ATOM 6936 O O . PRO B 1 6 ? -55.598 -64.446 -13.782 1 44.85 6 PRO B O 1
ATOM 6939 N N . THR B 1 7 ? -54.651 -63.055 -14.829 1 57.1 7 THR B N 1
ATOM 6940 C CA . THR B 1 7 ? -53.42 -63.817 -15.008 1 57.1 7 THR B CA 1
ATOM 6941 C C . THR B 1 7 ? -52.641 -63.902 -13.699 1 57.1 7 THR B C 1
ATOM 6943 O O . THR B 1 7 ? -52.831 -63.077 -12.802 1 57.1 7 THR B O 1
ATOM 6946 N N . LEU B 1 8 ? -52.102 -65.095 -13.243 1 64.05 8 LEU B N 1
ATOM 6947 C CA . LEU B 1 8 ? -51.372 -65.42 -12.023 1 64.05 8 LEU B CA 1
ATOM 6948 C C . LEU B 1 8 ? -50.425 -64.288 -11.638 1 64.05 8 LEU B C 1
ATOM 6950 O O . LEU B 1 8 ? -50.174 -64.059 -10.453 1 64.05 8 LEU B O 1
ATOM 6954 N N . THR B 1 9 ? -50.06 -63.47 -12.434 1 69 9 THR B N 1
ATOM 6955 C CA . THR B 1 9 ? -49.118 -62.384 -12.185 1 69 9 THR B CA 1
ATOM 6956 C C . THR B 1 9 ? -49.837 -61.166 -11.61 1 69 9 THR B C 1
ATOM 6958 O O . THR B 1 9 ? -49.197 -60.182 -11.233 1 69 9 THR B O 1
ATOM 6961 N N . ASP B 1 10 ? -51.192 -61.294 -11.385 1 70.56 10 ASP B N 1
ATOM 6962 C CA . ASP B 1 10 ? -51.952 -60.193 -10.802 1 70.56 10 ASP B CA 1
ATOM 6963 C C . ASP B 1 10 ? -51.822 -60.18 -9.28 1 70.56 10 ASP B C 1
ATOM 6965 O O . ASP B 1 10 ? -52.123 -59.175 -8.634 1 70.56 10 ASP B O 1
ATOM 6969 N N . SER B 1 11 ? -51.93 -61.342 -8.372 1 72.56 11 SER B N 1
ATOM 6970 C CA . SER B 1 11 ? -51.69 -61.454 -6.937 1 72.56 11 SER B CA 1
ATOM 6971 C C . SER B 1 11 ? -50.241 -61.128 -6.592 1 72.56 11 SER B C 1
ATOM 6973 O O . SER B 1 11 ? -49.317 -61.762 -7.107 1 72.56 11 SER B O 1
ATOM 6975 N N . LEU B 1 12 ? -49.615 -60.045 -6.015 1 82.03 12 LEU B N 1
ATOM 6976 C CA . LEU B 1 12 ? -48.293 -59.641 -5.55 1 82.03 12 LEU B CA 1
ATOM 6977 C C . LEU B 1 12 ? -47.575 -60.805 -4.875 1 82.03 12 LEU B C 1
ATOM 6979 O O . LEU B 1 12 ? -46.36 -60.958 -5.019 1 82.03 12 LEU B O 1
ATOM 6983 N N . SER B 1 13 ? -48.366 -61.66 -4.265 1 82.49 13 SER B N 1
ATOM 6984 C CA . SER B 1 13 ? -47.778 -62.785 -3.544 1 82.49 13 SER B CA 1
ATOM 6985 C C . SER B 1 13 ? -47.161 -63.795 -4.505 1 82.49 13 SER B C 1
ATOM 6987 O O . SER B 1 13 ? -46.111 -64.374 -4.216 1 82.49 13 SER B O 1
ATOM 6989 N N . PHE B 1 14 ? -47.864 -63.959 -5.549 1 83.31 14 PHE B N 1
ATOM 6990 C CA . PHE B 1 14 ? -47.325 -64.865 -6.556 1 83.31 14 PHE B CA 1
ATOM 6991 C C . PHE B 1 14 ? -46.011 -64.331 -7.116 1 83.31 14 PHE B C 1
ATOM 6993 O O . PHE B 1 14 ? -45.041 -65.079 -7.257 1 83.31 14 PHE B O 1
ATOM 7000 N N . CYS B 1 15 ? -46.007 -63.103 -7.415 1 85.86 15 CYS B N 1
ATOM 7001 C CA . CYS B 1 15 ? -44.808 -62.492 -7.976 1 85.86 15 CYS B CA 1
ATOM 7002 C C . CYS B 1 15 ? -43.651 -62.551 -6.985 1 85.86 15 CYS B C 1
ATOM 7004 O O . CYS B 1 15 ? -42.51 -62.809 -7.372 1 85.86 15 CYS B O 1
ATOM 7006 N N . LEU B 1 16 ? -43.943 -62.413 -5.721 1 87.35 16 LEU B N 1
ATOM 7007 C CA . LEU B 1 16 ? -42.915 -62.453 -4.687 1 87.35 16 LEU B CA 1
ATOM 7008 C C . LEU B 1 16 ? -42.386 -63.872 -4.502 1 87.35 16 LEU B C 1
ATOM 7010 O O . LEU B 1 16 ? -41.202 -64.064 -4.214 1 87.35 16 LEU B O 1
ATOM 7014 N N . ALA B 1 17 ? -43.253 -64.792 -4.676 1 83.39 17 ALA B N 1
ATOM 7015 C CA . ALA B 1 17 ? -42.843 -66.187 -4.547 1 83.39 17 ALA B CA 1
ATOM 7016 C C . ALA B 1 17 ? -41.879 -66.581 -5.663 1 83.39 17 ALA B C 1
ATOM 7018 O O . ALA B 1 17 ? -40.907 -67.302 -5.427 1 83.39 17 ALA B O 1
ATOM 7019 N N . GLN B 1 18 ? -42.215 -66.014 -6.783 1 81.6 18 GLN B N 1
ATOM 7020 C CA . GLN B 1 18 ? -41.32 -66.285 -7.903 1 81.6 18 GLN B CA 1
ATOM 7021 C C . GLN B 1 18 ? -39.957 -65.633 -7.688 1 81.6 18 GLN B C 1
ATOM 7023 O O . GLN B 1 18 ? -38.924 -66.219 -8.018 1 81.6 18 GLN B O 1
ATOM 7028 N N . LEU B 1 19 ? -40.006 -64.519 -7.074 1 83.53 19 LEU B N 1
ATOM 7029 C CA . LEU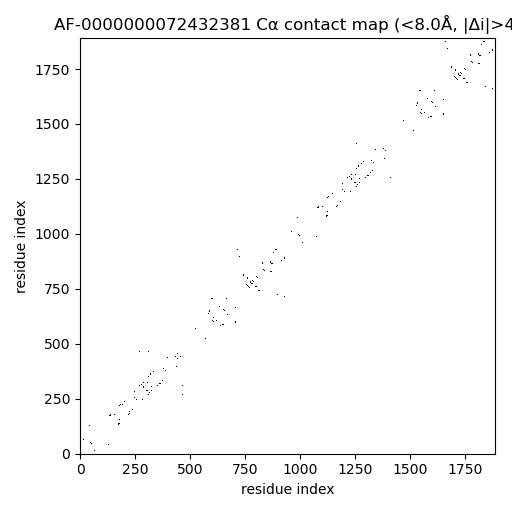 B 1 19 ? -38.78 -63.779 -6.795 1 83.53 19 LEU B CA 1
ATOM 7030 C C . LEU B 1 19 ? -37.956 -64.477 -5.718 1 83.53 19 LEU B C 1
ATOM 7032 O O . LEU B 1 19 ? -36.735 -64.591 -5.84 1 83.53 19 LEU B O 1
ATOM 7036 N N . THR B 1 20 ? -38.621 -64.942 -4.615 1 81.29 20 THR B N 1
ATOM 7037 C CA . THR B 1 20 ? -37.955 -65.635 -3.517 1 81.29 20 THR B CA 1
ATOM 7038 C C . THR B 1 20 ? -37.39 -66.973 -3.986 1 81.29 20 THR B C 1
ATOM 7040 O O . THR B 1 20 ? -36.312 -67.384 -3.552 1 81.29 20 THR B O 1
ATOM 7043 N N . ALA B 1 21 ? -37.993 -67.617 -4.915 1 77.2 21 ALA B N 1
ATOM 7044 C CA . ALA B 1 21 ? -37.537 -68.897 -5.45 1 77.2 21 ALA B CA 1
ATOM 7045 C C . ALA B 1 21 ? -36.289 -68.719 -6.309 1 77.2 21 ALA B C 1
ATOM 7047 O O . ALA B 1 21 ? -35.374 -69.544 -6.264 1 77.2 21 ALA B O 1
ATOM 7048 N N . ALA B 1 22 ? -36.351 -67.624 -6.987 1 71.6 22 ALA B N 1
ATOM 7049 C CA . ALA B 1 22 ? -35.202 -67.352 -7.847 1 71.6 22 ALA B CA 1
ATOM 7050 C C . ALA B 1 22 ? -33.973 -66.985 -7.02 1 71.6 22 ALA B C 1
ATOM 7052 O O . ALA B 1 22 ? -32.841 -67.262 -7.423 1 71.6 22 ALA B O 1
ATOM 7053 N N . ALA B 1 23 ? -34.223 -66.254 -5.767 1 67.22 23 ALA B N 1
ATOM 7054 C CA . ALA B 1 23 ? -33.125 -65.863 -4.886 1 67.22 23 ALA B CA 1
ATOM 7055 C C . ALA B 1 23 ? -32.476 -67.085 -4.242 1 67.22 23 ALA B C 1
ATOM 7057 O O . ALA B 1 23 ? -31.277 -67.079 -3.955 1 67.22 23 ALA B O 1
ATOM 7058 N N . GLY B 1 24 ? -33.064 -68.166 -3.794 1 61.04 24 GLY B N 1
ATOM 7059 C CA . GLY B 1 24 ? -32.553 -69.384 -3.184 1 61.04 24 GLY B CA 1
ATOM 7060 C C . GLY B 1 24 ? -31.963 -70.353 -4.191 1 61.04 24 GLY B C 1
ATOM 7061 O O . GLY B 1 24 ? -31.118 -71.18 -3.842 1 61.04 24 GLY B O 1
ATOM 7062 N N . GLU B 1 25 ? -32.523 -70.597 -5.445 1 53.5 25 GLU B N 1
ATOM 7063 C CA . GLU B 1 25 ? -32.099 -71.628 -6.388 1 53.5 25 GLU B CA 1
ATOM 7064 C C . GLU B 1 25 ? -30.844 -71.201 -7.145 1 53.5 25 GLU B C 1
ATOM 7066 O O . GLU B 1 25 ? -30.664 -70.018 -7.442 1 53.5 25 GLU B O 1
ATOM 7071 N N . GLY B 1 26 ? -29.589 -71.795 -6.918 1 43.02 26 GLY B N 1
ATOM 7072 C CA . GLY B 1 26 ? -28.36 -71.688 -7.688 1 43.02 26 GLY B CA 1
ATOM 7073 C C . GLY B 1 26 ? -28.602 -71.424 -9.162 1 43.02 26 GLY B C 1
ATOM 7074 O O . GLY B 1 26 ? -29.511 -72.002 -9.761 1 43.02 26 GLY B O 1
ATOM 7075 N N . LEU B 1 27 ? -28.353 -70.242 -9.73 1 41.55 27 LEU B N 1
ATOM 7076 C CA . LEU B 1 27 ? -28.472 -69.956 -11.156 1 41.55 27 LEU B CA 1
ATOM 7077 C C . LEU B 1 27 ? -28.094 -71.176 -11.989 1 41.55 27 LEU B C 1
ATOM 7079 O O . LEU B 1 27 ? -27.953 -71.079 -13.21 1 41.55 27 LEU B O 1
ATOM 7083 N N . GLY B 1 28 ? -27.167 -72.226 -11.381 1 35.95 28 GLY B N 1
ATOM 7084 C CA . GLY B 1 28 ? -26.564 -73.26 -12.207 1 35.95 28 GLY B CA 1
ATOM 7085 C C . GLY B 1 28 ? -27.574 -74.019 -13.046 1 35.95 28 GLY B C 1
ATOM 7086 O O . GLY B 1 28 ? -27.556 -73.935 -14.276 1 35.95 28 GLY B O 1
ATOM 7087 N N . GLY B 1 29 ? -27.683 -75.471 -12.664 1 33.77 29 GLY B N 1
ATOM 7088 C CA . GLY B 1 29 ? -27.819 -76.672 -13.472 1 33.77 29 GLY B CA 1
ATOM 7089 C C . GLY B 1 29 ? -29.19 -76.811 -14.108 1 33.77 29 GLY B C 1
ATOM 7090 O O . GLY B 1 29 ? -29.46 -77.791 -14.805 1 33.77 29 GLY B O 1
ATOM 7091 N N . GLY B 1 30 ? -30.263 -76.722 -13.339 1 32.2 30 GLY B N 1
ATOM 7092 C CA . GLY B 1 30 ? -31.222 -77.656 -13.908 1 32.2 30 GLY B CA 1
ATOM 7093 C C . GLY B 1 30 ? -31.669 -77.274 -15.306 1 32.2 30 GLY B C 1
ATOM 7094 O O . GLY B 1 30 ? -31.316 -76.204 -15.806 1 32.2 30 GLY B O 1
ATOM 7095 N N . LYS B 1 31 ? -32.711 -78.206 -15.85 1 36.22 31 LYS B N 1
ATOM 7096 C CA . LYS B 1 31 ? -33.202 -78.409 -17.21 1 36.22 31 LYS B CA 1
ATOM 7097 C C . LYS B 1 31 ? -33.575 -77.081 -17.863 1 36.22 31 LYS B C 1
ATOM 7099 O O . LYS B 1 31 ? -34.125 -76.193 -17.208 1 36.22 31 LYS B O 1
ATOM 7104 N N . ASP B 1 32 ? -32.897 -76.873 -18.974 1 33.16 32 ASP B N 1
ATOM 7105 C CA . ASP B 1 32 ? -33.005 -76.018 -20.152 1 33.16 32 ASP B CA 1
ATOM 7106 C C . ASP B 1 32 ? -34.464 -75.818 -20.554 1 33.16 32 ASP B C 1
ATOM 7108 O O . ASP B 1 32 ? -34.902 -76.319 -21.592 1 33.16 32 ASP B O 1
ATOM 7112 N N . THR B 1 33 ? -35.57 -76.187 -19.746 1 31.57 33 THR B N 1
ATOM 7113 C CA . THR B 1 33 ? -36.717 -76.165 -20.647 1 31.57 33 THR B CA 1
ATOM 7114 C C . THR B 1 33 ? -36.79 -74.838 -21.397 1 31.57 33 THR B C 1
ATOM 7116 O O . THR B 1 33 ? -36.621 -73.772 -20.801 1 31.57 33 THR B O 1
ATOM 7119 N N . ALA B 1 34 ? -36.612 -74.842 -22.694 1 33.08 34 ALA B N 1
ATOM 7120 C CA . ALA B 1 34 ? -36.619 -74.005 -23.89 1 33.08 34 ALA B CA 1
ATOM 7121 C C . ALA B 1 34 ? -37.651 -72.887 -23.771 1 33.08 34 ALA B C 1
ATOM 7123 O O . ALA B 1 34 ? -37.65 -71.945 -24.567 1 33.08 34 ALA B O 1
ATOM 7124 N N . THR B 1 35 ? -38.911 -73.377 -23.414 1 30.71 35 THR B N 1
ATOM 7125 C CA . THR B 1 35 ? -39.924 -72.48 -23.958 1 30.71 35 THR B CA 1
ATOM 7126 C C . THR B 1 35 ? -39.755 -71.07 -23.398 1 30.71 35 THR B C 1
ATOM 7128 O O . THR B 1 35 ? -39.692 -70.099 -24.156 1 30.71 35 THR B O 1
ATOM 7131 N N . ASN B 1 36 ? -40.925 -70.53 -22.849 1 35.47 36 ASN B N 1
ATOM 7132 C CA . ASN B 1 36 ? -41.504 -69.199 -22.703 1 35.47 36 ASN B CA 1
ATOM 7133 C C . ASN B 1 36 ? -40.694 -68.338 -21.737 1 35.47 36 ASN B C 1
ATOM 7135 O O . ASN B 1 36 ? -39.885 -68.857 -20.966 1 35.47 36 ASN B O 1
ATOM 7139 N N . GLU B 1 37 ? -41.274 -66.998 -21.622 1 48.35 37 GLU B N 1
ATOM 7140 C CA . GLU B 1 37 ? -40.965 -65.898 -20.715 1 48.35 37 GLU B CA 1
ATOM 7141 C C . GLU B 1 37 ? -40.762 -66.399 -19.288 1 48.35 37 GLU B C 1
ATOM 7143 O O . GLU B 1 37 ? -41.653 -67.028 -18.713 1 48.35 37 GLU B O 1
ATOM 7148 N N . THR B 1 38 ? -39.682 -66.778 -18.818 1 61.76 38 THR B N 1
ATOM 7149 C CA . THR B 1 38 ? -39.408 -67.347 -17.502 1 61.76 38 THR B CA 1
ATOM 7150 C C . THR B 1 38 ? -40.305 -66.714 -16.442 1 61.76 38 THR B C 1
ATOM 7152 O O . THR B 1 38 ? -40.721 -65.562 -16.581 1 61.76 38 THR B O 1
ATOM 7155 N N . PRO B 1 39 ? -41.084 -67.583 -15.793 1 70.53 39 PRO B N 1
ATOM 7156 C CA . PRO B 1 39 ? -41.967 -67.098 -14.73 1 70.53 39 PRO B CA 1
ATOM 7157 C C . PRO B 1 39 ? -41.373 -65.92 -13.962 1 70.53 39 PRO B C 1
ATOM 7159 O O . PRO B 1 39 ? -42.099 -64.999 -13.578 1 70.53 39 PRO B O 1
ATOM 7162 N N . LEU B 1 40 ? -40.122 -65.934 -13.952 1 79.71 40 LEU B N 1
ATOM 7163 C CA . LEU B 1 40 ? -39.503 -64.815 -13.249 1 79.71 40 LEU B CA 1
ATOM 7164 C C . LEU B 1 40 ? -39.608 -63.533 -14.069 1 79.71 40 LEU B C 1
ATOM 7166 O O . LEU B 1 40 ? -39.889 -62.464 -13.523 1 79.71 40 LEU B O 1
ATOM 7170 N N . GLY B 1 41 ? -39.437 -63.658 -15.396 1 82.18 41 GLY B N 1
ATOM 7171 C CA . GLY B 1 41 ? -39.541 -62.49 -16.256 1 82.18 41 GLY B CA 1
ATOM 7172 C C . GLY B 1 41 ? -40.919 -61.857 -16.238 1 82.18 41 GLY B C 1
ATOM 7173 O O . GLY B 1 41 ? -41.044 -60.632 -16.186 1 82.18 41 GLY B O 1
ATOM 7174 N N . ARG B 1 42 ? -41.836 -62.657 -16.224 1 82.89 42 ARG B N 1
ATOM 7175 C CA . ARG B 1 42 ? -43.209 -62.163 -16.186 1 82.89 42 ARG B CA 1
ATOM 7176 C C . ARG B 1 42 ? -43.534 -61.552 -14.827 1 82.89 42 ARG B C 1
ATOM 7178 O O . ARG B 1 42 ? -44.241 -60.546 -14.746 1 82.89 42 ARG B O 1
ATOM 7185 N N . ALA B 1 43 ? -43.044 -62.223 -13.815 1 85.05 43 ALA B N 1
ATOM 7186 C CA . ALA B 1 43 ? -43.262 -61.701 -12.468 1 85.05 43 ALA B CA 1
ATOM 7187 C C . ALA B 1 43 ? -42.603 -60.335 -12.296 1 85.05 43 ALA B C 1
ATOM 7189 O O . ALA B 1 43 ? -43.204 -59.415 -11.738 1 85.05 43 ALA B O 1
ATOM 7190 N N . LEU B 1 44 ? -41.463 -60.28 -12.81 1 87.39 44 LEU B N 1
ATOM 7191 C CA . LEU B 1 44 ? -40.747 -59.015 -12.689 1 87.39 44 LEU B CA 1
ATOM 7192 C C . LEU B 1 44 ? -41.426 -57.925 -13.511 1 87.39 44 LEU B C 1
ATOM 7194 O O . LEU B 1 44 ? -41.505 -56.773 -13.079 1 87.39 44 LEU B O 1
ATOM 7198 N N . LEU B 1 45 ? -41.925 -58.267 -14.627 1 87.84 45 LEU B N 1
ATOM 7199 C CA . LEU B 1 45 ? -42.633 -57.306 -15.465 1 87.84 45 LEU B CA 1
ATOM 7200 C C . LEU B 1 45 ? -43.908 -56.823 -14.782 1 87.84 45 LEU B C 1
ATOM 7202 O O . LEU B 1 45 ? -44.238 -55.637 -14.841 1 87.84 45 LEU B O 1
ATOM 7206 N N . ALA B 1 46 ? -44.534 -57.726 -14.208 1 87.33 46 ALA B N 1
ATOM 7207 C CA . ALA B 1 46 ? -45.755 -57.373 -13.49 1 87.33 46 ALA B CA 1
ATOM 7208 C C . ALA B 1 46 ? -45.445 -56.499 -12.278 1 87.33 46 ALA B C 1
ATOM 7210 O O . ALA B 1 46 ? -46.206 -55.584 -11.953 1 87.33 46 ALA B O 1
ATOM 7211 N N . LEU B 1 47 ? -44.446 -56.83 -11.613 1 87.65 47 LEU B N 1
ATOM 7212 C CA . LEU B 1 47 ? -44.039 -56.023 -10.468 1 87.65 47 LEU B CA 1
ATOM 7213 C C . LEU B 1 47 ? -43.735 -54.591 -10.892 1 87.65 47 LEU B C 1
ATOM 7215 O O . LEU B 1 47 ? -44.119 -53.641 -10.206 1 87.65 47 LEU B O 1
ATOM 7219 N N . ARG B 1 48 ? -43.135 -54.334 -12.011 1 87.54 48 ARG B N 1
ATOM 7220 C CA . ARG B 1 48 ? -42.706 -53.027 -12.497 1 87.54 48 ARG B CA 1
ATOM 7221 C C . ARG B 1 48 ? -43.894 -52.211 -12.996 1 87.54 48 ARG B C 1
ATOM 7223 O O . ARG B 1 48 ? -43.984 -51.011 -12.731 1 87.54 48 ARG B O 1
ATOM 7230 N N . THR B 1 49 ? -44.748 -52.827 -13.723 1 86.74 49 THR B N 1
ATOM 7231 C CA . THR B 1 49 ? -45.754 -52.073 -14.464 1 86.74 49 THR B CA 1
ATOM 7232 C C . THR B 1 49 ? -47.045 -51.959 -13.659 1 86.74 49 THR B C 1
ATOM 7234 O O . THR B 1 49 ? -47.823 -51.023 -13.852 1 86.74 49 THR B O 1
ATOM 7237 N N . ARG B 1 50 ? -47.257 -52.843 -12.746 1 85.11 50 ARG B N 1
ATOM 7238 C CA . ARG B 1 50 ? -48.566 -52.844 -12.102 1 85.11 50 ARG B CA 1
ATOM 7239 C C . ARG B 1 50 ? -48.437 -52.633 -10.597 1 85.11 50 ARG B C 1
ATOM 7241 O O . ARG B 1 50 ? -48.929 -51.639 -10.06 1 85.11 50 ARG B O 1
ATOM 7248 N N . HIS B 1 51 ? -47.649 -53.47 -10.001 1 84.96 51 HIS B N 1
ATOM 7249 C CA . HIS B 1 51 ? -47.679 -53.508 -8.544 1 84.96 51 HIS B CA 1
ATOM 7250 C C . HIS B 1 51 ? -46.958 -52.305 -7.946 1 84.96 51 HIS B C 1
ATOM 7252 O O . HIS B 1 51 ? -47.475 -51.657 -7.033 1 84.96 51 HIS B O 1
ATOM 7258 N N . VAL B 1 52 ? -45.831 -51.945 -8.455 1 85.24 52 VAL B N 1
ATOM 7259 C CA . VAL B 1 52 ? -45.04 -50.856 -7.891 1 85.24 52 VAL B CA 1
ATOM 7260 C C . VAL B 1 52 ? -45.618 -49.514 -8.335 1 85.24 52 VAL B C 1
ATOM 7262 O O . VAL B 1 52 ? -45.505 -48.516 -7.62 1 85.24 52 VAL B O 1
ATOM 7265 N N . LYS B 1 53 ? -46.387 -49.379 -9.439 1 83.5 53 LYS B N 1
ATOM 7266 C CA . LYS B 1 53 ? -46.927 -48.123 -9.95 1 83.5 53 LYS B CA 1
ATOM 7267 C C . LYS B 1 53 ? -48.279 -47.807 -9.317 1 83.5 53 LYS B C 1
ATOM 7269 O O . LYS B 1 53 ? -48.719 -46.656 -9.321 1 83.5 53 LYS B O 1
ATOM 7274 N N . ALA B 1 54 ? -49.476 -48.408 -9.127 1 75.82 54 ALA B N 1
ATOM 7275 C CA . ALA B 1 54 ? -50.746 -48.184 -8.441 1 75.82 54 ALA B CA 1
ATOM 7276 C C . ALA B 1 54 ? -50.556 -47.306 -7.207 1 75.82 54 ALA B C 1
ATOM 7278 O O . ALA B 1 54 ? -49.475 -47.284 -6.614 1 75.82 54 ALA B O 1
ATOM 7279 N N . ALA B 1 55 ? -51.281 -46.218 -6.629 1 82.79 55 ALA B N 1
ATOM 7280 C CA . ALA B 1 55 ? -51.185 -45.31 -5.489 1 82.79 55 ALA B CA 1
ATOM 7281 C C . ALA B 1 55 ? -50.829 -46.069 -4.213 1 82.79 55 ALA B C 1
ATOM 7283 O O . ALA B 1 55 ? -51.536 -46.999 -3.819 1 82.79 55 ALA B O 1
ATOM 7284 N N . GLY B 1 56 ? -49.373 -46.655 -3.568 1 85.93 56 GLY B N 1
ATOM 7285 C CA . GLY B 1 56 ? -48.865 -47.3 -2.368 1 85.93 56 GLY B CA 1
ATOM 7286 C C . GLY B 1 56 ? -48.214 -48.643 -2.642 1 85.93 56 GLY B C 1
ATOM 7287 O O . GLY B 1 56 ? -47.951 -49.412 -1.715 1 85.93 56 GLY B O 1
ATOM 7288 N N . GLY B 1 57 ? -48.143 -48.992 -3.801 1 87.43 57 GLY B N 1
ATOM 7289 C CA . GLY B 1 57 ? -47.623 -50.29 -4.201 1 87.43 57 GLY B CA 1
ATOM 7290 C C . GLY B 1 57 ? -46.209 -50.542 -3.712 1 87.43 57 GLY B C 1
ATOM 7291 O O . GLY B 1 57 ? -45.886 -51.65 -3.278 1 87.43 57 GLY B O 1
ATOM 7292 N N . ILE B 1 58 ? -45.414 -49.613 -3.67 1 89.72 58 ILE B N 1
ATOM 7293 C CA . ILE B 1 58 ? -44.021 -49.729 -3.253 1 89.72 58 ILE B CA 1
ATOM 7294 C C . ILE B 1 58 ? -43.954 -50.066 -1.765 1 89.72 58 ILE B C 1
ATOM 7296 O O . ILE B 1 58 ? -43.192 -50.945 -1.355 1 89.72 58 ILE B O 1
ATOM 7300 N N . GLU B 1 59 ? -44.83 -49.393 -0.953 1 89.75 59 GLU B N 1
ATOM 7301 C CA . GLU B 1 59 ? -44.861 -49.644 0.485 1 89.75 59 GLU B CA 1
ATOM 7302 C C . GLU B 1 59 ? -45.334 -51.063 0.788 1 89.75 59 GLU B C 1
ATOM 7304 O O . GLU B 1 59 ? -44.805 -51.721 1.687 1 89.75 59 GLU B O 1
ATOM 7309 N N . ARG B 1 60 ? -46.794 -51.337 0.231 1 90 60 ARG B N 1
ATOM 7310 C CA . ARG B 1 60 ? -47.308 -52.688 0.434 1 90 60 ARG B CA 1
ATOM 7311 C C . ARG B 1 60 ? -46.258 -53.733 0.072 1 90 60 ARG B C 1
ATOM 7313 O O . ARG B 1 60 ? -46.102 -54.734 0.775 1 90 60 ARG B O 1
ATOM 7320 N N . PHE B 1 61 ? -45.243 -53.597 -1.149 1 90.81 61 PHE B N 1
ATOM 7321 C CA . PHE B 1 61 ? -44.192 -54.493 -1.617 1 90.81 61 PHE B CA 1
ATOM 7322 C C . PHE B 1 61 ? -43.09 -54.627 -0.572 1 90.81 61 PHE B C 1
ATOM 7324 O O . PHE B 1 61 ? -42.645 -55.737 -0.27 1 90.81 61 PHE B O 1
ATOM 7331 N N . ARG B 1 62 ? -42.608 -53.604 -0.009 1 89.58 62 ARG B N 1
ATOM 7332 C CA . ARG B 1 62 ? -41.576 -53.587 1.022 1 89.58 62 ARG B CA 1
ATOM 7333 C C . ARG B 1 62 ? -42.049 -54.305 2.282 1 89.58 62 ARG B C 1
ATOM 7335 O O . ARG B 1 62 ? -41.328 -55.137 2.836 1 89.58 62 ARG B O 1
ATOM 7342 N N . ALA B 1 63 ? -43.462 -54.002 2.634 1 87.72 63 ALA B N 1
ATOM 7343 C CA . ALA B 1 63 ? -44.005 -54.58 3.861 1 87.72 63 ALA B CA 1
ATOM 7344 C C . ALA B 1 63 ? -44.087 -56.101 3.761 1 87.72 63 ALA B C 1
ATOM 7346 O O . ALA B 1 63 ? -43.91 -56.805 4.757 1 87.72 63 ALA B O 1
ATOM 7347 N N . ARG B 1 64 ? -44.669 -56.777 2.428 1 88.93 64 ARG B N 1
ATOM 7348 C CA . ARG B 1 64 ? -44.763 -58.213 2.187 1 88.93 64 ARG B CA 1
ATOM 7349 C C . ARG B 1 64 ? -43.38 -58.83 2.006 1 88.93 64 ARG B C 1
ATOM 7351 O O . ARG B 1 64 ? -43.259 -60.01 1.672 1 88.93 64 ARG B O 1
ATOM 7358 N N . GLY B 1 65 ? -41.794 -57.795 2.203 1 87.12 65 GLY B N 1
ATOM 7359 C CA . GLY B 1 65 ? -40.417 -58.259 2.163 1 87.12 65 GLY B CA 1
ATOM 7360 C C . GLY B 1 65 ? -39.891 -58.443 0.752 1 87.12 65 GLY B C 1
ATOM 7361 O O . GLY B 1 65 ? -39.039 -59.301 0.509 1 87.12 65 GLY B O 1
ATOM 7362 N N . GLY B 1 66 ? -40.348 -57.753 -0.073 1 87.09 66 GLY B N 1
ATOM 7363 C CA . GLY B 1 66 ? -39.996 -57.912 -1.475 1 87.09 66 GLY B CA 1
ATOM 7364 C C . GLY B 1 66 ? -38.594 -57.431 -1.796 1 87.09 66 GLY B C 1
ATOM 7365 O O . GLY B 1 66 ? -37.988 -57.876 -2.773 1 87.09 66 GLY B O 1
ATOM 7366 N N . LEU B 1 67 ? -37.977 -56.629 -1.01 1 91.15 67 LEU B N 1
ATOM 7367 C CA . LEU B 1 67 ? -36.687 -56.013 -1.302 1 91.15 67 LEU B CA 1
ATOM 7368 C C . LEU B 1 67 ? -35.55 -57.008 -1.096 1 91.15 67 LEU B C 1
ATOM 7370 O O . LEU B 1 67 ? -34.556 -56.982 -1.825 1 91.15 67 LEU B O 1
ATOM 7374 N N . ARG B 1 68 ? -35.699 -57.917 -0.199 1 90.45 68 ARG B N 1
ATOM 7375 C CA . ARG B 1 68 ? -34.635 -58.863 0.119 1 90.45 68 ARG B CA 1
ATOM 7376 C C . ARG B 1 68 ? -34.385 -59.818 -1.044 1 90.45 68 ARG B C 1
ATOM 7378 O O . ARG B 1 68 ? -33.251 -59.956 -1.508 1 90.45 68 ARG B O 1
ATOM 7385 N N . PRO B 1 69 ? -35.469 -60.412 -1.548 1 88.82 69 PRO B N 1
ATOM 7386 C CA . PRO B 1 69 ? -35.22 -61.286 -2.697 1 88.82 69 PRO B CA 1
ATOM 7387 C C . PRO B 1 69 ? -34.763 -60.518 -3.935 1 88.82 69 PRO B C 1
ATOM 7389 O O . PRO B 1 69 ? -33.978 -61.036 -4.733 1 88.82 69 PRO B O 1
ATOM 7392 N N . LEU B 1 70 ? -35.267 -59.371 -4.058 1 89.56 70 LEU B N 1
ATOM 7393 C CA . LEU B 1 70 ? -34.852 -58.547 -5.188 1 89.56 70 LEU B CA 1
ATOM 7394 C C . LEU B 1 70 ? -33.358 -58.249 -5.123 1 89.56 70 LEU B C 1
ATOM 7396 O O . LEU B 1 70 ? -32.652 -58.371 -6.127 1 89.56 70 LEU B O 1
ATOM 7400 N N . LEU B 1 71 ? -32.869 -57.934 -3.975 1 91.29 71 LEU B N 1
ATOM 7401 C CA . LEU B 1 71 ? -31.457 -57.622 -3.783 1 91.29 71 LEU B CA 1
ATOM 7402 C C . LEU B 1 71 ? -30.602 -58.879 -3.897 1 91.29 71 LEU B C 1
ATOM 7404 O O . LEU B 1 71 ? -29.461 -58.819 -4.359 1 91.29 71 LEU B O 1
ATOM 7408 N N . ALA B 1 72 ? -31.17 -59.967 -3.507 1 87.93 72 ALA B N 1
ATOM 7409 C CA . ALA B 1 72 ? -30.46 -61.235 -3.65 1 87.93 72 ALA B CA 1
ATOM 7410 C C . ALA B 1 72 ? -30.27 -61.594 -5.121 1 87.93 72 ALA B C 1
ATOM 7412 O O . ALA B 1 72 ? -29.228 -62.129 -5.507 1 87.93 72 ALA B O 1
ATOM 7413 N N . LEU B 1 73 ? -31.314 -61.325 -5.818 1 86.22 73 LEU B N 1
ATOM 7414 C CA . LEU B 1 73 ? -31.227 -61.554 -7.256 1 86.22 73 LEU B CA 1
ATOM 7415 C C . LEU B 1 73 ? -30.135 -60.691 -7.879 1 86.22 73 LEU B C 1
ATOM 7417 O O . LEU B 1 73 ? -29.378 -61.161 -8.732 1 86.22 73 LEU B O 1
ATOM 7421 N N . LEU B 1 74 ? -30.013 -59.468 -7.437 1 88.2 74 LEU B N 1
ATOM 7422 C CA . LEU B 1 74 ? -29.02 -58.538 -7.964 1 88.2 74 LEU B CA 1
ATOM 7423 C C . LEU B 1 74 ? -27.618 -58.92 -7.502 1 88.2 74 LEU B C 1
ATOM 7425 O O . LEU B 1 74 ? -26.653 -58.789 -8.258 1 88.2 74 LEU B O 1
ATOM 7429 N N . ARG B 1 75 ? -27.474 -59.473 -6.346 1 87.2 75 ARG B N 1
ATOM 7430 C CA . ARG B 1 75 ? -26.186 -59.931 -5.836 1 87.2 75 ARG B CA 1
ATOM 7431 C C . ARG B 1 75 ? -25.664 -61.112 -6.647 1 87.2 75 ARG B C 1
ATOM 7433 O O . ARG B 1 75 ? -24.467 -61.198 -6.929 1 87.2 75 ARG B O 1
ATOM 7440 N N . ARG B 1 76 ? -26.516 -61.839 -7.059 1 81.69 76 ARG B N 1
ATOM 7441 C CA . ARG B 1 76 ? -26.144 -63.01 -7.846 1 81.69 76 ARG B CA 1
ATOM 7442 C C . ARG B 1 76 ? -25.698 -62.609 -9.248 1 81.69 76 ARG B C 1
ATOM 7444 O O . ARG B 1 76 ? -24.747 -63.176 -9.788 1 81.69 76 ARG B O 1
ATOM 7451 N N . ALA B 1 77 ? -26.453 -61.723 -9.708 1 77.54 77 ALA B N 1
ATOM 7452 C CA . ALA B 1 77 ? -26.098 -61.228 -11.036 1 77.54 77 ALA B CA 1
ATOM 7453 C C . ALA B 1 77 ? -24.748 -60.518 -11.015 1 77.54 77 ALA B C 1
ATOM 7455 O O . ALA B 1 77 ? -23.97 -60.622 -11.966 1 77.54 77 ALA B O 1
ATOM 7456 N N . ALA B 1 78 ? -24.519 -59.897 -9.906 1 76.84 78 ALA B N 1
ATOM 7457 C CA . ALA B 1 78 ? -23.24 -59.211 -9.744 1 76.84 78 ALA B CA 1
ATOM 7458 C C . ALA B 1 78 ? -22.096 -60.21 -9.6 1 76.84 78 ALA B C 1
ATOM 7460 O O . ALA B 1 78 ? -20.985 -59.963 -10.076 1 76.84 78 ALA B O 1
ATOM 7461 N N . ALA B 1 79 ? -22.327 -61.312 -8.978 1 70.2 79 ALA B N 1
ATOM 7462 C CA . ALA B 1 79 ? -21.32 -62.35 -8.774 1 70.2 79 ALA B CA 1
ATOM 7463 C C . ALA B 1 79 ? -21.079 -63.141 -10.057 1 70.2 79 ALA B C 1
ATOM 7465 O O . ALA B 1 79 ? -19.988 -63.677 -10.268 1 70.2 79 ALA B O 1
ATOM 7466 N N . ALA B 1 80 ? -22.117 -63.354 -10.908 1 59.83 80 ALA B N 1
ATOM 7467 C CA . ALA B 1 80 ? -21.993 -64.14 -12.132 1 59.83 80 ALA B CA 1
ATOM 7468 C C . ALA B 1 80 ? -21.275 -63.349 -13.222 1 59.83 80 ALA B C 1
ATOM 7470 O O . ALA B 1 80 ? -20.964 -63.887 -14.287 1 59.83 80 ALA B O 1
ATOM 7471 N N . GLY B 1 81 ? -21.13 -62.131 -13.036 1 52.56 81 GLY B N 1
ATOM 7472 C CA . GLY B 1 81 ? -20.488 -61.333 -14.068 1 52.56 81 GLY B CA 1
ATOM 7473 C C . GLY B 1 81 ? -19.066 -61.771 -14.363 1 52.56 81 GLY B C 1
ATOM 7474 O O . GLY B 1 81 ? -18.41 -62.38 -13.515 1 52.56 81 GLY B O 1
ATOM 7475 N N . PRO B 1 82 ? -18.667 -62.093 -15.667 1 45.21 82 PRO B N 1
ATOM 7476 C CA . PRO B 1 82 ? -17.363 -62.646 -16.039 1 45.21 82 PRO B CA 1
ATOM 7477 C C . PRO B 1 82 ? -16.213 -62.032 -15.243 1 45.21 82 PRO B C 1
ATOM 7479 O O . PRO B 1 82 ? -16.314 -60.891 -14.787 1 45.21 82 PRO B O 1
ATOM 7482 N N . ALA B 1 83 ? -15.35 -62.884 -14.529 1 40.55 83 ALA B N 1
ATOM 7483 C CA . ALA B 1 83 ? -14.059 -62.553 -13.933 1 40.55 83 ALA B CA 1
ATOM 7484 C C . ALA B 1 83 ? -13.32 -61.512 -14.769 1 40.55 83 ALA B C 1
ATOM 7486 O O . ALA B 1 83 ? -13.338 -61.57 -16.001 1 40.55 83 ALA B O 1
ATOM 7487 N N . PRO B 1 84 ? -12.961 -60.436 -14.237 1 35.85 84 PRO B N 1
ATOM 7488 C CA . PRO B 1 84 ? -12.13 -59.517 -15.019 1 35.85 84 PRO B CA 1
ATOM 7489 C C . PRO B 1 84 ? -11.025 -60.233 -15.792 1 35.85 84 PRO B C 1
ATOM 7491 O O . PRO B 1 84 ? -10.348 -61.106 -15.243 1 35.85 84 PRO B O 1
ATOM 7494 N N . SER B 1 85 ? -11.203 -60.618 -17.102 1 28.25 85 SER B N 1
ATOM 7495 C CA . SER B 1 85 ? -10.063 -61.076 -17.89 1 28.25 85 SER B CA 1
ATOM 7496 C C . SER B 1 85 ? -8.809 -60.269 -17.57 1 28.25 85 SER B C 1
ATOM 7498 O O . SER B 1 85 ? -8.848 -59.038 -17.541 1 28.25 85 SER B O 1
ATOM 7500 N N . GLN B 1 86 ? -7.956 -60.852 -16.718 1 26.29 86 GLN B N 1
ATOM 7501 C CA . GLN B 1 86 ? -6.586 -60.365 -16.594 1 26.29 86 GLN B CA 1
ATOM 7502 C C . GLN B 1 86 ? -5.977 -60.081 -17.964 1 26.29 86 GLN B C 1
ATOM 7504 O O . GLN B 1 86 ? -5.781 -60.998 -18.765 1 26.29 86 GLN B O 1
ATOM 7509 N N . ALA B 1 87 ? -6.365 -58.986 -18.655 1 27.47 87 ALA B N 1
ATOM 7510 C CA . ALA B 1 87 ? -5.721 -58.492 -19.869 1 27.47 87 ALA B CA 1
ATOM 7511 C C . ALA B 1 87 ? -4.202 -58.586 -19.762 1 27.47 87 ALA B C 1
ATOM 7513 O O . ALA B 1 87 ? -3.599 -58 -18.859 1 27.47 87 ALA B O 1
ATOM 7514 N N . GLY B 1 88 ? -3.654 -59.807 -20.047 1 21.95 88 GLY B N 1
ATOM 7515 C CA . GLY B 1 88 ? -2.251 -59.902 -20.417 1 21.95 88 GLY B CA 1
ATOM 7516 C C . GLY B 1 88 ? -1.828 -58.851 -21.425 1 21.95 88 GLY B C 1
ATOM 7517 O O . GLY B 1 88 ? -2.672 -58.222 -22.067 1 21.95 88 GLY B O 1
ATOM 7518 N N . PRO B 1 89 ? -0.588 -58.338 -21.503 1 22.72 89 PRO B N 1
ATOM 7519 C CA . PRO B 1 89 ? -0.001 -57.19 -22.198 1 22.72 89 PRO B CA 1
ATOM 7520 C C . PRO B 1 89 ? -0.156 -57.275 -23.715 1 22.72 89 PRO B C 1
ATOM 7522 O O . PRO B 1 89 ? -0.039 -56.262 -24.409 1 22.72 89 PRO B O 1
ATOM 7525 N N . GLY B 1 90 ? -0.052 -58.496 -24.356 1 18.98 90 GLY B N 1
ATOM 7526 C CA . GLY B 1 90 ? 0.683 -58.448 -25.61 1 18.98 90 GLY B CA 1
ATOM 7527 C C . GLY B 1 90 ? -0.082 -57.757 -26.723 1 18.98 90 GLY B C 1
ATOM 7528 O O . GLY B 1 90 ? 0.471 -56.912 -27.432 1 18.98 90 GLY B O 1
ATOM 7529 N N . SER B 1 91 ? -1.101 -58.43 -27.392 1 19.36 91 SER B N 1
ATOM 7530 C CA . SER B 1 91 ? -1.115 -58.652 -28.834 1 19.36 91 SER B CA 1
ATOM 7531 C C . SER B 1 91 ? -1.59 -57.41 -29.58 1 19.36 91 SER B C 1
ATOM 7533 O O . SER B 1 91 ? -2.374 -56.621 -29.047 1 19.36 91 SER B O 1
ATOM 7535 N N . ALA B 1 92 ? -0.774 -56.898 -30.635 1 22.46 92 ALA B N 1
ATOM 7536 C CA . ALA B 1 92 ? -0.75 -55.948 -31.744 1 22.46 92 ALA B CA 1
ATOM 7537 C C . ALA B 1 92 ? -2.035 -56.029 -32.564 1 22.46 92 ALA B C 1
ATOM 7539 O O . ALA B 1 92 ? -2.465 -57.118 -32.949 1 22.46 92 ALA B O 1
ATOM 7540 N N . PRO B 1 93 ? -2.937 -55.13 -32.446 1 18.91 93 PRO B N 1
ATOM 7541 C CA . PRO B 1 93 ? -4.226 -55.091 -33.141 1 18.91 93 PRO B CA 1
ATOM 7542 C C . PRO B 1 93 ? -4.084 -55.229 -34.655 1 18.91 93 PRO B C 1
ATOM 7544 O O . PRO B 1 93 ? -3.237 -54.568 -35.262 1 18.91 93 PRO B O 1
ATOM 7547 N N . SER B 1 94 ? -4.238 -56.471 -35.215 1 17.67 94 SER B N 1
ATOM 7548 C CA . SER B 1 94 ? -4.277 -56.917 -36.604 1 17.67 94 SER B CA 1
ATOM 7549 C C . SER B 1 94 ? -5.157 -56.006 -37.453 1 17.67 94 SER B C 1
ATOM 7551 O O . SER B 1 94 ? -5.98 -55.258 -36.922 1 17.67 94 SER B O 1
ATOM 7553 N N . SER B 1 95 ? -5.117 -56.247 -38.873 1 19.24 95 SER B N 1
ATOM 7554 C CA . SER B 1 95 ? -5.32 -55.871 -40.269 1 19.24 95 SER B CA 1
ATOM 7555 C C . SER B 1 95 ? -6.795 -55.941 -40.651 1 19.24 95 SER B C 1
ATOM 7557 O O . SER B 1 95 ? -7.142 -55.841 -41.83 1 19.24 95 SER B O 1
ATOM 7559 N N . VAL B 1 96 ? -7.739 -55.242 -40.027 1 17.4 96 VAL B N 1
ATOM 7560 C CA . VAL B 1 96 ? -9.121 -55.515 -40.41 1 17.4 96 VAL B CA 1
ATOM 7561 C C . VAL B 1 96 ? -9.328 -55.166 -41.882 1 17.4 96 VAL B C 1
ATOM 7563 O O . VAL B 1 96 ? -9.071 -54.035 -42.3 1 17.4 96 VAL B O 1
ATOM 7566 N N . GLU B 1 97 ? -9.257 -56.187 -42.839 1 17.91 97 GLU B N 1
ATOM 7567 C CA . GLU B 1 97 ? -9.63 -56.396 -44.234 1 17.91 97 GLU B CA 1
ATOM 7568 C C . GLU B 1 97 ? -11.09 -56.023 -44.477 1 17.91 97 GLU B C 1
ATOM 7570 O O . GLU B 1 97 ? -11.998 -56.714 -44.013 1 17.91 97 GLU B O 1
ATOM 7575 N N . SER B 1 98 ? -11.457 -54.774 -44.437 1 17.34 98 SER B N 1
ATOM 7576 C CA . SER B 1 98 ? -12.847 -54.464 -44.755 1 17.34 98 SER B CA 1
ATOM 7577 C C . SER B 1 98 ? -13.185 -54.849 -46.191 1 17.34 98 SER B C 1
ATOM 7579 O O . SER B 1 98 ? -12.552 -54.367 -47.133 1 17.34 98 SER B O 1
ATOM 7581 N N . ALA B 1 99 ? -13.852 -55.978 -46.47 1 17.04 99 ALA B N 1
ATOM 7582 C CA . ALA B 1 99 ? -14.329 -56.767 -47.603 1 17.04 99 ALA B CA 1
ATOM 7583 C C . ALA B 1 99 ? -15.251 -55.942 -48.497 1 17.04 99 ALA B C 1
ATOM 7585 O O . ALA B 1 99 ? -15.025 -55.839 -49.705 1 17.04 99 ALA B O 1
ATOM 7586 N N . ALA B 1 100 ? -16.632 -56.202 -48.578 1 17.22 100 ALA B N 1
ATOM 7587 C CA . ALA B 1 100 ? -17.378 -56.964 -49.576 1 17.22 100 ALA B CA 1
ATOM 7588 C C . ALA B 1 100 ? -18.208 -56.04 -50.463 1 17.22 100 ALA B C 1
ATOM 7590 O O . ALA B 1 100 ? -18.491 -56.367 -51.618 1 17.22 100 ALA B O 1
ATOM 7591 N N . SER B 1 101 ? -18.802 -54.933 -50.179 1 17.11 101 SER B N 1
ATOM 7592 C CA . SER B 1 101 ? -20.209 -54.944 -50.565 1 17.11 101 SER B CA 1
ATOM 7593 C C . SER B 1 101 ? -20.37 -54.769 -52.072 1 17.11 101 SER B C 1
ATOM 7595 O O . SER B 1 101 ? -19.82 -53.834 -52.656 1 17.11 101 SER B O 1
ATOM 7597 N N . ALA B 1 102 ? -20.766 -55.828 -52.838 1 17.46 102 ALA B N 1
ATOM 7598 C CA . ALA B 1 102 ? -21.185 -56.342 -54.14 1 17.46 102 ALA B CA 1
ATOM 7599 C C . ALA B 1 102 ? -22.494 -55.699 -54.588 1 17.46 102 ALA B C 1
ATOM 7601 O O . ALA B 1 102 ? -23.42 -55.539 -53.79 1 17.46 102 ALA B O 1
ATOM 7602 N N . GLY B 1 103 ? -22.459 -54.887 -55.549 1 16.79 103 GLY B N 1
ATOM 7603 C CA . GLY B 1 103 ? -23.593 -54.214 -56.163 1 16.79 103 GLY B CA 1
ATOM 7604 C C . GLY B 1 103 ? -24.668 -55.172 -56.641 1 16.79 103 GLY B C 1
ATOM 7605 O O . GLY B 1 103 ? -24.664 -56.35 -56.276 1 16.79 103 GLY B O 1
ATOM 7606 N N . PRO B 1 104 ? -25.081 -55.337 -58.053 1 18.37 104 PRO B N 1
ATOM 7607 C CA . PRO B 1 104 ? -26.448 -55.296 -58.578 1 18.37 104 PRO B CA 1
ATOM 7608 C C . PRO B 1 104 ? -27.04 -56.687 -58.794 1 18.37 104 PRO B C 1
ATOM 7610 O O . PRO B 1 104 ? -28.164 -56.814 -59.286 1 18.37 104 PRO B O 1
ATOM 7613 N N . ALA B 1 105 ? -26.749 -57.778 -58.302 1 16.97 105 ALA B N 1
ATOM 7614 C CA . ALA B 1 105 ? -27.193 -58.925 -59.09 1 16.97 105 ALA B CA 1
ATOM 7615 C C . ALA B 1 105 ? -28.713 -58.94 -59.23 1 16.97 105 ALA B C 1
ATOM 7617 O O . ALA B 1 105 ? -29.422 -58.336 -58.421 1 16.97 105 ALA B O 1
ATOM 7618 N N . PRO B 1 106 ? -29.172 -59.786 -60.346 1 19.62 106 PRO B N 1
ATOM 7619 C CA . PRO B 1 106 ? -30.382 -60.072 -61.12 1 19.62 106 PRO B CA 1
ATOM 7620 C C . PRO B 1 106 ? -31.528 -60.59 -60.253 1 19.62 106 PRO B C 1
ATOM 7622 O O . PRO B 1 106 ? -31.326 -60.894 -59.074 1 19.62 106 PRO B O 1
ATOM 7625 N N . SER B 1 107 ? -32.475 -61.479 -60.825 1 19.01 107 SER B N 1
ATOM 7626 C CA . SER B 1 107 ? -33.918 -61.645 -60.966 1 19.01 107 SER B CA 1
ATOM 7627 C C . SER B 1 107 ? -34.46 -62.645 -59.95 1 19.01 107 SER B C 1
ATOM 7629 O O . SER B 1 107 ? -35.641 -62.601 -59.597 1 19.01 107 SER B O 1
ATOM 7631 N N . PRO B 1 108 ? -33.623 -63.727 -59.552 1 18.33 108 PRO B N 1
ATOM 7632 C CA . PRO B 1 108 ? -34.384 -64.97 -59.699 1 18.33 108 PRO B CA 1
ATOM 7633 C C . PRO B 1 108 ? -35.612 -65.021 -58.792 1 18.33 108 PRO B C 1
ATOM 7635 O O . PRO B 1 108 ? -35.738 -64.209 -57.872 1 18.33 108 PRO B O 1
ATOM 7638 N N . GLY B 1 109 ? -36.196 -66.271 -58.67 1 20.28 109 GLY B N 1
ATOM 7639 C CA . GLY B 1 109 ? -37.483 -66.937 -58.539 1 20.28 109 GLY B CA 1
ATOM 7640 C C . GLY B 1 109 ? -38.038 -66.89 -57.128 1 20.28 109 GLY B C 1
ATOM 7641 O O . GLY B 1 109 ? -37.411 -66.33 -56.227 1 20.28 109 GLY B O 1
ATOM 7642 N N . PRO B 1 110 ? -38.715 -68.012 -56.734 1 21.32 110 PRO B N 1
ATOM 7643 C CA . PRO B 1 110 ? -39.995 -68.155 -56.036 1 21.32 110 PRO B CA 1
ATOM 7644 C C . PRO B 1 110 ? -39.846 -68.12 -54.517 1 21.32 110 PRO B C 1
ATOM 7646 O O . PRO B 1 110 ? -40.745 -67.649 -53.815 1 21.32 110 PRO B O 1
ATOM 7649 N N . ALA B 1 111 ? -38.649 -68.525 -53.786 1 20.31 111 ALA B N 1
ATOM 7650 C CA . ALA B 1 111 ? -38.921 -69.628 -52.867 1 20.31 111 ALA B CA 1
ATOM 7651 C C . ALA B 1 111 ? -39.715 -69.148 -51.655 1 20.31 111 ALA B C 1
ATOM 7653 O O . ALA B 1 111 ? -39.754 -67.95 -51.365 1 20.31 111 ALA B O 1
ATOM 7654 N N . PRO B 1 112 ? -40.097 -70.216 -50.73 1 23.32 112 PRO B N 1
ATOM 7655 C CA . PRO B 1 112 ? -41.105 -70.451 -49.694 1 23.32 112 PRO B CA 1
ATOM 7656 C C . PRO B 1 112 ? -40.811 -69.693 -48.401 1 23.32 112 PRO B C 1
ATOM 7658 O O . PRO B 1 112 ? -39.666 -69.302 -48.157 1 23.32 112 PRO B O 1
ATOM 7661 N N . SER B 1 113 ? -41.781 -69.111 -47.791 1 20.78 113 SER B N 1
ATOM 7662 C CA . SER B 1 113 ? -41.971 -68.269 -46.614 1 20.78 113 SER B CA 1
ATOM 7663 C C . SER B 1 113 ? -41.388 -68.922 -45.366 1 20.78 113 SER B C 1
ATOM 7665 O O . SER B 1 113 ? -41.867 -69.969 -44.926 1 20.78 113 SER B O 1
ATOM 7667 N N . ALA B 1 114 ? -40.004 -68.915 -45.229 1 22.26 114 ALA B N 1
ATOM 7668 C CA . ALA B 1 114 ? -39.274 -69.549 -44.135 1 22.26 114 ALA B CA 1
ATOM 7669 C C . ALA B 1 114 ? -39.808 -69.09 -42.781 1 22.26 114 ALA B C 1
ATOM 7671 O O . ALA B 1 114 ? -40.192 -67.929 -42.619 1 22.26 114 ALA B O 1
ATOM 7672 N N . ALA B 1 115 ? -40.104 -70.064 -41.918 1 25.79 115 ALA B N 1
ATOM 7673 C CA . ALA B 1 115 ? -40.596 -70.141 -40.545 1 25.79 115 ALA B CA 1
ATOM 7674 C C . ALA B 1 115 ? -39.652 -69.426 -39.583 1 25.79 115 ALA B C 1
ATOM 7676 O O . ALA B 1 115 ? -38.442 -69.661 -39.601 1 25.79 115 ALA B O 1
ATOM 7677 N N . SER B 1 116 ? -39.891 -68.154 -39.398 1 21.58 116 SER B N 1
ATOM 7678 C CA . SER B 1 116 ? -39.217 -67.257 -38.466 1 21.58 116 SER B CA 1
ATOM 7679 C C . SER B 1 116 ? -38.956 -67.942 -37.129 1 21.58 116 SER B C 1
ATOM 7681 O O . SER B 1 116 ? -39.895 -68.291 -36.411 1 21.58 116 SER B O 1
ATOM 7683 N N . SER B 1 117 ? -37.917 -68.911 -37.122 1 23.51 117 SER B N 1
ATOM 7684 C CA . SER B 1 117 ? -37.576 -69.559 -35.859 1 23.51 117 SER B CA 1
ATOM 7685 C C . SER B 1 117 ? -37.327 -68.531 -34.76 1 23.51 117 SER B C 1
ATOM 7687 O O . SER B 1 117 ? -36.654 -67.524 -34.986 1 23.51 117 SER B O 1
ATOM 7689 N N . SER B 1 118 ? -38.245 -68.422 -33.805 1 27.71 118 SER B N 1
ATOM 7690 C CA . SER B 1 118 ? -38.25 -67.697 -32.538 1 27.71 118 SER B CA 1
ATOM 7691 C C . SER B 1 118 ? -36.965 -67.946 -31.754 1 27.71 118 SER B C 1
ATOM 7693 O O . SER B 1 118 ? -36.72 -69.062 -31.292 1 27.71 118 SER B O 1
ATOM 7695 N N . SER B 1 119 ? -35.79 -67.609 -32.275 1 29.16 119 SER B N 1
ATOM 7696 C CA . SER B 1 119 ? -34.522 -67.786 -31.574 1 29.16 119 SER B CA 1
ATOM 7697 C C . SER B 1 119 ? -34.612 -67.29 -30.135 1 29.16 119 SER B C 1
ATOM 7699 O O . SER B 1 119 ? -35.106 -66.189 -29.882 1 29.16 119 SER B O 1
ATOM 7701 N N . SER B 1 120 ? -34.749 -68.221 -29.202 1 33.85 120 SER B N 1
ATOM 7702 C CA . SER B 1 120 ? -34.646 -68.064 -27.755 1 33.85 120 SER B CA 1
ATOM 7703 C C . SER B 1 120 ? -33.48 -67.156 -27.379 1 33.85 120 SER B C 1
ATOM 7705 O O . SER B 1 120 ? -32.367 -67.326 -27.882 1 33.85 120 SER B O 1
ATOM 7707 N N . PRO B 1 121 ? -33.815 -65.902 -27.067 1 38.43 121 PRO B N 1
ATOM 7708 C CA . PRO B 1 121 ? -32.716 -64.995 -26.726 1 38.43 121 PRO B CA 1
ATOM 7709 C C . PRO B 1 121 ? -31.635 -65.667 -25.883 1 38.43 121 PRO B C 1
ATOM 7711 O O . PRO B 1 121 ? -31.925 -66.604 -25.135 1 38.43 121 PRO B O 1
ATOM 7714 N N . SER B 1 122 ? -30.415 -65.868 -26.316 1 44.07 122 SER B N 1
ATOM 7715 C CA . SER B 1 122 ? -29.229 -66.439 -25.687 1 44.07 122 SER B CA 1
ATOM 7716 C C . SER B 1 122 ? -29.153 -66.066 -24.21 1 44.07 122 SER B C 1
ATOM 7718 O O . SER B 1 122 ? -29.73 -65.062 -23.787 1 44.07 122 SER B O 1
ATOM 7720 N N . PRO B 1 123 ? -28.784 -67.039 -23.336 1 47.02 123 PRO B N 1
ATOM 7721 C CA . PRO B 1 123 ? -28.721 -66.944 -21.876 1 47.02 123 PRO B CA 1
ATOM 7722 C C . PRO B 1 123 ? -28.182 -65.599 -21.394 1 47.02 123 PRO B C 1
ATOM 7724 O O . PRO B 1 123 ? -28.707 -65.027 -20.436 1 47.02 123 PRO B O 1
ATOM 7727 N N . PRO B 1 124 ? -27.224 -65.077 -22.129 1 59.01 124 PRO B N 1
ATOM 7728 C CA . PRO B 1 124 ? -26.733 -63.783 -21.648 1 59.01 124 PRO B CA 1
ATOM 7729 C C . PRO B 1 124 ? -27.738 -62.654 -21.862 1 59.01 124 PRO B C 1
ATOM 7731 O O . PRO B 1 124 ? -27.803 -61.721 -21.058 1 59.01 124 PRO B O 1
ATOM 7734 N N . ALA B 1 125 ? -28.612 -62.76 -22.834 1 60.88 125 ALA B N 1
ATOM 7735 C CA . ALA B 1 125 ? -29.609 -61.727 -23.103 1 60.88 125 ALA B CA 1
ATOM 7736 C C . ALA B 1 125 ? -30.743 -61.78 -22.083 1 60.88 125 ALA B C 1
ATOM 7738 O O . ALA B 1 125 ? -31.269 -60.742 -21.676 1 60.88 125 ALA B O 1
ATOM 7739 N N . ARG B 1 126 ? -31.006 -62.99 -21.663 1 63.34 126 ARG B N 1
ATOM 7740 C CA . ARG B 1 126 ? -32.065 -63.173 -20.676 1 63.34 126 ARG B CA 1
ATOM 7741 C C . ARG B 1 126 ? -31.658 -62.598 -19.324 1 63.34 126 ARG B C 1
ATOM 7743 O O . ARG B 1 126 ? -32.467 -61.959 -18.647 1 63.34 126 ARG B O 1
ATOM 7750 N N . LEU B 1 127 ? -30.488 -62.836 -18.991 1 72.73 127 LEU B N 1
ATOM 7751 C CA . LEU B 1 127 ? -29.966 -62.306 -17.736 1 72.73 127 LEU B CA 1
ATOM 7752 C C . LEU B 1 127 ? -29.947 -60.781 -17.756 1 72.73 127 LEU B C 1
ATOM 7754 O O . LEU B 1 127 ? -30.242 -60.139 -16.746 1 72.73 127 LEU B O 1
ATOM 7758 N N . ARG B 1 128 ? -29.8 -60.332 -18.972 1 81.03 128 ARG B N 1
ATOM 7759 C CA . ARG B 1 128 ? -29.77 -58.88 -19.108 1 81.03 128 ARG B CA 1
ATOM 7760 C C . ARG B 1 128 ? -31.163 -58.285 -18.932 1 81.03 128 ARG B C 1
ATOM 7762 O O . ARG B 1 128 ? -31.322 -57.239 -18.299 1 81.03 128 ARG B O 1
ATOM 7769 N N . LYS B 1 129 ? -32.14 -59 -19.542 1 83.94 129 LYS B N 1
ATOM 7770 C CA . LYS B 1 129 ? -33.51 -58.51 -19.411 1 83.94 129 LYS B CA 1
ATOM 7771 C C . LYS B 1 129 ? -33.988 -58.597 -17.964 1 83.94 129 LYS B C 1
ATOM 7773 O O . LYS B 1 129 ? -34.669 -57.694 -17.475 1 83.94 129 LYS B O 1
ATOM 7778 N N . THR B 1 130 ? -33.564 -59.643 -17.287 1 84.44 130 THR B N 1
ATOM 7779 C CA . THR B 1 130 ? -33.922 -59.824 -15.884 1 84.44 130 THR B CA 1
ATOM 7780 C C . THR B 1 130 ? -33.265 -58.755 -15.016 1 84.44 130 THR B C 1
ATOM 7782 O O . THR B 1 130 ? -33.906 -58.188 -14.129 1 84.44 130 THR B O 1
ATOM 7785 N N . LEU B 1 131 ? -32.064 -58.58 -15.364 1 87.3 131 LEU B N 1
ATOM 7786 C CA . LEU B 1 131 ? -31.339 -57.574 -14.596 1 87.3 131 LEU B CA 1
ATOM 7787 C C . LEU B 1 131 ? -31.916 -56.184 -14.839 1 87.3 131 LEU B C 1
ATOM 7789 O O . LEU B 1 131 ? -32.044 -55.388 -13.906 1 87.3 131 LEU B O 1
ATOM 7793 N N . ASP B 1 132 ? -32.269 -55.934 -16.011 1 89.61 132 ASP B N 1
ATOM 7794 C CA . ASP B 1 132 ? -32.854 -54.646 -16.373 1 89.61 132 ASP B CA 1
ATOM 7795 C C . ASP B 1 132 ? -34.161 -54.406 -15.621 1 89.61 132 ASP B C 1
ATOM 7797 O O . ASP B 1 132 ? -34.387 -53.315 -15.093 1 89.61 132 ASP B O 1
ATOM 7801 N N . LEU B 1 133 ? -34.982 -55.405 -15.605 1 89.69 133 LEU B N 1
ATOM 7802 C CA . LEU B 1 133 ? -36.276 -55.295 -14.939 1 89.69 133 LEU B CA 1
ATOM 7803 C C . LEU B 1 133 ? -36.102 -55.184 -13.428 1 89.69 133 LEU B C 1
ATOM 7805 O O . LEU B 1 133 ? -36.775 -54.38 -12.779 1 89.69 133 LEU B O 1
ATOM 7809 N N . ALA B 1 134 ? -35.22 -55.967 -12.901 1 89.92 134 ALA B N 1
ATOM 7810 C CA . ALA B 1 134 ? -34.976 -55.943 -11.462 1 89.92 134 ALA B CA 1
ATOM 7811 C C . ALA B 1 134 ? -34.453 -54.58 -11.016 1 89.92 134 ALA B C 1
ATOM 7813 O O . ALA B 1 134 ? -34.884 -54.048 -9.99 1 89.92 134 ALA B O 1
ATOM 7814 N N . LEU B 1 135 ? -33.597 -54.074 -11.797 1 92.97 135 LEU B N 1
ATOM 7815 C CA . LEU B 1 135 ? -33.029 -52.771 -11.47 1 92.97 135 LEU B CA 1
ATOM 7816 C C . LEU B 1 135 ? -34.075 -51.671 -11.611 1 92.97 135 LEU B C 1
ATOM 7818 O O . LEU B 1 135 ? -34.086 -50.715 -10.833 1 92.97 135 LEU B O 1
ATOM 7822 N N . SER B 1 136 ? -34.891 -51.778 -12.596 1 92.19 136 SER B N 1
ATOM 7823 C CA . SER B 1 136 ? -35.96 -50.802 -12.776 1 92.19 136 SER B CA 1
ATOM 7824 C C . SER B 1 136 ? -36.914 -50.8 -11.585 1 92.19 136 SER B C 1
ATOM 7826 O O . SER B 1 136 ? -37.39 -49.743 -11.167 1 92.19 136 SER B O 1
ATOM 7828 N N . ILE B 1 137 ? -37.199 -51.924 -11.102 1 91.5 137 ILE B N 1
ATOM 7829 C CA . ILE B 1 137 ? -38.077 -52.049 -9.944 1 91.5 137 ILE B CA 1
ATOM 7830 C C . ILE B 1 137 ? -37.405 -51.433 -8.718 1 91.5 137 ILE B C 1
ATOM 7832 O O . ILE B 1 137 ? -38.035 -50.683 -7.969 1 91.5 137 ILE B O 1
ATOM 7836 N N . LEU B 1 138 ? -36.156 -51.75 -8.565 1 91.78 138 LEU B N 1
ATOM 7837 C CA . LEU B 1 138 ? -35.434 -51.217 -7.415 1 91.78 138 LEU B CA 1
ATOM 7838 C C . LEU B 1 138 ? -35.368 -49.695 -7.472 1 91.78 138 LEU B C 1
ATOM 7840 O O . LEU B 1 138 ? -35.57 -49.022 -6.458 1 91.78 138 LEU B O 1
ATOM 7844 N N . ALA B 1 139 ? -35.026 -49.167 -8.639 1 93.1 139 ALA B N 1
ATOM 7845 C CA . ALA B 1 139 ? -34.931 -47.719 -8.809 1 93.1 139 ALA B CA 1
ATOM 7846 C C . ALA B 1 139 ? -36.259 -47.041 -8.483 1 93.1 139 ALA B C 1
ATOM 7848 O O . ALA B 1 139 ? -36.281 -45.958 -7.893 1 93.1 139 ALA B O 1
ATOM 7849 N N . ASN B 1 140 ? -37.303 -47.651 -8.857 1 91.1 140 ASN B N 1
ATOM 7850 C CA . ASN B 1 140 ? -38.622 -47.116 -8.539 1 91.1 140 ASN B CA 1
ATOM 7851 C C . ASN B 1 140 ? -38.909 -47.185 -7.042 1 91.1 140 ASN B C 1
ATOM 7853 O O . ASN B 1 140 ? -39.497 -46.262 -6.475 1 91.1 140 ASN B O 1
ATOM 7857 N N . CYS B 1 141 ? -38.542 -48.226 -6.474 1 91.29 141 CYS B N 1
ATOM 7858 C CA . CYS B 1 141 ? -38.747 -48.392 -5.04 1 91.29 141 CYS B CA 1
ATOM 7859 C C . CYS B 1 141 ? -37.955 -47.355 -4.252 1 91.29 141 CYS B C 1
ATOM 7861 O O . CYS B 1 141 ? -38.431 -46.844 -3.237 1 91.29 141 CYS B O 1
ATOM 7863 N N . CYS B 1 142 ? -36.825 -47.025 -4.759 1 92.42 142 CYS B N 1
ATOM 7864 C CA . CYS B 1 142 ? -35.932 -46.129 -4.033 1 92.42 142 CYS B CA 1
ATOM 7865 C C . CYS B 1 142 ? -36.382 -44.68 -4.174 1 92.42 142 CYS B C 1
ATOM 7867 O O . CYS B 1 142 ? -35.711 -43.767 -3.688 1 92.42 142 CYS B O 1
ATOM 7869 N N . THR B 1 143 ? -37.402 -44.418 -4.766 1 91.57 143 THR B N 1
ATOM 7870 C CA . THR B 1 143 ? -37.981 -43.079 -4.768 1 91.57 143 THR B CA 1
ATOM 7871 C C . THR B 1 143 ? -38.596 -42.754 -3.41 1 91.57 143 THR B C 1
ATOM 7873 O O . THR B 1 143 ? -38.795 -41.584 -3.076 1 91.57 143 THR B O 1
ATOM 7876 N N . GLU B 1 144 ? -38.805 -43.817 -2.651 1 91.15 144 GLU B N 1
ATOM 7877 C CA . GLU B 1 144 ? -39.371 -43.653 -1.315 1 91.15 144 GLU B CA 1
ATOM 7878 C C . GLU B 1 144 ? -38.289 -43.739 -0.243 1 91.15 144 GLU B C 1
ATOM 7880 O O . GLU B 1 144 ? -37.42 -44.612 -0.299 1 91.15 144 GLU B O 1
ATOM 7885 N N . GLY B 1 145 ? -38.435 -43.033 0.79 1 91.09 145 GLY B N 1
ATOM 7886 C CA . GLY B 1 145 ? -37.417 -42.9 1.82 1 91.09 145 GLY B CA 1
ATOM 7887 C C . GLY B 1 145 ? -37.213 -44.171 2.624 1 91.09 145 GLY B C 1
ATOM 7888 O O . GLY B 1 145 ? -36.076 -44.557 2.905 1 91.09 145 GLY B O 1
ATOM 7889 N N . ALA B 1 146 ? -38.306 -44.804 2.928 1 91.29 146 ALA B N 1
ATOM 7890 C CA . ALA B 1 146 ? -38.216 -46.007 3.75 1 91.29 146 ALA B CA 1
ATOM 7891 C C . ALA B 1 146 ? -37.533 -47.141 2.99 1 91.29 146 ALA B C 1
ATOM 7893 O O . ALA B 1 146 ? -36.8 -47.939 3.58 1 91.29 146 ALA B O 1
ATOM 7894 N N . CYS B 1 147 ? -37.827 -47.227 1.719 1 92.71 147 CYS B N 1
ATOM 7895 C CA . CYS B 1 147 ? -37.197 -48.249 0.891 1 92.71 147 CYS B CA 1
ATOM 7896 C C . CYS B 1 147 ? -35.697 -48.007 0.771 1 92.71 147 CYS B C 1
ATOM 7898 O O . CYS B 1 147 ? -34.906 -48.95 0.818 1 92.71 147 CYS B O 1
ATOM 7900 N N . ARG B 1 148 ? -35.282 -46.799 0.707 1 93.92 148 ARG B N 1
ATOM 7901 C CA . ARG B 1 148 ? -33.868 -46.449 0.617 1 93.92 148 ARG B CA 1
ATOM 7902 C C . ARG B 1 148 ? -33.114 -46.887 1.868 1 93.92 148 ARG B C 1
ATOM 7904 O O . ARG B 1 148 ? -32.037 -47.479 1.775 1 93.92 148 ARG B O 1
ATOM 7911 N N . ALA B 1 149 ? -33.752 -46.624 2.966 1 92.7 149 ALA B N 1
ATOM 7912 C CA . ALA B 1 149 ? -33.124 -46.999 4.23 1 92.7 149 ALA B CA 1
ATOM 7913 C C . ALA B 1 149 ? -32.971 -48.513 4.339 1 92.7 149 ALA B C 1
ATOM 7915 O O . ALA B 1 149 ? -31.956 -49.006 4.837 1 92.7 149 ALA B O 1
ATOM 7916 N N . GLU B 1 150 ? -33.959 -49.155 3.858 1 92.79 150 GLU B N 1
ATOM 7917 C CA . GLU B 1 150 ? -33.928 -50.612 3.948 1 92.79 150 GLU B CA 1
ATOM 7918 C C . GLU B 1 150 ? -32.891 -51.201 2.995 1 92.79 150 GLU B C 1
ATOM 7920 O O . GLU B 1 150 ? -32.209 -52.171 3.334 1 92.79 150 GLU B O 1
ATOM 7925 N N . VAL B 1 151 ? -32.869 -50.705 1.856 1 93.02 151 VAL B N 1
ATOM 7926 C CA . VAL B 1 151 ? -31.885 -51.175 0.887 1 93.02 151 VAL B CA 1
ATOM 7927 C C . VAL B 1 151 ? -30.478 -51.006 1.455 1 93.02 151 VAL B C 1
ATOM 7929 O O . VAL B 1 151 ? -29.627 -51.884 1.295 1 93.02 151 VAL B O 1
ATOM 7932 N N . ARG B 1 152 ? -30.112 -49.899 2.155 1 92.17 152 ARG B N 1
ATOM 7933 C CA . ARG B 1 152 ? -28.816 -49.66 2.781 1 92.17 152 ARG B CA 1
ATOM 7934 C C . ARG B 1 152 ? -28.545 -50.677 3.885 1 92.17 152 ARG B C 1
ATOM 7936 O O . ARG B 1 152 ? -27.458 -51.255 3.95 1 92.17 152 ARG B O 1
ATOM 7943 N N . ARG B 1 153 ? -29.173 -50.929 4.977 1 87.38 153 ARG B N 1
ATOM 7944 C CA . ARG B 1 153 ? -29.06 -51.851 6.103 1 87.38 153 ARG B CA 1
ATOM 7945 C C . ARG B 1 153 ? -28.787 -53.272 5.621 1 87.38 153 ARG B C 1
ATOM 7947 O O . ARG B 1 153 ? -28.049 -54.02 6.265 1 87.38 153 ARG B O 1
ATOM 7954 N N . LEU B 1 154 ? -29.683 -53.519 4.166 1 91.58 154 LEU B N 1
ATOM 7955 C CA . LEU B 1 154 ? -29.523 -54.847 3.585 1 91.58 154 LEU B CA 1
ATOM 7956 C C . LEU B 1 154 ? -28.234 -54.935 2.775 1 91.58 154 LEU B C 1
ATOM 7958 O O . LEU B 1 154 ? -27.935 -55.978 2.188 1 91.58 154 LEU B O 1
ATOM 7962 N N . GLY B 1 155 ? -27.513 -53.781 2.645 1 89.82 155 GLY B N 1
ATOM 7963 C CA . GLY B 1 155 ? -26.249 -53.767 1.927 1 89.82 155 GLY B CA 1
ATOM 7964 C C . GLY B 1 155 ? -26.419 -53.753 0.42 1 89.82 155 GLY B C 1
ATOM 7965 O O . GLY B 1 155 ? -25.669 -54.415 -0.301 1 89.82 155 GLY B O 1
ATOM 7966 N N . GLY B 1 156 ? -27.369 -53.185 -0.077 1 90.74 156 GLY B N 1
ATOM 7967 C CA . GLY B 1 156 ? -27.706 -53.189 -1.491 1 90.74 156 GLY B CA 1
ATOM 7968 C C . GLY B 1 156 ? -26.806 -52.293 -2.322 1 90.74 156 GLY B C 1
ATOM 7969 O O . GLY B 1 156 ? -26.79 -52.388 -3.551 1 90.74 156 GLY B O 1
ATOM 7970 N N . ILE B 1 157 ? -25.946 -51.458 -1.765 1 93.58 157 ILE B N 1
ATOM 7971 C CA . ILE B 1 157 ? -25.152 -50.469 -2.485 1 93.58 157 ILE B CA 1
ATOM 7972 C C . ILE B 1 157 ? -23.971 -51.154 -3.169 1 93.58 157 ILE B C 1
ATOM 7974 O O . ILE B 1 157 ? -23.685 -50.89 -4.339 1 93.58 157 ILE B O 1
ATOM 7978 N N . LEU B 1 158 ? -23.398 -52.102 -2.537 1 91.83 158 LEU B N 1
ATOM 7979 C CA . LEU B 1 158 ? -22.201 -52.747 -3.065 1 91.83 158 LEU B CA 1
ATOM 7980 C C . LEU B 1 158 ? -22.526 -53.551 -4.32 1 91.83 158 LEU B C 1
ATOM 7982 O O . LEU B 1 158 ? -21.802 -53.476 -5.315 1 91.83 158 LEU B O 1
ATOM 7986 N N . PRO B 1 159 ? -23.641 -54.334 -4.346 1 91 159 PRO B N 1
ATOM 7987 C CA . PRO B 1 159 ? -23.996 -55.05 -5.573 1 91 159 PRO B CA 1
ATOM 7988 C C . PRO B 1 159 ? -24.269 -54.112 -6.746 1 91 159 PRO B C 1
ATOM 7990 O O . PRO B 1 159 ? -23.92 -54.426 -7.887 1 91 159 PRO B O 1
ATOM 7993 N N . LEU B 1 160 ? -24.865 -53.036 -6.456 1 93.16 160 LEU B N 1
ATOM 7994 C CA . LEU B 1 160 ? -25.15 -52.07 -7.511 1 93.16 160 LEU B CA 1
ATOM 7995 C C . LEU B 1 160 ? -23.859 -51.522 -8.11 1 93.16 160 LEU B C 1
ATOM 7997 O O . LEU B 1 160 ? -23.751 -51.37 -9.329 1 93.16 160 LEU B O 1
ATOM 8001 N N . VAL B 1 161 ? -22.872 -51.241 -7.27 1 93.87 161 VAL B N 1
ATOM 8002 C CA . VAL B 1 161 ? -21.588 -50.72 -7.729 1 93.87 161 VAL B CA 1
ATOM 8003 C C . VAL B 1 161 ? -20.86 -51.787 -8.544 1 93.87 161 VAL B C 1
ATOM 8005 O O . VAL B 1 161 ? -20.215 -51.477 -9.548 1 93.87 161 VAL B O 1
ATOM 8008 N N . THR B 1 162 ? -21.067 -52.97 -8.175 1 91.13 162 THR B N 1
ATOM 8009 C CA . THR B 1 162 ? -20.443 -54.072 -8.899 1 91.13 162 THR B CA 1
ATOM 8010 C C . THR B 1 162 ? -21.073 -54.238 -10.278 1 91.13 162 THR B C 1
ATOM 8012 O O . THR B 1 162 ? -20.373 -54.502 -11.258 1 91.13 162 THR B O 1
ATOM 8015 N N . ILE B 1 163 ? -22.412 -54.171 -10.378 1 90.13 163 ILE B N 1
ATOM 8016 C CA . ILE B 1 163 ? -23.106 -54.261 -11.658 1 90.13 163 ILE B CA 1
ATOM 8017 C C . ILE B 1 163 ? -22.637 -53.138 -12.58 1 90.13 163 ILE B C 1
ATOM 8019 O O . ILE B 1 163 ? -22.414 -53.358 -13.773 1 90.13 163 ILE B O 1
ATOM 8023 N N . LEU B 1 164 ? -22.414 -51.977 -12.044 1 91.14 164 LEU B N 1
ATOM 8024 C CA . LEU B 1 164 ? -21.958 -50.817 -12.803 1 91.14 164 LEU B CA 1
ATOM 8025 C C . LEU B 1 164 ? -20.564 -51.054 -13.373 1 91.14 164 LEU B C 1
ATOM 8027 O O . LEU B 1 164 ? -20.247 -50.583 -14.468 1 91.14 164 LEU B O 1
ATOM 8031 N N . GLN B 1 165 ? -19.797 -51.719 -12.665 1 88.97 165 GLN B N 1
ATOM 8032 C CA . GLN B 1 165 ? -18.416 -51.988 -13.051 1 88.97 165 GLN B CA 1
ATOM 8033 C C . GLN B 1 165 ? -18.345 -53.059 -14.135 1 88.97 165 GLN B C 1
ATOM 8035 O O . GLN B 1 165 ? -17.536 -52.963 -15.06 1 88.97 165 GLN B O 1
ATOM 8040 N N . CYS B 1 166 ? -19.293 -53.976 -14.146 1 85.63 166 CYS B N 1
ATOM 8041 C CA . CYS B 1 166 ? -19.131 -55.185 -14.944 1 85.63 166 CYS B CA 1
ATOM 8042 C C . CYS B 1 166 ? -19.986 -55.125 -16.205 1 85.63 166 CYS B C 1
ATOM 8044 O O . CYS B 1 166 ? -19.625 -55.701 -17.233 1 85.63 166 CYS B O 1
ATOM 8046 N N . VAL B 1 167 ? -21.102 -54.519 -16.172 1 83.4 167 VAL B N 1
ATOM 8047 C CA . VAL B 1 167 ? -22.032 -54.551 -17.296 1 83.4 167 VAL B CA 1
ATOM 8048 C C . VAL B 1 167 ? -22.079 -53.18 -17.967 1 83.4 167 VAL B C 1
ATOM 8050 O O . VAL B 1 167 ? -22.567 -52.211 -17.381 1 83.4 167 VAL B O 1
ATOM 8053 N N . LYS B 1 168 ? -21.617 -53.115 -19.209 1 84.06 168 LYS B N 1
ATOM 8054 C CA . LYS B 1 168 ? -21.487 -51.821 -19.874 1 84.06 168 LYS B CA 1
ATOM 8055 C C . LYS B 1 168 ? -22.573 -51.635 -20.93 1 84.06 168 LYS B C 1
ATOM 8057 O O . LYS B 1 168 ? -22.322 -51.057 -21.99 1 84.06 168 LYS B O 1
ATOM 8062 N N . THR B 1 169 ? -23.869 -52.178 -20.667 1 86.83 169 THR B N 1
ATOM 8063 C CA . THR B 1 169 ? -25.021 -51.905 -21.519 1 86.83 169 THR B CA 1
ATOM 8064 C C . THR B 1 169 ? -25.746 -50.643 -21.059 1 86.83 169 THR B C 1
ATOM 8066 O O . THR B 1 169 ? -25.943 -50.436 -19.86 1 86.83 169 THR B O 1
ATOM 8069 N N . ASP B 1 170 ? -26.073 -49.753 -21.897 1 89.44 170 ASP B N 1
ATOM 8070 C CA . ASP B 1 170 ? -26.637 -48.442 -21.591 1 89.44 170 ASP B CA 1
ATOM 8071 C C . ASP B 1 170 ? -27.881 -48.57 -20.714 1 89.44 170 ASP B C 1
ATOM 8073 O O . ASP B 1 170 ? -28.072 -47.787 -19.781 1 89.44 170 ASP B O 1
ATOM 8077 N N . SER B 1 171 ? -28.686 -49.524 -21.053 1 89.56 171 SER B N 1
ATOM 8078 C CA . SER B 1 171 ? -29.93 -49.662 -20.303 1 89.56 171 SER B CA 1
ATOM 8079 C C . SER B 1 171 ? -29.661 -50.046 -18.852 1 89.56 171 SER B C 1
ATOM 8081 O O . SER B 1 171 ? -30.283 -49.504 -17.936 1 89.56 171 SER B O 1
ATOM 8083 N N . ILE B 1 172 ? -28.732 -50.945 -18.687 1 90.68 172 ILE B N 1
ATOM 8084 C CA . ILE B 1 172 ? -28.399 -51.401 -17.342 1 90.68 172 ILE B CA 1
ATOM 8085 C C . ILE B 1 172 ? -27.686 -50.285 -16.581 1 90.68 172 ILE B C 1
ATOM 8087 O O . ILE B 1 172 ? -27.964 -50.052 -15.403 1 90.68 172 ILE B O 1
ATOM 8091 N N . GLN B 1 173 ? -26.845 -49.614 -17.279 1 92.12 173 GLN B N 1
ATOM 8092 C CA . GLN B 1 173 ? -26.158 -48.482 -16.668 1 92.12 173 GLN B CA 1
ATOM 8093 C C . GLN B 1 173 ? -27.148 -47.4 -16.244 1 92.12 173 GLN B C 1
ATOM 8095 O O . GLN B 1 173 ? -27.001 -46.801 -15.176 1 92.12 173 GLN B O 1
ATOM 8100 N N . ASN B 1 174 ? -28.112 -47.14 -17.07 1 93.02 174 ASN B N 1
ATOM 8101 C CA . ASN B 1 174 ? -29.144 -46.15 -16.782 1 93.02 174 ASN B CA 1
ATOM 8102 C C . ASN B 1 174 ? -29.918 -46.499 -15.514 1 93.02 174 ASN B C 1
ATOM 8104 O O . ASN B 1 174 ? -30.069 -45.66 -14.624 1 93.02 174 ASN B O 1
ATOM 8108 N N . ARG B 1 175 ? -30.366 -47.768 -15.437 1 94.05 175 ARG B N 1
ATOM 8109 C CA . ARG B 1 175 ? -31.176 -48.194 -14.3 1 94.05 175 ARG B CA 1
ATOM 8110 C C . ARG B 1 175 ? -30.343 -48.251 -13.025 1 94.05 175 ARG B C 1
ATOM 8112 O O . ARG B 1 175 ? -30.834 -47.93 -11.941 1 94.05 175 ARG B O 1
ATOM 8119 N N . THR B 1 176 ? -29.139 -48.666 -13.159 1 94.24 176 THR B N 1
ATOM 8120 C CA . THR B 1 176 ? -28.259 -48.718 -11.996 1 94.24 176 THR B CA 1
ATOM 8121 C C . THR B 1 176 ? -27.957 -47.313 -11.483 1 94.24 176 THR B C 1
ATOM 8123 O O . THR B 1 176 ? -27.99 -47.067 -10.276 1 94.24 176 THR B O 1
ATOM 8126 N N . ALA B 1 177 ? -27.642 -46.403 -12.39 1 95.53 177 ALA B N 1
ATOM 8127 C CA . ALA B 1 177 ? -27.367 -45.019 -12.015 1 95.53 177 ALA B CA 1
ATOM 8128 C C . ALA B 1 177 ? -28.59 -44.371 -11.374 1 95.53 177 ALA B C 1
ATOM 8130 O O . ALA B 1 177 ? -28.463 -43.586 -10.431 1 95.53 177 ALA B O 1
ATOM 8131 N N . ARG B 1 178 ? -29.714 -44.693 -11.916 1 95.31 178 ARG B N 1
ATOM 8132 C CA . ARG B 1 178 ? -30.948 -44.157 -11.351 1 95.31 178 ARG B CA 1
ATOM 8133 C C . ARG B 1 178 ? -31.159 -44.654 -9.925 1 95.31 178 ARG B C 1
ATOM 8135 O O . ARG B 1 178 ? -31.556 -43.885 -9.047 1 95.31 178 ARG B O 1
ATOM 8142 N N . ALA B 1 179 ? -30.903 -45.879 -9.722 1 95.08 179 ALA B N 1
ATOM 8143 C CA . ALA B 1 179 ? -31.043 -46.448 -8.384 1 95.08 179 ALA B CA 1
ATOM 8144 C C . ALA B 1 179 ? -30.066 -45.799 -7.407 1 95.08 179 ALA B C 1
ATOM 8146 O O . ALA B 1 179 ? -30.445 -45.435 -6.291 1 95.08 179 ALA B O 1
ATOM 8147 N N . LEU B 1 180 ? -28.839 -45.682 -7.853 1 95.35 180 LEU B N 1
ATOM 8148 C CA . LEU B 1 180 ? -27.83 -45.053 -7.008 1 95.35 180 LEU B CA 1
ATOM 8149 C C . LEU B 1 180 ? -28.184 -43.595 -6.733 1 95.35 180 LEU B C 1
ATOM 8151 O O . LEU B 1 180 ? -27.993 -43.104 -5.618 1 95.35 180 LEU B O 1
ATOM 8155 N N . GLY B 1 181 ? -28.666 -42.888 -7.745 1 95.71 181 GLY B N 1
ATOM 8156 C CA . GLY B 1 181 ? -29.085 -41.506 -7.574 1 95.71 181 GLY B CA 1
ATOM 8157 C C . GLY B 1 181 ? -30.203 -41.342 -6.561 1 95.71 181 GLY B C 1
ATOM 8158 O O . GLY B 1 181 ? -30.203 -40.39 -5.778 1 95.71 181 GLY B O 1
ATOM 8159 N N . ASN B 1 182 ? -31.083 -42.226 -6.604 1 94.87 182 ASN B N 1
ATOM 8160 C CA . ASN B 1 182 ? -32.182 -42.183 -5.645 1 94.87 182 ASN B CA 1
ATOM 8161 C C . ASN B 1 182 ? -31.703 -42.49 -4.23 1 94.87 182 ASN B C 1
ATOM 8163 O O . ASN B 1 182 ? -32.171 -41.882 -3.266 1 94.87 182 ASN B O 1
ATOM 8167 N N . LEU B 1 183 ? -30.855 -43.428 -4.141 1 94.57 183 LEU B N 1
ATOM 8168 C CA . LEU B 1 183 ? -30.305 -43.769 -2.834 1 94.57 183 LEU B CA 1
ATOM 8169 C C . LEU B 1 183 ? -29.51 -42.601 -2.258 1 94.57 183 LEU B C 1
ATOM 8171 O O . LEU B 1 183 ? -29.486 -42.402 -1.041 1 94.57 183 LEU B O 1
ATOM 8175 N N . ALA B 1 184 ? -28.901 -41.802 -3.134 1 95.29 184 ALA B N 1
ATOM 8176 C CA . ALA B 1 184 ? -28.015 -40.712 -2.733 1 95.29 184 ALA B CA 1
ATOM 8177 C C . ALA B 1 184 ? -28.813 -39.522 -2.207 1 95.29 184 ALA B C 1
ATOM 8179 O O . ALA B 1 184 ? -28.242 -38.58 -1.652 1 95.29 184 ALA B O 1
ATOM 8180 N N . MET B 1 185 ? -30.073 -39.583 -2.232 1 93.95 185 MET B N 1
ATOM 8181 C CA . MET B 1 185 ? -30.904 -38.513 -1.689 1 93.95 185 MET B CA 1
ATOM 8182 C C . MET B 1 185 ? -30.82 -38.479 -0.166 1 93.95 185 MET B C 1
ATOM 8184 O O . MET B 1 185 ? -31.115 -37.455 0.453 1 93.95 185 MET B O 1
ATOM 8188 N N . GLU B 1 186 ? -30.35 -39.622 0.313 1 92.28 186 GLU B N 1
ATOM 8189 C CA . GLU B 1 186 ? -30.113 -39.688 1.752 1 92.28 186 GLU B CA 1
ATOM 8190 C C . GLU B 1 186 ? -28.633 -39.502 2.076 1 92.28 186 GLU B C 1
ATOM 8192 O O . GLU B 1 186 ? -27.776 -40.168 1.493 1 92.28 186 GLU B O 1
ATOM 8197 N N . PRO B 1 187 ? -28.338 -38.704 3.041 1 92.06 187 PRO B N 1
ATOM 8198 C CA . PRO B 1 187 ? -26.938 -38.4 3.348 1 92.06 187 PRO B CA 1
ATOM 8199 C C . PRO B 1 187 ? -26.147 -39.633 3.776 1 92.06 187 PRO B C 1
ATOM 8201 O O . PRO B 1 187 ? -24.974 -39.773 3.421 1 92.06 187 PRO B O 1
ATOM 8204 N N . GLU B 1 188 ? -26.785 -40.557 4.488 1 91.62 188 GLU B N 1
ATOM 8205 C CA . GLU B 1 188 ? -26.075 -41.751 4.936 1 91.62 188 GLU B CA 1
ATOM 8206 C C . GLU B 1 188 ? -25.711 -42.651 3.759 1 91.62 188 GLU B C 1
ATOM 8208 O O . GLU B 1 188 ? -24.61 -43.204 3.711 1 91.62 188 GLU B O 1
ATOM 8213 N N . SER B 1 189 ? -26.684 -42.801 2.848 1 93.01 189 SER B N 1
ATOM 8214 C CA . SER B 1 189 ? -26.418 -43.606 1.66 1 93.01 189 SER B CA 1
ATOM 8215 C C . SER B 1 189 ? -25.349 -42.961 0.784 1 93.01 189 SER B C 1
ATOM 8217 O O . SER B 1 189 ? -24.57 -43.658 0.13 1 93.01 189 SER B O 1
ATOM 8219 N N . CYS B 1 190 ? -25.332 -41.656 0.794 1 94.19 190 CYS B N 1
ATOM 8220 C CA . CYS B 1 190 ? -24.344 -40.927 0.008 1 94.19 190 CYS B CA 1
ATOM 8221 C C . CYS B 1 190 ? -22.929 -41.267 0.461 1 94.19 190 CYS B C 1
ATOM 8223 O O . CYS B 1 190 ? -22.049 -41.511 -0.367 1 94.19 190 CYS B O 1
ATOM 8225 N N . GLY B 1 191 ? -22.734 -41.287 1.753 1 92.95 191 GLY B N 1
ATOM 8226 C CA . GLY B 1 191 ? -21.428 -41.634 2.29 1 92.95 191 GLY B CA 1
ATOM 8227 C C . GLY B 1 191 ? -20.978 -43.032 1.909 1 92.95 191 GLY B C 1
ATOM 8228 O O . GLY B 1 191 ? -19.812 -43.243 1.568 1 92.95 191 GLY B O 1
ATOM 8229 N N . ASP B 1 192 ? -21.924 -43.958 1.91 1 93.49 192 ASP B N 1
ATOM 8230 C CA . ASP B 1 192 ? -21.622 -45.347 1.581 1 93.49 192 ASP B CA 1
ATOM 8231 C C . ASP B 1 192 ? -21.267 -45.497 0.103 1 93.49 192 ASP B C 1
ATOM 8233 O O . ASP B 1 192 ? -20.391 -46.288 -0.253 1 93.49 192 ASP B O 1
ATOM 8237 N N . ILE B 1 193 ? -21.964 -44.794 -0.684 1 95.18 193 ILE B N 1
ATOM 8238 C CA . ILE B 1 193 ? -21.733 -44.872 -2.122 1 95.18 193 ILE B CA 1
ATOM 8239 C C . ILE B 1 193 ? -20.34 -44.339 -2.45 1 95.18 193 ILE B C 1
ATOM 8241 O O . ILE B 1 193 ? -19.626 -44.916 -3.274 1 95.18 193 ILE B O 1
ATOM 8245 N N . HIS B 1 194 ? -19.88 -43.268 -1.753 1 94.41 194 HIS B N 1
ATOM 8246 C CA . HIS B 1 194 ? -18.537 -42.727 -1.928 1 94.41 194 HIS B CA 1
ATOM 8247 C C . HIS B 1 194 ? -17.478 -43.718 -1.457 1 94.41 194 HIS B C 1
ATOM 8249 O O . HIS B 1 194 ? -16.468 -43.922 -2.135 1 94.41 194 HIS B O 1
ATOM 8255 N N . SER B 1 195 ? -17.771 -44.437 -0.192 1 91.41 195 SER B N 1
ATOM 8256 C CA . SER B 1 195 ? -16.843 -45.397 0.396 1 91.41 195 SER B CA 1
ATOM 8257 C C . SER B 1 195 ? -16.714 -46.644 -0.472 1 91.41 195 SER B C 1
ATOM 8259 O O . SER B 1 195 ? -15.672 -47.304 -0.469 1 91.41 195 SER B O 1
ATOM 8261 N N . ALA B 1 196 ? -17.72 -46.86 -1.409 1 92.62 196 ALA B N 1
ATOM 8262 C CA . ALA B 1 196 ? -17.724 -48.048 -2.259 1 92.62 196 ALA B CA 1
ATOM 8263 C C . ALA B 1 196 ? -17.037 -47.77 -3.593 1 92.62 196 ALA B C 1
ATOM 8265 O O . ALA B 1 196 ? -16.863 -48.677 -4.41 1 92.62 196 ALA B O 1
ATOM 8266 N N . GLY B 1 197 ? -16.69 -46.459 -3.897 1 91.08 197 GLY B N 1
ATOM 8267 C CA . GLY B 1 197 ? -15.943 -46.115 -5.096 1 91.08 197 GLY B CA 1
ATOM 8268 C C . GLY B 1 197 ? -16.814 -46.023 -6.335 1 91.08 197 GLY B C 1
ATOM 8269 O O . GLY B 1 197 ? -16.385 -46.392 -7.43 1 91.08 197 GLY B O 1
ATOM 8270 N N . ALA B 1 198 ? -18.047 -45.633 -6.279 1 92.77 198 ALA B N 1
ATOM 8271 C CA . ALA B 1 198 ? -18.996 -45.562 -7.387 1 92.77 198 ALA B CA 1
ATOM 8272 C C . ALA B 1 198 ? -18.705 -44.362 -8.283 1 92.77 198 ALA B C 1
ATOM 8274 O O . ALA B 1 198 ? -19.052 -44.364 -9.466 1 92.77 198 ALA B O 1
ATOM 8275 N N . VAL B 1 199 ? -18.05 -43.323 -7.823 1 93.82 199 VAL B N 1
ATOM 8276 C CA . VAL B 1 199 ? -17.915 -42.039 -8.502 1 93.82 199 VAL B CA 1
ATOM 8277 C C . VAL B 1 199 ? -17.066 -42.206 -9.76 1 93.82 199 VAL B C 1
ATOM 8279 O O . VAL B 1 199 ? -17.471 -41.794 -10.85 1 93.82 199 VAL B O 1
ATOM 8282 N N . PRO B 1 200 ? -15.859 -42.858 -9.629 1 92.53 200 PRO B N 1
ATOM 8283 C CA . PRO B 1 200 ? -15.065 -43.013 -10.85 1 92.53 200 PRO B CA 1
ATOM 8284 C C . PRO B 1 200 ? -15.8 -43.796 -11.937 1 92.53 200 PRO B C 1
ATOM 8286 O O . PRO B 1 200 ? -15.63 -43.515 -13.126 1 92.53 200 PRO B O 1
ATOM 8289 N N . LEU B 1 201 ? -16.685 -44.741 -11.559 1 93.46 201 LEU B N 1
ATOM 8290 C CA . LEU B 1 201 ? -17.448 -45.545 -12.507 1 93.46 201 LEU B CA 1
ATOM 8291 C C . LEU B 1 201 ? -18.53 -44.709 -13.182 1 93.46 201 LEU B C 1
ATOM 8293 O O . LEU B 1 201 ? -18.774 -44.853 -14.382 1 93.46 201 LEU B O 1
ATOM 8297 N N . LEU B 1 202 ? -19.093 -43.895 -12.394 1 94.42 202 LEU B N 1
ATOM 8298 C CA . LEU B 1 202 ? -20.104 -43 -12.947 1 94.42 202 LEU B CA 1
ATOM 8299 C C . LEU B 1 202 ? -19.48 -42.016 -13.93 1 94.42 202 LEU B C 1
ATOM 8301 O O . LEU B 1 202 ? -20.078 -41.697 -14.96 1 94.42 202 LEU B O 1
ATOM 8305 N N . VAL B 1 203 ? -18.327 -41.509 -13.645 1 93.91 203 VAL B N 1
ATOM 8306 C CA . VAL B 1 203 ? -17.62 -40.577 -14.516 1 93.91 203 VAL B CA 1
ATOM 8307 C C . VAL B 1 203 ? -17.254 -41.271 -15.826 1 93.91 203 VAL B C 1
ATOM 8309 O O . VAL B 1 203 ? -17.353 -40.674 -16.901 1 93.91 203 VAL B O 1
ATOM 8312 N N . GLU B 1 204 ? -16.882 -42.478 -15.697 1 90.99 204 GLU B N 1
ATOM 8313 C CA . GLU B 1 204 ? -16.575 -43.256 -16.894 1 90.99 204 GLU B CA 1
ATOM 8314 C C . GLU B 1 204 ? -17.815 -43.445 -17.763 1 90.99 204 GLU B C 1
ATOM 8316 O O . GLU B 1 204 ? -17.732 -43.397 -18.992 1 90.99 204 GLU B O 1
ATOM 8321 N N . SER B 1 205 ? -18.947 -43.635 -17.132 1 91.62 205 SER B N 1
ATOM 8322 C CA . SER B 1 205 ? -20.209 -43.814 -17.843 1 91.62 205 SER B CA 1
ATOM 8323 C C . SER B 1 205 ? -20.614 -42.54 -18.578 1 91.62 205 SER B C 1
ATOM 8325 O O . SER B 1 205 ? -21.291 -42.6 -19.606 1 91.62 205 SER B O 1
ATOM 8327 N N . LEU B 1 206 ? -20.217 -41.392 -18.089 1 90.66 206 LEU B N 1
ATOM 8328 C CA . LEU B 1 206 ? -20.531 -40.113 -18.715 1 90.66 206 LEU B CA 1
ATOM 8329 C C . LEU B 1 206 ? -19.837 -39.985 -20.067 1 90.66 206 LEU B C 1
ATOM 8331 O O . LEU B 1 206 ? -20.39 -39.399 -21.001 1 90.66 206 LEU B O 1
ATOM 8335 N N . THR B 1 207 ? -18.692 -40.552 -20.102 1 85.18 207 THR B N 1
ATOM 8336 C CA . THR B 1 207 ? -17.912 -40.439 -21.329 1 85.18 207 THR B CA 1
ATOM 8337 C C . THR B 1 207 ? -18.286 -41.545 -22.312 1 85.18 207 THR B C 1
ATOM 8339 O O . THR B 1 207 ? -18.215 -41.353 -23.528 1 85.18 207 THR B O 1
ATOM 8342 N N . ALA B 1 208 ? -18.781 -42.667 -21.781 1 85.93 208 ALA B N 1
ATOM 8343 C CA . ALA B 1 208 ? -19.017 -43.853 -22.6 1 85.93 208 ALA B CA 1
ATOM 8344 C C . ALA B 1 208 ? -20.459 -43.898 -23.098 1 85.93 208 ALA B C 1
ATOM 8346 O O . ALA B 1 208 ? -20.729 -44.397 -24.193 1 85.93 208 ALA B O 1
ATOM 8347 N N . CYS B 1 209 ? -21.357 -43.37 -22.324 1 86.83 209 CYS B N 1
ATOM 8348 C CA . CYS B 1 209 ? -22.775 -43.497 -22.642 1 86.83 209 CYS B CA 1
ATOM 8349 C C . CYS B 1 209 ? -23.165 -42.561 -23.78 1 86.83 209 CYS B C 1
ATOM 8351 O O . CYS B 1 209 ? -22.684 -41.428 -23.85 1 86.83 209 CYS B O 1
ATOM 8353 N N . GLN B 1 210 ? -23.952 -43.023 -24.661 1 82.52 210 GLN B N 1
ATOM 8354 C CA . GLN B 1 210 ? -24.403 -42.225 -25.796 1 82.52 210 GLN B CA 1
ATOM 8355 C C . GLN B 1 210 ? -25.884 -41.878 -25.67 1 82.52 210 GLN B C 1
ATOM 8357 O O . GLN B 1 210 ? -26.354 -40.911 -26.273 1 82.52 210 GLN B O 1
ATOM 8362 N N . ASP B 1 211 ? -26.569 -42.664 -24.778 1 88.71 211 ASP B N 1
ATOM 8363 C CA . ASP B 1 211 ? -28.002 -42.443 -24.609 1 88.71 211 ASP B CA 1
ATOM 8364 C C . ASP B 1 211 ? -28.269 -41.249 -23.696 1 88.71 211 ASP B C 1
ATOM 8366 O O . ASP B 1 211 ? -27.668 -41.131 -22.627 1 88.71 211 ASP B O 1
ATOM 8370 N N . SER B 1 212 ? -29.16 -40.367 -24.107 1 89.93 212 SER B N 1
ATOM 8371 C CA . SER B 1 212 ? -29.459 -39.138 -23.38 1 89.93 212 SER B CA 1
ATOM 8372 C C . SER B 1 212 ? -30.106 -39.436 -22.032 1 89.93 212 SER B C 1
ATOM 8374 O O . SER B 1 212 ? -29.852 -38.738 -21.048 1 89.93 212 SER B O 1
ATOM 8376 N N . GLN B 1 213 ? -30.935 -40.467 -22.007 1 90.29 213 GLN B N 1
ATOM 8377 C CA . GLN B 1 213 ? -31.599 -40.811 -20.754 1 90.29 213 GLN B CA 1
ATOM 8378 C C . GLN B 1 213 ? -30.602 -41.354 -19.734 1 90.29 213 GLN B C 1
ATOM 8380 O O . GLN B 1 213 ? -30.716 -41.075 -18.538 1 90.29 213 GLN B O 1
ATOM 8385 N N . CYS B 1 214 ? -29.736 -42.173 -20.305 1 92.48 214 CYS B N 1
ATOM 8386 C CA . CYS B 1 214 ? -28.694 -42.698 -19.429 1 92.48 214 CYS B CA 1
ATOM 8387 C C . CYS B 1 214 ? -27.837 -41.571 -18.866 1 92.48 214 CYS B C 1
ATOM 8389 O O . CYS B 1 214 ? -27.532 -41.554 -17.672 1 92.48 214 CYS B O 1
ATOM 8391 N N . LEU B 1 215 ? -27.557 -40.609 -19.747 1 94.26 215 LEU B N 1
ATOM 8392 C CA . LEU B 1 215 ? -26.743 -39.476 -19.319 1 94.26 215 LEU B CA 1
ATOM 8393 C C . LEU B 1 215 ? -27.467 -38.658 -18.256 1 94.26 215 LEU B C 1
ATOM 8395 O O . LEU B 1 215 ? -26.854 -38.214 -17.282 1 94.26 215 LEU B O 1
ATOM 8399 N N . GLN B 1 216 ? -28.705 -38.472 -18.371 1 94.62 216 GLN B N 1
ATOM 8400 C CA . GLN B 1 216 ? -29.481 -37.707 -17.4 1 94.62 216 GLN B CA 1
ATOM 8401 C C . GLN B 1 216 ? -29.474 -38.384 -16.033 1 94.62 216 GLN B C 1
ATOM 8403 O O . GLN B 1 216 ? -29.359 -37.716 -15.004 1 94.62 216 GLN B O 1
ATOM 8408 N N . SER B 1 217 ? -29.598 -39.722 -16.072 1 94.67 217 SER B N 1
ATOM 8409 C CA . SER B 1 217 ? -29.599 -40.458 -14.812 1 94.67 217 SER B CA 1
ATOM 8410 C C . SER B 1 217 ? -28.242 -40.371 -14.12 1 94.67 217 SER B C 1
ATOM 8412 O O . SER B 1 217 ? -28.171 -40.236 -12.897 1 94.67 217 SER B O 1
ATOM 8414 N N . VAL B 1 218 ? -27.18 -40.489 -14.946 1 95.64 218 VAL B N 1
ATOM 8415 C CA . VAL B 1 218 ? -25.836 -40.405 -14.385 1 95.64 218 VAL B CA 1
ATOM 8416 C C . VAL B 1 218 ? -25.601 -39.009 -13.811 1 95.64 218 VAL B C 1
ATOM 8418 O O . VAL B 1 218 ? -25.052 -38.865 -12.717 1 95.64 218 VAL B O 1
ATOM 8421 N N . VAL B 1 219 ? -26.04 -37.946 -14.503 1 96.34 219 VAL B N 1
ATOM 8422 C CA . VAL B 1 219 ? -25.87 -36.564 -14.068 1 96.34 219 VAL B CA 1
ATOM 8423 C C . VAL B 1 219 ? -26.65 -36.33 -12.776 1 96.34 219 VAL B C 1
ATOM 8425 O O . VAL B 1 219 ? -26.159 -35.669 -11.858 1 96.34 219 VAL B O 1
ATOM 8428 N N . ARG B 1 220 ? -27.821 -36.86 -12.71 1 95.52 220 ARG B N 1
ATOM 8429 C CA . ARG B 1 220 ? -28.625 -36.721 -11.5 1 95.52 220 ARG B CA 1
ATOM 8430 C C . ARG B 1 220 ? -27.958 -37.416 -10.317 1 95.52 220 ARG B C 1
ATOM 8432 O O . ARG B 1 220 ? -27.997 -36.912 -9.193 1 95.52 220 ARG B O 1
ATOM 8439 N N . ALA B 1 221 ? -27.421 -38.567 -10.609 1 96.02 221 ALA B N 1
ATOM 8440 C CA . ALA B 1 221 ? -26.713 -39.279 -9.547 1 96.02 221 ALA B CA 1
ATOM 8441 C C . ALA B 1 221 ? -25.549 -38.45 -9.013 1 96.02 221 ALA B C 1
ATOM 8443 O O . ALA B 1 221 ? -25.356 -38.351 -7.799 1 96.02 221 ALA B O 1
ATOM 8444 N N . LEU B 1 222 ? -24.817 -37.872 -9.916 1 96.3 222 LEU B N 1
ATOM 8445 C CA . LEU B 1 222 ? -23.679 -37.051 -9.514 1 96.3 222 LEU B CA 1
ATOM 8446 C C . LEU B 1 222 ? -24.142 -35.824 -8.736 1 96.3 222 LEU B C 1
ATOM 8448 O O . LEU B 1 222 ? -23.483 -35.404 -7.782 1 96.3 222 LEU B O 1
ATOM 8452 N N . ARG B 1 223 ? -25.211 -35.239 -9.127 1 96.49 223 ARG B N 1
ATOM 8453 C CA . ARG B 1 223 ? -25.765 -34.087 -8.423 1 96.49 223 ARG B CA 1
ATOM 8454 C C . ARG B 1 223 ? -26.135 -34.448 -6.988 1 96.49 223 ARG B C 1
ATOM 8456 O O . ARG B 1 223 ? -25.806 -33.715 -6.053 1 96.49 223 ARG B O 1
ATOM 8463 N N . ASN B 1 224 ? -26.759 -35.6 -6.853 1 95.55 224 ASN B N 1
ATOM 8464 C CA . ASN B 1 224 ? -27.202 -36.027 -5.53 1 95.55 224 ASN B CA 1
ATOM 8465 C C . ASN B 1 224 ? -26.024 -36.429 -4.647 1 95.55 224 ASN B C 1
ATOM 8467 O O . ASN B 1 224 ? -26.104 -36.342 -3.421 1 95.55 224 ASN B O 1
ATOM 8471 N N . LEU B 1 225 ? -24.984 -36.858 -5.292 1 95.81 225 LEU B N 1
ATOM 8472 C CA . LEU B 1 225 ? -23.804 -37.265 -4.538 1 95.81 225 LEU B CA 1
ATOM 8473 C C . LEU B 1 225 ? -23.027 -36.049 -4.045 1 95.81 225 LEU B C 1
ATOM 8475 O O . LEU B 1 225 ? -22.086 -36.185 -3.26 1 95.81 225 LEU B O 1
ATOM 8479 N N . ALA B 1 226 ? -23.452 -34.818 -4.503 1 95.47 226 ALA B N 1
ATOM 8480 C CA . ALA B 1 226 ? -22.811 -33.567 -4.105 1 95.47 226 ALA B CA 1
ATOM 8481 C C . ALA B 1 226 ? -23.551 -32.919 -2.938 1 95.47 226 ALA B C 1
ATOM 8483 O O . ALA B 1 226 ? -23.718 -31.697 -2.903 1 95.47 226 ALA B O 1
ATOM 8484 N N . ASP B 1 227 ? -23.852 -33.711 -1.976 1 90.59 227 ASP B N 1
ATOM 8485 C CA . ASP B 1 227 ? -24.719 -33.253 -0.896 1 90.59 227 ASP B CA 1
ATOM 8486 C C . ASP B 1 227 ? -23.93 -32.458 0.142 1 90.59 227 ASP B C 1
ATOM 8488 O O . ASP B 1 227 ? -24.483 -31.587 0.817 1 90.59 227 ASP B O 1
ATOM 8492 N N . SER B 1 228 ? -22.663 -32.725 0.312 1 91.96 228 SER B N 1
ATOM 8493 C CA . SER B 1 228 ? -21.83 -32.036 1.293 1 91.96 228 SER B CA 1
ATOM 8494 C C . SER B 1 228 ? -20.61 -31.401 0.633 1 91.96 228 SER B C 1
ATOM 8496 O O . SER B 1 228 ? -20.238 -31.771 -0.482 1 91.96 228 SER B O 1
ATOM 8498 N N . PRO B 1 229 ? -20.051 -30.399 1.321 1 90.52 229 PRO B N 1
ATOM 8499 C CA . PRO B 1 229 ? -18.845 -29.784 0.76 1 90.52 229 PRO B CA 1
ATOM 8500 C C . PRO B 1 229 ? -17.717 -30.789 0.541 1 90.52 229 PRO B C 1
ATOM 8502 O O . PRO B 1 229 ? -16.978 -30.69 -0.442 1 90.52 229 PRO B O 1
ATOM 8505 N N . GLN B 1 230 ? -17.644 -31.789 1.416 1 90.31 230 GLN B N 1
ATOM 8506 C CA . GLN B 1 230 ? -16.604 -32.805 1.292 1 90.31 230 GLN B CA 1
ATOM 8507 C C . GLN B 1 230 ? -16.835 -33.682 0.065 1 90.31 230 GLN B C 1
ATOM 8509 O O . GLN B 1 230 ? -15.889 -34.022 -0.648 1 90.31 230 GLN B O 1
ATOM 8514 N N . HIS B 1 231 ? -18.048 -33.998 -0.135 1 93.4 231 HIS B N 1
ATOM 8515 C CA . HIS B 1 231 ? -18.378 -34.836 -1.283 1 93.4 231 HIS B CA 1
ATOM 8516 C C . HIS B 1 231 ? -18.207 -34.071 -2.591 1 93.4 231 HIS B C 1
ATOM 8518 O O . HIS B 1 231 ? -17.793 -34.644 -3.601 1 93.4 231 HIS B O 1
ATOM 8524 N N . ARG B 1 232 ? -18.514 -32.816 -2.571 1 94.12 232 ARG B N 1
ATOM 8525 C CA . ARG B 1 232 ? -18.315 -31.981 -3.751 1 94.12 232 ARG B CA 1
ATOM 8526 C C . ARG B 1 232 ? -16.838 -31.901 -4.122 1 94.12 232 ARG B C 1
ATOM 8528 O O . ARG B 1 232 ? -16.482 -32 -5.298 1 94.12 232 ARG B O 1
ATOM 8535 N N . LEU B 1 233 ? -16.096 -31.745 -3.097 1 90.95 233 LEU B N 1
ATOM 8536 C CA . LEU B 1 233 ? -14.656 -31.699 -3.324 1 90.95 233 LEU B CA 1
ATOM 8537 C C . LEU B 1 233 ? -14.152 -33.025 -3.885 1 90.95 233 LEU B C 1
ATOM 8539 O O . LEU B 1 233 ? -13.327 -33.042 -4.801 1 90.95 233 LEU B O 1
ATOM 8543 N N . ALA B 1 234 ? -14.661 -34.087 -3.329 1 92.03 234 ALA B N 1
ATOM 8544 C CA . ALA B 1 234 ? -14.252 -35.413 -3.786 1 92.03 234 ALA B CA 1
ATOM 8545 C C . ALA B 1 234 ? -14.635 -35.632 -5.246 1 92.03 234 ALA B C 1
ATOM 8547 O O . ALA B 1 234 ? -13.862 -36.203 -6.019 1 92.03 234 ALA B O 1
ATOM 8548 N N . LEU B 1 235 ? -15.79 -35.212 -5.616 1 94.46 235 LEU B N 1
ATOM 8549 C CA . LEU B 1 235 ? -16.263 -35.354 -6.989 1 94.46 235 LEU B CA 1
ATOM 8550 C C . LEU B 1 235 ? -15.386 -34.557 -7.95 1 94.46 235 LEU B C 1
ATOM 8552 O O . LEU B 1 235 ? -15.035 -35.046 -9.026 1 94.46 235 LEU B O 1
ATOM 8556 N N . ALA B 1 236 ? -15.031 -33.369 -7.525 1 91.95 236 ALA B N 1
ATOM 8557 C CA . ALA B 1 236 ? -14.192 -32.511 -8.357 1 91.95 236 ALA B CA 1
ATOM 8558 C C . ALA B 1 236 ? -12.788 -33.091 -8.502 1 91.95 236 ALA B C 1
ATOM 8560 O O . ALA B 1 236 ? -12.209 -33.068 -9.591 1 91.95 236 ALA B O 1
ATOM 8561 N N . GLN B 1 237 ? -12.309 -33.615 -7.393 1 87.74 237 GLN B N 1
ATOM 8562 C CA . GLN B 1 237 ? -10.959 -34.167 -7.398 1 87.74 237 GLN B CA 1
ATOM 8563 C C . GLN B 1 237 ? -10.885 -35.431 -8.25 1 87.74 237 GLN B C 1
ATOM 8565 O O . GLN B 1 237 ? -9.838 -35.738 -8.825 1 87.74 237 GLN B O 1
ATOM 8570 N N . GLN B 1 238 ? -12.024 -36.082 -8.347 1 90.72 238 GLN B N 1
ATOM 8571 C CA . GLN B 1 238 ? -12.068 -37.311 -9.132 1 90.72 238 GLN B CA 1
ATOM 8572 C C . GLN B 1 238 ? -12.397 -37.02 -10.593 1 90.72 238 GLN B C 1
ATOM 8574 O O . GLN B 1 238 ? -12.572 -37.942 -11.392 1 90.72 238 GLN B O 1
ATOM 8579 N N . GLY B 1 239 ? -12.546 -35.784 -10.925 1 90.41 239 GLY B N 1
ATOM 8580 C CA . GLY B 1 239 ? -12.67 -35.371 -12.313 1 90.41 239 GLY B CA 1
ATOM 8581 C C . GLY B 1 239 ? -14.093 -35.45 -12.834 1 90.41 239 GLY B C 1
ATOM 8582 O O . GLY B 1 239 ? -14.311 -35.664 -14.029 1 90.41 239 GLY B O 1
ATOM 8583 N N . ALA B 1 240 ? -15.051 -35.3 -12.008 1 93.61 240 ALA B N 1
ATOM 8584 C CA . ALA B 1 240 ? -16.449 -35.443 -12.404 1 93.61 240 ALA B CA 1
ATOM 8585 C C . ALA B 1 240 ? -16.94 -34.201 -13.144 1 93.61 240 ALA B C 1
ATOM 8587 O O . ALA B 1 240 ? -17.872 -34.277 -13.948 1 93.61 240 ALA B O 1
ATOM 8588 N N . VAL B 1 241 ? -16.297 -33.072 -13 1 95.46 241 VAL B N 1
ATOM 8589 C CA . VAL B 1 241 ? -16.812 -31.8 -13.498 1 95.46 241 VAL B CA 1
ATOM 8590 C C . VAL B 1 241 ? -16.42 -31.622 -14.963 1 95.46 241 VAL B C 1
ATOM 8592 O O . VAL B 1 241 ? -17.191 -31.076 -15.756 1 95.46 241 VAL B O 1
ATOM 8595 N N . ARG B 1 242 ? -15.288 -32.106 -15.321 1 92.66 242 ARG B N 1
ATOM 8596 C CA . ARG B 1 242 ? -14.775 -31.884 -16.669 1 92.66 242 ARG B CA 1
ATOM 8597 C C . ARG B 1 242 ? -15.688 -32.518 -17.713 1 92.66 242 ARG B C 1
ATOM 8599 O O . ARG B 1 242 ? -16.119 -31.85 -18.656 1 92.66 242 ARG B O 1
ATOM 8606 N N . PRO B 1 243 ? -16.06 -33.785 -17.541 1 92.9 243 PRO B N 1
ATOM 8607 C CA . PRO B 1 243 ? -16.962 -34.378 -18.532 1 92.9 243 PRO B CA 1
ATOM 8608 C C . PRO B 1 243 ? -18.317 -33.679 -18.59 1 92.9 243 PRO B C 1
ATOM 8610 O O . PRO B 1 243 ? -18.93 -33.599 -19.658 1 92.9 243 PRO B O 1
ATOM 8613 N N . LEU B 1 244 ? -18.776 -33.198 -17.463 1 95.16 244 LEU B N 1
ATOM 8614 C CA . LEU B 1 244 ? -20.029 -32.45 -17.449 1 95.16 244 LEU B CA 1
ATOM 8615 C C . LEU B 1 244 ? -19.914 -31.181 -18.287 1 95.16 244 LEU B C 1
ATOM 8617 O O . LEU B 1 244 ? -20.834 -30.842 -19.035 1 95.16 244 LEU B O 1
ATOM 8621 N N . ALA B 1 245 ? -18.823 -30.526 -18.146 1 94.16 245 ALA B N 1
ATOM 8622 C CA . ALA B 1 245 ? -18.57 -29.301 -18.9 1 94.16 245 ALA B CA 1
ATOM 8623 C C . ALA B 1 245 ? -18.449 -29.59 -20.393 1 94.16 245 ALA B C 1
ATOM 8625 O O . ALA B 1 245 ? -18.924 -28.812 -21.223 1 94.16 245 ALA B O 1
ATOM 8626 N N . GLU B 1 246 ? -17.778 -30.7 -20.679 1 91.8 246 GLU B N 1
ATOM 8627 C CA . GLU B 1 246 ? -17.628 -31.076 -22.081 1 91.8 246 GLU B CA 1
ATOM 8628 C C . GLU B 1 246 ? -18.981 -31.385 -22.717 1 91.8 246 GLU B C 1
ATOM 8630 O O . GLU B 1 246 ? -19.229 -31.021 -23.869 1 91.8 246 GLU B O 1
ATOM 8635 N N . LEU B 1 247 ? -19.827 -32.046 -21.961 1 93.2 247 LEU B N 1
ATOM 8636 C CA . LEU B 1 247 ? -21.171 -32.349 -22.44 1 93.2 247 LEU B CA 1
ATOM 8637 C C . LEU B 1 247 ? -21.976 -31.07 -22.644 1 93.2 247 LEU B C 1
ATOM 8639 O O . LEU B 1 247 ? -22.744 -30.961 -23.603 1 93.2 247 LEU B O 1
ATOM 8643 N N . LEU B 1 248 ? -21.789 -30.136 -21.767 1 93.95 248 LEU B N 1
ATOM 8644 C CA . LEU B 1 248 ? -22.49 -28.861 -21.879 1 93.95 248 LEU B CA 1
ATOM 8645 C C . LEU B 1 248 ? -22.046 -28.105 -23.127 1 93.95 248 LEU B C 1
ATOM 8647 O O . LEU B 1 248 ? -22.864 -27.47 -23.797 1 93.95 248 LEU B O 1
ATOM 8651 N N . ALA B 1 249 ? -20.785 -28.161 -23.383 1 89.94 249 ALA B N 1
ATOM 8652 C CA . ALA B 1 249 ? -20.215 -27.466 -24.534 1 89.94 249 ALA B CA 1
ATOM 8653 C C . ALA B 1 249 ? -20.703 -28.081 -25.843 1 89.94 249 ALA B C 1
ATOM 8655 O O . ALA B 1 249 ? -20.784 -27.397 -26.866 1 89.94 249 ALA B O 1
ATOM 8656 N N . ALA B 1 250 ? -21.059 -29.336 -25.739 1 87.37 250 ALA B N 1
ATOM 8657 C CA . ALA B 1 250 ? -21.512 -30.039 -26.936 1 87.37 250 ALA B CA 1
ATOM 8658 C C . ALA B 1 250 ? -22.981 -29.742 -27.223 1 87.37 250 ALA B C 1
ATOM 8660 O O . ALA B 1 250 ? -23.537 -30.227 -28.212 1 87.37 250 ALA B O 1
ATOM 8661 N N . ALA B 1 251 ? -23.618 -28.772 -26.633 1 78.2 251 ALA B N 1
ATOM 8662 C CA . ALA B 1 251 ? -24.978 -28.286 -26.849 1 78.2 251 ALA B CA 1
ATOM 8663 C C . ALA B 1 251 ? -25.971 -29.443 -26.905 1 78.2 251 ALA B C 1
ATOM 8665 O O . ALA B 1 251 ? -26.571 -29.704 -27.951 1 78.2 251 ALA B O 1
ATOM 8666 N N . PRO B 1 252 ? -26.208 -30.028 -25.832 1 78.78 252 PRO B N 1
ATOM 8667 C CA . PRO B 1 252 ? -27.123 -31.172 -25.8 1 78.78 252 PRO B CA 1
ATOM 8668 C C . PRO B 1 252 ? -28.591 -30.755 -25.855 1 78.78 252 PRO B C 1
ATOM 8670 O O . PRO B 1 252 ? -28.895 -29.563 -25.941 1 78.78 252 PRO B O 1
ATOM 8673 N N . ASP B 1 253 ? -29.33 -31.675 -25.779 1 89.08 253 ASP B N 1
ATOM 8674 C CA . ASP B 1 253 ? -30.773 -31.46 -25.733 1 89.08 253 ASP B CA 1
ATOM 8675 C C . ASP B 1 253 ? -31.168 -30.65 -24.5 1 89.08 253 ASP B C 1
ATOM 8677 O O . ASP B 1 253 ? -30.41 -30.575 -23.531 1 89.08 253 ASP B O 1
ATOM 8681 N N . PRO B 1 254 ? -32.246 -29.935 -24.602 1 90.8 254 PRO B N 1
ATOM 8682 C CA . PRO B 1 254 ? -32.657 -29.024 -23.532 1 90.8 254 PRO B CA 1
ATOM 8683 C C . PRO B 1 254 ? -32.83 -29.731 -22.189 1 90.8 254 PRO B C 1
ATOM 8685 O O . PRO B 1 254 ? -32.503 -29.166 -21.143 1 90.8 254 PRO B O 1
ATOM 8688 N N . ALA B 1 255 ? -33.356 -30.926 -22.249 1 91.73 255 ALA B N 1
ATOM 8689 C CA . ALA B 1 255 ? -33.548 -31.648 -20.994 1 91.73 255 ALA B CA 1
ATOM 8690 C C . ALA B 1 255 ? -32.21 -31.97 -20.336 1 91.73 255 ALA B C 1
ATOM 8692 O O . ALA B 1 255 ? -32.07 -31.862 -19.115 1 91.73 255 ALA B O 1
ATOM 8693 N N . LEU B 1 256 ? -31.337 -32.444 -21.168 1 93.71 256 LEU B N 1
ATOM 8694 C CA . LEU B 1 256 ? -30.007 -32.739 -20.645 1 93.71 256 LEU B CA 1
ATOM 8695 C C . LEU B 1 256 ? -29.312 -31.464 -20.178 1 93.71 256 LEU B C 1
ATOM 8697 O O . LEU B 1 256 ? -28.575 -31.481 -19.189 1 93.71 256 LEU B O 1
ATOM 8701 N N . THR B 1 257 ? -29.539 -30.339 -20.901 1 95.31 257 THR B N 1
ATOM 8702 C CA . THR B 1 257 ? -28.95 -29.062 -20.514 1 95.31 257 THR B CA 1
ATOM 8703 C C . THR B 1 257 ? -29.416 -28.652 -19.12 1 95.31 257 THR B C 1
ATOM 8705 O O . THR B 1 257 ? -28.616 -28.192 -18.303 1 95.31 257 THR B O 1
ATOM 8708 N N . LEU B 1 258 ? -30.643 -28.84 -18.848 1 95.09 258 LEU B N 1
ATOM 8709 C CA . LEU B 1 258 ? -31.18 -28.502 -17.534 1 95.09 258 LEU B CA 1
ATOM 8710 C C . LEU B 1 258 ? -30.542 -29.363 -16.448 1 95.09 258 LEU B C 1
ATOM 8712 O O . LEU B 1 258 ? -30.182 -28.858 -15.382 1 95.09 258 LEU B O 1
ATOM 8716 N N . ALA B 1 259 ? -30.43 -30.68 -16.751 1 94.67 259 ALA B N 1
ATOM 8717 C CA . ALA B 1 259 ? -29.817 -31.587 -15.784 1 94.67 259 ALA B CA 1
ATOM 8718 C C . ALA B 1 259 ? -28.364 -31.205 -15.518 1 94.67 259 ALA B C 1
ATOM 8720 O O . ALA B 1 259 ? -27.906 -31.242 -14.373 1 94.67 259 ALA B O 1
ATOM 8721 N N . LEU B 1 260 ? -27.685 -30.851 -16.627 1 96.39 260 LEU B N 1
ATOM 8722 C CA . LEU B 1 260 ? -26.278 -30.479 -16.515 1 96.39 260 LEU B CA 1
ATOM 8723 C C . LEU B 1 260 ? -26.116 -29.207 -15.691 1 96.39 260 LEU B C 1
ATOM 8725 O O . LEU B 1 260 ? -25.266 -29.143 -14.8 1 96.39 260 LEU B O 1
ATOM 8729 N N . VAL B 1 261 ? -26.893 -28.202 -15.937 1 96.67 261 VAL B N 1
ATOM 8730 C CA . VAL B 1 261 ? -26.8 -26.913 -15.261 1 96.67 261 VAL B CA 1
ATOM 8731 C C . VAL B 1 261 ? -27.128 -27.082 -13.779 1 96.67 261 VAL B C 1
ATOM 8733 O O . VAL B 1 261 ? -26.474 -26.486 -12.92 1 96.67 261 VAL B O 1
ATOM 8736 N N . ARG B 1 262 ? -28.059 -27.916 -13.47 1 96.02 262 ARG B N 1
ATOM 8737 C CA . ARG B 1 262 ? -28.415 -28.156 -12.075 1 96.02 262 ARG B CA 1
ATOM 8738 C C . ARG B 1 262 ? -27.29 -28.876 -11.339 1 96.02 262 ARG B C 1
ATOM 8740 O O . ARG B 1 262 ? -27.009 -28.575 -10.177 1 96.02 262 ARG B O 1
ATOM 8747 N N . ALA B 1 263 ? -26.731 -29.823 -12.003 1 96.57 263 ALA B N 1
ATOM 8748 C CA . ALA B 1 263 ? -25.619 -30.549 -11.396 1 96.57 263 ALA B CA 1
ATOM 8749 C C . ALA B 1 263 ? -24.43 -29.624 -11.15 1 96.57 263 ALA B C 1
ATOM 8751 O O . ALA B 1 263 ? -23.82 -29.659 -10.079 1 96.57 263 ALA B O 1
ATOM 8752 N N . LEU B 1 264 ? -24.143 -28.795 -12.168 1 96.98 264 LEU B N 1
ATOM 8753 C CA . LEU B 1 264 ? -23.013 -27.881 -12.042 1 96.98 264 LEU B CA 1
ATOM 8754 C C . LEU B 1 264 ? -23.277 -26.834 -10.965 1 96.98 264 LEU B C 1
ATOM 8756 O O . LEU B 1 264 ? -22.348 -26.383 -10.291 1 96.98 264 LEU B O 1
ATOM 8760 N N . LEU B 1 265 ? -24.509 -26.419 -10.819 1 96.8 265 LEU B N 1
ATOM 8761 C CA . LEU B 1 265 ? -24.858 -25.468 -9.769 1 96.8 265 LEU B CA 1
ATOM 8762 C C . LEU B 1 265 ? -24.567 -26.051 -8.39 1 96.8 265 LEU B C 1
ATOM 8764 O O . LEU B 1 265 ? -23.989 -25.375 -7.536 1 96.8 265 LEU B O 1
ATOM 8768 N N . GLU B 1 266 ? -24.894 -27.281 -8.207 1 95.1 266 GLU B N 1
ATOM 8769 C CA . GLU B 1 266 ? -24.64 -27.927 -6.922 1 95.1 266 GLU B CA 1
ATOM 8770 C C . GLU B 1 266 ? -23.145 -28.12 -6.688 1 95.1 266 GLU B C 1
ATOM 8772 O O . GLU B 1 266 ? -22.656 -27.926 -5.573 1 95.1 266 GLU B O 1
ATOM 8777 N N . LEU B 1 267 ? -22.5 -28.512 -7.727 1 95.28 267 LEU B N 1
ATOM 8778 C CA . LEU B 1 267 ? -21.073 -28.789 -7.6 1 95.28 267 LEU B CA 1
ATOM 8779 C C . LEU B 1 267 ? -20.286 -27.5 -7.39 1 95.28 267 LEU B C 1
ATOM 8781 O O . LEU B 1 267 ? -19.213 -27.515 -6.782 1 95.28 267 LEU B O 1
ATOM 8785 N N . SER B 1 268 ? -20.825 -26.369 -7.882 1 94.99 268 SER B N 1
ATOM 8786 C CA . SER B 1 268 ? -20.103 -25.103 -7.815 1 94.99 268 SER B CA 1
ATOM 8787 C C . SER B 1 268 ? -20.377 -24.379 -6.501 1 94.99 268 SER B C 1
ATOM 8789 O O . SER B 1 268 ? -19.773 -23.342 -6.22 1 94.99 268 SER B O 1
ATOM 8791 N N . ARG B 1 269 ? -21.294 -24.922 -5.706 1 91.99 269 ARG B N 1
ATOM 8792 C CA . ARG B 1 269 ? -21.515 -24.32 -4.395 1 91.99 269 ARG B CA 1
ATOM 8793 C C . ARG B 1 269 ? -20.246 -24.367 -3.551 1 91.99 269 ARG B C 1
ATOM 8795 O O . ARG B 1 269 ? -19.692 -25.443 -3.313 1 91.99 269 ARG B O 1
ATOM 8802 N N . GLY B 1 270 ? -19.823 -23.228 -3.096 1 86.45 270 GLY B N 1
ATOM 8803 C CA . GLY B 1 270 ? -18.514 -23.229 -2.464 1 86.45 270 GLY B CA 1
ATOM 8804 C C . GLY B 1 270 ? -17.403 -23.68 -3.394 1 86.45 270 GLY B C 1
ATOM 8805 O O . GLY B 1 270 ? -16.593 -24.536 -3.033 1 86.45 270 GLY B O 1
ATOM 8806 N N . CYS B 1 271 ? -17.368 -23.145 -4.488 1 88.9 271 CYS B N 1
ATOM 8807 C CA . CYS B 1 271 ? -16.548 -23.562 -5.621 1 88.9 271 CYS B CA 1
ATOM 8808 C C . CYS B 1 271 ? -15.104 -23.793 -5.193 1 88.9 271 CYS B C 1
ATOM 8810 O O . CYS B 1 271 ? -14.44 -22.873 -4.711 1 88.9 271 CYS B O 1
ATOM 8812 N N . SER B 1 272 ? -14.727 -24.998 -5.322 1 85.9 272 SER B N 1
ATOM 8813 C CA . SER B 1 272 ? -13.34 -25.366 -5.056 1 85.9 272 SER B CA 1
ATOM 8814 C C . SER B 1 272 ? -12.452 -25.084 -6.263 1 85.9 272 SER B C 1
ATOM 8816 O O . SER B 1 272 ? -12.95 -24.868 -7.37 1 85.9 272 SER B O 1
ATOM 8818 N N . ARG B 1 273 ? -11.241 -25.128 -6.097 1 83.77 273 ARG B N 1
ATOM 8819 C CA . ARG B 1 273 ? -10.277 -24.904 -7.169 1 83.77 273 ARG B CA 1
ATOM 8820 C C . ARG B 1 273 ? -10.378 -25.992 -8.233 1 83.77 273 ARG B C 1
ATOM 8822 O O . ARG B 1 273 ? -10.332 -25.703 -9.431 1 83.77 273 ARG B O 1
ATOM 8829 N N . ALA B 1 274 ? -10.474 -27.182 -7.727 1 87.27 274 ALA B N 1
ATOM 8830 C CA . ALA B 1 274 ? -10.566 -28.321 -8.637 1 87.27 274 ALA B CA 1
ATOM 8831 C C . ALA B 1 274 ? -11.79 -28.205 -9.541 1 87.27 274 ALA B C 1
ATOM 8833 O O . ALA B 1 274 ? -11.72 -28.51 -10.733 1 87.27 274 ALA B O 1
ATOM 8834 N N . CYS B 1 275 ? -12.824 -27.769 -8.966 1 92.37 275 CYS B N 1
ATOM 8835 C CA . CYS B 1 275 ? -14.054 -27.606 -9.733 1 92.37 275 CYS B CA 1
ATOM 8836 C C . CYS B 1 275 ? -13.885 -26.549 -10.817 1 92.37 275 CYS B C 1
ATOM 8838 O O . CYS B 1 275 ? -14.236 -26.779 -11.976 1 92.37 275 CYS B O 1
ATOM 8840 N N . ALA B 1 276 ? -13.341 -25.416 -10.463 1 91.67 276 ALA B N 1
ATOM 8841 C CA . ALA B 1 276 ? -13.153 -24.314 -11.402 1 91.67 276 ALA B CA 1
ATOM 8842 C C . ALA B 1 276 ? -12.19 -24.705 -12.52 1 91.67 276 ALA B C 1
ATOM 8844 O O . ALA B 1 276 ? -12.421 -24.382 -13.688 1 91.67 276 ALA B O 1
ATOM 8845 N N . GLU B 1 277 ? -11.184 -25.354 -12.112 1 88.21 277 GLU B N 1
ATOM 8846 C CA . GLU B 1 277 ? -10.187 -25.791 -13.084 1 88.21 277 GLU B CA 1
ATOM 8847 C C . GLU B 1 277 ? -10.789 -26.764 -14.094 1 88.21 277 GLU B C 1
ATOM 8849 O O . GLU B 1 277 ? -10.599 -26.61 -15.302 1 88.21 277 GLU B O 1
ATOM 8854 N N . GLN B 1 278 ? -11.509 -27.728 -13.615 1 91.54 278 GLN B N 1
ATOM 8855 C CA . GLN B 1 278 ? -12.106 -28.745 -14.473 1 91.54 278 GLN B CA 1
ATOM 8856 C C . GLN B 1 278 ? -13.156 -28.138 -15.398 1 91.54 278 GLN B C 1
ATOM 8858 O O . GLN B 1 278 ? -13.278 -28.541 -16.557 1 91.54 278 GLN B O 1
ATOM 8863 N N . LEU B 1 279 ? -13.854 -27.236 -14.87 1 93.75 279 LEU B N 1
ATOM 8864 C CA . LEU B 1 279 ? -14.883 -26.585 -15.674 1 93.75 279 LEU B CA 1
ATOM 8865 C C . LEU B 1 279 ? -14.259 -25.789 -16.815 1 93.75 279 LEU B C 1
ATOM 8867 O O . LEU B 1 279 ? -14.792 -25.769 -17.927 1 93.75 279 LEU B O 1
ATOM 8871 N N . SER B 1 280 ? -13.186 -25.122 -16.507 1 90.74 280 SER B N 1
ATOM 8872 C CA . SER B 1 280 ? -12.484 -24.348 -17.525 1 90.74 280 SER B CA 1
ATOM 8873 C C . SER B 1 280 ? -11.838 -25.259 -18.564 1 90.74 280 SER B C 1
ATOM 8875 O O . SER B 1 280 ? -11.918 -24.994 -19.765 1 90.74 280 SER B O 1
ATOM 8877 N N . LEU B 1 281 ? -11.213 -26.37 -18.081 1 87.3 281 LEU B N 1
ATOM 8878 C CA . LEU B 1 281 ? -10.523 -27.302 -18.966 1 87.3 281 LEU B CA 1
ATOM 8879 C C . LEU B 1 281 ? -11.514 -28.022 -19.875 1 87.3 281 LEU B C 1
ATOM 8881 O O . LEU B 1 281 ? -11.177 -28.384 -21.005 1 87.3 281 LEU B O 1
ATOM 8885 N N . GLY B 1 282 ? -12.812 -28.188 -19.366 1 89.18 282 GLY B N 1
ATOM 8886 C CA . GLY B 1 282 ? -13.854 -28.811 -20.166 1 89.18 282 GLY B CA 1
ATOM 8887 C C . GLY B 1 282 ? -14.5 -27.857 -21.152 1 89.18 282 GLY B C 1
ATOM 8888 O O . GLY B 1 282 ? -15.358 -28.259 -21.941 1 89.18 282 GLY B O 1
ATOM 8889 N N . GLY B 1 283 ? -14.116 -26.591 -21.101 1 88.79 283 GLY B N 1
ATOM 8890 C CA . GLY B 1 283 ? -14.675 -25.596 -22.002 1 88.79 283 GLY B CA 1
ATOM 8891 C C . GLY B 1 283 ? -16.071 -25.151 -21.608 1 88.79 283 GLY B C 1
ATOM 8892 O O . GLY B 1 283 ? -16.884 -24.804 -22.467 1 88.79 283 GLY B O 1
ATOM 8893 N N . GLY B 1 284 ? -16.324 -25.191 -20.43 1 92.48 284 GLY B N 1
ATOM 8894 C CA . GLY B 1 284 ? -17.683 -24.926 -19.988 1 92.48 284 GLY B CA 1
ATOM 8895 C C . GLY B 1 284 ? -17.967 -23.45 -19.784 1 92.48 284 GLY B C 1
ATOM 8896 O O . GLY B 1 284 ? -19.125 -23.048 -19.642 1 92.48 284 GLY B O 1
ATOM 8897 N N . LEU B 1 285 ? -17.001 -22.497 -19.822 1 93.71 285 LEU B N 1
ATOM 8898 C CA . LEU B 1 285 ? -17.2 -21.09 -19.492 1 93.71 285 LEU B CA 1
ATOM 8899 C C . LEU B 1 285 ? -17.976 -20.377 -20.594 1 93.71 285 LEU B C 1
ATOM 8901 O O . LEU B 1 285 ? -18.92 -19.634 -20.314 1 93.71 285 LEU B O 1
ATOM 8905 N N . GLY B 1 286 ? -17.64 -20.626 -21.82 1 92.93 286 GLY B N 1
ATOM 8906 C CA . GLY B 1 286 ? -18.336 -20.014 -22.941 1 92.93 286 GLY B CA 1
ATOM 8907 C C . GLY B 1 286 ? -19.808 -20.377 -22.999 1 92.93 286 GLY B C 1
ATOM 8908 O O . GLY B 1 286 ? -20.671 -19.497 -22.982 1 92.93 286 GLY B O 1
ATOM 8909 N N . PRO B 1 287 ? -20.037 -21.654 -22.975 1 94.93 287 PRO B N 1
ATOM 8910 C CA . PRO B 1 287 ? -21.431 -22.104 -22.993 1 94.93 287 PRO B CA 1
ATOM 8911 C C . PRO B 1 287 ? -22.239 -21.57 -21.813 1 94.93 287 PRO B C 1
ATOM 8913 O O . PRO B 1 287 ? -23.42 -21.247 -21.964 1 94.93 287 PRO B O 1
ATOM 8916 N N . LEU B 1 288 ? -21.614 -21.517 -20.642 1 96.02 288 LEU B N 1
ATOM 8917 C CA . LEU B 1 288 ? -22.318 -20.998 -19.474 1 96.02 288 LEU B CA 1
ATOM 8918 C C . LEU B 1 288 ? -22.717 -19.541 -19.682 1 96.02 288 LEU B C 1
ATOM 8920 O O . LEU B 1 288 ? -23.818 -19.135 -19.303 1 96.02 288 LEU B O 1
ATOM 8924 N N . VAL B 1 289 ? -21.887 -18.722 -20.276 1 95.91 289 VAL B N 1
ATOM 8925 C CA . VAL B 1 289 ? -22.182 -17.316 -20.535 1 95.91 289 VAL B CA 1
ATOM 8926 C C . VAL B 1 289 ? -23.311 -17.205 -21.556 1 95.91 289 VAL B C 1
ATOM 8928 O O . VAL B 1 289 ? -24.195 -16.355 -21.423 1 95.91 289 VAL B O 1
ATOM 8931 N N . SER B 1 290 ? -23.278 -18.071 -22.494 1 94.65 290 SER B N 1
ATOM 8932 C CA . SER B 1 290 ? -24.33 -18.069 -23.506 1 94.65 290 SER B CA 1
ATOM 8933 C C . SER B 1 290 ? -25.671 -18.483 -22.911 1 94.65 290 SER B C 1
ATOM 8935 O O . SER B 1 290 ? -26.719 -17.974 -23.313 1 94.65 290 SER B O 1
ATOM 8937 N N . LEU B 1 291 ? -25.646 -19.391 -21.964 1 95.64 291 LEU B N 1
ATOM 8938 C CA . LEU B 1 291 ? -26.861 -19.911 -21.347 1 95.64 291 LEU B CA 1
ATOM 8939 C C . LEU B 1 291 ? -27.445 -18.904 -20.362 1 95.64 291 LEU B C 1
ATOM 8941 O O . LEU B 1 291 ? -28.582 -19.059 -19.911 1 95.64 291 LEU B O 1
ATOM 8945 N N . ALA B 1 292 ? -26.697 -17.864 -20.018 1 95.1 292 ALA B N 1
ATOM 8946 C CA . ALA B 1 292 ? -27.17 -16.846 -19.084 1 95.1 292 ALA B CA 1
ATOM 8947 C C . ALA B 1 292 ? -28.284 -16.008 -19.704 1 95.1 292 ALA B C 1
ATOM 8949 O O . ALA B 1 292 ? -29.02 -15.318 -18.993 1 95.1 292 ALA B O 1
ATOM 8950 N N . SER B 1 293 ? -28.409 -16.089 -20.981 1 92.53 293 SER B N 1
ATOM 8951 C CA . SER B 1 293 ? -29.496 -15.402 -21.671 1 92.53 293 SER B CA 1
ATOM 8952 C C . SER B 1 293 ? -30.541 -16.39 -22.178 1 92.53 293 SER B C 1
ATOM 8954 O O . SER B 1 293 ? -31.327 -16.067 -23.07 1 92.53 293 SER B O 1
ATOM 8956 N N . HIS B 1 294 ? -30.576 -17.557 -21.604 1 93.06 294 HIS B N 1
ATOM 8957 C CA . HIS B 1 294 ? -31.521 -18.589 -22.016 1 93.06 294 HIS B CA 1
ATOM 8958 C C . HIS B 1 294 ? -32.957 -18.174 -21.711 1 93.06 294 HIS B C 1
ATOM 8960 O O . HIS B 1 294 ? -33.213 -17.498 -20.712 1 93.06 294 HIS B O 1
ATOM 8966 N N . PRO B 1 295 ? -33.851 -18.468 -22.503 1 91.33 295 PRO B N 1
ATOM 8967 C CA . PRO B 1 295 ? -35.248 -18.066 -22.32 1 91.33 295 PRO B CA 1
ATOM 8968 C C . PRO B 1 295 ? -35.891 -18.71 -21.094 1 91.33 295 PRO B C 1
ATOM 8970 O O . PRO B 1 295 ? -36.737 -18.093 -20.441 1 91.33 295 PRO B O 1
ATOM 8973 N N . LYS B 1 296 ? -35.469 -19.951 -20.808 1 93.37 296 LYS B N 1
ATOM 8974 C CA . LYS B 1 296 ? -36.005 -20.602 -19.616 1 93.37 296 LYS B CA 1
ATOM 8975 C C . LYS B 1 296 ? -35.4 -20.009 -18.347 1 93.37 296 LYS B C 1
ATOM 8977 O O . LYS B 1 296 ? -34.18 -20.018 -18.171 1 93.37 296 LYS B O 1
ATOM 8982 N N . LYS B 1 297 ? -36.193 -19.576 -17.437 1 92.19 297 LYS B N 1
ATOM 8983 C CA . LYS B 1 297 ? -35.775 -18.877 -16.226 1 92.19 297 LYS B CA 1
ATOM 8984 C C . LYS B 1 297 ? -34.927 -19.779 -15.335 1 92.19 297 LYS B C 1
ATOM 8986 O O . LYS B 1 297 ? -33.938 -19.331 -14.751 1 92.19 297 LYS B O 1
ATOM 8991 N N . ALA B 1 298 ? -35.331 -21.019 -15.203 1 92.63 298 ALA B N 1
ATOM 8992 C CA . ALA B 1 298 ? -34.624 -21.945 -14.322 1 92.63 298 ALA B CA 1
ATOM 8993 C C . ALA B 1 298 ? -33.176 -22.129 -14.768 1 92.63 298 ALA B C 1
ATOM 8995 O O . ALA B 1 298 ? -32.269 -22.211 -13.935 1 92.63 298 ALA B O 1
ATOM 8996 N N . VAL B 1 299 ? -33.006 -22.22 -16.124 1 95.18 299 VAL B N 1
ATOM 8997 C CA . VAL B 1 299 ? -31.666 -22.388 -16.676 1 95.18 299 VAL B CA 1
ATOM 8998 C C . VAL B 1 299 ? -30.873 -21.093 -16.513 1 95.18 299 VAL B C 1
ATOM 9000 O O . VAL B 1 299 ? -29.708 -21.118 -16.111 1 95.18 299 VAL B O 1
ATOM 9003 N N . ARG B 1 300 ? -31.502 -20.025 -16.745 1 95.24 300 ARG B N 1
ATOM 9004 C CA . ARG B 1 300 ? -30.856 -18.718 -16.675 1 95.24 300 ARG B CA 1
ATOM 9005 C C . ARG B 1 300 ? -30.393 -18.412 -15.254 1 95.24 300 ARG B C 1
ATOM 9007 O O . ARG B 1 300 ? -29.236 -18.045 -15.038 1 95.24 300 ARG B O 1
ATOM 9014 N N . GLU B 1 301 ? -31.237 -18.634 -14.273 1 93.49 301 GLU B N 1
ATOM 9015 C CA . GLU B 1 301 ? -30.912 -18.327 -12.883 1 93.49 301 GLU B CA 1
ATOM 9016 C C . GLU B 1 301 ? -29.805 -19.237 -12.361 1 93.49 301 GLU B C 1
ATOM 9018 O O . GLU B 1 301 ? -28.902 -18.783 -11.655 1 93.49 301 GLU B O 1
ATOM 9023 N N . ALA B 1 302 ? -29.948 -20.455 -12.744 1 95.38 302 ALA B N 1
ATOM 9024 C CA . ALA B 1 302 ? -28.929 -21.401 -12.298 1 95.38 302 ALA B CA 1
ATOM 9025 C C . ALA B 1 302 ? -27.57 -21.07 -12.908 1 95.38 302 ALA B C 1
ATOM 9027 O O . ALA B 1 302 ? -26.543 -21.148 -12.23 1 95.38 302 ALA B O 1
ATOM 9028 N N . THR B 1 303 ? -27.596 -20.738 -14.18 1 96.85 303 THR B N 1
ATOM 9029 C CA . THR B 1 303 ? -26.354 -20.414 -14.872 1 96.85 303 THR B CA 1
ATOM 9030 C C . THR B 1 303 ? -25.712 -19.166 -14.274 1 96.85 303 THR B C 1
ATOM 9032 O O . THR B 1 303 ? -24.493 -19.114 -14.092 1 96.85 303 THR B O 1
ATOM 9035 N N . ILE B 1 304 ? -26.503 -18.202 -13.983 1 96.48 304 ILE B N 1
ATOM 9036 C CA . ILE B 1 304 ? -25.994 -16.964 -13.404 1 96.48 304 ILE B CA 1
ATOM 9037 C C . ILE B 1 304 ? -25.362 -17.251 -12.044 1 96.48 304 ILE B C 1
ATOM 9039 O O . ILE B 1 304 ? -24.299 -16.715 -11.721 1 96.48 304 ILE B O 1
ATOM 9043 N N . LEU B 1 305 ? -25.978 -18.112 -11.304 1 96.17 305 LEU B N 1
ATOM 9044 C CA . LEU B 1 305 ? -25.434 -18.452 -9.994 1 96.17 305 LEU B CA 1
ATOM 9045 C C . LEU B 1 305 ? -24.141 -19.248 -10.132 1 96.17 305 LEU B C 1
ATOM 9047 O O . LEU B 1 305 ? -23.226 -19.1 -9.319 1 96.17 305 LEU B O 1
ATOM 9051 N N . ILE B 1 306 ? -24.062 -20.083 -11.161 1 97.19 306 ILE B N 1
ATOM 9052 C CA . ILE B 1 306 ? -22.831 -20.825 -11.411 1 97.19 306 ILE B CA 1
ATOM 9053 C C . ILE B 1 306 ? -21.697 -19.851 -11.727 1 97.19 306 ILE B C 1
ATOM 9055 O O . ILE B 1 306 ? -20.594 -19.979 -11.191 1 97.19 306 ILE B O 1
ATOM 9059 N N . LEU B 1 307 ? -21.999 -18.899 -12.599 1 97.07 307 LEU B N 1
ATOM 9060 C CA . LEU B 1 307 ? -20.999 -17.902 -12.965 1 97.07 307 LEU B CA 1
ATOM 9061 C C . LEU B 1 307 ? -20.544 -17.114 -11.741 1 97.07 307 LEU B C 1
ATOM 9063 O O . LEU B 1 307 ? -19.352 -16.836 -11.584 1 97.07 307 LEU B O 1
ATOM 9067 N N . ALA B 1 308 ? -21.477 -16.784 -10.919 1 96.15 308 ALA B N 1
ATOM 9068 C CA . ALA B 1 308 ? -21.143 -16.056 -9.698 1 96.15 308 ALA B CA 1
ATOM 9069 C C . ALA B 1 308 ? -20.266 -16.902 -8.778 1 96.15 308 ALA B C 1
ATOM 9071 O O . ALA B 1 308 ? -19.324 -16.392 -8.167 1 96.15 308 ALA B O 1
ATOM 9072 N N . ASN B 1 309 ? -20.539 -18.173 -8.671 1 94.51 309 ASN B N 1
ATOM 9073 C CA . ASN B 1 309 ? -19.749 -19.072 -7.835 1 94.51 309 ASN B CA 1
ATOM 9074 C C . ASN B 1 309 ? -18.328 -19.228 -8.368 1 94.51 309 ASN B C 1
ATOM 9076 O O . ASN B 1 309 ? -17.377 -19.335 -7.591 1 94.51 309 ASN B O 1
ATOM 9080 N N . LEU B 1 310 ? -18.224 -19.247 -9.656 1 94.39 310 LEU B N 1
ATOM 9081 C CA . LEU B 1 310 ? -16.921 -19.436 -10.286 1 94.39 310 LEU B CA 1
ATOM 9082 C C . LEU B 1 310 ? -16 -18.257 -9.994 1 94.39 310 LEU B C 1
ATOM 9084 O O . LEU B 1 310 ? -14.775 -18.399 -10.017 1 94.39 310 LEU B O 1
ATOM 9088 N N . CYS B 1 311 ? -16.536 -17.118 -9.748 1 92.99 311 CYS B N 1
ATOM 9089 C CA . CYS B 1 311 ? -15.747 -15.917 -9.497 1 92.99 311 CYS B CA 1
ATOM 9090 C C . CYS B 1 311 ? -15 -16.021 -8.173 1 92.99 311 CYS B C 1
ATOM 9092 O O . CYS B 1 311 ? -14.071 -15.253 -7.917 1 92.99 311 CYS B O 1
ATOM 9094 N N . ALA B 1 312 ? -15.379 -17.014 -7.409 1 88.2 312 ALA B N 1
ATOM 9095 C CA . ALA B 1 312 ? -14.689 -17.21 -6.136 1 88.2 312 ALA B CA 1
ATOM 9096 C C . ALA B 1 312 ? -13.252 -17.672 -6.358 1 88.2 312 ALA B C 1
ATOM 9098 O O . ALA B 1 312 ? -12.406 -17.538 -5.47 1 88.2 312 ALA B O 1
ATOM 9099 N N . GLN B 1 313 ? -13.009 -18.104 -7.563 1 86.75 313 GLN B N 1
ATOM 9100 C CA . GLN B 1 313 ? -11.677 -18.615 -7.867 1 86.75 313 GLN B CA 1
ATOM 9101 C C . GLN B 1 313 ? -10.934 -17.683 -8.82 1 86.75 313 GLN B C 1
ATOM 9103 O O . GLN B 1 313 ? -11.333 -17.519 -9.974 1 86.75 313 GLN B O 1
ATOM 9108 N N . GLY B 1 314 ? -9.838 -17.218 -8.361 1 84.2 314 GLY B N 1
ATOM 9109 C CA . GLY B 1 314 ? -9.066 -16.242 -9.114 1 84.2 314 GLY B CA 1
ATOM 9110 C C . GLY B 1 314 ? -8.448 -16.815 -10.375 1 84.2 314 GLY B C 1
ATOM 9111 O O . GLY B 1 314 ? -8.222 -16.091 -11.347 1 84.2 314 GLY B O 1
ATOM 9112 N N . LEU B 1 315 ? -8.249 -18.11 -10.442 1 83.97 315 LEU B N 1
ATOM 9113 C CA . LEU B 1 315 ? -7.576 -18.762 -11.559 1 83.97 315 LEU B CA 1
ATOM 9114 C C . LEU B 1 315 ? -8.416 -18.672 -12.828 1 83.97 315 LEU B C 1
ATOM 9116 O O . LEU B 1 315 ? -7.875 -18.543 -13.929 1 83.97 315 LEU B O 1
ATOM 9120 N N . VAL B 1 316 ? -9.754 -18.609 -12.687 1 91.25 316 VAL B N 1
ATOM 9121 C CA . VAL B 1 316 ? -10.614 -18.706 -13.862 1 91.25 316 VAL B CA 1
ATOM 9122 C C . VAL B 1 316 ? -11.238 -17.344 -14.16 1 91.25 316 VAL B C 1
ATOM 9124 O O . VAL B 1 316 ? -11.83 -17.145 -15.223 1 91.25 316 VAL B O 1
ATOM 9127 N N . ARG B 1 317 ? -11.029 -16.316 -13.386 1 91.86 317 ARG B N 1
ATOM 9128 C CA . ARG B 1 317 ? -11.704 -15.03 -13.52 1 91.86 317 ARG B CA 1
ATOM 9129 C C . ARG B 1 317 ? -11.309 -14.337 -14.82 1 91.86 317 ARG B C 1
ATOM 9131 O O . ARG B 1 317 ? -12.167 -13.824 -15.542 1 91.86 317 ARG B O 1
ATOM 9138 N N . PRO B 1 318 ? -10.027 -14.334 -15.103 1 88.86 318 PRO B N 1
ATOM 9139 C CA . PRO B 1 318 ? -9.672 -13.685 -16.367 1 88.86 318 PRO B CA 1
ATOM 9140 C C . PRO B 1 318 ? -10.328 -14.349 -17.576 1 88.86 318 PRO B C 1
ATOM 9142 O O . PRO B 1 318 ? -10.795 -13.659 -18.486 1 88.86 318 PRO B O 1
ATOM 9145 N N . ALA B 1 319 ? -10.406 -15.712 -17.504 1 90.93 319 ALA B N 1
ATOM 9146 C CA . ALA B 1 319 ? -11.043 -16.438 -18.599 1 90.93 319 ALA B CA 1
ATOM 9147 C C . ALA B 1 319 ? -12.542 -16.158 -18.644 1 90.93 319 ALA B C 1
ATOM 9149 O O . ALA B 1 319 ? -13.132 -16.07 -19.723 1 90.93 319 ALA B O 1
ATOM 9150 N N . LEU B 1 320 ? -13.106 -16.087 -17.527 1 93.17 320 LEU B N 1
ATOM 9151 C CA . LEU B 1 320 ? -14.529 -15.779 -17.44 1 93.17 320 LEU B CA 1
ATOM 9152 C C . LEU B 1 320 ? -14.822 -14.398 -18.016 1 93.17 320 LEU B C 1
ATOM 9154 O O . LEU B 1 320 ? -15.815 -14.214 -18.723 1 93.17 320 LEU B O 1
ATOM 9158 N N . GLY B 1 321 ? -13.98 -13.406 -17.691 1 92.88 321 GLY B N 1
ATOM 9159 C CA . GLY B 1 321 ? -14.131 -12.069 -18.243 1 92.88 321 GLY B CA 1
ATOM 9160 C C . GLY B 1 321 ? -13.988 -12.027 -19.753 1 92.88 321 GLY B C 1
ATOM 9161 O O . GLY B 1 321 ? -14.724 -11.309 -20.432 1 92.88 321 GLY B O 1
ATOM 9162 N N . ASN B 1 322 ? -13.055 -12.794 -20.235 1 90.09 322 ASN B N 1
ATOM 9163 C CA . ASN B 1 322 ? -12.832 -12.853 -21.676 1 90.09 322 ASN B CA 1
ATOM 9164 C C . ASN B 1 322 ? -14.035 -13.445 -22.405 1 90.09 322 ASN B C 1
ATOM 9166 O O . ASN B 1 322 ? -14.299 -13.1 -23.558 1 90.09 322 ASN B O 1
ATOM 9170 N N . ALA B 1 323 ? -14.795 -14.341 -21.707 1 92.88 323 ALA B N 1
ATOM 9171 C CA . ALA B 1 323 ? -15.964 -14.983 -22.303 1 92.88 323 ALA B CA 1
ATOM 9172 C C . ALA B 1 323 ? -17.191 -14.08 -22.211 1 92.88 323 ALA B C 1
ATOM 9174 O O . ALA B 1 323 ? -18.257 -14.416 -22.734 1 92.88 323 ALA B O 1
ATOM 9175 N N . GLY B 1 324 ? -17.078 -12.909 -21.509 1 94.09 324 GLY B N 1
ATOM 9176 C CA . GLY B 1 324 ? -18.181 -11.97 -21.382 1 94.09 324 GLY B CA 1
ATOM 9177 C C . GLY B 1 324 ? -18.922 -12.096 -20.064 1 94.09 324 GLY B C 1
ATOM 9178 O O . GLY B 1 324 ? -20.041 -11.596 -19.925 1 94.09 324 GLY B O 1
ATOM 9179 N N . GLY B 1 325 ? -18.342 -12.775 -19.188 1 95.88 325 GLY B N 1
ATOM 9180 C CA . GLY B 1 325 ? -18.981 -13.003 -17.901 1 95.88 325 GLY B CA 1
ATOM 9181 C C . GLY B 1 325 ? -19.21 -11.726 -17.114 1 95.88 325 GLY B C 1
ATOM 9182 O O . GLY B 1 325 ? -20.185 -11.616 -16.369 1 95.88 325 GLY B O 1
ATOM 9183 N N . VAL B 1 326 ? -18.364 -10.67 -17.261 1 96.72 326 VAL B N 1
ATOM 9184 C CA . VAL B 1 326 ? -18.452 -9.431 -16.495 1 96.72 326 VAL B CA 1
ATOM 9185 C C . VAL B 1 326 ? -19.715 -8.669 -16.888 1 96.72 326 VAL B C 1
ATOM 9187 O O . VAL B 1 326 ? -20.471 -8.219 -16.023 1 96.72 326 VAL B O 1
ATOM 9190 N N . GLU B 1 327 ? -20 -8.581 -18.177 1 96.75 327 GLU B N 1
ATOM 9191 C CA . GLU B 1 327 ? -21.163 -7.848 -18.667 1 96.75 327 GLU B CA 1
ATOM 9192 C C . GLU B 1 327 ? -22.462 -8.524 -18.238 1 96.75 327 GLU B C 1
ATOM 9194 O O . GLU B 1 327 ? -23.427 -7.85 -17.872 1 96.75 327 GLU B O 1
ATOM 9199 N N . VAL B 1 328 ? -22.413 -9.824 -18.226 1 96.77 328 VAL B N 1
ATOM 9200 C CA . VAL B 1 328 ? -23.599 -10.593 -17.863 1 96.77 328 VAL B CA 1
ATOM 9201 C C . VAL B 1 328 ? -23.927 -10.373 -16.388 1 96.77 328 VAL B C 1
ATOM 9203 O O . VAL B 1 328 ? -25.081 -10.122 -16.032 1 96.77 328 VAL B O 1
ATOM 9206 N N . LEU B 1 329 ? -22.94 -10.503 -15.551 1 96.92 329 LEU B N 1
ATOM 9207 C CA . LEU B 1 329 ? -23.159 -10.38 -14.114 1 96.92 329 LEU B CA 1
ATOM 9208 C C . LEU B 1 329 ? -23.557 -8.955 -13.745 1 96.92 329 LEU B C 1
ATOM 9210 O O . LEU B 1 329 ? -24.424 -8.749 -12.892 1 96.92 329 LEU B O 1
ATOM 9214 N N . LEU B 1 330 ? -22.935 -7.95 -14.374 1 96.55 330 LEU B N 1
ATOM 9215 C CA . LEU B 1 330 ? -23.287 -6.555 -14.132 1 96.55 330 LEU B CA 1
ATOM 9216 C C . LEU B 1 330 ? -24.716 -6.269 -14.582 1 96.55 330 LEU B C 1
ATOM 9218 O O . LEU B 1 330 ? -25.465 -5.581 -13.885 1 96.55 330 LEU B O 1
ATOM 9222 N N . GLY B 1 331 ? -25.022 -6.802 -15.795 1 94.92 331 GLY B N 1
ATOM 9223 C CA . GLY B 1 331 ? -26.378 -6.628 -16.292 1 94.92 331 GLY B CA 1
ATOM 9224 C C . GLY B 1 331 ? -27.429 -7.23 -15.379 1 94.92 331 GLY B C 1
ATOM 9225 O O . GLY B 1 331 ? -28.476 -6.623 -15.144 1 94.92 331 GLY B O 1
ATOM 9226 N N . GLU B 1 332 ? -27.113 -8.389 -14.85 1 94.37 332 GLU B N 1
ATOM 9227 C CA . GLU B 1 332 ? -28.051 -9.055 -13.95 1 94.37 332 GLU B CA 1
ATOM 9228 C C . GLU B 1 332 ? -28.193 -8.291 -12.637 1 94.37 332 GLU B C 1
ATOM 9230 O O . GLU B 1 332 ? -29.292 -8.191 -12.087 1 94.37 332 GLU B O 1
ATOM 9235 N N . LEU B 1 333 ? -27.105 -7.831 -12.09 1 94.46 333 LEU B N 1
ATOM 9236 C CA . LEU B 1 333 ? -27.159 -7.066 -10.849 1 94.46 333 LEU B CA 1
ATOM 9237 C C . LEU B 1 333 ? -27.976 -5.791 -11.031 1 94.46 333 LEU B C 1
ATOM 9239 O O . LEU B 1 333 ? -28.745 -5.41 -10.146 1 94.46 333 LEU B O 1
ATOM 9243 N N . ARG B 1 334 ? -27.844 -5.108 -12.163 1 93.41 334 ARG B N 1
ATOM 9244 C CA . ARG B 1 334 ? -28.621 -3.912 -12.477 1 93.41 334 ARG B CA 1
ATOM 9245 C C . ARG B 1 334 ? -30.111 -4.23 -12.546 1 93.41 334 ARG B C 1
ATOM 9247 O O . ARG B 1 334 ? -30.938 -3.46 -12.052 1 93.41 334 ARG B O 1
ATOM 9254 N N . ARG B 1 335 ? -30.349 -5.322 -13.147 1 91.09 335 ARG B N 1
ATOM 9255 C CA . ARG B 1 335 ? -31.737 -5.747 -13.297 1 91.09 335 ARG B CA 1
ATOM 9256 C C . ARG B 1 335 ? -32.371 -6.033 -11.94 1 91.09 335 ARG B C 1
ATOM 9258 O O . ARG B 1 335 ? -33.516 -5.65 -11.691 1 91.09 335 ARG B O 1
ATOM 9265 N N . ARG B 1 336 ? -31.622 -6.671 -11.07 1 91.38 336 ARG B N 1
ATOM 9266 C CA . ARG B 1 336 ? -32.166 -7.051 -9.77 1 91.38 336 ARG B CA 1
ATOM 9267 C C . ARG B 1 336 ? -32.298 -5.838 -8.856 1 91.38 336 ARG B C 1
ATOM 9269 O O . ARG B 1 336 ? -33.091 -5.848 -7.912 1 91.38 336 ARG B O 1
ATOM 9276 N N . ARG B 1 337 ? -31.483 -4.782 -9.025 1 89.18 337 ARG B N 1
ATOM 9277 C CA . ARG B 1 337 ? -31.529 -3.575 -8.207 1 89.18 337 ARG B CA 1
ATOM 9278 C C . ARG B 1 337 ? -32.611 -2.619 -8.699 1 89.18 337 ARG B C 1
ATOM 9280 O O . ARG B 1 337 ? -33.015 -1.705 -7.978 1 89.18 337 ARG B O 1
ATOM 9287 N N . GLY B 1 338 ? -33.046 -2.845 -9.834 1 82.18 338 GLY B N 1
ATOM 9288 C CA . GLY B 1 338 ? -34.096 -2.001 -10.382 1 82.18 338 GLY B CA 1
ATOM 9289 C C . GLY B 1 338 ? -35.402 -2.103 -9.618 1 82.18 338 GLY B C 1
ATOM 9290 O O . GLY B 1 338 ? -35.501 -2.851 -8.643 1 82.18 338 GLY B O 1
ATOM 9291 N N . PRO B 1 339 ? -36.311 -1.244 -9.925 1 75.16 339 PRO B N 1
ATOM 9292 C CA . PRO B 1 339 ? -37.592 -1.172 -9.217 1 75.16 339 PRO B CA 1
ATOM 9293 C C . PRO B 1 339 ? -38.332 -2.508 -9.201 1 75.16 339 PRO B C 1
ATOM 9295 O O . PRO B 1 339 ? -39.049 -2.809 -8.243 1 75.16 339 PRO B O 1
ATOM 9298 N N . ASN B 1 340 ? -38.197 -3.368 -10.173 1 68.88 340 ASN B N 1
ATOM 9299 C CA . ASN B 1 340 ? -38.854 -4.67 -10.213 1 68.88 340 ASN B CA 1
ATOM 9300 C C . ASN B 1 340 ? -37.935 -5.778 -9.706 1 68.88 340 ASN B C 1
ATOM 9302 O O . ASN B 1 340 ? -38.151 -6.954 -10.002 1 68.88 340 ASN B O 1
ATOM 9306 N N . GLY B 1 341 ? -36.872 -5.277 -9.033 1 68.02 341 GLY B N 1
ATOM 9307 C CA . GLY B 1 341 ? -35.821 -6.248 -8.771 1 68.02 341 GLY B CA 1
ATOM 9308 C C . GLY B 1 341 ? -36.07 -7.075 -7.524 1 68.02 341 GLY B C 1
ATOM 9309 O O . GLY B 1 341 ? -37.014 -6.811 -6.776 1 68.02 341 GLY B O 1
ATOM 9310 N N . ALA B 1 342 ? -35.378 -8.243 -7.445 1 71.5 342 ALA B N 1
ATOM 9311 C CA . ALA B 1 342 ? -35.473 -9.254 -6.394 1 71.5 342 ALA B CA 1
ATOM 9312 C C . ALA B 1 342 ? -34.905 -8.731 -5.078 1 71.5 342 ALA B C 1
ATOM 9314 O O . ALA B 1 342 ? -34.299 -7.658 -5.038 1 71.5 342 ALA B O 1
ATOM 9315 N N . GLY B 1 343 ? -35.26 -9.289 -3.939 1 70.72 343 GLY B N 1
ATOM 9316 C CA . GLY B 1 343 ? -34.852 -8.971 -2.58 1 70.72 343 GLY B CA 1
ATOM 9317 C C . GLY B 1 343 ? -33.346 -8.911 -2.408 1 70.72 343 GLY B C 1
ATOM 9318 O O . GLY B 1 343 ? -32.598 -9.374 -3.273 1 70.72 343 GLY B O 1
ATOM 9319 N N . PRO B 1 344 ? -32.828 -8.131 -1.531 1 77.68 344 PRO B N 1
ATOM 9320 C CA . PRO B 1 344 ? -31.4 -7.956 -1.257 1 77.68 344 PRO B CA 1
ATOM 9321 C C . PRO B 1 344 ? -30.66 -9.283 -1.111 1 77.68 344 PRO B C 1
ATOM 9323 O O . PRO B 1 344 ? -29.471 -9.37 -1.427 1 77.68 344 PRO B O 1
ATOM 9326 N N . ALA B 1 345 ? -31.328 -10.327 -0.782 1 82.18 345 ALA B N 1
ATOM 9327 C CA . ALA B 1 345 ? -30.681 -11.622 -0.591 1 82.18 345 ALA B CA 1
ATOM 9328 C C . ALA B 1 345 ? -30.265 -12.23 -1.928 1 82.18 345 ALA B C 1
ATOM 9330 O O . ALA B 1 345 ? -29.251 -12.926 -2.011 1 82.18 345 ALA B O 1
ATOM 9331 N N . SER B 1 346 ? -31.041 -11.902 -2.911 1 86.97 346 SER B N 1
ATOM 9332 C CA . SER B 1 346 ? -30.751 -12.448 -4.232 1 86.97 346 SER B CA 1
ATOM 9333 C C . SER B 1 346 ? -29.588 -11.714 -4.891 1 86.97 346 SER B C 1
ATOM 9335 O O . SER B 1 346 ? -28.996 -12.212 -5.851 1 86.97 346 SER B O 1
ATOM 9337 N N . GLN B 1 347 ? -29.246 -10.577 -4.353 1 91.61 347 GLN B N 1
ATOM 9338 C CA . GLN B 1 347 ? -28.19 -9.762 -4.945 1 91.61 347 GLN B CA 1
ATOM 9339 C C . GLN B 1 347 ? -26.825 -10.127 -4.369 1 91.61 347 GLN B C 1
ATOM 9341 O O . GLN B 1 347 ? -25.791 -9.808 -4.959 1 91.61 347 GLN B O 1
ATOM 9346 N N . GLN B 1 348 ? -26.851 -10.796 -3.246 1 90.49 348 GLN B N 1
ATOM 9347 C CA . GLN B 1 348 ? -25.631 -11.004 -2.473 1 90.49 348 GLN B CA 1
ATOM 9348 C C . GLN B 1 348 ? -24.578 -11.741 -3.296 1 90.49 348 GLN B C 1
ATOM 9350 O O . GLN B 1 348 ? -23.433 -11.294 -3.393 1 90.49 348 GLN B O 1
ATOM 9355 N N . PRO B 1 349 ? -24.992 -12.835 -3.936 1 91.78 349 PRO B N 1
ATOM 9356 C CA . PRO B 1 349 ? -23.964 -13.541 -4.705 1 91.78 349 PRO B CA 1
ATOM 9357 C C . PRO B 1 349 ? -23.451 -12.727 -5.89 1 91.78 349 PRO B C 1
ATOM 9359 O O . PRO B 1 349 ? -22.28 -12.841 -6.262 1 91.78 349 PRO B O 1
ATOM 9362 N N . LEU B 1 350 ? -24.266 -11.924 -6.43 1 94.88 350 LEU B N 1
ATOM 9363 C CA . LEU B 1 350 ? -23.874 -11.113 -7.578 1 94.88 350 LEU B CA 1
ATOM 9364 C C . LEU B 1 350 ? -22.949 -9.978 -7.152 1 94.88 350 LEU B C 1
ATOM 9366 O O . LEU B 1 350 ? -21.981 -9.666 -7.85 1 94.88 350 LEU B O 1
ATOM 9370 N N . VAL B 1 351 ? -23.247 -9.378 -5.987 1 94.69 351 VAL B N 1
ATOM 9371 C CA . VAL B 1 351 ? -22.387 -8.316 -5.476 1 94.69 351 VAL B CA 1
ATOM 9372 C C . VAL B 1 351 ? -21.004 -8.879 -5.156 1 94.69 351 VAL B C 1
ATOM 9374 O O . VAL B 1 351 ? -19.986 -8.269 -5.492 1 94.69 351 VAL B O 1
ATOM 9377 N N . ARG B 1 352 ? -21.055 -10.002 -4.575 1 92.38 352 ARG B N 1
ATOM 9378 C CA . ARG B 1 352 ? -19.786 -10.648 -4.256 1 92.38 352 ARG B CA 1
ATOM 9379 C C . ARG B 1 352 ? -18.989 -10.946 -5.522 1 92.38 352 ARG B C 1
ATOM 9381 O O . ARG B 1 352 ? -17.783 -10.696 -5.576 1 92.38 352 ARG B O 1
ATOM 9388 N N . ALA B 1 353 ? -19.592 -11.451 -6.515 1 94.59 353 ALA B N 1
ATOM 9389 C CA . ALA B 1 353 ? -18.933 -11.803 -7.77 1 94.59 353 ALA B CA 1
ATOM 9390 C C . ALA B 1 353 ? -18.352 -10.567 -8.45 1 94.59 353 ALA B C 1
ATOM 9392 O O . ALA B 1 353 ? -17.203 -10.578 -8.896 1 94.59 353 ALA B O 1
ATOM 9393 N N . VAL B 1 354 ? -19.113 -9.513 -8.505 1 95.53 354 VAL B N 1
ATOM 9394 C CA . VAL B 1 354 ? -18.68 -8.284 -9.162 1 95.53 354 VAL B CA 1
ATOM 9395 C C . VAL B 1 354 ? -17.482 -7.696 -8.421 1 95.53 354 VAL B C 1
ATOM 9397 O O . VAL B 1 354 ? -16.541 -7.199 -9.044 1 95.53 354 VAL B O 1
ATOM 9400 N N . CYS B 1 355 ? -17.515 -7.773 -7.123 1 92.9 355 CYS B N 1
ATOM 9401 C CA . CYS B 1 355 ? -16.403 -7.26 -6.33 1 92.9 355 CYS B CA 1
ATOM 9402 C C . CYS B 1 355 ? -15.147 -8.095 -6.549 1 92.9 355 CYS B C 1
ATOM 9404 O O . CYS B 1 355 ? -14.044 -7.552 -6.641 1 92.9 355 CYS B O 1
ATOM 9406 N N . LEU B 1 356 ? -15.338 -9.373 -6.7 1 90.8 356 LEU B N 1
ATOM 9407 C CA . LEU B 1 356 ? -14.191 -10.252 -6.899 1 90.8 356 LEU B CA 1
ATOM 9408 C C . LEU B 1 356 ? -13.597 -10.064 -8.29 1 90.8 356 LEU B C 1
ATOM 9410 O O . LEU B 1 356 ? -12.386 -10.209 -8.478 1 90.8 356 LEU B O 1
ATOM 9414 N N . LEU B 1 357 ? -14.349 -9.721 -9.242 1 93.23 357 LEU B N 1
ATOM 9415 C CA . LEU B 1 357 ? -13.889 -9.511 -10.611 1 93.23 357 LEU B CA 1
ATOM 9416 C C . LEU B 1 357 ? -12.993 -8.28 -10.7 1 93.23 357 LEU B C 1
ATOM 9418 O O . LEU B 1 357 ? -12.271 -8.103 -11.684 1 93.23 357 LEU B O 1
ATOM 9422 N N . CYS B 1 358 ? -12.994 -7.467 -9.665 1 90.82 358 CYS B N 1
ATOM 9423 C CA . CYS B 1 358 ? -12.185 -6.254 -9.662 1 90.82 358 CYS B CA 1
ATOM 9424 C C . CYS B 1 358 ? -10.741 -6.563 -9.282 1 90.82 358 CYS B C 1
ATOM 9426 O O . CYS B 1 358 ? -9.883 -5.68 -9.32 1 90.82 358 CYS B O 1
ATOM 9428 N N . ARG B 1 359 ? -10.452 -7.745 -9.032 1 85.23 359 ARG B N 1
ATOM 9429 C CA . ARG B 1 359 ? -9.118 -8.106 -8.564 1 85.23 359 ARG B CA 1
ATOM 9430 C C . ARG B 1 359 ? -8.137 -8.205 -9.727 1 85.23 359 ARG B C 1
ATOM 9432 O O . ARG B 1 359 ? -6.934 -7.999 -9.552 1 85.23 359 ARG B O 1
ATOM 9439 N N . GLU B 1 360 ? -8.685 -8.492 -10.871 1 86.61 360 GLU B N 1
ATOM 9440 C CA . GLU B 1 360 ? -7.832 -8.602 -12.051 1 86.61 360 GLU B CA 1
ATOM 9441 C C . GLU B 1 360 ? -7.89 -7.331 -12.893 1 86.61 360 GLU B C 1
ATOM 9443 O O . GLU B 1 360 ? -8.968 -6.778 -13.12 1 86.61 360 GLU B O 1
ATOM 9448 N N . ALA B 1 361 ? -6.709 -6.931 -13.388 1 86.89 361 ALA B N 1
ATOM 9449 C CA . ALA B 1 361 ? -6.62 -5.688 -14.149 1 86.89 361 ALA B CA 1
ATOM 9450 C C . ALA B 1 361 ? -7.488 -5.748 -15.403 1 86.89 361 ALA B C 1
ATOM 9452 O O . ALA B 1 361 ? -8.143 -4.767 -15.76 1 86.89 361 ALA B O 1
ATOM 9453 N N . ILE B 1 362 ? -7.512 -6.874 -16.025 1 88.92 362 ILE B N 1
ATOM 9454 C CA . ILE B 1 362 ? -8.255 -7.013 -17.273 1 88.92 362 ILE B CA 1
ATOM 9455 C C . ILE B 1 362 ? -9.753 -6.916 -16.996 1 88.92 362 ILE B C 1
ATOM 9457 O O . ILE B 1 362 ? -10.491 -6.281 -17.753 1 88.92 362 ILE B O 1
ATOM 9461 N N . ASN B 1 363 ? -10.203 -7.544 -15.923 1 92.65 363 ASN B N 1
ATOM 9462 C CA . ASN B 1 363 ? -11.621 -7.491 -15.583 1 92.65 363 ASN B CA 1
ATOM 9463 C C . ASN B 1 363 ? -12.02 -6.116 -15.054 1 92.65 363 ASN B C 1
ATOM 9465 O O . ASN B 1 363 ? -13.147 -5.666 -15.269 1 92.65 363 ASN B O 1
ATOM 9469 N N . ARG B 1 364 ? -11.138 -5.399 -14.433 1 93.1 364 ARG B N 1
ATOM 9470 C CA . ARG B 1 364 ? -11.414 -4.038 -13.985 1 93.1 364 ARG B CA 1
ATOM 9471 C C . ARG B 1 364 ? -11.689 -3.117 -15.169 1 93.1 364 ARG B C 1
ATOM 9473 O O . ARG B 1 364 ? -12.586 -2.274 -15.111 1 93.1 364 ARG B O 1
ATOM 9480 N N . ALA B 1 365 ? -10.894 -3.282 -16.16 1 92.37 365 ALA B N 1
ATOM 9481 C CA . ALA B 1 365 ? -11.09 -2.466 -17.355 1 92.37 365 ALA B CA 1
ATOM 9482 C C . ALA B 1 365 ? -12.452 -2.738 -17.988 1 92.37 365 ALA B C 1
ATOM 9484 O O . ALA B 1 365 ? -13.147 -1.808 -18.403 1 92.37 365 ALA B O 1
ATOM 9485 N N . ARG B 1 366 ? -12.832 -3.988 -18.03 1 94.85 366 ARG B N 1
ATOM 9486 C CA . ARG B 1 366 ? -14.125 -4.36 -18.595 1 94.85 366 ARG B CA 1
ATOM 9487 C C . ARG B 1 366 ? -15.27 -3.822 -17.743 1 94.85 366 ARG B C 1
ATOM 9489 O O . ARG B 1 366 ? -16.283 -3.362 -18.274 1 94.85 366 ARG B O 1
ATOM 9496 N N . LEU B 1 367 ? -15.085 -3.968 -16.438 1 95.88 367 LEU B N 1
ATOM 9497 C CA . LEU B 1 367 ? -16.102 -3.485 -15.511 1 95.88 367 LEU B CA 1
ATOM 9498 C C . LEU B 1 367 ? -16.295 -1.979 -15.651 1 95.88 367 LEU B C 1
ATOM 9500 O O . LEU B 1 367 ? -17.427 -1.49 -15.643 1 95.88 367 LEU B O 1
ATOM 9504 N N . ARG B 1 368 ? -15.195 -1.184 -15.717 1 94.5 368 ARG B N 1
ATOM 9505 C CA . ARG B 1 368 ? -15.248 0.263 -15.899 1 94.5 368 ARG B CA 1
ATOM 9506 C C . ARG B 1 368 ? -15.981 0.627 -17.186 1 94.5 368 ARG B C 1
ATOM 9508 O O . ARG B 1 368 ? -16.85 1.501 -17.186 1 94.5 368 ARG B O 1
ATOM 9515 N N . ASP B 1 369 ? -15.713 -0.088 -18.265 1 94.71 369 ASP B N 1
ATOM 9516 C CA . ASP B 1 369 ? -16.293 0.213 -19.57 1 94.71 369 ASP B CA 1
ATOM 9517 C C . ASP B 1 369 ? -17.775 -0.156 -19.611 1 94.71 369 ASP B C 1
ATOM 9519 O O . ASP B 1 369 ? -18.547 0.435 -20.369 1 94.71 369 ASP B O 1
ATOM 9523 N N . ALA B 1 370 ? -18.162 -1.129 -18.74 1 96.31 370 ALA B N 1
ATOM 9524 C CA . ALA B 1 370 ? -19.547 -1.591 -18.733 1 96.31 370 ALA B CA 1
ATOM 9525 C C . ALA B 1 370 ? -20.374 -0.83 -17.7 1 96.31 370 ALA B C 1
ATOM 9527 O O . ALA B 1 370 ? -21.499 -1.225 -17.384 1 96.31 370 ALA B O 1
ATOM 9528 N N . GLY B 1 371 ? -19.821 0.276 -17.147 1 95.22 371 GLY B N 1
ATOM 9529 C CA . GLY B 1 371 ? -20.556 1.094 -16.196 1 95.22 371 GLY B CA 1
ATOM 9530 C C . GLY B 1 371 ? -20.587 0.501 -14.799 1 95.22 371 GLY B C 1
ATOM 9531 O O . GLY B 1 371 ? -21.506 0.774 -14.024 1 95.22 371 GLY B O 1
ATOM 9532 N N . GLY B 1 372 ? -19.673 -0.348 -14.554 1 96.88 372 GLY B N 1
ATOM 9533 C CA . GLY B 1 372 ? -19.62 -1.005 -13.258 1 96.88 372 GLY B CA 1
ATOM 9534 C C . GLY B 1 372 ? -19.331 -0.049 -12.115 1 96.88 372 GLY B C 1
ATOM 9535 O O . GLY B 1 372 ? -19.766 -0.276 -10.984 1 96.88 372 GLY B O 1
ATOM 9536 N N . LEU B 1 373 ? -18.593 1.08 -12.358 1 97.15 373 LEU B N 1
ATOM 9537 C CA . LEU B 1 373 ? -18.256 2.035 -11.308 1 97.15 373 LEU B CA 1
ATOM 9538 C C . LEU B 1 373 ? -19.507 2.736 -10.789 1 97.15 373 LEU B C 1
ATOM 9540 O O . LEU B 1 373 ? -19.666 2.915 -9.579 1 97.15 373 LEU B O 1
ATOM 9544 N N . GLU B 1 374 ? -20.421 3.083 -11.705 1 97.08 374 GLU B N 1
ATOM 9545 C CA . GLU B 1 374 ? -21.672 3.721 -11.308 1 97.08 374 GLU B CA 1
ATOM 9546 C C . GLU B 1 374 ? -22.525 2.783 -10.459 1 97.08 374 GLU B C 1
ATOM 9548 O O . GLU B 1 374 ? -23.161 3.215 -9.495 1 97.08 374 GLU B O 1
ATOM 9553 N N . LEU B 1 375 ? -22.463 1.569 -10.822 1 96.16 375 LEU B N 1
ATOM 9554 C CA . LEU B 1 375 ? -23.239 0.571 -10.094 1 96.16 375 LEU B CA 1
ATOM 9555 C C . LEU B 1 375 ? -22.699 0.388 -8.679 1 96.16 375 LEU B C 1
ATOM 9557 O O . LEU B 1 375 ? -23.471 0.323 -7.72 1 96.16 375 LEU B O 1
ATOM 9561 N N . LEU B 1 376 ? -21.409 0.242 -8.581 1 96.54 376 LEU B N 1
ATOM 9562 C CA . LEU B 1 376 ? -20.787 0.084 -7.27 1 96.54 376 LEU B CA 1
ATOM 9563 C C . LEU B 1 376 ? -21.039 1.31 -6.398 1 96.54 376 LEU B C 1
ATOM 9565 O O . LEU B 1 376 ? -21.311 1.18 -5.202 1 96.54 376 LEU B O 1
ATOM 9569 N N . MET B 1 377 ? -20.943 2.515 -6.964 1 96.89 377 MET B N 1
ATOM 9570 C CA . MET B 1 377 ? -21.223 3.747 -6.234 1 96.89 377 MET B CA 1
ATOM 9571 C C . MET B 1 377 ? -22.68 3.794 -5.784 1 96.89 377 MET B C 1
ATOM 9573 O O . MET B 1 377 ? -22.981 4.282 -4.693 1 96.89 377 MET B O 1
ATOM 9577 N N . GLY B 1 378 ? -23.568 3.257 -6.711 1 94.94 378 GLY B N 1
ATOM 9578 C CA . GLY B 1 378 ? -24.968 3.156 -6.33 1 94.94 378 GLY B CA 1
ATOM 9579 C C . GLY B 1 378 ? -25.194 2.266 -5.122 1 94.94 378 GLY B C 1
ATOM 9580 O O . GLY B 1 378 ? -26.026 2.572 -4.266 1 94.94 378 GLY B O 1
ATOM 9581 N N . LEU B 1 379 ? -24.454 1.189 -5.001 1 94.3 379 LEU B N 1
ATOM 9582 C CA . LEU B 1 379 ? -24.54 0.283 -3.861 1 94.3 379 LEU B CA 1
ATOM 9583 C C . LEU B 1 379 ? -24.044 0.962 -2.589 1 94.3 379 LEU B C 1
ATOM 9585 O O . LEU B 1 379 ? -24.615 0.768 -1.514 1 94.3 379 LEU B O 1
ATOM 9589 N N . LEU B 1 380 ? -23.006 1.763 -2.715 1 93.98 380 LEU B N 1
ATOM 9590 C CA . LEU B 1 380 ? -22.399 2.421 -1.564 1 93.98 380 LEU B CA 1
ATOM 9591 C C . LEU B 1 380 ? -23.306 3.525 -1.028 1 93.98 380 LEU B C 1
ATOM 9593 O O . LEU B 1 380 ? -23.252 3.857 0.158 1 93.98 380 LEU B O 1
ATOM 9597 N N . ARG B 1 381 ? -24.114 4.097 -1.874 1 93.88 381 ARG B N 1
ATOM 9598 C CA . ARG B 1 381 ? -25.022 5.168 -1.477 1 93.88 381 ARG B CA 1
ATOM 9599 C C . ARG B 1 381 ? -26.299 4.604 -0.862 1 93.88 381 ARG B C 1
ATOM 9601 O O . ARG B 1 381 ? -26.988 5.293 -0.107 1 93.88 381 ARG B O 1
ATOM 9608 N N . ASP B 1 382 ? -26.549 3.327 -1.158 1 90.52 382 ASP B N 1
ATOM 9609 C CA . ASP B 1 382 ? -27.78 2.681 -0.713 1 90.52 382 ASP B CA 1
ATOM 9610 C C . ASP B 1 382 ? -27.642 2.16 0.716 1 90.52 382 ASP B C 1
ATOM 9612 O O . ASP B 1 382 ? -26.874 1.23 0.971 1 90.52 382 ASP B O 1
ATOM 9616 N N . PRO B 1 383 ? -28.338 2.714 1.646 1 88.54 383 PRO B N 1
ATOM 9617 C CA . PRO B 1 383 ? -28.254 2.259 3.035 1 88.54 383 PRO B CA 1
ATOM 9618 C C . PRO B 1 383 ? -28.762 0.83 3.22 1 88.54 383 PRO B C 1
ATOM 9620 O O . PRO B 1 383 ? -28.363 0.147 4.167 1 88.54 383 PRO B O 1
ATOM 9623 N N . ARG B 1 384 ? -29.7 0.32 2.326 1 86.1 384 ARG B N 1
ATOM 9624 C CA . ARG B 1 384 ? -30.202 -1.049 2.404 1 86.1 384 ARG B CA 1
ATOM 9625 C C . ARG B 1 384 ? -29.089 -2.056 2.132 1 86.1 384 ARG B C 1
ATOM 9627 O O . ARG B 1 384 ? -29.183 -3.217 2.536 1 86.1 384 ARG B O 1
ATOM 9634 N N . ALA B 1 385 ? -28.006 -1.521 1.444 1 89.03 385 ALA B N 1
ATOM 9635 C CA . ALA B 1 385 ? -26.884 -2.387 1.093 1 89.03 385 ALA B CA 1
ATOM 9636 C C . ALA B 1 385 ? -25.701 -2.159 2.03 1 89.03 385 ALA B C 1
ATOM 9638 O O . ALA B 1 385 ? -24.554 -2.432 1.669 1 89.03 385 ALA B O 1
ATOM 9639 N N . SER B 1 386 ? -25.917 -1.675 3.21 1 87.25 386 SER B N 1
ATOM 9640 C CA . SER B 1 386 ? -24.855 -1.307 4.141 1 87.25 386 SER B CA 1
ATOM 9641 C C . SER B 1 386 ? -23.991 -2.512 4.497 1 87.25 386 SER B C 1
ATOM 9643 O O . SER B 1 386 ? -22.801 -2.367 4.783 1 87.25 386 SER B O 1
ATOM 9645 N N . ALA B 1 387 ? -24.626 -3.693 4.374 1 85.55 387 ALA B N 1
ATOM 9646 C CA . ALA B 1 387 ? -23.893 -4.908 4.72 1 85.55 387 ALA B CA 1
ATOM 9647 C C . ALA B 1 387 ? -22.79 -5.191 3.705 1 85.55 387 ALA B C 1
ATOM 9649 O O . ALA B 1 387 ? -21.798 -5.851 4.025 1 85.55 387 ALA B O 1
ATOM 9650 N N . TRP B 1 388 ? -22.92 -4.603 2.519 1 90.54 388 TRP B N 1
ATOM 9651 C CA . TRP B 1 388 ? -21.976 -4.888 1.443 1 90.54 388 TRP B CA 1
ATOM 9652 C C . TRP B 1 388 ? -20.978 -3.747 1.278 1 90.54 388 TRP B C 1
ATOM 9654 O O . TRP B 1 388 ? -20.039 -3.844 0.484 1 90.54 388 TRP B O 1
ATOM 9664 N N . HIS B 1 389 ? -21.063 -2.701 1.987 1 91.04 389 HIS B N 1
ATOM 9665 C CA . HIS B 1 389 ? -20.253 -1.503 1.79 1 91.04 389 HIS B CA 1
ATOM 9666 C C . HIS B 1 389 ? -18.767 -1.812 1.939 1 91.04 389 HIS B C 1
ATOM 9668 O O . HIS B 1 389 ? -17.958 -1.404 1.103 1 91.04 389 HIS B O 1
ATOM 9674 N N . PRO B 1 390 ? -18.464 -2.619 3.006 1 85.21 390 PRO B N 1
ATOM 9675 C CA . PRO B 1 390 ? -17.034 -2.905 3.144 1 85.21 390 PRO B CA 1
ATOM 9676 C C . PRO B 1 390 ? -16.467 -3.668 1.949 1 85.21 390 PRO B C 1
ATOM 9678 O O . PRO B 1 390 ? -15.331 -3.419 1.536 1 85.21 390 PRO B O 1
ATOM 9681 N N . ARG B 1 391 ? -17.276 -4.528 1.342 1 88.47 391 ARG B N 1
ATOM 9682 C CA . ARG B 1 391 ? -16.828 -5.293 0.183 1 88.47 391 ARG B CA 1
ATOM 9683 C C . ARG B 1 391 ? -16.697 -4.4 -1.046 1 88.47 391 ARG B C 1
ATOM 9685 O O . ARG B 1 391 ? -15.765 -4.558 -1.838 1 88.47 391 ARG B O 1
ATOM 9692 N N . VAL B 1 392 ? -17.574 -3.564 -1.141 1 93.61 392 VAL B N 1
ATOM 9693 C CA . VAL B 1 392 ? -17.557 -2.646 -2.275 1 93.61 392 VAL B CA 1
ATOM 9694 C C . VAL B 1 392 ? -16.342 -1.726 -2.179 1 93.61 392 VAL B C 1
ATOM 9696 O O . VAL B 1 392 ? -15.651 -1.494 -3.173 1 93.61 392 VAL B O 1
ATOM 9699 N N . VAL B 1 393 ? -16.044 -1.227 -0.994 1 92.21 393 VAL B N 1
ATOM 9700 C CA . VAL B 1 393 ? -14.898 -0.344 -0.807 1 92.21 393 VAL B CA 1
ATOM 9701 C C . VAL B 1 393 ? -13.606 -1.108 -1.09 1 92.21 393 VAL B C 1
ATOM 9703 O O . VAL B 1 393 ? -12.686 -0.574 -1.713 1 92.21 393 VAL B O 1
ATOM 9706 N N . ALA B 1 394 ? -13.614 -2.312 -0.663 1 87.17 394 ALA B N 1
ATOM 9707 C CA . ALA B 1 394 ? -12.449 -3.151 -0.932 1 87.17 394 ALA B CA 1
ATOM 9708 C C . ALA B 1 394 ? -12.262 -3.364 -2.432 1 87.17 394 ALA B C 1
ATOM 9710 O O . ALA B 1 394 ? -11.132 -3.409 -2.923 1 87.17 394 ALA B O 1
ATOM 9711 N N . ALA B 1 395 ? -13.318 -3.561 -3.146 1 91.9 395 ALA B N 1
ATOM 9712 C CA . ALA B 1 395 ? -13.26 -3.737 -4.594 1 91.9 395 ALA B CA 1
ATOM 9713 C C . ALA B 1 395 ? -12.735 -2.478 -5.279 1 91.9 395 ALA B C 1
ATOM 9715 O O . ALA B 1 395 ? -11.989 -2.561 -6.258 1 91.9 395 ALA B O 1
ATOM 9716 N N . LEU B 1 396 ? -13.092 -1.34 -4.729 1 93.4 396 LEU B N 1
ATOM 9717 C CA . LEU B 1 396 ? -12.697 -0.073 -5.335 1 93.4 396 LEU B CA 1
ATOM 9718 C C . LEU B 1 396 ? -11.202 0.173 -5.155 1 93.4 396 LEU B C 1
ATOM 9720 O O . LEU B 1 396 ? -10.602 0.948 -5.903 1 93.4 396 LEU B O 1
ATOM 9724 N N . VAL B 1 397 ? -10.598 -0.501 -4.168 1 88.59 397 VAL B N 1
ATOM 9725 C CA . VAL B 1 397 ? -9.158 -0.394 -3.961 1 88.59 397 VAL B CA 1
ATOM 9726 C C . VAL B 1 397 ? -8.418 -0.941 -5.179 1 88.59 397 VAL B C 1
ATOM 9728 O O . VAL B 1 397 ? -7.31 -0.498 -5.491 1 88.59 397 VAL B O 1
ATOM 9731 N N . GLY B 1 398 ? -9.087 -1.843 -5.885 1 86.65 398 GLY B N 1
ATOM 9732 C CA . GLY B 1 398 ? -8.484 -2.394 -7.088 1 86.65 398 GLY B CA 1
ATOM 9733 C C . GLY B 1 398 ? -8.232 -1.351 -8.161 1 86.65 398 GLY B C 1
ATOM 9734 O O . GLY B 1 398 ? -7.378 -1.54 -9.03 1 86.65 398 GLY B O 1
ATOM 9735 N N . PHE B 1 399 ? -8.882 -0.224 -8.107 1 91.21 399 PHE B N 1
ATOM 9736 C CA . PHE B 1 399 ? -8.772 0.82 -9.119 1 91.21 399 PHE B CA 1
ATOM 9737 C C . PHE B 1 399 ? -7.776 1.89 -8.688 1 91.21 399 PHE B C 1
ATOM 9739 O O . PHE B 1 399 ? -7.735 2.977 -9.269 1 91.21 399 PHE B O 1
ATOM 9746 N N . LEU B 1 400 ? -6.936 1.597 -7.695 1 87.02 400 LEU B N 1
ATOM 9747 C CA . LEU B 1 400 ? -6.002 2.54 -7.088 1 87.02 400 LEU B CA 1
ATOM 9748 C C . LEU B 1 400 ? -5.053 3.114 -8.134 1 87.02 400 LEU B C 1
ATOM 9750 O O . LEU B 1 400 ? -4.642 4.273 -8.036 1 87.02 400 LEU B O 1
ATOM 9754 N N . TYR B 1 401 ? -4.69 2.368 -9.099 1 86.31 401 TYR B N 1
ATOM 9755 C CA . TYR B 1 401 ? -3.671 2.796 -10.05 1 86.31 401 TYR B CA 1
ATOM 9756 C C . TYR B 1 401 ? -4.3 3.211 -11.375 1 86.31 401 TYR B C 1
ATOM 9758 O O . TYR B 1 401 ? -3.592 3.517 -12.337 1 86.31 401 TYR B O 1
ATOM 9766 N N . ASP B 1 402 ? -5.609 3.206 -11.463 1 88.33 402 ASP B N 1
ATOM 9767 C CA . ASP B 1 402 ? -6.35 3.651 -12.639 1 88.33 402 ASP B CA 1
ATOM 9768 C C . ASP B 1 402 ? -6.807 5.099 -12.485 1 88.33 402 ASP B C 1
ATOM 9770 O O . ASP B 1 402 ? -7.881 5.363 -11.94 1 88.33 402 ASP B O 1
ATOM 9774 N N . THR B 1 403 ? -6.086 6.038 -12.992 1 88.27 403 THR B N 1
ATOM 9775 C CA . THR B 1 403 ? -6.351 7.462 -12.82 1 88.27 403 THR B CA 1
ATOM 9776 C C . THR B 1 403 ? -7.706 7.836 -13.414 1 88.27 403 THR B C 1
ATOM 9778 O O . THR B 1 403 ? -8.414 8.686 -12.87 1 88.27 403 THR B O 1
ATOM 9781 N N . GLY B 1 404 ? -8.055 7.195 -14.594 1 90.54 404 GLY B N 1
ATOM 9782 C CA . GLY B 1 404 ? -9.351 7.467 -15.196 1 90.54 404 GLY B CA 1
ATOM 9783 C C . GLY B 1 404 ? -10.516 7.039 -14.324 1 90.54 404 GLY B C 1
ATOM 9784 O O . GLY B 1 404 ? -11.488 7.78 -14.17 1 90.54 404 GLY B O 1
ATOM 9785 N N . ALA B 1 405 ? -10.402 5.876 -13.732 1 94.19 405 ALA B N 1
ATOM 9786 C CA . ALA B 1 405 ? -11.462 5.369 -12.864 1 94.19 405 ALA B CA 1
ATOM 9787 C C . ALA B 1 405 ? -11.573 6.202 -11.591 1 94.19 405 ALA B C 1
ATOM 9789 O O . ALA B 1 405 ? -12.678 6.469 -11.11 1 94.19 405 ALA B O 1
ATOM 9790 N N . LEU B 1 406 ? -10.442 6.645 -11.018 1 93.5 406 LEU B N 1
ATOM 9791 C CA . LEU B 1 406 ? -10.446 7.424 -9.784 1 93.5 406 LEU B CA 1
ATOM 9792 C C . LEU B 1 406 ? -11.078 8.794 -10.008 1 93.5 406 LEU B C 1
ATOM 9794 O O . LEU B 1 406 ? -11.775 9.311 -9.132 1 93.5 406 LEU B O 1
ATOM 9798 N N . GLY B 1 407 ? -10.752 9.395 -11.19 1 94.48 407 GLY B N 1
ATOM 9799 C CA . GLY B 1 407 ? -11.401 10.653 -11.522 1 94.48 407 GLY B CA 1
ATOM 9800 C C . GLY B 1 407 ? -12.912 10.545 -11.593 1 94.48 407 GLY B C 1
ATOM 9801 O O . GLY B 1 407 ? -13.626 11.427 -11.11 1 94.48 407 GLY B O 1
ATOM 9802 N N . ARG B 1 408 ? -13.352 9.469 -12.165 1 96.03 408 ARG B N 1
ATOM 9803 C CA . ARG B 1 408 ? -14.788 9.238 -12.279 1 96.03 408 ARG B CA 1
ATOM 9804 C C . ARG B 1 408 ? -15.412 8.983 -10.911 1 96.03 408 ARG B C 1
ATOM 9806 O O . ARG B 1 408 ? -16.507 9.472 -10.622 1 96.03 408 ARG B O 1
ATOM 9813 N N . LEU B 1 409 ? -14.749 8.232 -10.101 1 96.65 409 LEU B N 1
ATOM 9814 C CA . LEU B 1 409 ? -15.246 7.924 -8.765 1 96.65 409 LEU B CA 1
ATOM 9815 C C . LEU B 1 409 ? -15.324 9.185 -7.91 1 96.65 409 LEU B C 1
ATOM 9817 O O . LEU B 1 409 ? -16.265 9.356 -7.132 1 96.65 409 LEU B O 1
ATOM 9821 N N . GLN B 1 410 ? -14.297 10.018 -8.045 1 95.22 410 GLN B N 1
ATOM 9822 C CA . GLN B 1 410 ? -14.312 11.292 -7.334 1 95.22 410 GLN B CA 1
ATOM 9823 C C . GLN B 1 410 ? -15.504 12.145 -7.761 1 95.22 410 GLN B C 1
ATOM 9825 O O . GLN B 1 410 ? -16.168 12.756 -6.921 1 95.22 410 GLN B O 1
ATOM 9830 N N . ALA B 1 411 ? -15.756 12.188 -9.053 1 95.44 411 ALA B N 1
ATOM 9831 C CA . ALA B 1 411 ? -16.875 12.957 -9.59 1 95.44 411 ALA B CA 1
ATOM 9832 C C . ALA B 1 411 ? -18.208 12.406 -9.093 1 95.44 411 ALA B C 1
ATOM 9834 O O . ALA B 1 411 ? -19.173 13.155 -8.924 1 95.44 411 ALA B O 1
ATOM 9835 N N . LEU B 1 412 ? -18.214 11.113 -8.831 1 95.84 412 LEU B N 1
ATOM 9836 C CA . LEU B 1 412 ? -19.441 10.471 -8.374 1 95.84 412 LEU B CA 1
ATOM 9837 C C . LEU B 1 412 ? -19.598 10.611 -6.864 1 95.84 412 LEU B C 1
ATOM 9839 O O . LEU B 1 412 ? -20.569 10.115 -6.287 1 95.84 412 LEU B O 1
ATOM 9843 N N . GLY B 1 413 ? -18.646 11.287 -6.199 1 94.62 413 GLY B N 1
ATOM 9844 C CA . GLY B 1 413 ? -18.781 11.61 -4.787 1 94.62 413 GLY B CA 1
ATOM 9845 C C . GLY B 1 413 ? -18.246 10.524 -3.873 1 94.62 413 GLY B C 1
ATOM 9846 O O . GLY B 1 413 ? -18.797 10.283 -2.797 1 94.62 413 GLY B O 1
ATOM 9847 N N . LEU B 1 414 ? -17.211 9.793 -4.277 1 96.53 414 LEU B N 1
ATOM 9848 C CA . LEU B 1 414 ? -16.669 8.702 -3.475 1 96.53 414 LEU B CA 1
ATOM 9849 C C . LEU B 1 414 ? -16.039 9.233 -2.191 1 96.53 414 LEU B C 1
ATOM 9851 O O . LEU B 1 414 ? -16.198 8.635 -1.124 1 96.53 414 LEU B O 1
ATOM 9855 N N . VAL B 1 415 ? -15.316 10.37 -2.233 1 96.04 415 VAL B N 1
ATOM 9856 C CA . VAL B 1 415 ? -14.505 10.87 -1.128 1 96.04 415 VAL B CA 1
ATOM 9857 C C . VAL B 1 415 ? -15.402 11.196 0.065 1 96.04 415 VAL B C 1
ATOM 9859 O O . VAL B 1 415 ? -15.177 10.701 1.172 1 96.04 415 VAL B O 1
ATOM 9862 N N . PRO B 1 416 ? -16.55 11.969 -0.13 1 93.75 416 PRO B N 1
ATOM 9863 C CA . PRO B 1 416 ? -17.414 12.229 1.024 1 93.75 416 PRO B CA 1
ATOM 9864 C C . PRO B 1 416 ? -18.064 10.961 1.573 1 93.75 416 PRO B C 1
ATOM 9866 O O . PRO B 1 416 ? -18.279 10.847 2.782 1 93.75 416 PRO B O 1
ATOM 9869 N N . LEU B 1 417 ? -18.321 10.02 0.729 1 93.81 417 LEU B N 1
ATOM 9870 C CA . LEU B 1 417 ? -18.921 8.767 1.177 1 93.81 417 LEU B CA 1
ATOM 9871 C C . LEU B 1 417 ? -17.951 7.984 2.055 1 93.81 417 LEU B C 1
ATOM 9873 O O . LEU B 1 417 ? -18.346 7.435 3.086 1 93.81 417 LEU B O 1
ATOM 9877 N N . LEU B 1 418 ? -16.714 7.924 1.592 1 94.32 418 LEU B N 1
ATOM 9878 C CA . LEU B 1 418 ? -15.699 7.203 2.353 1 94.32 418 LEU B CA 1
ATOM 9879 C C . LEU B 1 418 ? -15.456 7.871 3.702 1 94.32 418 LEU B C 1
ATOM 9881 O O . LEU B 1 418 ? -15.305 7.19 4.719 1 94.32 418 LEU B O 1
ATOM 9885 N N . ALA B 1 419 ? -15.339 9.188 3.682 1 92.92 419 ALA B N 1
ATOM 9886 C CA . ALA B 1 419 ? -15.11 9.931 4.918 1 92.92 419 ALA B CA 1
ATOM 9887 C C . ALA B 1 419 ? -16.243 9.701 5.914 1 92.92 419 ALA B C 1
ATOM 9889 O O . ALA B 1 419 ? -16.008 9.612 7.122 1 92.92 419 ALA B O 1
ATOM 9890 N N . GLY B 1 420 ? -17.449 9.617 5.413 1 88.26 420 GLY B N 1
ATOM 9891 C CA . GLY B 1 420 ? -18.602 9.369 6.265 1 88.26 420 GLY B CA 1
ATOM 9892 C C . GLY B 1 420 ? -18.612 7.976 6.865 1 88.26 420 GLY B C 1
ATOM 9893 O O . GLY B 1 420 ? -19.161 7.765 7.948 1 88.26 420 GLY B O 1
ATOM 9894 N N . GLN B 1 421 ? -17.943 7.079 6.221 1 87.14 421 GLN B N 1
ATOM 9895 C CA . GLN B 1 421 ? -17.969 5.684 6.649 1 87.14 421 GLN B CA 1
ATOM 9896 C C . GLN B 1 421 ? -16.867 5.399 7.665 1 87.14 421 GLN B C 1
ATOM 9898 O O . GLN B 1 421 ? -16.859 4.342 8.3 1 87.14 421 GLN B O 1
ATOM 9903 N N . LEU B 1 422 ? -15.924 6.287 7.853 1 87.23 422 LEU B N 1
ATOM 9904 C CA . LEU B 1 422 ? -14.818 6.038 8.771 1 87.23 422 LEU B CA 1
ATOM 9905 C C . LEU B 1 422 ? -15.323 5.885 10.202 1 87.23 422 LEU B C 1
ATOM 9907 O O . LEU B 1 422 ? -14.729 5.157 11 1 87.23 422 LEU B O 1
ATOM 9911 N N . CYS B 1 423 ? -16.427 6.668 10.696 1 71.22 423 CYS B N 1
ATOM 9912 C CA . CYS B 1 423 ? -16.907 6.632 12.073 1 71.22 423 CYS B CA 1
ATOM 9913 C C . CYS B 1 423 ? -18.054 5.64 12.225 1 71.22 423 CYS B C 1
ATOM 9915 O O . CYS B 1 423 ? -18.518 5.388 13.338 1 71.22 423 CYS B O 1
ATOM 9917 N N . GLY B 1 424 ? -18.691 5.269 11.245 1 58.91 424 GLY B N 1
ATOM 9918 C CA . GLY B 1 424 ? -19.928 4.516 11.38 1 58.91 424 GLY B CA 1
ATOM 9919 C C . GLY B 1 424 ? -19.752 3.209 12.129 1 58.91 424 GLY B C 1
ATOM 9920 O O . GLY B 1 424 ? -18.642 2.678 12.21 1 58.91 424 GLY B O 1
ATOM 9921 N N . ASP B 1 425 ? -20.708 2.974 13.158 1 48.7 425 ASP B N 1
ATOM 9922 C CA . ASP B 1 425 ? -20.932 1.797 13.992 1 48.7 425 ASP B CA 1
ATOM 9923 C C . ASP B 1 425 ? -20.824 0.514 13.171 1 48.7 425 ASP B C 1
ATOM 9925 O O . ASP B 1 425 ? -21.405 0.413 12.089 1 48.7 425 ASP B O 1
ATOM 9929 N N . ALA B 1 426 ? -19.801 -0.184 13.428 1 44.29 426 ALA B N 1
ATOM 9930 C CA . ALA B 1 426 ? -19.576 -1.529 12.904 1 44.29 426 ALA B CA 1
ATOM 9931 C C . ALA B 1 426 ? -20.838 -2.379 13.016 1 44.29 426 ALA B C 1
ATOM 9933 O O . ALA B 1 426 ? -21.273 -2.714 14.121 1 44.29 426 ALA B O 1
ATOM 9934 N N . GLY B 1 427 ? -22.008 -2.145 12.403 1 35.75 427 GLY B N 1
ATOM 9935 C CA . GLY B 1 427 ? -22.905 -3.287 12.485 1 35.75 427 GLY B CA 1
ATOM 9936 C C . GLY B 1 427 ? -22.18 -4.619 12.449 1 35.75 427 GLY B C 1
ATOM 9937 O O . GLY B 1 427 ? -21.043 -4.701 11.98 1 35.75 427 GLY B O 1
ATOM 9938 N N . ASP B 1 428 ? -22.653 -5.57 13.448 1 33.94 428 ASP B N 1
ATOM 9939 C CA . ASP B 1 428 ? -22.196 -6.928 13.726 1 33.94 428 ASP B CA 1
ATOM 9940 C C . ASP B 1 428 ? -22.037 -7.729 12.435 1 33.94 428 ASP B C 1
ATOM 9942 O O . ASP B 1 428 ? -22.184 -8.952 12.436 1 33.94 428 ASP B O 1
ATOM 9946 N N . GLU B 1 429 ? -22.48 -7.174 11.301 1 33.19 429 GLU B N 1
ATOM 9947 C CA . GLU B 1 429 ? -22.666 -8.275 10.36 1 33.19 429 GLU B CA 1
ATOM 9948 C C . GLU B 1 429 ? -21.407 -9.131 10.257 1 33.19 429 GLU B C 1
ATOM 9950 O O . GLU B 1 429 ? -20.303 -8.657 10.534 1 33.19 429 GLU B O 1
ATOM 9955 N N . GLU B 1 430 ? -21.835 -10.443 9.916 1 31.25 430 GLU B N 1
ATOM 9956 C CA . GLU B 1 430 ? -21.158 -11.719 9.709 1 31.25 430 GLU B CA 1
ATOM 9957 C C . GLU B 1 430 ? -19.874 -11.539 8.904 1 31.25 430 GLU B C 1
ATOM 9959 O O . GLU B 1 430 ? -19.751 -10.591 8.126 1 31.25 430 GLU B O 1
ATOM 9964 N N . GLU B 1 431 ? -18.949 -12.38 9.297 1 31.6 431 GLU B N 1
ATOM 9965 C CA . GLU B 1 431 ? -17.566 -12.754 9.017 1 31.6 431 GLU B CA 1
ATOM 9966 C C . GLU B 1 431 ? -17.32 -12.874 7.516 1 31.6 431 GLU B C 1
ATOM 9968 O O . GLU B 1 431 ? -16.24 -13.288 7.09 1 31.6 431 GLU B O 1
ATOM 9973 N N . GLU B 1 432 ? -18.526 -12.745 6.763 1 27.54 432 GLU B N 1
ATOM 9974 C CA . GLU B 1 432 ? -18.212 -13.352 5.473 1 27.54 432 GLU B CA 1
ATOM 9975 C C . GLU B 1 432 ? -17.276 -12.464 4.658 1 27.54 432 GLU B C 1
ATOM 9977 O O . GLU B 1 432 ? -16.687 -12.913 3.672 1 27.54 432 GLU B O 1
ATOM 9982 N N . GLY B 1 433 ? -17.579 -11.099 4.775 1 27.39 433 GLY B N 1
ATOM 9983 C CA . GLY B 1 433 ? -17.046 -10.216 3.751 1 27.39 433 GLY B CA 1
ATOM 9984 C C . GLY B 1 433 ? -15.554 -9.976 3.888 1 27.39 433 GLY B C 1
ATOM 9985 O O . GLY B 1 433 ? -15.046 -8.935 3.466 1 27.39 433 GLY B O 1
ATOM 9986 N N . ARG B 1 434 ? -14.949 -10.817 4.679 1 27.78 434 ARG B N 1
ATOM 9987 C CA . ARG B 1 434 ? -13.554 -10.697 5.09 1 27.78 434 ARG B CA 1
ATOM 9988 C C . ARG B 1 434 ? -12.648 -10.456 3.887 1 27.78 434 ARG B C 1
ATOM 9990 O O . ARG B 1 434 ? -11.431 -10.325 4.036 1 27.78 434 ARG B O 1
ATOM 9997 N N . GLU B 1 435 ? -13.243 -10.65 2.657 1 26.78 435 GLU B N 1
ATOM 9998 C CA . GLU B 1 435 ? -12.439 -11.128 1.536 1 26.78 435 GLU B CA 1
ATOM 9999 C C . GLU B 1 435 ? -11.778 -9.968 0.797 1 26.78 435 GLU B C 1
ATOM 10001 O O . GLU B 1 435 ? -10.952 -10.183 -0.092 1 26.78 435 GLU B O 1
ATOM 10006 N N . ALA B 1 436 ? -12.381 -8.752 0.912 1 26.65 436 ALA B N 1
ATOM 10007 C CA . ALA B 1 436 ? -11.847 -7.958 -0.191 1 26.65 436 ALA B CA 1
ATOM 10008 C C . ALA B 1 436 ? -10.406 -7.537 0.083 1 26.65 436 ALA B C 1
ATOM 10010 O O . ALA B 1 436 ? -10.163 -6.57 0.809 1 26.65 436 ALA B O 1
ATOM 10011 N N . ALA B 1 437 ? -9.395 -8.338 0.469 1 32.31 437 ALA B N 1
ATOM 10012 C CA . ALA B 1 437 ? -7.992 -8.018 0.715 1 32.31 437 ALA B CA 1
ATOM 10013 C C . ALA B 1 437 ? -7.414 -7.177 -0.419 1 32.31 437 ALA B C 1
ATOM 10015 O O . ALA B 1 437 ? -7.326 -7.638 -1.56 1 32.31 437 ALA B O 1
ATOM 10016 N N . SER B 1 438 ? -7.894 -6.011 -0.692 1 28.79 438 SER B N 1
ATOM 10017 C CA . SER B 1 438 ? -7.115 -5.371 -1.747 1 28.79 438 SER B CA 1
ATOM 10018 C C . SER B 1 438 ? -5.623 -5.631 -1.568 1 28.79 438 SER B C 1
ATOM 10020 O O . SER B 1 438 ? -5.179 -6.003 -0.481 1 28.79 438 SER B O 1
ATOM 10022 N N . TRP B 1 439 ? -4.677 -5.22 -2.652 1 32.46 439 TRP B N 1
ATOM 10023 C CA . TRP B 1 439 ? -3.602 -5.768 -3.472 1 32.46 439 TRP B CA 1
ATOM 10024 C C . TRP B 1 439 ? -2.33 -5.952 -2.65 1 32.46 439 TRP B C 1
ATOM 10026 O O . TRP B 1 439 ? -1.668 -6.988 -2.745 1 32.46 439 TRP B O 1
ATOM 10036 N N . ASP B 1 440 ? -1.062 -5.195 -2.245 1 33.32 440 ASP B N 1
ATOM 10037 C CA . ASP B 1 440 ? -0.1 -6.021 -1.521 1 33.32 440 ASP B CA 1
ATOM 10038 C C . ASP B 1 440 ? -0.752 -6.696 -0.317 1 33.32 440 ASP B C 1
ATOM 10040 O O . ASP B 1 440 ? -0.102 -7.457 0.403 1 33.32 440 ASP B O 1
ATOM 10044 N N . PHE B 1 441 ? -1.836 -6.477 0.579 1 30.63 441 PHE B N 1
ATOM 10045 C CA . PHE B 1 441 ? -2.138 -6.523 2.005 1 30.63 441 PHE B CA 1
ATOM 10046 C C . PHE B 1 441 ? -3.185 -7.589 2.303 1 30.63 441 PHE B C 1
ATOM 10048 O O . PHE B 1 441 ? -4.138 -7.761 1.539 1 30.63 441 PHE B O 1
ATOM 10055 N N . PRO B 1 442 ? -2.844 -8.344 3.501 1 29.69 442 PRO B N 1
ATOM 10056 C CA . PRO B 1 442 ? -3.174 -9.67 4.028 1 29.69 442 PRO B CA 1
ATOM 10057 C C . PRO B 1 442 ? -4.607 -9.759 4.549 1 29.69 442 PRO B C 1
ATOM 10059 O O . PRO B 1 442 ? -5.285 -10.767 4.334 1 29.69 442 PRO B O 1
ATOM 10062 N N . GLU B 1 443 ? -5.608 -8.96 5.238 1 29.17 443 GLU B N 1
ATOM 10063 C CA . GLU B 1 443 ? -5.916 -9.541 6.541 1 29.17 443 GLU B CA 1
ATOM 10064 C C . GLU B 1 443 ? -6.843 -10.745 6.404 1 29.17 443 GLU B C 1
ATOM 10066 O O . GLU B 1 443 ? -6.553 -11.822 6.93 1 29.17 443 GLU B O 1
ATOM 10071 N N . GLU B 1 444 ? -8.252 -10.978 7.194 1 27.36 444 GLU B N 1
ATOM 10072 C CA . GLU B 1 444 ? -8.858 -11.745 8.278 1 27.36 444 GLU B CA 1
ATOM 10073 C C . GLU B 1 444 ? -9.296 -13.126 7.799 1 27.36 444 GLU B C 1
ATOM 10075 O O . GLU B 1 444 ? -9.586 -13.315 6.615 1 27.36 444 GLU B O 1
ATOM 10080 N N . ARG B 1 445 ? -9.803 -14.174 8.829 1 28.89 445 ARG B N 1
ATOM 10081 C CA . ARG B 1 445 ? -9.679 -15.226 9.833 1 28.89 445 ARG B CA 1
ATOM 10082 C C . ARG B 1 445 ? -10.856 -16.193 9.761 1 28.89 445 ARG B C 1
ATOM 10084 O O . ARG B 1 445 ? -11.986 -15.829 10.092 1 28.89 445 ARG B O 1
ATOM 10091 N N . THR B 1 446 ? -11.367 -16.973 8.926 1 26.68 446 THR B N 1
ATOM 10092 C CA . THR B 1 446 ? -12.248 -17.805 9.738 1 26.68 446 THR B CA 1
ATOM 10093 C C . THR B 1 446 ? -11.476 -18.453 10.883 1 26.68 446 THR B C 1
ATOM 10095 O O . THR B 1 446 ? -10.245 -18.514 10.853 1 26.68 446 THR B O 1
ATOM 10098 N N . PRO B 1 447 ? -12.019 -19.688 11.492 1 28.17 447 PRO B N 1
ATOM 10099 C CA . PRO B 1 447 ? -11.929 -20.101 12.895 1 28.17 447 PRO B CA 1
ATOM 10100 C C . PRO B 1 447 ? -10.487 -20.262 13.371 1 28.17 447 PRO B C 1
ATOM 10102 O O . PRO B 1 447 ? -10.118 -19.734 14.423 1 28.17 447 PRO B O 1
ATOM 10105 N N . GLU B 1 448 ? -9.908 -21.675 13.401 1 27.34 448 GLU B N 1
ATOM 10106 C CA . GLU B 1 448 ? -9.02 -22.296 14.379 1 27.34 448 GLU B CA 1
ATOM 10107 C C . GLU B 1 448 ? -7.64 -21.644 14.365 1 27.34 448 GLU B C 1
ATOM 10109 O O . GLU B 1 448 ? -7.327 -20.863 13.464 1 27.34 448 GLU B O 1
ATOM 10114 N N . ARG B 1 449 ? -6.312 -22.518 14.701 1 26.83 449 ARG B N 1
ATOM 10115 C CA . ARG B 1 449 ? -4.969 -22.309 15.233 1 26.83 449 ARG B CA 1
ATOM 10116 C C . ARG B 1 449 ? -4.05 -21.705 14.176 1 26.83 449 ARG B C 1
ATOM 10118 O O . ARG B 1 449 ? -3.577 -22.409 13.281 1 26.83 449 ARG B O 1
ATOM 10125 N N . ALA B 1 450 ? -4.307 -20.755 13.648 1 30.27 450 ALA B N 1
ATOM 10126 C CA . ALA B 1 450 ? -3.453 -20.204 12.599 1 30.27 450 ALA B CA 1
ATOM 10127 C C . ALA B 1 450 ? -2.014 -20.055 13.085 1 30.27 450 ALA B C 1
ATOM 10129 O O . ALA B 1 450 ? -1.727 -19.221 13.947 1 30.27 450 ALA B O 1
ATOM 10130 N N . GLN B 1 451 ? -1.214 -20.932 13.168 1 28.12 451 GLN B N 1
ATOM 10131 C CA . GLN B 1 451 ? 0.235 -20.914 13.333 1 28.12 451 GLN B CA 1
ATOM 10132 C C . GLN B 1 451 ? 0.888 -19.936 12.36 1 28.12 451 GLN B C 1
ATOM 10134 O O . GLN B 1 451 ? 0.468 -19.827 11.207 1 28.12 451 GLN B O 1
ATOM 10139 N N . ALA B 1 452 ? 1.808 -18.916 12.668 1 33.06 452 ALA B N 1
ATOM 10140 C CA . ALA B 1 452 ? 2.529 -17.657 12.5 1 33.06 452 ALA B CA 1
ATOM 10141 C C . ALA B 1 452 ? 3.231 -17.603 11.146 1 33.06 452 ALA B C 1
ATOM 10143 O O . ALA B 1 452 ? 3.781 -16.567 10.766 1 33.06 452 ALA B O 1
ATOM 10144 N N . GLY B 1 453 ? 3.778 -18.522 10.338 1 34.64 453 GLY B N 1
ATOM 10145 C CA . GLY B 1 453 ? 4.865 -18.275 9.404 1 34.64 453 GLY B CA 1
ATOM 10146 C C . GLY B 1 453 ? 4.398 -17.681 8.089 1 34.64 453 GLY B C 1
ATOM 10147 O O . GLY B 1 453 ? 3.201 -17.677 7.794 1 34.64 453 GLY B O 1
ATOM 10148 N N . SER B 1 454 ? 5.195 -16.833 7.064 1 42.43 454 SER B N 1
ATOM 10149 C CA . SER B 1 454 ? 5.133 -16.204 5.749 1 42.43 454 SER B CA 1
ATOM 10150 C C . SER B 1 454 ? 4.329 -17.051 4.768 1 42.43 454 SER B C 1
ATOM 10152 O O . SER B 1 454 ? 3.483 -16.53 4.038 1 42.43 454 SER B O 1
ATOM 10154 N N . PHE B 1 455 ? 4.536 -18.294 4.649 1 44.64 455 PHE B N 1
ATOM 10155 C CA . PHE B 1 455 ? 3.886 -19.246 3.756 1 44.64 455 PHE B CA 1
ATOM 10156 C C . PHE B 1 455 ? 2.424 -19.438 4.141 1 44.64 455 PHE B C 1
ATOM 10158 O O . PHE B 1 455 ? 1.58 -19.698 3.281 1 44.64 455 PHE B O 1
ATOM 10165 N N . ARG B 1 456 ? 2.183 -19.02 5.201 1 44.21 456 ARG B N 1
ATOM 10166 C CA . ARG B 1 456 ? 0.816 -19.182 5.684 1 44.21 456 ARG B CA 1
ATOM 10167 C C . ARG B 1 456 ? -0.079 -18.052 5.186 1 44.21 456 ARG B C 1
ATOM 10169 O O . ARG B 1 456 ? -1.227 -18.286 4.803 1 44.21 456 ARG B O 1
ATOM 10176 N N . SER B 1 457 ? 0.549 -16.821 5.141 1 48.94 457 SER B N 1
ATOM 10177 C CA . SER B 1 457 ? -0.178 -15.694 4.565 1 48.94 457 SER B CA 1
ATOM 10178 C C . SER B 1 457 ? -0.486 -15.931 3.09 1 48.94 457 SER B C 1
ATOM 10180 O O . SER B 1 457 ? -1.568 -15.583 2.612 1 48.94 457 SER B O 1
ATOM 10182 N N . LEU B 1 458 ? 0.493 -16.58 2.427 1 49.73 458 LEU B N 1
ATOM 10183 C CA . LEU B 1 458 ? 0.248 -16.982 1.047 1 49.73 458 LEU B CA 1
ATOM 10184 C C . LEU B 1 458 ? -0.867 -18.021 0.974 1 49.73 458 LEU B C 1
ATOM 10186 O O . LEU B 1 458 ? -1.752 -17.928 0.12 1 49.73 458 LEU B O 1
ATOM 10190 N N . ARG B 1 459 ? -0.751 -18.89 1.882 1 48.51 459 ARG B N 1
ATOM 10191 C CA . ARG B 1 459 ? -1.751 -19.952 1.879 1 48.51 459 ARG B CA 1
ATOM 10192 C C . ARG B 1 459 ? -3.15 -19.387 2.103 1 48.51 459 ARG B C 1
ATOM 10194 O O . ARG B 1 459 ? -4.1 -19.782 1.424 1 48.51 459 ARG B O 1
ATOM 10201 N N . SER B 1 460 ? -3.136 -18.381 2.935 1 50.96 460 SER B N 1
ATOM 10202 C CA . SER B 1 460 ? -4.423 -17.756 3.223 1 50.96 460 SER B CA 1
ATOM 10203 C C . SER B 1 460 ? -4.941 -16.978 2.018 1 50.96 460 SER B C 1
ATOM 10205 O O . SER B 1 460 ? -6.136 -17.014 1.716 1 50.96 460 SER B O 1
ATOM 10207 N N . TRP B 1 461 ? -4.007 -16.389 1.384 1 52.52 461 TRP B N 1
ATOM 10208 C CA . TRP B 1 461 ? -4.385 -15.653 0.182 1 52.52 461 TRP B CA 1
ATOM 10209 C C . TRP B 1 461 ? -4.803 -16.608 -0.931 1 52.52 461 TRP B C 1
ATOM 10211 O O . TRP B 1 461 ? -5.809 -16.38 -1.608 1 52.52 461 TRP B O 1
ATOM 10221 N N . LEU B 1 462 ? -3.973 -17.616 -0.985 1 53.34 462 LEU B N 1
ATOM 10222 C CA . LEU B 1 462 ? -4.293 -18.587 -2.026 1 53.34 462 LEU B CA 1
ATOM 10223 C C . LEU B 1 462 ? -5.67 -19.199 -1.794 1 53.34 462 LEU B C 1
ATOM 10225 O O . LEU B 1 462 ? -6.421 -19.426 -2.746 1 53.34 462 LEU B O 1
ATOM 10229 N N . ILE B 1 463 ? -5.984 -19.253 -0.567 1 47.4 463 ILE B N 1
ATOM 10230 C CA . ILE B 1 463 ? -7.292 -19.792 -0.211 1 47.4 463 ILE B CA 1
ATOM 10231 C C . ILE B 1 463 ? -8.375 -18.76 -0.517 1 47.4 463 ILE B C 1
ATOM 10233 O O . ILE B 1 463 ? -9.404 -19.088 -1.113 1 47.4 463 ILE B O 1
ATOM 10237 N N . SER B 1 464 ? -7.927 -17.517 -0.159 1 48.7 464 SER B N 1
ATOM 10238 C CA . SER B 1 464 ? -8.943 -16.481 -0.318 1 48.7 464 SER B CA 1
ATOM 10239 C C . SER B 1 464 ? -9.239 -16.218 -1.79 1 48.7 464 SER B C 1
ATOM 10241 O O . SER B 1 464 ? -10.369 -15.881 -2.151 1 48.7 464 SER B O 1
ATOM 10243 N N . GLU B 1 465 ? -8.085 -16.388 -2.528 1 48.67 465 GLU B N 1
ATOM 10244 C CA . GLU B 1 465 ? -8.244 -16.135 -3.957 1 48.67 465 GLU B CA 1
ATOM 10245 C C . GLU B 1 465 ? -8.7 -17.392 -4.692 1 48.67 465 GLU B C 1
ATOM 10247 O O . GLU B 1 465 ? -8.855 -17.38 -5.915 1 48.67 465 GLU B O 1
ATOM 10252 N N . GLY B 1 466 ? -9.056 -18.545 -3.765 1 45.06 466 GLY B N 1
ATOM 10253 C CA . GLY B 1 466 ? -9.56 -19.786 -4.331 1 45.06 466 GLY B CA 1
ATOM 10254 C C . GLY B 1 466 ? -8.487 -20.605 -5.024 1 45.06 466 GLY B C 1
ATOM 10255 O O . GLY B 1 466 ? -8.794 -21.466 -5.851 1 45.06 466 GLY B O 1
ATOM 10256 N N . TYR B 1 467 ? -7.171 -20.126 -4.801 1 41.41 467 TYR B N 1
ATOM 10257 C CA . TYR B 1 467 ? -6.095 -20.874 -5.44 1 41.41 467 TYR B CA 1
ATOM 10258 C C . TYR B 1 467 ? -5.76 -22.132 -4.649 1 41.41 467 TYR B C 1
ATOM 10260 O O . TYR B 1 467 ? -5.208 -23.089 -5.196 1 41.41 467 TYR B O 1
ATOM 10268 N N . ALA B 1 468 ? -5.917 -22.229 -3.331 1 42.94 468 ALA B N 1
ATOM 10269 C CA . ALA B 1 468 ? -5.709 -23.398 -2.48 1 42.94 468 ALA B CA 1
ATOM 10270 C C . ALA B 1 468 ? -6.969 -23.728 -1.684 1 42.94 468 ALA B C 1
ATOM 10272 O O . ALA B 1 468 ? -7.659 -22.827 -1.201 1 42.94 468 ALA B O 1
ATOM 10273 N N . ALA B 1 469 ? -7.681 -24.93 -2.053 1 41.5 469 ALA B N 1
ATOM 10274 C CA . ALA B 1 469 ? -8.978 -25.312 -1.501 1 41.5 469 ALA B CA 1
ATOM 10275 C C . ALA B 1 469 ? -8.965 -25.247 0.024 1 41.5 469 ALA B C 1
ATOM 10277 O O . ALA B 1 469 ? -9.989 -24.961 0.648 1 41.5 469 ALA B O 1
ATOM 10278 N N . GLY B 1 470 ? -8.132 -26.091 0.848 1 36.94 470 GLY B N 1
ATOM 10279 C CA . GLY B 1 470 ? -8.124 -26.299 2.287 1 36.94 470 GLY B CA 1
ATOM 10280 C C . GLY B 1 470 ? -6.728 -26.453 2.86 1 36.94 470 GLY B C 1
ATOM 10281 O O . GLY B 1 470 ? -5.752 -26.555 2.113 1 36.94 470 GLY B O 1
ATOM 10282 N N . PRO B 1 471 ? -6.428 -26.242 4.224 1 34.35 471 PRO B N 1
ATOM 10283 C CA . PRO B 1 471 ? -5.124 -26.514 4.833 1 34.35 471 PRO B CA 1
ATOM 10284 C C . PRO B 1 471 ? -4.521 -27.838 4.37 1 34.35 471 PRO B C 1
ATOM 10286 O O . PRO B 1 471 ? -3.296 -27.988 4.345 1 34.35 471 PRO B O 1
ATOM 10289 N N . GLY B 1 472 ? -5.249 -28.949 4.341 1 31.66 472 GLY B N 1
ATOM 10290 C CA . GLY B 1 472 ? -4.868 -30.335 4.118 1 31.66 472 GLY B CA 1
ATOM 10291 C C . GLY B 1 472 ? -4.616 -30.657 2.657 1 31.66 472 GLY B C 1
ATOM 10292 O O . GLY B 1 472 ? -4.263 -31.788 2.318 1 31.66 472 GLY B O 1
ATOM 10293 N N . ASP B 1 473 ? -5.226 -29.929 1.87 1 32.16 473 ASP B N 1
ATOM 10294 C CA . ASP B 1 473 ? -5.408 -30.566 0.569 1 32.16 473 ASP B CA 1
ATOM 10295 C C . ASP B 1 473 ? -4.108 -30.557 -0.233 1 32.16 473 ASP B C 1
ATOM 10297 O O . ASP B 1 473 ? -4.132 -30.605 -1.465 1 32.16 473 ASP B O 1
ATOM 10301 N N . ILE B 1 474 ? -3.111 -29.98 0.312 1 31.88 474 ILE B N 1
ATOM 10302 C CA . ILE B 1 474 ? -1.943 -30.174 -0.54 1 31.88 474 ILE B CA 1
ATOM 10303 C C . ILE B 1 474 ? -1.662 -31.667 -0.699 1 31.88 474 ILE B C 1
ATOM 10305 O O . ILE B 1 474 ? -1.38 -32.359 0.282 1 31.88 474 ILE B O 1
ATOM 10309 N N . SER B 1 475 ? -2.25 -32.299 -1.638 1 28.04 475 SER B N 1
ATOM 10310 C CA . SER B 1 475 ? -2.126 -33.728 -1.903 1 28.04 475 SER B CA 1
ATOM 10311 C C . SER B 1 475 ? -0.671 -34.18 -1.829 1 28.04 475 SER B C 1
ATOM 10313 O O . SER B 1 475 ? 0.207 -33.565 -2.437 1 28.04 475 SER B O 1
ATOM 10315 N N . PRO B 1 476 ? -0.343 -35.013 -0.806 1 27.31 476 PRO B N 1
ATOM 10316 C CA . PRO B 1 476 ? 0.918 -35.697 -0.508 1 27.31 476 PRO B CA 1
ATOM 10317 C C . PRO B 1 476 ? 1.553 -36.329 -1.744 1 27.31 476 PRO B C 1
ATOM 10319 O O . PRO B 1 476 ? 2.767 -36.547 -1.776 1 27.31 476 PRO B O 1
ATOM 10322 N N . ASP B 1 477 ? 0.723 -37.116 -2.56 1 27.06 477 ASP B N 1
ATOM 10323 C CA . ASP B 1 477 ? 1.287 -38.389 -2.999 1 27.06 477 ASP B CA 1
ATOM 10324 C C . ASP B 1 477 ? 2.208 -38.196 -4.202 1 27.06 477 ASP B C 1
ATOM 10326 O O . ASP B 1 477 ? 2.489 -39.147 -4.934 1 27.06 477 ASP B O 1
ATOM 10330 N N . TRP B 1 478 ? 2.268 -37.059 -4.861 1 27.98 478 TRP B N 1
ATOM 10331 C CA . TRP B 1 478 ? 2.989 -37.389 -6.086 1 27.98 478 TRP B CA 1
ATOM 10332 C C . TRP B 1 478 ? 4.461 -37.662 -5.794 1 27.98 478 TRP B C 1
ATOM 10334 O O . TRP B 1 478 ? 5.136 -36.848 -5.16 1 27.98 478 TRP B O 1
ATOM 10344 N N . SER B 1 479 ? 4.862 -38.942 -5.799 1 27.08 479 SER B N 1
ATOM 10345 C CA . SER B 1 479 ? 6.162 -39.571 -5.591 1 27.08 479 SER B CA 1
ATOM 10346 C C . SER B 1 479 ? 7.233 -38.932 -6.469 1 27.08 479 SER B C 1
ATOM 10348 O O . SER B 1 479 ? 7.206 -39.075 -7.693 1 27.08 479 SER B O 1
ATOM 10350 N N . PRO B 1 480 ? 7.651 -37.786 -6.174 1 30.45 480 PRO B N 1
ATOM 10351 C CA . PRO B 1 480 ? 8.803 -37.334 -6.959 1 30.45 480 PRO B CA 1
ATOM 10352 C C . PRO B 1 480 ? 9.841 -38.434 -7.17 1 30.45 480 PRO B C 1
ATOM 10354 O O . PRO B 1 480 ? 9.916 -39.377 -6.378 1 30.45 480 PRO B O 1
ATOM 10357 N N . GLU B 1 481 ? 10.258 -38.672 -8.424 1 32.41 481 GLU B N 1
ATOM 10358 C CA . GLU B 1 481 ? 11.327 -39.601 -8.781 1 32.41 481 GLU B CA 1
ATOM 10359 C C . GLU B 1 481 ? 12.501 -39.49 -7.812 1 32.41 481 GLU B C 1
ATOM 10361 O O . GLU B 1 481 ? 13.009 -38.394 -7.567 1 32.41 481 GLU B O 1
ATOM 10366 N N . ARG B 1 482 ? 12.536 -40.211 -6.77 1 30.68 482 ARG B N 1
ATOM 10367 C CA . ARG B 1 482 ? 13.484 -40.448 -5.686 1 30.68 482 ARG B CA 1
ATOM 10368 C C . ARG B 1 482 ? 14.909 -40.552 -6.219 1 30.68 482 ARG B C 1
ATOM 10370 O O . ARG B 1 482 ? 15.245 -41.505 -6.925 1 30.68 482 ARG B O 1
ATOM 10377 N N . CYS B 1 483 ? 15.492 -39.512 -6.695 1 36.13 483 CYS B N 1
ATOM 10378 C CA . CYS B 1 483 ? 16.919 -39.721 -6.911 1 36.13 483 CYS B CA 1
ATOM 10379 C C . CYS B 1 483 ? 17.601 -40.193 -5.633 1 36.13 483 CYS B C 1
ATOM 10381 O O . CYS B 1 483 ? 17.487 -39.548 -4.589 1 36.13 483 CYS B O 1
ATOM 10383 N N . PRO B 1 484 ? 17.707 -41.505 -5.442 1 30.99 484 PRO B N 1
ATOM 10384 C CA . PRO B 1 484 ? 18.43 -41.933 -4.242 1 30.99 484 PRO B CA 1
ATOM 10385 C C . PRO B 1 484 ? 19.719 -41.146 -4.017 1 30.99 484 PRO B C 1
ATOM 10387 O O . PRO B 1 484 ? 20.336 -40.677 -4.977 1 30.99 484 PRO B O 1
ATOM 10390 N N . PRO B 1 485 ? 19.954 -40.505 -2.946 1 33.24 485 PRO B N 1
ATOM 10391 C CA . PRO B 1 485 ? 21.176 -39.773 -2.607 1 33.24 485 PRO B CA 1
ATOM 10392 C C . PRO B 1 485 ? 22.444 -40.562 -2.928 1 33.24 485 PRO B C 1
ATOM 10394 O O . PRO B 1 485 ? 22.439 -41.794 -2.876 1 33.24 485 PRO B O 1
ATOM 10397 N N . PRO B 1 486 ? 23.284 -40.118 -3.855 1 33.28 486 PRO B N 1
ATOM 10398 C CA . PRO B 1 486 ? 24.518 -40.858 -4.13 1 33.28 486 PRO B CA 1
ATOM 10399 C C . PRO B 1 486 ? 25.203 -41.355 -2.858 1 33.28 486 PRO B C 1
ATOM 10401 O O . PRO B 1 486 ? 25.026 -40.769 -1.788 1 33.28 486 PRO B O 1
ATOM 10404 N N . PRO B 1 487 ? 25.553 -42.649 -2.785 1 29.51 487 PRO B N 1
ATOM 10405 C CA . PRO B 1 487 ? 26.203 -43.232 -1.609 1 29.51 487 PRO B CA 1
ATOM 10406 C C . PRO B 1 487 ? 27.383 -42.4 -1.114 1 29.51 487 PRO B C 1
ATOM 10408 O O . PRO B 1 487 ? 28.009 -41.682 -1.898 1 29.51 487 PRO B O 1
ATOM 10411 N N . PRO B 1 488 ? 27.457 -42.013 0.119 1 32.07 488 PRO B N 1
ATOM 10412 C CA . PRO B 1 488 ? 28.474 -41.168 0.749 1 32.07 488 PRO B CA 1
ATOM 10413 C C . PRO B 1 488 ? 29.897 -41.609 0.415 1 32.07 488 PRO B C 1
ATOM 10415 O O . PRO B 1 488 ? 30.145 -42.799 0.203 1 32.07 488 PRO B O 1
ATOM 10418 N N . PRO B 1 489 ? 30.677 -40.845 -0.366 1 30.75 489 PRO B N 1
ATOM 10419 C CA . PRO B 1 489 ? 32.047 -41.23 -0.716 1 30.75 489 PRO B CA 1
ATOM 10420 C C . PRO B 1 489 ? 32.782 -41.91 0.437 1 30.75 489 PRO B C 1
ATOM 10422 O O . PRO B 1 489 ? 32.437 -41.699 1.602 1 30.75 489 PRO B O 1
ATOM 10425 N N . PRO B 1 490 ? 33.458 -43.03 0.179 1 26.33 490 PRO B N 1
ATOM 10426 C CA . PRO B 1 490 ? 34.143 -43.853 1.179 1 26.33 490 PRO B CA 1
ATOM 10427 C C . PRO B 1 490 ? 35.035 -43.032 2.108 1 26.33 490 PRO B C 1
ATOM 10429 O O . PRO B 1 490 ? 35.494 -41.95 1.733 1 26.33 490 PRO B O 1
ATOM 10432 N N . PRO B 1 491 ? 35.028 -43.334 3.443 1 26.12 491 PRO B N 1
ATOM 10433 C CA . PRO B 1 491 ? 35.686 -42.655 4.562 1 26.12 491 PRO B CA 1
ATOM 10434 C C . PRO B 1 491 ? 37.202 -42.584 4.4 1 26.12 491 PRO B C 1
ATOM 10436 O O . PRO B 1 491 ? 37.851 -43.609 4.174 1 26.12 491 PRO B O 1
ATOM 10439 N N . GLU B 1 492 ? 37.751 -41.657 3.539 1 24.84 492 GLU B N 1
ATOM 10440 C CA . GLU B 1 492 ? 39.204 -41.565 3.426 1 24.84 492 GLU B CA 1
ATOM 10441 C C . GLU B 1 492 ? 39.876 -41.759 4.782 1 24.84 492 GLU B C 1
ATOM 10443 O O . GLU B 1 492 ? 39.373 -41.286 5.803 1 24.84 492 GLU B O 1
ATOM 10448 N N . PRO B 1 493 ? 40.851 -42.693 4.777 1 22.33 493 PRO B N 1
ATOM 10449 C CA . PRO B 1 493 ? 41.582 -43.197 5.942 1 22.33 493 PRO B CA 1
ATOM 10450 C C . PRO B 1 493 ? 42.137 -42.078 6.82 1 22.33 493 PRO B C 1
ATOM 10452 O O . PRO B 1 493 ? 42.353 -40.962 6.341 1 22.33 493 PRO B O 1
ATOM 10455 N N . ALA B 1 494 ? 42.124 -42.302 8.157 1 23.38 494 ALA B N 1
ATOM 10456 C CA . ALA B 1 494 ? 42.385 -41.613 9.418 1 23.38 494 ALA B CA 1
ATOM 10457 C C . ALA B 1 494 ? 43.856 -41.223 9.536 1 23.38 494 ALA B C 1
ATOM 10459 O O . ALA B 1 494 ? 44.712 -42.074 9.791 1 23.38 494 ALA B O 1
ATOM 10460 N N . GLU B 1 495 ? 44.478 -40.673 8.436 1 21.13 495 GLU B N 1
ATOM 10461 C CA . GLU B 1 495 ? 45.91 -40.616 8.716 1 21.13 495 GLU B CA 1
ATOM 10462 C C . GLU B 1 495 ? 46.18 -40.021 10.094 1 21.13 495 GLU B C 1
ATOM 10464 O O . GLU B 1 495 ? 45.382 -39.23 10.602 1 21.13 495 GLU B O 1
ATOM 10469 N N . PRO B 1 496 ? 47.325 -40.499 10.691 1 22 496 PRO B N 1
ATOM 10470 C CA . PRO B 1 496 ? 47.922 -40.483 12.029 1 22 496 PRO B CA 1
ATOM 10471 C C . PRO B 1 496 ? 48.04 -39.075 12.607 1 22 496 PRO B C 1
ATOM 10473 O O . PRO B 1 496 ? 48.01 -38.093 11.86 1 22 496 PRO B O 1
ATOM 10476 N N . THR B 1 497 ? 48.133 -38.965 14.049 1 20.47 497 THR B N 1
ATOM 10477 C CA . THR B 1 497 ? 47.841 -38.192 15.251 1 20.47 497 THR B CA 1
ATOM 10478 C C . THR B 1 497 ? 48.888 -37.102 15.461 1 20.47 497 THR B C 1
ATOM 10480 O O . THR B 1 497 ? 48.81 -36.335 16.424 1 20.47 497 THR B O 1
ATOM 10483 N N . SER B 1 498 ? 49.936 -37.002 14.596 1 20.94 498 SER B N 1
ATOM 10484 C CA . SER B 1 498 ? 51.087 -36.506 15.343 1 20.94 498 SER B CA 1
ATOM 10485 C C . SER B 1 498 ? 50.779 -35.167 16.005 1 20.94 498 SER B C 1
ATOM 10487 O O . SER B 1 498 ? 49.984 -34.38 15.487 1 20.94 498 SER B O 1
ATOM 10489 N N . PRO B 1 499 ? 51.325 -35.015 17.35 1 21.53 499 PRO B N 1
ATOM 10490 C CA . PRO B 1 499 ? 51.069 -34.15 18.504 1 21.53 499 PRO B CA 1
ATOM 10491 C C . PRO B 1 499 ? 51.386 -32.683 18.224 1 21.53 499 PRO B C 1
ATOM 10493 O O . PRO B 1 499 ? 51.184 -31.827 19.089 1 21.53 499 PRO B O 1
ATOM 10496 N N . THR B 1 500 ? 51.96 -32.486 17.037 1 19.84 500 THR B N 1
ATOM 10497 C CA . THR B 1 500 ? 52.923 -31.397 17.155 1 19.84 500 THR B CA 1
ATOM 10498 C C . THR B 1 500 ? 52.265 -30.156 17.75 1 19.84 500 THR B C 1
ATOM 10500 O O . THR B 1 500 ? 51.053 -29.967 17.622 1 19.84 500 THR B O 1
ATOM 10503 N N . LEU B 1 501 ? 53.027 -29.412 18.599 1 20.91 501 LEU B N 1
ATOM 10504 C CA . LEU B 1 501 ? 53.123 -28.389 19.634 1 20.91 501 LEU B CA 1
ATOM 10505 C C . LEU B 1 501 ? 52.569 -27.058 19.135 1 20.91 501 LEU B C 1
ATOM 10507 O O . LEU B 1 501 ? 52.587 -26.062 19.862 1 20.91 501 LEU B O 1
ATOM 10511 N N . GLY B 1 502 ? 52.185 -27.105 17.842 1 19.08 502 GLY B N 1
ATOM 10512 C CA . GLY B 1 502 ? 52.4 -25.767 17.316 1 19.08 502 GLY B CA 1
ATOM 10513 C C . GLY B 1 502 ? 51.699 -24.689 18.121 1 19.08 502 GLY B C 1
ATOM 10514 O O . GLY B 1 502 ? 50.816 -24.986 18.929 1 19.08 502 GLY B O 1
ATOM 10515 N N . PRO B 1 503 ? 52.341 -23.474 18.041 1 23.28 503 PRO B N 1
ATOM 10516 C CA . PRO B 1 503 ? 52.313 -22.23 18.813 1 23.28 503 PRO B CA 1
ATOM 10517 C C . PRO B 1 503 ? 50.897 -21.695 19.02 1 23.28 503 PRO B C 1
ATOM 10519 O O . PRO B 1 503 ? 49.974 -22.087 18.301 1 23.28 503 PRO B O 1
ATOM 10522 N N . THR B 1 504 ? 50.769 -20.913 20.09 1 20.67 504 THR B N 1
ATOM 10523 C CA . THR B 1 504 ? 49.789 -20.351 21.014 1 20.67 504 THR B CA 1
ATOM 10524 C C . THR B 1 504 ? 48.793 -19.464 20.273 1 20.67 504 THR B C 1
ATOM 10526 O O . THR B 1 504 ? 49.155 -18.395 19.778 1 20.67 504 THR B O 1
ATOM 10529 N N . PRO B 1 505 ? 48.163 -19.989 19.239 1 21.33 505 PRO B N 1
ATOM 10530 C CA . PRO B 1 505 ? 47.443 -18.988 18.449 1 21.33 505 PRO B CA 1
ATOM 10531 C C . PRO B 1 505 ? 46.506 -18.131 19.296 1 21.33 505 PRO B C 1
ATOM 10533 O O . PRO B 1 505 ? 45.948 -18.612 20.286 1 21.33 505 PRO B O 1
ATOM 10536 N N . LEU B 1 506 ? 46.845 -16.769 19.325 1 21.14 506 LEU B N 1
ATOM 10537 C CA . LEU B 1 506 ? 46.245 -15.592 19.944 1 21.14 506 LEU B CA 1
ATOM 10538 C C . LEU B 1 506 ? 44.725 -15.634 19.832 1 21.14 506 LEU B C 1
ATOM 10540 O O . LEU B 1 506 ? 44.185 -15.884 18.752 1 21.14 506 LEU B O 1
ATOM 10544 N N . ARG B 1 507 ? 44.124 -15.942 20.896 1 20.5 507 ARG B N 1
ATOM 10545 C CA . ARG B 1 507 ? 42.768 -16.226 21.356 1 20.5 507 ARG B CA 1
ATOM 10546 C C . ARG B 1 507 ? 41.802 -15.128 20.924 1 20.5 507 ARG B C 1
ATOM 10548 O O . ARG B 1 507 ? 41.864 -14.005 21.429 1 20.5 507 ARG B O 1
ATOM 10555 N N . SER B 1 508 ? 41.765 -14.92 19.576 1 22.17 508 SER B N 1
ATOM 10556 C CA . SER B 1 508 ? 41.003 -13.75 19.152 1 22.17 508 SER B CA 1
ATOM 10557 C C . SER B 1 508 ? 39.636 -13.706 19.827 1 22.17 508 SER B C 1
ATOM 10559 O O . SER B 1 508 ? 38.97 -14.734 19.958 1 22.17 508 SER B O 1
ATOM 10561 N N . PRO B 1 509 ? 39.445 -12.656 20.67 1 22.4 509 PRO B N 1
ATOM 10562 C CA . PRO B 1 509 ? 38.371 -12.49 21.653 1 22.4 509 PRO B CA 1
ATOM 10563 C C . PRO B 1 509 ? 36.993 -12.816 21.082 1 22.4 509 PRO B C 1
ATOM 10565 O O . PRO B 1 509 ? 36.783 -12.714 19.87 1 22.4 509 PRO B O 1
ATOM 10568 N N . ARG B 1 510 ? 36.321 -13.715 21.756 1 22.34 510 ARG B N 1
ATOM 10569 C CA . ARG B 1 510 ? 35.006 -14.345 21.695 1 22.34 510 ARG B CA 1
ATOM 10570 C C . ARG B 1 510 ? 33.911 -13.306 21.483 1 22.34 510 ARG B C 1
ATOM 10572 O O . ARG B 1 510 ? 33.713 -12.424 22.321 1 22.34 510 ARG B O 1
ATOM 10579 N N . THR B 1 511 ? 33.798 -12.889 20.23 1 22.3 511 THR B N 1
ATOM 10580 C CA . THR B 1 511 ? 32.819 -11.911 19.768 1 22.3 511 THR B CA 1
ATOM 10581 C C . THR B 1 511 ? 31.442 -12.206 20.354 1 22.3 511 THR B C 1
ATOM 10583 O O . THR B 1 511 ? 30.949 -13.332 20.259 1 22.3 511 THR B O 1
ATOM 10586 N N . LEU B 1 512 ? 31.27 -11.678 21.591 1 20.76 512 LEU B N 1
ATOM 10587 C CA . LEU B 1 512 ? 30.063 -11.726 22.41 1 20.76 512 LEU B CA 1
ATOM 10588 C C . LEU B 1 512 ? 28.815 -11.782 21.537 1 20.76 512 LEU B C 1
ATOM 10590 O O . LEU B 1 512 ? 28.648 -10.962 20.631 1 20.76 512 LEU B O 1
ATOM 10594 N N . ARG B 1 513 ? 28.251 -12.965 21.501 1 23.4 513 ARG B N 1
ATOM 10595 C CA . ARG B 1 513 ? 27.009 -13.488 20.943 1 23.4 513 ARG B CA 1
ATOM 10596 C C . ARG B 1 513 ? 25.838 -12.56 21.247 1 23.4 513 ARG B C 1
ATOM 10598 O O . ARG B 1 513 ? 25.383 -12.48 22.39 1 23.4 513 ARG B O 1
ATOM 10605 N N . THR B 1 514 ? 26.098 -11.307 20.897 1 22.56 514 THR B N 1
ATOM 10606 C CA . THR B 1 514 ? 25.06 -10.352 21.267 1 22.56 514 THR B CA 1
ATOM 10607 C C . THR B 1 514 ? 23.674 -10.972 21.11 1 22.56 514 THR B C 1
ATOM 10609 O O . THR B 1 514 ? 23.421 -11.704 20.151 1 22.56 514 THR B O 1
ATOM 10612 N N . PRO B 1 515 ? 23.123 -11.248 22.294 1 25.33 515 PRO B N 1
ATOM 10613 C CA . PRO B 1 515 ? 21.811 -11.887 22.423 1 25.33 515 PRO B CA 1
ATOM 10614 C C . PRO B 1 515 ? 20.871 -11.542 21.27 1 25.33 515 PRO B C 1
ATOM 10616 O O . PRO B 1 515 ? 20.957 -10.449 20.705 1 25.33 515 PRO B O 1
ATOM 10619 N N . GLY B 1 516 ? 20.549 -12.581 20.623 1 24.24 516 GLY B N 1
ATOM 10620 C CA . GLY B 1 516 ? 19.783 -12.776 19.402 1 24.24 516 GLY B CA 1
ATOM 10621 C C . GLY B 1 516 ? 18.501 -11.967 19.367 1 24.24 516 GLY B C 1
ATOM 10622 O O . GLY B 1 516 ? 17.625 -12.144 20.216 1 24.24 516 GLY B O 1
ATOM 10623 N N . ARG B 1 517 ? 18.71 -10.652 19.164 1 25.86 517 ARG B N 1
ATOM 10624 C CA . ARG B 1 517 ? 17.728 -9.581 19.028 1 25.86 517 ARG B CA 1
ATOM 10625 C C . ARG B 1 517 ? 16.462 -10.084 18.342 1 25.86 517 ARG B C 1
ATOM 10627 O O . ARG B 1 517 ? 16.522 -10.632 17.24 1 25.86 517 ARG B O 1
ATOM 10634 N N . SER B 1 518 ? 15.654 -10.582 19.334 1 24.44 518 SER B N 1
ATOM 10635 C CA . SER B 1 518 ? 14.321 -11.009 18.922 1 24.44 518 SER B CA 1
ATOM 10636 C C . SER B 1 518 ? 13.787 -10.139 17.789 1 24.44 518 SER B C 1
ATOM 10638 O O . SER B 1 518 ? 13.86 -8.91 17.857 1 24.44 518 SER B O 1
ATOM 10640 N N . PRO B 1 519 ? 13.891 -10.586 16.617 1 27.61 519 PRO B N 1
ATOM 10641 C CA . PRO B 1 519 ? 13.461 -9.861 15.419 1 27.61 519 PRO B CA 1
ATOM 10642 C C . PRO B 1 519 ? 12.21 -9.019 15.657 1 27.61 519 PRO B C 1
ATOM 10644 O O . PRO B 1 519 ? 11.19 -9.538 16.118 1 27.61 519 PRO B O 1
ATOM 10647 N N . ALA B 1 520 ? 12.425 -7.918 16.322 1 27.37 520 ALA B N 1
ATOM 10648 C CA . ALA B 1 520 ? 11.413 -6.898 16.586 1 27.37 520 ALA B CA 1
ATOM 10649 C C . ALA B 1 520 ? 10.328 -6.912 15.513 1 27.37 520 ALA B C 1
ATOM 10651 O O . ALA B 1 520 ? 10.627 -6.876 14.318 1 27.37 520 ALA B O 1
ATOM 10652 N N . ALA B 1 521 ? 9.207 -7.36 15.851 1 26.99 521 ALA B N 1
ATOM 10653 C CA . ALA B 1 521 ? 7.92 -7.511 15.176 1 26.99 521 ALA B CA 1
ATOM 10654 C C . ALA B 1 521 ? 7.559 -6.25 14.396 1 26.99 521 ALA B C 1
ATOM 10656 O O . ALA B 1 521 ? 7.401 -5.175 14.979 1 26.99 521 ALA B O 1
ATOM 10657 N N . THR B 1 522 ? 8.18 -5.871 13.333 1 29.73 522 THR B N 1
ATOM 10658 C CA . THR B 1 522 ? 7.849 -4.788 12.414 1 29.73 522 THR B CA 1
ATOM 10659 C C . THR B 1 522 ? 6.348 -4.517 12.416 1 29.73 522 THR B C 1
ATOM 10661 O O . THR B 1 522 ? 5.549 -5.414 12.14 1 29.73 522 THR B O 1
ATOM 10664 N N . SER B 1 523 ? 5.836 -3.701 13.289 1 29.95 523 SER B N 1
ATOM 10665 C CA . SER B 1 523 ? 4.447 -3.361 13.58 1 29.95 523 SER B CA 1
ATOM 10666 C C . SER B 1 523 ? 3.679 -3.034 12.304 1 29.95 523 SER B C 1
ATOM 10668 O O . SER B 1 523 ? 4.08 -2.154 11.54 1 29.95 523 SER B O 1
ATOM 10670 N N . GLU B 1 524 ? 3.043 -3.901 11.544 1 33.73 524 GLU B N 1
ATOM 10671 C CA . GLU B 1 524 ? 2.091 -3.906 10.438 1 33.73 524 GLU B CA 1
ATOM 10672 C C . GLU B 1 524 ? 0.952 -2.921 10.686 1 33.73 524 GLU B C 1
ATOM 10674 O O . GLU B 1 524 ? 0.462 -2.801 11.81 1 33.73 524 GLU B O 1
ATOM 10679 N N . GLU B 1 525 ? 0.929 -1.66 10.143 1 41.8 525 GLU B N 1
ATOM 10680 C CA . GLU B 1 525 ? -0.244 -0.803 10.287 1 41.8 525 GLU B CA 1
ATOM 10681 C C . GLU B 1 525 ? -1.529 -1.626 10.305 1 41.8 525 GLU B C 1
ATOM 10683 O O . GLU B 1 525 ? -1.738 -2.48 9.441 1 41.8 525 GLU B O 1
ATOM 10688 N N . PRO B 1 526 ? -2.162 -1.695 11.387 1 43.38 526 PRO B N 1
ATOM 10689 C CA . PRO B 1 526 ? -3.377 -2.504 11.505 1 43.38 526 PRO B CA 1
ATOM 10690 C C . PRO B 1 526 ? -4.383 -2.223 10.39 1 43.38 526 PRO B C 1
ATOM 10692 O O . PRO B 1 526 ? -4.649 -1.061 10.072 1 43.38 526 PRO B O 1
ATOM 10695 N N . TRP B 1 527 ? -4.389 -3.015 9.28 1 54.04 527 TRP B N 1
ATOM 10696 C CA . TRP B 1 527 ? -5.406 -2.909 8.239 1 54.04 527 TRP B CA 1
ATOM 10697 C C . TRP B 1 527 ? -6.799 -3.145 8.814 1 54.04 527 TRP B C 1
ATOM 10699 O O . TRP B 1 527 ? -7.226 -4.291 8.972 1 54.04 527 TRP B O 1
ATOM 10709 N N . GLY B 1 528 ? -7.209 -2.189 9.806 1 58.14 528 GLY B N 1
ATOM 10710 C CA . GLY B 1 528 ? -8.556 -2.292 10.345 1 58.14 528 GLY B CA 1
ATOM 10711 C C . GLY B 1 528 ? -9.634 -2.195 9.282 1 58.14 528 GLY B C 1
ATOM 10712 O O . GLY B 1 528 ? -9.348 -2.316 8.089 1 58.14 528 GLY B O 1
ATOM 10713 N N . ARG B 1 529 ? -10.828 -2.214 9.623 1 69.25 529 ARG B N 1
ATOM 10714 C CA . ARG B 1 529 ? -12.016 -2.093 8.785 1 69.25 529 ARG B CA 1
ATOM 10715 C C . ARG B 1 529 ? -11.963 -0.824 7.94 1 69.25 529 ARG B C 1
ATOM 10717 O O . ARG B 1 529 ? -12.502 -0.787 6.832 1 69.25 529 ARG B O 1
ATOM 10724 N N . GLU B 1 530 ? -11.134 0.14 8.457 1 82.26 530 GLU B N 1
ATOM 10725 C CA . GLU B 1 530 ? -11.067 1.425 7.768 1 82.26 530 GLU B CA 1
ATOM 10726 C C . GLU B 1 530 ? -9.898 1.466 6.788 1 82.26 530 GLU B C 1
ATOM 10728 O O . GLU B 1 530 ? -9.706 2.459 6.083 1 82.26 530 GLU B O 1
ATOM 10733 N N . GLY B 1 531 ? -9.24 0.371 6.71 1 82.97 531 GLY B N 1
ATOM 10734 C CA . GLY B 1 531 ? -8.023 0.318 5.917 1 82.97 531 GLY B CA 1
ATOM 10735 C C . GLY B 1 531 ? -8.247 0.661 4.456 1 82.97 531 GLY B C 1
ATOM 10736 O O . GLY B 1 531 ? -7.621 1.581 3.926 1 82.97 531 GLY B O 1
ATOM 10737 N N . PRO B 1 532 ? -9.255 0.013 3.843 1 84.69 532 PRO B N 1
ATOM 10738 C CA . PRO B 1 532 ? -9.486 0.283 2.422 1 84.69 532 PRO B CA 1
ATOM 10739 C C . PRO B 1 532 ? -9.94 1.717 2.16 1 84.69 532 PRO B C 1
ATOM 10741 O O . PRO B 1 532 ? -9.499 2.341 1.191 1 84.69 532 PRO B O 1
ATOM 10744 N N . ALA B 1 533 ? -10.761 2.187 3.005 1 90.73 533 ALA B N 1
ATOM 10745 C CA . ALA B 1 533 ? -11.233 3.559 2.838 1 90.73 533 ALA B CA 1
ATOM 10746 C C . ALA B 1 533 ? -10.088 4.556 2.989 1 90.73 533 ALA B C 1
ATOM 10748 O O . ALA B 1 533 ? -9.975 5.504 2.209 1 90.73 533 ALA B O 1
ATOM 10749 N N . LEU B 1 534 ? -9.251 4.355 3.994 1 88.99 534 LEU B N 1
ATOM 10750 C CA . LEU B 1 534 ? -8.135 5.261 4.244 1 88.99 534 LEU B CA 1
ATOM 10751 C C . LEU B 1 534 ? -7.104 5.175 3.124 1 88.99 534 LEU B C 1
ATOM 10753 O O . LEU B 1 534 ? -6.466 6.174 2.783 1 88.99 534 LEU B O 1
ATOM 10757 N N . LEU B 1 535 ? -6.995 4.008 2.569 1 88.15 535 LEU B N 1
ATOM 10758 C CA . LEU B 1 535 ? -6.066 3.858 1.454 1 88.15 535 LEU B CA 1
ATOM 10759 C C . LEU B 1 535 ? -6.541 4.649 0.24 1 88.15 535 LEU B C 1
ATOM 10761 O O . LEU B 1 535 ? -5.74 5.299 -0.436 1 88.15 535 LEU B O 1
ATOM 10765 N N . LEU B 1 536 ? -7.774 4.563 -0.014 1 91.28 536 LEU B N 1
ATOM 10766 C CA . LEU B 1 536 ? -8.34 5.31 -1.132 1 91.28 536 LEU B CA 1
ATOM 10767 C C . LEU B 1 536 ? -8.222 6.812 -0.898 1 91.28 536 LEU B C 1
ATOM 10769 O O . LEU B 1 536 ? -7.849 7.559 -1.805 1 91.28 536 LEU B O 1
ATOM 10773 N N . LEU B 1 537 ? -8.498 7.188 0.334 1 92.78 537 LEU B N 1
ATOM 10774 C CA . LEU B 1 537 ? -8.383 8.604 0.667 1 92.78 537 LEU B CA 1
ATOM 10775 C C . LEU B 1 537 ? -6.936 9.073 0.556 1 92.78 537 LEU B C 1
ATOM 10777 O O . LEU B 1 537 ? -6.675 10.195 0.117 1 92.78 537 LEU B O 1
ATOM 10781 N N . SER B 1 538 ? -6.037 8.222 0.984 1 89.45 538 SER B N 1
ATOM 10782 C CA . SER B 1 538 ? -4.619 8.543 0.86 1 89.45 538 SER B CA 1
ATOM 10783 C C . SER B 1 538 ? -4.221 8.735 -0.6 1 89.45 538 SER B C 1
ATOM 10785 O O . SER B 1 538 ? -3.435 9.628 -0.922 1 89.45 538 SER B O 1
ATOM 10787 N N . ARG B 1 539 ? -4.769 7.934 -1.438 1 90.77 539 ARG B N 1
ATOM 10788 C CA . ARG B 1 539 ? -4.48 8.064 -2.862 1 90.77 539 ARG B CA 1
ATOM 10789 C C . ARG B 1 539 ? -4.953 9.412 -3.396 1 90.77 539 ARG B C 1
ATOM 10791 O O . ARG B 1 539 ? -4.25 10.057 -4.177 1 90.77 539 ARG B O 1
ATOM 10798 N N . PHE B 1 540 ? -6.091 9.861 -3.02 1 93.05 540 PHE B N 1
ATOM 10799 C CA . PHE B 1 540 ? -6.622 11.143 -3.467 1 93.05 540 PHE B CA 1
ATOM 10800 C C . PHE B 1 540 ? -5.77 12.294 -2.944 1 93.05 540 PHE B C 1
ATOM 10802 O O . PHE B 1 540 ? -5.642 13.327 -3.604 1 93.05 540 PHE B O 1
ATOM 10809 N N . SER B 1 541 ? -5.147 12.076 -1.722 1 91.44 541 SER B N 1
ATOM 10810 C CA . SER B 1 541 ? -4.33 13.121 -1.114 1 91.44 541 SER B CA 1
ATOM 10811 C C . SER B 1 541 ? -2.987 13.255 -1.823 1 91.44 541 SER B C 1
ATOM 10813 O O . SER B 1 541 ? -2.289 14.258 -1.658 1 91.44 541 SER B O 1
ATOM 10815 N N . GLN B 1 542 ? -2.599 12.284 -2.609 1 87.08 542 GLN B N 1
ATOM 10816 C CA . GLN B 1 542 ? -1.311 12.292 -3.295 1 87.08 542 GLN B CA 1
ATOM 10817 C C . GLN B 1 542 ? -1.42 12.961 -4.662 1 87.08 542 GLN B C 1
ATOM 10819 O O . GLN B 1 542 ? -0.423 13.096 -5.374 1 87.08 542 GLN B O 1
ATOM 10824 N N . ALA B 1 543 ? -2.603 13.449 -5 1 87.41 543 ALA B N 1
ATOM 10825 C CA . ALA B 1 543 ? -2.779 14.217 -6.23 1 87.41 543 ALA B CA 1
ATOM 10826 C C . ALA B 1 543 ? -2.093 15.577 -6.13 1 87.41 543 ALA B C 1
ATOM 10828 O O . ALA B 1 543 ? -1.882 16.093 -5.03 1 87.41 543 ALA B O 1
ATOM 10829 N N . PRO B 1 544 ? -1.647 16.149 -7.22 1 83.71 544 PRO B N 1
ATOM 10830 C CA . PRO B 1 544 ? -1.039 17.481 -7.173 1 83.71 544 PRO B CA 1
ATOM 10831 C C . PRO B 1 544 ? -1.95 18.522 -6.526 1 83.71 544 PRO B C 1
ATOM 10833 O O . PRO B 1 544 ? -1.486 19.343 -5.73 1 83.71 544 PRO B O 1
ATOM 10836 N N . ASP B 1 545 ? -3.243 18.45 -6.808 1 90.52 545 ASP B N 1
ATOM 10837 C CA . ASP B 1 545 ? -4.216 19.333 -6.173 1 90.52 545 ASP B CA 1
ATOM 10838 C C . ASP B 1 545 ? -5.366 18.535 -5.563 1 90.52 545 ASP B C 1
ATOM 10840 O O . ASP B 1 545 ? -6.398 18.332 -6.206 1 90.52 545 ASP B O 1
ATOM 10844 N N . PRO B 1 546 ? -5.26 18.149 -4.328 1 93.43 546 PRO B N 1
ATOM 10845 C CA . PRO B 1 546 ? -6.308 17.363 -3.673 1 93.43 546 PRO B CA 1
ATOM 10846 C C . PRO B 1 546 ? -7.388 18.235 -3.036 1 93.43 546 PRO B C 1
ATOM 10848 O O . PRO B 1 546 ? -8.304 17.717 -2.391 1 93.43 546 PRO B O 1
ATOM 10851 N N . SER B 1 547 ? -7.377 19.559 -3.17 1 94.82 547 SER B N 1
ATOM 10852 C CA . SER B 1 547 ? -8.203 20.504 -2.427 1 94.82 547 SER B CA 1
ATOM 10853 C C . SER B 1 547 ? -9.683 20.305 -2.734 1 94.82 547 SER B C 1
ATOM 10855 O O . SER B 1 547 ? -10.521 20.345 -1.83 1 94.82 547 SER B O 1
ATOM 10857 N N . GLY B 1 548 ? -10.033 20.027 -3.962 1 92 548 GLY B N 1
ATOM 10858 C CA . GLY B 1 548 ? -11.429 19.895 -4.35 1 92 548 GLY B CA 1
ATOM 10859 C C . GLY B 1 548 ? -12.078 18.629 -3.823 1 92 548 GLY B C 1
ATOM 10860 O O . GLY B 1 548 ? -13.3 18.566 -3.678 1 92 548 GLY B O 1
ATOM 10861 N N . ALA B 1 549 ? -11.235 17.705 -3.471 1 92.92 549 ALA B N 1
ATOM 10862 C CA . ALA B 1 549 ? -11.776 16.413 -3.059 1 92.92 549 ALA B CA 1
ATOM 10863 C C . ALA B 1 549 ? -11.732 16.258 -1.542 1 92.92 549 ALA B C 1
ATOM 10865 O O . ALA B 1 549 ? -12.712 15.831 -0.926 1 92.92 549 ALA B O 1
ATOM 10866 N N . LEU B 1 550 ? -10.64 16.657 -0.932 1 95.5 550 LEU B N 1
ATOM 10867 C CA . LEU B 1 550 ? -10.403 16.242 0.447 1 95.5 550 LEU B CA 1
ATOM 10868 C C . LEU B 1 550 ? -10.53 17.424 1.401 1 95.5 550 LEU B C 1
ATOM 10870 O O . LEU B 1 550 ? -10.669 17.238 2.612 1 95.5 550 LEU B O 1
ATOM 10874 N N . VAL B 1 551 ? -10.327 18.671 0.907 1 96.82 551 VAL B N 1
ATOM 10875 C CA . VAL B 1 551 ? -10.449 19.831 1.784 1 96.82 551 VAL B CA 1
ATOM 10876 C C . VAL B 1 551 ? -11.843 20.439 1.645 1 96.82 551 VAL B C 1
ATOM 10878 O O . VAL B 1 551 ? -11.989 21.576 1.191 1 96.82 551 VAL B O 1
ATOM 10881 N N . THR B 1 552 ? -12.837 19.655 1.944 1 93.9 552 THR B N 1
ATOM 10882 C CA . THR B 1 552 ? -14.248 20.024 1.97 1 93.9 552 THR B CA 1
ATOM 10883 C C . THR B 1 552 ? -14.847 19.776 3.351 1 93.9 552 THR B C 1
ATOM 10885 O O . THR B 1 552 ? -14.259 19.066 4.17 1 93.9 552 THR B O 1
ATOM 10888 N N . GLY B 1 553 ? -15.941 20.435 3.604 1 91.15 553 GLY B N 1
ATOM 10889 C CA . GLY B 1 553 ? -16.585 20.32 4.903 1 91.15 553 GLY B CA 1
ATOM 10890 C C . GLY B 1 553 ? -16.806 18.882 5.333 1 91.15 553 GLY B C 1
ATOM 10891 O O . GLY B 1 553 ? -16.271 18.444 6.354 1 91.15 553 GLY B O 1
ATOM 10892 N N . PRO B 1 554 ? -17.405 18.141 4.506 1 90.86 554 PRO B N 1
ATOM 10893 C CA . PRO B 1 554 ? -17.722 16.765 4.895 1 90.86 554 PRO B CA 1
ATOM 10894 C C . PRO B 1 554 ? -16.481 15.882 5.005 1 90.86 554 PRO B C 1
ATOM 10896 O O . PRO B 1 554 ? -16.393 15.045 5.907 1 90.86 554 PRO B O 1
ATOM 10899 N N . ALA B 1 555 ? -15.56 16.059 4.132 1 94.52 555 ALA B N 1
ATOM 10900 C CA . ALA B 1 555 ? -14.362 15.223 4.153 1 94.52 555 ALA B CA 1
ATOM 10901 C C . ALA B 1 555 ? -13.519 15.503 5.394 1 94.52 555 ALA B C 1
ATOM 10903 O O . ALA B 1 555 ? -13.057 14.575 6.061 1 94.52 555 ALA B O 1
ATOM 10904 N N . LEU B 1 556 ? -13.332 16.768 5.712 1 94.73 556 LEU B N 1
ATOM 10905 C CA . LEU B 1 556 ? -12.533 17.136 6.876 1 94.73 556 LEU B CA 1
ATOM 10906 C C . LEU B 1 556 ? -13.213 16.687 8.165 1 94.73 556 LEU B C 1
ATOM 10908 O O . LEU B 1 556 ? -12.555 16.175 9.073 1 94.73 556 LEU B O 1
ATOM 10912 N N . CYS B 1 557 ? -14.552 16.853 8.213 1 93.15 557 CYS B N 1
ATOM 10913 C CA . CYS B 1 557 ? -15.286 16.434 9.402 1 93.15 557 CYS B CA 1
ATOM 10914 C C . CYS B 1 557 ? -15.185 14.926 9.601 1 93.15 557 CYS B C 1
ATOM 10916 O O . CYS B 1 557 ? -15.036 14.454 10.73 1 93.15 557 CYS B O 1
ATOM 10918 N N . GLY B 1 558 ? -15.278 14.266 8.454 1 92.77 558 GLY B N 1
ATOM 10919 C CA . GLY B 1 558 ? -15.148 12.821 8.551 1 92.77 558 GLY B CA 1
ATOM 10920 C C . GLY B 1 558 ? -13.786 12.376 9.047 1 92.77 558 GLY B C 1
ATOM 10921 O O . GLY B 1 558 ? -13.689 11.504 9.913 1 92.77 558 GLY B O 1
ATOM 10922 N N . LEU B 1 559 ? -12.736 12.963 8.539 1 93.23 559 LEU B N 1
ATOM 10923 C CA . LEU B 1 559 ? -11.377 12.614 8.939 1 93.23 559 LEU B CA 1
ATOM 10924 C C . LEU B 1 559 ? -11.132 12.973 10.401 1 93.23 559 LEU B C 1
ATOM 10926 O O . LEU B 1 559 ? -10.548 12.185 11.148 1 93.23 559 LEU B O 1
ATOM 10930 N N . LEU B 1 560 ? -11.599 14.124 10.798 1 93.74 560 LEU B N 1
ATOM 10931 C CA . LEU B 1 560 ? -11.379 14.573 12.168 1 93.74 560 LEU B CA 1
ATOM 10932 C C . LEU B 1 560 ? -12.201 13.745 13.15 1 93.74 560 LEU B C 1
ATOM 10934 O O . LEU B 1 560 ? -11.747 13.458 14.26 1 93.74 560 LEU B O 1
ATOM 10938 N N . ALA B 1 561 ? -13.394 13.414 12.718 1 91.76 561 ALA B N 1
ATOM 10939 C CA . ALA B 1 561 ? -14.21 12.547 13.565 1 91.76 561 ALA B CA 1
ATOM 10940 C C . ALA B 1 561 ? -13.522 11.206 13.801 1 91.76 561 ALA B C 1
ATOM 10942 O O . ALA B 1 561 ? -13.576 10.659 14.905 1 91.76 561 ALA B O 1
ATOM 10943 N N . TYR B 1 562 ? -12.963 10.726 12.796 1 91.51 562 TYR B N 1
ATOM 10944 C CA . TYR B 1 562 ? -12.253 9.458 12.912 1 91.51 562 TYR B CA 1
ATOM 10945 C C . TYR B 1 562 ? -11.044 9.591 13.83 1 91.51 562 TYR B C 1
ATOM 10947 O O . TYR B 1 562 ? -10.826 8.75 14.706 1 91.51 562 TYR B O 1
ATOM 10955 N N . VAL B 1 563 ? -10.219 10.585 13.706 1 88.48 563 VAL B N 1
ATOM 10956 C CA . VAL B 1 563 ? -8.982 10.77 14.459 1 88.48 563 VAL B CA 1
ATOM 10957 C C . VAL B 1 563 ? -9.301 10.957 15.94 1 88.48 563 VAL B C 1
ATOM 10959 O O . VAL B 1 563 ? -8.565 10.477 16.806 1 88.48 563 VAL B O 1
ATOM 10962 N N . THR B 1 564 ? -10.381 11.581 16.242 1 88.16 564 THR B N 1
ATOM 10963 C CA . THR B 1 564 ? -10.687 11.895 17.633 1 88.16 564 THR B CA 1
ATOM 10964 C C . THR B 1 564 ? -11.618 10.845 18.233 1 88.16 564 THR B C 1
ATOM 10966 O O . THR B 1 564 ? -11.673 10.681 19.454 1 88.16 564 THR B O 1
ATOM 10969 N N . GLY B 1 565 ? -12.368 10.141 17.424 1 81.61 565 GLY B N 1
ATOM 10970 C CA . GLY B 1 565 ? -13.4 9.26 17.944 1 81.61 565 GLY B CA 1
ATOM 10971 C C . GLY B 1 565 ? -13.016 7.793 17.889 1 81.61 565 GLY B C 1
ATOM 10972 O O . GLY B 1 565 ? -13.722 6.94 18.431 1 81.61 565 GLY B O 1
ATOM 10973 N N . SER B 1 566 ? -11.989 7.477 17.252 1 74.72 566 SER B N 1
ATOM 10974 C CA . SER B 1 566 ? -11.623 6.07 17.133 1 74.72 566 SER B CA 1
ATOM 10975 C C . SER B 1 566 ? -11.274 5.472 18.491 1 74.72 566 SER B C 1
ATOM 10977 O O . SER B 1 566 ? -10.662 6.137 19.33 1 74.72 566 SER B O 1
ATOM 10979 N N . PRO B 1 567 ? -11.934 4.363 18.905 1 65.13 567 PRO B N 1
ATOM 10980 C CA . PRO B 1 567 ? -11.651 3.735 20.198 1 65.13 567 PRO B CA 1
ATOM 10981 C C . PRO B 1 567 ? -10.167 3.441 20.399 1 65.13 567 PRO B C 1
ATOM 10983 O O . PRO B 1 567 ? -9.667 3.51 21.525 1 65.13 567 PRO B O 1
ATOM 10986 N N . GLY B 1 568 ? -9.514 3.063 19.392 1 66.24 568 GLY B N 1
ATOM 10987 C CA . GLY B 1 568 ? -8.079 2.833 19.456 1 66.24 568 GLY B CA 1
ATOM 10988 C C . GLY B 1 568 ? -7.269 3.934 18.797 1 66.24 568 GLY B C 1
ATOM 10989 O O . GLY B 1 568 ? -7.803 4.997 18.475 1 66.24 568 GLY B O 1
ATOM 10990 N N . PRO B 1 569 ? -6.048 3.765 18.945 1 71.8 569 PRO B N 1
ATOM 10991 C CA . PRO B 1 569 ? -5.238 4.755 18.232 1 71.8 569 PRO B CA 1
ATOM 10992 C C . PRO B 1 569 ? -5.587 4.845 16.748 1 71.8 569 PRO B C 1
ATOM 10994 O O . PRO B 1 569 ? -5.748 3.818 16.084 1 71.8 569 PRO B O 1
ATOM 10997 N N . PRO B 1 570 ? -5.882 6.02 16.379 1 79.41 570 PRO B N 1
ATOM 10998 C CA . PRO B 1 570 ? -6.241 6.175 14.967 1 79.41 570 PRO B CA 1
ATOM 10999 C C . PRO B 1 570 ? -5.129 5.723 14.023 1 79.41 570 PRO B C 1
ATOM 11001 O O . PRO B 1 570 ? -3.958 5.694 14.411 1 79.41 570 PRO B O 1
ATOM 11004 N N . SER B 1 571 ? -5.497 5.305 12.797 1 76.83 571 SER B N 1
ATOM 11005 C CA . SER B 1 571 ? -4.539 4.893 11.777 1 76.83 571 SER B CA 1
ATOM 11006 C C . SER B 1 571 ? -3.579 6.026 11.429 1 76.83 571 SER B C 1
ATOM 11008 O O . SER B 1 571 ? -4 7.171 11.255 1 76.83 571 SER B O 1
ATOM 11010 N N . PRO B 1 572 ? -2.257 5.829 11.425 1 76.97 572 PRO B N 1
ATOM 11011 C CA . PRO B 1 572 ? -1.296 6.865 11.041 1 76.97 572 PRO B CA 1
ATOM 11012 C C . PRO B 1 572 ? -1.545 7.41 9.637 1 76.97 572 PRO B C 1
ATOM 11014 O O . PRO B 1 572 ? -1.131 8.529 9.322 1 76.97 572 PRO B O 1
ATOM 11017 N N . ARG B 1 573 ? -2.225 6.651 8.822 1 84.13 573 ARG B N 1
ATOM 11018 C CA . ARG B 1 573 ? -2.52 7.106 7.468 1 84.13 573 ARG B CA 1
ATOM 11019 C C . ARG B 1 573 ? -3.432 8.328 7.487 1 84.13 573 ARG B C 1
ATOM 11021 O O . ARG B 1 573 ? -3.298 9.223 6.649 1 84.13 573 ARG B O 1
ATOM 11028 N N . ALA B 1 574 ? -4.347 8.271 8.411 1 87.51 574 ALA B N 1
ATOM 11029 C CA . ALA B 1 574 ? -5.249 9.414 8.53 1 87.51 574 ALA B CA 1
ATOM 11030 C C . ALA B 1 574 ? -4.484 10.678 8.911 1 87.51 574 ALA B C 1
ATOM 11032 O O . ALA B 1 574 ? -4.78 11.765 8.409 1 87.51 574 ALA B O 1
ATOM 11033 N N . LEU B 1 575 ? -3.542 10.501 9.773 1 85.44 575 LEU B N 1
ATOM 11034 C CA . LEU B 1 575 ? -2.733 11.632 10.212 1 85.44 575 LEU B CA 1
ATOM 11035 C C . LEU B 1 575 ? -1.843 12.137 9.081 1 85.44 575 LEU B C 1
ATOM 11037 O O . LEU B 1 575 ? -1.668 13.346 8.915 1 85.44 575 LEU B O 1
ATOM 11041 N N . ARG B 1 576 ? -1.345 11.294 8.273 1 85.19 576 ARG B N 1
ATOM 11042 C CA . ARG B 1 576 ? -0.509 11.675 7.14 1 85.19 576 ARG B CA 1
ATOM 11043 C C . ARG B 1 576 ? -1.324 12.409 6.081 1 85.19 576 ARG B C 1
ATOM 11045 O O . ARG B 1 576 ? -0.816 13.312 5.414 1 85.19 576 ARG B O 1
ATOM 11052 N N . ILE B 1 577 ? -2.526 11.91 5.939 1 90.43 577 ILE B N 1
ATOM 11053 C CA . ILE B 1 577 ? -3.399 12.579 4.98 1 90.43 577 ILE B CA 1
ATOM 11054 C C . ILE B 1 577 ? -3.577 14.042 5.378 1 90.43 577 ILE B C 1
ATOM 11056 O O . ILE B 1 577 ? -3.407 14.942 4.552 1 90.43 577 ILE B O 1
ATOM 11060 N N . LEU B 1 578 ? -3.841 14.225 6.667 1 91.97 578 LEU B N 1
ATOM 11061 C CA . LEU B 1 578 ? -4.059 15.582 7.157 1 91.97 578 LEU B CA 1
ATOM 11062 C C . LEU B 1 578 ? -2.785 16.412 7.046 1 91.97 578 LEU B C 1
ATOM 11064 O O . LEU B 1 578 ? -2.833 17.583 6.663 1 91.97 578 LEU B O 1
ATOM 11068 N N . ALA B 1 579 ? -1.699 15.814 7.343 1 88.06 579 ALA B N 1
ATOM 11069 C CA . ALA B 1 579 ? -0.418 16.511 7.254 1 88.06 579 ALA B CA 1
ATOM 11070 C C . ALA B 1 579 ? -0.096 16.883 5.81 1 88.06 579 ALA B C 1
ATOM 11072 O O . ALA B 1 579 ? 0.38 17.987 5.538 1 88.06 579 ALA B O 1
ATOM 11073 N N . ARG B 1 580 ? -0.349 16.015 4.897 1 88.64 580 ARG B N 1
ATOM 11074 C CA . ARG B 1 580 ? -0.096 16.268 3.482 1 88.64 580 ARG B CA 1
ATOM 11075 C C . ARG B 1 580 ? -0.968 17.407 2.965 1 88.64 580 ARG B C 1
ATOM 11077 O O . ARG B 1 580 ? -0.508 18.245 2.187 1 88.64 580 ARG B O 1
ATOM 11084 N N . LEU B 1 581 ? -2.158 17.372 3.382 1 93.64 581 LEU B N 1
ATOM 11085 C CA . LEU B 1 581 ? -3.09 18.394 2.916 1 93.64 581 LEU B CA 1
ATOM 11086 C C . LEU B 1 581 ? -2.686 19.772 3.428 1 93.64 581 LEU B C 1
ATOM 11088 O O . LEU B 1 581 ? -2.739 20.755 2.686 1 93.64 581 LEU B O 1
ATOM 11092 N N . THR B 1 582 ? -2.252 19.823 4.676 1 93.94 582 THR B N 1
ATOM 11093 C CA . THR B 1 582 ? -1.934 21.114 5.276 1 93.94 582 THR B CA 1
ATOM 11094 C C . THR B 1 582 ? -0.583 21.623 4.78 1 93.94 582 THR B C 1
ATOM 11096 O O . THR B 1 582 ? -0.326 22.829 4.79 1 93.94 582 THR B O 1
ATOM 11099 N N . CYS B 1 583 ? 0.265 20.753 4.282 1 89.21 583 CYS B N 1
ATOM 11100 C CA . CYS B 1 583 ? 1.574 21.15 3.777 1 89.21 583 CYS B CA 1
ATOM 11101 C C . CYS B 1 583 ? 1.499 21.523 2.301 1 89.21 583 CYS B C 1
ATOM 11103 O O . CYS B 1 583 ? 2.42 22.143 1.765 1 89.21 583 CYS B O 1
ATOM 11105 N N . ASN B 1 584 ? 0.396 21.223 1.684 1 90.48 584 ASN B N 1
ATOM 11106 C CA . ASN B 1 584 ? 0.246 21.468 0.254 1 90.48 584 ASN B CA 1
ATOM 11107 C C . ASN B 1 584 ? -0.238 22.889 -0.024 1 90.48 584 ASN B C 1
ATOM 11109 O O . ASN B 1 584 ? -1.355 23.252 0.346 1 90.48 584 ASN B O 1
ATOM 11113 N N . PRO B 1 585 ? 0.526 23.679 -0.713 1 91.41 585 PRO B N 1
ATOM 11114 C CA . PRO B 1 585 ? 0.139 25.067 -0.978 1 91.41 585 PRO B CA 1
ATOM 11115 C C . PRO B 1 585 ? -1.166 25.176 -1.763 1 91.41 585 PRO B C 1
ATOM 11117 O O . PRO B 1 585 ? -1.901 26.155 -1.613 1 91.41 585 PRO B O 1
ATOM 11120 N N . ALA B 1 586 ? -1.499 24.191 -2.544 1 92.96 586 ALA B N 1
ATOM 11121 C CA . ALA B 1 586 ? -2.714 24.223 -3.354 1 92.96 586 ALA B CA 1
ATOM 11122 C C . ALA B 1 586 ? -3.958 24.074 -2.483 1 92.96 586 ALA B C 1
ATOM 11124 O O . ALA B 1 586 ? -5.07 24.381 -2.919 1 92.96 586 ALA B O 1
ATOM 11125 N N . CYS B 1 587 ? -3.725 23.654 -1.245 1 95.83 587 CYS B N 1
ATOM 11126 C CA . CYS B 1 587 ? -4.858 23.391 -0.365 1 95.83 587 CYS B CA 1
ATOM 11127 C C . CYS B 1 587 ? -5.135 24.586 0.539 1 95.83 587 CYS B C 1
ATOM 11129 O O . CYS B 1 587 ? -6.17 24.639 1.206 1 95.83 587 CYS B O 1
ATOM 11131 N N . LEU B 1 588 ? -4.275 25.586 0.619 1 96.48 588 LEU B N 1
ATOM 11132 C CA . LEU B 1 588 ? -4.396 26.701 1.551 1 96.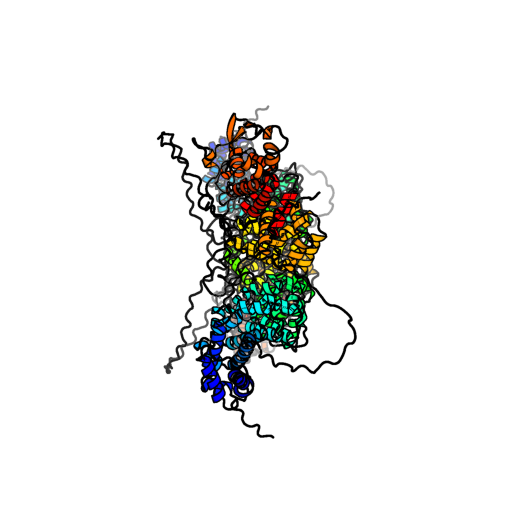48 588 LEU B CA 1
ATOM 11133 C C . LEU B 1 588 ? -5.715 27.439 1.35 1 96.48 588 LEU B C 1
ATOM 11135 O O . LEU B 1 588 ? -6.46 27.661 2.307 1 96.48 588 LEU B O 1
ATOM 11139 N N . GLU B 1 589 ? -6.06 27.809 0.096 1 96.5 589 GLU B N 1
ATOM 11140 C CA . GLU B 1 589 ? -7.29 28.538 -0.196 1 96.5 589 GLU B CA 1
ATOM 11141 C C . GLU B 1 589 ? -8.52 27.726 0.2 1 96.5 589 GLU B C 1
ATOM 11143 O O . GLU B 1 589 ? -9.494 28.278 0.717 1 96.5 589 GLU B O 1
ATOM 11148 N N . ALA B 1 590 ? -8.425 26.448 -0.107 1 97.09 590 ALA B N 1
ATOM 11149 C CA . ALA B 1 590 ? -9.55 25.577 0.225 1 97.09 590 ALA B CA 1
ATOM 11150 C C . ALA B 1 590 ? -9.75 25.491 1.735 1 97.09 590 ALA B C 1
ATOM 11152 O O . ALA B 1 590 ? -10.884 25.435 2.215 1 97.09 590 ALA B O 1
ATOM 11153 N N . PHE B 1 591 ? -8.698 25.451 2.521 1 97.71 591 PHE B N 1
ATOM 11154 C CA . PHE B 1 591 ? -8.78 25.415 3.977 1 97.71 591 PHE B CA 1
ATOM 11155 C C . PHE B 1 591 ? -9.43 26.684 4.514 1 97.71 591 PHE B C 1
ATOM 11157 O O . PHE B 1 591 ? -10.135 26.648 5.524 1 97.71 591 PHE B O 1
ATOM 11164 N N . VAL B 1 592 ? -9.125 27.788 3.847 1 97.12 592 VAL B N 1
ATOM 11165 C CA . VAL B 1 592 ? -9.687 29.069 4.262 1 97.12 592 VAL B CA 1
ATOM 11166 C C . VAL B 1 592 ? -11.171 29.122 3.904 1 97.12 592 VAL B C 1
ATOM 11168 O O . VAL B 1 592 ? -12.009 29.438 4.752 1 97.12 592 VAL B O 1
ATOM 11171 N N . ARG B 1 593 ? -11.545 28.761 2.724 1 95.55 593 ARG B N 1
ATOM 11172 C CA . ARG B 1 593 ? -12.91 28.855 2.218 1 95.55 593 ARG B CA 1
ATOM 11173 C C . ARG B 1 593 ? -13.841 27.914 2.975 1 95.55 593 ARG B C 1
ATOM 11175 O O . ARG B 1 593 ? -15.011 28.235 3.196 1 95.55 593 ARG B O 1
ATOM 11182 N N . SER B 1 594 ? -13.288 26.791 3.402 1 94.9 594 SER B N 1
ATOM 11183 C CA . SER B 1 594 ? -14.117 25.787 4.062 1 94.9 594 SER B CA 1
ATOM 11184 C C . SER B 1 594 ? -14.05 25.926 5.579 1 94.9 594 SER B C 1
ATOM 11186 O O . SER B 1 594 ? -14.6 25.098 6.309 1 94.9 594 SER B O 1
ATOM 11188 N N . TYR B 1 595 ? -13.412 26.978 6.09 1 96.52 595 TYR B N 1
ATOM 11189 C CA . TYR B 1 595 ? -13.19 27.171 7.518 1 96.52 595 TYR B CA 1
ATOM 11190 C C . TYR B 1 595 ? -12.42 25.999 8.114 1 96.52 595 TYR B C 1
ATOM 11192 O O . TYR B 1 595 ? -12.673 25.596 9.252 1 96.52 595 TYR B O 1
ATOM 11200 N N . GLY B 1 596 ? -11.587 25.42 7.262 1 96.52 596 GLY B N 1
ATOM 11201 C CA . GLY B 1 596 ? -10.841 24.244 7.682 1 96.52 596 GLY B CA 1
ATOM 11202 C C . GLY B 1 596 ? -9.882 24.523 8.824 1 96.52 596 GLY B C 1
ATOM 11203 O O . GLY B 1 596 ? -9.763 23.72 9.752 1 96.52 596 GLY B O 1
ATOM 11204 N N . ALA B 1 597 ? -9.137 25.635 8.741 1 97.15 597 ALA B N 1
ATOM 11205 C CA . ALA B 1 597 ? -8.186 25.988 9.792 1 97.15 597 ALA B CA 1
ATOM 11206 C C . ALA B 1 597 ? -8.898 26.214 11.123 1 97.15 597 ALA B C 1
ATOM 11208 O O . ALA B 1 597 ? -8.409 25.795 12.174 1 97.15 597 ALA B O 1
ATOM 11209 N N . ALA B 1 598 ? -10.081 26.892 11.048 1 96.72 598 ALA B N 1
ATOM 11210 C CA . ALA B 1 598 ? -10.869 27.141 12.252 1 96.72 598 ALA B CA 1
ATOM 11211 C C . ALA B 1 598 ? -11.383 25.835 12.851 1 96.72 598 ALA B C 1
ATOM 11213 O O . ALA B 1 598 ? -11.43 25.682 14.074 1 96.72 598 ALA B O 1
ATOM 11214 N N . LEU B 1 599 ? -11.745 25.005 11.973 1 95.84 599 LEU B N 1
ATOM 11215 C CA . LEU B 1 599 ? -12.245 23.706 12.41 1 95.84 599 LEU B CA 1
ATOM 11216 C C . LEU B 1 599 ? -11.15 22.911 13.113 1 95.84 599 LEU B C 1
ATOM 11218 O O . LEU B 1 599 ? -11.397 22.285 14.146 1 95.84 599 LEU B O 1
ATOM 11222 N N . LEU B 1 600 ? -9.975 22.896 12.556 1 96.33 600 LEU B N 1
ATOM 11223 C CA . LEU B 1 600 ? -8.841 22.208 13.164 1 96.33 600 LEU B CA 1
ATOM 11224 C C . LEU B 1 600 ? -8.568 22.742 14.566 1 96.33 600 LEU B C 1
ATOM 11226 O O . LEU B 1 600 ? -8.362 21.966 15.502 1 96.33 600 LEU B O 1
ATOM 11230 N N . ARG B 1 601 ? -8.531 23.988 14.653 1 95.37 601 ARG B N 1
ATOM 11231 C CA . ARG B 1 601 ? -8.268 24.604 15.95 1 95.37 601 ARG B CA 1
ATOM 11232 C C . ARG B 1 601 ? -9.378 24.28 16.945 1 95.37 601 ARG B C 1
ATOM 11234 O O . ARG B 1 601 ? -9.105 23.858 18.071 1 95.37 601 ARG B O 1
ATOM 11241 N N . ALA B 1 602 ? -10.634 24.429 16.564 1 93.57 602 ALA B N 1
ATOM 11242 C CA . ALA B 1 602 ? -11.768 24.193 17.454 1 93.57 602 ALA B CA 1
ATOM 11243 C C . ALA B 1 602 ? -11.814 22.737 17.909 1 93.57 602 ALA B C 1
ATOM 11245 O O . ALA B 1 602 ? -11.984 22.457 19.098 1 93.57 602 ALA B O 1
ATOM 11246 N N . TRP B 1 603 ? -11.604 21.872 16.983 1 92.6 603 TRP B N 1
ATOM 11247 C CA . TRP B 1 603 ? -11.828 20.452 17.229 1 92.6 603 TRP B CA 1
ATOM 11248 C C . TRP B 1 603 ? -10.616 19.818 17.903 1 92.6 603 TRP B C 1
ATOM 11250 O O . TRP B 1 603 ? -10.757 19.079 18.88 1 92.6 603 TRP B O 1
ATOM 11260 N N . LEU B 1 604 ? -9.463 20.12 17.454 1 92.32 604 LEU B N 1
ATOM 11261 C CA . LEU B 1 604 ? -8.271 19.43 17.934 1 92.32 604 LEU B CA 1
ATOM 11262 C C . LEU B 1 604 ? -7.617 20.202 19.075 1 92.32 604 LEU B C 1
ATOM 11264 O O . LEU B 1 604 ? -7.154 19.605 20.049 1 92.32 604 LEU B O 1
ATOM 11268 N N . VAL B 1 605 ? -7.555 21.473 19.004 1 91.56 605 VAL B N 1
ATOM 11269 C CA . VAL B 1 605 ? -6.831 22.267 19.991 1 91.56 605 VAL B CA 1
ATOM 11270 C C . VAL B 1 605 ? -7.757 22.614 21.155 1 91.56 605 VAL B C 1
ATOM 11272 O O . VAL B 1 605 ? -7.398 22.427 22.32 1 91.56 605 VAL B O 1
ATOM 11275 N N . LEU B 1 606 ? -8.996 23.04 20.806 1 90.21 606 LEU B N 1
ATOM 11276 C CA . LEU B 1 606 ? -9.895 23.509 21.854 1 90.21 606 LEU B CA 1
ATOM 11277 C C . LEU B 1 606 ? -10.843 22.399 22.295 1 90.21 606 LEU B C 1
ATOM 11279 O O . LEU B 1 606 ? -11.542 22.537 23.302 1 90.21 606 LEU B O 1
ATOM 11283 N N . GLY B 1 607 ? -10.963 21.271 21.507 1 87.49 607 GLY B N 1
ATOM 11284 C CA . GLY B 1 607 ? -11.736 20.105 21.905 1 87.49 607 GLY B CA 1
ATOM 11285 C C . GLY B 1 607 ? -13.228 20.276 21.689 1 87.49 607 GLY B C 1
ATOM 11286 O O . GLY B 1 607 ? -14.036 19.674 22.399 1 87.49 607 GLY B O 1
ATOM 11287 N N . VAL B 1 608 ? -13.592 21.176 20.748 1 89.06 608 VAL B N 1
ATOM 11288 C CA . VAL B 1 608 ? -15.008 21.41 20.479 1 89.06 608 VAL B CA 1
ATOM 11289 C C . VAL B 1 608 ? -15.355 20.92 19.075 1 89.06 608 VAL B C 1
ATOM 11291 O O . VAL B 1 608 ? -15 21.56 18.082 1 89.06 608 VAL B O 1
ATOM 11294 N N . ALA B 1 609 ? -16.085 19.817 19.049 1 87.91 609 ALA B N 1
ATOM 11295 C CA . ALA B 1 609 ? -16.552 19.28 17.773 1 87.91 609 ALA B CA 1
ATOM 11296 C C . ALA B 1 609 ? -17.877 19.916 17.363 1 87.91 609 ALA B C 1
ATOM 11298 O O . ALA B 1 609 ? -18.591 20.473 18.201 1 87.91 609 ALA B O 1
ATOM 11299 N N . PRO B 1 610 ? -18.159 19.886 16.095 1 85.36 610 PRO B N 1
ATOM 11300 C CA . PRO B 1 610 ? -19.403 20.494 15.618 1 85.36 610 PRO B CA 1
ATOM 11301 C C . PRO B 1 610 ? -20.642 19.908 16.291 1 85.36 610 PRO B C 1
ATOM 11303 O O . PRO B 1 610 ? -21.589 20.638 16.593 1 85.36 610 PRO B O 1
ATOM 11306 N N . ASP B 1 611 ? -20.614 18.642 16.602 1 80.55 611 ASP B N 1
ATOM 11307 C CA . ASP B 1 611 ? -21.772 17.993 17.209 1 80.55 611 ASP B CA 1
ATOM 11308 C C . ASP B 1 611 ? -21.883 18.344 18.691 1 80.55 611 ASP B C 1
ATOM 11310 O O . ASP B 1 611 ? -22.942 18.168 19.298 1 80.55 611 ASP B O 1
ATOM 11314 N N . ASP B 1 612 ? -20.884 18.948 19.211 1 80.59 612 ASP B N 1
ATOM 11315 C CA . ASP B 1 612 ? -20.858 19.284 20.631 1 80.59 612 ASP B CA 1
ATOM 11316 C C . ASP B 1 612 ? -21.294 20.73 20.861 1 80.59 612 ASP B C 1
ATOM 11318 O O . ASP B 1 612 ? -21.456 21.16 22.005 1 80.59 612 ASP B O 1
ATOM 11322 N N . TRP B 1 613 ? -21.546 21.502 19.913 1 82.37 613 TRP B N 1
ATOM 11323 C CA . TRP B 1 613 ? -21.894 22.915 20.026 1 82.37 613 TRP B CA 1
ATOM 11324 C C . TRP B 1 613 ? -23.372 23.138 19.724 1 82.37 613 TRP B C 1
ATOM 11326 O O . TRP B 1 613 ? -23.904 22.587 18.758 1 82.37 613 TRP B O 1
ATOM 11336 N N . PRO B 1 614 ? -24.067 23.76 20.553 1 76.69 614 PRO B N 1
ATOM 11337 C CA . PRO B 1 614 ? -23.635 24.618 21.66 1 76.69 614 PRO B CA 1
ATOM 11338 C C . PRO B 1 614 ? -23.704 23.914 23.013 1 76.69 614 PRO B C 1
ATOM 11340 O O . PRO B 1 614 ? -23.266 24.468 24.024 1 76.69 614 PRO B O 1
ATOM 11343 N N . THR B 1 615 ? -24.263 22.622 22.847 1 69.85 615 THR B N 1
ATOM 11344 C CA . THR B 1 615 ? -24.465 21.899 24.097 1 69.85 615 THR B CA 1
ATOM 11345 C C . THR B 1 615 ? -23.17 21.232 24.552 1 69.85 615 THR B C 1
ATOM 11347 O O . THR B 1 615 ? -22.323 20.881 23.728 1 69.85 615 THR B O 1
ATOM 11350 N N . LEU B 1 616 ? -22.753 21.28 25.835 1 56.03 616 LEU B N 1
ATOM 11351 C CA . LEU B 1 616 ? -21.493 20.89 26.458 1 56.03 616 LEU B CA 1
ATOM 11352 C C . LEU B 1 616 ? -21.315 19.376 26.423 1 56.03 616 LEU B C 1
ATOM 11354 O O . LEU B 1 616 ? -22.082 18.641 27.048 1 56.03 616 LEU B O 1
ATOM 11358 N N . ARG B 1 617 ? -20.985 18.623 25.289 1 54.69 617 ARG B N 1
ATOM 11359 C CA . ARG B 1 617 ? -20.486 17.28 25.569 1 54.69 617 ARG B CA 1
ATOM 11360 C C . ARG B 1 617 ? -18.962 17.264 25.632 1 54.69 617 ARG B C 1
ATOM 11362 O O . ARG B 1 617 ? -18.292 17.573 24.645 1 54.69 617 ARG B O 1
ATOM 11369 N N . ALA B 1 618 ? -18.273 17.651 26.804 1 49.28 618 ALA B N 1
ATOM 11370 C CA . ALA B 1 618 ? -16.829 17.846 26.902 1 49.28 618 ALA B CA 1
ATOM 11371 C C . ALA B 1 618 ? -16.076 16.575 26.519 1 49.28 618 ALA B C 1
ATOM 11373 O O . ALA B 1 618 ? -16.279 15.52 27.124 1 49.28 618 ALA B O 1
ATOM 11374 N N . ARG B 1 619 ? -15.747 16.307 25.255 1 57.39 619 ARG B N 1
ATOM 11375 C CA . ARG B 1 619 ? -14.824 15.208 24.988 1 57.39 619 ARG B CA 1
ATOM 11376 C C . ARG B 1 619 ? -13.426 15.53 25.503 1 57.39 619 ARG B C 1
ATOM 11378 O O . ARG B 1 619 ? -12.959 16.664 25.38 1 57.39 619 ARG B O 1
ATOM 11385 N N . PRO B 1 620 ? -12.928 14.868 26.527 1 52.5 620 PRO B N 1
ATOM 11386 C CA . PRO B 1 620 ? -11.603 15.198 27.057 1 52.5 620 PRO B CA 1
ATOM 11387 C C . PRO B 1 620 ? -10.557 15.381 25.959 1 52.5 620 PRO B C 1
ATOM 11389 O O . PRO B 1 620 ? -10.473 14.563 25.039 1 52.5 620 PRO B O 1
ATOM 11392 N N . ALA B 1 621 ? -10.242 16.585 25.735 1 58.03 621 ALA B N 1
ATOM 11393 C CA . ALA B 1 621 ? -9.163 16.864 24.791 1 58.03 621 ALA B CA 1
ATOM 11394 C C . ALA B 1 621 ? -7.896 16.1 25.165 1 58.03 621 ALA B C 1
ATOM 11396 O O . ALA B 1 621 ? -7.357 16.278 26.259 1 58.03 621 ALA B O 1
ATOM 11397 N N . ARG B 1 622 ? -7.606 15.075 24.472 1 68.66 622 ARG B N 1
ATOM 11398 C CA . ARG B 1 622 ? -6.372 14.321 24.669 1 68.66 622 ARG B CA 1
ATOM 11399 C C . ARG B 1 622 ? -5.162 15.116 24.189 1 68.66 622 ARG B C 1
ATOM 11401 O O . ARG B 1 622 ? -5.232 15.809 23.171 1 68.66 622 ARG B O 1
ATOM 11408 N N . ARG B 1 623 ? -4.266 15.319 25.061 1 76.14 623 ARG B N 1
ATOM 11409 C CA . ARG B 1 623 ? -3.008 16.012 24.799 1 76.14 623 ARG B CA 1
ATOM 11410 C C . ARG B 1 623 ? -2.502 15.713 23.392 1 76.14 623 ARG B C 1
ATOM 11412 O O . ARG B 1 623 ? -1.975 16.598 22.715 1 76.14 623 ARG B O 1
ATOM 11419 N N . GLN B 1 624 ? -2.853 14.605 22.989 1 79.1 624 GLN B N 1
ATOM 11420 C CA . GLN B 1 624 ? -2.37 14.176 21.681 1 79.1 624 GLN B CA 1
ATOM 11421 C C . GLN B 1 624 ? -3.099 14.908 20.558 1 79.1 624 GLN B C 1
ATOM 11423 O O . GLN B 1 624 ? -2.495 15.254 19.541 1 79.1 624 GLN B O 1
ATOM 11428 N N . HIS B 1 625 ? -4.346 15.155 20.781 1 86.01 625 HIS B N 1
ATOM 11429 C CA . HIS B 1 625 ? -5.12 15.858 19.764 1 86.01 625 HIS B CA 1
ATOM 11430 C C . HIS B 1 625 ? -4.683 17.315 19.649 1 86.01 625 HIS B C 1
ATOM 11432 O O . HIS B 1 625 ? -4.602 17.858 18.545 1 86.01 625 HIS B O 1
ATOM 11438 N N . ARG B 1 626 ? -4.376 17.854 20.727 1 88.24 626 ARG B N 1
ATOM 11439 C CA . ARG B 1 626 ? -3.93 19.243 20.739 1 88.24 626 ARG B CA 1
ATOM 11440 C C . ARG B 1 626 ? -2.601 19.398 20.008 1 88.24 626 ARG B C 1
ATOM 11442 O O . ARG B 1 626 ? -2.419 20.337 19.231 1 88.24 626 ARG B O 1
ATOM 11449 N N . GLU B 1 627 ? -1.742 18.491 20.269 1 82.71 627 GLU B N 1
ATOM 11450 C CA . GLU B 1 627 ? -0.442 18.525 19.604 1 82.71 627 GLU B CA 1
ATOM 11451 C C . GLU B 1 627 ? -0.592 18.386 18.092 1 82.71 627 GLU B C 1
ATOM 11453 O O . GLU B 1 627 ? 0.112 19.052 17.33 1 82.71 627 GLU B O 1
ATOM 11458 N N . LEU B 1 628 ? -1.48 17.559 17.711 1 86.67 628 LEU B N 1
ATOM 11459 C CA . LEU B 1 628 ? -1.742 17.38 16.287 1 86.67 628 LEU B CA 1
ATOM 11460 C C . LEU B 1 628 ? -2.316 18.653 15.675 1 86.67 628 LEU B C 1
ATOM 11462 O O . LEU B 1 628 ? -1.897 19.072 14.594 1 86.67 628 LEU B O 1
ATOM 11466 N N . GLY B 1 629 ? -3.219 19.187 16.412 1 91.65 629 GLY B N 1
ATOM 11467 C CA . GLY B 1 629 ? -3.832 20.41 15.92 1 91.65 629 GLY B CA 1
ATOM 11468 C C . GLY B 1 629 ? -2.843 21.547 15.749 1 91.65 629 GLY B C 1
ATOM 11469 O O . GLY B 1 629 ? -2.87 22.255 14.741 1 91.65 629 GLY B O 1
ATOM 11470 N N . GLU B 1 630 ? -2.004 21.684 16.658 1 88.03 630 GLU B N 1
ATOM 11471 C CA . GLU B 1 630 ? -0.993 22.736 16.602 1 88.03 630 GLU B CA 1
ATOM 11472 C C . GLU B 1 630 ? -0.027 22.513 15.442 1 88.03 630 GLU B C 1
ATOM 11474 O O . GLU B 1 630 ? 0.373 23.464 14.768 1 88.03 630 GLU B O 1
ATOM 11479 N N . MET B 1 631 ? 0.297 21.32 15.256 1 84.23 631 MET B N 1
ATOM 11480 C CA . MET B 1 631 ? 1.199 20.994 14.155 1 84.23 631 MET B CA 1
ATOM 11481 C C . MET B 1 631 ? 0.554 21.311 12.81 1 84.23 631 MET B C 1
ATOM 11483 O O . MET B 1 631 ? 1.195 21.885 11.929 1 84.23 631 MET B O 1
ATOM 11487 N N . LEU B 1 632 ? -0.656 20.91 12.686 1 92.46 632 LEU B N 1
ATOM 11488 C CA . LEU B 1 632 ? -1.354 21.134 11.424 1 92.46 632 LEU B CA 1
ATOM 11489 C C . LEU B 1 632 ? -1.531 22.625 11.158 1 92.46 632 LEU B C 1
ATOM 11491 O O . LEU B 1 632 ? -1.388 23.078 10.02 1 92.46 632 LEU B O 1
ATOM 11495 N N . LEU B 1 633 ? -1.802 23.344 12.222 1 93.83 633 LEU B N 1
ATOM 11496 C CA . LEU B 1 633 ? -1.958 24.787 12.073 1 93.83 633 LEU B CA 1
ATOM 11497 C C . LEU B 1 633 ? -0.621 25.449 11.754 1 93.83 633 LEU B C 1
ATOM 11499 O O . LEU B 1 633 ? -0.572 26.434 11.015 1 93.83 633 LEU B O 1
ATOM 11503 N N . GLN B 1 634 ? 0.402 24.886 12.313 1 88.42 634 GLN B N 1
ATOM 11504 C CA . GLN B 1 634 ? 1.731 25.401 11.999 1 88.42 634 GLN B CA 1
ATOM 11505 C C . GLN B 1 634 ? 2.065 25.198 10.524 1 88.42 634 GLN B C 1
ATOM 11507 O O . GLN B 1 634 ? 2.71 26.047 9.906 1 88.42 634 GLN B O 1
ATOM 11512 N N . ASN B 1 635 ? 1.672 24.07 9.99 1 90.21 635 ASN B N 1
ATOM 11513 C CA . ASN B 1 635 ? 1.847 23.832 8.562 1 90.21 635 ASN B CA 1
ATOM 11514 C C . ASN B 1 635 ? 1.146 24.9 7.726 1 90.21 635 ASN B C 1
ATOM 11516 O O . ASN B 1 635 ? 1.711 25.402 6.753 1 90.21 635 ASN B O 1
ATOM 11520 N N . LEU B 1 636 ? -0.014 25.188 8.168 1 95.04 636 LEU B N 1
ATOM 11521 C CA . LEU B 1 636 ? -0.792 26.184 7.439 1 95.04 636 LEU B CA 1
ATOM 11522 C C . LEU B 1 636 ? -0.171 27.569 7.58 1 95.04 636 LEU B C 1
ATOM 11524 O O . LEU B 1 636 ? -0.236 28.38 6.653 1 95.04 636 LEU B O 1
ATOM 11528 N N . THR B 1 637 ? 0.456 27.806 8.738 1 93.06 637 THR B N 1
ATOM 11529 C CA . THR B 1 637 ? 1.126 29.084 8.954 1 93.06 637 THR B CA 1
ATOM 11530 C C . THR B 1 637 ? 2.302 29.246 7.995 1 93.06 637 THR B C 1
ATOM 11532 O O . THR B 1 637 ? 2.483 30.311 7.4 1 93.06 637 THR B O 1
ATOM 11535 N N . VAL B 1 638 ? 3.053 28.209 7.857 1 89.68 638 VAL B N 1
ATOM 11536 C CA . VAL B 1 638 ? 4.2 28.237 6.957 1 89.68 638 VAL B CA 1
ATOM 11537 C C . VAL B 1 638 ? 3.728 28.481 5.525 1 89.68 638 VAL B C 1
ATOM 11539 O O . VAL B 1 638 ? 4.335 29.262 4.789 1 89.68 638 VAL B O 1
ATOM 11542 N N . GLN B 1 639 ? 2.607 27.898 5.138 1 92.2 639 GLN B N 1
ATOM 11543 C CA . GLN B 1 639 ? 2.066 28.077 3.795 1 92.2 639 GLN B CA 1
ATOM 11544 C C . GLN B 1 639 ? 1.496 29.481 3.613 1 92.2 639 GLN B C 1
ATOM 11546 O O . GLN B 1 639 ? 1.677 30.099 2.562 1 92.2 639 GLN B O 1
ATOM 11551 N N . ALA B 1 640 ? 0.803 29.943 4.618 1 94.26 640 ALA B N 1
ATOM 11552 C CA . ALA B 1 640 ? 0.14 31.242 4.544 1 94.26 640 ALA B CA 1
ATOM 11553 C C . ALA B 1 640 ? 1.16 32.372 4.433 1 94.26 640 ALA B C 1
ATOM 11555 O O . ALA B 1 640 ? 0.914 33.374 3.757 1 94.26 640 ALA B O 1
ATOM 11556 N N . GLU B 1 641 ? 2.274 32.208 5.103 1 90.81 641 GLU B N 1
ATOM 11557 C CA . GLU B 1 641 ? 3.254 33.288 5.164 1 90.81 641 GLU B CA 1
ATOM 11558 C C . GLU B 1 641 ? 4.304 33.142 4.066 1 90.81 641 GLU B C 1
ATOM 11560 O O . GLU B 1 641 ? 5.226 33.955 3.97 1 90.81 641 GLU B O 1
ATOM 11565 N N . SER B 1 642 ? 4.161 32.084 3.259 1 86.08 642 SER B N 1
ATOM 11566 C CA . SER B 1 642 ? 4.985 31.971 2.06 1 86.08 642 SER B CA 1
ATOM 11567 C C . SER B 1 642 ? 4.58 33.003 1.012 1 86.08 642 SER B C 1
ATOM 11569 O O . SER B 1 642 ? 3.489 33.572 1.083 1 86.08 642 SER B O 1
ATOM 11571 N N . PRO B 1 643 ? 5.453 33.363 0.038 1 84.34 643 PRO B N 1
ATOM 11572 C CA . PRO B 1 643 ? 5.084 34.331 -0.998 1 84.34 643 PRO B CA 1
ATOM 11573 C C . PRO B 1 643 ? 3.814 33.935 -1.748 1 84.34 643 PRO B C 1
ATOM 11575 O O . PRO B 1 643 ? 2.965 34.786 -2.025 1 84.34 643 PRO B O 1
ATOM 11578 N N . PHE B 1 644 ? 3.696 32.706 -1.988 1 87.38 644 PHE B N 1
ATOM 11579 C CA . PHE B 1 644 ? 2.499 32.226 -2.669 1 87.38 644 PHE B CA 1
ATOM 11580 C C . PHE B 1 644 ? 1.273 32.371 -1.776 1 87.38 644 PHE B C 1
ATOM 11582 O O . PHE B 1 644 ? 0.205 32.774 -2.241 1 87.38 644 PHE B O 1
ATOM 11589 N N . GLY B 1 645 ? 1.445 31.988 -0.528 1 92.55 645 GLY B N 1
ATOM 11590 C CA . GLY B 1 645 ? 0.334 32.082 0.406 1 92.55 645 GLY B CA 1
ATOM 11591 C C . GLY B 1 645 ? -0.146 33.505 0.621 1 92.55 645 GLY B C 1
ATOM 11592 O O . GLY B 1 645 ? -1.351 33.759 0.662 1 92.55 645 GLY B O 1
ATOM 11593 N N . VAL B 1 646 ? 0.796 34.445 0.735 1 93.12 646 VAL B N 1
ATOM 11594 C CA . VAL B 1 646 ? 0.457 35.853 0.919 1 93.12 646 VAL B CA 1
ATOM 11595 C C . VAL B 1 646 ? -0.343 36.352 -0.282 1 93.12 646 VAL B C 1
ATOM 11597 O O . VAL B 1 646 ? -1.328 37.077 -0.122 1 93.12 646 VAL B O 1
ATOM 11600 N N . GLY B 1 647 ? 0.084 35.903 -1.449 1 93.16 647 GLY B N 1
ATOM 11601 C CA . GLY B 1 647 ? -0.65 36.267 -2.651 1 93.16 647 GLY B CA 1
ATOM 11602 C C . GLY B 1 647 ? -2.055 35.697 -2.687 1 93.16 647 GLY B C 1
ATOM 11603 O O . GLY B 1 647 ? -3.002 36.39 -3.066 1 93.16 647 GLY B O 1
ATOM 11604 N N . ALA B 1 648 ? -2.185 34.502 -2.268 1 94.58 648 ALA B N 1
ATOM 11605 C CA . ALA B 1 648 ? -3.478 33.822 -2.285 1 94.58 648 ALA B CA 1
ATOM 11606 C C . ALA B 1 648 ? -4.444 34.453 -1.286 1 94.58 648 ALA B C 1
ATOM 11608 O O . ALA B 1 648 ? -5.62 34.656 -1.594 1 94.58 648 ALA B O 1
ATOM 11609 N N . LEU B 1 649 ? -3.969 34.76 -0.099 1 96.33 649 LEU B N 1
ATOM 11610 C CA . LEU B 1 649 ? -4.809 35.34 0.944 1 96.33 649 LEU B CA 1
ATOM 11611 C C . LEU B 1 649 ? -5.219 36.763 0.583 1 96.33 649 LEU B C 1
ATOM 11613 O O . LEU B 1 649 ? -6.362 37.163 0.818 1 96.33 649 LEU B O 1
ATOM 11617 N N . THR B 1 650 ? -4.264 37.504 -0.002 1 96.04 650 THR B N 1
ATOM 11618 C CA . THR B 1 650 ? -4.572 38.862 -0.439 1 96.04 650 THR B CA 1
ATOM 11619 C C . THR B 1 650 ? -5.629 38.848 -1.539 1 96.04 650 THR B C 1
ATOM 11621 O O . THR B 1 650 ? -6.567 39.648 -1.516 1 96.04 650 THR B O 1
ATOM 11624 N N . HIS B 1 651 ? -5.452 37.932 -2.394 1 95.76 651 HIS B N 1
ATOM 11625 C CA . HIS B 1 651 ? -6.421 37.798 -3.477 1 95.76 651 HIS B CA 1
ATOM 11626 C C . HIS B 1 651 ? -7.794 37.405 -2.942 1 95.76 651 HIS B C 1
ATOM 11628 O O . HIS B 1 651 ? -8.814 37.926 -3.397 1 95.76 651 HIS B O 1
ATOM 11634 N N . LEU B 1 652 ? -7.876 36.503 -1.999 1 95.48 652 LEU B N 1
ATOM 11635 C CA . LEU B 1 652 ? -9.132 36.042 -1.418 1 95.48 652 LEU B CA 1
ATOM 11636 C C . LEU B 1 652 ? -9.846 37.179 -0.694 1 95.48 652 LEU B C 1
ATOM 11638 O O . LEU B 1 652 ? -11.072 37.293 -0.766 1 95.48 652 LEU B O 1
ATOM 11642 N N . LEU B 1 653 ? -9.089 37.988 0.007 1 95.18 653 LEU B N 1
ATOM 11643 C CA . LEU B 1 653 ? -9.681 39.052 0.811 1 95.18 653 LEU B CA 1
ATOM 11644 C C . LEU B 1 653 ? -10.154 40.201 -0.073 1 95.18 653 LEU B C 1
ATOM 11646 O O . LEU B 1 653 ? -11.181 40.824 0.209 1 95.18 653 LEU B O 1
ATOM 11650 N N . LEU B 1 654 ? -9.459 40.469 -1.154 1 93.59 654 LEU B N 1
ATOM 11651 C CA . LEU B 1 654 ? -9.76 41.644 -1.964 1 93.59 654 LEU B CA 1
ATOM 11652 C C . LEU B 1 654 ? -10.717 41.293 -3.098 1 93.59 654 LEU B C 1
ATOM 11654 O O . LEU B 1 654 ? -11.575 42.099 -3.464 1 93.59 654 LEU B O 1
ATOM 11658 N N . SER B 1 655 ? -10.605 40.103 -3.7 1 91.4 655 SER B N 1
ATOM 11659 C CA . SER B 1 655 ? -11.348 39.785 -4.915 1 91.4 655 SER B CA 1
ATOM 11660 C C . SER B 1 655 ? -12.232 38.558 -4.717 1 91.4 655 SER B C 1
ATOM 11662 O O . SER B 1 655 ? -12.912 38.12 -5.648 1 91.4 655 SER B O 1
ATOM 11664 N N . GLY B 1 656 ? -12.242 38.012 -3.576 1 90.84 656 GLY B N 1
ATOM 11665 C CA . GLY B 1 656 ? -13.049 36.823 -3.354 1 90.84 656 GLY B CA 1
ATOM 11666 C C . GLY B 1 656 ? -14.522 37.13 -3.158 1 90.84 656 GLY B C 1
ATOM 11667 O O . GLY B 1 656 ? -14.914 38.296 -3.085 1 90.84 656 GLY B O 1
ATOM 11668 N N . SER B 1 657 ? -15.346 36.127 -3.17 1 93.71 657 SER B N 1
ATOM 11669 C CA . SER B 1 657 ? -16.756 36.266 -2.822 1 93.71 657 SER B CA 1
ATOM 11670 C C . SER B 1 657 ? -16.925 36.756 -1.388 1 93.71 657 SER B C 1
ATOM 11672 O O . SER B 1 657 ? -15.998 36.661 -0.58 1 93.71 657 SER B O 1
ATOM 11674 N N . PRO B 1 658 ? -17.976 37.352 -1.061 1 92.14 658 PRO B N 1
ATOM 11675 C CA . PRO B 1 658 ? -18.181 37.851 0.301 1 92.14 658 PRO B CA 1
ATOM 11676 C C . PRO B 1 658 ? -17.999 36.766 1.36 1 92.14 658 PRO B C 1
ATOM 11678 O O . PRO B 1 658 ? -17.448 37.031 2.431 1 92.14 658 PRO B O 1
ATOM 11681 N N . GLU B 1 659 ? -18.445 35.603 0.991 1 93.51 659 GLU B N 1
ATOM 11682 C CA . GLU B 1 659 ? -18.281 34.504 1.938 1 93.51 659 GLU B CA 1
ATOM 11683 C C . GLU B 1 659 ? -16.809 34.139 2.11 1 93.51 659 GLU B C 1
ATOM 11685 O O . GLU B 1 659 ? -16.364 33.839 3.22 1 93.51 659 GLU B O 1
ATOM 11690 N N . ASP B 1 660 ? -16.124 34.253 0.993 1 95.34 660 ASP B N 1
ATOM 11691 C CA . ASP B 1 660 ? -14.703 33.921 1.028 1 95.34 660 ASP B CA 1
ATOM 11692 C C . ASP B 1 660 ? -13.911 34.975 1.799 1 95.34 660 ASP B C 1
ATOM 11694 O O . ASP B 1 660 ? -12.947 34.648 2.495 1 95.34 660 ASP B O 1
ATOM 11698 N N . ARG B 1 661 ? -14.326 36.178 1.65 1 96.12 661 ARG B N 1
ATOM 11699 C CA . ARG B 1 661 ? -13.638 37.267 2.336 1 96.12 661 ARG B CA 1
ATOM 11700 C C . ARG B 1 661 ? -13.804 37.155 3.847 1 96.12 661 ARG B C 1
ATOM 11702 O O . ARG B 1 661 ? -12.85 37.366 4.6 1 96.12 661 ARG B O 1
ATOM 11709 N N . VAL B 1 662 ? -15.025 36.825 4.237 1 96.14 662 VAL B N 1
ATOM 11710 C CA . VAL B 1 662 ? -15.299 36.665 5.661 1 96.14 662 VAL B CA 1
ATOM 11711 C C . VAL B 1 662 ? -14.496 35.489 6.213 1 96.14 662 VAL B C 1
ATOM 11713 O O . VAL B 1 662 ? -13.919 35.578 7.299 1 96.14 662 VAL B O 1
ATOM 11716 N N . ALA B 1 663 ? -14.476 34.419 5.452 1 96.71 663 ALA B N 1
ATOM 11717 C CA . ALA B 1 663 ? -13.724 33.241 5.876 1 96.71 663 ALA B CA 1
ATOM 11718 C C . ALA B 1 663 ? -12.237 33.559 6.009 1 96.71 663 ALA B C 1
ATOM 11720 O O . ALA B 1 663 ? -11.573 33.079 6.931 1 96.71 663 ALA B O 1
ATOM 11721 N N . CYS B 1 664 ? -11.736 34.295 5.074 1 97.24 664 CYS B N 1
ATOM 11722 C CA . CYS B 1 664 ? -10.328 34.676 5.089 1 97.24 664 CYS B CA 1
ATOM 11723 C C . CYS B 1 664 ? -10.01 35.542 6.302 1 97.24 664 CYS B C 1
ATOM 11725 O O . CYS B 1 664 ? -9.032 35.292 7.009 1 97.24 664 CYS B O 1
ATOM 11727 N N . ALA B 1 665 ? -10.875 36.528 6.575 1 96.74 665 ALA B N 1
ATOM 11728 C CA . ALA B 1 665 ? -10.672 37.421 7.713 1 96.74 665 ALA B CA 1
ATOM 11729 C C . ALA B 1 665 ? -10.721 36.651 9.029 1 96.74 665 ALA B C 1
ATOM 11731 O O . ALA B 1 665 ? -9.974 36.956 9.962 1 96.74 665 ALA B O 1
ATOM 11732 N N . LEU B 1 666 ? -11.624 35.715 9.07 1 97.03 666 LEU B N 1
ATOM 11733 C CA . LEU B 1 666 ? -11.809 34.91 10.272 1 97.03 666 LEU B CA 1
ATOM 11734 C C . LEU B 1 666 ? -10.606 34.004 10.51 1 97.03 666 LEU B C 1
ATOM 11736 O O . LEU B 1 666 ? -10.226 33.757 11.657 1 97.03 666 LEU B O 1
ATOM 11740 N N . THR B 1 667 ? -9.95 33.517 9.471 1 97.29 667 THR B N 1
ATOM 11741 C CA . THR B 1 667 ? -8.921 32.486 9.555 1 97.29 667 THR B CA 1
ATOM 11742 C C . THR B 1 667 ? -7.547 33.111 9.781 1 97.29 667 THR B C 1
ATOM 11744 O O . THR B 1 667 ? -6.652 32.47 10.334 1 97.29 667 THR B O 1
ATOM 11747 N N . LEU B 1 668 ? -7.344 34.352 9.421 1 96.68 668 LEU B N 1
ATOM 11748 C CA . LEU B 1 668 ? -6.039 35.002 9.372 1 96.68 668 LEU B CA 1
ATOM 11749 C C . LEU B 1 668 ? -5.368 34.979 10.741 1 96.68 668 LEU B C 1
ATOM 11751 O O . LEU B 1 668 ? -4.185 34.652 10.851 1 96.68 668 LEU B O 1
ATOM 11755 N N . PRO B 1 669 ? -6.113 35.207 11.865 1 95.52 669 PRO B N 1
ATOM 11756 C CA . PRO B 1 669 ? -5.44 35.212 13.166 1 95.52 669 PRO B CA 1
ATOM 11757 C C . PRO B 1 669 ? -4.931 33.831 13.572 1 95.52 669 PRO B C 1
ATOM 11759 O O . PRO B 1 669 ? -4.068 33.719 14.446 1 95.52 669 PRO B O 1
ATOM 11762 N N . PHE B 1 670 ? -5.52 32.787 12.953 1 96.19 670 PHE B N 1
ATOM 11763 C CA . PHE B 1 670 ? -5.124 31.429 13.307 1 96.19 670 PHE B CA 1
ATOM 11764 C C . PHE B 1 670 ? -3.849 31.029 12.573 1 96.19 670 PHE B C 1
ATOM 11766 O O . PHE B 1 670 ? -3.061 30.228 13.08 1 96.19 670 PHE B O 1
ATOM 11773 N N . ILE B 1 671 ? -3.648 31.555 11.327 1 95.35 671 ILE B N 1
ATOM 11774 C CA . ILE B 1 671 ? -2.61 30.976 10.481 1 95.35 671 ILE B CA 1
ATOM 11775 C C . ILE B 1 671 ? -1.553 32.033 10.166 1 95.35 671 ILE B C 1
ATOM 11777 O O . ILE B 1 671 ? -0.557 31.744 9.498 1 95.35 671 ILE B O 1
ATOM 11781 N N . CYS B 1 672 ? -1.74 33.231 10.556 1 92.63 672 CYS B N 1
ATOM 11782 C CA . CYS B 1 672 ? -0.757 34.274 10.285 1 92.63 672 CYS B CA 1
ATOM 11783 C C . CYS B 1 672 ? -0.198 34.847 11.582 1 92.63 672 CYS B C 1
ATOM 11785 O O . CYS B 1 672 ? -0.948 35.366 12.411 1 92.63 672 CYS B O 1
ATOM 11787 N N . ARG B 1 673 ? 1.128 34.779 11.689 1 84.46 673 ARG B N 1
ATOM 11788 C CA . ARG B 1 673 ? 1.785 35.296 12.885 1 84.46 673 ARG B CA 1
ATOM 11789 C C . ARG B 1 673 ? 2.623 36.528 12.561 1 84.46 673 ARG B C 1
ATOM 11791 O O . ARG B 1 673 ? 2.983 37.294 13.457 1 84.46 673 ARG B O 1
ATOM 11798 N N . LYS B 1 674 ? 2.829 36.778 11.315 1 82.73 674 LYS B N 1
ATOM 11799 C CA . LYS B 1 674 ? 3.593 37.947 10.892 1 82.73 674 LYS B CA 1
ATOM 11800 C C . LYS B 1 674 ? 2.776 39.226 11.051 1 82.73 674 LYS B C 1
ATOM 11802 O O . LYS B 1 674 ? 1.721 39.375 10.431 1 82.73 674 LYS B O 1
ATOM 11807 N N . PRO B 1 675 ? 3.225 40.134 11.836 1 85.97 675 PRO B N 1
ATOM 11808 C CA . PRO B 1 675 ? 2.445 41.352 12.074 1 85.97 675 PRO B CA 1
ATOM 11809 C C . PRO B 1 675 ? 2.228 42.171 10.804 1 85.97 675 PRO B C 1
ATOM 11811 O O . PRO B 1 675 ? 1.151 42.741 10.609 1 85.97 675 PRO B O 1
ATOM 11814 N N . SER B 1 676 ? 3.211 42.182 9.964 1 87.35 676 SER B N 1
ATOM 11815 C CA . SER B 1 676 ? 3.07 42.964 8.74 1 87.35 676 SER B CA 1
ATOM 11816 C C . SER B 1 676 ? 1.924 42.443 7.879 1 87.35 676 SER B C 1
ATOM 11818 O O . SER B 1 676 ? 1.187 43.227 7.277 1 87.35 676 SER B O 1
ATOM 11820 N N . LEU B 1 677 ? 1.729 41.212 7.957 1 90.58 677 LEU B N 1
ATOM 11821 C CA . LEU B 1 677 ? 0.736 40.602 7.08 1 90.58 677 LEU B CA 1
ATOM 11822 C C . LEU B 1 677 ? -0.668 40.764 7.652 1 90.58 677 LEU B C 1
ATOM 11824 O O . LEU B 1 677 ? -1.583 41.2 6.949 1 90.58 677 LEU B O 1
ATOM 11828 N N . TRP B 1 678 ? -0.857 40.375 8.903 1 91.34 678 TRP B N 1
ATOM 11829 C CA . TRP B 1 678 ? -2.22 40.435 9.42 1 91.34 678 TRP B CA 1
ATOM 11830 C C . TRP B 1 678 ? -2.663 41.881 9.62 1 91.34 678 TRP B C 1
ATOM 11832 O O . TRP B 1 678 ? -3.85 42.194 9.505 1 91.34 678 TRP B O 1
ATOM 11842 N N . ARG B 1 679 ? -1.719 42.842 9.962 1 92.74 679 ARG B N 1
ATOM 11843 C CA . ARG B 1 679 ? -2.082 44.252 10.056 1 92.74 679 ARG B CA 1
ATOM 11844 C C . ARG B 1 679 ? -2.547 44.789 8.707 1 92.74 679 ARG B C 1
ATOM 11846 O O . ARG B 1 679 ? -3.54 45.516 8.631 1 92.74 679 ARG B O 1
ATOM 11853 N N . ARG B 1 680 ? -1.867 44.432 7.763 1 94.29 680 ARG B N 1
ATOM 11854 C CA . ARG B 1 680 ? -2.217 44.88 6.419 1 94.29 680 ARG B CA 1
ATOM 11855 C C . ARG B 1 680 ? -3.575 44.332 5.995 1 94.29 680 ARG B C 1
ATOM 11857 O O . ARG B 1 680 ? -4.429 45.079 5.511 1 94.29 680 ARG B O 1
ATOM 11864 N N . LEU B 1 681 ? -3.827 43.115 6.218 1 95.35 681 LEU B N 1
ATOM 11865 C CA . LEU B 1 681 ? -5.019 42.458 5.694 1 95.35 681 LEU B CA 1
ATOM 11866 C C . LEU B 1 681 ? -6.224 42.721 6.591 1 95.35 681 LEU B C 1
ATOM 11868 O O . LEU B 1 681 ? -7.323 42.989 6.1 1 95.35 681 LEU B O 1
ATOM 11872 N N . LEU B 1 682 ? -6.061 42.718 7.923 1 94.7 682 LEU B N 1
ATOM 11873 C CA . LEU B 1 682 ? -7.189 42.817 8.843 1 94.7 682 LEU B CA 1
ATOM 11874 C C . LEU B 1 682 ? -7.477 44.273 9.194 1 94.7 682 LEU B C 1
ATOM 11876 O O . LEU B 1 682 ? -8.636 44.653 9.381 1 94.7 682 LEU B O 1
ATOM 11880 N N . LEU B 1 683 ? -6.416 45.092 9.247 1 91.65 683 LEU B N 1
ATOM 11881 C CA . LEU B 1 683 ? -6.626 46.465 9.694 1 91.65 683 LEU B CA 1
ATOM 11882 C C . LEU B 1 683 ? -6.638 47.427 8.51 1 91.65 683 LEU B C 1
ATOM 11884 O O . LEU B 1 683 ? -7.627 48.127 8.284 1 91.65 683 LEU B O 1
ATOM 11888 N N . ASP B 1 684 ? -5.666 47.373 7.668 1 92.26 684 ASP B N 1
ATOM 11889 C CA . ASP B 1 684 ? -5.543 48.332 6.574 1 92.26 684 ASP B CA 1
ATOM 11890 C C . ASP B 1 684 ? -6.554 48.036 5.469 1 92.26 684 ASP B C 1
ATOM 11892 O O . ASP B 1 684 ? -7.194 48.951 4.945 1 92.26 684 ASP B O 1
ATOM 11896 N N . GLN B 1 685 ? -6.739 46.824 5.16 1 93.65 685 GLN B N 1
ATOM 11897 C CA . GLN B 1 685 ? -7.601 46.463 4.039 1 93.65 685 GLN B CA 1
ATOM 11898 C C . GLN B 1 685 ? -9.012 46.129 4.516 1 93.65 685 GLN B C 1
ATOM 11900 O O . GLN B 1 685 ? -9.834 45.636 3.74 1 93.65 685 GLN B O 1
ATOM 11905 N N . GLY B 1 686 ? -9.275 46.229 5.819 1 91.9 686 GLY B N 1
ATOM 11906 C CA . GLY B 1 686 ? -10.633 46.186 6.338 1 91.9 686 GLY B CA 1
ATOM 11907 C C . GLY B 1 686 ? -11.113 44.779 6.638 1 91.9 686 GLY B C 1
ATOM 11908 O O . GLY B 1 686 ? -12.319 44.532 6.719 1 91.9 686 GLY B O 1
ATOM 11909 N N . GLY B 1 687 ? -10.262 43.856 6.669 1 95.03 687 GLY B N 1
ATOM 11910 C CA . GLY B 1 687 ? -10.678 42.493 6.962 1 95.03 687 GLY B CA 1
ATOM 11911 C C . GLY B 1 687 ? -11.442 42.37 8.267 1 95.03 687 GLY B C 1
ATOM 11912 O O . GLY B 1 687 ? -12.418 41.623 8.353 1 95.03 687 GLY B O 1
ATOM 11913 N N . LEU B 1 688 ? -11.04 43.027 9.253 1 95.07 688 LEU B N 1
ATOM 11914 C CA . LEU B 1 688 ? -11.676 42.967 10.564 1 95.07 688 LEU B CA 1
ATOM 11915 C C . LEU B 1 688 ? -13.093 43.529 10.508 1 95.07 688 LEU B C 1
ATOM 11917 O O . LEU B 1 688 ? -14.012 42.968 11.109 1 95.07 688 LEU B O 1
ATOM 11921 N N . ARG B 1 689 ? -13.311 44.626 9.822 1 93.92 689 ARG B N 1
ATOM 11922 C CA . ARG B 1 689 ? -14.639 45.214 9.682 1 93.92 689 ARG B CA 1
ATOM 11923 C C . ARG B 1 689 ? -15.59 44.255 8.973 1 93.92 689 ARG B C 1
ATOM 11925 O O . ARG B 1 689 ? -16.769 44.17 9.322 1 93.92 689 ARG B O 1
ATOM 11932 N N . LEU B 1 690 ? -15.033 43.633 8.025 1 94.17 690 LEU B N 1
ATOM 11933 C CA . LEU B 1 690 ? -15.826 42.648 7.297 1 94.17 690 LEU B CA 1
ATOM 11934 C C . LEU B 1 690 ? -16.275 41.522 8.221 1 94.17 690 LEU B C 1
ATOM 11936 O O . LEU B 1 690 ? -17.423 41.076 8.152 1 94.17 690 LEU B O 1
ATOM 11940 N N . LEU B 1 691 ? -15.372 41.033 9.03 1 95.45 691 LEU B N 1
ATOM 11941 C CA . LEU B 1 691 ? -15.68 39.962 9.972 1 95.45 691 LEU B CA 1
ATOM 11942 C C . LEU B 1 691 ? -16.738 40.409 10.976 1 95.45 691 LEU B C 1
ATOM 11944 O O . LEU B 1 691 ? -17.678 39.665 11.266 1 95.45 691 LEU B O 1
ATOM 11948 N N . LEU B 1 692 ? -16.619 41.581 11.473 1 94.11 692 LEU B N 1
ATOM 11949 C CA . LEU B 1 692 ? -17.554 42.101 12.463 1 94.11 692 LEU B CA 1
ATOM 11950 C C . LEU B 1 692 ? -18.931 42.326 11.846 1 94.11 692 LEU B C 1
ATOM 11952 O O . LEU B 1 692 ? -19.953 42.088 12.494 1 94.11 692 LEU B O 1
ATOM 11956 N N . SER B 1 693 ? -18.931 42.756 10.61 1 91.87 693 SER B N 1
ATOM 11957 C CA . SER B 1 693 ? -20.209 42.934 9.929 1 91.87 693 SER B CA 1
ATOM 11958 C C . SER B 1 693 ? -20.898 41.595 9.687 1 91.87 693 SER B C 1
ATOM 11960 O O . SER B 1 693 ? -22.127 41.525 9.631 1 91.87 693 SER B O 1
ATOM 11962 N N . ALA B 1 694 ? -20.13 40.541 9.571 1 93.52 694 ALA B N 1
ATOM 11963 C CA . ALA B 1 694 ? -20.665 39.217 9.268 1 93.52 694 ALA B CA 1
ATOM 11964 C C . ALA B 1 694 ? -21.279 38.577 10.51 1 93.52 694 ALA B C 1
ATOM 11966 O O . ALA B 1 694 ? -22.052 37.621 10.406 1 93.52 694 ALA B O 1
ATOM 11967 N N . LEU B 1 695 ? -20.97 39.049 11.674 1 92.21 695 LEU B N 1
ATOM 11968 C CA . LEU B 1 695 ? -21.487 38.487 12.917 1 92.21 695 LEU B CA 1
ATOM 11969 C C . LEU B 1 695 ? -23.004 38.62 12.984 1 92.21 695 LEU B C 1
ATOM 11971 O O . LEU B 1 695 ? -23.675 37.806 13.624 1 92.21 695 LEU B O 1
ATOM 11975 N N . THR B 1 696 ? -23.511 39.641 12.331 1 87.15 696 THR B N 1
ATOM 11976 C CA . THR B 1 696 ? -24.937 39.926 12.45 1 87.15 696 THR B CA 1
ATOM 11977 C C . THR B 1 696 ? -25.702 39.36 11.257 1 87.15 696 THR B C 1
ATOM 11979 O O . THR B 1 696 ? -26.92 39.523 11.16 1 87.15 696 THR B O 1
ATOM 11982 N N . ARG B 1 697 ? -25.055 38.756 10.421 1 85.89 697 ARG B N 1
ATOM 11983 C CA . ARG B 1 697 ? -25.67 38.089 9.278 1 85.89 697 ARG B CA 1
ATOM 11984 C C . ARG B 1 697 ? -25.843 36.597 9.542 1 85.89 697 ARG B C 1
ATOM 11986 O O . ARG B 1 697 ? -25.328 36.073 10.532 1 85.89 697 ARG B O 1
ATOM 11993 N N . PRO B 1 698 ? -26.716 36.042 8.672 1 83.91 698 PRO B N 1
ATOM 11994 C CA . PRO B 1 698 ? -26.874 34.598 8.859 1 83.91 698 PRO B CA 1
ATOM 11995 C C . PRO B 1 698 ? -25.551 33.842 8.764 1 83.91 698 PRO B C 1
ATOM 11997 O O . PRO B 1 698 ? -24.751 34.101 7.861 1 83.91 698 PRO B O 1
ATOM 12000 N N . ALA B 1 699 ? -25.308 32.95 9.725 1 84.96 699 ALA B N 1
ATOM 12001 C CA . ALA B 1 699 ? -24.038 32.243 9.869 1 84.96 699 ALA B CA 1
ATOM 12002 C C . ALA B 1 699 ? -23.817 31.272 8.714 1 84.96 699 ALA B C 1
ATOM 12004 O O . ALA B 1 699 ? -24.676 30.435 8.424 1 84.96 699 ALA B O 1
ATOM 12005 N N . PRO B 1 700 ? -22.737 31.442 8.013 1 86.01 700 PRO B N 1
ATOM 12006 C CA . PRO B 1 700 ? -22.415 30.545 6.901 1 86.01 700 PRO B CA 1
ATOM 12007 C C . PRO B 1 700 ? -22.038 29.14 7.366 1 86.01 700 PRO B C 1
ATOM 12009 O O . PRO B 1 700 ? -22.093 28.191 6.58 1 86.01 700 PRO B O 1
ATOM 12012 N N . HIS B 1 701 ? -21.62 28.963 8.614 1 88.67 701 HIS B N 1
ATOM 12013 C CA . HIS B 1 701 ? -21.211 27.703 9.224 1 88.67 701 HIS B CA 1
ATOM 12014 C C . HIS B 1 701 ? -21.825 27.538 10.61 1 88.67 701 HIS B C 1
ATOM 12016 O O . HIS B 1 701 ? -22.025 28.521 11.326 1 88.67 701 HIS B O 1
ATOM 12022 N N . PRO B 1 702 ? -22.136 26.322 10.984 1 86.03 702 PRO B N 1
ATOM 12023 C CA . PRO B 1 702 ? -22.769 26.112 12.289 1 86.03 702 PRO B CA 1
ATOM 12024 C C . PRO B 1 702 ? -21.897 26.583 13.45 1 86.03 702 PRO B C 1
ATOM 12026 O O . PRO B 1 702 ? -22.417 26.963 14.503 1 86.03 702 PRO B O 1
ATOM 12029 N N . LEU B 1 703 ? -20.627 26.562 13.271 1 91.98 703 LEU B N 1
ATOM 12030 C CA . LEU B 1 703 ? -19.72 26.968 14.339 1 91.98 703 LEU B CA 1
ATOM 12031 C C . LEU B 1 703 ? -19.152 28.358 14.072 1 91.98 703 LEU B C 1
ATOM 12033 O O . LEU B 1 703 ? -18.123 28.732 14.639 1 91.98 703 LEU B O 1
ATOM 12037 N N . PHE B 1 704 ? -19.82 29.131 13.292 1 94.43 704 PHE B N 1
ATOM 12038 C CA . PHE B 1 704 ? -19.27 30.41 12.86 1 94.43 704 PHE B CA 1
ATOM 12039 C C . PHE B 1 704 ? -19.023 31.325 14.054 1 94.43 704 PHE B C 1
ATOM 12041 O O . PHE B 1 704 ? -17.95 31.92 14.175 1 94.43 704 PHE B O 1
ATOM 12048 N N . LEU B 1 705 ? -19.957 31.468 14.893 1 93.45 705 LEU B N 1
ATOM 12049 C CA . LEU B 1 705 ? -19.825 32.383 16.022 1 93.45 705 LEU B CA 1
ATOM 12050 C C . LEU B 1 705 ? -18.741 31.907 16.983 1 93.45 705 LEU B C 1
ATOM 12052 O O . LEU B 1 705 ? -18.051 32.722 17.599 1 93.45 705 LEU B O 1
ATOM 12056 N N . PHE B 1 706 ? -18.666 30.621 17.12 1 94.21 706 PHE B N 1
ATOM 12057 C CA . PHE B 1 706 ? -17.576 30.08 17.923 1 94.21 706 PHE B CA 1
ATOM 12058 C C . PHE B 1 706 ? -16.225 30.448 17.32 1 94.21 706 PHE B C 1
ATOM 12060 O O . PHE B 1 706 ? -15.317 30.878 18.034 1 94.21 706 PHE B O 1
ATOM 12067 N N . PHE B 1 707 ? -16.142 30.309 15.979 1 96.26 707 PHE B N 1
ATOM 12068 C CA . PHE B 1 707 ? -14.906 30.629 15.275 1 96.26 707 PHE B CA 1
ATOM 12069 C C . PHE B 1 707 ? -14.563 32.106 15.428 1 96.26 707 PHE B C 1
ATOM 12071 O O . PHE B 1 707 ? -13.403 32.46 15.651 1 96.26 707 PHE B O 1
ATOM 12078 N N . ALA B 1 708 ? -15.549 32.859 15.258 1 96.02 708 ALA B N 1
ATOM 12079 C CA . ALA B 1 708 ? -15.354 34.306 15.287 1 96.02 708 ALA B CA 1
ATOM 12080 C C . ALA B 1 708 ? -14.875 34.768 16.66 1 96.02 708 ALA B C 1
ATOM 12082 O O . ALA B 1 708 ? -13.984 35.616 16.761 1 96.02 708 ALA B O 1
ATOM 12083 N N . ALA B 1 709 ? -15.514 34.246 17.731 1 94.66 709 ALA B N 1
ATOM 12084 C CA . ALA B 1 709 ? -15.101 34.608 19.084 1 94.66 709 ALA B CA 1
ATOM 12085 C C . ALA B 1 709 ? -13.64 34.241 19.329 1 94.66 709 ALA B C 1
ATOM 12087 O O . ALA B 1 709 ? -12.893 35.012 19.937 1 94.66 709 ALA B O 1
ATOM 12088 N N . ASP B 1 710 ? -13.328 33.101 18.886 1 94.2 710 ASP B N 1
ATOM 12089 C CA . ASP B 1 710 ? -11.954 32.637 19.05 1 94.2 710 ASP B CA 1
ATOM 12090 C C . ASP B 1 710 ? -10.987 33.478 18.22 1 94.2 710 ASP B C 1
ATOM 12092 O O . ASP B 1 710 ? -9.887 33.799 18.675 1 94.2 710 ASP B O 1
ATOM 12096 N N . SER B 1 711 ? -11.344 33.772 16.975 1 95.94 711 SER B N 1
ATOM 12097 C CA . SER B 1 711 ? -10.509 34.561 16.076 1 95.94 711 SER B CA 1
ATOM 12098 C C . SER B 1 711 ? -10.243 35.95 16.646 1 95.94 711 SER B C 1
ATOM 12100 O O . SER B 1 711 ? -9.107 36.431 16.62 1 95.94 711 SER B O 1
ATOM 12102 N N . LEU B 1 712 ? -11.28 36.576 17.171 1 94.27 712 LEU B N 1
ATOM 12103 C CA . LEU B 1 712 ? -11.149 37.913 17.74 1 94.27 712 LEU B CA 1
ATOM 12104 C C . LEU B 1 712 ? -10.279 37.888 18.992 1 94.27 712 LEU B C 1
ATOM 12106 O O . LEU B 1 712 ? -9.489 38.806 19.223 1 94.27 712 LEU B O 1
ATOM 12110 N N . SER B 1 713 ? -10.466 36.869 19.764 1 92.65 713 SER B N 1
ATOM 12111 C CA . SER B 1 713 ? -9.636 36.734 20.957 1 92.65 713 SER B CA 1
ATOM 12112 C C . SER B 1 713 ? -8.168 36.543 20.591 1 92.65 713 SER B C 1
ATOM 12114 O O . SER B 1 713 ? -7.282 37.091 21.251 1 92.65 713 SER B O 1
ATOM 12116 N N . CYS B 1 714 ? -7.943 35.775 19.574 1 92.14 714 CYS B N 1
ATOM 12117 C CA . CYS B 1 714 ? -6.579 35.547 19.109 1 92.14 714 CYS B CA 1
ATOM 12118 C C . CYS B 1 714 ? -5.963 36.834 18.574 1 92.14 714 CYS B C 1
ATOM 12120 O O . CYS B 1 714 ? -4.783 37.105 18.803 1 92.14 714 CYS B O 1
ATOM 12122 N N . LEU B 1 715 ? -6.764 37.523 17.804 1 92.13 715 LEU B N 1
ATOM 12123 C CA . LEU B 1 715 ? -6.283 38.78 17.24 1 92.13 715 LEU B CA 1
ATOM 12124 C C . LEU B 1 715 ? -5.927 39.77 18.343 1 92.13 715 LEU B C 1
ATOM 12126 O O . LEU B 1 715 ? -4.953 40.517 18.222 1 92.13 715 LEU B O 1
ATOM 12130 N N . GLN B 1 716 ? -6.728 39.795 19.429 1 89.23 716 GLN B N 1
ATOM 12131 C CA . GLN B 1 716 ? -6.444 40.656 20.573 1 89.23 716 GLN B CA 1
ATOM 12132 C C . GLN B 1 716 ? -5.095 40.311 21.199 1 89.23 716 GLN B C 1
ATOM 12134 O O . GLN B 1 716 ? -4.349 41.203 21.609 1 89.23 716 GLN B O 1
ATOM 12139 N N . GLY B 1 717 ? -4.808 39.061 21.238 1 84.7 717 GLY B N 1
ATOM 12140 C CA . GLY B 1 717 ? -3.528 38.613 21.764 1 84.7 717 GLY B CA 1
ATOM 12141 C C . GLY B 1 717 ? -2.354 38.995 20.882 1 84.7 717 GLY B C 1
ATOM 12142 O O . GLY B 1 717 ? -1.242 39.199 21.373 1 84.7 717 GLY B O 1
ATOM 12143 N N . LEU B 1 718 ? -2.599 39.062 19.595 1 84.23 718 LEU B N 1
ATOM 12144 C CA . LEU B 1 718 ? -1.55 39.443 18.656 1 84.23 718 LEU B CA 1
ATOM 12145 C C . LEU B 1 718 ? -1.271 40.941 18.731 1 84.23 718 LEU B C 1
ATOM 12147 O O . LEU B 1 718 ? -0.123 41.37 18.599 1 84.23 718 LEU B O 1
ATOM 12151 N N . VAL B 1 719 ? -2.244 41.681 18.903 1 82.32 719 VAL B N 1
ATOM 12152 C CA . VAL B 1 719 ? -2.129 43.135 18.938 1 82.32 719 VAL B CA 1
ATOM 12153 C C . VAL B 1 719 ? -1.519 43.573 20.267 1 82.32 719 VAL B C 1
ATOM 12155 O O . VAL B 1 719 ? -0.675 44.472 20.304 1 82.32 719 VAL B O 1
ATOM 12158 N N . SER B 1 720 ? -1.885 43.041 21.381 1 74.1 720 SER B N 1
ATOM 12159 C CA . SER B 1 720 ? -1.387 43.398 22.705 1 74.1 720 SER B CA 1
ATOM 12160 C C . SER B 1 720 ? -0.804 42.184 23.422 1 74.1 720 SER B C 1
ATOM 12162 O O . SER B 1 720 ? -1.479 41.557 24.241 1 74.1 720 SER B O 1
ATOM 12164 N N . PRO B 1 721 ? 0.486 41.716 22.929 1 61.63 721 PRO B N 1
ATOM 12165 C CA . PRO B 1 721 ? 1.03 40.486 23.508 1 61.63 721 PRO B CA 1
ATOM 12166 C C . PRO B 1 721 ? 1.208 40.575 25.022 1 61.63 721 PRO B C 1
ATOM 12168 O O . PRO B 1 721 ? 1.251 39.547 25.704 1 61.63 721 PRO B O 1
ATOM 12171 N N . THR B 1 722 ? 1.725 41.673 25.649 1 52 722 THR B N 1
ATOM 12172 C CA . THR B 1 722 ? 2.108 41.824 27.049 1 52 722 THR B CA 1
ATOM 12173 C C . THR B 1 722 ? 0.898 41.652 27.962 1 52 722 THR B C 1
ATOM 12175 O O . THR B 1 722 ? 1.007 41.803 29.181 1 52 722 THR B O 1
ATOM 12178 N N . VAL B 1 723 ? -0.187 41.692 27.454 1 45.46 723 VAL B N 1
ATOM 12179 C CA . VAL B 1 723 ? -1.215 41.92 28.464 1 45.46 723 VAL B CA 1
ATOM 12180 C C . VAL B 1 723 ? -1.335 40.693 29.365 1 45.46 723 VAL B C 1
ATOM 12182 O O . VAL B 1 723 ? -1.745 39.621 28.914 1 45.46 723 VAL B O 1
ATOM 12185 N N . ILE B 1 724 ? -0.2 40.254 29.994 1 41.75 724 ILE B N 1
ATOM 12186 C CA . ILE B 1 724 ? -0.463 39.418 31.16 1 41.75 724 ILE B CA 1
ATOM 12187 C C . ILE B 1 724 ? -1.885 39.663 31.659 1 41.75 724 ILE B C 1
ATOM 12189 O O . ILE B 1 724 ? -2.282 40.808 31.887 1 41.75 724 ILE B O 1
ATOM 12193 N N . PRO B 1 725 ? -2.65 38.679 31.469 1 38.24 725 PRO B N 1
ATOM 12194 C CA . PRO B 1 725 ? -3.997 38.914 31.995 1 38.24 725 PRO B CA 1
ATOM 12195 C C . PRO B 1 725 ? -3.99 39.697 33.306 1 38.24 725 PRO B C 1
ATOM 12197 O O . PRO B 1 725 ? -3.563 39.175 34.339 1 38.24 725 PRO B O 1
ATOM 12200 N N . ALA B 1 726 ? -3.256 40.744 33.4 1 35.57 726 ALA B N 1
ATOM 12201 C CA . ALA B 1 726 ? -3.552 41.428 34.657 1 35.57 726 ALA B CA 1
ATOM 12202 C C . ALA B 1 726 ? -5.047 41.39 34.962 1 35.57 726 ALA B C 1
ATOM 12204 O O . ALA B 1 726 ? -5.868 41.763 34.121 1 35.57 726 ALA B O 1
ATOM 12205 N N . LEU B 1 727 ? -5.466 40.224 35.485 1 35.25 727 LEU B N 1
ATOM 12206 C CA . LEU B 1 727 ? -6.809 40.358 36.039 1 35.25 727 LEU B CA 1
ATOM 12207 C C . LEU B 1 727 ? -7.136 41.82 36.323 1 35.25 727 LEU B C 1
ATOM 12209 O O . LEU B 1 727 ? -6.296 42.56 36.84 1 35.25 727 LEU B O 1
ATOM 12213 N N . PRO B 1 728 ? -7.701 42.459 35.388 1 34.75 728 PRO B N 1
ATOM 12214 C CA . PRO B 1 728 ? -8.019 43.784 35.927 1 34.75 728 PRO B CA 1
ATOM 12215 C C . PRO B 1 728 ? -7.988 43.823 37.453 1 34.75 728 PRO B C 1
ATOM 12217 O O . PRO B 1 728 ? -8.291 42.821 38.106 1 34.75 728 PRO B O 1
ATOM 12220 N N . PRO B 1 729 ? -6.995 44.364 38.009 1 32.69 729 PRO B N 1
ATOM 12221 C CA . PRO B 1 729 ? -7.115 44.412 39.468 1 32.69 729 PRO B CA 1
ATOM 12222 C C . PRO B 1 729 ? -8.559 44.28 39.947 1 32.69 729 PRO B C 1
ATOM 12224 O O . PRO B 1 729 ? -9.486 44.685 39.241 1 32.69 729 PRO B O 1
ATOM 12227 N N . PRO B 1 730 ? -8.934 43.112 40.45 1 33.09 730 PRO B N 1
ATOM 12228 C CA . PRO B 1 730 ? -10.257 43.246 41.066 1 33.09 730 PRO B CA 1
ATOM 12229 C C . PRO B 1 730 ? -10.62 44.697 41.373 1 33.09 730 PRO B C 1
ATOM 12231 O O . PRO B 1 730 ? -9.764 45.474 41.804 1 33.09 730 PRO B O 1
ATOM 12234 N N . MET B 1 731 ? -11.151 45.361 40.41 1 33.76 731 MET B N 1
ATOM 12235 C CA . MET B 1 731 ? -11.634 46.584 41.045 1 33.76 731 MET B CA 1
ATOM 12236 C C . MET B 1 731 ? -11.717 46.416 42.558 1 33.76 731 MET B C 1
ATOM 12238 O O . MET B 1 731 ? -12.237 45.412 43.048 1 33.76 731 MET B O 1
ATOM 12242 N N . PRO B 1 732 ? -10.638 46.727 43.25 1 32.34 732 PRO B N 1
ATOM 12243 C CA . PRO B 1 732 ? -10.873 46.668 44.695 1 32.34 732 PRO B CA 1
ATOM 12244 C C . PRO B 1 732 ? -12.353 46.76 45.056 1 32.34 732 PRO B C 1
ATOM 12246 O O . PRO B 1 732 ? -13.026 47.722 44.679 1 32.34 732 PRO B O 1
ATOM 12249 N N . LEU B 1 733 ? -13.161 45.869 44.777 1 35.25 733 LEU B N 1
ATOM 12250 C CA . LEU B 1 733 ? -14.254 45.976 45.738 1 35.25 733 LEU B CA 1
ATOM 12251 C C . LEU B 1 733 ? -13.753 46.511 47.074 1 35.25 733 LEU B C 1
ATOM 12253 O O . LEU B 1 733 ? -14.437 46.39 48.093 1 35.25 733 LEU B O 1
ATOM 12257 N N . ASP B 1 734 ? -12.338 46.347 47.238 1 36.09 734 ASP B N 1
ATOM 12258 C CA . ASP B 1 734 ? -12.182 47.017 48.525 1 36.09 734 ASP B CA 1
ATOM 12259 C C . ASP B 1 734 ? -12.924 48.351 48.544 1 36.09 734 ASP B C 1
ATOM 12261 O O . ASP B 1 734 ? -12.445 49.342 47.986 1 36.09 734 ASP B O 1
ATOM 12265 N N . LEU B 1 735 ? -14.255 48.305 48.182 1 37.18 735 LEU B N 1
ATOM 12266 C CA . LEU B 1 735 ? -15.031 49.362 48.82 1 37.18 735 LEU B CA 1
ATOM 12267 C C . LEU B 1 735 ? -14.248 49.997 49.964 1 37.18 735 LEU B C 1
ATOM 12269 O O . LEU B 1 735 ? -13.962 49.339 50.966 1 37.18 735 LEU B O 1
ATOM 12273 N N . ASP B 1 736 ? -13.129 50.478 49.705 1 39.93 736 ASP B N 1
ATOM 12274 C CA . ASP B 1 736 ? -12.663 51.406 50.732 1 39.93 736 ASP B CA 1
ATOM 12275 C C . ASP B 1 736 ? -13.769 51.711 51.739 1 39.93 736 ASP B C 1
ATOM 12277 O O . ASP B 1 736 ? -14.953 51.534 51.442 1 39.93 736 ASP B O 1
ATOM 12281 N N . ALA B 1 737 ? -13.472 51.791 52.991 1 47.95 737 ALA B N 1
ATOM 12282 C CA . ALA B 1 737 ? -14.43 52.225 54.005 1 47.95 737 ALA B CA 1
ATOM 12283 C C . ALA B 1 737 ? -15.5 53.128 53.399 1 47.95 737 ALA B C 1
ATOM 12285 O O . ALA B 1 737 ? -15.183 54.095 52.702 1 47.95 737 ALA B O 1
ATOM 12286 N N . PRO B 1 738 ? -16.703 52.465 52.981 1 52.82 738 PRO B N 1
ATOM 12287 C CA . PRO B 1 738 ? -17.786 53.346 52.537 1 52.82 738 PRO B CA 1
ATOM 12288 C C . PRO B 1 738 ? -17.607 54.786 53.011 1 52.82 738 PRO B C 1
ATOM 12290 O O . PRO B 1 738 ? -17.182 55.018 54.146 1 52.82 738 PRO B O 1
ATOM 12293 N N . SER B 1 739 ? -17.166 55.512 52.047 1 65.73 739 SER B N 1
ATOM 12294 C CA . SER B 1 739 ? -17.241 56.916 52.438 1 65.73 739 SER B CA 1
ATOM 12295 C C . SER B 1 739 ? -18.455 57.179 53.323 1 65.73 739 SER B C 1
ATOM 12297 O O . SER B 1 739 ? -19.456 56.465 53.241 1 65.73 739 SER B O 1
ATOM 12299 N N . PRO B 1 740 ? -18.28 57.828 54.271 1 78.27 740 PRO B N 1
ATOM 12300 C CA . PRO B 1 740 ? -19.408 58.112 55.161 1 78.27 740 PRO B CA 1
ATOM 12301 C C . PRO B 1 740 ? -20.638 58.619 54.411 1 78.27 740 PRO B C 1
ATOM 12303 O O . PRO B 1 740 ? -20.507 59.35 53.426 1 78.27 740 PRO B O 1
ATOM 12306 N N . CYS B 1 741 ? -21.747 57.969 54.652 1 83.93 741 CYS B N 1
ATOM 12307 C CA . CYS B 1 741 ? -23.024 58.367 54.07 1 83.93 741 CYS B CA 1
ATOM 12308 C C . CYS B 1 741 ? -23.439 59.75 54.559 1 83.93 741 CYS B C 1
ATOM 12310 O O . CYS B 1 741 ? -23.635 59.955 55.758 1 83.93 741 CYS B O 1
ATOM 12312 N N . LEU B 1 742 ? -23.487 60.613 53.719 1 85.96 742 LEU B N 1
ATOM 12313 C CA . LEU B 1 742 ? -23.826 61.989 54.066 1 85.96 742 LEU B CA 1
ATOM 12314 C C . LEU B 1 742 ? -25.338 62.18 54.118 1 85.96 742 LEU B C 1
ATOM 12316 O O . LEU B 1 742 ? -25.824 63.173 54.666 1 85.96 742 LEU B O 1
ATOM 12320 N N . TYR B 1 743 ? -26.045 61.149 53.648 1 89.9 743 TYR B N 1
ATOM 12321 C CA . TYR B 1 743 ? -27.499 61.26 53.616 1 89.9 743 TYR B CA 1
ATOM 12322 C C . TYR B 1 743 ? -28.126 60.567 54.819 1 89.9 743 TYR B C 1
ATOM 12324 O O . TYR B 1 743 ? -29.254 60.88 55.206 1 89.9 743 TYR B O 1
ATOM 12332 N N . GLU B 1 744 ? -27.39 59.726 55.421 1 85.92 744 GLU B N 1
ATOM 12333 C CA . GLU B 1 744 ? -27.924 58.914 56.51 1 85.92 744 GLU B CA 1
ATOM 12334 C C . GLU B 1 744 ? -28.385 59.786 57.674 1 85.92 744 GLU B C 1
ATOM 12336 O O . GLU B 1 744 ? -29.415 59.51 58.294 1 85.92 744 GLU B O 1
ATOM 12341 N N . PRO B 1 745 ? -27.65 60.86 57.935 1 85.99 745 PRO B N 1
ATOM 12342 C CA . PRO B 1 745 ? -28.071 61.724 59.04 1 85.99 745 PRO B CA 1
ATOM 12343 C C . PRO B 1 745 ? -29.419 62.395 58.785 1 85.99 745 PRO B C 1
ATOM 12345 O O . PRO B 1 745 ? -30.104 62.792 59.731 1 85.99 745 PRO B O 1
ATOM 12348 N N . LEU B 1 746 ? -29.8 62.526 57.572 1 89.23 746 LEU B N 1
ATOM 12349 C CA . LEU B 1 746 ? -31.059 63.174 57.223 1 89.23 746 LEU B CA 1
ATOM 12350 C C . LEU B 1 746 ? -32.234 62.225 57.428 1 89.23 746 LEU B C 1
ATOM 12352 O O . LEU B 1 746 ? -33.384 62.662 57.516 1 89.23 746 LEU B O 1
ATOM 12356 N N . LEU B 1 747 ? -31.997 60.889 57.563 1 84.14 747 LEU B N 1
ATOM 12357 C CA . LEU B 1 747 ? -33.047 59.881 57.661 1 84.14 747 LEU B CA 1
ATOM 12358 C C . LEU B 1 747 ? -33.345 59.547 59.119 1 84.14 747 LEU B C 1
ATOM 12360 O O . LEU B 1 747 ? -34.355 58.907 59.42 1 84.14 747 LEU B O 1
ATOM 12364 N N . GLY B 1 748 ? -32.64 59.954 60.042 1 78.46 748 GLY B N 1
ATOM 12365 C CA . GLY B 1 748 ? -32.802 59.622 61.449 1 78.46 748 GLY B CA 1
ATOM 12366 C C . GLY B 1 748 ? -33.918 60.399 62.121 1 78.46 748 GLY B C 1
ATOM 12367 O O . GLY B 1 748 ? -34.586 61.215 61.482 1 78.46 748 GLY B O 1
ATOM 12368 N N . PRO B 1 749 ? -34.302 59.993 63.356 1 79.39 749 PRO B N 1
ATOM 12369 C CA . PRO B 1 749 ? -35.373 60.652 64.107 1 79.39 749 PRO B CA 1
ATOM 12370 C C . PRO B 1 749 ? -35.069 62.118 64.405 1 79.39 749 PRO B C 1
ATOM 12372 O O . PRO B 1 749 ? -35.988 62.934 64.511 1 79.39 749 PRO B O 1
ATOM 12375 N N . ALA B 1 750 ? -33.758 62.532 64.614 1 79.13 750 ALA B N 1
ATOM 12376 C CA . ALA B 1 750 ? -33.334 63.918 64.799 1 79.13 750 ALA B CA 1
ATOM 12377 C C . ALA B 1 750 ? -32.371 64.349 63.696 1 79.13 750 ALA B C 1
ATOM 12379 O O . ALA B 1 750 ? -31.154 64.359 63.895 1 79.13 750 ALA B O 1
ATOM 12380 N N . PRO B 1 751 ? -32.853 64.649 62.421 1 81 751 PRO B N 1
ATOM 12381 C CA . PRO B 1 751 ? -32.002 64.912 61.258 1 81 751 PRO B CA 1
ATOM 12382 C C . PRO B 1 751 ? -31.163 66.178 61.416 1 81 751 PRO B C 1
ATOM 12384 O O . PRO B 1 751 ? -31.652 67.186 61.931 1 81 751 PRO B O 1
ATOM 12387 N N . ILE B 1 752 ? -29.887 66.209 61.357 1 80.45 752 ILE B N 1
ATOM 12388 C CA . ILE B 1 752 ? -28.978 67.35 61.375 1 80.45 752 ILE B CA 1
ATOM 12389 C C . ILE B 1 752 ? -28.317 67.504 60.007 1 80.45 752 ILE B C 1
ATOM 12391 O O . ILE B 1 752 ? -27.551 66.637 59.579 1 80.45 752 ILE B O 1
ATOM 12395 N N . PRO B 1 753 ? -28.558 68.526 59.364 1 80.13 753 PRO B N 1
ATOM 12396 C CA . PRO B 1 753 ? -29.506 69.639 59.457 1 80.13 753 PRO B CA 1
ATOM 12397 C C . PRO B 1 753 ? -30.95 69.208 59.211 1 80.13 753 PRO B C 1
ATOM 12399 O O . PRO B 1 753 ? -31.19 68.157 58.61 1 80.13 753 PRO B O 1
ATOM 12402 N N . ALA B 1 754 ? -31.89 69.943 59.648 1 84.65 754 ALA B N 1
ATOM 12403 C CA . ALA B 1 754 ? -33.31 69.653 59.47 1 84.65 754 ALA B CA 1
ATOM 12404 C C . ALA B 1 754 ? -33.71 69.751 58 1 84.65 754 ALA B C 1
ATOM 12406 O O . ALA B 1 754 ? -33.343 70.708 57.314 1 84.65 754 ALA B O 1
ATOM 12407 N N . PRO B 1 755 ? -34.306 68.771 57.398 1 91.34 755 PRO B N 1
ATOM 12408 C CA . PRO B 1 755 ? -34.724 68.791 55.995 1 91.34 755 PRO B CA 1
ATOM 12409 C C . PRO B 1 755 ? -35.721 69.907 55.692 1 91.34 755 PRO B C 1
ATOM 12411 O O . PRO B 1 755 ? -36.628 70.163 56.488 1 91.34 755 PRO B O 1
ATOM 12414 N N . ASP B 1 756 ? -35.422 70.748 54.664 1 89.85 756 ASP B N 1
ATOM 12415 C CA . ASP B 1 756 ? -36.32 71.837 54.291 1 89.85 756 ASP B CA 1
ATOM 12416 C C . ASP B 1 756 ? -37.195 71.446 53.103 1 89.85 756 ASP B C 1
ATOM 12418 O O . ASP B 1 756 ? -38.008 72.245 52.635 1 89.85 756 ASP B O 1
ATOM 12422 N N . LEU B 1 757 ? -36.952 70.304 52.675 1 92.27 757 LEU B N 1
ATOM 12423 C CA . LEU B 1 757 ? -37.68 69.797 51.517 1 92.27 757 LEU B CA 1
ATOM 12424 C C . LEU B 1 757 ? -37.951 68.303 51.657 1 92.27 757 LEU B C 1
ATOM 12426 O O . LEU B 1 757 ? -37.173 67.583 52.288 1 92.27 757 LEU B O 1
ATOM 12430 N N . HIS B 1 758 ? -39.11 67.774 51.166 1 93.65 758 HIS B N 1
ATOM 12431 C CA . HIS B 1 758 ? -39.402 66.348 51.081 1 93.65 758 HIS B CA 1
ATOM 12432 C C . HIS B 1 758 ? -39.845 65.959 49.674 1 93.65 758 HIS B C 1
ATOM 12434 O O . HIS B 1 758 ? -40.659 66.654 49.061 1 93.65 758 HIS B O 1
ATOM 12440 N N . PHE B 1 759 ? -39.208 64.953 49.211 1 93.74 759 PHE B N 1
ATOM 12441 C CA . PHE B 1 759 ? -39.649 64.42 47.928 1 93.74 759 PHE B CA 1
ATOM 12442 C C . PHE B 1 759 ? -40.723 63.357 48.123 1 93.74 759 PHE B C 1
ATOM 12444 O O . PHE B 1 759 ? -40.592 62.485 48.985 1 93.74 759 PHE B O 1
ATOM 12451 N N . LEU B 1 760 ? -41.752 63.547 47.397 1 92.86 760 LEU B N 1
ATOM 12452 C CA . LEU B 1 760 ? -42.86 62.6 47.47 1 92.86 760 LEU B CA 1
ATOM 12453 C C . LEU B 1 760 ? -42.849 61.657 46.272 1 92.86 760 LEU B C 1
ATOM 12455 O O . LEU B 1 760 ? -42.934 62.102 45.125 1 92.86 760 LEU B O 1
ATOM 12459 N N . LEU B 1 761 ? -42.693 60.354 46.549 1 93.37 761 LEU B N 1
ATOM 12460 C CA . LEU B 1 761 ? -42.705 59.345 45.496 1 93.37 761 LEU B CA 1
ATOM 12461 C C . LEU B 1 761 ? -44.127 58.868 45.216 1 93.37 761 LEU B C 1
ATOM 12463 O O . LEU B 1 761 ? -45.05 59.176 45.973 1 93.37 761 LEU B O 1
ATOM 12467 N N . ASP B 1 762 ? -44.316 58.095 44.093 1 88.21 762 ASP B N 1
ATOM 12468 C CA . ASP B 1 762 ? -45.64 57.608 43.718 1 88.21 762 ASP B CA 1
ATOM 12469 C C . ASP B 1 762 ? -46.182 56.633 44.76 1 88.21 762 ASP B C 1
ATOM 12471 O O . ASP B 1 762 ? -47.395 56.538 44.959 1 88.21 762 ASP B O 1
ATOM 12475 N N . SER B 1 763 ? -45.254 55.951 45.439 1 87.59 763 SER B N 1
ATOM 12476 C CA . SER B 1 763 ? -45.646 54.996 46.471 1 87.59 763 SER B CA 1
ATOM 12477 C C . SER B 1 763 ? -46.152 55.71 47.72 1 87.59 763 SER B C 1
ATOM 12479 O O . SER B 1 763 ? -46.746 55.084 48.601 1 87.59 763 SER B O 1
ATOM 12481 N N . GLY B 1 764 ? -46.015 56.998 47.819 1 88.21 764 GLY B N 1
ATOM 12482 C CA . GLY B 1 764 ? -46.426 57.759 48.988 1 88.21 764 GLY B CA 1
ATOM 12483 C C . GLY B 1 764 ? -45.301 57.98 49.982 1 88.21 764 GLY B C 1
ATOM 12484 O O . GLY B 1 764 ? -45.481 58.668 50.988 1 88.21 764 GLY B O 1
ATOM 12485 N N . LEU B 1 765 ? -44.227 57.475 49.666 1 92.14 765 LEU B N 1
ATOM 12486 C CA . LEU B 1 765 ? -43.082 57.607 50.56 1 92.14 765 LEU B CA 1
ATOM 12487 C C . LEU B 1 765 ? -42.485 59.007 50.475 1 92.14 765 LEU B C 1
ATOM 12489 O O . LEU B 1 765 ? -42.287 59.537 49.379 1 92.14 765 LEU B O 1
ATOM 12493 N N . ARG B 1 766 ? -42.28 59.644 51.644 1 91.3 766 ARG B N 1
ATOM 12494 C CA . ARG B 1 766 ? -41.666 60.965 51.728 1 91.3 766 ARG B CA 1
ATOM 12495 C C . ARG B 1 766 ? -40.198 60.862 52.129 1 91.3 766 ARG B C 1
ATOM 12497 O O . ARG B 1 766 ? -39.872 60.276 53.163 1 91.3 766 ARG B O 1
ATOM 12504 N N . LEU B 1 767 ? -39.389 61.349 51.283 1 92.85 767 LEU B N 1
ATOM 12505 C CA . LEU B 1 767 ? -37.956 61.292 51.552 1 92.85 767 LEU B CA 1
ATOM 12506 C C . LEU B 1 767 ? -37.402 62.682 51.845 1 92.85 767 LEU B C 1
ATOM 12508 O O . LEU B 1 767 ? -37.604 63.613 51.062 1 92.85 767 LEU B O 1
ATOM 12512 N N . PRO B 1 768 ? -36.748 62.799 52.978 1 93.21 768 PRO B N 1
ATOM 12513 C CA . PRO B 1 768 ? -36.209 64.109 53.35 1 93.21 768 PRO B CA 1
ATOM 12514 C C . PRO B 1 768 ? -35.043 64.541 52.463 1 93.21 768 PRO B C 1
ATOM 12516 O O . PRO B 1 768 ? -34.277 63.697 51.99 1 93.21 768 PRO B O 1
ATOM 12519 N N . ALA B 1 769 ? -34.915 65.788 52.151 1 93.94 769 ALA B N 1
ATOM 12520 C CA . ALA B 1 769 ? -33.829 66.328 51.337 1 93.94 769 ALA B CA 1
ATOM 12521 C C . ALA B 1 769 ? -33.517 67.77 51.727 1 93.94 769 ALA B C 1
ATOM 12523 O O . ALA B 1 769 ? -34.254 68.384 52.503 1 93.94 769 ALA B O 1
ATOM 12524 N N . GLN B 1 770 ? -32.406 68.212 51.321 1 92.38 770 GLN B N 1
ATOM 12525 C CA . GLN B 1 770 ? -31.998 69.608 51.445 1 92.38 770 GLN B CA 1
ATOM 12526 C C . GLN B 1 770 ? -32.097 70.331 50.105 1 92.38 770 GLN B C 1
ATOM 12528 O O . GLN B 1 770 ? -31.492 69.906 49.118 1 92.38 770 GLN B O 1
ATOM 12533 N N . ARG B 1 771 ? -32.83 71.405 50.083 1 91.28 771 ARG B N 1
ATOM 12534 C CA . ARG B 1 771 ? -33.075 72.133 48.843 1 91.28 771 ARG B CA 1
ATOM 12535 C C . ARG B 1 771 ? -31.769 72.626 48.229 1 91.28 771 ARG B C 1
ATOM 12537 O O . ARG B 1 771 ? -31.542 72.467 47.028 1 91.28 771 ARG B O 1
ATOM 12544 N N . ALA B 1 772 ? -30.826 73.07 49.085 1 90.2 772 ALA B N 1
ATOM 12545 C CA . ALA B 1 772 ? -29.563 73.614 48.593 1 90.2 772 ALA B CA 1
ATOM 12546 C C . ALA B 1 772 ? -28.674 72.511 48.028 1 90.2 772 ALA B C 1
ATOM 12548 O O . ALA B 1 772 ? -28.085 72.668 46.956 1 90.2 772 ALA B O 1
ATOM 12549 N N . ALA B 1 773 ? -28.721 71.406 48.725 1 90.16 773 ALA B N 1
ATOM 12550 C CA . ALA B 1 773 ? -27.877 70.291 48.302 1 90.16 773 ALA B CA 1
ATOM 12551 C C . ALA B 1 773 ? -28.419 69.645 47.03 1 90.16 773 ALA B C 1
ATOM 12553 O O . ALA B 1 773 ? -27.65 69.266 46.143 1 90.16 773 ALA B O 1
ATOM 12554 N N . SER B 1 774 ? -29.704 69.485 46.934 1 92.35 774 SER B N 1
ATOM 12555 C CA . SER B 1 774 ? -30.344 68.869 45.776 1 92.35 774 SER B CA 1
ATOM 12556 C C . SER B 1 774 ? -30.239 69.763 44.545 1 92.35 774 SER B C 1
ATOM 12558 O O . SER B 1 774 ? -30.022 69.275 43.434 1 92.35 774 SER B O 1
ATOM 12560 N N . ALA B 1 775 ? -30.287 71.087 44.738 1 91.4 775 ALA B N 1
ATOM 12561 C CA . ALA B 1 775 ? -30.243 72.035 43.628 1 91.4 775 ALA B CA 1
ATOM 12562 C C . ALA B 1 775 ? -28.832 72.145 43.056 1 91.4 775 ALA B C 1
ATOM 12564 O O . ALA B 1 775 ? -28.657 72.35 41.853 1 91.4 775 ALA B O 1
ATOM 12565 N N . THR B 1 776 ? -27.856 71.854 43.864 1 90.78 776 THR B N 1
ATOM 12566 C CA . THR B 1 776 ? -26.475 72.017 43.422 1 90.78 776 THR B CA 1
ATOM 12567 C C . THR B 1 776 ? -25.965 70.741 42.759 1 90.78 776 THR B C 1
ATOM 12569 O O . THR B 1 776 ? -25.02 70.781 41.968 1 90.78 776 THR B O 1
ATOM 12572 N N . ALA B 1 777 ? -26.664 69.725 42.975 1 89.39 777 ALA B N 1
ATOM 12573 C CA . ALA B 1 777 ? -26.148 68.421 42.566 1 89.39 777 ALA B CA 1
ATOM 12574 C C . ALA B 1 777 ? -26.424 68.161 41.088 1 89.39 777 ALA B C 1
ATOM 12576 O O . ALA B 1 777 ? -25.727 67.368 40.45 1 89.39 777 ALA B O 1
ATOM 12577 N N . SER B 1 778 ? -27.543 68.759 40.445 1 90.63 778 SER B N 1
ATOM 12578 C CA . SER B 1 778 ? -27.881 68.534 39.043 1 90.63 778 SER B CA 1
ATOM 12579 C C . SER B 1 778 ? -28.624 69.729 38.455 1 90.63 778 SER B C 1
ATOM 12581 O O . SER B 1 778 ? -29.321 70.448 39.173 1 90.63 778 SER B O 1
ATOM 12583 N N . PRO B 1 779 ? -28.444 69.936 37.206 1 90.84 779 PRO B N 1
ATOM 12584 C CA . PRO B 1 779 ? -29.173 71.023 36.55 1 90.84 779 PRO B CA 1
ATOM 12585 C C . PRO B 1 779 ? -30.687 70.829 36.593 1 90.84 779 PRO B C 1
ATOM 12587 O O . PRO B 1 779 ? -31.436 71.806 36.682 1 90.84 779 PRO B O 1
ATOM 12590 N N . PHE B 1 780 ? -31.117 69.615 36.532 1 92.11 780 PHE B N 1
ATOM 12591 C CA . PHE B 1 780 ? -32.544 69.324 36.604 1 92.11 780 PHE B CA 1
ATOM 12592 C C . PHE B 1 780 ? -33.129 69.804 37.926 1 92.11 780 PHE B C 1
ATOM 12594 O O . PHE B 1 780 ? -34.137 70.513 37.944 1 92.11 780 PHE B O 1
ATOM 12601 N N . PHE B 1 781 ? -32.478 69.505 38.996 1 92.14 781 PHE B N 1
ATOM 12602 C CA . PHE B 1 781 ? -32.981 69.862 40.317 1 92.14 781 PHE B CA 1
ATOM 12603 C C . PHE B 1 781 ? -32.747 71.34 40.604 1 92.14 781 PHE B C 1
ATOM 12605 O O . PHE B 1 781 ? -33.506 71.961 41.352 1 92.14 781 PHE B O 1
ATOM 12612 N N . ARG B 1 782 ? -31.735 71.82 40.025 1 92.53 782 ARG B N 1
ATOM 12613 C CA . ARG B 1 782 ? -31.534 73.261 40.13 1 92.53 782 ARG B CA 1
ATOM 12614 C C . ARG B 1 782 ? -32.695 74.024 39.501 1 92.53 782 ARG B C 1
ATOM 12616 O O . ARG B 1 782 ? -33.194 74.992 40.078 1 92.53 782 ARG B O 1
ATOM 12623 N N . ALA B 1 783 ? -33.088 73.47 38.389 1 91.75 783 ALA B N 1
ATOM 12624 C CA . ALA B 1 783 ? -34.218 74.099 37.71 1 91.75 783 ALA B CA 1
ATOM 12625 C C . ALA B 1 783 ? -35.518 73.857 38.472 1 91.75 783 ALA B C 1
ATOM 12627 O O . ALA B 1 783 ? -36.367 74.748 38.563 1 91.75 783 ALA B O 1
ATOM 12628 N N . LEU B 1 784 ? -35.665 72.757 38.976 1 91.66 784 LEU B N 1
ATOM 12629 C CA . LEU B 1 784 ? -36.898 72.354 39.643 1 91.66 784 LEU B CA 1
ATOM 12630 C C . LEU B 1 784 ? -37.043 73.057 40.988 1 91.66 784 LEU B C 1
ATOM 12632 O O . LEU B 1 784 ? -38.132 73.518 41.337 1 91.66 784 LEU B O 1
ATOM 12636 N N . LEU B 1 785 ? -35.918 73.301 41.796 1 92.32 785 LEU B N 1
ATOM 12637 C CA . LEU B 1 785 ? -35.997 73.718 43.192 1 92.32 785 LEU B CA 1
ATOM 12638 C C . LEU B 1 785 ? -35.567 75.173 43.349 1 92.32 785 LEU B C 1
ATOM 12640 O O . LEU B 1 785 ? -35.848 75.8 44.373 1 92.32 785 LEU B O 1
ATOM 12644 N N . ALA B 1 786 ? -34.769 75.662 42.437 1 85.6 786 ALA B N 1
ATOM 12645 C CA . ALA B 1 786 ? -34.299 77.041 42.547 1 85.6 786 ALA B CA 1
ATOM 12646 C C . ALA B 1 786 ? -34.735 77.867 41.34 1 85.6 786 ALA B C 1
ATOM 12648 O O . ALA B 1 786 ? -34.48 79.072 41.28 1 85.6 786 ALA B O 1
ATOM 12649 N N . GLY B 1 787 ? -35.386 77.229 40.435 1 80.09 787 GLY B N 1
ATOM 12650 C CA . GLY B 1 787 ? -35.79 77.941 39.233 1 80.09 787 GLY B CA 1
ATOM 12651 C C . GLY B 1 787 ? -37.198 78.498 39.315 1 80.09 787 GLY B C 1
ATOM 12652 O O . GLY B 1 787 ? -37.651 78.901 40.388 1 80.09 787 GLY B O 1
ATOM 12653 N N . SER B 1 788 ? -37.871 78.59 38.21 1 80.58 788 SER B N 1
ATOM 12654 C CA . SER B 1 788 ? -39.163 79.258 38.1 1 80.58 788 SER B CA 1
ATOM 12655 C C . SER B 1 788 ? -40.311 78.256 38.169 1 80.58 788 SER B C 1
ATOM 12657 O O . SER B 1 788 ? -41.455 78.592 37.855 1 80.58 788 SER B O 1
ATOM 12659 N N . PHE B 1 789 ? -39.966 77.079 38.604 1 84.47 789 PHE B N 1
ATOM 12660 C CA . PHE B 1 789 ? -41.03 76.087 38.696 1 84.47 789 PHE B CA 1
ATOM 12661 C C . PHE B 1 789 ? -41.764 76.201 40.027 1 84.47 789 PHE B C 1
ATOM 12663 O O . PHE B 1 789 ? -41.23 76.756 40.99 1 84.47 789 PHE B O 1
ATOM 12670 N N . ALA B 1 790 ? -42.956 75.726 40.076 1 85.67 790 ALA B N 1
ATOM 12671 C CA . ALA B 1 790 ? -43.784 75.8 41.277 1 85.67 790 ALA B CA 1
ATOM 12672 C C . ALA B 1 790 ? -43.141 75.04 42.434 1 85.67 790 ALA B C 1
ATOM 12674 O O . ALA B 1 790 ? -43.315 75.406 43.598 1 85.67 790 ALA B O 1
ATOM 12675 N N . GLU B 1 791 ? -42.356 74.152 41.984 1 85.61 791 GLU B N 1
ATOM 12676 C CA . GLU B 1 791 ? -41.746 73.259 42.965 1 85.61 791 GLU B CA 1
ATOM 12677 C C . GLU B 1 791 ? -40.671 73.979 43.774 1 85.61 791 GLU B C 1
ATOM 12679 O O . GLU B 1 791 ? -40.308 73.537 44.866 1 85.61 791 GLU B O 1
ATOM 12684 N N . ALA B 1 792 ? -40.174 75.119 43.357 1 88.31 792 ALA B N 1
ATOM 12685 C CA . ALA B 1 792 ? -39.131 75.879 44.041 1 88.31 792 ALA B CA 1
ATOM 12686 C C . ALA B 1 792 ? -39.621 76.389 45.393 1 88.31 792 ALA B C 1
ATOM 12688 O O . ALA B 1 792 ? -38.826 76.583 46.315 1 88.31 792 ALA B O 1
ATOM 12689 N N . GLN B 1 793 ? -41.013 76.494 45.481 1 87.72 793 GLN B N 1
ATOM 12690 C CA . GLN B 1 793 ? -41.56 77.062 46.709 1 87.72 793 GLN B CA 1
ATOM 12691 C C . GLN B 1 793 ? -42.282 76 47.533 1 87.72 793 GLN B C 1
ATOM 12693 O O . GLN B 1 793 ? -42.785 76.286 48.621 1 87.72 793 GLN B O 1
ATOM 12698 N N . MET B 1 794 ? -42.181 74.843 47.051 1 90.44 794 MET B N 1
ATOM 12699 C CA . MET B 1 794 ? -42.892 73.761 47.725 1 90.44 794 MET B CA 1
ATOM 12700 C C . MET B 1 794 ? -41.966 73.011 48.677 1 90.44 794 MET B C 1
ATOM 12702 O O . MET B 1 794 ? -40.769 72.884 48.413 1 90.44 794 MET B O 1
ATOM 12706 N N . ASN B 1 795 ? -42.488 72.659 49.823 1 90.15 795 ASN B N 1
ATOM 12707 C CA . ASN B 1 795 ? -41.727 71.842 50.762 1 90.15 795 ASN B CA 1
ATOM 12708 C C . ASN B 1 795 ? -41.922 70.352 50.496 1 90.15 795 ASN B C 1
ATOM 12710 O O . ASN B 1 795 ? -41.175 69.522 51.015 1 90.15 795 ASN B O 1
ATOM 12714 N N . LEU B 1 796 ? -42.939 70.05 49.788 1 91.96 796 LEU B N 1
ATOM 12715 C CA . LEU B 1 796 ? -43.208 68.69 49.334 1 91.96 796 LEU B CA 1
ATOM 12716 C C . LEU B 1 796 ? -43.263 68.626 47.811 1 91.96 796 LEU B C 1
ATOM 12718 O O . LEU B 1 796 ? -44.244 69.058 47.202 1 91.96 796 LEU B O 1
ATOM 12722 N N . VAL B 1 797 ? -42.185 68.129 47.275 1 92.92 797 VAL B N 1
ATOM 12723 C CA . VAL B 1 797 ? -42.05 68.117 45.822 1 92.92 797 VAL B CA 1
ATOM 12724 C C . VAL B 1 797 ? -42.264 66.7 45.294 1 92.92 797 VAL B C 1
ATOM 12726 O O . VAL B 1 797 ? -41.591 65.761 45.728 1 92.92 797 VAL B O 1
ATOM 12729 N N . PRO B 1 798 ? -43.126 66.427 44.32 1 90.19 798 PRO B N 1
ATOM 12730 C CA . PRO B 1 798 ? -43.378 65.092 43.773 1 90.19 798 PRO B CA 1
ATOM 12731 C C . PRO B 1 798 ? -42.33 64.668 42.746 1 90.19 798 PRO B C 1
ATOM 12733 O O . PRO B 1 798 ? -41.946 65.464 41.885 1 90.19 798 PRO B O 1
ATOM 12736 N N . LEU B 1 799 ? -41.704 63.563 42.997 1 88.53 799 LEU B N 1
ATOM 12737 C CA . LEU B 1 799 ? -40.868 62.908 41.997 1 88.53 799 LEU B CA 1
ATOM 12738 C C . LEU B 1 799 ? -41.594 61.719 41.376 1 88.53 799 LEU B C 1
ATOM 12740 O O . LEU B 1 799 ? -41.604 60.626 41.946 1 88.53 799 LEU B O 1
ATOM 12744 N N . ARG B 1 800 ? -42.074 61.865 40.238 1 85.02 800 ARG B N 1
ATOM 12745 C CA . ARG B 1 800 ? -42.946 60.876 39.614 1 85.02 800 ARG B CA 1
ATOM 12746 C C . ARG B 1 800 ? -42.133 59.791 38.917 1 85.02 800 ARG B C 1
ATOM 12748 O O . ARG B 1 800 ? -41.026 60.047 38.439 1 85.02 800 ARG B O 1
ATOM 12755 N N . GLY B 1 801 ? -42.693 58.569 38.927 1 82.51 801 GLY B N 1
ATOM 12756 C CA . GLY B 1 801 ? -42.152 57.464 38.154 1 82.51 801 GLY B CA 1
ATOM 12757 C C . GLY B 1 801 ? -40.896 56.868 38.762 1 82.51 801 GLY B C 1
ATOM 12758 O O . GLY B 1 801 ? -40.003 56.42 38.04 1 82.51 801 GLY B O 1
ATOM 12759 N N . LEU B 1 802 ? -40.745 57.026 39.96 1 89.23 802 LEU B N 1
ATOM 12760 C CA . LEU B 1 802 ? -39.537 56.539 40.616 1 89.23 802 LEU B CA 1
ATOM 12761 C C . LEU B 1 802 ? -39.885 55.628 41.788 1 89.23 802 LEU B C 1
ATOM 12763 O O . LEU B 1 802 ? -40.613 56.031 42.698 1 89.23 802 LEU B O 1
ATOM 12767 N N . SER B 1 803 ? -39.46 54.37 41.764 1 90.44 803 SER B N 1
ATOM 12768 C CA . SER B 1 803 ? -39.632 53.444 42.879 1 90.44 803 SER B CA 1
ATOM 12769 C C . SER B 1 803 ? -38.708 53.797 44.039 1 90.44 803 SER B C 1
ATOM 12771 O O . SER B 1 803 ? -37.707 54.492 43.853 1 90.44 803 SER B O 1
ATOM 12773 N N . PRO B 1 804 ? -39.089 53.315 45.25 1 89.76 804 PRO B N 1
ATOM 12774 C CA . PRO B 1 804 ? -38.258 53.631 46.414 1 89.76 804 PRO B CA 1
ATOM 12775 C C . PRO B 1 804 ? -36.823 53.128 46.268 1 89.76 804 PRO B C 1
ATOM 12777 O O . PRO B 1 804 ? -35.879 53.826 46.648 1 89.76 804 PRO B O 1
ATOM 12780 N N . SER B 1 805 ? -36.667 51.936 45.649 1 89.29 805 SER B N 1
ATOM 12781 C CA . SER B 1 805 ? -35.338 51.352 45.497 1 89.29 805 SER B CA 1
ATOM 12782 C C . SER B 1 805 ? -34.498 52.141 44.5 1 89.29 805 SER B C 1
ATOM 12784 O O . SER B 1 805 ? -33.276 52.229 44.642 1 89.29 805 SER B O 1
ATOM 12786 N N . ALA B 1 806 ? -35.099 52.749 43.529 1 91.71 806 ALA B N 1
ATOM 12787 C CA . ALA B 1 806 ? -34.399 53.538 42.519 1 91.71 806 ALA B CA 1
ATOM 12788 C C . ALA B 1 806 ? -34.107 54.947 43.027 1 91.71 806 ALA B C 1
ATOM 12790 O O . ALA B 1 806 ? -33.158 55.593 42.576 1 91.71 806 ALA B O 1
ATOM 12791 N N . ALA B 1 807 ? -34.937 55.43 43.952 1 91.93 807 ALA B N 1
ATOM 12792 C CA . ALA B 1 807 ? -34.783 56.778 44.493 1 91.93 807 ALA B CA 1
ATOM 12793 C C . ALA B 1 807 ? -33.62 56.844 45.478 1 91.93 807 ALA B C 1
ATOM 12795 O O . ALA B 1 807 ? -33.002 57.897 45.649 1 91.93 807 ALA B O 1
ATOM 12796 N N . TRP B 1 808 ? -33.373 55.684 45.985 1 90.28 808 TRP B N 1
ATOM 12797 C CA . TRP B 1 808 ? -32.374 55.605 47.046 1 90.28 808 TRP B CA 1
ATOM 12798 C C . TRP B 1 808 ? -31.018 56.099 46.555 1 90.28 808 TRP B C 1
ATOM 12800 O O . TRP B 1 808 ? -30.435 57.016 47.139 1 90.28 808 TRP B O 1
ATOM 12810 N N . PRO B 1 809 ? -30.533 55.537 45.462 1 92.84 809 PRO B N 1
ATOM 12811 C CA . PRO B 1 809 ? -29.232 56.01 44.984 1 92.84 809 PRO B CA 1
ATOM 12812 C C . PRO B 1 809 ? -29.273 57.457 44.498 1 92.84 809 PRO B C 1
ATOM 12814 O O . PRO B 1 809 ? -28.277 58.177 44.609 1 92.84 809 PRO B O 1
ATOM 12817 N N . ILE B 1 810 ? -30.354 57.986 44.036 1 92.15 810 ILE B N 1
ATOM 12818 C CA . ILE B 1 810 ? -30.489 59.344 43.523 1 92.15 810 ILE B CA 1
ATOM 12819 C C . ILE B 1 810 ? -30.354 60.345 44.668 1 92.15 810 ILE B C 1
ATOM 12821 O O . ILE B 1 810 ? -29.612 61.324 44.561 1 92.15 810 ILE B O 1
ATOM 12825 N N . LEU B 1 811 ? -31.028 60.062 45.838 1 92.63 811 LEU B N 1
ATOM 12826 C CA . LEU B 1 811 ? -31.01 60.962 46.986 1 92.63 811 LEU B CA 1
ATOM 12827 C C . LEU B 1 811 ? -29.635 60.975 47.645 1 92.63 811 LEU B C 1
ATOM 12829 O O . LEU B 1 811 ? -29.166 62.025 48.091 1 92.63 811 LEU B O 1
ATOM 12833 N N . HIS B 1 812 ? -29.069 59.833 47.709 1 92.39 812 HIS B N 1
ATOM 12834 C CA . HIS B 1 812 ? -27.716 59.763 48.248 1 92.39 812 HIS B CA 1
ATOM 12835 C C . HIS B 1 812 ? -26.741 60.571 47.398 1 92.39 812 HIS B C 1
ATOM 12837 O O . HIS B 1 812 ? -25.904 61.302 47.933 1 92.39 812 HIS B O 1
ATOM 12843 N N . HIS B 1 813 ? -26.93 60.492 46.069 1 92.06 813 HIS B N 1
ATOM 12844 C CA . HIS B 1 813 ? -26.053 61.222 45.159 1 92.06 813 HIS B CA 1
ATOM 12845 C C . HIS B 1 813 ? -26.297 62.725 45.247 1 92.06 813 HIS B C 1
ATOM 12847 O O . HIS B 1 813 ? -25.351 63.514 45.212 1 92.06 813 HIS B O 1
ATOM 12853 N N . LEU B 1 814 ? -27.551 63.142 45.418 1 91.49 814 LEU B N 1
ATOM 12854 C CA . LEU B 1 814 ? -27.905 64.554 45.51 1 91.49 814 LEU B CA 1
ATOM 12855 C C . LEU B 1 814 ? -27.286 65.191 46.75 1 91.49 814 LEU B C 1
ATOM 12857 O O . LEU B 1 814 ? -26.984 66.386 46.754 1 91.49 814 LEU B O 1
ATOM 12861 N N . HIS B 1 815 ? -27.078 64.345 47.761 1 91.57 815 HIS B N 1
ATOM 12862 C CA . HIS B 1 815 ? -26.573 64.868 49.025 1 91.57 815 HIS B CA 1
ATOM 12863 C C . HIS B 1 815 ? -25.083 64.583 49.183 1 91.57 815 HIS B C 1
ATOM 12865 O O . HIS B 1 815 ? -24.569 64.542 50.303 1 91.57 815 HIS B O 1
ATOM 12871 N N . GLY B 1 816 ? -24.453 64.142 48.059 1 86.98 816 GLY B N 1
ATOM 12872 C CA . GLY B 1 816 ? -22.999 64.128 48.019 1 86.98 816 GLY B CA 1
ATOM 12873 C C . GLY B 1 816 ? -22.407 62.763 48.311 1 86.98 816 GLY B C 1
ATOM 12874 O O . GLY B 1 816 ? -21.185 62.614 48.387 1 86.98 816 GLY B O 1
ATOM 12875 N N . CYS B 1 817 ? -23.263 61.753 48.477 1 87.32 817 CYS B N 1
ATOM 12876 C CA . CYS B 1 817 ? -22.732 60.412 48.696 1 87.32 817 CYS B CA 1
ATOM 12877 C C . CYS B 1 817 ? -22.006 59.904 47.456 1 87.32 817 CYS B C 1
ATOM 12879 O O . CYS B 1 817 ? -22.499 60.056 46.337 1 87.32 817 CYS B O 1
ATOM 12881 N N . ARG B 1 818 ? -20.843 59.604 47.744 1 80.94 818 ARG B N 1
ATOM 12882 C CA . ARG B 1 818 ? -20.107 58.947 46.669 1 80.94 818 ARG B CA 1
ATOM 12883 C C . ARG B 1 818 ? -19.56 57.599 47.124 1 80.94 818 ARG B C 1
ATOM 12885 O O . ARG B 1 818 ? -18.834 57.521 48.118 1 80.94 818 ARG B O 1
ATOM 12892 N N . GLY B 1 819 ? -20.02 56.501 46.496 1 76.69 819 GLY B N 1
ATOM 12893 C CA . GLY B 1 819 ? -19.486 55.184 46.803 1 76.69 819 GLY B CA 1
ATOM 12894 C C . GLY B 1 819 ? -20 54.622 48.115 1 76.69 819 GLY B C 1
ATOM 12895 O O . GLY B 1 819 ? -19.343 53.786 48.739 1 76.69 819 GLY B O 1
ATOM 12896 N N . CYS B 1 820 ? -21.006 55.241 48.712 1 80.55 820 CYS B N 1
ATOM 12897 C CA . CYS B 1 820 ? -21.485 54.789 50.014 1 80.55 820 CYS B CA 1
ATOM 12898 C C . CYS B 1 820 ? -22.241 53.472 49.89 1 80.55 820 CYS B C 1
ATOM 12900 O O . CYS B 1 820 ? -22.733 52.937 50.885 1 80.55 820 CYS B O 1
ATOM 12902 N N . GLY B 1 821 ? -22.327 52.852 48.782 1 81.23 821 GLY B N 1
ATOM 12903 C CA . GLY B 1 821 ? -22.983 51.57 48.574 1 81.23 821 GLY B CA 1
ATOM 12904 C C . GLY B 1 821 ? -24.436 51.704 48.16 1 81.23 821 GLY B C 1
ATOM 12905 O O . GLY B 1 821 ? -25.098 50.706 47.867 1 81.23 821 GLY B O 1
ATOM 12906 N N . ALA B 1 822 ? -25.014 52.898 48.113 1 86.26 822 ALA B N 1
ATOM 12907 C CA . ALA B 1 822 ? -26.414 53.142 47.775 1 86.26 822 ALA B CA 1
ATOM 12908 C C . ALA B 1 822 ? -26.725 52.677 46.355 1 86.26 822 ALA B C 1
ATOM 12910 O O . ALA B 1 822 ? -27.851 52.27 46.061 1 86.26 822 ALA B O 1
ATOM 12911 N N . ALA B 1 823 ? -25.691 52.686 45.521 1 85.61 823 ALA B N 1
ATOM 12912 C CA . ALA B 1 823 ? -25.877 52.326 44.118 1 85.61 823 ALA B CA 1
ATOM 12913 C C . ALA B 1 823 ? -26.066 50.82 43.958 1 85.61 823 ALA B C 1
ATOM 12915 O O . ALA B 1 823 ? -26.557 50.356 42.927 1 85.61 823 ALA B O 1
ATOM 12916 N N . LEU B 1 824 ? -25.765 49.918 44.93 1 86.24 824 LEU B N 1
ATOM 12917 C CA . LEU B 1 824 ? -25.836 48.463 44.845 1 86.24 824 LEU B CA 1
ATOM 12918 C C . LEU B 1 824 ? -27.243 47.969 45.166 1 86.24 824 LEU B C 1
ATOM 12920 O O . LEU B 1 824 ? -27.62 46.862 44.775 1 86.24 824 LEU B O 1
ATOM 12924 N N . GLY B 1 825 ? -27.986 48.76 45.823 1 84.14 825 GLY B N 1
ATOM 12925 C CA . GLY B 1 825 ? -29.283 48.365 46.351 1 84.14 825 GLY B CA 1
ATOM 12926 C C . GLY B 1 825 ? -30.266 47.952 45.271 1 84.14 825 GLY B C 1
ATOM 12927 O O . GLY B 1 825 ? -30.837 46.861 45.33 1 84.14 825 GLY B O 1
ATOM 12928 N N . PRO B 1 826 ? -30.315 48.748 44.216 1 89.33 826 PRO B N 1
ATOM 12929 C CA . PRO B 1 826 ? -31.311 48.432 43.189 1 89.33 826 PRO B CA 1
ATOM 12930 C C . PRO B 1 826 ? -30.882 47.278 42.287 1 89.33 826 PRO B C 1
ATOM 12932 O O . PRO B 1 826 ? -31.702 46.732 41.544 1 89.33 826 PRO B O 1
ATOM 12935 N N . ILE B 1 827 ? -29.704 46.855 42.275 1 90.28 827 ILE B N 1
ATOM 12936 C CA . ILE B 1 827 ? -29.188 45.87 41.331 1 90.28 827 ILE B CA 1
ATOM 12937 C C . ILE B 1 827 ? -29.544 44.463 41.806 1 90.28 827 ILE B C 1
ATOM 12939 O O . ILE B 1 827 ? -29.153 44.054 42.902 1 90.28 827 ILE B O 1
ATOM 12943 N N . PRO B 1 828 ? -30.218 43.725 40.982 1 89.17 828 PRO B N 1
ATOM 12944 C CA . PRO B 1 828 ? -30.58 42.357 41.36 1 89.17 828 PRO B CA 1
ATOM 12945 C C . PRO B 1 828 ? -29.372 41.426 41.438 1 89.17 828 PRO B C 1
ATOM 12947 O O . PRO B 1 828 ? -28.356 41.672 40.782 1 89.17 828 PRO B O 1
ATOM 12950 N N . PRO B 1 829 ? -29.497 40.464 42.306 1 84.71 829 PRO B N 1
ATOM 12951 C CA . PRO B 1 829 ? -28.415 39.477 42.345 1 84.71 829 PRO B CA 1
ATOM 12952 C C . PRO B 1 829 ? -28.268 38.71 41.033 1 84.71 829 PRO B C 1
ATOM 12954 O O . PRO B 1 829 ? -29.121 38.821 40.149 1 84.71 829 PRO B O 1
ATOM 12957 N N . LEU B 1 830 ? -27.267 37.974 40.998 1 82.33 830 LEU B N 1
ATOM 12958 C CA . LEU B 1 830 ? -26.95 37.203 39.801 1 82.33 830 LEU B CA 1
ATOM 12959 C C . LEU B 1 830 ? -28.067 36.215 39.479 1 82.33 830 LEU B C 1
ATOM 12961 O O . LEU B 1 830 ? -28.602 35.562 40.378 1 82.33 830 LEU B O 1
ATOM 12965 N N . GLY B 1 831 ? -28.459 36.104 38.332 1 79.14 831 GLY B N 1
ATOM 12966 C CA . GLY B 1 831 ? -29.492 35.162 37.928 1 79.14 831 GLY B CA 1
ATOM 12967 C C . GLY B 1 831 ? -30.837 35.819 37.687 1 79.14 831 GLY B C 1
ATOM 12968 O O . GLY B 1 831 ? -31.701 35.249 37.016 1 79.14 831 GLY B O 1
ATOM 12969 N N . GLN B 1 832 ? -31.042 36.982 38.322 1 84.06 832 GLN B N 1
ATOM 12970 C CA . GLN B 1 832 ? -32.291 37.706 38.111 1 84.06 832 GLN B CA 1
ATOM 12971 C C . GLN B 1 832 ? -32.177 38.667 36.932 1 84.06 832 GLN B C 1
ATOM 12973 O O . GLN B 1 832 ? -31.098 39.196 36.657 1 84.06 832 GLN B O 1
ATOM 12978 N N . PRO B 1 833 ? -33.242 38.785 36.299 1 86.72 833 PRO B N 1
ATOM 12979 C CA . PRO B 1 833 ? -33.211 39.623 35.098 1 86.72 833 PRO B CA 1
ATOM 12980 C C . PRO B 1 833 ? -32.92 41.089 35.408 1 86.72 833 PRO B C 1
ATOM 12982 O O . PRO B 1 833 ? -33.393 41.616 36.419 1 86.72 833 PRO B O 1
ATOM 12985 N N . LEU B 1 834 ? -32.223 41.711 34.597 1 88.51 834 LEU B N 1
ATOM 12986 C CA . LEU B 1 834 ? -31.851 43.115 34.731 1 88.51 834 LEU B CA 1
ATOM 12987 C C . LEU B 1 834 ? -32.885 44.018 34.067 1 88.51 834 LEU B C 1
ATOM 12989 O O . LEU B 1 834 ? -33.132 45.133 34.531 1 88.51 834 LEU B O 1
ATOM 12993 N N . LEU B 1 835 ? -33.426 43.483 32.97 1 85.52 835 LEU B N 1
ATOM 12994 C CA . LEU B 1 835 ? -34.447 44.268 32.285 1 85.52 835 LEU B CA 1
ATOM 12995 C C . LEU B 1 835 ? -35.73 44.327 33.106 1 85.52 835 LEU B C 1
ATOM 12997 O O . LEU B 1 835 ? -36.232 43.294 33.556 1 85.52 835 LEU B O 1
ATOM 13001 N N . GLY B 1 836 ? -36.135 45.421 33.258 1 82.86 836 GLY B N 1
ATOM 13002 C CA . GLY B 1 836 ? -37.348 45.591 34.041 1 82.86 836 GLY B CA 1
ATOM 13003 C C . GLY B 1 836 ? -37.09 45.656 35.535 1 82.86 836 GLY B C 1
ATOM 13004 O O . GLY B 1 836 ? -38.027 45.779 36.327 1 82.86 836 GLY B O 1
ATOM 13005 N N . SER B 1 837 ? -35.853 45.673 35.851 1 88.54 837 SER B N 1
ATOM 13006 C CA . SER B 1 837 ? -35.492 45.726 37.264 1 88.54 837 SER B CA 1
ATOM 13007 C C . SER B 1 837 ? -35.358 47.167 37.745 1 88.54 837 SER B C 1
ATOM 13009 O O . SER B 1 837 ? -35.483 48.105 36.956 1 88.54 837 SER B O 1
ATOM 13011 N N . GLU B 1 838 ? -35.092 47.288 39.063 1 89.98 838 GLU B N 1
ATOM 13012 C CA . GLU B 1 838 ? -34.917 48.601 39.678 1 89.98 838 GLU B CA 1
ATOM 13013 C C . GLU B 1 838 ? -33.602 49.242 39.244 1 89.98 838 GLU B C 1
ATOM 13015 O O . GLU B 1 838 ? -33.455 50.465 39.296 1 89.98 838 GLU B O 1
ATOM 13020 N N . ALA B 1 839 ? -32.762 48.32 38.788 1 89.84 839 ALA B N 1
ATOM 13021 C CA . ALA B 1 839 ? -31.497 48.849 38.284 1 89.84 839 ALA B CA 1
ATOM 13022 C C . ALA B 1 839 ? -31.708 49.638 36.995 1 89.84 839 ALA B C 1
ATOM 13024 O O . ALA B 1 839 ? -31.116 50.703 36.808 1 89.84 839 ALA B O 1
ATOM 13025 N N . GLU B 1 840 ? -32.452 49.112 36.143 1 91.78 840 GLU B N 1
ATOM 13026 C CA . GLU B 1 840 ? -32.764 49.803 34.895 1 91.78 840 GLU B CA 1
ATOM 13027 C C . GLU B 1 840 ? -33.484 51.122 35.16 1 91.78 840 GLU B C 1
ATOM 13029 O O . GLU B 1 840 ? -33.208 52.129 34.504 1 91.78 840 GLU B O 1
ATOM 13034 N N . GLU B 1 841 ? -34.39 51.089 36.124 1 91.73 841 GLU B N 1
ATOM 13035 C CA . GLU B 1 841 ? -35.131 52.289 36.502 1 91.73 841 GLU B CA 1
ATOM 13036 C C . GLU B 1 841 ? -34.198 53.364 37.053 1 91.73 841 GLU B C 1
ATOM 13038 O O . GLU B 1 841 ? -34.354 54.547 36.742 1 91.73 841 GLU B O 1
ATOM 13043 N N . ALA B 1 842 ? -33.345 52.888 37.846 1 92.7 842 ALA B N 1
ATOM 13044 C CA . ALA B 1 842 ? -32.388 53.824 38.431 1 92.7 842 ALA B CA 1
ATOM 13045 C C . ALA B 1 842 ? -31.505 54.45 37.355 1 92.7 842 ALA B C 1
ATOM 13047 O O . ALA B 1 842 ? -31.191 55.641 37.417 1 92.7 842 ALA B O 1
ATOM 13048 N N . LEU B 1 843 ? -31.108 53.624 36.421 1 92.21 843 LEU B N 1
ATOM 13049 C CA . LEU B 1 843 ? -30.27 54.109 35.33 1 92.21 843 LEU B CA 1
ATOM 13050 C C . LEU B 1 843 ? -31.031 55.103 34.46 1 92.21 843 LEU B C 1
ATOM 13052 O O . LEU B 1 843 ? -30.477 56.125 34.048 1 92.21 843 LEU B O 1
ATOM 13056 N N . GLU B 1 844 ? -32.224 54.873 34.218 1 90.67 844 GLU B N 1
ATOM 13057 C CA . GLU B 1 844 ? -33.056 55.786 33.44 1 90.67 844 GLU B CA 1
ATOM 13058 C C . GLU B 1 844 ? -33.279 57.1 34.183 1 90.67 844 GLU B C 1
ATOM 13060 O O . GLU B 1 844 ? -33.273 58.172 33.575 1 90.67 844 GLU B O 1
ATOM 13065 N N . ALA B 1 845 ? -33.503 56.972 35.458 1 92.19 845 ALA B N 1
ATOM 13066 C CA . ALA B 1 845 ? -33.715 58.152 36.292 1 92.19 845 ALA B CA 1
ATOM 13067 C C . ALA B 1 845 ? -32.456 59.011 36.356 1 92.19 845 ALA B C 1
ATOM 13069 O O . ALA B 1 845 ? -32.537 60.242 36.363 1 92.19 845 ALA B O 1
ATOM 13070 N N . ALA B 1 846 ? -31.352 58.317 36.515 1 92.1 846 ALA B N 1
ATOM 13071 C CA . ALA B 1 846 ? -30.091 59.055 36.53 1 92.1 846 ALA B CA 1
ATOM 13072 C C . ALA B 1 846 ? -29.91 59.858 35.244 1 92.1 846 ALA B C 1
ATOM 13074 O O . ALA B 1 846 ? -29.385 60.973 35.271 1 92.1 846 ALA B O 1
ATOM 13075 N N . GLY B 1 847 ? -30.312 59.274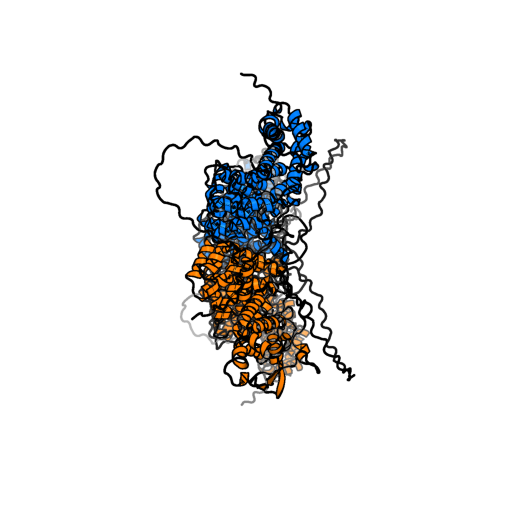 34.168 1 89.69 847 GLY B N 1
ATOM 13076 C CA . GLY B 1 847 ? -30.279 59.989 32.903 1 89.69 847 GLY B CA 1
ATOM 13077 C C . GLY B 1 847 ? -31.301 61.107 32.822 1 89.69 847 GLY B C 1
ATOM 13078 O O . GLY B 1 847 ? -30.987 62.211 32.373 1 89.69 847 GLY B O 1
ATOM 13079 N N . ARG B 1 848 ? -32.454 60.869 33.276 1 90.41 848 ARG B N 1
ATOM 13080 C CA . ARG B 1 848 ? -33.55 61.833 33.244 1 90.41 848 ARG B CA 1
ATOM 13081 C C . ARG B 1 848 ? -33.229 63.055 34.098 1 90.41 848 ARG B C 1
ATOM 13083 O O . ARG B 1 848 ? -33.544 64.185 33.717 1 90.41 848 ARG B O 1
ATOM 13090 N N . PHE B 1 849 ? -32.594 62.811 35.247 1 92.82 849 PHE B N 1
ATOM 13091 C CA . PHE B 1 849 ? -32.302 63.882 36.192 1 92.82 849 PHE B CA 1
ATOM 13092 C C . PHE B 1 849 ? -30.919 64.468 35.936 1 92.82 849 PHE B C 1
ATOM 13094 O O . PHE B 1 849 ? -30.424 65.274 36.727 1 92.82 849 PHE B O 1
ATOM 13101 N N . LEU B 1 850 ? -30.203 63.962 34.852 1 91.63 850 LEU B N 1
ATOM 13102 C CA . LEU B 1 850 ? -28.917 64.479 34.395 1 91.63 850 LEU B CA 1
ATOM 13103 C C . LEU B 1 850 ? -27.859 64.342 35.485 1 91.63 850 LEU B C 1
ATOM 13105 O O . LEU B 1 850 ? -27.21 65.324 35.853 1 91.63 850 LEU B O 1
ATOM 13109 N N . LEU B 1 851 ? -27.796 63.206 35.984 1 92.13 851 LEU B N 1
ATOM 13110 C CA . LEU B 1 851 ? -26.778 62.865 36.972 1 92.13 851 LEU B CA 1
ATOM 13111 C C . LEU B 1 851 ? -25.742 61.917 36.378 1 92.13 851 LEU B C 1
ATOM 13113 O O . LEU B 1 851 ? -25.746 60.72 36.675 1 92.13 851 LEU B O 1
ATOM 13117 N N . PRO B 1 852 ? -24.834 62.391 35.627 1 89.48 852 PRO B N 1
ATOM 13118 C CA . PRO B 1 852 ? -23.861 61.533 34.947 1 89.48 852 PRO B CA 1
ATOM 13119 C C . PRO B 1 852 ? -22.977 60.756 35.92 1 89.48 852 PRO B C 1
ATOM 13121 O O . PRO B 1 852 ? -22.608 59.611 35.645 1 89.48 852 PRO B O 1
ATOM 13124 N N . GLY B 1 853 ? -22.633 61.322 36.977 1 87.1 853 GLY B N 1
ATOM 13125 C CA . GLY B 1 853 ? -21.834 60.625 37.972 1 87.1 853 GLY B CA 1
ATOM 13126 C C . GLY B 1 853 ? -22.528 59.405 38.547 1 87.1 853 GLY B C 1
ATOM 13127 O O . GLY B 1 853 ? -21.89 58.38 38.792 1 87.1 853 GLY B O 1
ATOM 13128 N N . LEU B 1 854 ? -23.841 59.681 38.827 1 90.35 854 LEU B N 1
ATOM 13129 C CA . LEU B 1 854 ? -24.601 58.551 39.35 1 90.35 854 LEU B CA 1
ATOM 13130 C C . LEU B 1 854 ? -24.748 57.46 38.295 1 90.35 854 LEU B C 1
ATOM 13132 O O . LEU B 1 854 ? -24.714 56.27 38.617 1 90.35 854 LEU B O 1
ATOM 13136 N N . GLU B 1 855 ? -24.918 57.874 37.038 1 90.2 855 GLU B N 1
ATOM 13137 C CA . GLU B 1 855 ? -25.007 56.909 35.946 1 90.2 855 GLU B CA 1
ATOM 13138 C C . GLU B 1 855 ? -23.756 56.038 35.875 1 90.2 855 GLU B C 1
ATOM 13140 O O . GLU B 1 855 ? -23.849 54.82 35.709 1 90.2 855 GLU B O 1
ATOM 13145 N N . GLU B 1 856 ? -22.668 56.6 35.99 1 89.01 856 GLU B N 1
ATOM 13146 C CA . GLU B 1 856 ? -21.398 55.882 35.944 1 89.01 856 GLU B CA 1
ATOM 13147 C C . GLU B 1 856 ? -21.268 54.915 37.117 1 89.01 856 GLU B C 1
ATOM 13149 O O . GLU B 1 856 ? -20.796 53.788 36.951 1 89.01 856 GLU B O 1
ATOM 13154 N N . GLU B 1 857 ? -21.671 55.418 38.227 1 87.9 857 GLU B N 1
ATOM 13155 C CA . GLU B 1 857 ? -21.594 54.581 39.42 1 87.9 857 GLU B CA 1
ATOM 13156 C C . GLU B 1 857 ? -22.507 53.364 39.3 1 87.9 857 GLU B C 1
ATOM 13158 O O . GLU B 1 857 ? -22.14 52.262 39.714 1 87.9 857 GLU B O 1
ATOM 13163 N N . LEU B 1 858 ? -23.66 53.62 38.8 1 90.32 858 LEU B N 1
ATOM 13164 C CA . LEU B 1 858 ? -24.617 52.531 38.636 1 90.32 858 LEU B CA 1
ATOM 13165 C C . LEU B 1 858 ? -24.132 51.534 37.588 1 90.32 858 LEU B C 1
ATOM 13167 O O . LEU B 1 858 ? -24.285 50.323 37.76 1 90.32 858 LEU B O 1
ATOM 13171 N N . GLU B 1 859 ? -23.603 52.018 36.506 1 89.96 859 GLU B N 1
ATOM 13172 C CA . GLU B 1 859 ? -23.075 51.15 35.457 1 89.96 859 GLU B CA 1
ATOM 13173 C C . GLU B 1 859 ? -21.928 50.29 35.979 1 89.96 859 GLU B C 1
ATOM 13175 O O . GLU B 1 859 ? -21.845 49.1 35.666 1 89.96 859 GLU B O 1
ATOM 13180 N N . GLU B 1 860 ? -21.121 50.849 36.711 1 85.16 860 GLU B N 1
ATOM 13181 C CA . GLU B 1 860 ? -20.003 50.107 37.287 1 85.16 860 GLU B CA 1
ATOM 13182 C C . GLU B 1 860 ? -20.493 49.024 38.244 1 85.16 860 GLU B C 1
ATOM 13184 O O . GLU B 1 860 ? -19.918 47.936 38.304 1 85.16 860 GLU B O 1
ATOM 13189 N N . ALA B 1 861 ? -21.472 49.388 38.951 1 86.36 861 ALA B N 1
ATOM 13190 C CA . ALA B 1 861 ? -22.039 48.423 39.89 1 86.36 861 ALA B CA 1
ATOM 13191 C C . ALA B 1 861 ? -22.662 47.242 39.153 1 86.36 861 ALA B C 1
ATOM 13193 O O . ALA B 1 861 ? -22.493 46.089 39.559 1 86.36 861 ALA B O 1
ATOM 13194 N N . VAL B 1 862 ? -23.36 47.554 38.119 1 89.13 862 VAL B N 1
ATOM 13195 C CA . VAL B 1 862 ? -23.962 46.499 37.311 1 89.13 862 VAL B CA 1
ATOM 13196 C C . VAL B 1 862 ? -22.869 45.608 36.726 1 89.13 862 VAL B C 1
ATOM 13198 O O . VAL B 1 862 ? -22.992 44.381 36.728 1 89.13 862 VAL B O 1
ATOM 13201 N N . GLY B 1 863 ? -21.865 46.163 36.111 1 88.37 863 GLY B N 1
ATOM 13202 C CA . GLY B 1 863 ? -20.746 45.424 35.547 1 88.37 863 GLY B CA 1
ATOM 13203 C C . GLY B 1 863 ? -20.045 44.537 36.559 1 88.37 863 GLY B C 1
ATOM 13204 O O . GLY B 1 863 ? -19.699 43.394 36.256 1 88.37 863 GLY B O 1
ATOM 13205 N N . HIS B 1 864 ? -19.95 45.015 37.683 1 82.2 864 HIS B N 1
ATOM 13206 C CA . HIS B 1 864 ? -19.254 44.283 38.736 1 82.2 864 HIS B CA 1
ATOM 13207 C C . HIS B 1 864 ? -20.049 43.058 39.174 1 82.2 864 HIS B C 1
ATOM 13209 O O . HIS B 1 864 ? -19.471 42.008 39.462 1 82.2 864 HIS B O 1
ATOM 13215 N N . ILE B 1 865 ? -21.287 43.175 39.241 1 85.14 865 ILE B N 1
ATOM 13216 C CA . ILE B 1 865 ? -22.123 42.096 39.755 1 85.14 865 ILE B CA 1
ATOM 13217 C C . ILE B 1 865 ? -22.406 41.089 38.643 1 85.14 865 ILE B C 1
ATOM 13219 O O . ILE B 1 865 ? -22.298 39.878 38.851 1 85.14 865 ILE B O 1
ATOM 13223 N N . HIS B 1 866 ? -22.678 41.625 37.513 1 88.81 866 HIS B N 1
ATOM 13224 C CA . HIS B 1 866 ? -23.172 40.737 36.467 1 88.81 866 HIS B CA 1
ATOM 13225 C C . HIS B 1 866 ? -22.049 40.321 35.522 1 88.81 866 HIS B C 1
ATOM 13227 O O . HIS B 1 866 ? -22.181 39.338 34.789 1 88.81 866 HIS B O 1
ATOM 13233 N N . LEU B 1 867 ? -20.933 40.977 35.439 1 87.74 867 LEU B N 1
ATOM 13234 C CA . LEU B 1 867 ? -19.814 40.642 34.565 1 87.74 867 LEU B CA 1
ATOM 13235 C C . LEU B 1 867 ? -18.564 40.327 35.38 1 87.74 867 LEU B C 1
ATOM 13237 O O . LEU B 1 867 ? -17.446 40.413 34.867 1 87.74 867 LEU B O 1
ATOM 13241 N N . GLY B 1 868 ? -18.743 40.09 36.544 1 77.07 868 GLY B N 1
ATOM 13242 C CA . GLY B 1 868 ? -17.642 39.705 37.412 1 77.07 868 GLY B CA 1
ATOM 13243 C C . GLY B 1 868 ? -17.21 38.263 37.223 1 77.07 868 GLY B C 1
ATOM 13244 O O . GLY B 1 868 ? -17.627 37.604 36.268 1 77.07 868 GLY B O 1
ATOM 13245 N N . PRO B 1 869 ? -16.343 37.761 38.069 1 73.51 869 PRO B N 1
ATOM 13246 C CA . PRO B 1 869 ? -15.797 36.406 37.957 1 73.51 869 PRO B CA 1
ATOM 13247 C C . PRO B 1 869 ? -16.872 35.327 38.054 1 73.51 869 PRO B C 1
ATOM 13249 O O . PRO B 1 869 ? -16.706 34.234 37.507 1 73.51 869 PRO B O 1
ATOM 13252 N N . HIS B 1 870 ? -17.968 35.704 38.701 1 73.12 870 HIS B N 1
ATOM 13253 C CA . HIS B 1 870 ? -19.033 34.725 38.886 1 73.12 870 HIS B CA 1
ATOM 13254 C C . HIS B 1 870 ? -20.113 34.877 37.82 1 73.12 870 HIS B C 1
ATOM 13256 O O . HIS B 1 870 ? -21.06 34.088 37.773 1 73.12 870 HIS B O 1
ATOM 13262 N N . GLY B 1 871 ? -19.887 35.864 37.066 1 77.48 871 GLY B N 1
ATOM 13263 C CA . GLY B 1 871 ? -20.863 36.09 36.012 1 77.48 871 GLY B CA 1
ATOM 13264 C C . GLY B 1 871 ? -20.749 35.098 34.871 1 77.48 871 GLY B C 1
ATOM 13265 O O . GLY B 1 871 ? -19.646 34.677 34.515 1 77.48 871 GLY B O 1
ATOM 13266 N N . GLY B 1 872 ? -21.925 34.55 34.419 1 81.97 872 GLY B N 1
ATOM 13267 C CA . GLY B 1 872 ? -21.956 33.623 33.299 1 81.97 872 GLY B CA 1
ATOM 13268 C C . GLY B 1 872 ? -22.178 34.307 31.963 1 81.97 872 GLY B C 1
ATOM 13269 O O . GLY B 1 872 ? -22.465 35.505 31.913 1 81.97 872 GLY B O 1
ATOM 13270 N N . PRO B 1 873 ? -21.917 33.64 30.886 1 87.08 873 PRO B N 1
ATOM 13271 C CA . PRO B 1 873 ? -22.086 34.204 29.545 1 87.08 873 PRO B CA 1
ATOM 13272 C C . PRO B 1 873 ? -23.517 34.665 29.275 1 87.08 873 PRO B C 1
ATOM 13274 O O . PRO B 1 873 ? -23.736 35.566 28.461 1 87.08 873 PRO B O 1
ATOM 13277 N N . GLU B 1 874 ? -24.43 34.204 29.975 1 84.88 874 GLU B N 1
ATOM 13278 C CA . GLU B 1 874 ? -25.829 34.575 29.787 1 84.88 874 GLU B CA 1
ATOM 13279 C C . GLU B 1 874 ? -26.087 36.007 30.249 1 84.88 874 GLU B C 1
ATOM 13281 O O . GLU B 1 874 ? -26.975 36.683 29.726 1 84.88 874 GLU B O 1
ATOM 13286 N N . SER B 1 875 ? -25.309 36.394 31.191 1 88.83 875 SER B N 1
ATOM 13287 C CA . SER B 1 875 ? -25.504 37.722 31.762 1 88.83 875 SER B CA 1
ATOM 13288 C C . SER B 1 875 ? -25.012 38.809 30.812 1 88.83 875 SER B C 1
ATOM 13290 O O . SER B 1 875 ? -25.456 39.957 30.89 1 88.83 875 SER B O 1
ATOM 13292 N N . VAL B 1 876 ? -24.19 38.435 29.947 1 91.08 876 VAL B N 1
ATOM 13293 C CA . VAL B 1 876 ? -23.573 39.415 29.06 1 91.08 876 VAL B CA 1
ATOM 13294 C C . VAL B 1 876 ? -24.629 40.011 28.132 1 91.08 876 VAL B C 1
ATOM 13296 O O . VAL B 1 876 ? -24.662 41.224 27.916 1 91.08 876 VAL B O 1
ATOM 13299 N N . GLY B 1 877 ? -25.465 39.154 27.686 1 90.04 877 GLY B N 1
ATOM 13300 C CA . GLY B 1 877 ? -26.533 39.633 26.823 1 90.04 877 GLY B CA 1
ATOM 13301 C C . GLY B 1 877 ? -27.513 40.546 27.537 1 90.04 877 GLY B C 1
ATOM 13302 O O . GLY B 1 877 ? -28.001 41.517 26.956 1 90.04 877 GLY B O 1
ATOM 13303 N N . GLU B 1 878 ? -27.736 40.269 28.745 1 89.43 878 GLU B N 1
ATOM 13304 C CA . GLU B 1 878 ? -28.663 41.064 29.546 1 89.43 878 GLU B CA 1
ATOM 13305 C C . GLU B 1 878 ? -28.096 42.452 29.83 1 89.43 878 GLU B C 1
ATOM 13307 O O . GLU B 1 878 ? -28.821 43.448 29.775 1 89.43 878 GLU B O 1
ATOM 13312 N N . VAL B 1 879 ? -26.88 42.424 30.131 1 91.97 879 VAL B N 1
ATOM 13313 C CA . VAL B 1 879 ? -26.221 43.692 30.426 1 91.97 879 VAL B CA 1
ATOM 13314 C C . VAL B 1 879 ? -26.178 44.558 29.169 1 91.97 879 VAL B C 1
ATOM 13316 O O . VAL B 1 879 ? -26.382 45.772 29.236 1 91.97 879 VAL B O 1
ATOM 13319 N N . PHE B 1 880 ? -25.987 43.961 28.055 1 92.16 880 PHE B N 1
ATOM 13320 C CA . PHE B 1 880 ? -25.907 44.67 26.784 1 92.16 880 PHE B CA 1
ATOM 13321 C C . PHE B 1 880 ? -27.245 45.31 26.435 1 92.16 880 PHE B C 1
ATOM 13323 O O . PHE B 1 880 ? -27.287 46.399 25.859 1 92.16 880 PHE B O 1
ATOM 13330 N N . ARG B 1 881 ? -28.29 44.724 26.85 1 89.66 881 ARG B N 1
ATOM 13331 C CA . ARG B 1 881 ? -29.628 45.19 26.498 1 89.66 881 ARG B CA 1
ATOM 13332 C C . ARG B 1 881 ? -29.967 46.483 27.232 1 89.66 881 ARG B C 1
ATOM 13334 O O . ARG B 1 881 ? -30.862 47.222 26.816 1 89.66 881 ARG B O 1
ATOM 13341 N N . LEU B 1 882 ? -29.209 46.761 28.236 1 89.09 882 LEU B N 1
ATOM 13342 C CA . LEU B 1 882 ? -29.435 48.012 28.952 1 89.09 882 LEU B CA 1
ATOM 13343 C C . LEU B 1 882 ? -29.07 49.21 28.081 1 89.09 882 LEU B C 1
ATOM 13345 O O . LEU B 1 882 ? -29.502 50.333 28.351 1 89.09 882 LEU B O 1
ATOM 13349 N N . GLY B 1 883 ? -28.24 49.014 27.05 1 82.06 883 GLY B N 1
ATOM 13350 C CA . GLY B 1 883 ? -28.013 49.983 25.989 1 82.06 883 GLY B CA 1
ATOM 13351 C C . GLY B 1 883 ? -27.102 51.122 26.407 1 82.06 883 GLY B C 1
ATOM 13352 O O . GLY B 1 883 ? -27.156 52.21 25.831 1 82.06 883 GLY B O 1
ATOM 13353 N N . ARG B 1 884 ? -26.324 51.033 27.498 1 86.92 884 ARG B N 1
ATOM 13354 C CA . ARG B 1 884 ? -25.403 52.078 27.934 1 86.92 884 ARG B CA 1
ATOM 13355 C C . ARG B 1 884 ? -24.018 51.875 27.328 1 86.92 884 ARG B C 1
ATOM 13357 O O . ARG B 1 884 ? -23.536 50.744 27.234 1 86.92 884 ARG B O 1
ATOM 13364 N N . PRO B 1 885 ? -23.406 52.802 26.827 1 83.53 885 PRO B N 1
ATOM 13365 C CA . PRO B 1 885 ? -22.136 52.675 26.108 1 83.53 885 PRO B CA 1
ATOM 13366 C C . PRO B 1 885 ? -21.04 52.031 26.954 1 83.53 885 PRO B C 1
ATOM 13368 O O . PRO B 1 885 ? -20.28 51.196 26.456 1 83.53 885 PRO B O 1
ATOM 13371 N N . ARG B 1 886 ? -20.955 52.438 28.22 1 86.69 886 ARG B N 1
ATOM 13372 C CA . ARG B 1 886 ? -19.912 51.874 29.069 1 86.69 886 ARG B CA 1
ATOM 13373 C C . ARG B 1 886 ? -20.149 50.387 29.313 1 86.69 886 ARG B C 1
ATOM 13375 O O . ARG B 1 886 ? -19.199 49.604 29.379 1 86.69 886 ARG B O 1
ATOM 13382 N N . LEU B 1 887 ? -21.404 50.077 29.468 1 89.93 887 LEU B N 1
ATOM 13383 C CA . LEU B 1 887 ? -21.733 48.674 29.697 1 89.93 887 LEU B CA 1
ATOM 13384 C C . LEU B 1 887 ? -21.46 47.841 28.449 1 89.93 887 LEU B C 1
ATOM 13386 O O . LEU B 1 887 ? -21.07 46.675 28.549 1 89.93 887 LEU B O 1
ATOM 13390 N N . VAL B 1 888 ? -21.647 48.485 27.28 1 91.06 888 VAL B N 1
ATOM 13391 C CA . VAL B 1 888 ? -21.361 47.797 26.025 1 91.06 888 VAL B CA 1
ATOM 13392 C C . VAL B 1 888 ? -19.87 47.476 25.941 1 91.06 888 VAL B C 1
ATOM 13394 O O . VAL B 1 888 ? -19.488 46.38 25.525 1 91.06 888 VAL B O 1
ATOM 13397 N N . ALA B 1 889 ? -19.063 48.388 26.296 1 88.96 889 ALA B N 1
ATOM 13398 C CA . ALA B 1 889 ? -17.616 48.192 26.292 1 88.96 889 ALA B CA 1
ATOM 13399 C C . ALA B 1 889 ? -17.206 47.109 27.286 1 88.96 889 ALA B C 1
ATOM 13401 O O . ALA B 1 889 ? -16.305 46.313 27.01 1 88.96 889 ALA B O 1
ATOM 13402 N N . HIS B 1 890 ? -17.908 47.119 28.414 1 88.57 890 HIS B N 1
ATOM 13403 C CA . HIS B 1 890 ? -17.618 46.105 29.421 1 88.57 890 HIS B CA 1
ATOM 13404 C C . HIS B 1 890 ? -17.971 44.71 28.916 1 88.57 890 HIS B C 1
ATOM 13406 O O . HIS B 1 890 ? -17.263 43.742 29.207 1 88.57 890 HIS B O 1
ATOM 13412 N N . CYS B 1 891 ? -19.078 44.684 28.241 1 91.78 891 CYS B N 1
ATOM 13413 C CA . CYS B 1 891 ? -19.501 43.401 27.69 1 91.78 891 CYS B CA 1
ATOM 13414 C C . CYS B 1 891 ? -18.488 42.883 26.676 1 91.78 891 CYS B C 1
ATOM 13416 O O . CYS B 1 891 ? -18.153 41.697 26.677 1 91.78 891 CYS B O 1
ATOM 13418 N N . ALA B 1 892 ? -17.996 43.74 25.79 1 91.44 892 ALA B N 1
ATOM 13419 C CA . ALA B 1 892 ? -17.023 43.352 24.772 1 91.44 892 ALA B CA 1
ATOM 13420 C C . ALA B 1 892 ? -15.707 42.914 25.409 1 91.44 892 ALA B C 1
ATOM 13422 O O . ALA B 1 892 ? -15.095 41.935 24.974 1 91.44 892 ALA B O 1
ATOM 13423 N N . ARG B 1 893 ? -15.3 43.609 26.417 1 88.03 893 ARG B N 1
ATOM 13424 C CA . ARG B 1 893 ? -14.062 43.282 27.116 1 88.03 893 ARG B CA 1
ATOM 13425 C C . ARG B 1 893 ? -14.173 41.938 27.828 1 88.03 893 ARG B C 1
ATOM 13427 O O . ARG B 1 893 ? -13.191 41.199 27.926 1 88.03 893 ARG B O 1
ATOM 13434 N N . TRP B 1 894 ? -15.321 41.793 28.425 1 88.48 894 TRP B N 1
ATOM 13435 C CA . TRP B 1 894 ? -15.555 40.514 29.088 1 88.48 894 TRP B CA 1
ATOM 13436 C C . TRP B 1 894 ? -15.485 39.363 28.09 1 88.48 894 TRP B C 1
ATOM 13438 O O . TRP B 1 894 ? -14.93 38.304 28.393 1 88.48 894 TRP B O 1
ATOM 13448 N N . THR B 1 895 ? -16.057 39.538 26.967 1 90.66 895 THR B N 1
ATOM 13449 C CA . THR B 1 895 ? -16.186 38.485 25.966 1 90.66 895 THR B CA 1
ATOM 13450 C C . THR B 1 895 ? -14.826 38.144 25.362 1 90.66 895 THR B C 1
ATOM 13452 O O . THR B 1 895 ? -14.513 36.971 25.147 1 90.66 895 THR B O 1
ATOM 13455 N N . LEU B 1 896 ? -13.991 39.139 25.041 1 88.66 896 LEU B N 1
ATOM 13456 C CA . LEU B 1 896 ? -12.741 38.902 24.327 1 88.66 896 LEU B CA 1
ATOM 13457 C C . LEU B 1 896 ? -11.559 38.892 25.29 1 88.66 896 LEU B C 1
ATOM 13459 O O . LEU B 1 896 ? -10.417 38.68 24.875 1 88.66 896 LEU B O 1
ATOM 13463 N N . GLY B 1 897 ? -11.844 39.139 26.519 1 77.25 897 GLY B N 1
ATOM 13464 C CA . GLY B 1 897 ? -10.78 39.233 27.506 1 77.25 897 GLY B CA 1
ATOM 13465 C C . GLY B 1 897 ? -10.06 37.917 27.734 1 77.25 897 GLY B C 1
ATOM 13466 O O . GLY B 1 897 ? -10.575 36.853 27.385 1 77.25 897 GLY B O 1
ATOM 13467 N N . PRO B 1 898 ? -8.873 38.101 28.253 1 72.04 898 PRO B N 1
ATOM 13468 C CA . PRO B 1 898 ? -8.078 36.905 28.54 1 72.04 898 PRO B CA 1
ATOM 13469 C C . PRO B 1 898 ? -8.629 36.098 29.713 1 72.04 898 PRO B C 1
ATOM 13471 O O . PRO B 1 898 ? -9.306 36.65 30.584 1 72.04 898 PRO B O 1
ATOM 13474 N N . GLY B 1 899 ? -8.687 34.866 29.73 1 69.98 899 GLY B N 1
ATOM 13475 C CA . GLY B 1 899 ? -9.084 34.031 30.852 1 69.98 899 GLY B CA 1
ATOM 13476 C C . GLY B 1 899 ? -10.386 33.289 30.613 1 69.98 899 GLY B C 1
ATOM 13477 O O . GLY B 1 899 ? -10.724 32.364 31.353 1 69.98 899 GLY B O 1
ATOM 13478 N N . GLN B 1 900 ? -11.132 33.888 29.655 1 79.19 900 GLN B N 1
ATOM 13479 C CA . GLN B 1 900 ? -12.387 33.195 29.382 1 79.19 900 GLN B CA 1
ATOM 13480 C C . GLN B 1 900 ? -12.149 31.922 28.575 1 79.19 900 GLN B C 1
ATOM 13482 O O . GLN B 1 900 ? -11.292 31.894 27.689 1 79.19 900 GLN B O 1
ATOM 13487 N N . CYS B 1 901 ? -12.847 30.926 29.133 1 83.8 901 CYS B N 1
ATOM 13488 C CA . CYS B 1 901 ? -12.801 29.705 28.338 1 83.8 901 CYS B CA 1
ATOM 13489 C C . CYS B 1 901 ? -13.429 29.923 26.966 1 83.8 901 CYS B C 1
ATOM 13491 O O . CYS B 1 901 ? -14.337 30.742 26.818 1 83.8 901 CYS B O 1
ATOM 13493 N N . PRO B 1 902 ? -13.004 29.3 25.96 1 87.7 902 PRO B N 1
ATOM 13494 C CA . PRO B 1 902 ? -13.487 29.501 24.592 1 87.7 902 PRO B CA 1
ATOM 13495 C C . PRO B 1 902 ? -14.995 29.297 24.463 1 87.7 902 PRO B C 1
ATOM 13497 O O . PRO B 1 902 ? -15.658 30.021 23.715 1 87.7 902 PRO B O 1
ATOM 13500 N N . ARG B 1 903 ? -15.51 28.396 25.098 1 87.57 903 ARG B N 1
ATOM 13501 C CA . ARG B 1 903 ? -16.946 28.144 25.024 1 87.57 903 ARG B CA 1
ATOM 13502 C C . ARG B 1 903 ? -17.737 29.308 25.611 1 87.57 903 ARG B C 1
ATOM 13504 O O . ARG B 1 903 ? -18.757 29.717 25.053 1 87.57 903 ARG B O 1
ATOM 13511 N N . LYS B 1 904 ? -17.276 29.784 26.76 1 87.67 904 LYS B N 1
ATOM 13512 C CA . LYS B 1 904 ? -17.932 30.922 27.398 1 87.67 904 LYS B CA 1
ATOM 13513 C C . LYS B 1 904 ? -17.87 32.161 26.51 1 87.67 904 LYS B C 1
ATOM 13515 O O . LYS B 1 904 ? -18.841 32.915 26.419 1 87.67 904 LYS B O 1
ATOM 13520 N N . ARG B 1 905 ? -16.763 32.302 25.912 1 91.34 905 ARG B N 1
ATOM 13521 C CA . ARG B 1 905 ? -16.586 33.426 24.998 1 91.34 905 ARG B CA 1
ATOM 13522 C C . ARG B 1 905 ? -17.567 33.345 23.834 1 91.34 905 ARG B C 1
ATOM 13524 O O . ARG B 1 905 ? -18.153 34.354 23.437 1 91.34 905 ARG B O 1
ATOM 13531 N N . ALA B 1 906 ? -17.695 32.145 23.324 1 93.04 906 ALA B N 1
ATOM 13532 C CA . ALA B 1 906 ? -18.569 31.95 22.17 1 93.04 906 ALA B CA 1
ATOM 13533 C C . ALA B 1 906 ? -20.033 32.154 22.55 1 93.04 906 ALA B C 1
ATOM 13535 O O . ALA B 1 906 ? -20.801 32.747 21.79 1 93.04 906 ALA B O 1
ATOM 13536 N N . LEU B 1 907 ? -20.378 31.673 23.704 1 91.31 907 LEU B N 1
ATOM 13537 C CA . LEU B 1 907 ? -21.75 31.842 24.17 1 91.31 907 LEU B CA 1
ATOM 13538 C C . LEU B 1 907 ? -22.051 33.309 24.454 1 91.31 907 LEU B C 1
ATOM 13540 O O . LEU B 1 907 ? -23.158 33.783 24.188 1 91.31 907 LEU B O 1
ATOM 13544 N N . ALA B 1 908 ? -21.068 33.959 25.015 1 92.69 908 ALA B N 1
ATOM 13545 C CA . ALA B 1 908 ? -21.232 35.386 25.282 1 92.69 908 ALA B CA 1
ATOM 13546 C C . ALA B 1 908 ? -21.42 36.169 23.986 1 92.69 908 ALA B C 1
ATOM 13548 O O . ALA B 1 908 ? -22.254 37.075 23.916 1 92.69 908 ALA B O 1
ATOM 13549 N N . LEU B 1 909 ? -20.624 35.847 23.024 1 93.72 909 LEU B N 1
ATOM 13550 C CA . LEU B 1 909 ? -20.749 36.525 21.738 1 93.72 909 LEU B CA 1
ATOM 13551 C C . LEU B 1 909 ? -22.108 36.242 21.105 1 93.72 909 LEU B C 1
ATOM 13553 O O . LEU B 1 909 ? -22.711 37.13 20.497 1 93.72 909 LEU B O 1
ATOM 13557 N N . MET B 1 910 ? -22.569 35.014 21.215 1 91.79 910 MET B N 1
ATOM 13558 C CA . MET B 1 910 ? -23.887 34.655 20.701 1 91.79 910 MET B CA 1
ATOM 13559 C C . MET B 1 910 ? -24.978 35.477 21.379 1 91.79 910 MET B C 1
ATOM 13561 O O . MET B 1 910 ? -25.913 35.938 20.722 1 91.79 910 MET B O 1
ATOM 13565 N N . GLY B 1 911 ? -24.803 35.646 22.655 1 91.13 911 GLY B N 1
ATOM 13566 C CA . GLY B 1 911 ? -25.747 36.46 23.404 1 91.13 911 GLY B CA 1
ATOM 13567 C C . GLY B 1 911 ? -25.722 37.923 23.004 1 91.13 911 GLY B C 1
ATOM 13568 O O . GLY B 1 911 ? -26.766 38.576 22.955 1 91.13 911 GLY B O 1
ATOM 13569 N N . LEU B 1 912 ? -24.57 38.411 22.768 1 93.12 912 LEU B N 1
ATOM 13570 C CA . LEU B 1 912 ? -24.422 39.805 22.363 1 93.12 912 LEU B CA 1
ATOM 13571 C C . LEU B 1 912 ? -25.053 40.044 20.996 1 93.12 912 LEU B C 1
ATOM 13573 O O . LEU B 1 912 ? -25.724 41.057 20.785 1 93.12 912 LEU B O 1
ATOM 13577 N N . VAL B 1 913 ? -24.826 39.127 20.116 1 92.79 913 VAL B N 1
ATOM 13578 C CA . VAL B 1 913 ? -25.358 39.259 18.764 1 92.79 913 VAL B CA 1
ATOM 13579 C C . VAL B 1 913 ? -26.883 39.194 18.799 1 92.79 913 VAL B C 1
ATOM 13581 O O . VAL B 1 913 ? -27.56 39.93 18.077 1 92.79 913 VAL B O 1
ATOM 13584 N N . GLU B 1 914 ? -27.338 38.343 19.623 1 90.45 914 GLU B N 1
ATOM 13585 C CA . GLU B 1 914 ? -28.787 38.241 19.774 1 90.45 914 GLU B CA 1
ATOM 13586 C C . GLU B 1 914 ? -29.369 39.515 20.381 1 90.45 914 GLU B C 1
ATOM 13588 O O . GLU B 1 914 ? -30.451 39.956 19.99 1 90.45 914 GLU B O 1
ATOM 13593 N N . ALA B 1 915 ? -28.67 40.05 21.298 1 90.36 915 ALA B N 1
ATOM 13594 C CA . ALA B 1 915 ? -29.128 41.255 21.985 1 90.36 915 ALA B CA 1
ATOM 13595 C C . ALA B 1 915 ? -29.049 42.472 21.068 1 90.36 915 ALA B C 1
ATOM 13597 O O . ALA B 1 915 ? -29.867 43.389 21.171 1 90.36 915 ALA B O 1
ATOM 13598 N N . ALA B 1 916 ? -28.055 42.551 20.267 1 89.82 916 ALA B N 1
ATOM 13599 C CA . ALA B 1 916 ? -27.879 43.689 19.368 1 89.82 916 ALA B CA 1
ATOM 13600 C C . ALA B 1 916 ? -28.972 43.721 18.303 1 89.82 916 ALA B C 1
ATOM 13602 O O . ALA B 1 916 ? -29.346 44.793 17.821 1 89.82 916 ALA B O 1
ATOM 13603 N N . GLY B 1 917 ? -29.529 42.57 17.991 1 82.84 917 GLY B N 1
ATOM 13604 C CA . GLY B 1 917 ? -30.591 42.515 16.999 1 82.84 917 GLY B CA 1
ATOM 13605 C C . GLY B 1 917 ? -30.22 43.186 15.69 1 82.84 917 GLY B C 1
ATOM 13606 O O . GLY B 1 917 ? -29.181 42.881 15.102 1 82.84 917 GLY B O 1
ATOM 13607 N N . GLU B 1 918 ? -31.032 44.338 15.344 1 80.29 918 GLU B N 1
ATOM 13608 C CA . GLU B 1 918 ? -30.837 45.024 14.07 1 80.29 918 GLU B CA 1
ATOM 13609 C C . GLU B 1 918 ? -29.826 46.159 14.203 1 80.29 918 GLU B C 1
ATOM 13611 O O . GLU B 1 918 ? -29.212 46.569 13.216 1 80.29 918 GLU B O 1
ATOM 13616 N N . GLU B 1 919 ? -29.639 46.719 15.427 1 82.64 919 GLU B N 1
ATOM 13617 C CA . GLU B 1 919 ? -28.68 47.797 15.652 1 82.64 919 GLU B CA 1
ATOM 13618 C C . GLU B 1 919 ? -27.321 47.247 16.077 1 82.64 919 GLU B C 1
ATOM 13620 O O . GLU B 1 919 ? -27.01 47.199 17.269 1 82.64 919 GLU B O 1
ATOM 13625 N N . THR B 1 920 ? -26.501 46.946 15.101 1 86.23 920 THR B N 1
ATOM 13626 C CA . THR B 1 920 ? -25.241 46.265 15.377 1 86.23 920 THR B CA 1
ATOM 13627 C C . THR B 1 920 ? -24.1 47.27 15.509 1 86.23 920 THR B C 1
ATOM 13629 O O . THR B 1 920 ? -22.975 46.899 15.848 1 86.23 920 THR B O 1
ATOM 13632 N N . GLY B 1 921 ? -24.337 48.547 15.338 1 87.06 921 GLY B N 1
ATOM 13633 C CA . GLY B 1 921 ? -23.308 49.574 15.319 1 87.06 921 GLY B CA 1
ATOM 13634 C C . GLY B 1 921 ? -22.509 49.642 16.606 1 87.06 921 GLY B C 1
ATOM 13635 O O . GLY B 1 921 ? -21.288 49.467 16.596 1 87.06 921 GLY B O 1
ATOM 13636 N N . PRO B 1 922 ? -23.269 49.804 17.696 1 88.34 922 PRO B N 1
ATOM 13637 C CA . PRO B 1 922 ? -22.554 49.933 18.968 1 88.34 922 PRO B CA 1
ATOM 13638 C C . PRO B 1 922 ? -21.727 48.695 19.308 1 88.34 922 PRO B C 1
ATOM 13640 O O . PRO B 1 922 ? -20.623 48.813 19.845 1 88.34 922 PRO B O 1
ATOM 13643 N N . LEU B 1 923 ? -22.314 47.527 19.013 1 91.33 923 LEU B N 1
ATOM 13644 C CA . LEU B 1 923 ? -21.589 46.297 19.31 1 91.33 923 LEU B CA 1
ATOM 13645 C C . LEU B 1 923 ? -20.313 46.204 18.481 1 91.33 923 LEU B C 1
ATOM 13647 O O . LEU B 1 923 ? -19.251 45.858 19.005 1 91.33 923 LEU B O 1
ATOM 13651 N N . MET B 1 924 ? -20.329 46.517 17.217 1 91.97 924 MET B N 1
ATOM 13652 C CA . MET B 1 924 ? -19.182 46.437 16.318 1 91.97 924 MET B CA 1
ATOM 13653 C C . MET B 1 924 ? -18.08 47.397 16.756 1 91.97 924 MET B C 1
ATOM 13655 O O . MET B 1 924 ? -16.903 47.033 16.767 1 91.97 924 MET B O 1
ATOM 13659 N N . GLU B 1 925 ? -18.539 48.519 17.133 1 90.53 925 GLU B N 1
ATOM 13660 C CA . GLU B 1 925 ? -17.569 49.525 17.555 1 90.53 925 GLU B CA 1
ATOM 13661 C C . GLU B 1 925 ? -16.89 49.124 18.862 1 90.53 925 GLU B C 1
ATOM 13663 O O . GLU B 1 925 ? -15.699 49.377 19.052 1 90.53 925 GLU B O 1
ATOM 13668 N N . ALA B 1 926 ? -17.689 48.57 19.724 1 91.72 926 ALA B N 1
ATOM 13669 C CA . ALA B 1 926 ? -17.131 48.132 21.001 1 91.72 926 ALA B CA 1
ATOM 13670 C C . ALA B 1 926 ? -16.115 47.012 20.8 1 91.72 926 ALA B C 1
ATOM 13672 O O . ALA B 1 926 ? -15.051 47.01 21.426 1 91.72 926 ALA B O 1
ATOM 13673 N N . LEU B 1 927 ? -16.474 46.087 19.96 1 92.84 927 LEU B N 1
ATOM 13674 C CA . LEU B 1 927 ? -15.573 44.972 19.693 1 92.84 927 LEU B CA 1
ATOM 13675 C C . LEU B 1 927 ? -14.305 45.452 18.994 1 92.84 927 LEU B C 1
ATOM 13677 O O . LEU B 1 927 ? -13.207 44.98 19.299 1 92.84 927 LEU B O 1
ATOM 13681 N N . LEU B 1 928 ? -14.432 46.326 18.037 1 91.59 928 LEU B N 1
ATOM 13682 C CA . LEU B 1 928 ? -13.284 46.888 17.334 1 91.59 928 LEU B CA 1
ATOM 13683 C C . LEU B 1 928 ? -12.345 47.596 18.305 1 91.59 928 LEU B C 1
ATOM 13685 O O . LEU B 1 928 ? -11.124 47.445 18.216 1 91.59 928 LEU B O 1
ATOM 13689 N N . ALA B 1 929 ? -12.892 48.273 19.272 1 89.44 929 ALA B N 1
ATOM 13690 C CA . ALA B 1 929 ? -12.098 49.015 20.249 1 89.44 929 ALA B CA 1
ATOM 13691 C C . ALA B 1 929 ? -11.313 48.067 21.151 1 89.44 929 ALA B C 1
ATOM 13693 O O . ALA B 1 929 ? -10.153 48.328 21.477 1 89.44 929 ALA B O 1
ATOM 13694 N N . VAL B 1 930 ? -11.969 47.094 21.535 1 88.29 930 VAL B N 1
ATOM 13695 C CA . VAL B 1 930 ? -11.325 46.14 22.431 1 88.29 930 VAL B CA 1
ATOM 13696 C C . VAL B 1 930 ? -10.188 45.431 21.7 1 88.29 930 VAL B C 1
ATOM 13698 O O . VAL B 1 930 ? -9.115 45.214 22.269 1 88.29 930 VAL B O 1
ATOM 13701 N N . VAL B 1 931 ? -10.431 45.067 20.442 1 89.41 931 VAL B N 1
ATOM 13702 C CA . VAL B 1 931 ? -9.424 44.351 19.666 1 89.41 931 VAL B CA 1
ATOM 13703 C C . VAL B 1 931 ? -8.236 45.269 19.388 1 89.41 931 VAL B C 1
ATOM 13705 O O . VAL B 1 931 ? -7.084 44.832 19.422 1 89.41 931 VAL B O 1
ATOM 13708 N N . MET B 1 932 ? -8.536 46.532 19.177 1 86.59 932 MET B N 1
ATOM 13709 C CA . MET B 1 932 ? -7.485 47.494 18.857 1 86.59 932 MET B CA 1
ATOM 13710 C C . MET B 1 932 ? -6.823 48.019 20.126 1 86.59 932 MET B C 1
ATOM 13712 O O . MET B 1 932 ? -5.778 48.669 20.063 1 86.59 932 MET B O 1
ATOM 13716 N N . GLY B 1 933 ? -7.262 47.726 21.301 1 77.28 933 GLY B N 1
ATOM 13717 C CA . GLY B 1 933 ? -6.699 48.156 22.571 1 77.28 933 GLY B CA 1
ATOM 13718 C C . GLY B 1 933 ? -7.004 49.606 22.899 1 77.28 933 GLY B C 1
ATOM 13719 O O . GLY B 1 933 ? -6.25 50.255 23.627 1 77.28 933 GLY B O 1
ATOM 13720 N N . VAL B 1 934 ? -8.007 50.283 22.175 1 71.43 934 VAL B N 1
ATOM 13721 C CA . VAL B 1 934 ? -8.333 51.685 22.416 1 71.43 934 VAL B CA 1
ATOM 13722 C C . VAL B 1 934 ? -9.411 51.788 23.492 1 71.43 934 VAL B C 1
ATOM 13724 O O . VAL B 1 934 ? -10.32 50.955 23.55 1 71.43 934 VAL B O 1
ATOM 13727 N N . GLU B 1 935 ? -9.136 52.422 24.609 1 59.27 935 GLU B N 1
ATOM 13728 C CA . GLU B 1 935 ? -10.115 52.653 25.667 1 59.27 935 GLU B CA 1
ATOM 13729 C C . GLU B 1 935 ? -11.237 53.571 25.19 1 59.27 935 GLU B C 1
ATOM 13731 O O . GLU B 1 935 ? -10.979 54.602 24.566 1 59.27 935 GLU B O 1
ATOM 13736 N N . LEU B 1 936 ? -12.411 53.109 24.767 1 51.37 936 LEU B N 1
ATOM 13737 C CA . LEU B 1 936 ? -13.566 53.928 24.415 1 51.37 936 LEU B CA 1
ATOM 13738 C C . LEU B 1 936 ? -13.869 54.941 25.514 1 51.37 936 LEU B C 1
ATOM 13740 O O . LEU B 1 936 ? -14.228 54.563 26.632 1 51.37 936 LEU B O 1
ATOM 13744 N N . GLY B 1 937 ? -13.035 55.847 25.838 1 42.84 937 GLY B N 1
ATOM 13745 C CA . GLY B 1 937 ? -13.439 56.895 26.763 1 42.84 937 GLY B CA 1
ATOM 13746 C C . GLY B 1 937 ? -14.728 57.584 26.358 1 42.84 937 GLY B C 1
ATOM 13747 O O . GLY B 1 937 ? -15.046 57.67 25.17 1 42.84 937 GLY B O 1
ATOM 13748 N N . GLY B 1 938 ? -15.743 57.472 27.202 1 39.95 938 GLY B N 1
ATOM 13749 C CA . GLY B 1 938 ? -17.042 58.126 27.201 1 39.95 938 GLY B CA 1
ATOM 13750 C C . GLY B 1 938 ? -16.969 59.596 26.834 1 39.95 938 GLY B C 1
ATOM 13751 O O . GLY B 1 938 ? -17.873 60.368 27.16 1 39.95 938 GLY B O 1
ATOM 13752 N N . LYS B 1 939 ? -15.916 60.311 26.463 1 40.13 939 LYS B N 1
ATOM 13753 C CA . LYS B 1 939 ? -16.211 61.74 26.405 1 40.13 939 LYS B CA 1
ATOM 13754 C C . LYS B 1 939 ? -17.27 62.04 25.348 1 40.13 939 LYS B C 1
ATOM 13756 O O . LYS B 1 939 ? -17.055 61.797 24.159 1 40.13 939 LYS B O 1
ATOM 13761 N N . GLY B 1 940 ? -18.562 61.775 25.659 1 32.02 940 GLY B N 1
ATOM 13762 C CA . GLY B 1 940 ? -19.648 62.472 24.989 1 32.02 940 GLY B CA 1
ATOM 13763 C C . GLY B 1 940 ? -19.287 63.887 24.58 1 32.02 940 GLY B C 1
ATOM 13764 O O . GLY B 1 940 ? -18.721 64.643 25.373 1 32.02 940 GLY B O 1
ATOM 13765 N N . SER B 1 941 ? -18.914 64.117 23.374 1 30.93 941 SER B N 1
ATOM 13766 C CA . SER B 1 941 ? -18.87 65.449 22.779 1 30.93 941 SER B CA 1
ATOM 13767 C C . SER B 1 941 ? -20.102 66.264 23.158 1 30.93 941 SER B C 1
ATOM 13769 O O . SER B 1 941 ? -21.234 65.809 22.98 1 30.93 941 SER B O 1
ATOM 13771 N N . SER B 1 942 ? -20.153 67.062 24.272 1 27.04 942 SER B N 1
ATOM 13772 C CA . SER B 1 942 ? -21.056 68.194 24.451 1 27.04 942 SER B CA 1
ATOM 13773 C C . SER B 1 942 ? -21.242 68.964 23.148 1 27.04 942 SER B C 1
ATOM 13775 O O . SER B 1 942 ? -20.266 69.309 22.479 1 27.04 942 SER B O 1
ATOM 13777 N N . LEU B 1 943 ? -22.32 68.708 22.402 1 24.74 943 LEU B N 1
ATOM 13778 C CA . LEU B 1 943 ? -22.9 69.578 21.384 1 24.74 943 LEU B CA 1
ATOM 13779 C C . LEU B 1 943 ? -22.964 71.021 21.874 1 24.74 943 LEU B C 1
ATOM 13781 O O . LEU B 1 943 ? -23.693 71.328 22.82 1 24.74 943 LEU B O 1
ATOM 13785 N N . ASP B 1 944 ? -21.893 71.771 22.073 1 21.06 944 ASP B N 1
ATOM 13786 C CA . ASP B 1 944 ? -22.019 73.225 22.034 1 21.06 944 ASP B CA 1
ATOM 13787 C C . ASP B 1 944 ? -22.643 73.686 20.718 1 21.06 944 ASP B C 1
ATOM 13789 O O . ASP B 1 944 ? -22.674 74.884 20.426 1 21.06 944 ASP B O 1
ATOM 13793 N N . CYS B 1 945 ? -23.703 72.986 20.117 1 19.6 945 CYS B N 1
ATOM 13794 C CA . CYS B 1 945 ? -24.532 74.056 19.575 1 19.6 945 CYS B CA 1
ATOM 13795 C C . CYS B 1 945 ? -25.384 74.693 20.667 1 19.6 945 CYS B C 1
ATOM 13797 O O . CYS B 1 945 ? -25.83 74.01 21.59 1 19.6 945 CYS B O 1
#

Sequence (1890 aa):
MAAAKPTLTDSLSFCLAQLTAAAGEGLGGGKDTATNETPLGRALLALRTRHVKAAGGIERFRARGGLRPLLALLRRAAAAGPAPSQAGPGSAPSSVESAASAGPAPSPGPAPSAASSSSSPSPPARLRKTLDLALSILANCCTEGACRAEVRRLGGILPLVTILQCVKTDSIQNRTARALGNLAMEPESCGDIHSAGAVPLLVESLTACQDSQCLQSVVRALRNLADSPQHRLALAQQGAVRPLAELLAAAPDPALTLALVRALLELSRGCSRACAEQLSLGGGLGPLVSLASHPKKAVREATILILANLCAQGLVRPALGNAGGVEVLLGELRRRRGPNGAGPASQQPLVRAVCLLCREAINRARLRDAGGLELLMGLLRDPRASAWHPRVVAALVGFLYDTGALGRLQALGLVPLLAGQLCGDAGDEEEEGREAASWDFPEERTPERAQAGSFRSLRSWLISEGYAAGPGDISPDWSPERCPPPPPPPPEPAEPTSPTLGPTPLRSPRTLRTPGRSPAATSEEPWGREGPALLLLSRFSQAPDPSGALVTGPALCGLLAYVTGSPGPPSPRALRILARLTCNPACLEAFVRSYGAALLRAWLVLGVAPDDWPTLRARPARRQHRELGEMLLQNLTVQAESPFGVGALTHLLLSGSPEDRVACALTLPFICRKPSLWRRLLLDQGGLRLLLSALTRPAPHPLFLFFAADSLSCLQGLVSPTVIPALPPPMPLDLDAPSPCLYEPLLGPAPIPAPDLHFLLDSGLRLPAQRAASATASPFFRALLAGSFAEAQMNLVPLRGLSPSAAWPILHHLHGCRGCGAALGPIPPLGQPLLGSEAEEALEAAGRFLLPGLEEELEEAVGHIHLGPHGGPESVGEVFRLGRPRLVAHCARWTLGPGQCPRKRALALMGLVEAAGEETGPLMEALLAVVMGVELGGKGSSLDCMAAAKPTLTDSLSFCLAQLTAAAGEGLGGGKDTATNETPLGRALLALRTRHVKAAGGIERFRARGGLRPLLALLRRAAAAGPAPSQAGPGSAPSSVESAASAGPAPSPGPAPSAASSSSSPSPPARLRKTLDLALSILANCCTEGACRAEVRRLGGILPLVTILQCVKTDSIQNRTARALGNLAMEPESCGDIHSAGAVPLLVESLTACQDSQCLQSVVRALRNLADSPQHRLALAQQGAVRPLAELLAAAPDPALTLALVRALLELSRGCSRACAEQLSLGGGLGPLVSLASHPKKAVREATILILANLCAQGLVRPALGNAGGVEVLLGELRRRRGPNGAGPASQQPLVRAVCLLCREAINRARLRDAGGLELLMGLLRDPRASAWHPRVVAALVGFLYDTGALGRLQALGLVPLLAGQLCGDAGDEEEEGREAASWDFPEERTPERAQAGSFRSLRSWLISEGYAAGPGDISPDWSPERCPPPPPPPPEPAEPTSPTLGPTPLRSPRTLRTPGRSPAATSEEPWGREGPALLLLSRFSQAPDPSGALVTGPALCGLLAYVTGSPGPPSPRALRILARLTCNPACLEAFVRSYGAALLRAWLVLGVAPDDWPTLRARPARRQHRELGEMLLQNLTVQAESPFGVGALTHLLLSGSPEDRVACALTLPFICRKPSLWRRLLLDQGGLRLLLSALTRPAPHPLFLFFAADSLSCLQGLVSPTVIPALPPPMPLDLDAPSPCLYEPLLGPAPIPAPDLHFLLDSGLRLPAQRAASATASPFFRALLAGSFAEAQMNLVPLRGLSPSAAWPILHHLHGCRGCGAALGPIPPLGQPLLGSEAEEALEAAGRFLLPGLEEELEEAVGHIHLGPHGGPESVGEVFRLGRPRLVAHCARWTLGPGQCPRKRALALMGLVEAAGEETGPLMEALLAVVMGVELGGKGSSLDC

Radius of gyration: 54.12 Å; Cα contacts (8 Å, |Δi|>4): 2535; chains: 2; bounding box: 130×171×126 Å

InterPro domains:
  IPR000210 BTB/POZ domain [PS50097] (755-815)
  IPR000225 Armadillo [PS50176] (197-240)
  IPR000225 Armadillo [SM00185] (143-185)
  IPR000225 Armadillo [SM00185] (186-227)
  IPR000225 Armadillo [SM00185] (228-269)
  IPR000225 Armadillo [SM00185] (271-312)
  IPR000225 Armadillo [SM00185] (359-405)
  IPR011333 SKP1/BTB/POZ domain superfamily [G3DSA:3.30.710.10] (753-895)
  IPR011333 SKP1/BTB/POZ domain superfamily [SSF54695] (757-856)
  IPR011989 Armadillo-like helical [G3DSA:1.25.10.10] (42-468)
  IPR016024 Armadillo-type fold [SSF48371] (133-438)
  IPR016024 Armadillo-type fold [SSF48371] (534-715)
  IPR055445 ARMC5-like, ARM-repeats domain [PF24768] (129-418)

Organism: Nyctereutes procyonoides (NCBI:txid34880)

Solvent-accessible surface area (backbone atoms only — not comparable to full-atom values): 103948 Å² total; per-residue (Å²): 133,78,79,69,73,79,53,75,59,68,49,68,65,49,28,45,48,44,41,46,51,56,42,74,50,74,92,76,72,77,83,72,84,74,77,74,78,48,69,52,51,51,21,42,49,32,42,48,69,45,46,47,59,50,110,61,25,45,56,62,41,50,73,73,52,46,56,60,29,52,46,43,44,45,41,46,53,39,68,66,44,79,70,79,74,79,78,72,88,74,88,75,87,78,84,83,78,83,78,86,73,76,79,82,77,77,83,75,72,92,72,82,90,74,79,78,74,80,71,71,72,54,71,73,52,50,54,46,56,46,48,41,43,53,33,47,39,49,27,59,39,23,73,37,70,69,48,33,54,49,39,52,87,72,51,46,60,61,35,48,44,45,38,58,72,69,44,90,47,61,67,48,38,23,29,46,28,36,28,53,20,38,34,16,72,36,70,71,48,27,53,51,44,58,74,70,55,39,59,64,56,50,47,49,45,62,73,67,53,82,50,65,68,33,46,42,25,41,40,47,22,55,34,33,45,30,77,43,74,69,39,27,50,50,42,24,71,66,51,47,40,23,61,52,16,38,50,54,51,64,63,58,56,68,69,52,45,48,45,48,46,53,27,48,34,50,48,28,56,81,40,38,33,53,37,49,49,27,26,49,73,25,45,25,55,52,47,41,47,60,38,46,70,39,86,52,61,71,54,15,55,38,33,47,50,34,56,29,31,45,37,48,21,54,70,47,38,57,60,36,38,73,54,45,39,55,59,51,51,52,50,50,48,52,52,33,68,37,96,88,30,60,61,73,75,71,43,48,57,45,54,52,22,58,34,48,43,26,73,39,48,63,36,35,54,52,35,54,76,68,48,40,58,61,50,53,52,50,43,61,70,33,73,92,38,54,88,47,34,66,36,50,43,17,25,55,42,56,42,70,76,37,66,70,58,45,52,51,40,50,73,71,47,45,53,49,52,43,24,57,54,58,62,56,78,75,69,81,72,71,65,73,58,44,54,43,38,46,86,81,52,53,58,47,61,72,88,84,93,82,73,89,68,46,66,49,51,39,48,46,27,29,35,63,38,17,69,36,73,54,96,73,60,70,73,78,72,77,75,67,58,66,58,71,74,77,79,78,77,79,83,76,79,80,78,86,76,82,79,72,84,74,72,79,72,79,72,72,76,77,75,72,72,63,72,77,68,67,77,72,74,59,80,25,73,68,74,51,92,50,35,47,49,50,51,52,51,43,55,51,55,56,40,75,68,30,24,88,61,51,45,34,61,61,24,44,50,20,51,50,46,25,60,73,60,42,93,54,68,39,63,50,51,60,55,48,40,54,49,50,48,37,42,32,70,71,24,52,64,32,28,31,63,51,44,40,62,51,46,40,41,34,36,27,53,70,28,48,46,77,90,30,59,90,54,86,59,82,53,82,61,49,71,66,40,27,53,50,25,50,50,44,39,48,30,35,22,57,38,39,64,28,76,67,26,44,51,51,52,50,45,32,54,72,71,40,53,73,69,36,22,34,28,39,40,43,37,40,51,72,30,48,83,54,61,73,56,49,45,43,47,32,60,71,68,38,23,47,58,48,35,52,59,48,65,75,41,84,68,92,45,97,57,38,59,47,45,45,40,50,25,50,30,44,38,26,43,68,68,48,68,76,62,60,68,63,62,65,66,66,67,64,70,64,67,50,76,54,56,73,61,58,39,57,46,50,71,47,97,77,32,69,67,68,61,68,24,26,38,32,32,74,90,66,50,72,42,68,37,45,59,69,43,36,26,70,55,19,69,51,36,23,42,40,44,70,39,93,39,75,45,37,77,42,48,68,34,77,44,77,91,42,53,73,58,28,42,47,32,52,53,29,43,28,46,64,32,61,77,51,55,50,57,54,69,24,47,68,59,81,91,52,69,53,77,89,29,41,38,47,50,28,48,50,46,24,57,74,43,53,28,65,69,57,36,52,49,37,49,52,45,49,44,52,58,40,64,30,94,84,33,54,37,72,39,38,18,50,52,43,61,70,68,44,70,69,45,39,39,49,42,36,42,60,40,50,34,78,67,52,29,67,67,49,21,18,46,19,50,52,30,40,47,61,52,35,56,90,62,48,62,67,59,45,52,28,43,50,26,54,42,70,70,49,78,81,69,75,76,70,76,76,72,84,116,132,78,81,68,74,80,53,73,58,67,52,68,64,50,28,45,49,42,39,45,50,56,42,72,49,76,90,74,75,78,84,75,79,74,76,74,78,46,70,51,52,50,23,42,49,32,42,49,68,47,46,47,59,53,102,61,25,44,57,60,40,51,73,82,54,46,57,60,29,52,47,44,44,45,41,48,53,36,66,65,44,80,71,79,74,78,78,71,87,74,87,76,87,78,77,86,76,87,79,72,96,74,78,82,81,88,81,79,84,86,81,80,87,75,78,78,73,80,70,68,72,53,72,71,55,49,54,46,54,46,49,39,41,53,32,45,39,48,26,58,39,21,74,36,70,69,48,31,53,49,39,51,85,72,52,46,61,59,35,48,46,45,38,58,72,69,44,90,47,62,68,47,39,22,30,45,29,35,29,52,21,37,34,16,73,36,70,69,48,27,52,51,44,59,77,70,56,40,60,66,56,49,46,51,44,62,74,67,50,82,51,65,67,35,46,41,26,43,40,47,21,55,34,32,45,29,75,42,74,68,39,26,50,50,41,24,71,67,51,48,40,23,61,52,17,38,49,54,52,63,63,55,54,69,68,50,44,48,46,48,46,53,25,48,35,49,47,29,57,82,39,39,34,51,38,50,50,27,24,50,73,26,44,24,55,53,46,42,46,60,36,45,70,40,85,53,60,71,51,15,53,38,32,48,51,33,55,30,30,46,38,47,20,53,70,46,36,56,60,36,39,73,55,46,42,55,60,52,52,52,52,48,48,53,52,33,71,37,95,88,29,60,60,74,74,73,42,49,56,46,53,52,23,58,33,47,43,26,74,41,48,64,37,34,53,51,35,54,74,67,48,42,58,61,51,53,52,51,43,63,70,34,72,92,37,53,87,46,34,66,34,50,44,15,24,54,45,53,42,70,78,36,67,70,58,46,53,52,39,50,73,71,46,44,51,48,52,43,24,56,54,59,62,55,77,76,69,81,72,72,80,72,64,51,65,48,47,37,84,90,54,79,79,76,75,81,89,80,87,77,76,86,59,44,66,44,59,38,48,50,43,28,35,67,38,19,68,38,76,56,96,74,60,68,75,77,72,76,74,66,62,66,57,72,74,76,79,77,76,78,81,75,77,81,76,84,77,80,76,74,78,73,76,82,73,79,74,72,76,77,76,73,73,65,74,78,69,68,78,72,74,58,80,24,77,70,72,51,93,50,34,46,48,50,50,52,52,42,55,51,54,56,40,75,68,30,25,88,61,51,45,34,61,63,24,43,52,19,51,50,46,26,61,72,60,42,92,55,65,39,62,49,43,60,54,46,40,52,48,50,48,36,42,32,70,70,24,51,64,32,27,31,61,50,42,40,61,50,45,40,41,34,36,27,53,69,28,47,45,79,89,30,60,89,54,87,60,82,52,81,63,49,71,65,40,28,54,49,24,51,49,44,40,48,29,36,22,57,40,37,64,29,76,66,28,45,52,50,53,51,44,32,56,74,71,40,53,71,68,36,22,34,29,38,42,44,37,41,50,72,30,48,83,52,62,74,56,48,44,43,47,33,60,72,67,38,23,48,59,48,37,54,58,47,64,75,41,86,68,91,42,97,55,39,60,47,43,44,40,51,27,50,30,44,39,27,44,67,68,49,68,77,61,58,70,59,61,64,65,66,69,63,69,64,64,53,78,52,42,76,59,58,40,57,44,49,71,47,99,78,30,69,66,70,61,68,24,25,38,32,32,73,86,65,52,72,42,68,38,44,58,70,42,38,26,70,55,19,69,51,36,23,42,40,45,69,40,89,39,77,46,36,78,40,48,68,34,76,44,77,91,42,52,73,58,30,43,46,31,52,52,30,43,29,46,65,31,59,75,47,56,52,56,53,68,26,48,67,59,81,91,53,69,53,77,87,29,41,39,49,51,28,46,50,46,24,58,74,42,54,28,65,69,58,36,52,50,38,49,52,44,49,44,52,59,40,64,30,94,85,34,53,38,71,39,39,18,51,52,43,61,71,68,45,71,70,45,38,40,47,42,35,42,60,40,50,34,78,67,53,27,69,66,49,20,18,48,18,48,53,30,39,47,61,53,36,59,90,61,46,61,67,60,45,53,29,43,52,27,53,42,70,68,49,78,82,69,77,78,70,78,76,72,84,115

pLDDT: mean 77.12, std 24.45, range [16.13, 97.73]

Nearest PDB structures (foldseek):
  6d7n-assembly1_B  TM=6.140E-01  e=4.030E-07  Panicum virgatum
  7sqc-assembly1_H3  TM=5.426E-01  e=1.081E-06  Chlamydomonas reinhardtii
  3tpo-assembly1_A  TM=6.063E-01  e=8.653E-06  Mus musculus
  7sqc-assembly1_G4  TM=4.955E-01  e=2.348E-06  Chlamydomonas reinhardtii
  7sqc-assembly1_D1  TM=5.004E-01  e=6.301E-06  Chlamydomonas reinhardtii